Protein 5AN9 (pdb70)

Solvent-accessible surface area: 99030 Å² total; per-residue (Å²): 260,84,136,185,110,175,104,57,59,98,37,30,87,62,64,96,80,102,52,132,155,16,111,86,51,16,0,99,52,200,58,17,6,136,55,102,75,82,17,50,94,36,5,0,2,0,0,0,7,20,5,1,64,17,52,0,0,0,43,14,56,77,86,28,11,16,1,41,117,2,0,16,14,33,46,0,0,0,0,8,0,0,32,0,50,1,0,0,0,4,0,35,21,105,71,115,178,34,85,157,66,71,84,42,1,95,2,54,117,71,54,99,6,1,55,37,22,10,68,130,51,98,168,142,85,8,63,126,86,32,108,97,98,28,139,58,34,158,121,109,84,112,5,95,98,67,48,82,64,21,24,108,12,0,44,154,100,77,8,36,0,29,1,19,0,0,0,16,0,109,104,12,119,41,134,38,69,16,0,9,25,12,66,2,14,0,0,0,27,69,48,69,71,2,0,70,77,0,48,57,26,8,90,113,53,24,62,0,76,51,6,10,50,89,16,72,20,0,2,0,0,0,0,27,111,47,96,32,158,18,31,6,27,128,30,25,43,15,130,112,42,90,193,215,94,68,215,22,34,112,112,29,80,90,70,47,78,233,171,77,112,171,61,47,107,59,30,17,109,39,16,28,20,6,57,35,49,62,65,50,106,58,13,15,0,5,22,17,17,20,3,69,56,131,82,46,128,91,76,0,0,6,78,49,146,116,25,19,56,79,9,30,0,4,10,40,68,2,1,30,148,81,8,75,5,88,33,27,2,0,0,0,71,22,76,12,8,10,40,93,103,26,3,0,1,0,12,30,11,36,86,75,62,98,47,146,36,2,116,17,151,14,92,22,10,29,0,5,12,34,15,168,146,26,34,0,12,43,128,8,2,106,36,3,65,140,57,8,31,75,112,126,68,243,65,95,136,158,162,134,95,89,34,87,40,73,113,8,139,8,41,124,112,0,67,6,79,42,179,66,116,33,2,104,0,56,16,96,79,23,83,23,62,72,71,15,128,72,61,62,4,71,10,62,64,101,52,84,130,64,0,16,0,22,2,140,113,0,38,207,172,53,47,62,35,1,126,73,4,2,42,34,0,91,45,8,9,26,0,0,18,94,0,16,7,16,6,0,23,10,14,48,75,143,75,91,8,39,7,43,30,69,89,80,36,76,3,0,42,2,86,51,0,42,32,49,207,96,73,45,107,45,74,4,57,107,63,1,58,1,103,76,34,99,12,82,105,17,0,0,0,0,14,6,32,13,43,68,54,0,35,106,0,2,40,39,0,28,118,84,1,10,33,151,176,192,52,41,56,108,10,26,0,0,0,3,5,36,83,103,134,33,46,68,80,158,244,103,33,52,57,103,184,114,112,63,64,70,34,98,96,0,6,107,71,5,61,66,28,90,45,2,1,5,0,5,22,18,22,22,36,78,82,35,35,71,76,1,106,62,48,0,130,52,21,14,18,44,31,21,28,98,127,9,15,91,130,5,78,102,71,26,158,97,42,77,15,22,31,90,130,12,99,59,54,33,110,137,19,61,14,6,14,0,3,0,104,107,65,70,54,82,0,50,115,48,0,15,104,45,25,66,17,31,40,12,86,84,32,22,78,0,10,39,44,2,65,3,4,14,0,68,124,2,6,61,103,100,26,21,17,52,1,69,21,38,98,84,64,50,90,134,50,134,71,28,66,0,22,59,34,97,93,94,84,16,132,36,23,84,137,6,32,69,40,42,0,56,4,0,106,83,17,150,58,130,22,43,67,8,0,0,5,2,18,0,5,11,33,52,19,47,44,120,40,88,66,95,41,55,168,96,21,80,56,46,120,82,53,125,80,67,20,95,4,95,8,54,3,0,6,79,1,28,49,126,57,39,2,28,27,122,67,1,62,143,25,100,6,84,49,159,65,0,19,84,13,0,71,25,0,2,75,127,44,0,22,96,123,22,83,1,47,0,10,8,26,147,87,51,59,28,94,1,0,16,0,9,16,50,8,2,0,28,0,45,5,48,62,51,0,46,3,99,70,6,122,74,180,60,123,4,22,70,80,109,4,31,93,55,0,17,14,1,16,0,2,33,105,94,93,60,30,56,42,39,108,28,38,0,0,46,73,13,5,46,54,37,95,112,44,30,5,13,115,76,57,49,38,134,116,89,0,34,71,95,32,22,8,129,115,40,2,58,80,14,138,126,61,68,35,19,0,72,42,61,19,97,194,10,30,103,21,4,43,36,40,16,64,4,71,3,15,11,82,50,13,4,130,27,0,73,0,67,34,9,72,71,75,197,66,81,58,117,167,105,33,20,0,5,2,3,36,0,0,52,0,31,4,97,125,23,92,102,133,39,98,195,119,93,24,14,1,0,0,0,16,0,143,92,69,3,99,21,19,12,2,3,76,2,23,1,86,28,35,0,0,0,30,18,37,75,90,4,26,1,135,14,4,7,88,24,0,0,0,12,9,0,0,2,6,2,13,6,0,0,0,0,0,9,5,6,11,38,76,115,73,60,44,188,54,14,54,122,29,101,118,179,88,67,87,139,35,182,158,10,186,47,16,21,132,24,118,0,173,66,28,60,6,32,85,56,189,3,32,0,39,67,0,22,7,2,0,24,0,40,0,66,45,110,0,4,0,6,0,46,14,0,32,29,0,22,85,3,0,58,141,56,5,90,178,25,47,39,137,76,7,0,0,0,78,0,112,3,88,15,103,10,3,4,114,0,44,33,92,62,36,99,58,20,35,50,179,164,108,61,30,140,230,51,39,142,13,64,27,17,9,10,0,0,38,1,63,116,44,47,48,0,0,0,0,0,0,88,85,128,25,105,55,41,0,37,66,0,0,130,92,0,23,166,100,12,26,27,185,26,117,66,65,67,24,134,73,23,0,36,26,77,84,38,81,146,38,0,87,141,35,50,90,90,13,59,0,19,34,92,32,12,63,27,120,27,9,72,93,154,53,10,146,92,100,84,89,121,20,90,86,54,38,83,32,70,56,28,96,0,82,21,9,20,17,16,3,11,4,16,48,16,41,13,7,0,56,29,78,11,67,18,12,20,1,15,53,100,129,12,10,53,21,28,112,164,140,57,93,25,111,98,38,45,77,3,0,12,57,24,110,76,126,170,50,90,1,68,90,1,10,83,130,132,114,92,41,17,44,117,25,4,58,109,31,29,8,64,49,51,17,0,129,140,44,163,12,107,4,72,88,218,8,93,70,0,149,89,194,199,10,52,95,23,110,65,25,66,92,37,134,151,96,162,181,99,20,47,124,30,63,0,30,108,11,40,14,0,0,0,0,0,14,10,16,32,61,9,2,4,0,0,18,0,11,5,142,106,1,26,120,53,0,84,118,93,6,45,132,143,13,46,32,18,51,1,0,0,7,3,1,0,0,0,0,11,6,0,0,2,7,84,60,0,11,0,0,2,40,29,4,4,65,28,0,12,114,41,0,131,119,33,10,72,156,72,29,76,16,77,72,1,106,3,36,78,7,5,1,0,0,2,2,2,16,3,25,94,17,0,0,1,18,58,108,10,67,150,124,10,11,89,50,1,31,116,13,0,56,15,121,24,36,104,50,30,1,32,76,20,72,4,0,0,0,2,1,0,17,10,35,96,0,0,0,1,4,65,146,11,59,142,71,48,24,91,86,4,40,78,72,2,152,2,71,32,41,34,20,12,0,4,136,53,16,46,1,0,0,0,0,0,2,9,5,16,132,0,0,1,0,0,37,92,1,52,63,83,5,33,61,60,0,19,87,30,0,69,64,223,103,116,211,90,108,106,86,171,116,116,81,16,32,10,0,3,0,62,23,132,127,61,68,64,99,2,3,0,6,0,86,52,112,45,3,102,16,47,101,82,62,96,158,44,58,45,26,69,0,1,56,29,42,38,0,12,44,35,7,67,136,24,84,90,6,117,131,111,51,2,98,71,18,32,62,39,79,82,58,54,84,0,0,83,38,0,0,62,146,9,117,75,26,76,15,56,103,29,113,91,64,86,94,97,62,70,131,116,13,32,49,73,1,1,26,64,19,2,0,32,65,128,72,21,112,28,34,76,64,130,71,1,22,144,14,4,112,91,64,138,44,80,17,83,91,145,82,68,73,83,91,1,1,37,59,2,4,118,58,0,96,138,108,42,94,2,6,46,6,33,0,63,0,95,0,28,1,34,44,109,68,0,127,95,2,39,111,108,4,130,109,79,22,121,47,49,90,61,90,73,75,28,90,101,98,13,36,4,4,0,27,1,34,1,32,42,34,86,80,0,43,102,53,1,74,105,36,20,20,137,64,16,116,41,55,59,52,84,138,62,30,132,78,6,1,85,112,124,128

GO terms:
  GO:0031012 extracellular matrix (C, HDA)

Nearest PDB structures (foldseek):
  2l9n-assembly1_A  TM=6.119E-01  e=3.497E-36  Homo sapiens
  6skg-assembly1_Bp  TM=7.827E-01  e=7.719E-14  Thermococcus kodakarensis
  1t95-assembly1_A  TM=6.239E-01  e=6.553E-15  Archaeoglobus fulgidus
  2wbm-assembly1_A  TM=6.680E-01  e=4.607E-14  Methanothermobacter thermautotrophicus str. Delta H
  2wbm-assembly2_B  TM=6.577E-01  e=3.846E-13  Methanothermobacter thermautotrophicus str. Delta H

Foldseek 3Di:
DPDDDDDCPAFDDCVQQVQDFAPDQQFDDPDFADFADAFQLALFWAKWWWAAKFKFWFFAQDPPDPDRGDIDIFIWTKTFGFWKAFFKKWQWADDDVGTHTDDIAGDPPDPVVVVLQFPPSDPPPGDNDDPDDDDADPPVPVRVVVNVVRLVVSQPGPTFMWTWIWGQCVPFPDPDSHIDIDIRTTHHDGSNSNSVVSNVRNVHTGTPVSHDPQFAKWKKKGFAAWDFFDFLCVAGPDAFDDDVDDPHTRHDPDQDDPPPVDGDSRGGGTGTHTGHMDIHTGFGHHDQADACQPPHQQVRQHGDDWSHHHDHLAAVVGRVVLGHHHHGMIITTDDDHDDNTGIMMMGHDNDGDDDPSRPDHIDTTDSWHDPVVFHTDPPVRVVVVVVVDDCDDPPNPD/DQPFDDKDKDFADPQWAWDDDPQWIWIAGPQGIDTGHDDDPPFDFADPDRTIIITGDHRDDPVRNVVSVVVNVQVNLLSCLNHWKWKWKKWFDWDPDQWDWDFDVVQQKIWTQDFPNHRDTDMDHQDPFKHKDDDDDPSTIIMIIGRHLVRRVVRQVVQFVSQADDDDDRVVIPTGIGTDDGPDTHDD/DAQDDDPTPVVLLCQAAVLLPVAFWKFKWADQDADPVLCVQVQPVLVVFPGWRDSWPSVVVNVVVCPPLVADQCPAPPNSPQGTIIMGGGHRDPPPNLVVQLVSWAFDAADAFTLDAAWDFFFDDPQLDDPVCVVVVVPDPQDWDQDNNDTGSDTGGGPHHGRDTDHRSRRVSRNVHPDTTDTDHIFTQAMCGRSGGPGNDGDSD/DFDADDDDADKQKADFFWAQQFDPVNLGDQVGQVVSPHHSVRVSVQSCLQPHHQTAGRWPAIRIAHVNHGPSHHATALVRNLQCVQPPGDHVVPRVDDDAGHQDARQLVQLQRVCSNHLDPPDDFFQCSQLCSQCVPVGDGSHPVDDRCPVVRPPHDDDPSNRHHD/DAWPDQPPLDDDADFFAFQQRKFAAQWPDQAGIKHFHAWPPDDDDPPDTHGAGFLIWTFTARPDGDPVGHPDTAIKGWQFGQDWGAHPVGDIDHDPTTYIHGADPHRAGPTAGHDEREQSNVSTHVNNVVRYPHPD/DVVDPCVVQWADDDDFDFCDPVQPPADDFPDPDFWFFDLQAALVAFQWKKFKWAQAFTWKFSVLLVVLVVLLVVLAVVPDHSNFKTKRQQWDFGGWDFAQDDPPPPHDDPCPRPCPPRTGRTYGTTTGHHNGGTRIMIGGHPVPPPSSQVSNVSSQVSTPDHMDMDIAQGSTPDPDGCVRVVVCLVVQQWATDRHDIPGHDCVVCVPDPPPSSVRTD/DAWDAFQQAGATDGPVAFDWDADPVGDIGTGRDVVSVVCVVVVPHCCPPPVGRVVCVVVPDPPVVVSPD/DVVVVVVVVCQVPFFFFQFDLHRRTHHNPDQFRPDVVSVRHRRTDHRDDDDD/DEDADDQVNHLQCLFQKADEQAAIEGEDDPRPVVVVVVCVDDPVPRFYLHADFLPDSGDSQQKDAYQAEIEHEPSGDPVRLVSVVVRRPPRAHYDYADDDVDGHGQAKADEQAEIEGQVPDDPVRQVVVCVRRVYHYDYDDFPPDRTDSFAKADYLAAIEGFQVGDPVSQVVVCVVNVYHYDHQAFLVVDRTNSRFWHDYLVYIYGGDSGDPVRVVVVCVRSVD/DDDPDDPDQFQADQAWWWWDDFPNAIKIFGFHPPLLVCVQVVHDDDLVHRGPDQFIASDSGNRHGDQLVRVCSTPVGSRGNVVNVVSSHPTGIDAGPVRVVVVVVVQVVLLQQLQQQWWAAADFQAADDSVVSSVVLPVLNDDDDPVDDSLLSSLVSVVSCVVVGPIGQAKFKKKWWAAQPLCPVLCVVVVVVFPKPPFDDDDVGTTMIMTIGHSNCLCVSLVVSCVSSVHHIDIDTPGSGDDDDCNVPD

InterPro domains:
  IPR000597 Large ribosomal subunit protein uL3 [PF00297] (1-374)
  IPR009000 Translation protein, beta-barrel domain superfamily [SSF50447] (4-374)
  IPR019926 Large ribosomal subunit protein uL3, conserved site [PS00474] (212-235)
  IPR044892 Ribosomal protein L3, domain 3, archaeal-type superfamily [G3DSA:4.10.960.10] (1-274)
  IPR045077 Large ribosomal subunit protein uL3, archaea/eukaryota [PTHR11363] (1-389)

Radius of gyration: 52.26 Å; Cα contacts (8 Å, |Δi|>4): 3983; chains: 10; bounding box: 112×148×138 Å

B-factor: mean 89.57, std 102.74, range [4.11, 463.32]

Sequence (1905 aa):
MSHRKFEAPRHGNLGFRPRKRAARHQGKVKSFPKDDRTQKVHLTAFMGYKAGMTHVVRDLEKPGSKMHKKEIVEAVTIIECPPMYIVGLVGYVETAQGLKTYKTVWAQHLSDNFRRRLYKNWYKSKSKKAFTKYVKQYETEEGKKSIEASLQAIKKRCSVVRVIAHTQVHKLKLTQKKAHVLEIQVNGGSIVEKVNFAVANFEKTVNVTGVFAENELIDVIGVTKGKGFNGVIKRWGVRKLPRKTHKGLRKVACIGAWHPSRVSTTVPRAGQLGYHHRVERNKKIYRIGQAQPEDGKQISTGKTEFDLTEKTINPMGGFAHYGMVKHEFLMLKGCVAGPRKRALTLRKSITTQTGRAALEKITLKFIDTSSKFGHGLHQTAEDKTKYFGVKKSRSTKAMKVINSSRKVQIPENVTVDVKGRSVKVTGPRGTLSKSFDHASVDINLVGKKELTVDLWFGNRKQIACIKTITSIIENMITGVTKGYEYKMRFVYAHFPINVAVTDGGRVVEIRNFFGEKIVRRIELLDGITCYRNEKAKDEIVLTGNSLELLSQSCATIQLRSAIKYKDVRKFLDGIYVSERNVLESNMSGAGSKRKNVFIEKATKLFTTYDKMIVAEADFVGSSQLQKIRKSIRGIGAVLMGKKTMIRKVIRDLADSKPELDALNTYLKQNTCIIFCKDNIAEVKRVINTQRVGAPAKAGVFAPNDVIIPAGPTGMEPTQTSFLQDLKIATKINRGQIDIVNEVHIIKTGQKVGASEATLLQKLNIKPFTYGLEPKIIYDAGACYSPSISEEMPPKVDPSEKVEVFLRVCGGEAGAMSTLAPKLGPLGVSPKKVGDDIAKATQPWKGMKVSVKLTIQNRIAVPEVLPSASALVIKALKEPPRDRKKEKNIKHNGNIPLEEICKIAKTMRFKSLAVDFKGSVLEILGTAHSVGCKVNGKSPRDIQAGIQSGEIEVVEPKMSKAQAVGSNYRVSLGLPVGAVMNSADNSGAKNLYVIAVKGIKGRLNRLPSAGVGDMVMATVKKGKPELRKKVCTGLVVRQRKHWKRKDGVYIYFEDNAGVMCNPKGEVKGNILGPVAKECSDLWPKVATNAGTIVMGRRPARCYRYCKNKPYIKSRYCRGVPDAKIRIFDLGRKKASTDEFPLCVHLISLEKEQLSSEAIEAGRISCNKYISKTGGKDSFHMRVRVHPWHVLRINKMLSCAGADRLQTGMRGAFGKPMGTVARVNIGQIIFSIRTRDNMLANVVEALRRSSYKFPGRQKIVVSKKWGFTAYNREAYQKLKADGRLMNDGANVKVITNHGTLAQYAKDIAAANMKTSLCNYSEFKIYPARGMKFVRGDSKVFHFINTKVESLFFRKINPRDIRWSMVYRRIYKNTTTDVSAKIEPSLVILARKYKCDKMICRKCYARLHPRAVNCRKKKCGHSNNLRPKKKLLKMATRLQYENSCDVGVFLKLTNKYCLVGQCGSKQFLHTVENRLADHIPVVETSIAGTRIVGRLSAGNKNGLLLPNTCTDQELQQIRNSLPDDVVVQRIEEKFSALGNCIATNDYVALVHPDIDRETEEIIADVLGVEVFRQTVSGNVLVGTYCALTNQGALVHPMTSIADQDELSSLLQVPLVAGTVNRGNECVAAGCVVNDWTAIVGADTTATEISVIESIFALMSIFTPTNQIRLTNVAVVRMKRAGKRFEIACYKNKVVGWRSGVEKDLDEVLQTHSVFVNVSKGQVAKKEDLISAFGTDDQTEICKQILTKGEVQVSDKERHTQLEQMFRDIATIVADKCVNPETKRPYTVILIERAMKDIHYSVKTNKSTKQQALEVIKQLKEKMKIERAHMRLRFILPVNEGKKLKEKLKPLIKVIESEDYGQQLEIVCLIDPGCFREIDELIKKETKGKGSLEVLNLKDVEEGDEKFE

CATH classification: 4.10.960.10 (+2 more: 2.40.30.10, 3.30.1430.10)

Secondary structure (DSSP, 8-state):
----------SS-GGGTT----S-SS---S--PPS-S-TTT---EEEEEEEEEEEEEEE---SSSS-SS-EEEEEEEEEE-PPEEEEEEEEEB-BTTB--EEEEEE-SS-SHHHHS--SSS--SS-SS----------STTHHHHHHHHHHHHHHHSSB--EEEEE---SSSSSS--S--EEEEE--SS-HHHHHHHHHHTSSSEE-HHHHS-SSS-EEEEEEPPP-EE--HHHHH-PPPPSTTT-S--SS-S----SSSSS--SSS----EES--EEEEEEE--------SSSS-SSTTSS-SSTT-SS--SSPTTTTTTS----S-EEEEES--SS-TT-EEEEEE-SS---STTTS----EEEE---SSSSSSSTHHHHHHHHHH--SSSS----/-------EEEE--TT-EEEE-SS-EEEE-SS-EEE-----SS--EEESSSSEEEE--SS--HHHHHHHHHHHHHHHHHHHHHHS-EEEEEEEE-SSS---EEEETTTTEEEE--SSS--S-EEEEPPTT-EEE---SSS-EEEEEES-HHHHHHHHHHHHHHSS--SS-TTT---EEEEEE-S-B---/--S-TTTTHHHHHHHHHHTTSS-SEEEEEE-SS--STTGGGTTTHHHHHEEE---SS-STT-TTGGGTS---SSSSSS-SSSS-EEEEEESS-SSTTTTHHHHT-EE----TT----S--PPP-HHHH--STTHHHHHHSSS--EE-SSSEE----S----TTSPPPHHHHHHHHHSS----EESSEEEEEE-SSS-SB-S----/-PPP----SS----EES--SS--SSS-S-TTHHHHTS--HHHHHHHHHHH-SSS--SS--EE---TTSS--------HHHHHHHHSS---SSSSSSS--PPP----HHHHHHHHTTS-S--SS-TTTSHHHHHTSSS-SS-S-SSS-TTTSSSS----SSTTTS--/-----SSS--S-----EETT-EEE--BSSS-SEEEEEEESS----SS---EE-SS-EEEEE-SSS-TTTSS--EEEEEEE-SS-EE-SSSPEEEESS-EEEE--TT----S-B-SB--HHHHHH-HHHHHH-SB--/--SS-GGGG-S--SS--BSSTTSTTPPPPS------S-SSS-TTT--EEEEEEESS--EEEHHHHHHHHHHHHTSSSSSS-STT-----S----EEEEE---S-SSS--SSSSTTSS--PEEEEEEEE--TTEEEEEEEE-TT-SSHHHHHHHHHHHHSSS-EEEEE-SS-SSSS--SHHHHHHHHHT--BB-SSSB----SSS-SS--SSTTTTB-/---EE-SSS--EE-TTSS-EEE-TTS-EE--SSHHHHHHHHHT--TTT-TTSHHHHHHTT---TTTT--/-HHHHHHHHHHHHTSSB--SSS-----TT-S----TTTTS-S---BPPPP--/-EEE--BTTBS--SSSEEE-SS-EEE--SS-HHHHHHHHHSS-SSS-B----BTTBS--TTT-EE-SSEEEE-TT--HHHHHHHHHHS-SSSEEEE----SS-SSSS-EE-SSEEE--S-S-HHHHHHHHHHHTSEE-----TT-S-STTTEEE-SS-EEE-TT--HHHHHHHHHHHTS------SSSS-S-HHHHEEE-SS-EEE-SS--HHHHHHHHHHHT-/---SS---------SEEEEEE-SS-EEEEEE-TTHHHHHHHT---HHHHHBS--S-EEETTTTEEPPHHHHHHHHS---HHHHHHHHHHHSEEE--HHHHHHHHHHHHHHHHHHHSSS---SSS-----HHHHHHHHHHH-----SSS-HHHHHHHHHHHHHHHS----EEEEEEEEE-TTTHHHHHHHHHHHSEEEEEE--SSS-EEEEEEEETTSHHHHHHHHHHHHTS--EEEEEEEEEEEESSS--

Structure (mmCIF, N/CA/C/O backbone):
data_5AN9
#
_entry.id   5AN9
#
_cell.length_a   1.000
_cell.length_b   1.000
_cell.length_c   1.000
_cell.angle_alpha   90.00
_cell.angle_beta   90.00
_cell.angle_gamma   90.00
#
_symmetry.space_group_name_H-M   'P 1'
#
loop_
_entity.id
_entity.type
_entity.pdbx_description
1 polymer '60S RIBOSOMAL PROTEIN L3'
2 polymer '60S RIBOSOMAL PROTEIN L9'
3 polymer '60S ACIDIC RIBOSOMAL PROTEIN P0'
4 polymer '60S RIBOSOMAL PROTEIN L12'
5 polymer '60S RIBOSOMAL PROTEIN L23'
6 polymer '60S RIBOSOMAL PROTEIN L10'
7 polymer '60S RIBOSOMAL PROTEIN L24'
8 polymer 'UBIQUITIN-60S RIBOSOMAL PROTEIN L40'
9 polymer 'EUKARYOTIC TRANSLATION INITIATION FACTOR 6'
10 polymer 'RIBOSOME MATURATION PROTEIN SBDS'
11 polymer '26S RIBOSOMAL RNA'
#
loop_
_atom_site.group_PDB
_atom_site.id
_atom_site.type_symbol
_atom_site.label_atom_id
_atom_site.label_alt_id
_atom_site.label_comp_id
_atom_site.label_asym_id
_atom_site.label_entity_id
_atom_site.label_seq_id
_atom_site.pdbx_PDB_ins_code
_atom_site.Cartn_x
_atom_site.Cartn_y
_atom_site.Cartn_z
_atom_site.occupancy
_atom_site.B_iso_or_equiv
_atom_site.auth_seq_id
_atom_site.auth_comp_id
_atom_site.auth_asym_id
_atom_site.auth_atom_id
_atom_site.pdbx_PDB_model_num
ATOM 1 N N . MET A 1 1 ? 177.973 219.828 181.795 1.00 119.82 1 MET A N 1
ATOM 2 C CA . MET A 1 1 ? 179.255 219.632 181.035 1.00 121.19 1 MET A CA 1
ATOM 3 C C . MET A 1 1 ? 179.038 218.650 179.860 1.00 121.44 1 MET A C 1
ATOM 4 O O . MET A 1 1 ? 179.804 217.698 179.690 1.00 116.81 1 MET A O 1
ATOM 9 N N . SER A 1 2 ? 177.982 218.884 179.071 1.00 124.94 2 SER A N 1
ATOM 10 C CA . SER A 1 2 ? 177.612 218.025 177.923 1.00 126.66 2 SER A CA 1
ATOM 11 C C . SER A 1 2 ? 178.174 218.561 176.603 1.00 128.44 2 SER A C 1
ATOM 12 O O . SER A 1 2 ? 178.612 217.789 175.747 1.00 128.42 2 SER A O 1
ATOM 15 N N . HIS A 1 3 ? 178.115 219.883 176.448 1.00 128.53 3 HIS A N 1
ATOM 16 C CA . HIS A 1 3 ? 178.894 220.628 175.444 1.00 126.57 3 HIS A CA 1
ATOM 17 C C . HIS A 1 3 ? 178.891 222.140 175.827 1.00 131.21 3 HIS A C 1
ATOM 18 O O . HIS A 1 3 ? 179.970 222.694 176.018 1.00 124.44 3 HIS A O 1
ATOM 25 N N . ARG A 1 4 ? 177.750 222.836 175.947 1.00 142.63 4 ARG A N 1
ATOM 26 C CA . ARG A 1 4 ? 176.484 222.596 175.233 1.00 151.52 4 ARG A CA 1
ATOM 27 C C . ARG A 1 4 ? 176.123 223.927 174.557 1.00 145.97 4 ARG A C 1
ATOM 28 O O . ARG A 1 4 ? 174.960 224.352 174.531 1.00 138.57 4 ARG A O 1
ATOM 36 N N . LYS A 1 5 ? 177.156 224.567 174.010 1.00 140.89 5 LYS A N 1
ATOM 37 C CA . LYS A 1 5 ? 177.055 225.879 173.405 1.00 139.33 5 LYS A CA 1
ATOM 38 C C . LYS A 1 5 ? 178.070 225.978 172.271 1.00 135.21 5 LYS A C 1
ATOM 39 O O . LYS A 1 5 ? 179.223 225.592 172.472 1.00 123.13 5 LYS A O 1
ATOM 45 N N . PHE A 1 6 ? 177.701 226.488 171.091 1.00 142.01 6 PHE A N 1
ATOM 46 C CA . PHE A 1 6 ? 176.347 226.967 170.697 1.00 141.81 6 PHE A CA 1
ATOM 47 C C . PHE A 1 6 ? 175.714 228.097 171.577 1.00 127.12 6 PHE A C 1
ATOM 48 O O . PHE A 1 6 ? 174.669 227.892 172.209 1.00 117.00 6 PHE A O 1
ATOM 56 N N . GLU A 1 7 ? 176.322 229.290 171.626 1.00 113.94 7 GLU A N 1
ATOM 57 C CA . GLU A 1 7 ? 177.588 229.639 170.940 1.00 105.38 7 GLU A CA 1
ATOM 58 C C . GLU A 1 7 ? 178.631 230.271 171.861 1.00 93.10 7 GLU A C 1
ATOM 59 O O . GLU A 1 7 ? 179.694 229.691 172.103 1.00 84.85 7 GLU A O 1
ATOM 65 N N . ALA A 1 8 ? 178.272 231.446 172.381 1.00 85.15 8 ALA A N 1
ATOM 66 C CA . ALA A 1 8 ? 179.200 232.520 172.757 1.00 78.25 8 ALA A CA 1
ATOM 67 C C . ALA A 1 8 ? 179.703 233.288 171.490 1.00 70.39 8 ALA A C 1
ATOM 68 O O . ALA A 1 8 ? 180.796 233.000 170.984 1.00 72.76 8 ALA A O 1
ATOM 70 N N . PRO A 1 9 ? 178.885 234.245 170.957 1.00 56.35 9 PRO A N 1
ATOM 71 C CA . PRO A 1 9 ? 179.295 235.163 169.855 1.00 48.80 9 PRO A CA 1
ATOM 72 C C . PRO A 1 9 ? 180.498 236.045 170.214 1.00 42.42 9 PRO A C 1
ATOM 73 O O . PRO A 1 9 ? 180.354 237.028 170.941 1.00 41.92 9 PRO A O 1
ATOM 77 N N . ARG A 1 10 ? 181.661 235.657 169.687 1.00 36.23 10 ARG A N 1
ATOM 78 C CA . ARG A 1 10 ? 183.006 236.141 170.064 1.00 31.63 10 ARG A CA 1
ATOM 79 C C . ARG A 1 10 ? 183.116 237.540 170.697 1.00 30.26 10 ARG A C 1
ATOM 80 O O . ARG A 1 10 ? 182.696 238.529 170.095 1.00 31.01 10 ARG A O 1
ATOM 88 N N . HIS A 1 11 ? 183.710 237.616 171.890 1.00 28.55 11 HIS A N 1
ATOM 89 C CA . HIS A 1 11 ? 183.916 238.891 172.597 1.00 27.81 11 HIS A CA 1
ATOM 90 C C . HIS A 1 11 ? 185.196 239.588 172.148 1.00 26.85 11 HIS A C 1
ATOM 91 O O . HIS A 1 11 ? 186.289 239.024 172.258 1.00 26.66 11 HIS A O 1
ATOM 98 N N . GLY A 1 12 ? 185.050 240.818 171.653 1.00 25.50 12 GLY A N 1
ATOM 99 C CA . GLY A 1 12 ? 186.168 241.596 171.118 1.00 24.50 12 GLY A CA 1
ATOM 100 C C . GLY A 1 12 ? 186.491 241.236 169.683 1.00 23.77 12 GLY A C 1
ATOM 101 O O . GLY A 1 12 ? 186.082 240.187 169.194 1.00 23.81 12 GLY A O 1
ATOM 102 N N . ASN A 1 13 ? 187.223 242.123 169.012 1.00 23.34 13 ASN A N 1
ATOM 103 C CA . ASN A 1 13 ? 187.685 241.908 167.637 1.00 23.01 13 ASN A CA 1
ATOM 104 C C . ASN A 1 13 ? 189.204 241.664 167.639 1.00 22.18 13 ASN A C 1
ATOM 105 O O . ASN A 1 13 ? 189.957 242.346 168.332 1.00 22.48 13 ASN A O 1
ATOM 110 N N . LEU A 1 14 ? 189.624 240.685 166.844 1.00 21.24 14 LEU A N 1
ATOM 111 C CA . LEU A 1 14 ? 191.010 240.216 166.785 1.00 20.86 14 LEU A CA 1
ATOM 112 C C . LEU A 1 14 ? 191.856 240.963 165.750 1.00 20.37 14 LEU A C 1
ATOM 113 O O . LEU A 1 14 ? 193.046 240.711 165.599 1.00 20.09 14 LEU A O 1
ATOM 118 N N . GLY A 1 15 ? 191.219 241.852 165.006 1.00 20.31 15 GLY A N 1
ATOM 119 C CA . GLY A 1 15 ? 191.906 242.815 164.173 1.00 20.55 15 GLY A CA 1
ATOM 120 C C . GLY A 1 15 ? 192.423 244.021 164.934 1.00 20.50 15 GLY A C 1
ATOM 121 O O . GLY A 1 15 ? 192.740 245.052 164.320 1.00 20.79 15 GLY A O 1
ATOM 122 N N . PHE A 1 16 ? 192.475 243.921 166.258 1.00 19.91 16 PHE A N 1
ATOM 123 C CA . PHE A 1 16 ? 193.164 244.888 167.082 1.00 19.81 16 PHE A CA 1
ATOM 124 C C . PHE A 1 16 ? 193.977 244.170 168.162 1.00 19.98 16 PHE A C 1
ATOM 125 O O . PHE A 1 16 ? 194.310 244.753 169.199 1.00 19.84 16 PHE A O 1
ATOM 133 N N . ARG A 1 17 ? 194.342 242.923 167.881 1.00 20.31 17 ARG A N 1
ATOM 134 C CA . ARG A 1 17 ? 194.486 241.924 168.933 1.00 20.48 17 ARG A CA 1
ATOM 135 C C . ARG A 1 17 ? 195.594 242.169 169.939 1.00 20.57 17 ARG A C 1
ATOM 136 O O . ARG A 1 17 ? 195.365 241.949 171.123 1.00 21.24 17 ARG A O 1
ATOM 144 N N . PRO A 1 18 ? 196.790 242.603 169.494 1.00 20.09 18 PRO A N 1
ATOM 145 C CA . PRO A 1 18 ? 197.920 242.774 170.437 1.00 19.86 18 PRO A CA 1
ATOM 146 C C . PRO A 1 18 ? 197.671 243.729 171.602 1.00 19.93 18 PRO A C 1
ATOM 147 O O . PRO A 1 18 ? 198.415 243.692 172.570 1.00 19.82 18 PRO A O 1
ATOM 151 N N . ARG A 1 19 ? 196.677 244.610 171.465 1.00 20.25 19 ARG A N 1
ATOM 152 C CA . ARG A 1 19 ? 196.040 245.332 172.579 1.00 20.42 19 ARG A CA 1
ATOM 153 C C . ARG A 1 19 ? 196.991 245.977 173.601 1.00 20.19 19 ARG A C 1
ATOM 154 O O . ARG A 1 19 ? 196.646 246.132 174.763 1.00 20.21 19 ARG A O 1
ATOM 162 N N . LYS A 1 20 ? 198.165 246.395 173.134 1.00 20.70 20 LYS A N 1
ATOM 163 C CA . LYS A 1 20 ? 199.211 246.967 173.982 1.00 21.02 20 LYS A CA 1
ATOM 164 C C . LYS A 1 20 ? 199.227 248.486 173.832 1.00 21.56 20 LYS A C 1
ATOM 165 O O . LYS A 1 20 ? 198.433 249.046 173.072 1.00 22.13 20 LYS A O 1
ATOM 171 N N . ARG A 1 21 ? 200.136 249.147 174.542 1.00 21.69 21 ARG A N 1
ATOM 172 C CA . ARG A 1 21 ? 200.372 250.579 174.349 1.00 22.10 21 ARG A CA 1
ATOM 173 C C . ARG A 1 21 ? 200.947 250.897 172.979 1.00 23.75 21 ARG A C 1
ATOM 174 O O . ARG A 1 21 ? 201.820 250.177 172.490 1.00 24.56 21 ARG A O 1
ATOM 182 N 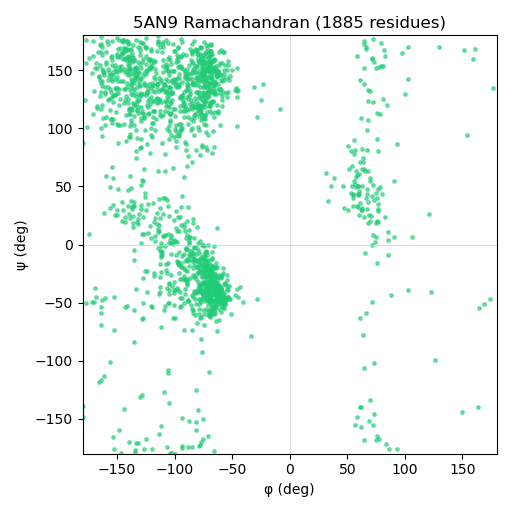N . ALA A 1 22 ? 200.494 251.998 172.389 1.00 25.22 22 ALA A N 1
ATOM 183 C CA . ALA A 1 22 ? 201.025 252.451 171.111 1.00 27.24 22 ALA A CA 1
ATOM 184 C C . ALA A 1 22 ? 202.397 253.063 171.313 1.00 28.94 22 ALA A C 1
ATOM 185 O O . ALA A 1 22 ? 202.644 253.707 172.335 1.00 29.13 22 ALA A O 1
ATOM 187 N N . ALA A 1 23 ? 203.277 252.869 170.333 1.00 31.41 23 ALA A N 1
ATOM 188 C CA . ALA A 1 23 ? 204.615 253.457 170.376 1.00 34.09 23 ALA A CA 1
ATOM 189 C C . ALA A 1 23 ? 204.542 254.944 170.056 1.00 35.79 23 ALA A C 1
ATOM 190 O O . ALA A 1 23 ? 204.973 255.780 170.854 1.00 36.63 23 ALA A O 1
ATOM 192 N N . ARG A 1 24 ? 203.979 255.261 168.891 1.00 37.12 24 ARG A N 1
ATOM 193 C CA . ARG A 1 24 ? 203.878 256.638 168.418 1.00 38.18 24 ARG A CA 1
ATOM 194 C C . ARG A 1 24 ? 202.701 257.305 169.100 1.00 37.02 24 ARG A C 1
ATOM 195 O O . ARG A 1 24 ? 201.576 256.861 168.940 1.00 36.80 24 ARG A O 1
ATOM 203 N N . HIS A 1 25 ? 202.962 258.369 169.855 1.00 36.52 25 HIS A N 1
ATOM 204 C CA . HIS A 1 25 ? 201.902 259.115 170.541 1.00 36.19 25 HIS A CA 1
ATOM 205 C C . HIS A 1 25 ? 201.012 259.914 169.578 1.00 36.66 25 HIS A C 1
ATOM 206 O O . HIS A 1 25 ? 199.813 260.053 169.814 1.00 36.19 25 HIS A O 1
ATOM 213 N N . GLN A 1 26 ? 201.605 260.419 168.497 1.00 37.71 26 GLN A N 1
ATOM 214 C CA . GLN A 1 26 ? 200.880 261.177 167.470 1.00 39.24 26 GLN A CA 1
ATOM 215 C C . GLN A 1 26 ? 199.809 260.370 166.748 1.00 41.05 26 GLN A C 1
ATOM 216 O O . GLN A 1 26 ? 198.742 260.894 166.433 1.00 40.49 26 GLN A O 1
ATOM 222 N N . GLY A 1 27 ? 200.109 259.102 166.479 1.00 44.27 27 GLY A N 1
ATOM 223 C CA . GLY A 1 27 ? 199.452 258.353 165.414 1.00 47.70 27 GLY A CA 1
ATOM 224 C C . GLY A 1 27 ? 200.337 258.298 164.176 1.00 50.92 27 GLY A C 1
ATOM 225 O O . GLY A 1 27 ? 200.850 259.328 163.735 1.00 51.21 27 GLY A O 1
ATOM 226 N N . LYS A 1 28 ? 200.536 257.098 163.635 1.00 55.63 28 LYS A N 1
ATOM 227 C CA . LYS A 1 28 ? 201.178 256.921 162.335 1.00 62.08 28 LYS A CA 1
ATOM 228 C C . LYS A 1 28 ? 200.873 255.536 161.788 1.00 69.27 28 LYS A C 1
ATOM 229 O O . LYS A 1 28 ? 200.715 254.589 162.563 1.00 71.96 28 LYS A O 1
ATOM 235 N N . VAL A 1 29 ? 200.814 255.418 160.459 1.00 76.77 29 VAL A N 1
ATOM 236 C CA . VAL A 1 29 ? 200.645 254.122 159.780 1.00 81.16 29 VAL A CA 1
ATOM 237 C C . VAL A 1 29 ? 201.439 254.066 158.487 1.00 83.52 29 VAL A C 1
ATOM 238 O O . VAL A 1 29 ? 201.881 255.096 157.967 1.00 84.23 29 VAL A O 1
ATOM 242 N N . LYS A 1 30 ? 201.589 252.846 157.973 1.00 86.05 30 LYS A N 1
ATOM 243 C CA . LYS A 1 30 ? 202.181 252.603 156.652 1.00 88.44 30 LYS A CA 1
ATOM 244 C C . LYS A 1 30 ? 201.393 253.299 155.533 1.00 84.38 30 LYS A C 1
ATOM 245 O O . LYS A 1 30 ? 201.967 253.665 154.503 1.00 86.70 30 LYS A O 1
ATOM 251 N N . SER A 1 31 ? 200.087 253.477 155.746 1.00 73.71 31 SER A N 1
ATOM 252 C CA . SER A 1 31 ? 199.178 253.929 154.709 1.00 66.64 31 SER A CA 1
ATOM 253 C C . SER A 1 31 ? 198.952 255.434 154.675 1.00 62.10 31 SER A C 1
ATOM 254 O O . SER A 1 31 ? 198.631 256.045 155.696 1.00 61.41 31 SER A O 1
ATOM 257 N N . PHE A 1 32 ? 199.153 256.011 153.487 1.00 56.93 32 PHE A N 1
ATOM 258 C CA . PHE A 1 32 ? 198.556 257.285 153.078 1.00 51.94 32 PHE A CA 1
ATOM 259 C C . PHE A 1 32 ? 197.604 256.984 151.924 1.00 52.38 32 PHE A C 1
ATOM 260 O O . PHE A 1 32 ? 197.540 255.847 151.452 1.00 51.62 32 PHE A O 1
ATOM 268 N N . PRO A 1 33 ? 196.849 257.996 151.470 1.00 55.08 33 PRO A N 1
ATOM 269 C CA . PRO A 1 33 ? 196.106 257.936 150.227 1.00 57.83 33 PRO A CA 1
ATOM 270 C C . PRO A 1 33 ? 196.943 257.551 149.013 1.00 63.33 33 PRO A C 1
ATOM 271 O O . PRO A 1 33 ? 198.164 257.730 149.009 1.00 62.89 33 PRO A O 1
ATOM 275 N N . LYS A 1 34 ? 196.263 257.041 147.991 1.00 71.78 34 LYS A N 1
ATOM 276 C CA . LYS A 1 34 ? 196.907 256.625 146.748 1.00 79.79 34 LYS A CA 1
ATOM 277 C C . LYS A 1 34 ? 197.350 257.830 145.922 1.00 84.13 34 LYS A C 1
ATOM 278 O O . LYS A 1 34 ? 196.751 258.906 145.992 1.00 84.38 34 LYS A O 1
ATOM 284 N N . ASP A 1 35 ? 198.394 257.624 145.126 1.00 90.01 35 ASP A N 1
ATOM 285 C CA . ASP A 1 35 ? 199.086 258.710 144.437 1.00 95.66 35 ASP A CA 1
ATOM 286 C C . ASP A 1 35 ? 198.350 259.152 143.165 1.00 100.92 35 ASP A C 1
ATOM 287 O O . ASP A 1 35 ? 197.437 258.479 142.678 1.00 99.23 35 ASP A O 1
ATOM 292 N N . ASP A 1 36 ? 198.780 260.302 142.651 1.00 108.88 36 ASP A N 1
ATOM 293 C CA . ASP A 1 36 ? 198.220 260.972 141.473 1.00 113.22 36 ASP A CA 1
ATOM 294 C C . ASP A 1 36 ? 196.766 261.431 141.661 1.00 121.49 36 ASP A C 1
ATOM 295 O O . ASP A 1 36 ? 195.820 260.871 141.101 1.00 121.33 36 ASP A O 1
ATOM 300 N N . ARG A 1 37 ? 196.648 262.458 142.504 1.00 134.13 37 ARG A N 1
ATOM 301 C CA . ARG A 1 37 ? 195.422 263.204 142.761 1.00 143.76 37 ARG A CA 1
ATOM 302 C C . ARG A 1 37 ? 195.571 264.569 142.040 1.00 142.19 37 ARG A C 1
ATOM 303 O O . ARG A 1 37 ? 195.548 264.606 140.805 1.00 136.53 37 ARG A O 1
ATOM 311 N N . THR A 1 38 ? 195.709 265.672 142.789 1.00 141.25 38 THR A N 1
ATOM 312 C CA . THR A 1 38 ? 196.183 266.956 142.256 1.00 137.00 38 THR A CA 1
ATOM 313 C C . THR A 1 38 ? 197.297 267.486 143.166 1.00 127.37 38 THR A C 1
ATOM 314 O O . THR A 1 38 ? 197.201 267.396 144.391 1.00 127.12 38 THR A O 1
ATOM 318 N N . GLN A 1 39 ? 198.329 268.053 142.545 1.00 115.68 39 GLN A N 1
ATOM 319 C CA . GLN A 1 39 ? 199.615 268.378 143.185 1.00 110.01 39 GLN A CA 1
ATOM 320 C C . GLN A 1 39 ? 199.591 268.804 144.670 1.00 109.06 39 GLN A C 1
ATOM 321 O O . GLN A 1 39 ? 199.909 267.998 145.540 1.00 106.51 39 GLN A O 1
ATOM 327 N N . LYS A 1 40 ? 199.229 270.054 144.954 1.00 115.79 40 LYS A N 1
ATOM 328 C CA . LYS A 1 40 ? 199.371 270.620 146.311 1.00 120.80 40 LYS A CA 1
ATOM 329 C C . LYS A 1 40 ? 198.047 270.884 147.044 1.00 122.25 40 LYS A C 1
ATOM 330 O O . LYS A 1 40 ? 198.064 271.254 148.221 1.00 120.79 40 LYS A O 1
ATOM 336 N N . VAL A 1 41 ? 196.916 270.706 146.356 1.00 124.42 41 VAL A N 1
ATOM 337 C CA . VAL A 1 41 ? 195.605 270.652 147.017 1.00 124.15 41 VAL A CA 1
ATOM 338 C C . VAL A 1 41 ? 195.567 269.366 147.853 1.00 115.22 41 VAL A C 1
ATOM 339 O O . VAL A 1 41 ? 194.961 269.339 148.930 1.00 115.11 41 VAL A O 1
ATOM 343 N N . HIS A 1 42 ? 196.217 268.314 147.345 1.00 100.67 42 HIS A N 1
ATOM 344 C CA . HIS A 1 42 ? 196.512 267.119 148.128 1.00 90.91 42 HIS A CA 1
ATOM 345 C C . HIS A 1 42 ? 197.927 267.165 148.707 1.00 77.35 42 HIS A C 1
ATOM 346 O O . HIS A 1 42 ? 198.901 266.799 148.046 1.00 74.46 42 HIS A O 1
ATOM 353 N N . LEU A 1 43 ? 198.012 267.667 149.940 1.00 65.85 43 LEU A N 1
ATOM 354 C CA . LEU A 1 43 ? 199.168 267.472 150.814 1.00 57.96 43 LEU A CA 1
ATOM 355 C C . LEU A 1 43 ? 198.940 266.298 151.779 1.00 55.24 43 LEU A C 1
ATOM 356 O O . LEU A 1 43 ? 199.848 265.933 152.530 1.00 56.40 43 LEU A O 1
ATOM 361 N N . THR A 1 44 ? 197.726 265.732 151.780 1.00 50.89 44 THR A N 1
ATOM 362 C CA . THR A 1 44 ? 197.449 264.369 152.284 1.00 48.58 44 THR A CA 1
ATOM 363 C C . THR A 1 44 ? 197.137 264.249 153.782 1.00 45.91 44 THR A C 1
ATOM 364 O O . THR A 1 44 ? 196.225 263.506 154.164 1.00 46.08 44 THR A O 1
ATOM 368 N N . ALA A 1 45 ? 197.893 264.949 154.623 1.00 42.92 45 ALA A N 1
ATOM 369 C CA . ALA A 1 45 ? 197.712 264.863 156.067 1.00 40.84 45 ALA A CA 1
ATOM 370 C C . ALA A 1 45 ? 198.059 266.164 156.774 1.00 39.63 45 ALA A C 1
ATOM 371 O O . ALA A 1 45 ? 198.638 267.077 156.185 1.00 40.06 45 ALA A O 1
ATOM 373 N N . PHE A 1 46 ? 197.685 266.229 158.047 1.00 38.06 46 PHE A N 1
ATOM 374 C CA . PHE A 1 46 ? 197.939 267.387 158.909 1.00 37.00 46 PHE A CA 1
ATOM 375 C C . PHE A 1 46 ? 197.973 266.865 160.338 1.00 35.50 46 PHE A C 1
ATOM 376 O O . PHE A 1 46 ? 197.715 265.681 160.564 1.00 35.41 46 PHE A O 1
ATOM 384 N N . MET A 1 47 ? 198.297 267.726 161.298 1.00 34.62 47 MET A N 1
ATOM 385 C CA . MET A 1 47 ? 198.282 267.328 162.699 1.00 34.50 47 MET A CA 1
ATOM 386 C C . MET A 1 47 ? 197.617 268.343 163.623 1.00 33.14 47 MET A C 1
ATOM 387 O O . MET A 1 47 ? 198.152 269.426 163.858 1.00 33.14 47 MET A O 1
ATOM 392 N N . GLY A 1 48 ? 196.454 267.965 164.152 1.00 31.87 48 GLY A N 1
ATOM 393 C CA . GLY A 1 48 ? 195.719 268.788 165.105 1.00 31.07 48 GLY A CA 1
ATOM 394 C C . GLY A 1 48 ? 196.040 268.437 166.544 1.00 30.60 48 GLY A C 1
ATOM 395 O O . GLY A 1 48 ? 196.955 267.657 166.817 1.00 30.94 48 GLY A O 1
ATOM 396 N N . TYR A 1 49 ? 195.300 269.059 167.459 1.00 29.72 49 TYR A N 1
ATOM 397 C CA . TYR A 1 49 ? 195.317 268.743 168.889 1.00 29.07 49 TYR A CA 1
ATOM 398 C C . TYR A 1 49 ? 193.888 268.870 169.356 1.00 29.42 49 TYR A C 1
ATOM 399 O O . TYR A 1 49 ? 193.258 269.894 169.104 1.00 29.61 49 TYR A O 1
ATOM 408 N N . LYS A 1 50 ? 193.369 267.844 170.025 1.00 30.01 50 LYS A N 1
ATOM 409 C CA . LYS A 1 50 ? 191.964 267.836 170.424 1.00 30.56 50 LYS A CA 1
ATOM 410 C C . LYS A 1 50 ? 191.755 268.767 171.602 1.00 30.12 50 LYS A C 1
ATOM 411 O O . LYS A 1 50 ? 192.459 268.661 172.603 1.00 30.04 50 LYS A O 1
ATOM 417 N N . ALA A 1 51 ? 190.783 269.667 171.467 1.00 29.89 51 ALA A N 1
ATOM 418 C CA . ALA A 1 51 ? 190.525 270.711 172.453 1.00 29.76 51 ALA A CA 1
ATOM 419 C C . ALA A 1 51 ? 189.063 270.671 172.867 1.00 28.60 51 ALA A C 1
ATOM 420 O O . ALA A 1 51 ? 188.298 271.597 172.603 1.00 28.79 51 ALA A O 1
ATOM 422 N N . GLY A 1 52 ? 188.685 269.576 173.510 1.00 27.53 52 GLY A N 1
ATOM 423 C CA . GLY A 1 52 ? 187.326 269.393 173.995 1.00 26.79 52 GLY A CA 1
ATOM 424 C C . GLY A 1 52 ? 186.313 269.066 172.920 1.00 25.77 52 GLY A C 1
ATOM 425 O O . GLY A 1 52 ? 186.670 268.734 171.789 1.00 25.10 52 GLY A O 1
ATOM 426 N N . MET A 1 53 ? 185.043 269.140 173.315 1.00 25.81 53 MET A N 1
ATOM 427 C CA . MET A 1 53 ? 183.896 268.940 172.434 1.00 26.16 53 MET A CA 1
ATOM 428 C C . MET A 1 53 ? 182.809 269.929 172.789 1.00 26.41 53 MET A C 1
ATOM 429 O O . MET A 1 53 ? 182.820 270.501 173.878 1.00 27.07 53 MET A O 1
ATOM 434 N N . THR A 1 54 ? 181.879 270.128 171.859 1.00 26.47 54 THR A N 1
ATOM 435 C CA . THR A 1 54 ? 180.599 270.791 172.134 1.00 26.60 54 THR A CA 1
ATOM 436 C C . THR A 1 54 ? 179.538 270.075 171.340 1.00 27.81 54 THR A C 1
ATOM 437 O O . THR A 1 54 ? 179.842 269.147 170.601 1.00 28.17 54 THR A O 1
ATOM 441 N N . HIS A 1 55 ? 178.288 270.465 171.539 1.00 30.03 55 HIS A N 1
ATOM 442 C CA . HIS A 1 55 ? 177.218 270.071 170.620 1.00 32.17 55 HIS A CA 1
ATOM 443 C C . HIS A 1 55 ? 176.999 271.222 169.679 1.00 33.42 55 HIS A C 1
ATOM 444 O O . HIS A 1 55 ? 177.448 272.339 169.935 1.00 33.43 55 HIS A O 1
ATOM 451 N N . VAL A 1 56 ? 176.328 270.938 168.576 1.00 35.88 56 VAL A N 1
ATOM 452 C CA . VAL A 1 56 ? 176.086 271.948 167.570 1.00 38.44 56 VAL A CA 1
ATOM 453 C C . VAL A 1 56 ? 174.825 271.621 166.791 1.00 40.87 56 VAL A C 1
ATOM 454 O O . VAL A 1 56 ? 174.705 270.546 166.210 1.00 41.45 56 VAL A O 1
ATOM 458 N N . VAL A 1 57 ? 173.883 272.555 166.795 1.00 44.80 57 VAL A N 1
ATOM 459 C CA . VAL A 1 57 ? 172.611 272.348 166.128 1.00 48.43 57 VAL A CA 1
ATOM 460 C C . VAL A 1 57 ? 172.775 272.685 164.655 1.00 52.25 57 VAL A C 1
ATOM 461 O O . VAL A 1 57 ? 173.428 273.675 164.307 1.00 52.91 57 VAL A O 1
ATOM 465 N N . ARG A 1 58 ? 172.182 271.856 163.800 1.00 57.53 58 ARG A N 1
ATOM 466 C CA . ARG A 1 58 ? 172.169 272.104 162.365 1.00 62.53 58 ARG A CA 1
ATOM 467 C C . ARG A 1 58 ? 170.934 271.540 161.683 1.00 64.50 58 ARG A C 1
ATOM 468 O O . ARG A 1 58 ? 170.204 270.714 162.249 1.00 63.52 58 ARG A O 1
ATOM 476 N N . ASP A 1 59 ? 170.716 272.019 160.460 1.00 69.54 59 ASP A N 1
ATOM 477 C CA . ASP A 1 59 ? 169.597 271.599 159.623 1.00 72.60 59 ASP A CA 1
ATOM 478 C C . ASP A 1 59 ? 170.043 270.354 158.900 1.00 73.39 59 ASP A C 1
ATOM 479 O O . ASP A 1 59 ? 171.076 270.369 158.222 1.00 76.38 59 ASP A O 1
ATOM 484 N N . LEU A 1 60 ? 169.279 269.276 159.035 1.00 72.34 60 LEU A N 1
ATOM 485 C CA . LEU A 1 60 ? 169.547 268.066 158.271 1.00 70.56 60 LEU A CA 1
ATOM 486 C C . LEU A 1 60 ? 169.127 268.327 156.828 1.00 71.30 60 LEU A C 1
ATOM 487 O O . LEU A 1 60 ? 168.338 269.233 156.561 1.00 70.17 60 LEU A O 1
ATOM 492 N N . GLU A 1 61 ? 169.689 267.556 155.904 1.00 74.92 61 GLU A N 1
ATOM 493 C CA . GLU A 1 61 ? 169.418 267.720 154.469 1.00 77.00 61 GLU A CA 1
ATOM 494 C C . GLU A 1 61 ? 169.412 266.407 153.662 1.00 78.27 61 GLU A C 1
ATOM 495 O O . GLU A 1 61 ? 169.556 266.432 152.438 1.00 80.40 61 GLU A O 1
ATOM 501 N N . LYS A 1 62 ? 169.231 265.274 154.341 1.00 79.07 62 LYS A N 1
ATOM 502 C CA . LYS A 1 62 ? 168.996 264.001 153.679 1.00 79.47 62 LYS A CA 1
ATOM 503 C C . LYS A 1 62 ? 167.554 263.994 153.181 1.00 79.06 62 LYS A C 1
ATOM 504 O O . LYS A 1 62 ? 166.677 264.565 153.832 1.00 78.40 62 LYS A O 1
ATOM 510 N N . PRO A 1 63 ? 167.301 263.360 152.026 1.00 79.82 63 PRO A N 1
ATOM 511 C CA . PRO A 1 63 ? 165.934 263.117 151.596 1.00 80.00 63 PRO A CA 1
ATOM 512 C C . PRO A 1 63 ? 165.407 261.841 152.241 1.00 78.92 63 PRO A C 1
ATOM 513 O O . PRO A 1 63 ? 166.164 261.127 152.892 1.00 76.69 63 PRO A O 1
ATOM 517 N N . GLY A 1 64 ? 164.118 261.572 152.069 1.00 81.17 64 GLY A N 1
ATOM 518 C CA . GLY A 1 64 ? 163.481 260.360 152.597 1.00 83.51 64 GLY A CA 1
ATOM 519 C C . GLY A 1 64 ? 163.373 260.126 154.103 1.00 85.31 64 GLY A C 1
ATOM 520 O O . GLY A 1 64 ? 162.721 259.163 154.512 1.00 86.64 64 GLY A O 1
ATOM 521 N N . SER A 1 65 ? 163.992 260.972 154.932 1.00 87.75 65 SER A N 1
ATOM 522 C CA . SER A 1 65 ? 163.994 260.792 156.398 1.00 90.62 65 SER A CA 1
ATOM 523 C C . SER A 1 65 ? 162.632 261.176 157.012 1.00 100.21 65 SER A C 1
ATOM 524 O O . SER A 1 65 ? 161.649 261.335 156.280 1.00 101.29 65 SER A O 1
ATOM 527 N N . LYS A 1 66 ? 162.564 261.314 158.340 1.00 110.05 66 LYS A N 1
ATOM 528 C CA . LYS A 1 66 ? 161.296 261.646 159.018 1.00 121.96 66 LYS A CA 1
ATOM 529 C C . LYS A 1 66 ? 160.884 263.071 158.687 1.00 128.73 66 LYS A C 1
ATOM 530 O O . LYS A 1 66 ? 159.730 263.336 158.339 1.00 129.95 66 LYS A O 1
ATOM 536 N N . MET A 1 67 ? 161.844 263.979 158.818 1.00 135.70 67 MET A N 1
ATOM 537 C CA . MET A 1 67 ? 161.764 265.307 158.224 1.00 141.34 67 MET A CA 1
ATOM 538 C C . MET A 1 67 ? 163.127 265.585 157.592 1.00 133.72 67 MET A C 1
ATOM 539 O O . MET A 1 67 ? 164.170 265.376 158.223 1.00 126.89 67 MET A O 1
ATOM 544 N N . HIS A 1 68 ? 163.104 266.042 156.340 1.00 127.46 68 HIS A N 1
ATOM 545 C CA . HIS A 1 68 ? 164.328 266.254 155.567 1.00 122.11 68 HIS A CA 1
ATOM 546 C C . HIS A 1 68 ? 165.042 267.450 156.164 1.00 112.53 68 HIS A C 1
ATOM 547 O O . HIS A 1 68 ? 166.170 267.329 156.629 1.00 109.65 68 HIS A O 1
ATOM 554 N N . LYS A 1 69 ? 164.344 268.584 156.184 1.00 105.44 69 LYS A N 1
ATOM 555 C CA . LYS A 1 69 ? 164.852 269.823 156.751 1.00 100.46 69 LYS A CA 1
ATOM 556 C C . LYS A 1 69 ? 164.277 270.017 158.147 1.00 93.94 69 LYS A C 1
ATOM 557 O O . LYS A 1 69 ? 163.130 270.441 158.304 1.00 92.58 69 LYS A O 1
ATOM 563 N N . LYS A 1 70 ? 165.075 269.674 159.155 1.00 89.16 70 LYS A N 1
ATOM 564 C CA . LYS A 1 70 ? 164.705 269.879 160.555 1.00 85.16 70 LYS A CA 1
ATOM 565 C C . LYS A 1 70 ? 165.961 270.012 161.410 1.00 77.69 70 LYS A C 1
ATOM 566 O O . LYS A 1 70 ? 167.020 269.500 161.043 1.00 76.71 70 LYS A O 1
ATOM 572 N N . GLU A 1 71 ? 165.837 270.702 162.541 1.00 73.43 71 GLU A N 1
ATOM 573 C CA . GLU A 1 71 ? 166.975 270.939 163.436 1.00 70.64 71 GLU A CA 1
ATOM 574 C C . GLU A 1 71 ? 167.365 269.642 164.132 1.00 63.51 71 GLU A C 1
ATOM 575 O O . GLU A 1 71 ? 166.494 268.955 164.667 1.00 62.48 71 GLU A O 1
ATOM 581 N N . ILE A 1 72 ? 168.657 269.302 164.111 1.00 58.40 72 ILE A N 1
ATOM 582 C CA . ILE A 1 72 ? 169.166 268.148 164.877 1.00 55.78 72 ILE A CA 1
ATOM 583 C C . ILE A 1 72 ? 170.439 268.476 165.648 1.00 53.12 72 ILE A C 1
ATOM 584 O O . ILE A 1 72 ? 171.280 269.238 165.177 1.00 53.56 72 ILE A O 1
ATOM 589 N N . VAL A 1 73 ? 170.570 267.885 166.831 1.00 51.47 73 VAL A N 1
ATOM 590 C CA . VAL A 1 73 ? 171.673 268.183 167.736 1.00 50.78 73 VAL A CA 1
ATOM 591 C C . VAL A 1 73 ? 172.728 267.103 167.626 1.00 50.42 73 VAL A C 1
ATOM 592 O O . VAL A 1 73 ? 172.669 266.075 168.307 1.00 50.78 73 VAL A O 1
ATOM 596 N N . GLU A 1 74 ? 173.693 267.351 166.756 1.00 50.34 74 GLU A N 1
ATOM 597 C CA . GLU A 1 74 ? 174.824 266.468 166.600 1.00 50.51 74 GLU A CA 1
ATOM 598 C C . GLU A 1 74 ? 175.948 267.035 167.442 1.00 44.99 74 GLU A C 1
ATOM 599 O O . GLU A 1 74 ? 176.137 268.249 167.500 1.00 43.89 74 GLU A O 1
ATOM 605 N N . ALA A 1 75 ? 176.660 266.151 168.135 1.00 41.32 75 ALA A N 1
ATOM 606 C CA . ALA A 1 75 ? 177.866 266.535 168.854 1.00 38.74 75 ALA A CA 1
ATOM 607 C C . ALA A 1 75 ? 178.953 266.882 167.852 1.00 36.75 75 ALA A C 1
ATOM 608 O O . ALA A 1 75 ? 178.834 266.590 166.659 1.00 36.69 75 ALA A O 1
ATOM 610 N N . VAL A 1 76 ? 180.016 267.505 168.342 1.00 34.72 76 VAL A N 1
ATOM 611 C CA . VAL A 1 76 ? 181.095 267.953 167.481 1.00 33.30 76 VAL A CA 1
ATOM 612 C C . VAL A 1 76 ? 182.388 268.097 168.277 1.00 31.65 76 VAL A C 1
ATOM 613 O O . VAL A 1 76 ? 182.428 268.764 169.309 1.00 31.42 76 VAL A O 1
ATOM 617 N N . THR A 1 77 ? 183.430 267.424 167.809 1.00 31.07 77 THR A N 1
ATOM 618 C CA . THR A 1 77 ? 184.755 267.550 168.385 1.00 31.17 77 THR A CA 1
ATOM 619 C C . THR A 1 77 ? 185.462 268.722 167.744 1.00 30.61 77 THR A C 1
ATOM 620 O O . THR A 1 77 ? 185.327 268.949 166.548 1.00 30.60 77 THR A O 1
ATOM 624 N N . ILE A 1 78 ? 186.230 269.442 168.557 1.00 30.73 78 ILE A N 1
ATOM 625 C CA . ILE A 1 78 ? 186.939 270.643 168.146 1.00 30.50 78 ILE A CA 1
ATOM 626 C C . ILE A 1 78 ? 188.418 270.426 168.381 1.00 30.66 78 ILE A C 1
ATOM 627 O O . ILE A 1 78 ? 188.843 270.185 169.514 1.00 30.10 78 ILE A O 1
ATOM 632 N N . ILE A 1 79 ? 189.192 270.528 167.307 1.00 32.15 79 ILE A N 1
ATOM 633 C CA . ILE A 1 79 ? 190.622 270.295 167.359 1.00 34.17 79 ILE A CA 1
ATOM 634 C C . ILE A 1 79 ? 191.373 271.530 166.845 1.00 34.94 79 ILE A C 1
ATOM 635 O O . ILE A 1 79 ? 191.106 272.001 165.745 1.00 35.00 79 ILE A O 1
ATOM 640 N N . GLU A 1 80 ? 192.270 272.081 167.661 1.00 36.87 80 GLU A N 1
ATOM 641 C CA . GLU A 1 80 ? 193.131 273.172 167.211 1.00 38.71 80 GLU A CA 1
ATOM 642 C C . GLU A 1 80 ? 194.089 272.622 166.177 1.00 38.51 80 GLU A C 1
ATOM 643 O O . GLU A 1 80 ? 194.587 271.517 166.330 1.00 38.57 80 GLU A O 1
ATOM 649 N N . CYS A 1 81 ? 194.340 273.403 165.133 1.00 38.54 81 CYS A N 1
ATOM 650 C CA . CYS A 1 81 ? 195.273 273.042 164.070 1.00 38.47 81 CYS A CA 1
ATOM 651 C C . CYS A 1 81 ? 196.174 274.240 163.784 1.00 37.96 81 CYS A C 1
ATOM 652 O O . CYS A 1 81 ? 195.988 274.929 162.774 1.00 38.92 81 CYS A O 1
ATOM 655 N N . PRO A 1 82 ? 197.143 274.513 164.682 1.00 36.95 82 PRO A N 1
ATOM 656 C CA . PRO A 1 82 ? 198.070 275.612 164.437 1.00 36.78 82 PRO A CA 1
ATOM 657 C C . PRO A 1 82 ? 198.923 275.318 163.210 1.00 37.67 82 PRO A C 1
ATOM 658 O O . PRO A 1 82 ? 199.355 274.173 163.054 1.00 38.98 82 PRO A O 1
ATOM 662 N N . PRO A 1 83 ? 199.175 276.329 162.352 1.00 37.55 83 PRO A N 1
ATOM 663 C CA . PRO A 1 83 ? 199.875 276.120 161.073 1.00 37.10 83 PRO A CA 1
ATOM 664 C C . PRO A 1 83 ? 201.139 275.255 161.182 1.00 35.37 83 PRO A C 1
ATOM 665 O O . PRO A 1 83 ? 201.945 275.462 162.082 1.00 34.67 83 PRO A O 1
ATOM 669 N N . MET A 1 84 ? 201.293 274.302 160.267 1.00 33.90 84 MET A N 1
ATOM 670 C CA . MET A 1 84 ? 202.393 273.344 160.313 1.00 33.10 84 MET A CA 1
ATOM 671 C C . MET A 1 84 ? 203.569 273.825 159.486 1.00 32.03 84 MET A C 1
ATOM 672 O O . MET A 1 84 ? 203.407 274.168 158.320 1.00 32.45 84 MET A O 1
ATOM 677 N N . TYR A 1 85 ? 204.754 273.830 160.086 1.00 31.17 85 TYR A N 1
ATOM 678 C CA . TYR A 1 85 ? 205.973 274.198 159.369 1.00 31.05 85 TYR A CA 1
ATOM 679 C C . TYR A 1 85 ? 206.486 273.017 158.574 1.00 30.04 85 TYR A C 1
ATOM 680 O O . TYR A 1 85 ? 206.746 271.977 159.157 1.00 30.14 85 TYR A O 1
ATOM 689 N N . ILE A 1 86 ? 206.655 273.172 157.262 1.00 28.83 86 ILE A N 1
ATOM 690 C CA . ILE A 1 86 ? 207.431 272.199 156.494 1.00 28.07 86 ILE A CA 1
ATOM 691 C C . ILE A 1 86 ? 208.882 272.545 156.757 1.00 28.09 86 ILE A C 1
ATOM 692 O O . ILE A 1 86 ? 209.223 273.710 156.923 1.00 28.10 86 ILE A O 1
ATOM 697 N N . VAL A 1 87 ? 209.723 271.526 156.840 1.00 28.54 87 VAL A N 1
ATOM 698 C CA . VAL A 1 87 ? 211.100 271.719 157.270 1.00 28.86 87 VAL A CA 1
ATOM 699 C C . VAL A 1 87 ? 212.007 270.603 156.760 1.00 29.05 87 VAL A C 1
ATOM 700 O O . VAL A 1 87 ? 213.001 270.252 157.393 1.00 29.11 87 VAL A O 1
ATOM 704 N N . GLY A 1 88 ? 211.679 270.063 155.593 1.00 29.40 88 GLY A N 1
ATOM 705 C CA . GLY A 1 88 ? 212.410 268.930 155.064 1.00 29.62 88 GLY A CA 1
ATOM 706 C C . GLY A 1 88 ? 211.632 268.166 154.028 1.00 29.83 88 GLY A C 1
ATOM 707 O O . GLY A 1 88 ? 210.402 268.234 153.975 1.00 30.29 88 GLY A O 1
ATOM 708 N N . LEU A 1 89 ? 212.372 267.421 153.224 1.00 30.25 89 LEU A N 1
ATOM 709 C CA . LEU A 1 89 ? 211.839 266.648 152.124 1.00 31.09 89 LEU A CA 1
ATOM 710 C C . LEU A 1 89 ? 212.607 265.357 152.098 1.00 31.92 89 LEU A C 1
ATOM 711 O O . LEU A 1 89 ? 213.830 265.369 152.207 1.00 31.92 89 LEU A O 1
ATOM 716 N N . VAL A 1 90 ? 211.896 264.249 151.940 1.00 34.05 90 VAL A N 1
ATOM 717 C CA . VAL A 1 90 ? 212.511 262.930 151.994 1.00 36.07 90 VAL A CA 1
ATOM 718 C C . VAL A 1 90 ? 212.173 262.112 150.743 1.00 38.40 90 VAL A C 1
ATOM 719 O O . VAL A 1 90 ? 211.022 261.751 150.493 1.00 37.45 90 VAL A O 1
ATOM 723 N N . GLY A 1 91 ? 213.209 261.862 149.949 1.00 43.28 91 GLY A N 1
ATOM 724 C CA . GLY A 1 91 ? 213.154 260.927 148.844 1.00 48.10 91 GLY A CA 1
ATOM 725 C C . GLY A 1 91 ? 213.072 259.520 149.384 1.00 53.26 91 GLY A C 1
ATOM 726 O O . GLY A 1 91 ? 213.693 259.184 150.397 1.00 52.90 91 GLY A O 1
ATOM 727 N N . TYR A 1 92 ? 212.328 258.688 148.673 1.00 58.93 92 TYR A N 1
ATOM 728 C CA . TYR A 1 92 ? 211.735 257.508 149.262 1.00 63.38 92 TYR A CA 1
ATOM 729 C C . TYR A 1 92 ? 211.329 256.608 148.095 1.00 61.35 92 TYR A C 1
ATOM 730 O O . TYR A 1 92 ? 210.257 256.765 147.510 1.00 61.90 92 TYR A O 1
ATOM 739 N N . VAL A 1 93 ? 212.233 255.694 147.747 1.00 60.73 93 VAL A N 1
ATOM 740 C CA . VAL A 1 93 ? 212.206 254.970 146.474 1.00 60.18 93 VAL A CA 1
ATOM 741 C C . VAL A 1 93 ? 211.742 253.536 146.670 1.00 58.42 93 VAL A C 1
ATOM 742 O O . VAL A 1 93 ? 212.122 252.888 147.641 1.00 59.84 93 VAL A O 1
ATOM 746 N N . GLU A 1 94 ? 210.937 253.047 145.730 1.00 58.12 94 GLU A N 1
ATOM 747 C CA . GLU A 1 94 ? 210.449 251.670 145.761 1.00 57.91 94 GLU A CA 1
ATOM 748 C C . GLU A 1 94 ? 211.565 250.662 145.514 1.00 54.27 94 GLU A C 1
ATOM 749 O O . GLU A 1 94 ? 212.475 250.907 144.721 1.00 54.17 94 GLU A O 1
ATOM 755 N N . THR A 1 95 ? 211.478 249.535 146.212 1.00 50.90 95 THR A N 1
ATOM 756 C CA . THR A 1 95 ? 212.415 248.428 146.058 1.00 48.83 95 THR A CA 1
ATOM 757 C C . THR A 1 95 ? 211.681 247.104 146.226 1.00 47.37 95 THR A C 1
ATOM 758 O O . THR A 1 95 ? 210.483 247.081 146.501 1.00 46.79 95 THR A O 1
ATOM 762 N N . ALA A 1 96 ? 212.405 246.007 146.036 1.00 48.14 96 ALA A N 1
ATOM 763 C CA . ALA A 1 96 ? 211.834 244.669 146.143 1.00 49.55 96 ALA A CA 1
ATOM 764 C C . ALA A 1 96 ? 211.313 244.410 147.543 1.00 50.68 96 ALA A C 1
ATOM 765 O O . ALA A 1 96 ? 210.173 243.970 147.718 1.00 51.48 96 ALA A O 1
ATOM 767 N N . GLN A 1 97 ? 212.145 244.716 148.534 1.00 51.55 97 GLN A N 1
ATOM 768 C CA . GLN A 1 97 ? 211.835 244.403 149.921 1.00 51.52 97 GLN A CA 1
ATOM 769 C C . GLN A 1 97 ? 211.117 245.514 150.705 1.00 48.39 97 GLN A C 1
ATOM 770 O O . GLN A 1 97 ? 211.046 245.441 151.934 1.00 48.92 97 GLN A O 1
ATOM 776 N N . GLY A 1 98 ? 210.569 246.516 150.008 1.00 45.26 98 GLY A N 1
ATOM 777 C CA . GLY A 1 98 ? 209.812 247.602 150.649 1.00 43.50 98 GLY A CA 1
ATOM 778 C C . GLY A 1 98 ? 209.897 248.922 149.902 1.00 42.57 98 GLY A C 1
ATOM 779 O O . GLY A 1 98 ? 209.893 248.937 148.674 1.00 42.63 98 GLY A O 1
ATOM 780 N N . LEU A 1 99 ? 209.926 250.028 150.651 1.00 42.55 99 LEU A N 1
ATOM 781 C CA . LEU A 1 99 ? 210.225 251.366 150.116 1.00 42.26 99 LEU A CA 1
ATOM 782 C C . LEU A 1 99 ? 211.237 252.056 151.023 1.00 42.05 99 LEU A C 1
ATOM 783 O O . LEU A 1 99 ? 210.852 252.865 151.856 1.00 43.67 99 LEU A O 1
ATOM 788 N N . LYS A 1 100 ? 212.522 251.745 150.879 1.00 41.16 100 LYS A N 1
ATOM 789 C CA . LYS A 1 100 ? 213.535 252.350 151.749 1.00 42.10 100 LYS A CA 1
ATOM 790 C C . LYS A 1 100 ? 213.651 253.865 151.506 1.00 41.16 100 LYS A C 1
ATOM 791 O O . LYS A 1 100 ? 213.376 254.358 150.413 1.00 40.36 100 LYS A O 1
ATOM 797 N N . THR A 1 101 ? 214.014 254.583 152.567 1.00 41.89 101 THR A N 1
ATOM 798 C CA . THR A 1 101 ? 214.311 256.013 152.524 1.00 42.53 101 THR A CA 1
ATOM 799 C C . THR A 1 101 ? 215.604 256.251 151.735 1.00 43.68 101 THR A C 1
ATOM 800 O O . THR A 1 101 ? 216.655 255.705 152.090 1.00 42.15 101 THR A O 1
ATOM 804 N N . TYR A 1 102 ? 215.508 257.070 150.678 1.00 45.09 102 TYR A N 1
ATOM 805 C CA . TYR A 1 102 ? 216.614 257.305 149.732 1.00 46.01 102 TYR A CA 1
ATOM 806 C C . TYR A 1 102 ? 217.590 258.401 150.192 1.00 45.59 102 TYR A C 1
ATOM 807 O O . TYR A 1 102 ? 218.719 258.099 150.587 1.00 45.30 102 TYR A O 1
ATOM 816 N N . LYS A 1 103 ? 217.161 259.659 150.111 1.00 45.82 103 LYS A N 1
ATOM 817 C CA . LYS A 1 103 ? 217.948 260.806 150.576 1.00 46.42 103 LYS A CA 1
ATOM 818 C C . LYS A 1 103 ? 217.014 261.804 151.244 1.00 43.98 103 LYS A C 1
ATOM 819 O O . LYS A 1 103 ? 215.845 261.891 150.889 1.00 42.86 103 LYS A O 1
ATOM 825 N N . THR A 1 104 ? 217.540 262.556 152.203 1.00 42.85 104 THR A N 1
ATOM 826 C CA . THR A 1 104 ? 216.748 263.516 152.961 1.00 42.31 104 THR A CA 1
ATOM 827 C C . THR A 1 104 ? 217.385 264.894 152.851 1.00 42.10 104 THR A C 1
ATOM 828 O O . THR A 1 104 ? 218.590 265.045 153.069 1.00 42.15 104 THR A O 1
ATOM 832 N N . VAL A 1 105 ? 216.565 265.884 152.508 1.00 41.72 105 VAL A N 1
ATOM 833 C CA . VAL A 1 105 ? 216.983 267.267 152.359 1.00 42.43 105 VAL A CA 1
ATOM 834 C C . VAL A 1 105 ? 216.302 268.066 153.448 1.00 44.96 105 VAL A C 1
ATOM 835 O O . VAL A 1 105 ? 215.085 268.023 153.545 1.00 45.31 105 VAL A O 1
ATOM 839 N N . TRP A 1 106 ? 217.070 268.783 154.267 1.00 48.91 106 TRP A N 1
ATOM 840 C CA . TRP A 1 106 ? 216.500 269.652 155.307 1.00 52.81 106 TRP A CA 1
ATOM 841 C C . TRP A 1 106 ? 216.670 271.120 154.913 1.00 59.46 106 TRP A C 1
ATOM 842 O O . TRP A 1 106 ? 217.562 271.455 154.133 1.00 62.49 106 TRP A O 1
ATOM 853 N N . ALA A 1 107 ? 215.811 271.986 155.450 1.00 66.94 107 ALA A N 1
ATOM 854 C CA . ALA A 1 107 ? 215.822 273.417 155.113 1.00 74.91 107 ALA A CA 1
ATOM 855 C C . ALA A 1 107 ? 216.925 274.197 155.853 1.00 85.04 107 ALA A C 1
ATOM 856 O O . ALA A 1 107 ? 216.905 274.305 157.081 1.00 86.43 107 ALA A O 1
ATOM 858 N N . GLN A 1 108 ? 217.865 274.757 155.088 1.00 97.94 108 GLN A N 1
ATOM 859 C CA . GLN A 1 108 ? 218.981 275.562 155.628 1.00 106.06 108 GLN A CA 1
ATOM 860 C C . GLN A 1 108 ? 218.661 277.057 155.803 1.00 118.55 108 GLN A C 1
ATOM 861 O O . GLN A 1 108 ? 219.530 277.833 156.211 1.00 117.23 108 GLN A O 1
ATOM 867 N N . HIS A 1 109 ? 217.422 277.449 155.506 1.00 139.59 109 HIS A N 1
ATOM 868 C CA . HIS A 1 109 ? 217.018 278.854 155.462 1.00 155.46 109 HIS A CA 1
ATOM 869 C C . HIS A 1 109 ? 216.733 279.341 156.877 1.00 159.19 109 HIS A C 1
ATOM 870 O O . HIS A 1 109 ? 217.102 280.460 157.243 1.00 156.04 109 HIS A O 1
ATOM 877 N N . LEU A 1 110 ? 216.069 278.487 157.656 1.00 165.96 110 LEU A N 1
ATOM 878 C CA . LEU A 1 110 ? 215.852 278.706 159.078 1.00 172.70 110 LEU A CA 1
ATOM 879 C C . LEU A 1 110 ? 216.420 277.539 159.879 1.00 175.83 110 LEU A C 1
ATOM 880 O O . LEU A 1 110 ? 216.074 276.380 159.630 1.00 169.76 110 LEU A O 1
ATOM 885 N N . SER A 1 111 ? 217.293 277.861 160.833 1.00 183.31 111 SER A N 1
ATOM 886 C CA . SER A 1 111 ? 217.770 276.905 161.832 1.00 187.35 111 SER A CA 1
ATOM 887 C C . SER A 1 111 ? 216.865 276.867 163.079 1.00 189.54 111 SER A C 1
ATOM 888 O O . SER A 1 111 ? 216.969 275.943 163.887 1.00 187.76 111 SER A O 1
ATOM 891 N N . ASP A 1 112 ? 215.983 277.862 163.224 1.00 194.16 112 ASP A N 1
ATOM 892 C CA . ASP A 1 112 ? 215.106 277.996 164.403 1.00 194.39 112 ASP A CA 1
ATOM 893 C C . ASP A 1 112 ? 213.995 276.940 164.443 1.00 180.45 112 ASP A C 1
ATOM 894 O O . ASP A 1 112 ? 213.469 276.635 165.515 1.00 169.46 112 ASP A O 1
ATOM 899 N N . ASN A 1 113 ? 213.651 276.388 163.280 1.00 175.24 113 ASN A N 1
ATOM 900 C CA . ASN A 1 113 ? 212.726 275.257 163.195 1.00 174.56 113 ASN A CA 1
ATOM 901 C C . ASN A 1 113 ? 213.294 273.959 163.781 1.00 175.15 113 ASN A C 1
ATOM 902 O O . ASN A 1 113 ? 212.532 273.035 164.056 1.00 178.99 113 ASN A O 1
ATOM 907 N N . PHE A 1 114 ? 214.620 273.884 163.934 1.00 166.35 114 PHE A N 1
ATOM 908 C CA . PHE A 1 114 ? 215.290 272.793 164.667 1.00 155.14 114 PHE A CA 1
ATOM 909 C C . PHE A 1 114 ? 215.560 273.165 166.135 1.00 138.40 114 PHE A C 1
ATOM 910 O O . PHE A 1 114 ? 215.878 272.290 166.943 1.00 131.55 114 PHE A O 1
ATOM 918 N N . ARG A 1 115 ? 215.479 274.461 166.456 1.00 123.16 115 ARG A N 1
ATOM 919 C CA . ARG A 1 115 ? 215.413 274.951 167.844 1.00 110.38 115 ARG A CA 1
ATOM 920 C C . ARG A 1 115 ? 213.976 274.940 168.377 1.00 101.46 115 ARG A C 1
ATOM 921 O O . ARG A 1 115 ? 213.756 275.096 169.577 1.00 99.16 115 ARG A O 1
ATOM 929 N N . ARG A 1 116 ? 213.007 274.786 167.478 1.00 99.02 116 ARG A N 1
ATOM 930 C CA . ARG A 1 116 ? 211.680 274.281 167.840 1.00 97.87 116 ARG A CA 1
ATOM 931 C C . ARG A 1 116 ? 211.779 272.807 168.241 1.00 90.13 116 ARG A C 1
ATOM 932 O O . ARG A 1 116 ? 211.170 272.389 169.222 1.00 89.47 116 ARG A O 1
ATOM 940 N N . ARG A 1 117 ? 212.540 272.037 167.460 1.00 86.51 117 ARG A N 1
ATOM 941 C CA . ARG A 1 117 ? 212.806 270.614 167.725 1.00 86.33 117 ARG A CA 1
ATOM 942 C C . ARG A 1 117 ? 213.643 270.370 168.995 1.00 86.27 117 ARG A C 1
ATOM 943 O O . ARG A 1 117 ? 214.877 270.416 168.959 1.00 83.09 117 ARG A O 1
ATOM 951 N N . LEU A 1 118 ? 212.959 270.056 170.095 1.00 87.52 118 LEU A N 1
ATOM 952 C CA . LEU A 1 118 ? 213.512 270.213 171.439 1.00 90.21 118 LEU A CA 1
ATOM 953 C C . LEU A 1 118 ? 213.773 268.874 172.159 1.00 102.28 118 LEU A C 1
ATOM 954 O O . LEU A 1 118 ? 214.933 268.491 172.327 1.00 109.12 118 LEU A O 1
ATOM 959 N N . TYR A 1 119 ? 212.713 268.163 172.557 1.00 108.75 119 TYR A N 1
ATOM 960 C CA . TYR A 1 119 ? 212.820 266.959 173.418 1.00 111.55 119 TYR A CA 1
ATOM 961 C C . TYR A 1 119 ? 211.692 265.963 173.111 1.00 100.87 119 TYR A C 1
ATOM 962 O O . TYR A 1 119 ? 210.572 266.360 172.841 1.00 92.35 119 TYR A O 1
ATOM 971 N N . LYS A 1 120 ? 212.026 264.672 173.121 1.00 99.64 120 LYS A N 1
ATOM 972 C CA . LYS A 1 120 ? 211.284 263.619 172.395 1.00 102.16 120 LYS A CA 1
ATOM 973 C C . LYS A 1 120 ? 211.584 263.659 170.873 1.00 104.04 120 LYS A C 1
ATOM 974 O O . LYS A 1 120 ? 211.268 262.703 170.158 1.00 107.09 120 LYS A O 1
ATOM 980 N N . ASN A 1 121 ? 212.162 264.772 170.396 1.00 99.84 121 ASN A N 1
ATOM 981 C CA . ASN A 1 121 ? 212.811 264.887 169.085 1.00 91.58 121 ASN A CA 1
ATOM 982 C C . ASN A 1 121 ? 214.336 265.071 169.187 1.00 92.12 121 ASN A C 1
ATOM 983 O O . ASN A 1 121 ? 215.012 265.171 168.166 1.00 89.06 121 ASN A O 1
ATOM 988 N N . TRP A 1 122 ? 214.856 265.079 170.418 1.00 98.51 122 TRP A N 1
ATOM 989 C CA . TRP A 1 122 ? 216.286 265.175 170.710 1.00 102.77 122 TRP A CA 1
ATOM 990 C C . TRP A 1 122 ? 216.510 264.930 172.219 1.00 97.62 122 TRP A C 1
ATOM 991 O O . TRP A 1 122 ? 216.080 265.735 173.039 1.00 90.24 122 TRP A O 1
ATOM 1002 N N . TYR A 1 123 ? 217.149 263.805 172.564 1.00 96.47 123 TYR A N 1
ATOM 1003 C CA . TYR A 1 123 ? 217.475 263.425 173.959 1.00 90.03 123 TYR A CA 1
ATOM 1004 C C . TYR A 1 123 ? 218.963 263.056 174.045 1.00 82.38 123 TYR A C 1
ATOM 1005 O O . TYR A 1 123 ? 219.354 261.894 173.922 1.00 81.30 123 TYR A O 1
ATOM 1014 N N . LYS A 1 124 ? 219.787 264.081 174.197 1.00 76.50 124 LYS A N 1
ATOM 1015 C CA . LYS A 1 124 ? 221.124 263.924 174.721 1.00 76.24 124 LYS A CA 1
ATOM 1016 C C . LYS A 1 124 ? 221.007 264.556 176.103 1.00 85.17 124 LYS A C 1
ATOM 1017 O O . LYS A 1 124 ? 221.626 265.580 176.404 1.00 86.90 124 LYS A O 1
ATOM 1023 N N . SER A 1 125 ? 220.165 263.923 176.926 1.00 94.73 125 SER A N 1
ATOM 1024 C CA . SER A 1 125 ? 219.751 264.417 178.249 1.00 101.08 125 SER A CA 1
ATOM 1025 C C . SER A 1 125 ? 219.044 265.785 178.236 1.00 99.00 125 SER A C 1
ATOM 1026 O O . SER A 1 125 ? 219.158 266.548 179.198 1.00 101.24 125 SER A O 1
ATOM 1029 N N . LYS A 1 126 ? 218.305 266.084 177.165 1.00 98.22 126 LYS A N 1
ATOM 1030 C CA . LYS A 1 126 ? 217.592 267.366 177.052 1.00 101.28 126 LYS A CA 1
ATOM 1031 C C . LYS A 1 126 ? 216.309 267.339 177.899 1.00 109.69 126 LYS A C 1
ATOM 1032 O O . LYS A 1 126 ? 215.836 266.265 178.282 1.00 108.88 126 LYS A O 1
ATOM 1038 N N . SER A 1 127 ? 215.752 268.528 178.156 1.00 116.19 127 SER A N 1
ATOM 1039 C CA . SER A 1 127 ? 214.681 268.761 179.164 1.00 117.46 127 SER A CA 1
ATOM 1040 C C . SER A 1 127 ? 214.260 270.251 179.187 1.00 111.82 127 SER A C 1
ATOM 1041 O O . SER A 1 127 ? 214.787 271.037 179.986 1.00 114.08 127 SER A O 1
ATOM 1044 N N . LYS A 1 128 ? 213.305 270.613 178.321 1.00 99.14 128 LYS A N 1
ATOM 1045 C CA . LYS A 1 128 ? 212.911 272.018 178.046 1.00 88.14 128 LYS A CA 1
ATOM 1046 C C . LYS A 1 128 ? 214.124 272.868 177.636 1.00 92.31 128 LYS A C 1
ATOM 1047 O O . LYS A 1 128 ? 214.281 274.012 178.079 1.00 91.29 128 LYS A O 1
ATOM 1053 N N . LYS A 1 129 ? 214.970 272.278 176.778 1.00 95.43 129 LYS A N 1
ATOM 1054 C CA . LYS A 1 129 ? 216.235 272.890 176.340 1.00 92.40 129 LYS A CA 1
ATOM 1055 C C . LYS A 1 129 ? 216.842 272.239 175.089 1.00 82.95 129 LYS A C 1
ATOM 1056 O O . LYS A 1 129 ? 216.946 271.012 175.001 1.00 74.63 129 LYS A O 1
ATOM 1062 N N . ALA A 1 130 ? 217.217 273.091 174.134 1.00 80.39 130 ALA A N 1
ATOM 1063 C CA . ALA A 1 130 ? 218.057 272.716 173.000 1.00 80.94 130 ALA A CA 1
ATOM 1064 C C . ALA A 1 130 ? 219.452 273.351 173.189 1.00 83.71 130 ALA A C 1
ATOM 1065 O O . ALA A 1 130 ? 219.585 274.578 173.184 1.00 82.50 130 ALA A O 1
ATOM 1067 N N . PHE A 1 131 ? 220.477 272.503 173.357 1.00 85.75 131 PHE A N 1
ATOM 1068 C CA . PHE A 1 131 ? 221.888 272.936 173.466 1.00 86.20 131 PHE A CA 1
ATOM 1069 C C . PHE A 1 131 ? 222.523 273.361 172.126 1.00 83.04 131 PHE A C 1
ATOM 1070 O O . PHE A 1 131 ? 223.700 273.741 172.096 1.00 80.93 131 PHE A O 1
ATOM 1078 N N . THR A 1 132 ? 221.757 273.284 171.036 1.00 80.61 132 THR A N 1
ATOM 1079 C CA . THR A 1 132 ? 222.216 273.624 169.693 1.00 83.76 132 THR A CA 1
ATOM 1080 C C . THR A 1 132 ? 223.112 272.496 169.176 1.00 79.88 132 THR A C 1
ATOM 1081 O O . THR A 1 132 ? 224.322 272.463 169.419 1.00 78.67 132 THR A O 1
ATOM 1085 N N . LYS A 1 133 ? 222.467 271.550 168.499 1.00 76.29 133 LYS A N 1
ATOM 1086 C CA . LYS A 1 133 ? 223.120 270.404 167.887 1.00 71.44 133 LYS A CA 1
ATOM 1087 C C . LYS A 1 133 ? 222.316 270.010 166.628 1.00 67.42 133 LYS A C 1
ATOM 1088 O O . LYS A 1 133 ? 221.392 269.192 166.705 1.00 63.53 133 LYS A O 1
ATOM 1094 N N . TYR A 1 134 ? 222.628 270.631 165.488 1.00 67.46 134 TYR A N 1
ATOM 1095 C CA . TYR A 1 134 ? 222.066 270.195 164.194 1.00 68.06 134 TYR A CA 1
ATOM 1096 C C . TYR A 1 134 ? 223.071 270.190 163.044 1.00 74.47 134 TYR A C 1
ATOM 1097 O O . TYR A 1 134 ? 223.706 271.204 162.760 1.00 72.34 134 TYR A O 1
ATOM 1106 N N . VAL A 1 135 ? 223.123 269.055 162.342 1.00 80.04 135 VAL A N 1
ATOM 1107 C CA . VAL A 1 135 ? 224.144 268.762 161.336 1.00 82.42 135 VAL A CA 1
ATOM 1108 C C . VAL A 1 135 ? 223.642 269.139 159.924 1.00 93.88 135 VAL A C 1
ATOM 1109 O O . VAL A 1 135 ? 222.828 268.419 159.335 1.00 102.91 135 VAL A O 1
ATOM 1113 N N . LYS A 1 136 ? 224.127 270.271 159.402 1.00 93.75 136 LYS A N 1
ATOM 1114 C CA . LYS A 1 136 ? 223.729 270.804 158.087 1.00 91.11 136 LYS A CA 1
ATOM 1115 C C . LYS A 1 136 ? 224.955 271.364 157.358 1.00 96.15 136 LYS A C 1
ATOM 1116 O O . LYS A 1 136 ? 226.081 271.133 157.799 1.00 95.36 136 LYS A O 1
ATOM 1122 N N . GLN A 1 137 ? 224.743 272.074 156.243 1.00 105.79 137 GLN A N 1
ATOM 1123 C CA . GLN A 1 137 ? 225.841 272.758 155.528 1.00 109.82 137 GLN A CA 1
ATOM 1124 C C . GLN A 1 137 ? 226.318 274.031 156.250 1.00 119.32 137 GLN A C 1
ATOM 1125 O O . GLN A 1 137 ? 225.541 274.952 156.506 1.00 113.21 137 GLN A O 1
ATOM 1131 N N . TYR A 1 138 ? 227.603 274.034 156.605 1.00 137.79 138 TYR A N 1
ATOM 1132 C CA . TYR A 1 138 ? 228.310 275.217 157.097 1.00 153.07 138 TYR A CA 1
ATOM 1133 C C . TYR A 1 138 ? 229.456 275.579 156.136 1.00 166.50 138 TYR A C 1
ATOM 1134 O O . TYR A 1 138 ? 230.379 276.309 156.513 1.00 169.05 138 TYR A O 1
ATOM 1143 N N . GLU A 1 139 ? 229.380 275.075 154.899 1.00 177.24 139 GLU A N 1
ATOM 1144 C CA . GLU A 1 139 ? 230.444 275.212 153.894 1.00 182.38 139 GLU A CA 1
ATOM 1145 C C . GLU A 1 139 ? 230.089 276.237 152.802 1.00 177.30 139 GLU A C 1
ATOM 1146 O O . GLU A 1 139 ? 230.805 276.357 151.803 1.00 175.47 139 GLU A O 1
ATOM 1152 N N . THR A 1 140 ? 228.989 276.968 153.009 1.00 171.14 140 THR A N 1
ATOM 1153 C CA . THR A 1 140 ? 228.524 278.035 152.117 1.00 163.49 140 THR A CA 1
ATOM 1154 C C . THR A 1 140 ? 228.126 277.550 150.712 1.00 153.32 140 THR A C 1
ATOM 1155 O O . THR A 1 140 ? 226.931 277.408 150.441 1.00 152.19 140 THR A O 1
ATOM 1159 N N . GLU A 1 141 ? 229.105 277.290 149.839 1.00 145.01 141 GLU A N 1
ATOM 1160 C CA . GLU A 1 141 ? 228.823 277.073 148.423 1.00 141.29 141 GLU A CA 1
ATOM 1161 C C . GLU A 1 141 ? 228.923 275.602 148.077 1.00 135.59 141 GLU A C 1
ATOM 1162 O O . GLU A 1 141 ? 228.066 275.088 147.339 1.00 133.29 141 GLU A O 1
ATOM 1168 N N . GLU A 1 142 ? 229.959 274.953 148.609 1.00 132.58 142 GLU A N 1
ATOM 1169 C CA . GLU A 1 142 ? 230.204 273.533 148.367 1.00 130.97 142 GLU A CA 1
ATOM 1170 C C . GLU A 1 142 ? 229.003 272.705 148.819 1.00 126.62 142 GLU A C 1
ATOM 1171 O O . GLU A 1 142 ? 228.535 271.812 148.095 1.00 127.42 142 GLU A O 1
ATOM 1177 N N . GLY A 1 143 ? 228.528 273.034 150.015 1.00 123.17 143 GLY A N 1
ATOM 1178 C CA . GLY A 1 143 ? 227.390 272.354 150.634 1.00 121.39 143 GLY A CA 1
ATOM 1179 C C . GLY A 1 143 ? 226.122 272.510 149.814 1.00 116.78 143 GLY A C 1
ATOM 1180 O O . GLY A 1 143 ? 225.305 271.588 149.742 1.00 118.13 143 GLY A O 1
ATOM 1181 N N . LYS A 1 144 ? 225.952 273.703 149.252 1.00 110.41 144 LYS A N 1
ATOM 1182 C CA . LYS A 1 144 ? 224.795 274.060 148.444 1.00 107.26 144 LYS A CA 1
ATOM 1183 C C . LYS A 1 144 ? 224.646 273.087 147.277 1.00 104.81 144 LYS A C 1
ATOM 1184 O O . LYS A 1 144 ? 223.536 272.578 147.011 1.00 104.46 144 LYS A O 1
ATOM 1190 N N . LYS A 1 145 ? 225.781 272.837 146.616 1.00 104.26 145 LYS A N 1
ATOM 1191 C CA . LYS A 1 145 ? 225.828 271.944 145.463 1.00 104.41 145 LYS A CA 1
ATOM 1192 C C . LYS A 1 145 ? 225.371 270.561 145.851 1.00 99.88 145 LYS A C 1
ATOM 1193 O O . LYS A 1 145 ? 224.644 269.931 145.068 1.00 101.25 145 LYS A O 1
ATOM 1199 N N . SER A 1 146 ? 225.821 270.082 147.009 1.00 94.04 146 SER A N 1
ATOM 1200 C CA . SER A 1 146 ? 225.460 268.771 147.526 1.00 90.45 146 SER A CA 1
ATOM 1201 C C . SER A 1 146 ? 223.940 268.627 147.626 1.00 87.27 146 SER A C 1
ATOM 1202 O O . SER A 1 146 ? 223.365 267.615 147.196 1.00 86.90 146 SER A O 1
ATOM 1205 N N . ILE A 1 147 ? 223.333 269.652 148.196 1.00 84.98 147 ILE A N 1
ATOM 1206 C CA . ILE A 1 147 ? 221.888 269.733 148.385 1.00 83.44 147 ILE A CA 1
ATOM 1207 C C . ILE A 1 147 ? 221.165 269.583 147.044 1.00 83.01 147 ILE A C 1
ATOM 1208 O O . ILE A 1 147 ? 220.202 268.808 146.904 1.00 84.08 147 ILE A O 1
ATOM 1213 N N . GLU A 1 148 ? 221.668 270.351 146.087 1.00 83.25 148 GLU A N 1
ATOM 1214 C CA . GLU A 1 148 ? 221.127 270.373 144.722 1.00 85.68 148 GLU A CA 1
ATOM 1215 C C . GLU A 1 148 ? 221.177 268.977 144.116 1.00 81.20 148 GLU A C 1
ATOM 1216 O O . GLU A 1 148 ? 220.195 268.504 143.522 1.00 80.51 148 GLU A O 1
ATOM 1222 N N . ALA A 1 149 ? 222.332 268.349 144.286 1.00 77.95 149 ALA A N 1
ATOM 1223 C CA . ALA A 1 149 ? 222.586 266.995 143.778 1.00 75.54 149 ALA A CA 1
ATOM 1224 C C . ALA A 1 149 ? 221.570 266.021 144.354 1.00 70.81 149 ALA A C 1
ATOM 1225 O O . ALA A 1 149 ? 220.987 265.204 143.627 1.00 70.44 149 ALA A O 1
ATOM 1227 N N . SER A 1 150 ? 221.383 266.137 145.663 1.00 66.31 150 SER A N 1
ATOM 1228 C CA . SER A 1 150 ? 220.448 265.291 146.41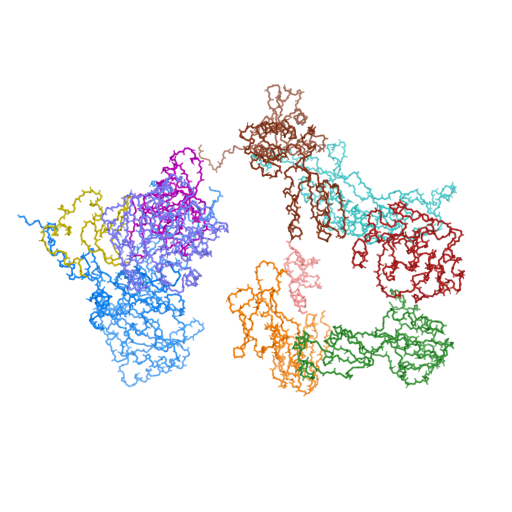5 1.00 64.16 150 SER A CA 1
ATOM 1229 C C . SER A 1 150 ? 219.042 265.433 145.840 1.00 64.92 150 SER A C 1
ATOM 1230 O O . SER A 1 150 ? 218.342 264.429 145.603 1.00 66.18 150 SER A O 1
ATOM 1233 N N . LEU A 1 151 ? 218.665 266.691 145.628 1.00 63.75 151 LEU A N 1
ATOM 1234 C CA . LEU A 1 151 ? 217.349 267.038 145.091 1.00 62.77 151 LEU A CA 1
ATOM 1235 C C . LEU A 1 151 ? 217.146 266.376 143.726 1.00 62.72 151 LEU A C 1
ATOM 1236 O O . LEU A 1 151 ? 216.088 265.770 143.458 1.00 63.77 151 LEU A O 1
ATOM 1241 N N . GLN A 1 152 ? 218.180 266.502 142.905 1.00 62.20 152 GLN A N 1
ATOM 1242 C CA . GLN A 1 152 ? 218.174 265.945 141.551 1.00 62.59 152 GLN A CA 1
ATOM 1243 C C . GLN A 1 152 ? 217.972 264.447 141.596 1.00 61.49 152 GLN A C 1
ATOM 1244 O O . GLN A 1 152 ? 217.225 263.907 140.790 1.00 61.18 152 GLN A O 1
ATOM 1250 N N . ALA A 1 153 ? 218.690 263.801 142.516 1.00 62.44 153 ALA A N 1
ATOM 1251 C CA . ALA A 1 153 ? 218.621 262.358 142.720 1.00 63.15 153 ALA A CA 1
ATOM 1252 C C . ALA A 1 153 ? 217.197 261.909 142.972 1.00 62.96 153 ALA A C 1
ATOM 1253 O O . ALA A 1 153 ? 216.726 260.925 142.336 1.00 63.60 153 ALA A O 1
ATOM 1255 N N . ILE A 1 154 ? 216.532 262.642 143.867 1.00 64.06 154 ILE A N 1
ATOM 1256 C CA . ILE A 1 154 ? 215.144 262.285 144.251 1.00 65.83 154 ILE A CA 1
ATOM 1257 C C . ILE A 1 154 ? 214.061 262.660 143.237 1.00 65.93 154 ILE A C 1
ATOM 1258 O O . ILE A 1 154 ? 212.904 262.258 143.394 1.00 67.90 154 ILE A O 1
ATOM 1263 N N . LYS A 1 155 ? 214.444 263.448 142.235 1.00 65.54 155 LYS A N 1
ATOM 1264 C CA . LYS A 1 155 ? 213.629 263.713 141.068 1.00 66.60 155 LYS A CA 1
ATOM 1265 C C . LYS A 1 155 ? 213.808 262.605 140.041 1.00 69.63 155 LYS A C 1
ATOM 1266 O O . LYS A 1 155 ? 212.804 262.137 139.453 1.00 68.73 155 LYS A O 1
ATOM 1272 N N . LYS A 1 156 ? 215.059 262.223 139.821 1.00 76.26 156 LYS A N 1
ATOM 1273 C CA . LYS A 1 156 ? 215.404 261.189 138.851 1.00 82.96 156 LYS A CA 1
ATOM 1274 C C . LYS A 1 156 ? 214.701 259.880 139.172 1.00 84.90 156 LYS A C 1
ATOM 1275 O O . LYS A 1 156 ? 214.121 259.239 138.281 1.00 85.90 156 LYS A O 1
ATOM 1281 N N . ARG A 1 157 ? 214.784 259.461 140.434 1.00 87.89 157 ARG A N 1
ATOM 1282 C CA . ARG A 1 157 ? 214.420 258.093 140.822 1.00 90.87 157 ARG A CA 1
ATOM 1283 C C . ARG A 1 157 ? 212.929 257.907 141.079 1.00 95.15 157 ARG A C 1
ATOM 1284 O O . ARG A 1 157 ? 212.266 258.795 141.619 1.00 94.49 157 ARG A O 1
ATOM 1292 N N . CYS A 1 158 ? 212.423 256.737 140.679 1.00 99.73 158 CYS A N 1
ATOM 1293 C CA . CYS A 1 158 ? 210.988 256.420 140.718 1.00 102.08 158 CYS A CA 1
ATOM 1294 C C . CYS A 1 158 ? 210.465 256.356 142.160 1.00 95.67 158 CYS A C 1
ATOM 1295 O O . CYS A 1 158 ? 210.354 255.283 142.763 1.00 95.42 158 CYS A O 1
ATOM 1298 N N . SER A 1 159 ? 210.135 257.536 142.680 1.00 86.15 159 SER A N 1
ATOM 1299 C CA . SER A 1 159 ? 209.855 257.740 144.090 1.00 79.96 159 SER A CA 1
ATOM 1300 C C . SER A 1 159 ? 208.393 258.124 144.322 1.00 75.77 159 SER A C 1
ATOM 1301 O O . SER A 1 159 ? 207.596 258.201 143.385 1.00 73.98 159 SER A O 1
ATOM 1304 N N . VAL A 1 160 ? 208.054 258.319 145.595 1.00 72.69 160 VAL A N 1
ATOM 1305 C CA . VAL A 1 160 ? 206.877 259.087 146.006 1.00 70.08 160 VAL A CA 1
ATOM 1306 C C . VAL A 1 160 ? 207.308 259.927 147.210 1.00 62.95 160 VAL A C 1
ATOM 1307 O O . VAL A 1 160 ? 207.414 259.413 148.321 1.00 61.05 160 VAL A O 1
ATOM 1311 N N . VAL A 1 161 ? 207.558 261.214 146.980 1.00 56.62 161 VAL A N 1
ATOM 1312 C CA . VAL A 1 161 ? 208.189 262.069 147.993 1.00 52.74 161 VAL A CA 1
ATOM 1313 C C . VAL A 1 161 ? 207.247 262.553 149.090 1.00 49.01 161 VAL A C 1
ATOM 1314 O O . VAL A 1 161 ? 206.052 262.762 148.862 1.00 47.98 161 VAL A O 1
ATOM 1318 N N . ARG A 1 162 ? 207.828 262.742 150.274 1.00 44.91 162 ARG A N 1
ATOM 1319 C CA . ARG A 1 162 ? 207.119 263.209 151.457 1.00 42.22 162 ARG A CA 1
ATOM 1320 C C . ARG A 1 162 ? 207.885 264.368 152.066 1.00 40.09 162 ARG A C 1
ATOM 1321 O O . ARG A 1 162 ? 209.105 264.474 151.898 1.00 39.45 162 ARG A O 1
ATOM 1329 N N . VAL A 1 163 ? 207.164 265.212 152.799 1.00 37.81 163 VAL A N 1
ATOM 1330 C CA . VAL A 1 163 ? 207.745 266.408 153.401 1.00 36.07 163 VAL A CA 1
ATOM 1331 C C . VAL A 1 163 ? 207.696 266.322 154.912 1.00 33.75 163 VAL A C 1
ATOM 1332 O O . VAL A 1 163 ? 206.642 266.089 155.497 1.00 33.50 163 VAL A O 1
ATOM 1336 N N . ILE A 1 164 ? 208.855 266.494 155.532 1.00 32.63 164 ILE A N 1
ATOM 1337 C CA . ILE A 1 164 ? 208.966 266.476 156.980 1.00 32.13 164 ILE A CA 1
ATOM 1338 C C . ILE A 1 164 ? 208.403 267.794 157.492 1.00 32.30 164 ILE A C 1
ATOM 1339 O O . ILE A 1 164 ? 209.002 268.857 157.289 1.00 32.94 164 ILE A O 1
ATOM 1344 N N . ALA A 1 165 ? 207.237 267.703 158.129 1.00 31.70 165 ALA A N 1
ATOM 1345 C CA . ALA A 1 165 ? 206.519 268.846 158.662 1.00 31.43 165 ALA A CA 1
ATOM 1346 C C . ALA A 1 165 ? 206.397 268.708 160.162 1.00 32.23 165 ALA A C 1
ATOM 1347 O O . ALA A 1 165 ? 206.466 267.599 160.682 1.00 33.66 165 ALA A O 1
ATOM 1349 N N . HIS A 1 166 ? 206.208 269.823 160.858 1.00 33.40 166 HIS A N 1
ATOM 1350 C CA . HIS A 1 166 ? 205.991 269.799 162.302 1.00 34.78 166 HIS A CA 1
ATOM 1351 C C . HIS A 1 166 ? 205.023 270.867 162.765 1.00 36.16 166 HIS A C 1
ATOM 1352 O O . HIS A 1 166 ? 204.803 271.865 162.081 1.00 36.62 166 HIS A O 1
ATOM 1359 N N . THR A 1 167 ? 204.475 270.640 163.952 1.00 38.51 167 THR A N 1
ATOM 1360 C CA . THR A 1 167 ? 203.469 271.504 164.547 1.00 40.92 167 THR A CA 1
ATOM 1361 C C . THR A 1 167 ? 204.076 272.613 165.396 1.00 44.21 167 THR A C 1
ATOM 1362 O O . THR A 1 167 ? 205.245 272.556 165.785 1.00 43.40 167 THR A O 1
ATOM 1366 N N . GLN A 1 168 ? 203.248 273.619 165.674 1.00 49.51 168 GLN A N 1
ATOM 1367 C CA . GLN A 1 168 ? 203.604 274.743 166.538 1.00 53.15 168 GLN A CA 1
ATOM 1368 C C . GLN A 1 168 ? 202.907 274.552 167.873 1.00 55.05 168 GLN A C 1
ATOM 1369 O O . GLN A 1 168 ? 201.771 274.985 168.076 1.00 54.97 168 GLN A O 1
ATOM 1375 N N . VAL A 1 169 ? 203.613 273.884 168.773 1.00 58.21 169 VAL A N 1
ATOM 1376 C CA . VAL A 1 169 ? 203.081 273.511 170.077 1.00 61.32 169 VAL A CA 1
ATOM 1377 C C . VAL A 1 169 ? 203.399 274.616 171.086 1.00 67.22 169 VAL A C 1
ATOM 1378 O O . VAL A 1 169 ? 202.644 274.828 172.034 1.00 67.44 169 VAL A O 1
ATOM 1382 N N . HIS A 1 170 ? 204.517 275.313 170.871 1.00 74.46 170 HIS A N 1
ATOM 1383 C CA . HIS A 1 170 ? 204.850 276.537 171.604 1.00 81.50 170 HIS A CA 1
ATOM 1384 C C . HIS A 1 170 ? 203.752 277.602 171.490 1.00 80.36 170 HIS A C 1
ATOM 1385 O O . HIS A 1 170 ? 203.538 278.376 172.426 1.00 82.35 170 HIS A O 1
ATOM 1392 N N . LYS A 1 171 ? 203.072 277.639 170.345 1.00 77.23 171 LYS A N 1
ATOM 1393 C CA . LYS A 1 171 ? 201.936 278.541 170.136 1.00 75.93 171 LYS A CA 1
ATOM 1394 C C . LYS A 1 171 ? 200.734 278.209 171.024 1.00 73.50 171 LYS A C 1
ATOM 1395 O O . LYS A 1 171 ? 200.008 279.110 171.443 1.00 73.47 171 LYS A O 1
ATOM 1401 N N . LEU A 1 172 ? 200.521 276.925 171.298 1.00 73.13 172 LEU A N 1
ATOM 1402 C CA . LEU A 1 172 ? 199.386 276.475 172.110 1.00 73.63 172 LEU A CA 1
ATOM 1403 C C . LEU A 1 172 ? 199.533 276.826 173.593 1.00 77.11 172 LEU A C 1
ATOM 1404 O O . LEU A 1 172 ? 200.603 277.229 174.056 1.00 77.23 172 LEU A O 1
ATOM 1409 N N . LYS A 1 173 ? 198.437 276.649 174.327 1.00 81.85 173 LYS A N 1
ATOM 1410 C CA . LYS A 1 173 ? 198.408 276.821 175.787 1.00 84.78 173 LYS A CA 1
ATOM 1411 C C . LYS A 1 173 ? 199.173 275.712 176.532 1.00 79.06 173 LYS A C 1
ATOM 1412 O O . LYS A 1 173 ? 199.551 275.901 177.688 1.00 78.80 173 LYS A O 1
ATOM 1418 N N . LEU A 1 174 ? 199.407 274.576 175.866 1.00 75.89 174 LEU A N 1
ATOM 1419 C CA . LEU A 1 174 ? 199.993 273.381 176.493 1.00 74.76 174 LEU A CA 1
ATOM 1420 C C . LEU A 1 174 ? 201.394 273.627 177.034 1.00 74.00 174 LEU A C 1
ATOM 1421 O O . LEU A 1 174 ? 202.116 274.499 176.540 1.00 74.66 174 LEU A O 1
ATOM 1426 N N . THR A 1 175 ? 201.775 272.839 178.038 1.00 72.07 175 THR A N 1
ATOM 1427 C CA . THR A 1 175 ? 203.052 273.028 178.732 1.00 71.94 175 THR A CA 1
ATOM 1428 C C . THR A 1 175 ? 204.257 272.509 177.960 1.00 66.32 175 THR A C 1
ATOM 1429 O O . THR A 1 175 ? 205.387 272.883 178.280 1.00 64.19 175 THR A O 1
ATOM 1433 N N . GLN A 1 176 ? 204.032 271.647 176.966 1.00 63.73 176 GLN A N 1
ATOM 1434 C CA . GLN A 1 176 ? 205.132 271.149 176.140 1.00 62.25 176 GLN A CA 1
ATOM 1435 C C . GLN A 1 176 ? 205.445 272.124 175.013 1.00 59.11 176 GLN A C 1
ATOM 1436 O O . GLN A 1 176 ? 204.543 272.711 174.405 1.00 57.56 176 GLN A O 1
ATOM 1442 N N . LYS A 1 177 ? 206.740 272.298 174.776 1.00 56.51 177 LYS A N 1
ATOM 1443 C CA . LYS A 1 177 ? 207.265 273.074 173.658 1.00 54.71 177 LYS A CA 1
ATOM 1444 C C . LYS A 1 177 ? 208.303 272.250 172.895 1.00 50.56 177 LYS A C 1
ATOM 1445 O O . LYS A 1 177 ? 209.411 272.704 172.615 1.00 50.41 177 LYS A O 1
ATOM 1451 N N . LYS A 1 178 ? 207.901 271.033 172.544 1.00 47.62 178 LYS A N 1
ATOM 1452 C CA . LYS A 1 178 ? 208.721 270.093 171.797 1.00 45.42 178 LYS A CA 1
ATOM 1453 C C . LYS A 1 178 ? 207.878 269.685 170.605 1.00 42.27 178 LYS A C 1
ATOM 1454 O O . LYS A 1 178 ? 206.878 268.985 170.764 1.00 43.23 178 LYS A O 1
ATOM 1460 N N . ALA A 1 179 ? 208.259 270.133 169.416 1.00 39.45 179 ALA A N 1
ATOM 1461 C CA . ALA A 1 179 ? 207.352 270.106 168.266 1.00 37.67 179 ALA A CA 1
ATOM 1462 C C . ALA A 1 179 ? 207.130 268.714 167.700 1.00 35.69 179 ALA A C 1
ATOM 1463 O O . ALA A 1 179 ? 208.092 268.013 167.407 1.00 36.47 179 ALA A O 1
ATOM 1465 N N . HIS A 1 180 ? 205.867 268.328 167.533 1.00 33.62 180 HIS A N 1
ATOM 1466 C CA . HIS A 1 180 ? 205.535 267.011 166.992 1.00 32.93 180 HIS A CA 1
ATOM 1467 C C . HIS A 1 180 ? 205.839 267.005 165.507 1.00 32.56 180 HIS A C 1
ATOM 1468 O O . HIS A 1 180 ? 205.331 267.854 164.786 1.00 33.01 180 HIS A O 1
ATOM 1475 N N . VAL A 1 181 ? 206.673 266.061 165.067 1.00 32.86 181 VAL A N 1
ATOM 1476 C CA . VAL A 1 181 ? 207.103 265.958 163.672 1.00 33.83 181 VAL A CA 1
ATOM 1477 C C . VAL A 1 181 ? 206.457 264.759 163.003 1.00 35.95 181 VAL A C 1
ATOM 1478 O O . VAL A 1 181 ? 206.630 263.637 163.477 1.00 37.64 181 VAL A O 1
ATOM 1482 N N . LEU A 1 182 ? 205.743 264.992 161.900 1.00 37.63 182 LEU A N 1
ATOM 1483 C CA . LEU A 1 182 ? 205.182 263.914 161.089 1.00 40.27 182 LEU A CA 1
ATOM 1484 C C . LEU A 1 182 ? 205.374 264.178 159.608 1.00 40.78 182 LEU A C 1
ATOM 1485 O O . LEU A 1 182 ? 205.104 265.285 159.143 1.00 43.02 182 LEU A O 1
ATOM 1490 N N . GLU A 1 183 ? 205.815 263.160 158.863 1.00 40.30 183 GLU A N 1
ATOM 1491 C CA . GLU A 1 183 ? 205.859 263.237 157.396 1.00 39.42 183 GLU A CA 1
ATOM 1492 C C . GLU A 1 183 ? 204.455 263.252 156.833 1.00 39.09 183 GLU A C 1
ATOM 1493 O O . GLU A 1 183 ? 203.624 262.440 157.234 1.00 39.84 183 GLU A O 1
ATOM 1499 N N . ILE A 1 184 ? 204.204 264.163 155.900 1.00 39.02 184 ILE A N 1
ATOM 1500 C CA . ILE A 1 184 ? 202.951 264.188 155.146 1.00 39.31 184 ILE A CA 1
ATOM 1501 C C . ILE A 1 184 ? 203.343 263.991 153.686 1.00 38.56 184 ILE A C 1
ATOM 1502 O O . ILE A 1 184 ? 204.071 264.798 153.113 1.00 38.72 184 ILE A O 1
ATOM 1507 N N . GLN A 1 185 ? 202.918 262.867 153.119 1.00 38.67 185 GLN A N 1
ATOM 1508 C CA . GLN A 1 185 ? 203.289 262.479 151.765 1.00 39.10 185 GLN A CA 1
ATOM 1509 C C . GLN A 1 185 ? 202.591 263.411 150.793 1.00 40.31 185 GLN A C 1
ATOM 1510 O O . GLN A 1 185 ? 201.418 263.716 150.966 1.00 39.86 185 GLN A O 1
ATOM 1516 N N . VAL A 1 186 ? 203.327 263.881 149.791 1.00 41.47 186 VAL A N 1
ATOM 1517 C CA . VAL A 1 186 ? 202.770 264.761 148.773 1.00 41.93 186 VAL A CA 1
ATOM 1518 C C . VAL A 1 186 ? 202.223 263.877 147.672 1.00 42.94 186 VAL A C 1
ATOM 1519 O O . VAL A 1 186 ? 202.896 262.938 147.241 1.00 43.53 186 VAL A O 1
ATOM 1523 N N . ASN A 1 187 ? 201.005 264.170 147.230 1.00 43.88 187 ASN A N 1
ATOM 1524 C CA . ASN A 1 187 ? 200.393 263.457 146.119 1.00 45.79 187 ASN A CA 1
ATOM 1525 C C . ASN A 1 187 ? 200.348 264.336 144.886 1.00 47.65 187 ASN A C 1
ATOM 1526 O O . ASN A 1 187 ? 200.769 265.488 144.926 1.00 49.42 187 ASN A O 1
ATOM 1531 N N . GLY A 1 188 ? 199.888 263.770 143.777 1.00 49.50 188 GLY A N 1
ATOM 1532 C CA . GLY A 1 188 ? 199.642 264.528 142.555 1.00 51.32 188 GLY A CA 1
ATOM 1533 C C . GLY A 1 188 ? 200.871 264.837 141.726 1.00 52.51 188 GLY A C 1
ATOM 1534 O O . GLY A 1 188 ? 201.985 264.922 142.244 1.00 51.79 188 GLY A O 1
ATOM 1535 N N . GLY A 1 189 ? 200.651 265.004 140.424 1.00 55.77 189 GLY A N 1
ATOM 1536 C CA . GLY A 1 189 ? 201.696 265.418 139.494 1.00 58.14 189 GLY A CA 1
ATOM 1537 C C . GLY A 1 189 ? 202.821 264.418 139.355 1.00 59.49 189 GLY A C 1
ATOM 1538 O O . GLY A 1 189 ? 202.717 263.278 139.811 1.00 60.85 189 GLY A O 1
ATOM 1539 N N . SER A 1 190 ? 203.899 264.856 138.715 1.00 61.66 190 SER A N 1
ATOM 1540 C CA . SER A 1 190 ? 205.096 264.039 138.562 1.00 62.99 190 SER A CA 1
ATOM 1541 C C . SER A 1 190 ? 205.926 264.101 139.832 1.00 61.47 190 SER A C 1
ATOM 1542 O O . SER A 1 190 ? 205.733 264.983 140.666 1.00 60.71 190 SER A O 1
ATOM 1545 N N . ILE A 1 191 ? 206.854 263.159 139.958 1.00 61.95 191 ILE A N 1
ATOM 1546 C CA . ILE A 1 191 ? 207.799 263.115 141.086 1.00 63.13 191 ILE A CA 1
ATOM 1547 C C . ILE A 1 191 ? 208.577 264.425 141.162 1.00 62.80 191 ILE A C 1
ATOM 1548 O O . ILE A 1 191 ? 208.718 265.032 142.237 1.00 61.95 191 ILE A O 1
ATOM 1553 N N . VAL A 1 192 ? 209.067 264.832 139.992 1.00 64.02 192 VAL A N 1
ATOM 1554 C CA . VAL A 1 192 ? 209.843 266.071 139.845 1.00 65.33 192 VAL A CA 1
ATOM 1555 C C . VAL A 1 192 ? 209.015 267.260 140.322 1.00 64.63 192 VAL A C 1
ATOM 1556 O O . VAL A 1 192 ? 209.516 268.118 141.058 1.00 65.42 192 VAL A O 1
ATOM 1560 N N . GLU A 1 193 ? 207.760 267.276 139.865 1.00 64.22 193 GLU A N 1
ATOM 1561 C CA . GLU A 1 193 ? 206.826 268.354 140.175 1.00 64.44 193 GLU A CA 1
ATOM 1562 C C . GLU A 1 193 ? 206.645 268.474 141.683 1.00 61.43 193 GLU A C 1
ATOM 1563 O O . GLU A 1 193 ? 206.687 269.598 142.226 1.00 60.18 193 GLU A O 1
ATOM 1569 N N . LYS A 1 194 ? 206.463 267.315 142.321 1.00 59.54 194 LYS A N 1
ATOM 1570 C CA . LYS A 1 194 ? 206.259 267.253 143.767 1.00 57.81 194 LYS A CA 1
ATOM 1571 C C . LYS A 1 194 ? 207.455 267.879 144.499 1.00 57.85 194 LYS A C 1
ATOM 1572 O O . LYS A 1 194 ? 207.269 268.667 145.436 1.00 59.41 194 LYS A O 1
ATOM 1578 N N . VAL A 1 195 ? 208.635 267.466 144.037 1.00 56.70 195 VAL A N 1
ATOM 1579 C CA . VAL A 1 195 ? 209.880 267.779 144.769 1.00 56.80 195 VAL A CA 1
ATOM 1580 C C . VAL A 1 195 ? 210.088 269.278 144.796 1.00 60.96 195 VAL A C 1
ATOM 1581 O O . VAL A 1 195 ? 210.431 269.834 145.855 1.00 61.56 195 VAL A O 1
ATOM 1585 N N . ASN A 1 196 ? 209.880 269.907 143.638 1.00 66.97 196 ASN A N 1
ATOM 1586 C CA . ASN A 1 196 ? 210.067 271.353 143.488 1.00 72.12 196 ASN A CA 1
ATOM 1587 C C . ASN A 1 196 ? 209.073 272.190 144.279 1.00 76.78 196 ASN A C 1
ATOM 1588 O O . ASN A 1 196 ? 209.402 273.315 144.682 1.00 77.45 196 ASN A O 1
ATOM 1593 N N . PHE A 1 197 ? 207.882 271.630 144.490 1.00 82.91 197 PHE A N 1
ATOM 1594 C CA . PHE A 1 197 ? 206.870 272.229 145.356 1.00 90.06 197 PHE A CA 1
ATOM 1595 C C . PHE A 1 197 ? 207.280 272.125 146.817 1.00 84.49 197 PHE A C 1
ATOM 1596 O O . PHE A 1 197 ? 207.163 273.100 147.573 1.00 85.55 197 PHE A O 1
ATOM 1604 N N . ALA A 1 198 ? 207.766 270.940 147.178 1.00 78.89 198 ALA A N 1
ATOM 1605 C CA . ALA A 1 198 ? 208.236 270.655 148.535 1.00 76.92 198 ALA A CA 1
ATOM 1606 C C . ALA A 1 198 ? 209.341 271.629 148.927 1.00 74.28 198 ALA A C 1
ATOM 1607 O O . ALA A 1 198 ? 209.327 272.206 150.031 1.00 75.33 198 ALA A O 1
ATOM 1609 N N . VAL A 1 199 ? 210.277 271.791 147.996 1.00 71.45 199 VAL A N 1
ATOM 1610 C CA . VAL A 1 199 ? 211.430 272.675 148.190 1.00 70.02 199 VAL A CA 1
ATOM 1611 C C . VAL A 1 199 ? 210.956 274.099 148.452 1.00 69.16 199 VAL A C 1
ATOM 1612 O O . VAL A 1 199 ? 211.483 274.754 149.365 1.00 70.84 199 VAL A O 1
ATOM 1616 N N . ALA A 1 200 ? 209.990 274.535 147.650 1.00 67.63 200 ALA A N 1
ATOM 1617 C CA . ALA A 1 200 ? 209.396 275.862 147.789 1.00 66.85 200 ALA A CA 1
ATOM 1618 C C . ALA A 1 200 ? 208.866 276.113 149.180 1.00 64.47 200 ALA A C 1
ATOM 1619 O O . ALA A 1 200 ? 209.143 277.182 149.759 1.00 64.78 200 ALA A O 1
ATOM 1621 N N . ASN A 1 201 ? 208.145 275.130 149.708 1.00 62.93 201 ASN A N 1
ATOM 1622 C CA . ASN A 1 201 ? 207.497 275.254 151.026 1.00 62.91 201 ASN A CA 1
ATOM 1623 C C . ASN A 1 201 ? 208.396 275.176 152.281 1.00 62.40 201 ASN A C 1
ATOM 1624 O O . ASN A 1 201 ? 207.894 275.341 153.393 1.00 61.19 201 ASN A O 1
ATOM 1629 N N . PHE A 1 202 ? 209.703 274.972 152.110 1.00 64.07 202 PHE A N 1
ATOM 1630 C CA . PHE A 1 202 ? 210.650 274.876 153.237 1.00 67.51 202 PHE A CA 1
ATOM 1631 C C . PHE A 1 202 ? 210.600 275.997 154.277 1.00 73.03 202 PHE A C 1
ATOM 1632 O O . PHE A 1 202 ? 210.375 275.742 155.460 1.00 73.28 202 PHE A O 1
ATOM 1640 N N . GLU A 1 203 ? 210.834 277.229 153.849 1.00 80.72 203 GLU A N 1
ATOM 1641 C CA . GLU A 1 203 ? 210.808 278.362 154.780 1.00 87.36 203 GLU A CA 1
ATOM 1642 C C . GLU A 1 203 ? 209.399 278.676 155.326 1.00 83.93 203 GLU A C 1
ATOM 1643 O O . GLU A 1 203 ? 209.270 279.261 156.406 1.00 84.50 203 GLU A O 1
ATOM 1649 N N . LYS A 1 204 ? 208.362 278.247 154.600 1.00 76.81 204 LYS A N 1
ATOM 1650 C CA . LYS A 1 204 ? 206.985 278.651 154.863 1.00 71.34 204 LYS A CA 1
ATOM 1651 C C . LYS A 1 204 ? 206.230 277.622 155.695 1.00 64.36 204 LYS A C 1
ATOM 1652 O O . LYS A 1 204 ? 206.712 276.513 155.920 1.00 62.44 204 LYS A O 1
ATOM 1658 N N . THR A 1 205 ? 205.039 278.019 156.139 1.00 60.10 205 THR A N 1
ATOM 1659 C CA . THR A 1 205 ? 204.094 277.148 156.840 1.00 56.94 205 THR A CA 1
ATOM 1660 C C . THR A 1 205 ? 202.981 276.684 155.898 1.00 55.99 205 THR A C 1
ATOM 1661 O O . THR A 1 205 ? 202.877 277.152 154.761 1.00 56.25 205 THR A O 1
ATOM 1665 N N . VAL A 1 206 ? 202.156 275.763 156.390 1.00 53.99 206 VAL A N 1
ATOM 1666 C CA . VAL A 1 206 ? 200.935 275.336 155.707 1.00 52.96 206 VAL A CA 1
ATOM 1667 C C . VAL A 1 206 ? 199.796 275.255 156.706 1.00 52.12 206 VAL A C 1
ATOM 1668 O O . VAL A 1 206 ? 199.989 274.836 157.847 1.00 52.03 206 VAL A O 1
ATOM 1672 N N . ASN A 1 207 ? 198.613 275.668 156.269 1.00 53.83 207 ASN A N 1
ATOM 1673 C CA . ASN A 1 207 ? 197.430 275.685 157.117 1.00 55.44 207 ASN A CA 1
ATOM 1674 C C . ASN A 1 207 ? 196.564 274.463 156.875 1.00 53.62 207 ASN A C 1
ATOM 1675 O O . ASN A 1 207 ? 196.622 273.838 155.811 1.00 53.63 207 ASN A O 1
ATOM 1680 N N . VAL A 1 208 ? 195.760 274.139 157.880 1.00 51.63 208 VAL A N 1
ATOM 1681 C CA . VAL A 1 208 ? 194.772 273.072 157.782 1.00 50.45 208 VAL A CA 1
ATOM 1682 C C . VAL A 1 208 ? 193.734 273.381 156.695 1.00 50.69 208 VAL A C 1
ATOM 1683 O O . VAL A 1 208 ? 193.247 272.472 156.022 1.00 50.72 208 VAL A O 1
ATOM 1687 N N . THR A 1 209 ? 193.424 274.668 156.526 1.00 51.76 209 THR A N 1
ATOM 1688 C CA . THR A 1 209 ? 192.489 275.152 155.506 1.00 52.66 209 THR A CA 1
ATOM 1689 C C . THR A 1 209 ? 192.940 274.815 154.090 1.00 51.81 209 THR A C 1
ATOM 1690 O O . THR A 1 209 ? 192.115 274.548 153.216 1.00 51.26 209 THR A O 1
ATOM 1694 N N . GLY A 1 210 ? 194.252 274.860 153.870 1.00 52.15 210 GLY A N 1
ATOM 1695 C CA . GLY A 1 210 ? 194.842 274.485 152.594 1.00 52.69 210 GLY A CA 1
ATOM 1696 C C . GLY A 1 210 ? 194.717 273.006 152.282 1.00 51.95 210 GLY A C 1
ATOM 1697 O O . GLY A 1 210 ? 194.413 272.638 151.143 1.00 53.36 210 GLY A O 1
ATOM 1698 N N . VAL A 1 211 ? 194.936 272.161 153.291 1.00 49.26 211 VAL A N 1
ATOM 1699 C CA . VAL A 1 211 ? 194.913 270.710 153.102 1.00 47.88 211 VAL A CA 1
ATOM 1700 C C . VAL A 1 211 ? 193.471 270.209 153.000 1.00 46.36 211 VAL A C 1
ATOM 1701 O O . VAL A 1 211 ? 193.075 269.689 151.960 1.00 46.35 211 VAL A O 1
ATOM 1705 N N . PHE A 1 212 ? 192.693 270.390 154.066 1.00 45.48 212 PHE A N 1
ATOM 1706 C CA . PHE A 1 212 ? 191.309 269.906 154.119 1.00 45.95 212 PHE A CA 1
ATOM 1707 C C . PHE A 1 212 ? 190.291 270.994 153.761 1.00 49.08 212 PHE A C 1
ATOM 1708 O O . PHE A 1 212 ? 190.572 272.189 153.863 1.00 49.01 212 PHE A O 1
ATOM 1716 N N . ALA A 1 213 ? 189.105 270.555 153.344 1.00 52.94 213 ALA A N 1
ATOM 1717 C CA . ALA A 1 213 ? 187.948 271.430 153.130 1.00 56.17 213 ALA A CA 1
ATOM 1718 C C . ALA A 1 213 ? 187.087 271.455 154.394 1.00 59.53 213 ALA A C 1
ATOM 1719 O O . ALA A 1 213 ? 187.461 270.860 155.408 1.00 60.17 213 ALA A O 1
ATOM 1721 N N . GLU A 1 214 ? 185.940 272.134 154.334 1.00 64.19 214 GLU A N 1
ATOM 1722 C CA . GLU A 1 214 ? 185.019 272.211 155.478 1.00 68.33 214 GLU A CA 1
ATOM 1723 C C . GLU A 1 214 ? 183.859 271.208 155.430 1.00 66.44 214 GLU A C 1
ATOM 1724 O O . GLU A 1 214 ? 183.192 271.007 156.446 1.00 65.38 214 GLU A O 1
ATOM 1730 N N . ASN A 1 215 ? 183.608 270.603 154.269 1.00 65.22 215 ASN A N 1
ATOM 1731 C CA . ASN A 1 215 ? 182.560 269.582 154.129 1.00 65.75 215 ASN A CA 1
ATOM 1732 C C . ASN A 1 215 ? 183.059 268.162 153.850 1.00 65.59 215 ASN A C 1
ATOM 1733 O O . ASN A 1 215 ? 182.276 267.209 153.938 1.00 66.71 215 ASN A O 1
ATOM 1738 N N . GLU A 1 216 ? 184.349 268.016 153.544 1.00 63.29 216 GLU A N 1
ATOM 1739 C CA . GLU A 1 216 ? 184.917 266.727 153.160 1.00 60.79 216 GLU A CA 1
ATOM 1740 C C . GLU A 1 216 ? 185.223 265.875 154.373 1.00 54.21 216 GLU A C 1
ATOM 1741 O O . GLU A 1 216 ? 185.477 266.393 155.450 1.00 52.93 216 GLU A O 1
ATOM 1747 N N . LEU A 1 217 ? 185.218 264.563 154.167 1.00 49.71 217 LEU A N 1
ATOM 1748 C CA . LEU A 1 217 ? 185.494 263.590 155.218 1.00 46.00 217 LEU A CA 1
ATOM 1749 C C . LEU A 1 217 ? 186.986 263.529 155.553 1.00 45.00 217 LEU A C 1
ATOM 1750 O O . LEU A 1 217 ? 187.836 263.726 154.682 1.00 45.80 217 LEU A O 1
ATOM 1755 N N . ILE A 1 218 ? 187.286 263.238 156.814 1.00 43.24 218 ILE A N 1
ATOM 1756 C CA . ILE A 1 218 ? 188.653 263.099 157.303 1.00 42.92 218 ILE A CA 1
ATOM 1757 C C . ILE A 1 218 ? 188.794 261.779 158.060 1.00 41.17 218 ILE A C 1
ATOM 1758 O O . ILE A 1 218 ? 187.876 261.362 158.763 1.00 40.84 218 ILE A O 1
ATOM 1763 N N . ASP A 1 219 ? 189.940 261.124 157.901 1.00 39.65 219 ASP A N 1
ATOM 1764 C CA . ASP A 1 219 ? 190.289 259.985 158.736 1.00 39.20 219 ASP A CA 1
ATOM 1765 C C . ASP A 1 219 ? 191.153 260.513 159.867 1.00 36.85 219 ASP A C 1
ATOM 1766 O O . ASP A 1 219 ? 192.254 261.003 159.627 1.00 37.76 219 ASP A O 1
ATOM 1771 N N . VAL A 1 220 ? 190.646 260.432 161.092 1.00 33.93 220 VAL A N 1
ATOM 1772 C CA . VAL A 1 220 ? 191.364 260.907 162.268 1.00 31.45 220 VAL A CA 1
ATOM 1773 C C . VAL A 1 220 ? 192.091 259.735 162.888 1.00 29.27 220 VAL A C 1
ATOM 1774 O O . VAL A 1 220 ? 191.466 258.722 163.189 1.00 29.68 220 VAL A O 1
ATOM 1778 N N . ILE A 1 221 ? 193.397 259.888 163.099 1.00 27.70 221 ILE A N 1
ATOM 1779 C CA . ILE A 1 221 ? 194.225 258.840 163.715 1.00 26.62 221 ILE A CA 1
ATOM 1780 C C . ILE A 1 221 ? 194.933 259.375 164.951 1.00 24.82 221 ILE A C 1
ATOM 1781 O O . ILE A 1 221 ? 195.542 260.434 164.915 1.00 25.01 221 ILE A O 1
ATOM 1786 N N . GLY A 1 222 ? 194.844 258.622 166.039 1.00 23.45 222 GLY A N 1
ATOM 1787 C CA . GLY A 1 222 ? 195.504 258.984 167.286 1.00 22.89 222 GLY A CA 1
ATOM 1788 C C . GLY A 1 222 ? 195.421 257.861 168.287 1.00 22.00 222 GLY A C 1
ATOM 1789 O O . GLY A 1 222 ? 194.595 256.961 168.134 1.00 22.21 222 GLY A O 1
ATOM 1790 N N . VAL A 1 223 ? 196.269 257.899 169.309 1.00 21.31 223 VAL A N 1
ATOM 1791 C CA . VAL A 1 223 ? 196.260 256.831 170.301 1.00 21.09 223 VAL A CA 1
ATOM 1792 C C . VAL A 1 223 ? 195.132 257.076 171.283 1.00 20.82 223 VAL A C 1
ATOM 1793 O O . VAL A 1 223 ? 194.822 258.216 171.623 1.00 20.99 223 VAL A O 1
ATOM 1797 N N . THR A 1 224 ? 194.528 255.983 171.722 1.00 20.75 224 THR A N 1
ATOM 1798 C CA . THR A 1 224 ? 193.296 256.005 172.497 1.00 20.51 224 THR A CA 1
ATOM 1799 C C . THR A 1 224 ? 193.575 256.337 173.974 1.00 20.55 224 THR A C 1
ATOM 1800 O O . THR A 1 224 ? 194.689 256.163 174.461 1.00 20.74 224 THR A O 1
ATOM 1804 N N . LYS A 1 225 ? 192.546 256.821 174.665 1.00 20.33 225 LYS A N 1
ATOM 1805 C CA . LYS A 1 225 ? 192.629 257.261 176.063 1.00 20.23 225 LYS A CA 1
ATOM 1806 C C . LYS A 1 225 ? 192.910 256.142 177.077 1.00 19.51 225 LYS A C 1
ATOM 1807 O O . LYS A 1 225 ? 192.136 255.192 177.188 1.00 19.12 225 LYS A O 1
ATOM 1813 N N . GLY A 1 226 ? 193.998 256.310 177.838 1.00 19.04 226 GLY A N 1
ATOM 1814 C CA . GLY A 1 226 ? 194.574 255.288 178.741 1.00 18.56 226 GLY A CA 1
ATOM 1815 C C . GLY A 1 226 ? 193.809 254.902 179.992 1.00 18.09 226 GLY A C 1
ATOM 1816 O O . GLY A 1 226 ? 193.581 255.731 180.871 1.00 18.18 226 GLY A O 1
ATOM 1817 N N . LYS A 1 227 ? 193.450 253.629 180.090 1.00 17.86 227 LYS A N 1
ATOM 1818 C CA . LYS A 1 227 ? 192.741 253.111 181.251 1.00 17.86 227 LYS A CA 1
ATOM 1819 C C . LYS A 1 227 ? 193.559 252.145 182.100 1.00 17.32 227 LYS A C 1
ATOM 1820 O O . LYS A 1 227 ? 193.080 251.679 183.132 1.00 17.12 227 LYS A O 1
ATOM 1826 N N . GLY A 1 228 ? 194.795 251.864 181.686 1.00 17.01 228 GLY A N 1
ATOM 1827 C CA . GLY A 1 228 ? 195.722 251.054 182.475 1.00 16.59 228 GLY A CA 1
ATOM 1828 C C . GLY A 1 228 ? 195.413 249.578 182.374 1.00 15.95 228 GLY A C 1
ATOM 1829 O O . GLY A 1 228 ? 194.639 249.165 181.510 1.00 15.98 228 GLY A O 1
ATOM 1830 N N . PHE A 1 229 ? 196.028 248.788 183.250 1.00 15.12 229 PHE A N 1
ATOM 1831 C CA . PHE A 1 229 ? 195.729 247.366 183.335 1.00 14.68 229 PHE A CA 1
ATOM 1832 C C . PHE A 1 229 ? 194.269 247.224 183.732 1.00 14.12 229 PHE A C 1
ATOM 1833 O O . PHE A 1 229 ? 193.890 247.641 184.821 1.00 14.11 229 PHE A O 1
ATOM 1841 N N . ASN A 1 230 ? 193.451 246.674 182.839 1.00 13.71 230 ASN A N 1
ATOM 1842 C CA . ASN A 1 230 ? 192.058 246.396 183.148 1.00 13.62 230 ASN A CA 1
ATOM 1843 C C . ASN A 1 230 ? 191.691 244.942 183.017 1.00 13.66 230 ASN A C 1
ATOM 1844 O O . ASN A 1 230 ? 192.320 244.179 182.285 1.00 13.68 230 ASN A O 1
ATOM 1849 N N . GLY A 1 231 ? 190.633 244.583 183.736 1.00 13.63 231 GLY A N 1
ATOM 1850 C CA . GLY A 1 231 ? 190.136 243.229 183.776 1.00 13.50 231 GLY A CA 1
ATOM 1851 C C . GLY A 1 231 ? 189.456 242.836 182.492 1.00 13.35 231 GLY A C 1
ATOM 1852 O O . GLY A 1 231 ? 189.212 243.662 181.622 1.00 13.29 231 GLY A O 1
ATOM 1853 N N . VAL A 1 232 ? 189.129 241.561 182.401 1.00 13.47 232 VAL A N 1
ATOM 1854 C CA . VAL A 1 232 ? 188.525 241.006 181.211 1.00 13.61 232 VAL A CA 1
ATOM 1855 C C . VAL A 1 232 ? 187.106 241.521 180.957 1.00 13.92 232 VAL A C 1
ATOM 1856 O O . VAL A 1 232 ? 186.616 241.424 179.836 1.00 14.29 232 VAL A O 1
ATOM 1860 N N . ILE A 1 233 ? 186.438 242.068 181.966 1.00 14.21 233 ILE A N 1
ATOM 1861 C CA . ILE A 1 233 ? 185.083 242.557 181.755 1.00 14.61 233 ILE A CA 1
ATOM 1862 C C . ILE A 1 233 ? 185.103 243.907 181.025 1.00 14.75 233 ILE A C 1
ATOM 1863 O O . ILE A 1 233 ? 184.349 244.105 180.075 1.00 14.92 233 ILE A O 1
ATOM 1868 N N . LYS A 1 234 ? 185.945 244.835 181.468 1.00 14.82 234 LYS A N 1
ATOM 1869 C CA . LYS A 1 234 ? 186.044 246.148 180.808 1.00 14.87 234 LYS A CA 1
ATOM 1870 C C . LYS A 1 234 ? 186.817 246.085 179.492 1.00 14.28 234 LYS A C 1
ATOM 1871 O O . LYS A 1 234 ? 186.513 246.828 178.559 1.00 14.31 234 LYS A O 1
ATOM 1877 N N . ARG A 1 235 ? 187.807 245.200 179.432 1.00 13.80 235 ARG A N 1
ATOM 1878 C CA . ARG A 1 235 ? 188.703 245.092 178.290 1.00 13.45 235 ARG A CA 1
ATOM 1879 C C . ARG A 1 235 ? 188.054 244.356 177.133 1.00 13.83 235 ARG A C 1
ATOM 1880 O O . ARG A 1 235 ? 188.255 244.732 175.982 1.00 14.01 235 ARG A O 1
ATOM 1888 N N . TRP A 1 236 ? 187.284 243.313 177.422 1.00 14.29 236 TRP A N 1
ATOM 1889 C CA . TRP A 1 236 ? 186.688 242.497 176.363 1.00 14.85 236 TRP A CA 1
ATOM 1890 C C . TRP A 1 236 ? 185.169 242.472 176.321 1.00 15.18 236 TRP A C 1
ATOM 1891 O O . TRP A 1 236 ? 184.596 242.220 175.261 1.00 15.46 236 TRP A O 1
ATOM 1902 N N . GLY A 1 237 ? 184.509 242.734 177.438 1.00 15.56 237 GLY A N 1
ATOM 1903 C CA . GLY A 1 237 ? 183.052 242.777 177.449 1.00 16.16 237 GLY A CA 1
ATOM 1904 C C . GLY A 1 237 ? 182.445 241.397 177.520 1.00 16.56 237 GLY A C 1
ATOM 1905 O O . GLY A 1 237 ? 181.493 241.099 176.806 1.00 16.68 237 GLY A O 1
ATOM 1906 N N . VAL A 1 238 ? 183.013 240.560 178.384 1.00 17.23 238 VAL A N 1
ATOM 1907 C CA . VAL A 1 238 ? 182.433 239.259 178.707 1.00 17.77 238 VAL A CA 1
ATOM 1908 C C . VAL A 1 238 ? 181.394 239.467 179.806 1.00 18.36 238 VAL A C 1
ATOM 1909 O O . VAL A 1 238 ? 181.379 240.518 180.454 1.00 18.23 238 VAL A O 1
ATOM 1913 N N . ARG A 1 239 ? 180.524 238.476 180.004 1.00 19.48 239 ARG A N 1
ATOM 1914 C CA . ARG A 1 239 ? 179.527 238.538 181.083 1.00 20.29 239 ARG A CA 1
ATOM 1915 C C . ARG A 1 239 ? 180.239 238.392 182.422 1.00 20.87 239 ARG A C 1
ATOM 1916 O O . ARG A 1 239 ? 181.167 237.585 182.564 1.00 20.46 239 ARG A O 1
ATOM 1924 N N . LYS A 1 240 ? 179.810 239.195 183.391 1.00 21.90 240 LYS A N 1
ATOM 1925 C CA . LYS A 1 240 ? 180.068 238.912 184.794 1.00 22.74 240 LYS A CA 1
ATOM 1926 C C . LYS A 1 240 ? 179.639 237.484 185.123 1.00 23.49 240 LYS A C 1
ATOM 1927 O O . LYS A 1 240 ? 178.639 236.988 184.599 1.00 23.73 240 LYS A O 1
ATOM 1933 N N . LEU A 1 241 ? 180.382 236.842 186.013 1.00 24.74 241 LEU A N 1
ATOM 1934 C CA . LEU A 1 241 ? 180.015 235.519 186.495 1.00 25.94 241 LEU A CA 1
ATOM 1935 C C . LEU A 1 241 ? 178.947 235.680 187.583 1.00 27.71 241 LEU A C 1
ATOM 1936 O O . LEU A 1 241 ? 178.692 236.793 188.029 1.00 27.80 241 LEU A O 1
ATOM 1941 N N . PRO A 1 242 ? 178.278 234.586 187.975 1.00 30.83 242 PRO A N 1
ATOM 1942 C CA . PRO A 1 242 ? 177.072 234.728 188.781 1.00 32.80 242 PRO A CA 1
ATOM 1943 C C . PRO A 1 242 ? 177.299 235.053 190.250 1.00 35.98 242 PRO A C 1
ATOM 1944 O O . PRO A 1 242 ? 178.402 235.391 190.659 1.00 35.67 242 PRO A O 1
ATOM 1948 N N . ARG A 1 243 ? 176.213 234.971 191.014 1.00 41.60 243 ARG A N 1
ATOM 1949 C CA . ARG A 1 243 ? 176.191 235.058 192.482 1.00 46.32 243 ARG A CA 1
ATOM 1950 C C . ARG A 1 243 ? 176.312 236.469 192.982 1.00 50.51 243 ARG A C 1
ATOM 1951 O O . ARG A 1 243 ? 176.875 237.339 192.311 1.00 50.08 243 ARG A O 1
ATOM 1959 N N . LYS A 1 244 ? 175.741 236.678 194.170 1.00 57.27 244 LYS A N 1
ATOM 1960 C CA . LYS A 1 244 ? 176.022 237.844 194.989 1.00 63.56 244 LYS A CA 1
ATOM 1961 C C . LYS A 1 244 ? 177.527 238.110 194.889 1.00 70.11 244 LYS A C 1
ATOM 1962 O O . LYS A 1 244 ? 177.941 239.240 194.625 1.00 75.00 244 LYS A O 1
ATOM 1968 N N . THR A 1 245 ? 178.312 237.048 195.102 1.00 71.83 245 THR A N 1
ATOM 1969 C CA . THR A 1 245 ? 179.694 236.907 194.598 1.00 72.53 245 THR A CA 1
ATOM 1970 C C . THR A 1 245 ? 180.307 235.582 195.112 1.00 69.26 245 THR A C 1
ATOM 1971 O O . THR A 1 245 ? 180.176 235.250 196.296 1.00 70.40 245 THR A O 1
ATOM 1975 N N . HIS A 1 246 ? 180.966 234.847 194.210 1.00 60.62 246 HIS A N 1
ATOM 1976 C CA . HIS A 1 246 ? 181.635 233.565 194.518 1.00 52.50 246 HIS A CA 1
ATOM 1977 C C . HIS A 1 246 ? 183.157 233.766 194.388 1.00 47.61 246 HIS A C 1
ATOM 1978 O O . HIS A 1 246 ? 183.616 234.905 194.515 1.00 49.21 246 HIS A O 1
ATOM 1985 N N . LYS A 1 247 ? 183.941 232.712 194.134 1.00 41.05 247 LYS A N 1
ATOM 1986 C CA . LYS A 1 247 ? 185.411 232.778 194.338 1.00 38.01 247 LYS A CA 1
ATOM 1987 C C . LYS A 1 247 ? 186.262 233.512 193.249 1.00 36.01 247 LYS A C 1
ATOM 1988 O O . LYS A 1 247 ? 187.495 233.569 193.331 1.00 34.05 247 LYS A O 1
ATOM 1994 N N . GLY A 1 248 ? 185.564 234.064 192.252 1.00 35.27 248 GLY A N 1
ATOM 1995 C CA . GLY A 1 248 ? 186.043 235.106 191.317 1.00 32.96 248 GLY A CA 1
ATOM 1996 C C . GLY A 1 248 ? 184.832 236.003 191.039 1.00 30.67 248 GLY A C 1
ATOM 1997 O O . GLY A 1 248 ? 184.053 236.258 191.958 1.00 30.46 248 GLY A O 1
ATOM 1998 N N . LEU A 1 249 ? 184.665 236.465 189.798 1.00 28.50 249 LEU A N 1
ATOM 1999 C CA . LEU A 1 249 ? 183.420 237.143 189.318 1.00 27.22 249 LEU A CA 1
ATOM 2000 C C . LEU A 1 249 ? 183.670 237.881 188.004 1.00 25.46 249 LEU A C 1
ATOM 2001 O O . LEU A 1 249 ? 182.961 237.683 187.016 1.00 24.82 249 LEU A O 1
ATOM 2006 N N . ARG A 1 250 ? 184.677 238.751 188.038 1.00 23.91 250 ARG A N 1
ATOM 2007 C CA . ARG A 1 250 ? 185.132 239.521 186.894 1.00 22.57 250 ARG A CA 1
ATOM 2008 C C . ARG A 1 250 ? 186.194 238.692 186.163 1.00 21.04 250 ARG A C 1
ATOM 2009 O O . ARG A 1 250 ? 187.385 239.033 186.145 1.00 20.69 250 ARG A O 1
ATOM 2017 N N . LYS A 1 251 ? 185.751 237.583 185.580 1.00 19.38 251 LYS A N 1
ATOM 2018 C CA . LYS A 1 251 ? 186.632 236.631 184.913 1.00 18.20 251 LYS A CA 1
ATOM 2019 C C . LYS A 1 251 ? 185.882 235.930 183.785 1.00 17.39 251 LYS A C 1
ATOM 2020 O O . LYS A 1 251 ? 184.673 235.732 183.884 1.00 17.50 251 LYS A O 1
ATOM 2026 N N . VAL A 1 252 ? 186.588 235.557 182.718 1.00 16.62 252 VAL A N 1
ATOM 2027 C CA . VAL A 1 252 ? 186.107 234.466 181.858 1.00 16.17 252 VAL A CA 1
ATOM 2028 C C . VAL A 1 252 ? 186.250 233.229 182.725 1.00 15.83 252 VAL A C 1
ATOM 2029 O O . VAL A 1 252 ? 187.294 233.035 183.363 1.00 16.05 252 VAL A O 1
ATOM 2033 N N . ALA A 1 253 ? 185.202 232.425 182.806 1.00 15.20 253 ALA A N 1
ATOM 2034 C CA . ALA A 1 253 ? 185.262 231.249 183.659 1.00 14.86 253 ALA A CA 1
ATOM 2035 C C . ALA A 1 253 ? 186.323 230.328 183.114 1.00 14.49 253 ALA A C 1
ATOM 2036 O O . ALA A 1 253 ? 187.368 230.126 183.734 1.00 14.61 253 ALA A O 1
ATOM 2038 N N . CYS A 1 254 ? 186.051 229.812 181.926 1.00 14.13 254 CYS A N 1
ATOM 2039 C CA . CYS A 1 254 ? 186.909 228.842 181.283 1.00 13.93 254 CYS A CA 1
ATOM 2040 C C . CYS A 1 254 ? 187.802 229.560 180.301 1.00 13.50 254 CYS A C 1
ATOM 2041 O O . CYS A 1 254 ? 187.327 230.422 179.568 1.00 13.96 254 CYS A O 1
ATOM 2044 N N . ILE A 1 255 ? 189.078 229.202 180.259 1.00 12.84 255 ILE A N 1
ATOM 2045 C CA . ILE A 1 255 ? 189.978 229.763 179.254 1.00 12.49 255 ILE A CA 1
ATOM 2046 C C . ILE A 1 255 ? 190.392 228.744 178.220 1.00 12.37 255 ILE A C 1
ATOM 2047 O O . ILE A 1 255 ? 191.220 229.040 177.372 1.00 12.44 255 ILE A O 1
ATOM 2052 N N . GLY A 1 256 ? 189.802 227.557 178.259 1.00 12.36 256 GLY A N 1
ATOM 2053 C CA . GLY A 1 256 ? 190.119 226.559 177.266 1.00 12.54 256 GLY A CA 1
ATOM 2054 C C . GLY A 1 256 ? 189.772 225.131 177.604 1.00 12.64 256 GLY A C 1
ATOM 2055 O O . GLY A 1 256 ? 189.443 224.779 178.743 1.00 12.43 256 GLY A O 1
ATOM 2056 N N . ALA A 1 257 ? 189.853 224.319 176.565 1.00 12.98 257 ALA A N 1
ATOM 2057 C CA . ALA A 1 257 ? 189.679 222.903 176.670 1.00 13.39 257 ALA A CA 1
ATOM 2058 C C . ALA A 1 257 ? 190.993 222.268 177.060 1.00 14.02 257 ALA A C 1
ATOM 2059 O O . ALA A 1 257 ? 192.053 222.885 176.959 1.00 13.95 257 ALA A O 1
ATOM 2061 N N . TRP A 1 258 ? 190.898 221.012 177.470 1.00 14.91 258 TRP A N 1
ATOM 2062 C CA . TRP A 1 258 ? 192.030 220.229 177.911 1.00 15.66 258 TRP A CA 1
ATOM 2063 C C . TRP A 1 258 ? 193.011 219.970 176.781 1.00 17.84 258 TRP A C 1
ATOM 2064 O O . TRP A 1 258 ? 194.164 220.378 176.879 1.00 18.22 258 TRP A O 1
ATOM 2075 N N . HIS A 1 259 ? 192.552 219.308 175.714 1.00 21.01 259 HIS A N 1
ATOM 2076 C CA . HIS A 1 259 ? 193.444 218.565 174.793 1.00 24.04 259 HIS A CA 1
ATOM 2077 C C . HIS A 1 259 ? 194.492 219.410 174.113 1.00 23.42 259 HIS A C 1
ATOM 2078 O O . HIS A 1 259 ? 195.605 218.918 173.909 1.00 24.08 259 HIS A O 1
ATOM 2085 N N . PRO A 1 260 ? 194.146 220.667 173.734 1.00 21.85 260 PRO A N 1
ATOM 2086 C CA . PRO A 1 260 ? 195.236 221.624 173.487 1.00 21.06 260 PRO A CA 1
ATOM 2087 C C . PRO A 1 260 ? 195.844 222.018 174.836 1.00 20.40 260 PRO A C 1
ATOM 2088 O O . PRO A 1 260 ? 195.318 222.874 175.537 1.00 20.57 260 PRO A O 1
ATOM 2092 N N . SER A 1 261 ? 196.937 221.364 175.195 1.00 19.60 261 SER A N 1
ATOM 2093 C CA . SER A 1 261 ? 197.620 221.617 176.450 1.00 19.36 261 SER A CA 1
ATOM 2094 C C . SER A 1 261 ? 198.204 223.036 176.592 1.00 18.77 261 SER A C 1
ATOM 2095 O O . SER A 1 261 ? 199.039 223.267 177.456 1.00 18.56 261 SER A O 1
ATOM 2098 N N . ARG A 1 262 ? 197.797 223.966 175.733 1.00 18.45 262 ARG A N 1
ATOM 2099 C CA . ARG A 1 262 ? 198.207 225.366 175.778 1.00 18.19 262 ARG A CA 1
ATOM 2100 C C . ARG A 1 262 ? 196.914 226.160 175.818 1.00 17.20 262 ARG A C 1
ATOM 2101 O O . ARG A 1 262 ? 195.842 225.596 175.628 1.00 17.00 262 ARG A O 1
ATOM 2109 N N . VAL A 1 263 ? 197.007 227.459 176.075 1.00 16.70 263 VAL A N 1
ATOM 2110 C CA . VAL A 1 263 ? 195.830 228.355 176.053 1.00 16.29 263 VAL A CA 1
ATOM 2111 C C . VAL A 1 263 ? 195.926 229.363 174.911 1.00 16.30 263 VAL A C 1
ATOM 2112 O O . VAL A 1 263 ? 196.997 229.862 174.592 1.00 16.02 263 VAL A O 1
ATOM 2116 N N . SER A 1 264 ? 194.783 229.660 174.313 1.00 16.98 264 SER A N 1
ATOM 2117 C CA . SER A 1 264 ? 194.732 230.377 173.046 1.00 17.60 264 SER A CA 1
ATOM 2118 C C . SER A 1 264 ? 195.287 231.792 173.108 1.00 17.62 264 SER A C 1
ATOM 2119 O O . SER A 1 264 ? 195.142 232.495 174.100 1.00 17.71 264 SER A O 1
ATOM 2122 N N . THR A 1 265 ? 195.926 232.184 172.013 1.00 17.90 265 THR A N 1
ATOM 2123 C CA . THR A 1 265 ? 196.203 233.576 171.678 1.00 17.88 265 THR A CA 1
ATOM 2124 C C . THR A 1 265 ? 194.906 234.375 171.563 1.00 17.46 265 THR A C 1
ATOM 2125 O O . THR A 1 265 ? 194.893 235.585 171.770 1.00 17.35 265 THR A O 1
ATOM 2129 N N . THR A 1 266 ? 193.831 233.676 171.199 1.00 17.31 266 THR A N 1
ATOM 2130 C CA . THR A 1 266 ? 192.484 234.242 171.092 1.00 17.22 266 THR A CA 1
ATOM 2131 C C . THR A 1 266 ? 191.575 233.748 172.211 1.00 16.67 266 THR A C 1
ATOM 2132 O O . THR A 1 266 ? 190.745 232.870 172.004 1.00 16.81 266 THR A O 1
ATOM 2136 N N . VAL A 1 267 ? 191.738 234.328 173.393 1.00 16.12 267 VAL A N 1
ATOM 2137 C CA . VAL A 1 267 ? 190.817 234.105 174.514 1.00 15.81 267 VAL A CA 1
ATOM 2138 C C . VAL A 1 267 ? 190.947 235.280 175.486 1.00 15.54 267 VAL A C 1
ATOM 2139 O O . VAL A 1 267 ? 192.056 235.577 175.937 1.00 15.83 267 VAL A O 1
ATOM 2143 N N . PRO A 1 268 ? 189.830 235.959 175.804 1.00 15.01 268 PRO A N 1
ATOM 2144 C CA . PRO A 1 268 ? 189.882 237.196 176.573 1.00 14.87 268 PRO A CA 1
ATOM 2145 C C . PRO A 1 268 ? 190.788 237.088 177.766 1.00 14.99 268 PRO A C 1
ATOM 2146 O O . PRO A 1 268 ? 190.697 236.098 178.492 1.00 15.07 268 PRO A O 1
ATOM 2150 N N . ARG A 1 269 ? 191.671 238.060 177.971 1.00 15.27 269 ARG A N 1
ATOM 2151 C CA . ARG A 1 269 ? 192.344 238.130 179.257 1.00 15.61 269 ARG A CA 1
ATOM 2152 C C . ARG A 1 269 ? 192.892 239.458 179.713 1.00 15.21 269 ARG A C 1
ATOM 2153 O O . ARG A 1 269 ? 193.595 240.133 178.988 1.00 15.03 269 ARG A O 1
ATOM 2161 N N . ALA A 1 270 ? 192.602 239.770 180.972 1.00 15.38 270 ALA A N 1
ATOM 2162 C CA . ALA A 1 270 ? 193.052 240.987 181.636 1.00 15.77 270 ALA A CA 1
ATOM 2163 C C . ALA A 1 270 ? 194.522 241.302 181.421 1.00 16.18 270 ALA A C 1
ATOM 2164 O O . ALA A 1 270 ? 195.406 240.684 182.021 1.00 16.38 270 ALA A O 1
ATOM 2166 N N . GLY A 1 271 ? 194.755 242.247 180.522 1.00 16.66 271 GLY A N 1
ATOM 2167 C CA . GLY A 1 271 ? 196.018 242.961 180.403 1.00 17.21 271 GLY A CA 1
ATOM 2168 C C . GLY A 1 271 ? 195.680 244.438 180.413 1.00 17.71 271 GLY A C 1
ATOM 2169 O O . GLY A 1 271 ? 194.937 244.883 181.283 1.00 17.67 271 GLY A O 1
ATOM 2170 N N . GLN A 1 272 ? 196.201 245.187 179.440 1.00 18.42 272 GLN A N 1
ATOM 2171 C CA . GLN A 1 272 ? 195.967 246.627 179.357 1.00 19.05 272 GLN A CA 1
ATOM 2172 C C . GLN A 1 272 ? 194.745 247.018 178.575 1.00 19.51 272 GLN A C 1
ATOM 2173 O O . GLN A 1 272 ? 194.360 246.334 177.650 1.00 19.54 272 GLN A O 1
ATOM 2179 N N . LEU A 1 273 ? 194.165 248.156 178.942 1.00 21.15 273 LEU A N 1
ATOM 2180 C CA . LEU A 1 273 ? 193.160 248.815 178.136 1.00 22.96 273 LEU A CA 1
ATOM 2181 C C . LEU A 1 273 ? 193.632 250.181 177.622 1.00 24.58 273 LEU A C 1
ATOM 2182 O O . LEU A 1 273 ? 194.276 250.949 178.339 1.00 23.97 273 LEU A O 1
ATOM 2187 N N . GLY A 1 274 ? 193.313 250.439 176.354 1.00 27.40 274 GLY A N 1
ATOM 2188 C CA . GLY A 1 274 ? 193.172 251.787 175.802 1.00 29.38 274 GLY A CA 1
ATOM 2189 C C . GLY A 1 274 ? 194.372 252.720 175.709 1.00 30.98 274 GLY A C 1
ATOM 2190 O O . GLY A 1 274 ? 194.375 253.776 176.302 1.00 30.64 274 GLY A O 1
ATOM 2191 N N . TYR A 1 275 ? 195.378 252.360 174.931 1.00 32.78 275 TYR A N 1
ATOM 2192 C CA . TYR A 1 275 ? 196.373 253.340 174.507 1.00 33.37 275 TYR A CA 1
ATOM 2193 C C . TYR A 1 275 ? 196.933 252.974 173.144 1.00 36.74 275 TYR A C 1
ATOM 2194 O O . TYR A 1 275 ? 198.066 253.319 172.830 1.00 37.29 275 TYR A O 1
ATOM 2203 N N . HIS A 1 276 ? 196.128 252.308 172.319 1.00 41.11 276 HIS A N 1
ATOM 2204 C CA . HIS A 1 276 ? 196.611 251.769 171.059 1.00 46.24 276 HIS A CA 1
ATOM 2205 C C . HIS A 1 276 ? 196.134 252.671 169.928 1.00 43.35 276 HIS A C 1
ATOM 2206 O O . HIS A 1 276 ? 195.141 253.383 170.096 1.00 41.69 276 HIS A O 1
ATOM 2213 N N . HIS A 1 277 ? 196.857 252.670 168.801 1.00 42.49 277 HIS A N 1
ATOM 2214 C CA . HIS A 1 277 ? 196.414 253.406 167.609 1.00 42.70 277 HIS A CA 1
ATOM 2215 C C . HIS A 1 277 ? 195.011 252.996 167.230 1.00 43.83 277 HIS A C 1
ATOM 2216 O O . HIS A 1 277 ? 194.567 251.890 167.528 1.00 45.08 277 HIS A O 1
ATOM 2223 N N . ARG A 1 278 ? 194.320 253.891 166.551 1.00 44.47 278 ARG A N 1
ATOM 2224 C CA . ARG A 1 278 ? 193.237 253.476 165.685 1.00 47.28 278 ARG A CA 1
ATOM 2225 C C . ARG A 1 278 ? 192.848 254.635 164.786 1.00 45.55 278 ARG A C 1
ATOM 2226 O O . ARG A 1 278 ? 193.253 255.769 165.029 1.00 44.27 278 ARG A O 1
ATOM 2234 N N . VAL A 1 279 ? 192.080 254.333 163.745 1.00 45.72 279 VAL A N 1
ATOM 2235 C CA . VAL A 1 279 ? 191.854 255.263 162.648 1.00 46.25 279 VAL A CA 1
ATOM 2236 C C . VAL A 1 279 ? 190.368 255.363 162.302 1.00 45.97 279 VAL A C 1
ATOM 2237 O O . VAL A 1 279 ? 189.866 254.603 161.471 1.00 46.50 279 VAL A O 1
ATOM 2241 N N . GLU A 1 280 ? 189.673 256.309 162.927 1.00 46.27 280 GLU A N 1
ATOM 2242 C CA . GLU A 1 280 ? 188.241 256.483 162.685 1.00 48.35 280 GLU A CA 1
ATOM 2243 C C . GLU A 1 280 ? 188.047 257.204 161.367 1.00 48.60 280 GLU A C 1
ATOM 2244 O O . GLU A 1 280 ? 188.427 258.367 161.237 1.00 49.95 280 GLU A O 1
ATOM 2250 N N . ARG A 1 281 ? 187.458 256.513 160.394 1.00 49.27 281 ARG A N 1
ATOM 2251 C CA . ARG A 1 281 ? 187.292 257.063 159.046 1.00 49.33 281 ARG A CA 1
ATOM 2252 C C . ARG A 1 281 ? 185.911 257.685 158.837 1.00 45.64 281 ARG A C 1
ATOM 2253 O O . ARG A 1 281 ? 184.945 257.315 159.501 1.00 44.88 281 ARG A O 1
ATOM 2261 N N . ASN A 1 282 ? 185.849 258.643 157.916 1.00 43.86 282 ASN A N 1
ATOM 2262 C CA . ASN A 1 282 ? 184.600 259.309 157.496 1.00 43.10 282 ASN A CA 1
ATOM 2263 C C . ASN A 1 282 ? 183.962 260.201 158.580 1.00 42.38 282 ASN A C 1
ATOM 2264 O O . ASN A 1 282 ? 182.842 259.961 159.035 1.00 41.98 282 ASN A O 1
ATOM 2269 N N . LYS A 1 283 ? 184.716 261.237 158.959 1.00 42.76 283 LYS A N 1
ATOM 2270 C CA . LYS A 1 283 ? 184.282 262.310 159.870 1.00 43.21 283 LYS A CA 1
ATOM 2271 C C . LYS A 1 283 ? 183.967 263.599 159.088 1.00 44.46 283 LYS A C 1
ATOM 2272 O O . LYS A 1 283 ? 184.874 264.245 158.567 1.00 43.80 283 LYS A O 1
ATOM 2278 N N . LYS A 1 284 ? 182.689 263.982 159.053 1.00 47.57 284 LYS A N 1
ATOM 2279 C CA . LYS A 1 284 ? 182.149 264.939 158.058 1.00 50.38 284 LYS A CA 1
ATOM 2280 C C . LYS A 1 284 ? 182.801 266.310 157.981 1.00 50.29 284 LYS A C 1
ATOM 2281 O O . LYS A 1 284 ? 182.890 266.877 156.891 1.00 51.94 284 LYS A O 1
ATOM 2287 N N . ILE A 1 285 ? 183.252 266.829 159.121 1.00 50.38 285 ILE A N 1
ATOM 2288 C CA . ILE A 1 285 ? 183.708 268.228 159.274 1.00 51.55 285 ILE A CA 1
ATOM 2289 C C . ILE A 1 285 ? 182.566 269.206 159.046 1.00 53.48 285 ILE A C 1
ATOM 2290 O O . ILE A 1 285 ? 181.758 269.037 158.134 1.00 55.29 285 ILE A O 1
ATOM 2295 N N . TYR A 1 286 ? 182.511 270.235 159.881 1.00 55.20 286 TYR A N 1
ATOM 2296 C CA . TYR A 1 286 ? 181.491 271.267 159.757 1.00 57.15 286 TYR A CA 1
ATOM 2297 C C . TYR A 1 286 ? 182.123 272.627 159.526 1.00 56.81 286 TYR A C 1
ATOM 2298 O O . TYR A 1 286 ? 181.787 273.319 158.561 1.00 57.35 286 TYR A O 1
ATOM 2307 N N . ARG A 1 287 ? 183.033 272.999 160.418 1.00 56.30 287 ARG A N 1
ATOM 2308 C CA . ARG A 1 287 ? 183.838 274.200 160.278 1.00 56.60 287 ARG A CA 1
ATOM 2309 C C . ARG A 1 287 ? 185.295 273.808 160.280 1.00 56.67 287 ARG A C 1
ATOM 2310 O O . ARG A 1 287 ? 185.678 272.799 160.872 1.00 55.06 287 ARG A O 1
ATOM 2318 N N . ILE A 1 288 ? 186.094 274.614 159.595 1.00 59.66 288 ILE A N 1
ATOM 2319 C CA . ILE A 1 288 ? 187.549 274.498 159.606 1.00 62.15 288 ILE A CA 1
ATOM 2320 C C . ILE A 1 288 ? 188.092 275.864 160.026 1.00 64.44 288 ILE A C 1
ATOM 2321 O O . ILE A 1 288 ? 189.213 276.251 159.690 1.00 64.69 288 ILE A O 1
ATOM 2326 N N . GLY A 1 289 ? 187.295 276.561 160.830 1.00 68.06 289 GLY A N 1
ATOM 2327 C CA . GLY A 1 289 ? 187.405 277.997 160.960 1.00 72.67 289 GLY A CA 1
ATOM 2328 C C . GLY A 1 289 ? 188.368 278.485 162.009 1.00 76.25 289 GLY A C 1
ATOM 2329 O O . GLY A 1 289 ? 189.113 277.711 162.618 1.00 74.41 289 GLY A O 1
ATOM 2330 N N . GLN A 1 290 ? 188.345 279.801 162.176 1.00 85.23 290 GLN A N 1
ATOM 2331 C CA . GLN A 1 290 ? 189.050 280.496 163.237 1.00 94.71 290 GLN A CA 1
ATOM 2332 C C . GLN A 1 290 ? 188.100 281.580 163.775 1.00 113.04 290 GLN A C 1
ATOM 2333 O O . GLN A 1 290 ? 187.367 282.199 162.997 1.00 118.88 290 GLN A O 1
ATOM 2339 N N . ALA A 1 291 ? 188.115 281.801 165.093 1.00 130.56 291 ALA A N 1
ATOM 2340 C CA . ALA A 1 291 ? 187.090 282.617 165.776 1.00 141.63 291 ALA A CA 1
ATOM 2341 C C . ALA A 1 291 ? 187.333 284.159 165.685 1.00 154.42 291 ALA A C 1
ATOM 2342 O O . ALA A 1 291 ? 187.435 284.683 164.573 1.00 153.19 291 ALA A O 1
ATOM 2344 N N . GLN A 1 292 ? 187.393 284.883 166.812 1.00 167.42 292 GLN A N 1
ATOM 2345 C CA . GLN A 1 292 ? 187.687 286.332 166.804 1.00 175.79 292 GLN A CA 1
ATOM 2346 C C . GLN A 1 292 ? 189.096 286.702 166.308 1.00 184.49 292 GLN A C 1
ATOM 2347 O O . GLN A 1 292 ? 189.212 287.560 165.429 1.00 183.15 292 GLN A O 1
ATOM 2353 N N . PRO A 1 293 ? 190.165 286.082 166.876 1.00 195.63 293 PRO A N 1
ATOM 2354 C CA . PRO A 1 293 ? 191.517 286.440 166.413 1.00 201.23 293 PRO A CA 1
ATOM 2355 C C . PRO A 1 293 ? 191.725 286.025 164.961 1.00 212.05 293 PRO A C 1
ATOM 2356 O O . PRO A 1 293 ? 191.779 284.833 164.676 1.00 208.79 293 PRO A O 1
ATOM 2360 N N . GLU A 1 294 ? 191.800 287.013 164.066 1.00 228.72 294 GLU A N 1
ATOM 2361 C CA . GLU A 1 294 ? 191.796 286.806 162.604 1.00 244.16 294 GLU A CA 1
ATOM 2362 C C . GLU A 1 294 ? 190.469 286.198 162.107 1.00 246.16 294 GLU A C 1
ATOM 2363 O O . GLU A 1 294 ? 189.588 285.873 162.908 1.00 246.67 294 GLU A O 1
ATOM 2369 N N . ASP A 1 295 ? 190.332 286.072 160.784 1.00 244.06 295 ASP A N 1
ATOM 2370 C CA . ASP A 1 295 ? 189.135 285.500 160.137 1.00 239.05 295 ASP A CA 1
ATOM 2371 C C . ASP A 1 295 ? 187.839 286.272 160.483 1.00 244.07 295 ASP A C 1
ATOM 2372 O O . ASP A 1 295 ? 186.757 285.685 160.582 1.00 244.31 295 ASP A O 1
ATOM 2377 N N . GLY A 1 296 ? 187.963 287.589 160.661 1.00 246.83 296 GLY A N 1
ATOM 2378 C CA . GLY A 1 296 ? 186.830 288.453 161.005 1.00 247.57 296 GLY A CA 1
ATOM 2379 C C . GLY A 1 296 ? 186.340 288.320 162.440 1.00 249.39 296 GLY A C 1
ATOM 2380 O O . GLY A 1 296 ? 186.568 287.301 163.099 1.00 246.83 296 GLY A O 1
ATOM 2381 N N . LYS A 1 297 ? 185.667 289.367 162.917 1.00 251.94 297 LYS A N 1
ATOM 2382 C CA . LYS A 1 297 ? 185.028 289.372 164.242 1.00 253.67 297 LYS A CA 1
ATOM 2383 C C . LYS A 1 297 ? 183.562 288.912 164.190 1.00 251.14 297 LYS A C 1
ATOM 2384 O O . LYS A 1 297 ? 183.043 288.401 165.186 1.00 251.51 297 LYS A O 1
ATOM 2390 N N . GLN A 1 298 ? 182.906 289.099 163.042 1.00 245.21 298 GLN A N 1
ATOM 2391 C CA . GLN A 1 298 ? 181.518 288.660 162.836 1.00 238.03 298 GLN A CA 1
ATOM 2392 C C . GLN A 1 298 ? 181.422 287.132 162.821 1.00 227.51 298 GLN A C 1
ATOM 2393 O O . GLN A 1 298 ? 180.636 286.551 163.575 1.00 224.93 298 GLN A O 1
ATOM 2399 N N . ILE A 1 299 ? 182.232 286.498 161.970 1.00 213.33 299 ILE A N 1
ATOM 2400 C CA . ILE A 1 299 ? 182.273 285.033 161.850 1.00 199.16 299 ILE A CA 1
ATOM 2401 C C . ILE A 1 299 ? 183.283 284.473 162.860 1.00 179.83 299 ILE A C 1
ATOM 2402 O O . ILE A 1 299 ? 184.410 284.108 162.507 1.00 179.37 299 ILE A O 1
ATOM 2407 N N . SER A 1 300 ? 182.865 284.444 164.125 1.00 155.66 300 SER A N 1
ATOM 2408 C CA . SER A 1 300 ? 183.641 283.846 165.213 1.00 137.49 300 SER A CA 1
ATOM 2409 C C . SER A 1 300 ? 183.055 282.488 165.626 1.00 132.77 300 SER A C 1
ATOM 2410 O O . SER A 1 300 ? 183.801 281.552 165.926 1.00 124.37 300 SER A O 1
ATOM 2413 N N . THR A 1 301 ? 181.723 282.405 165.655 1.00 132.21 301 THR A N 1
ATOM 2414 C CA . THR A 1 301 ? 180.996 281.138 165.790 1.00 132.18 301 THR A CA 1
ATOM 2415 C C . THR A 1 301 ? 179.755 281.087 164.877 1.00 135.08 301 THR A C 1
ATOM 2416 O O . THR A 1 301 ? 178.795 280.361 165.154 1.00 134.25 301 THR A O 1
ATOM 2420 N N . GLY A 1 302 ? 179.798 281.832 163.776 1.00 141.78 302 GLY A N 1
ATOM 2421 C CA . GLY A 1 302 ? 178.609 282.145 162.993 1.00 149.02 302 GLY A CA 1
ATOM 2422 C C . GLY A 1 302 ? 178.199 283.570 163.308 1.00 157.31 302 GLY A C 1
ATOM 2423 O O . GLY A 1 302 ? 178.312 284.012 164.456 1.00 153.25 302 GLY A O 1
ATOM 2424 N N . LYS A 1 303 ? 177.739 284.290 162.284 1.00 171.05 303 LYS A N 1
ATOM 2425 C CA . LYS A 1 303 ? 177.321 285.698 162.417 1.00 179.92 303 LYS A CA 1
ATOM 2426 C C . LYS A 1 303 ? 176.187 285.884 163.429 1.00 178.68 303 LYS A C 1
ATOM 2427 O O . LYS A 1 303 ? 175.427 284.955 163.685 1.00 180.29 303 LYS A O 1
ATOM 2433 N N . THR A 1 304 ? 176.076 287.093 163.979 1.00 173.62 304 THR A N 1
ATOM 2434 C CA . THR A 1 304 ? 175.088 287.400 165.029 1.00 168.71 304 THR A CA 1
ATOM 2435 C C . THR A 1 304 ? 173.627 287.218 164.586 1.00 166.42 304 THR A C 1
ATOM 2436 O O . THR A 1 304 ? 173.340 287.104 163.392 1.00 161.68 304 THR A O 1
ATOM 2440 N N . GLU A 1 305 ? 172.725 287.196 165.570 1.00 172.43 305 GLU A N 1
ATOM 2441 C CA . GLU A 1 305 ? 171.288 286.902 165.379 1.00 179.16 305 GLU A CA 1
ATOM 2442 C C . GLU A 1 305 ? 171.080 285.450 164.883 1.00 175.74 305 GLU A C 1
ATOM 2443 O O . GLU A 1 305 ? 171.233 284.520 165.680 1.00 177.13 305 GLU A O 1
ATOM 2449 N N . PHE A 1 306 ? 170.738 285.246 163.605 1.00 168.44 306 PHE A N 1
ATOM 2450 C CA . PHE A 1 306 ? 170.719 283.899 163.014 1.00 159.58 306 PHE A CA 1
ATOM 2451 C C . PHE A 1 306 ? 172.161 283.454 162.808 1.00 150.37 306 PHE A C 1
ATOM 2452 O O . PHE A 1 306 ? 173.006 284.255 162.412 1.00 151.68 306 PHE A O 1
ATOM 2460 N N . ASP A 1 307 ? 172.413 282.170 163.056 1.00 140.22 307 ASP A N 1
ATOM 2461 C CA . ASP A 1 307 ? 173.761 281.620 163.291 1.00 135.02 307 ASP A CA 1
ATOM 2462 C C . ASP A 1 307 ? 174.345 282.079 164.651 1.00 133.28 307 ASP A C 1
ATOM 2463 O O . ASP A 1 307 ? 175.563 282.016 164.848 1.00 134.18 307 ASP A O 1
ATOM 2468 N N . LEU A 1 308 ? 173.468 282.517 165.572 1.00 125.79 308 LEU A N 1
ATOM 2469 C CA . LEU A 1 308 ? 173.804 282.896 166.964 1.00 121.35 308 LEU A CA 1
ATOM 2470 C C . LEU A 1 308 ? 174.730 284.114 167.137 1.00 114.30 308 LEU A C 1
ATOM 2471 O O . LEU A 1 308 ? 175.555 284.405 166.279 1.00 114.17 308 LEU A O 1
ATOM 2476 N N . THR A 1 309 ? 174.584 284.808 168.270 1.00 106.47 309 THR A N 1
ATOM 2477 C CA . THR A 1 309 ? 175.427 285.966 168.643 1.00 98.99 309 THR A CA 1
ATOM 2478 C C . THR A 1 309 ? 176.930 285.705 168.534 1.00 89.12 309 THR A C 1
ATOM 2479 O O . THR A 1 309 ? 177.385 284.581 168.737 1.00 89.18 309 THR A O 1
ATOM 2483 N N . GLU A 1 310 ? 177.691 286.757 168.241 1.00 82.79 310 GLU A N 1
ATOM 2484 C CA . GLU A 1 310 ? 179.119 286.612 167.925 1.00 79.94 310 GLU A CA 1
ATOM 2485 C C . GLU A 1 310 ? 180.007 286.453 169.169 1.00 73.87 310 GLU A C 1
ATOM 2486 O O . GLU A 1 310 ? 179.917 287.226 170.126 1.00 71.64 310 GLU A O 1
ATOM 2492 N N . LYS A 1 311 ? 180.867 285.434 169.113 1.00 68.86 311 LYS A N 1
ATOM 2493 C CA . LYS A 1 311 ? 181.657 284.950 170.253 1.00 64.24 311 LYS A CA 1
ATOM 2494 C C . LYS A 1 311 ? 182.622 283.865 169.787 1.00 60.50 311 LYS A C 1
ATOM 2495 O O . LYS A 1 311 ? 182.407 283.252 168.742 1.00 62.41 311 LYS A O 1
ATOM 2501 N N . THR A 1 312 ? 183.661 283.602 170.576 1.00 56.98 312 THR A N 1
ATOM 2502 C CA . THR A 1 312 ? 184.566 282.478 170.306 1.00 54.18 312 THR A CA 1
ATOM 2503 C C . THR A 1 312 ? 183.822 281.165 170.456 1.00 52.53 312 THR A C 1
ATOM 2504 O O . THR A 1 312 ? 182.781 281.117 171.115 1.00 54.47 312 THR A O 1
ATOM 2508 N N . ILE A 1 313 ? 184.346 280.099 169.858 1.00 50.61 313 ILE A N 1
ATOM 2509 C CA . ILE A 1 313 ? 183.763 278.771 170.070 1.00 49.98 313 ILE A CA 1
ATOM 2510 C C . ILE A 1 313 ? 184.231 278.130 171.369 1.00 47.87 313 ILE A C 1
ATOM 2511 O O . ILE A 1 313 ? 183.739 277.065 171.736 1.00 48.35 313 ILE A O 1
ATOM 2516 N N . ASN A 1 314 ? 185.205 278.754 172.028 1.00 44.95 314 ASN A N 1
ATOM 2517 C CA . ASN A 1 314 ? 185.513 278.447 173.411 1.00 43.15 314 ASN A CA 1
ATOM 2518 C C . ASN A 1 314 ? 184.268 278.573 174.275 1.00 42.52 314 ASN A C 1
ATOM 2519 O O . ASN A 1 314 ? 183.594 279.602 174.232 1.00 41.76 314 ASN A O 1
ATOM 2524 N N . PRO A 1 315 ? 183.950 277.523 175.050 1.00 42.89 315 PRO A N 1
ATOM 2525 C CA . PRO A 1 315 ? 182.973 277.673 176.121 1.00 43.59 315 PRO A CA 1
ATOM 2526 C C . PRO A 1 315 ? 183.497 278.555 177.246 1.00 44.45 315 PRO A C 1
ATOM 2527 O O . PRO A 1 315 ? 184.682 278.901 177.266 1.00 45.46 315 PRO A O 1
ATOM 2531 N N . MET A 1 316 ? 182.620 278.895 178.183 1.00 45.11 316 MET A N 1
ATOM 2532 C CA . MET A 1 316 ? 183.001 279.735 179.311 1.00 45.44 316 MET A CA 1
ATOM 2533 C C . MET A 1 316 ? 184.012 278.976 180.159 1.00 44.68 316 MET A C 1
ATOM 2534 O O . MET A 1 316 ? 183.793 277.812 180.497 1.00 44.56 316 MET A O 1
ATOM 2539 N N . GLY A 1 317 ? 185.121 279.639 180.480 1.00 44.70 317 GLY A N 1
ATOM 2540 C CA . GLY A 1 317 ? 186.272 278.990 181.113 1.00 45.05 317 GLY A CA 1
ATOM 2541 C C . GLY A 1 317 ? 187.100 278.149 180.148 1.00 44.88 317 GLY A C 1
ATOM 2542 O O . GLY A 1 317 ? 187.859 277.274 180.579 1.00 44.37 317 GLY A O 1
ATOM 2543 N N . GLY A 1 318 ? 186.969 278.427 178.847 1.00 44.19 318 GLY A N 1
ATOM 2544 C CA . GLY A 1 318 ? 187.666 277.674 177.808 1.00 43.64 318 GLY A CA 1
ATOM 2545 C C . GLY A 1 318 ? 187.125 276.266 177.670 1.00 42.65 318 GLY A C 1
ATOM 2546 O O . GLY A 1 318 ? 185.913 276.071 177.639 1.00 43.28 318 GLY A O 1
ATOM 2547 N N . PHE A 1 319 ? 188.029 275.293 177.598 1.00 41.30 319 PHE A N 1
ATOM 2548 C CA . PHE A 1 319 ? 187.666 273.890 177.495 1.00 41.00 319 PHE A CA 1
ATOM 2549 C C . PHE A 1 319 ? 188.124 273.149 178.756 1.00 43.56 319 PHE A C 1
ATOM 2550 O O . PHE A 1 319 ? 188.974 272.255 178.718 1.00 42.17 319 PHE A O 1
ATOM 2558 N N . ALA A 1 320 ? 187.545 273.559 179.881 1.00 47.87 320 ALA A N 1
ATOM 2559 C CA . ALA A 1 320 ? 187.750 272.915 181.188 1.00 51.82 320 ALA A CA 1
ATOM 2560 C C . ALA A 1 320 ? 189.213 272.964 181.706 1.00 53.29 320 ALA A C 1
ATOM 2561 O O . ALA A 1 320 ? 189.759 271.954 182.139 1.00 52.86 320 ALA A O 1
ATOM 2563 N N . HIS A 1 321 ? 189.810 274.167 181.695 1.00 54.63 321 HIS A N 1
ATOM 2564 C CA . HIS A 1 321 ? 191.286 274.397 181.845 1.00 52.87 321 HIS A CA 1
ATOM 2565 C C . HIS A 1 321 ? 192.151 273.277 181.231 1.00 53.79 321 HIS A C 1
ATOM 2566 O O . HIS A 1 321 ? 193.210 272.916 181.769 1.00 52.62 321 HIS A O 1
ATOM 2573 N N . TYR A 1 322 ? 191.668 272.763 180.089 1.00 51.79 322 TYR A N 1
ATOM 2574 C CA . TYR A 1 322 ? 192.351 271.790 179.254 1.00 48.85 322 TYR A CA 1
ATOM 2575 C C . TYR A 1 322 ? 192.484 272.396 177.844 1.00 47.91 322 TYR A C 1
ATOM 2576 O O . TYR A 1 322 ? 192.411 271.685 176.837 1.00 46.64 322 TYR A O 1
ATOM 2585 N N . GLY A 1 323 ? 192.677 273.715 177.789 1.00 48.40 323 GLY A N 1
ATOM 2586 C CA . GLY A 1 323 ? 192.811 274.443 176.534 1.00 50.76 323 GLY A CA 1
ATOM 2587 C C . GLY A 1 323 ? 191.919 275.665 176.382 1.00 51.07 323 GLY A C 1
ATOM 2588 O O . GLY A 1 323 ? 191.022 275.914 177.188 1.00 49.38 323 GLY A O 1
ATOM 2589 N N . MET A 1 324 ? 192.205 276.428 175.325 1.00 53.12 324 MET A N 1
ATOM 2590 C CA . MET A 1 324 ? 191.370 277.535 174.861 1.00 53.08 324 MET A CA 1
ATOM 2591 C C . MET A 1 324 ? 191.746 277.899 173.410 1.00 51.47 324 MET A C 1
ATOM 2592 O O . MET A 1 324 ? 192.829 278.433 173.165 1.00 50.38 324 MET A O 1
ATOM 2597 N N . VAL A 1 325 ? 190.863 277.590 172.457 1.00 51.54 325 VAL A N 1
ATOM 2598 C CA . VAL A 1 325 ? 191.189 277.710 171.022 1.00 52.59 325 VAL A CA 1
ATOM 2599 C C . VAL A 1 325 ? 191.482 279.149 170.556 1.00 53.59 325 VAL A C 1
ATOM 2600 O O . VAL A 1 325 ? 190.646 280.050 170.686 1.00 53.01 325 VAL A O 1
ATOM 2604 N N . LYS A 1 326 ? 192.698 279.346 170.044 1.00 53.62 326 LYS A N 1
ATOM 2605 C CA . LYS A 1 326 ? 193.161 280.648 169.535 1.00 52.37 326 LYS A CA 1
ATOM 2606 C C . LYS A 1 326 ? 193.906 280.603 168.190 1.00 49.47 326 LYS A C 1
ATOM 2607 O O . LYS A 1 326 ? 194.263 281.656 167.662 1.00 49.79 326 LYS A O 1
ATOM 2613 N N . HIS A 1 327 ? 194.150 279.410 167.648 1.00 47.55 327 HIS A N 1
ATOM 2614 C CA . HIS A 1 327 ? 194.669 279.243 166.290 1.00 47.17 327 HIS A CA 1
ATOM 2615 C C . HIS A 1 327 ? 193.638 278.428 165.543 1.00 46.44 327 HIS A C 1
ATOM 2616 O O . HIS A 1 327 ? 192.717 277.886 166.156 1.00 46.20 327 HIS A O 1
ATOM 2623 N N . GLU A 1 328 ? 193.783 278.353 164.224 1.00 46.62 328 GLU A N 1
ATOM 2624 C CA . GLU A 1 328 ? 192.711 277.801 163.380 1.00 47.12 328 GLU A CA 1
ATOM 2625 C C . GLU A 1 328 ? 192.341 276.369 163.730 1.00 42.26 328 GLU A C 1
ATOM 2626 O O . GLU A 1 328 ? 193.174 275.479 163.665 1.00 40.64 328 GLU A O 1
ATOM 2632 N N . PHE A 1 329 ? 191.074 276.188 164.111 1.00 39.22 329 PHE A N 1
ATOM 2633 C CA . PHE A 1 329 ? 190.560 274.912 164.608 1.00 37.22 329 PHE A CA 1
ATOM 2634 C C . PHE A 1 329 ? 189.808 274.167 163.515 1.00 36.01 329 PHE A C 1
ATOM 2635 O O . PHE A 1 329 ? 189.692 274.657 162.396 1.00 36.63 329 PHE A O 1
ATOM 2643 N N . LEU A 1 330 ? 189.294 272.990 163.854 1.00 35.33 330 LEU A N 1
ATOM 2644 C CA . LEU A 1 330 ? 188.658 272.111 162.894 1.00 35.22 330 LEU A CA 1
ATOM 2645 C C . LEU A 1 330 ? 187.559 271.269 163.568 1.00 34.63 330 LEU A C 1
ATOM 2646 O O . LEU A 1 330 ? 187.855 270.310 164.273 1.00 35.26 330 LEU A O 1
ATOM 2651 N N . MET A 1 331 ? 186.298 271.646 163.347 1.00 34.25 331 MET A N 1
ATOM 2652 C CA . MET A 1 331 ? 185.126 270.944 163.919 1.00 34.01 331 MET A CA 1
ATOM 2653 C C . MET A 1 331 ? 184.767 269.620 163.225 1.00 33.71 331 MET A C 1
ATOM 2654 O O . MET A 1 331 ? 183.900 269.588 162.343 1.00 33.28 331 MET A O 1
ATOM 2659 N N . LEU A 1 332 ? 185.411 268.533 163.646 1.00 33.62 332 LEU A N 1
ATOM 2660 C CA . LEU A 1 332 ? 185.066 267.192 163.168 1.00 33.36 332 LEU A CA 1
ATOM 2661 C C . LEU A 1 332 ? 183.785 266.781 163.876 1.00 33.53 332 LEU A C 1
ATOM 2662 O O . LEU A 1 332 ? 183.596 267.130 165.031 1.00 33.72 332 LEU A O 1
ATOM 2667 N N . LYS A 1 333 ? 182.931 266.013 163.208 1.00 33.64 333 LYS A N 1
ATOM 2668 C CA . LYS A 1 333 ? 181.728 265.464 163.841 1.00 33.73 333 LYS A CA 1
ATOM 2669 C C . LYS A 1 333 ? 182.083 264.439 164.943 1.00 35.03 333 LYS A C 1
ATOM 2670 O O . LYS A 1 333 ? 183.102 263.753 164.861 1.00 35.16 333 LYS A O 1
ATOM 2676 N N . GLY A 1 334 ? 181.216 264.366 165.956 1.00 35.81 334 GLY A N 1
ATOM 2677 C CA . GLY A 1 334 ? 181.358 263.543 167.173 1.00 35.59 334 GLY A CA 1
ATOM 2678 C C . GLY A 1 334 ? 182.462 262.510 167.355 1.00 35.70 334 GLY A C 1
ATOM 2679 O O . GLY A 1 334 ? 182.522 261.525 166.626 1.00 35.67 334 GLY A O 1
ATOM 2680 N N . CYS A 1 335 ? 183.323 262.755 168.346 1.00 36.52 335 CYS A N 1
ATOM 2681 C CA . CYS A 1 335 ? 184.226 261.756 168.959 1.00 36.50 335 CYS A CA 1
ATOM 2682 C C . CYS A 1 335 ? 185.396 261.323 168.103 1.00 34.96 335 CYS A C 1
ATOM 2683 O O . CYS A 1 335 ? 185.219 260.819 166.999 1.00 35.00 335 CYS A O 1
ATOM 2686 N N . VAL A 1 336 ? 186.593 261.513 168.645 1.00 33.79 336 VAL A N 1
ATOM 2687 C CA . VAL A 1 336 ? 187.811 260.941 168.087 1.00 33.43 336 VAL A CA 1
ATOM 2688 C C . VAL A 1 336 ? 188.675 260.425 169.225 1.00 33.48 336 VAL A C 1
ATOM 2689 O O . VAL A 1 336 ? 188.432 260.746 170.387 1.00 33.20 336 VAL A O 1
ATOM 2693 N N . ALA A 1 337 ? 189.695 259.649 168.884 1.00 33.79 337 ALA A N 1
ATOM 2694 C CA . ALA A 1 337 ? 190.562 259.025 169.883 1.00 34.05 337 ALA A CA 1
ATOM 2695 C C . ALA A 1 337 ? 191.166 260.025 170.854 1.00 33.47 337 ALA A C 1
ATOM 2696 O O . ALA A 1 337 ? 191.374 261.188 170.524 1.00 33.16 337 ALA A O 1
ATOM 2698 N N . GLY A 1 338 ? 191.421 259.553 172.063 1.00 34.01 338 GLY A N 1
ATOM 2699 C CA . GLY A 1 338 ? 192.242 260.271 173.015 1.00 34.27 338 GLY A CA 1
ATOM 2700 C C . GLY A 1 338 ? 191.578 261.377 173.822 1.00 34.25 338 GLY A C 1
ATOM 2701 O O . GLY A 1 338 ? 190.466 261.811 173.509 1.00 33.85 338 GLY A O 1
ATOM 2702 N N . PRO A 1 339 ? 192.274 261.848 174.867 1.00 34.80 339 PRO A N 1
ATOM 2703 C CA . PRO A 1 339 ? 191.801 262.870 175.782 1.00 36.64 339 PRO A CA 1
ATOM 2704 C C . PRO A 1 339 ? 191.713 264.291 175.204 1.00 38.78 339 PRO A C 1
ATOM 2705 O O . PRO A 1 339 ? 191.762 264.496 173.989 1.00 37.80 339 PRO A O 1
ATOM 2709 N N . ARG A 1 340 ? 191.599 265.251 176.121 1.00 41.59 340 ARG A N 1
ATOM 2710 C CA . ARG A 1 340 ? 191.369 266.642 175.810 1.00 43.47 340 ARG A CA 1
ATOM 2711 C C . ARG A 1 340 ? 192.629 267.470 175.568 1.00 42.10 340 ARG A C 1
ATOM 2712 O O . ARG A 1 340 ? 192.535 268.695 175.526 1.00 45.60 340 ARG A O 1
ATOM 2720 N N . LYS A 1 341 ? 193.795 266.843 175.406 1.00 38.19 341 LYS A N 1
ATOM 2721 C CA . LYS A 1 341 ? 194.962 267.553 174.857 1.00 35.99 341 LYS A CA 1
ATOM 2722 C C . LYS A 1 341 ? 196.006 266.583 174.288 1.00 34.60 341 LYS A C 1
ATOM 2723 O O . LYS A 1 341 ? 197.171 266.559 174.709 1.00 34.27 341 LYS A O 1
ATOM 2729 N N . ARG A 1 342 ? 195.556 265.795 173.309 1.00 33.04 342 ARG A N 1
ATOM 2730 C CA . ARG A 1 342 ? 196.383 264.784 172.644 1.00 31.65 342 ARG A CA 1
ATOM 2731 C C . ARG A 1 342 ? 196.587 265.126 171.183 1.00 30.91 342 ARG A C 1
ATOM 2732 O O . ARG A 1 342 ? 195.647 265.528 170.498 1.00 30.87 342 ARG A O 1
ATOM 2740 N N . ALA A 1 343 ? 197.817 264.933 170.714 1.00 30.39 343 ALA A N 1
ATOM 2741 C CA . ALA A 1 343 ? 198.181 265.219 169.335 1.00 30.35 343 ALA A CA 1
ATOM 2742 C C . ALA A 1 343 ? 197.578 264.181 168.404 1.00 30.58 343 ALA A C 1
ATOM 2743 O O . ALA A 1 343 ? 198.061 263.054 168.327 1.00 31.34 343 ALA A O 1
ATOM 2745 N N . LEU A 1 344 ? 196.509 264.564 167.719 1.00 30.71 344 LEU A N 1
ATOM 2746 C CA . LEU A 1 344 ? 195.896 263.726 166.703 1.00 30.79 344 LEU A CA 1
ATOM 2747 C C . LEU A 1 344 ? 196.449 264.118 165.367 1.00 30.97 344 LEU A C 1
ATOM 2748 O O . LEU A 1 344 ? 196.409 265.296 165.002 1.00 31.70 344 LEU A O 1
ATOM 2753 N N . THR A 1 345 ? 196.969 263.141 164.634 1.00 31.42 345 THR A N 1
ATOM 2754 C CA . THR A 1 345 ? 197.241 263.341 163.221 1.00 31.71 345 THR A CA 1
ATOM 2755 C C . THR A 1 345 ? 195.960 263.082 162.453 1.00 31.05 345 THR A C 1
ATOM 2756 O O . THR A 1 345 ? 195.112 262.306 162.882 1.00 30.96 345 THR A O 1
ATOM 2760 N N . LEU A 1 346 ? 195.826 263.760 161.327 1.00 31.42 346 LEU A N 1
ATOM 2761 C CA . LEU A 1 346 ? 194.636 263.677 160.509 1.00 32.10 346 LEU A CA 1
ATOM 2762 C C . LEU A 1 346 ? 195.099 263.325 159.125 1.00 32.92 346 LEU A C 1
ATOM 2763 O O . LEU A 1 346 ? 196.094 263.867 158.647 1.00 33.43 346 LEU A O 1
ATOM 2768 N N . ARG A 1 347 ? 194.389 262.409 158.487 1.00 35.02 347 ARG A N 1
ATOM 2769 C CA . ARG A 1 347 ? 194.692 262.020 157.123 1.00 37.55 347 ARG A CA 1
ATOM 2770 C C . ARG A 1 347 ? 193.455 262.191 156.268 1.00 37.83 347 ARG A C 1
ATOM 2771 O O . ARG A 1 347 ? 192.320 262.041 156.742 1.00 36.51 347 ARG A O 1
ATOM 2779 N N . LYS A 1 348 ? 193.687 262.544 155.009 1.00 40.16 348 LYS A N 1
ATOM 2780 C CA . LYS A 1 348 ? 192.634 262.509 154.015 1.00 42.90 348 LYS A CA 1
ATOM 2781 C C . LYS A 1 348 ? 192.242 261.061 153.815 1.00 44.37 348 LYS A C 1
ATOM 2782 O O . LYS A 1 348 ? 193.058 260.156 154.019 1.00 44.45 348 LYS A O 1
ATOM 2788 N N . SER A 1 349 ? 190.994 260.847 153.418 1.00 46.56 349 SER A N 1
ATOM 2789 C CA . SER A 1 349 ? 190.484 259.503 153.209 1.00 49.04 349 SER A CA 1
ATOM 2790 C C . SER A 1 349 ? 191.340 258.754 152.179 1.00 50.83 349 SER A C 1
ATOM 2791 O O . SER A 1 349 ? 191.798 259.340 151.195 1.00 50.33 349 SER A O 1
ATOM 2794 N N . ILE A 1 350 ? 191.558 257.466 152.433 1.00 53.53 350 ILE A N 1
ATOM 2795 C CA . ILE A 1 350 ? 192.434 256.642 151.600 1.00 57.06 350 ILE A CA 1
ATOM 2796 C C . ILE A 1 350 ? 191.828 256.534 150.203 1.00 59.09 350 ILE A C 1
ATOM 2797 O O . ILE A 1 350 ? 192.543 256.615 149.204 1.00 59.46 350 ILE A O 1
ATOM 2802 N N . THR A 1 351 ? 190.511 256.337 150.156 1.00 63.41 351 THR A N 1
ATOM 2803 C CA . THR A 1 351 ? 189.718 256.511 148.941 1.00 68.09 351 THR A CA 1
ATOM 2804 C C . THR A 1 351 ? 188.836 257.736 149.122 1.00 69.42 351 THR A C 1
ATOM 2805 O O . THR A 1 351 ? 188.197 257.883 150.164 1.00 68.94 351 THR A O 1
ATOM 2809 N N . THR A 1 352 ? 188.787 258.599 148.108 1.00 73.08 352 THR A N 1
ATOM 2810 C CA . THR A 1 352 ? 187.955 259.802 148.157 1.00 76.74 352 THR A CA 1
ATOM 2811 C C . THR A 1 352 ? 186.506 259.393 147.934 1.00 78.87 352 THR A C 1
ATOM 2812 O O . THR A 1 352 ? 186.162 258.857 146.877 1.00 78.83 352 THR A O 1
ATOM 2816 N N . GLN A 1 353 ? 185.665 259.656 148.931 1.00 82.02 353 GLN A N 1
ATOM 2817 C CA . GLN A 1 353 ? 184.306 259.128 148.962 1.00 86.22 353 GLN A CA 1
ATOM 2818 C C . GLN A 1 353 ? 183.308 260.149 148.425 1.00 88.09 353 GLN A C 1
ATOM 2819 O O . GLN A 1 353 ? 183.458 261.352 148.650 1.00 88.47 353 GLN A O 1
ATOM 2825 N N . THR A 1 354 ? 182.295 259.653 147.714 1.00 90.39 354 THR A N 1
ATOM 2826 C CA . THR A 1 354 ? 181.322 260.496 147.018 1.00 93.39 354 THR A CA 1
ATOM 2827 C C . THR A 1 354 ? 179.882 260.004 147.226 1.00 92.91 354 THR A C 1
ATOM 2828 O O . THR A 1 354 ? 179.032 260.150 146.343 1.00 92.46 354 THR A O 1
ATOM 2832 N N . GLY A 1 355 ? 179.611 259.437 148.399 1.00 94.33 355 GLY A N 1
ATOM 2833 C CA . GLY A 1 355 ? 178.287 258.914 148.722 1.00 97.59 355 GLY A CA 1
ATOM 2834 C C . GLY A 1 355 ? 177.449 259.950 149.441 1.00 99.95 355 GLY A C 1
ATOM 2835 O O . GLY A 1 355 ? 177.603 261.154 149.221 1.00 99.06 355 GLY A O 1
ATOM 2836 N N . ARG A 1 356 ? 176.556 259.470 150.302 1.00 107.33 356 ARG A N 1
ATOM 2837 C CA . ARG A 1 356 ? 175.789 260.339 151.189 1.00 112.84 356 ARG A CA 1
ATOM 2838 C C . ARG A 1 356 ? 176.727 260.801 152.296 1.00 108.78 356 ARG A C 1
ATOM 2839 O O . ARG A 1 356 ? 177.591 260.040 152.738 1.00 112.69 356 ARG A O 1
ATOM 2847 N N . ALA A 1 357 ? 176.580 262.057 152.707 1.00 103.41 357 ALA A N 1
ATOM 2848 C CA . ALA A 1 357 ? 177.321 262.640 153.838 1.00 100.61 357 ALA A CA 1
ATOM 2849 C C . ALA A 1 357 ? 178.800 262.962 153.563 1.00 97.17 357 ALA A C 1
ATOM 2850 O O . ALA A 1 357 ? 179.505 263.411 154.466 1.00 97.64 357 ALA A O 1
ATOM 2852 N N . ALA A 1 358 ? 179.266 262.730 152.337 1.00 95.95 358 ALA A N 1
ATOM 2853 C CA . ALA A 1 358 ? 180.562 263.223 151.881 1.00 96.58 358 ALA A CA 1
ATOM 2854 C C . ALA A 1 358 ? 180.329 264.472 151.042 1.00 98.29 358 ALA A C 1
ATOM 2855 O O . ALA A 1 358 ? 180.933 265.518 151.287 1.00 97.34 358 ALA A O 1
ATOM 2857 N N . LEU A 1 359 ? 179.443 264.346 150.054 1.00 101.94 359 LEU A N 1
ATOM 2858 C CA . LEU A 1 359 ? 179.033 265.464 149.203 1.00 106.51 359 LEU A CA 1
ATOM 2859 C C . LEU A 1 359 ? 177.916 266.333 149.798 1.00 109.37 359 LEU A C 1
ATOM 2860 O O . LEU A 1 359 ? 177.593 267.378 149.225 1.00 111.60 359 LEU A O 1
ATOM 2865 N N . GLU A 1 360 ? 177.326 265.921 150.925 1.00 111.58 360 GLU A N 1
ATOM 2866 C CA . GLU A 1 360 ? 176.279 266.724 151.575 1.00 112.22 360 GLU A CA 1
ATOM 2867 C C . GLU A 1 360 ? 176.865 267.953 152.274 1.00 104.62 360 GLU A C 1
ATOM 2868 O O . GLU A 1 360 ? 177.583 267.831 153.269 1.00 99.62 360 GLU A O 1
ATOM 2874 N N . LYS A 1 361 ? 176.549 269.130 151.728 1.00 102.31 361 LYS A N 1
ATOM 2875 C CA . LYS A 1 361 ? 176.883 270.414 152.347 1.00 99.24 361 LYS A CA 1
ATOM 2876 C C . LYS A 1 361 ? 176.010 270.571 153.570 1.00 96.56 361 LYS A C 1
ATOM 2877 O O . LYS A 1 361 ? 174.879 270.086 153.585 1.00 96.95 361 LYS A O 1
ATOM 2883 N N . ILE A 1 362 ? 176.519 271.266 154.580 1.00 95.96 362 ILE A N 1
ATOM 2884 C CA . ILE A 1 362 ? 175.801 271.398 155.843 1.00 97.75 362 ILE A CA 1
ATOM 2885 C C . ILE A 1 362 ? 176.134 272.725 156.527 1.00 94.25 362 ILE A C 1
ATOM 2886 O O . ILE A 1 362 ? 177.300 273.127 156.591 1.00 93.74 362 ILE A O 1
ATOM 2891 N N . THR A 1 363 ? 175.092 273.397 157.020 1.00 89.89 363 THR A N 1
ATOM 2892 C CA . THR A 1 363 ? 175.200 274.740 157.578 1.00 87.09 363 THR A CA 1
ATOM 2893 C C . THR A 1 363 ? 174.685 274.745 159.014 1.00 81.80 363 THR A C 1
ATOM 2894 O O . THR A 1 363 ? 173.497 274.531 159.260 1.00 79.63 363 THR A O 1
ATOM 2898 N N . LEU A 1 364 ? 175.608 274.967 159.947 1.00 79.92 364 LEU A N 1
ATOM 2899 C CA . LEU A 1 364 ? 175.317 275.089 161.383 1.00 79.24 364 LEU A CA 1
ATOM 2900 C C . LEU A 1 364 ? 174.315 276.189 161.756 1.00 76.28 364 LEU A C 1
ATOM 2901 O O . LEU A 1 364 ? 174.024 277.077 160.951 1.00 76.59 364 LEU A O 1
ATOM 2906 N N . LYS A 1 365 ? 173.812 276.117 162.990 1.00 72.78 365 LYS A N 1
ATOM 2907 C CA . LYS A 1 365 ? 172.904 277.128 163.548 1.00 70.04 365 LYS A CA 1
ATOM 2908 C C . LYS A 1 365 ? 173.390 277.649 164.900 1.00 69.20 365 LYS A C 1
ATOM 2909 O O . LYS A 1 365 ? 173.679 278.834 165.033 1.00 68.57 365 LYS A O 1
ATOM 2915 N N . PHE A 1 366 ? 173.456 276.768 165.900 1.00 71.22 366 PHE A N 1
ATOM 2916 C CA . PHE A 1 366 ? 173.913 277.125 167.249 1.00 74.48 366 PHE A CA 1
ATOM 2917 C C . PHE A 1 366 ? 175.085 276.229 167.624 1.00 68.31 366 PHE A C 1
ATOM 2918 O O . PHE A 1 366 ? 174.925 275.011 167.650 1.00 68.78 366 PHE A O 1
ATOM 2926 N N . ILE A 1 367 ? 176.255 276.822 167.870 1.00 64.03 367 ILE A N 1
ATOM 2927 C CA . ILE A 1 367 ? 177.345 276.141 168.579 1.00 64.23 367 ILE A CA 1
ATOM 2928 C C . ILE A 1 367 ? 177.302 276.608 170.032 1.00 65.17 367 ILE A C 1
ATOM 2929 O O . ILE A 1 367 ? 177.765 277.707 170.352 1.00 66.53 367 ILE A O 1
ATOM 2934 N N . ASP A 1 368 ? 176.780 275.765 170.914 1.00 65.72 368 ASP A N 1
ATOM 2935 C CA . ASP A 1 368 ? 176.417 276.203 172.259 1.00 67.86 368 ASP A CA 1
ATOM 2936 C C . ASP A 1 368 ? 177.497 275.907 173.307 1.00 65.22 368 ASP A C 1
ATOM 2937 O O . ASP A 1 368 ? 178.379 275.082 173.079 1.00 63.54 368 ASP A O 1
ATOM 2942 N N . THR A 1 369 ? 177.400 276.604 174.446 1.00 67.25 369 THR A N 1
ATOM 2943 C CA . THR A 1 369 ? 178.480 276.709 175.456 1.00 68.08 369 THR A CA 1
ATOM 2944 C C . THR A 1 369 ? 178.006 276.451 176.911 1.00 67.97 369 THR A C 1
ATOM 2945 O O . THR A 1 369 ? 176.803 276.381 177.175 1.00 66.11 369 THR A O 1
ATOM 2949 N N . SER A 1 370 ? 178.958 276.329 177.842 1.00 70.77 370 SER A N 1
ATOM 2950 C CA . SER A 1 370 ? 178.739 275.614 179.125 1.00 77.16 370 SER A CA 1
ATOM 2951 C C . SER A 1 370 ? 177.806 276.288 180.146 1.00 84.39 370 SER A C 1
ATOM 2952 O O . SER A 1 370 ? 178.021 277.448 180.506 1.00 86.96 370 SER A O 1
ATOM 2955 N N . SER A 1 371 ? 176.801 275.532 180.620 1.00 89.23 371 SER A N 1
ATOM 2956 C CA . SER A 1 371 ? 175.834 275.979 181.650 1.00 87.94 371 SER A CA 1
ATOM 2957 C C . SER A 1 371 ? 175.858 275.177 182.970 1.00 91.08 371 SER A C 1
ATOM 2958 O O . SER A 1 371 ? 174.990 275.376 183.819 1.00 92.13 371 SER A O 1
ATOM 2961 N N . LYS A 1 372 ? 176.818 274.263 183.134 1.00 100.86 372 LYS A N 1
ATOM 2962 C CA . LYS A 1 372 ? 177.172 273.716 184.460 1.00 111.64 372 LYS A CA 1
ATOM 2963 C C . LYS A 1 372 ? 178.332 274.499 185.115 1.00 123.91 372 LYS A C 1
ATOM 2964 O O . LYS A 1 372 ? 178.633 274.300 186.297 1.00 123.32 372 LYS A O 1
ATOM 2970 N N . PHE A 1 373 ? 178.963 275.383 184.332 1.00 132.55 373 PHE A N 1
ATOM 2971 C CA . PHE A 1 373 ? 179.982 276.334 184.795 1.00 129.70 373 PHE A CA 1
ATOM 2972 C C . PHE A 1 373 ? 179.467 277.789 184.629 1.00 125.65 373 PHE A C 1
ATOM 2973 O O . PHE A 1 373 ? 180.253 278.742 184.650 1.00 117.30 373 PHE A O 1
ATOM 2981 N N . GLY A 1 374 ? 178.146 277.947 184.480 1.00 128.00 374 GLY A N 1
ATOM 2982 C CA . GLY A 1 374 ? 177.523 279.221 184.097 1.00 130.58 374 GLY A CA 1
ATOM 2983 C C . GLY A 1 374 ? 176.085 279.044 183.599 1.00 135.74 374 GLY A C 1
ATOM 2984 O O . GLY A 1 374 ? 175.327 278.251 184.162 1.00 136.12 374 GLY A O 1
ATOM 2985 N N . HIS A 1 375 ? 175.715 279.785 182.548 1.00 137.38 375 HIS A N 1
ATOM 2986 C CA . HIS A 1 375 ? 174.371 279.721 181.917 1.00 135.37 375 HIS A CA 1
ATOM 2987 C C . HIS A 1 375 ? 174.391 279.883 180.383 1.00 124.56 375 HIS A C 1
ATOM 2988 O O . HIS A 1 375 ? 173.361 280.200 179.781 1.00 123.19 375 HIS A O 1
ATOM 2995 N N . GLY A 1 376 ? 175.543 279.658 179.749 1.00 117.18 376 GLY A N 1
ATOM 2996 C CA . GLY A 1 376 ? 175.676 279.777 178.298 1.00 111.90 376 GLY A CA 1
ATOM 2997 C C . GLY A 1 376 ? 175.719 281.200 177.770 1.00 107.49 376 GLY A C 1
ATOM 2998 O O . GLY A 1 376 ? 175.166 282.117 178.377 1.00 104.96 376 GLY A O 1
ATOM 2999 N N . LEU A 1 377 ? 176.391 281.367 176.629 1.00 108.39 377 LEU A N 1
ATOM 3000 C CA . LEU A 1 377 ? 176.460 282.636 175.882 1.00 111.72 377 LEU A CA 1
ATOM 3001 C C . LEU A 1 377 ? 177.231 283.790 176.565 1.00 109.49 377 LEU A C 1
ATOM 3002 O O . LEU A 1 377 ? 177.064 284.955 176.194 1.00 106.09 377 LEU A O 1
ATOM 3007 N N . HIS A 1 378 ? 178.066 283.459 177.550 1.00 111.46 378 HIS A N 1
ATOM 3008 C CA . HIS A 1 378 ? 179.073 284.370 178.132 1.00 113.57 378 HIS A CA 1
ATOM 3009 C C . HIS A 1 378 ? 178.540 285.490 179.045 1.00 110.44 378 HIS A C 1
ATOM 3010 O O . HIS A 1 378 ? 178.280 285.224 180.241 1.00 115.21 378 HIS A O 1
ATOM 3017 N N . GLN A 1 379 ? 178.469 286.705 178.500 1.00 107.18 379 GLN A N 1
ATOM 3018 C CA . GLN A 1 379 ? 178.132 287.881 179.262 1.00 107.10 379 GLN A CA 1
ATOM 3019 C C . GLN A 1 379 ? 176.743 287.793 179.838 1.00 110.47 379 GLN A C 1
ATOM 3020 O O . GLN A 1 379 ? 176.537 288.227 180.981 1.00 113.47 379 GLN A O 1
ATOM 3026 N N . THR A 1 380 ? 175.807 287.234 179.064 1.00 113.03 380 THR A N 1
ATOM 3027 C CA . THR A 1 380 ? 174.429 287.037 179.497 1.00 117.02 380 THR A CA 1
ATOM 3028 C C . THR A 1 380 ? 174.390 286.205 180.779 1.00 124.04 380 THR A C 1
ATOM 3029 O O . THR A 1 380 ? 173.682 286.551 181.737 1.00 125.45 380 THR A O 1
ATOM 3033 N N . ALA A 1 381 ? 175.155 285.124 180.753 1.00 135.33 381 ALA A N 1
ATOM 3034 C CA . ALA A 1 381 ? 175.261 284.198 181.881 1.00 141.72 381 ALA A CA 1
ATOM 3035 C C . ALA A 1 381 ? 175.730 284.933 183.132 1.00 147.04 381 ALA A C 1
ATOM 3036 O O . ALA A 1 381 ? 175.164 284.771 184.222 1.00 150.77 381 ALA A O 1
ATOM 3038 N N . GLU A 1 382 ? 176.768 285.732 182.929 1.00 153.40 382 GLU A N 1
ATOM 3039 C CA . GLU A 1 382 ? 177.376 286.535 183.999 1.00 161.78 382 GLU A CA 1
ATOM 3040 C C . GLU A 1 382 ? 176.331 287.458 184.617 1.00 162.55 382 GLU A C 1
ATOM 3041 O O . GLU A 1 382 ? 176.218 287.559 185.848 1.00 166.68 382 GLU A O 1
ATOM 3047 N N . ASP A 1 383 ? 175.590 288.114 183.733 1.00 158.24 383 ASP A N 1
ATOM 3048 C CA . ASP A 1 383 ? 174.534 289.052 184.120 1.00 154.55 383 ASP A CA 1
ATOM 3049 C C . ASP A 1 383 ? 173.498 288.341 185.000 1.00 157.13 383 ASP A C 1
ATOM 3050 O O . ASP A 1 383 ? 173.097 288.874 186.049 1.00 151.97 383 ASP A O 1
ATOM 3055 N N . LYS A 1 384 ? 173.103 287.168 184.525 1.00 162.60 384 LYS A N 1
ATOM 3056 C CA . LYS A 1 384 ? 171.946 286.456 185.114 1.00 164.70 384 LYS A CA 1
ATOM 3057 C C . LYS A 1 384 ? 172.268 286.072 186.532 1.00 165.61 384 LYS A C 1
ATOM 3058 O O . LYS A 1 384 ? 171.452 286.272 187.462 1.00 167.77 384 LYS A O 1
ATOM 3064 N N . THR A 1 385 ? 173.460 285.493 186.705 1.00 165.24 385 THR A N 1
ATOM 3065 C CA . THR A 1 385 ? 173.945 285.047 188.022 1.00 163.48 385 THR A CA 1
ATOM 3066 C C . THR A 1 385 ? 174.154 286.200 188.990 1.00 163.87 385 THR A C 1
ATOM 3067 O O . THR A 1 385 ? 173.971 286.017 190.207 1.00 163.25 385 THR A O 1
ATOM 3071 N N . LYS A 1 386 ? 174.529 287.363 188.444 1.00 168.97 386 LYS A N 1
ATOM 3072 C CA . LYS A 1 386 ? 174.763 288.560 189.225 1.00 176.60 386 LYS A CA 1
ATOM 3073 C C . LYS A 1 386 ? 173.513 288.933 190.024 1.00 181.09 386 LYS A C 1
ATOM 3074 O O . LYS A 1 386 ? 173.585 289.227 191.235 1.00 186.36 386 LYS A O 1
ATOM 3080 N N . TYR A 1 387 ? 172.390 288.898 189.314 1.00 177.71 387 TYR A N 1
ATOM 3081 C CA . TYR A 1 387 ? 171.088 289.236 189.901 1.00 172.77 387 TYR A CA 1
ATOM 3082 C C . TYR A 1 387 ? 170.778 288.299 191.064 1.00 155.57 387 TYR A C 1
ATOM 3083 O O . TYR A 1 387 ? 170.347 288.752 192.137 1.00 153.48 387 TYR A O 1
ATOM 3092 N N . PHE A 1 388 ? 171.027 287.017 190.826 1.00 141.47 388 PHE A N 1
ATOM 3093 C CA . PHE A 1 388 ? 170.806 285.972 191.831 1.00 134.49 388 PHE A CA 1
ATOM 3094 C C . PHE A 1 388 ? 171.621 286.256 193.089 1.00 125.00 388 PHE A C 1
ATOM 3095 O O . PHE A 1 388 ? 171.093 286.163 194.205 1.00 120.33 388 PHE A O 1
ATOM 3103 N N . GLY A 1 389 ? 172.895 286.607 192.937 1.00 119.63 389 GLY A N 1
ATOM 3104 C CA . GLY A 1 389 ? 173.767 286.844 194.093 1.00 112.77 389 GLY A CA 1
ATOM 3105 C C . GLY A 1 389 ? 174.098 285.530 194.769 1.00 110.93 389 GLY A C 1
ATOM 3106 O O . GLY A 1 389 ? 174.032 284.475 194.129 1.00 111.49 389 GLY A O 1
ATOM 3107 N N . VAL A 1 390 ? 174.436 285.584 196.060 1.00 111.41 390 VAL A N 1
ATOM 3108 C CA . VAL A 1 390 ? 174.814 284.374 196.824 1.00 109.02 390 VAL A CA 1
ATOM 3109 C C . VAL A 1 390 ? 174.339 284.361 198.291 1.00 89.34 390 VAL A C 1
ATOM 3110 O O . VAL A 1 390 ? 174.606 285.284 199.061 1.00 82.31 390 VAL A O 1
ATOM 3114 N N . LYS A 1 391 ? 173.607 283.304 198.633 1.00 76.22 391 LYS A N 1
ATOM 3115 C CA . LYS A 1 391 ? 173.281 282.934 200.008 1.00 70.59 391 LYS A CA 1
ATOM 3116 C C . LYS A 1 391 ? 174.233 281.797 200.447 1.00 64.81 391 LYS A C 1
ATOM 3117 O O . LYS A 1 391 ? 174.730 281.800 201.573 1.00 61.46 391 LYS A O 1
ATOM 3123 N N . LYS A 1 392 ? 174.507 280.865 199.531 1.00 63.11 392 LYS A N 1
ATOM 3124 C CA . LYS A 1 392 ? 175.299 279.658 199.787 1.00 64.10 392 LYS A CA 1
ATOM 3125 C C . LYS A 1 392 ? 176.649 279.800 199.053 1.00 60.74 392 LYS A C 1
ATOM 3126 O O . LYS A 1 392 ? 176.667 280.188 197.883 1.00 61.91 392 LYS A O 1
ATOM 3132 N N . SER A 1 393 ? 177.766 279.484 199.716 1.00 55.82 393 SER A N 1
ATOM 3133 C CA . SER A 1 393 ? 179.101 279.848 199.184 1.00 53.40 393 SER A CA 1
ATOM 3134 C C . SER A 1 393 ? 180.257 279.054 199.869 1.00 51.14 393 SER A C 1
ATOM 3135 O O . SER A 1 393 ? 180.349 277.845 199.672 1.00 50.68 393 SER A O 1
ATOM 3138 N N . ARG A 1 394 ? 181.175 279.723 200.572 1.00 49.00 394 ARG A N 1
ATOM 3139 C CA . ARG A 1 394 ? 181.628 279.275 201.910 1.00 47.98 394 ARG A CA 1
ATOM 3140 C C . ARG A 1 394 ? 181.747 280.538 202.787 1.00 50.19 394 ARG A C 1
ATOM 3141 O O . ARG A 1 394 ? 182.810 280.872 203.320 1.00 49.94 394 ARG A O 1
ATOM 3149 N N . SER A 1 395 ? 180.594 281.219 202.902 1.00 52.27 395 SER A N 1
ATOM 3150 C CA . SER A 1 395 ? 180.438 282.577 203.476 1.00 50.66 395 SER A CA 1
ATOM 3151 C C . SER A 1 395 ? 178.938 282.991 203.531 1.00 51.21 395 SER A C 1
ATOM 3152 O O . SER A 1 395 ? 178.374 283.384 202.500 1.00 48.66 395 SER A O 1
ATOM 3155 N N . THR A 1 396 ? 178.314 282.887 204.723 1.00 53.06 396 THR A N 1
ATOM 3156 C CA . THR A 1 396 ? 176.866 283.202 204.933 1.00 52.34 396 THR A CA 1
ATOM 3157 C C . THR A 1 396 ? 176.549 284.681 205.062 1.00 52.88 396 THR A C 1
ATOM 3158 O O . THR A 1 396 ? 175.376 285.050 204.996 1.00 53.92 396 THR A O 1
ATOM 3162 N N . LYS A 1 397 ? 177.570 285.518 205.252 1.00 55.04 397 LYS A N 1
ATOM 3163 C CA . LYS A 1 397 ? 177.385 286.971 205.326 1.00 59.38 397 LYS A CA 1
ATOM 3164 C C . LYS A 1 397 ? 176.585 287.340 206.595 1.00 61.57 397 LYS A C 1
ATOM 3165 O O . LYS A 1 397 ? 175.622 288.115 206.535 1.00 62.54 397 LYS A O 1
ATOM 3171 N N . ALA A 1 398 ? 176.999 286.778 207.734 1.00 60.56 398 ALA A N 1
ATOM 3172 C CA . ALA A 1 398 ? 176.251 286.890 208.999 1.00 58.78 398 ALA A CA 1
ATOM 3173 C C . ALA A 1 398 ? 176.117 288.339 209.476 1.00 57.98 398 ALA A C 1
ATOM 3174 O O . ALA A 1 398 ? 175.125 288.727 210.105 1.00 55.37 398 ALA A O 1
ATOM 3177 N N . MET B 2 1 ? 198.885 206.429 121.128 1.00 137.72 1 MET B N 1
ATOM 3178 C CA . MET B 2 1 ? 199.746 207.643 121.292 1.00 137.47 1 MET B CA 1
ATOM 3179 C C . MET B 2 1 ? 200.948 207.623 120.348 1.00 127.37 1 MET B C 1
ATOM 3180 O O . MET B 2 1 ? 201.373 206.557 119.888 1.00 122.68 1 MET B O 1
ATOM 3185 N N . LYS B 2 2 ? 201.482 208.817 120.081 1.00 118.55 2 LYS B N 1
ATOM 3186 C CA . LYS B 2 2 ? 202.699 209.008 119.290 1.00 114.17 2 LYS B CA 1
ATOM 3187 C C . LYS B 2 2 ? 202.618 208.265 117.960 1.00 107.42 2 LYS B C 1
ATOM 3188 O O . LYS B 2 2 ? 203.365 207.315 117.710 1.00 107.65 2 LYS B O 1
ATOM 3194 N N . VAL B 2 3 ? 201.683 208.711 117.124 1.00 101.56 3 VAL B N 1
ATOM 3195 C CA . VAL B 2 3 ? 201.390 208.071 115.834 1.00 99.66 3 VAL B CA 1
ATOM 3196 C C . VAL B 2 3 ? 202.095 208.709 114.636 1.00 94.47 3 VAL B C 1
ATOM 3197 O O . VAL B 2 3 ? 202.213 208.077 113.587 1.00 96.66 3 VAL B O 1
ATOM 3201 N N . ILE B 2 4 ? 202.569 209.941 114.819 1.00 88.93 4 ILE B N 1
ATOM 3202 C CA . ILE B 2 4 ? 202.985 210.855 113.744 1.00 86.25 4 ILE B CA 1
ATOM 3203 C C . ILE B 2 4 ? 201.741 211.428 113.077 1.00 92.91 4 ILE B C 1
ATOM 3204 O O . ILE B 2 4 ? 200.985 210.703 112.423 1.00 96.64 4 ILE B O 1
ATOM 3209 N N . ASN B 2 5 ? 201.539 212.732 113.250 1.00 96.28 5 ASN B N 1
ATOM 3210 C CA . ASN B 2 5 ? 200.448 213.438 112.592 1.00 95.76 5 ASN B CA 1
ATOM 3211 C C . ASN B 2 5 ? 200.849 213.811 111.182 1.00 96.45 5 ASN B C 1
ATOM 3212 O O . ASN B 2 5 ? 202.036 213.973 110.869 1.00 90.57 5 ASN B O 1
ATOM 3217 N N . SER B 2 6 ? 199.834 213.936 110.337 1.00 104.21 6 SER B N 1
ATOM 3218 C CA . SER B 2 6 ? 199.984 214.536 109.027 1.00 111.34 6 SER B CA 1
ATOM 3219 C C . SER B 2 6 ? 199.857 216.054 109.187 1.00 106.38 6 SER B C 1
ATOM 3220 O O . SER B 2 6 ? 199.785 216.575 110.303 1.00 98.08 6 SER B O 1
ATOM 3223 N N . SER B 2 7 ? 199.853 216.759 108.065 1.00 103.13 7 SER B N 1
ATOM 3224 C CA . SER B 2 7 ? 199.615 218.192 108.071 1.00 99.15 7 SER B CA 1
ATOM 3225 C C . SER B 2 7 ? 198.129 218.474 108.235 1.00 92.48 7 SER B C 1
ATOM 3226 O O . SER B 2 7 ? 197.284 217.617 107.968 1.00 91.52 7 SER B O 1
ATOM 3229 N N . ARG B 2 8 ? 197.829 219.674 108.715 1.00 87.61 8 ARG B N 1
ATOM 3230 C CA . ARG B 2 8 ? 196.539 220.304 108.489 1.00 85.52 8 ARG B CA 1
ATOM 3231 C C . ARG B 2 8 ? 196.852 221.583 107.734 1.00 84.52 8 ARG B C 1
ATOM 3232 O O . ARG B 2 8 ? 197.654 222.400 108.203 1.00 86.51 8 ARG B O 1
ATOM 3240 N N . LYS B 2 9 ? 196.246 221.737 106.559 1.00 84.03 9 LYS B N 1
ATOM 3241 C CA . LYS B 2 9 ? 196.449 222.911 105.719 1.00 83.90 9 LYS B CA 1
ATOM 3242 C C . LYS B 2 9 ? 195.233 223.816 105.774 1.00 80.87 9 LYS B C 1
ATOM 3243 O O . LYS B 2 9 ? 194.105 223.344 105.938 1.00 79.25 9 LYS B O 1
ATOM 3249 N N . VAL B 2 10 ? 195.475 225.115 105.631 1.00 80.22 10 VAL B N 1
ATOM 3250 C CA . VAL B 2 10 ? 194.406 226.095 105.468 1.00 81.44 10 VAL B CA 1
ATOM 3251 C C . VAL B 2 10 ? 194.732 226.963 104.250 1.00 84.02 10 VAL B C 1
ATOM 3252 O O . VAL B 2 10 ? 195.859 227.441 104.106 1.00 84.58 10 VAL B O 1
ATOM 3256 N N . GLN B 2 11 ? 193.756 227.123 103.359 1.00 88.39 11 GLN B N 1
ATOM 3257 C CA . GLN B 2 11 ? 193.919 227.973 102.178 1.00 92.20 11 GLN B CA 1
ATOM 3258 C C . GLN B 2 11 ? 194.018 229.444 102.577 1.00 88.58 11 GLN B C 1
ATOM 3259 O O . GLN B 2 11 ? 193.439 229.862 103.581 1.00 89.06 11 GLN B O 1
ATOM 3265 N N . ILE B 2 12 ? 194.753 230.214 101.781 1.00 86.64 12 ILE B N 1
ATOM 3266 C CA . ILE B 2 12 ? 194.907 231.649 101.988 1.00 86.50 12 ILE B CA 1
ATOM 3267 C C . ILE B 2 12 ? 194.477 232.336 100.693 1.00 90.34 12 ILE B C 1
ATOM 3268 O O . ILE B 2 12 ? 195.066 232.074 99.640 1.00 90.73 12 ILE B O 1
ATOM 3273 N N . PRO B 2 13 ? 193.448 233.203 100.754 1.00 95.74 13 PRO B N 1
ATOM 3274 C CA . PRO B 2 13 ? 193.107 233.973 99.552 1.00 100.18 13 PRO B CA 1
ATOM 3275 C C . PRO B 2 13 ? 194.129 235.082 99.277 1.00 103.62 13 PRO B C 1
ATOM 3276 O O . PRO B 2 13 ? 194.800 235.547 100.201 1.00 103.63 13 PRO B O 1
ATOM 3280 N N . GLU B 2 14 ? 194.235 235.498 98.017 1.00 107.97 14 GLU B N 1
ATOM 3281 C CA . GLU B 2 14 ? 195.212 236.521 97.614 1.00 111.54 14 GLU B CA 1
ATOM 3282 C C . GLU B 2 14 ? 194.872 237.941 98.092 1.00 109.56 14 GLU B C 1
ATOM 3283 O O . GLU B 2 14 ? 195.696 238.849 97.957 1.00 110.84 14 GLU B O 1
ATOM 3289 N N . ASN B 2 15 ? 193.671 238.128 98.639 1.00 106.10 15 ASN B N 1
ATOM 3290 C CA . ASN B 2 15 ? 193.300 239.376 99.313 1.00 104.46 15 ASN B CA 1
ATOM 3291 C C . ASN B 2 15 ? 194.151 239.641 100.555 1.00 99.84 15 ASN B C 1
ATOM 3292 O O . ASN B 2 15 ? 194.587 240.774 100.777 1.00 99.22 15 ASN B O 1
ATOM 3297 N N . VAL B 2 16 ? 194.388 238.592 101.348 1.00 94.16 16 VAL B N 1
ATOM 3298 C CA . VAL B 2 16 ? 195.115 238.705 102.624 1.00 89.63 16 VAL B CA 1
ATOM 3299 C C . VAL B 2 16 ? 196.571 238.267 102.528 1.00 87.78 16 VAL B C 1
ATOM 3300 O O . VAL B 2 16 ? 196.989 237.643 101.548 1.00 87.84 16 VAL B O 1
ATOM 3304 N N . THR B 2 17 ? 197.322 238.615 103.570 1.00 85.23 17 THR B N 1
ATOM 3305 C CA . THR B 2 17 ? 198.704 238.201 103.754 1.00 83.41 17 THR B CA 1
ATOM 3306 C C . THR B 2 17 ? 198.844 237.668 105.169 1.00 80.01 17 THR B C 1
ATOM 3307 O O . THR B 2 17 ? 198.522 238.372 106.126 1.00 79.64 17 THR B O 1
ATOM 3311 N N . VAL B 2 18 ? 199.325 236.434 105.298 1.00 78.57 18 VAL B N 1
ATOM 3312 C CA . VAL B 2 18 ? 199.521 235.804 106.603 1.00 76.22 18 VAL B CA 1
ATOM 3313 C C . VAL B 2 18 ? 201.005 235.793 106.953 1.00 74.62 18 VAL B C 1
ATOM 3314 O O . VAL B 2 18 ? 201.811 235.193 106.239 1.00 73.44 18 VAL B O 1
ATOM 3318 N N . ASP B 2 19 ? 201.355 236.471 108.042 1.00 75.90 19 ASP B N 1
ATOM 3319 C CA . ASP B 2 19 ? 202.687 236.364 108.631 1.00 79.23 19 ASP B CA 1
ATOM 3320 C C . ASP B 2 19 ? 202.684 235.288 109.709 1.00 80.68 19 ASP B C 1
ATOM 3321 O O . ASP B 2 19 ? 201.628 234.863 110.183 1.00 82.78 19 ASP B O 1
ATOM 3326 N N . VAL B 2 20 ? 203.881 234.857 110.085 1.00 80.90 20 VAL B N 1
ATOM 3327 C CA . VAL B 2 20 ? 204.058 233.887 111.155 1.00 80.81 20 VAL B CA 1
ATOM 3328 C C . VAL B 2 20 ? 205.493 233.953 111.673 1.00 81.00 20 VAL B C 1
ATOM 3329 O O . VAL B 2 20 ? 206.444 233.960 110.889 1.00 80.96 20 VAL B O 1
ATOM 3333 N N . LYS B 2 21 ? 205.634 234.027 112.993 1.00 83.74 21 LYS B N 1
ATOM 3334 C CA . LYS B 2 21 ? 206.942 234.075 113.634 1.00 88.50 21 LYS B CA 1
ATOM 3335 C C . LYS B 2 21 ? 206.843 233.512 115.039 1.00 86.02 21 LYS B C 1
ATOM 3336 O O . LYS B 2 21 ? 206.002 233.950 115.826 1.00 86.36 21 LYS B O 1
ATOM 3342 N N . GLY B 2 22 ? 207.717 232.558 115.349 1.00 83.01 22 GLY B N 1
ATOM 3343 C CA . GLY B 2 22 ? 207.767 231.953 116.671 1.00 81.72 22 GLY B CA 1
ATOM 3344 C C . GLY B 2 22 ? 206.464 231.291 117.065 1.00 78.34 22 GLY B C 1
ATOM 3345 O O . GLY B 2 22 ? 206.012 231.435 118.204 1.00 80.96 22 GLY B O 1
ATOM 3346 N N . ARG B 2 23 ? 205.865 230.571 116.117 1.00 71.92 23 ARG B N 1
ATOM 3347 C CA . ARG B 2 23 ? 204.650 229.794 116.359 1.00 67.94 23 ARG B CA 1
ATOM 3348 C C . ARG B 2 23 ? 203.498 230.705 116.813 1.00 62.83 23 ARG B C 1
ATOM 3349 O O . ARG B 2 23 ? 202.766 230.386 117.745 1.00 60.45 23 ARG B O 1
ATOM 3357 N N . SER B 2 24 ? 203.364 231.845 116.129 1.00 63.19 24 SER B N 1
ATOM 3358 C CA . SER B 2 24 ? 202.379 232.889 116.464 1.00 64.27 24 SER B CA 1
ATOM 3359 C C . SER B 2 24 ? 202.014 233.721 115.229 1.00 61.86 24 SER B C 1
ATOM 3360 O O . SER B 2 24 ? 202.791 234.580 114.810 1.00 61.77 24 SER B O 1
ATOM 3363 N N . VAL B 2 25 ? 200.831 233.482 114.664 1.00 62.02 25 VAL B N 1
ATOM 3364 C CA . VAL B 2 25 ? 200.470 234.055 113.355 1.00 64.72 25 VAL B CA 1
ATOM 3365 C C . VAL B 2 25 ? 199.980 235.501 113.418 1.00 66.68 25 VAL B C 1
ATOM 3366 O O . VAL B 2 25 ? 199.672 236.022 114.492 1.00 67.70 25 VAL B O 1
ATOM 3370 N N . LYS B 2 26 ? 199.926 236.129 112.245 1.00 68.25 26 LYS B N 1
ATOM 3371 C CA . LYS B 2 26 ? 199.308 237.440 112.060 1.00 71.18 26 LYS B CA 1
ATOM 3372 C C . LYS B 2 26 ? 198.706 237.517 110.664 1.00 69.18 26 LYS B C 1
ATOM 3373 O O . LYS B 2 26 ? 199.439 237.685 109.683 1.00 71.23 26 LYS B O 1
ATOM 3379 N N . VAL B 2 27 ? 197.388 237.375 110.558 1.00 66.04 27 VAL B N 1
ATOM 3380 C CA . VAL B 2 27 ? 196.718 237.668 109.292 1.00 65.23 27 VAL B CA 1
ATOM 3381 C C . VAL B 2 27 ? 196.617 239.180 109.152 1.00 66.60 27 VAL B C 1
ATOM 3382 O O . VAL B 2 27 ? 196.386 239.886 110.135 1.00 67.80 27 VAL B O 1
ATOM 3386 N N . THR B 2 28 ? 196.819 239.665 107.933 1.00 67.97 28 THR B N 1
ATOM 3387 C CA . THR B 2 28 ? 196.566 241.054 107.582 1.00 68.83 28 THR B CA 1
ATOM 3388 C C . THR B 2 28 ? 195.717 241.039 106.323 1.00 68.44 28 THR B C 1
ATOM 3389 O O . THR B 2 28 ? 196.073 240.385 105.343 1.00 70.25 28 THR B O 1
ATOM 3393 N N . GLY B 2 29 ? 194.599 241.757 106.357 1.00 67.17 29 GLY B N 1
ATOM 3394 C CA . GLY B 2 29 ? 193.650 241.785 105.249 1.00 67.94 29 GLY B CA 1
ATOM 3395 C C . GLY B 2 29 ? 193.238 243.206 104.938 1.00 69.75 29 GLY B C 1
ATOM 3396 O O . GLY B 2 29 ? 193.837 244.150 105.460 1.00 70.77 29 GLY B O 1
ATOM 3397 N N . PRO B 2 30 ? 192.220 243.372 104.074 1.00 71.17 30 PRO B N 1
ATOM 3398 C CA . PRO B 2 30 ? 191.677 244.706 103.826 1.00 72.72 30 PRO B CA 1
ATOM 3399 C C . PRO B 2 30 ? 191.002 245.313 105.055 1.00 73.22 30 PRO B C 1
ATOM 3400 O O . PRO B 2 30 ? 191.203 246.496 105.337 1.00 75.38 30 PRO B O 1
ATOM 3404 N N . ARG B 2 31 ? 190.233 244.504 105.781 1.00 72.19 31 ARG B N 1
ATOM 3405 C CA . ARG B 2 31 ? 189.439 244.999 106.906 1.00 73.60 31 ARG B CA 1
ATOM 3406 C C . ARG B 2 31 ? 190.288 245.425 108.103 1.00 73.01 31 ARG B C 1
ATOM 3407 O O . ARG B 2 31 ? 189.980 246.426 108.754 1.00 72.51 31 ARG B O 1
ATOM 3415 N N . GLY B 2 32 ? 191.350 244.677 108.389 1.00 73.58 32 GLY B N 1
ATOM 3416 C CA . GLY B 2 32 ? 192.226 245.018 109.503 1.00 75.79 32 GLY B CA 1
ATOM 3417 C C . GLY B 2 32 ? 193.390 244.070 109.695 1.00 76.44 32 GLY B C 1
ATOM 3418 O O . GLY B 2 32 ? 194.023 243.651 108.725 1.00 77.29 32 GLY B O 1
ATOM 3419 N N . THR B 2 33 ? 193.677 243.753 110.956 1.00 78.59 33 THR B N 1
ATOM 3420 C CA . THR B 2 33 ? 194.798 242.892 111.324 1.00 82.23 33 THR B CA 1
ATOM 3421 C C . THR B 2 33 ? 194.477 242.149 112.621 1.00 80.30 33 THR B C 1
ATOM 3422 O O . THR B 2 33 ? 194.340 242.768 113.680 1.00 80.73 33 THR B O 1
ATOM 3426 N N . LEU B 2 34 ? 194.356 240.827 112.527 1.00 76.94 34 LEU B N 1
ATOM 3427 C CA . LEU B 2 34 ? 194.168 239.974 113.694 1.00 74.23 34 LEU B CA 1
ATOM 3428 C C . LEU B 2 34 ? 195.470 239.248 113.999 1.00 72.15 34 LEU B C 1
ATOM 3429 O O . LEU B 2 34 ? 196.224 238.892 113.089 1.00 71.04 34 LEU B O 1
ATOM 3434 N N . SER B 2 35 ? 195.723 239.038 115.287 1.00 73.18 35 SER B N 1
ATOM 3435 C CA . SER B 2 35 ? 196.918 238.345 115.764 1.00 73.72 35 SER B CA 1
ATOM 3436 C C . SER B 2 35 ? 196.526 237.324 116.821 1.00 73.73 35 SER B C 1
ATOM 3437 O O . SER B 2 35 ? 195.586 237.542 117.590 1.00 74.19 35 SER B O 1
ATOM 3440 N N . LYS B 2 36 ? 197.262 236.217 116.854 1.00 73.21 36 LYS B N 1
ATOM 3441 C CA . LYS B 2 36 ? 196.968 235.097 117.743 1.00 72.19 36 LYS B CA 1
ATOM 3442 C C . LYS B 2 36 ? 198.248 234.311 117.984 1.00 69.04 36 LYS B C 1
ATOM 3443 O O . LYS B 2 36 ? 199.063 234.157 117.073 1.00 68.84 36 LYS B O 1
ATOM 3449 N N . SER B 2 37 ? 198.424 233.833 119.211 1.00 68.37 37 SER B N 1
ATOM 3450 C CA . SER B 2 37 ? 199.531 232.944 119.550 1.00 69.28 37 SER B CA 1
ATOM 3451 C C . SER B 2 37 ? 199.023 231.525 119.741 1.00 68.95 37 SER B C 1
ATOM 3452 O O . SER B 2 37 ? 197.859 231.309 120.086 1.00 69.84 37 SER B O 1
ATOM 3455 N N . PHE B 2 38 ? 199.907 230.563 119.504 1.00 69.41 38 PHE B N 1
ATOM 3456 C CA . PHE B 2 38 ? 199.613 229.152 119.714 1.00 70.99 38 PHE B CA 1
ATOM 3457 C C . PHE B 2 38 ? 200.838 228.500 120.343 1.00 75.84 38 PHE B C 1
ATOM 3458 O O . PHE B 2 38 ? 201.907 228.484 119.725 1.00 76.97 38 PHE B O 1
ATOM 3466 N N . ASP B 2 39 ? 200.691 227.972 121.561 1.00 80.17 39 ASP B N 1
ATOM 3467 C CA . ASP B 2 39 ? 201.821 227.370 122.279 1.00 85.42 39 ASP B CA 1
ATOM 3468 C C . ASP B 2 39 ? 201.643 225.873 122.580 1.00 89.27 39 ASP B C 1
ATOM 3469 O O . ASP B 2 39 ? 200.751 225.462 123.329 1.00 85.69 39 ASP B O 1
ATOM 3474 N N . HIS B 2 40 ? 202.522 225.087 121.946 1.00 94.79 40 HIS B N 1
ATOM 3475 C CA . HIS B 2 40 ? 202.465 223.623 121.877 1.00 96.71 40 HIS B CA 1
ATOM 3476 C C . HIS B 2 40 ? 203.890 223.066 121.702 1.00 98.34 40 HIS B C 1
ATOM 3477 O O . HIS B 2 40 ? 204.853 223.839 121.706 1.00 102.40 40 HIS B O 1
ATOM 3484 N N . ALA B 2 41 ? 204.021 221.744 121.535 1.00 97.20 41 ALA B N 1
ATOM 3485 C CA . ALA B 2 41 ? 205.328 221.082 121.349 1.00 97.21 41 ALA B CA 1
ATOM 3486 C C . ALA B 2 41 ? 205.496 220.506 119.934 1.00 94.30 41 ALA B C 1
ATOM 3487 O O . ALA B 2 41 ? 204.595 219.829 119.434 1.00 98.59 41 ALA B O 1
ATOM 3489 N N . SER B 2 42 ? 206.653 220.773 119.309 1.00 84.75 42 SER B N 1
ATOM 3490 C CA . SER B 2 42 ? 206.978 220.342 117.927 1.00 75.10 42 SER B CA 1
ATOM 3491 C C . SER B 2 42 ? 205.903 220.671 116.876 1.00 70.38 42 SER B C 1
ATOM 3492 O O . SER B 2 42 ? 205.759 219.945 115.887 1.00 66.07 42 SER B O 1
ATOM 3495 N N . VAL B 2 43 ? 205.152 221.756 117.104 1.00 68.35 43 VAL B N 1
ATOM 3496 C CA . VAL B 2 43 ? 204.100 222.215 116.187 1.00 65.53 43 VAL B CA 1
ATOM 3497 C C . VAL B 2 43 ? 204.708 223.181 115.171 1.00 65.14 43 VAL B C 1
ATOM 3498 O O . VAL B 2 43 ? 204.730 224.396 115.377 1.00 62.42 43 VAL B O 1
ATOM 3502 N N . ASP B 2 44 ? 205.237 222.604 114.093 1.00 67.01 44 ASP B N 1
ATOM 3503 C CA . ASP B 2 44 ? 205.728 223.372 112.953 1.00 69.01 44 ASP B CA 1
ATOM 3504 C C . ASP B 2 44 ? 204.522 223.990 112.266 1.00 68.05 44 ASP B C 1
ATOM 3505 O O . ASP B 2 44 ? 203.671 223.274 111.735 1.00 70.03 44 ASP B O 1
ATOM 3510 N N . ILE B 2 45 ? 204.457 225.319 112.299 1.00 65.51 45 ILE B N 1
ATOM 3511 C CA . ILE B 2 45 ? 203.366 226.076 111.692 1.00 64.30 45 ILE B CA 1
ATOM 3512 C C . ILE B 2 45 ? 203.983 227.007 110.648 1.00 68.19 45 ILE B C 1
ATOM 3513 O O . ILE B 2 45 ? 204.552 228.046 110.988 1.00 69.37 45 ILE B O 1
ATOM 3518 N N . ASN B 2 46 ? 203.898 226.606 109.376 1.00 71.84 46 ASN B N 1
ATOM 3519 C CA . ASN B 2 46 ? 204.682 227.235 108.298 1.00 73.12 46 ASN B CA 1
ATOM 3520 C C . ASN B 2 46 ? 203.830 227.736 107.145 1.00 74.47 46 ASN B C 1
ATOM 3521 O O . ASN B 2 46 ? 202.641 227.441 107.064 1.00 73.00 46 ASN B O 1
ATOM 3526 N N . LEU B 2 47 ? 204.469 228.500 106.261 1.00 79.20 47 LEU B N 1
ATOM 3527 C CA . LEU B 2 47 ? 203.860 228.986 105.026 1.00 82.36 47 LEU B CA 1
ATOM 3528 C C . LEU B 2 47 ? 204.454 228.245 103.839 1.00 86.07 47 LEU B C 1
ATOM 3529 O O . LEU B 2 47 ? 205.676 228.120 103.726 1.00 85.43 47 LEU B O 1
ATOM 3534 N N . VAL B 2 48 ? 203.583 227.767 102.954 1.00 92.60 48 VAL B N 1
ATOM 3535 C CA . VAL B 2 48 ? 204.004 227.087 101.730 1.00 98.93 48 VAL B CA 1
ATOM 3536 C C . VAL B 2 48 ? 204.439 228.131 100.692 1.00 101.33 48 VAL B C 1
ATOM 3537 O O . VAL B 2 48 ? 205.492 227.990 100.067 1.00 102.52 48 VAL B O 1
ATOM 3541 N N . GLY B 2 49 ? 203.620 229.167 100.516 1.00 102.48 49 GLY B N 1
ATOM 3542 C CA . GLY B 2 49 ? 203.976 230.328 99.695 1.00 105.05 49 GLY B CA 1
ATOM 3543 C C . GLY B 2 49 ? 203.180 231.543 100.133 1.00 109.44 49 GLY B C 1
ATOM 3544 O O . GLY B 2 49 ? 203.529 232.197 101.118 1.00 108.86 49 GLY B O 1
ATOM 3545 N N . LYS B 2 50 ? 202.127 231.857 99.381 1.00 114.95 50 LYS B N 1
ATOM 3546 C CA . LYS B 2 50 ? 201.061 232.746 99.848 1.00 119.94 50 LYS B CA 1
ATOM 3547 C C . LYS B 2 50 ? 199.689 232.168 99.464 1.00 115.48 50 LYS B C 1
ATOM 3548 O O . LYS B 2 50 ? 198.744 232.910 99.175 1.00 117.24 50 LYS B O 1
ATOM 3554 N N . LYS B 2 51 ? 199.598 230.838 99.457 1.00 109.75 51 LYS B N 1
ATOM 3555 C CA . LYS B 2 51 ? 198.346 230.123 99.194 1.00 107.86 51 LYS B CA 1
ATOM 3556 C C . LYS B 2 51 ? 197.971 229.085 100.258 1.00 101.44 51 LYS B C 1
ATOM 3557 O O . LYS B 2 51 ? 196.782 228.821 100.447 1.00 102.74 51 LYS B O 1
ATOM 3563 N N . GLU B 2 52 ? 198.959 228.491 100.934 1.00 92.41 52 GLU B N 1
ATOM 3564 C CA . GLU B 2 52 ? 198.702 227.508 101.986 1.00 85.82 52 GLU B CA 1
ATOM 3565 C C . GLU B 2 52 ? 199.574 227.747 103.209 1.00 75.76 52 GLU B C 1
ATOM 3566 O O . GLU B 2 52 ? 200.792 227.889 103.094 1.00 74.41 52 GLU B O 1
ATOM 3572 N N . LEU B 2 53 ? 198.926 227.812 104.370 1.00 67.89 53 LEU B N 1
ATOM 3573 C CA . LEU B 2 53 ? 199.593 227.765 105.660 1.00 61.72 53 LEU B CA 1
ATOM 3574 C C . LEU B 2 53 ? 199.383 226.356 106.189 1.00 60.47 53 LEU B C 1
ATOM 3575 O O . LEU B 2 53 ? 198.254 225.859 106.195 1.00 60.00 53 LEU B O 1
ATOM 3580 N N . THR B 2 54 ? 200.472 225.726 106.629 1.00 59.77 54 THR B N 1
ATOM 3581 C CA . THR B 2 54 ? 200.454 224.346 107.121 1.00 59.69 54 THR B CA 1
ATOM 3582 C C . THR B 2 54 ? 200.744 224.292 108.617 1.00 56.31 54 THR B C 1
ATOM 3583 O O . THR B 2 54 ? 201.598 225.026 109.119 1.00 57.12 54 THR B O 1
ATOM 3587 N N . VAL B 2 55 ? 200.018 223.417 109.309 1.00 53.49 55 VAL B N 1
ATOM 3588 C CA . VAL B 2 55 ? 200.248 223.122 110.717 1.00 51.16 55 VAL B CA 1
ATOM 3589 C C . VAL B 2 55 ? 200.600 221.643 110.798 1.00 49.16 55 VAL B C 1
ATOM 3590 O O . VAL B 2 55 ? 199.909 220.811 110.206 1.00 48.89 55 VAL B O 1
ATOM 3594 N N . ASP B 2 56 ? 201.668 221.327 111.528 1.00 47.64 56 ASP B N 1
ATOM 3595 C CA . ASP B 2 56 ? 202.165 219.955 111.655 1.00 46.44 56 ASP B CA 1
ATOM 3596 C C . ASP B 2 56 ? 202.318 219.577 113.117 1.00 42.61 56 ASP B C 1
ATOM 3597 O O . ASP B 2 56 ? 202.136 220.412 113.997 1.00 42.26 56 ASP B O 1
ATOM 3602 N N . LEU B 2 57 ? 202.629 218.305 113.362 1.00 40.13 57 LEU B N 1
ATOM 3603 C CA . LEU B 2 57 ? 202.840 217.785 114.714 1.00 37.78 57 LEU B CA 1
ATOM 3604 C C . LEU B 2 57 ? 203.556 216.447 114.671 1.00 36.79 57 LEU B C 1
ATOM 3605 O O . LEU B 2 57 ? 202.938 215.412 114.441 1.00 36.56 57 LEU B O 1
ATOM 3610 N N . TRP B 2 58 ? 204.858 216.465 114.915 1.00 37.35 58 TRP B N 1
ATOM 3611 C CA . TRP B 2 58 ? 205.648 215.242 114.841 1.00 38.16 58 TRP B CA 1
ATOM 3612 C C . TRP B 2 58 ? 205.524 214.456 116.132 1.00 37.14 58 TRP B C 1
ATOM 3613 O O . TRP B 2 58 ? 205.895 214.936 117.203 1.00 37.56 58 TRP B O 1
ATOM 3624 N N . PHE B 2 59 ? 204.992 213.245 116.000 1.00 36.15 59 PHE B N 1
ATOM 3625 C CA . PHE B 2 59 ? 204.650 212.374 117.119 1.00 35.46 59 PHE B CA 1
ATOM 3626 C C . PHE B 2 59 ? 203.713 213.020 118.122 1.00 35.65 59 PHE B C 1
ATOM 3627 O O . PHE B 2 59 ? 204.127 213.472 119.194 1.00 35.88 59 PHE B O 1
ATOM 3635 N N . GLY B 2 60 ? 202.444 213.061 117.745 1.00 36.17 60 GLY B N 1
ATOM 3636 C CA . GLY B 2 60 ? 201.414 213.602 118.595 1.00 37.86 60 GLY B CA 1
ATOM 3637 C C . GLY B 2 60 ? 200.745 212.530 119.422 1.00 40.03 60 GLY B C 1
ATOM 3638 O O . GLY B 2 60 ? 200.502 211.425 118.941 1.00 40.71 60 GLY B O 1
ATOM 3639 N N . ASN B 2 61 ? 200.465 212.857 120.681 1.00 43.83 61 ASN B N 1
ATOM 3640 C CA . ASN B 2 61 ? 199.448 212.150 121.450 1.00 46.92 61 ASN B CA 1
ATOM 3641 C C . ASN B 2 61 ? 198.092 212.461 120.857 1.00 49.17 61 ASN B C 1
ATOM 3642 O O . ASN B 2 61 ? 197.959 213.335 120.002 1.00 49.51 61 ASN B O 1
ATOM 3647 N N . ARG B 2 62 ? 197.076 211.769 121.344 1.00 52.57 62 ARG B N 1
ATOM 3648 C CA . ARG B 2 62 ? 195.717 212.033 120.920 1.00 56.10 62 ARG B CA 1
ATOM 3649 C C . ARG B 2 62 ? 195.296 213.448 121.270 1.00 57.48 62 ARG B C 1
ATOM 3650 O O . ARG B 2 62 ? 194.643 214.110 120.468 1.00 59.49 62 ARG B O 1
ATOM 3658 N N . LYS B 2 63 ? 195.675 213.879 122.477 1.00 58.39 63 LYS B N 1
ATOM 3659 C CA . LYS B 2 63 ? 195.379 215.227 122.963 1.00 59.49 63 LYS B CA 1
ATOM 3660 C C . LYS B 2 63 ? 196.046 216.245 122.034 1.00 56.38 63 LYS B C 1
ATOM 3661 O O . LYS B 2 63 ? 195.428 217.236 121.569 1.00 55.90 63 LYS B O 1
ATOM 3667 N N . GLN B 2 64 ? 197.343 216.000 121.831 1.00 51.85 64 GLN B N 1
ATOM 3668 C CA . GLN B 2 64 ? 198.188 216.881 121.017 1.00 49.45 64 GLN B CA 1
ATOM 3669 C C . GLN B 2 64 ? 197.628 216.984 119.606 1.00 47.48 64 GLN B C 1
ATOM 3670 O O . GLN B 2 64 ? 197.540 218.083 119.044 1.00 47.50 64 GLN B O 1
ATOM 3676 N N . ILE B 2 65 ? 197.247 215.827 119.062 1.00 45.67 65 ILE B N 1
ATOM 3677 C CA . ILE B 2 65 ? 196.722 215.720 117.711 1.00 44.38 65 ILE B CA 1
ATOM 3678 C C . ILE B 2 65 ? 195.457 216.540 117.600 1.00 45.04 65 ILE B C 1
ATOM 3679 O O . ILE B 2 65 ? 195.259 217.161 116.528 1.00 46.29 65 ILE B O 1
ATOM 3684 N N . ALA B 2 66 ? 194.588 216.466 118.615 1.00 46.26 66 ALA B N 1
ATOM 3685 C CA . ALA B 2 66 ? 193.291 217.107 118.564 1.00 48.60 66 ALA B CA 1
ATOM 3686 C C . ALA B 2 66 ? 193.432 218.608 118.354 1.00 49.34 66 ALA B C 1
ATOM 3687 O O . ALA B 2 66 ? 192.725 219.195 117.514 1.00 48.36 66 ALA B O 1
ATOM 3689 N N . CYS B 2 67 ? 194.376 219.199 119.093 1.00 50.50 67 CYS B N 1
ATOM 3690 C CA . CYS B 2 67 ? 194.536 220.646 119.143 1.00 51.57 67 CYS B CA 1
ATOM 3691 C C . CYS B 2 67 ? 195.028 221.267 117.847 1.00 50.75 67 CYS B C 1
ATOM 3692 O O . CYS B 2 67 ? 194.736 222.446 117.618 1.00 51.22 67 CYS B O 1
ATOM 3695 N N . ILE B 2 68 ? 195.682 220.471 117.006 1.00 50.78 68 ILE B N 1
ATOM 3696 C CA . ILE B 2 68 ? 196.187 220.906 115.727 1.00 51.10 68 ILE B CA 1
ATOM 3697 C C . ILE B 2 68 ? 195.043 221.434 114.859 1.00 50.03 68 ILE B C 1
ATOM 3698 O O . ILE B 2 68 ? 195.110 222.543 114.254 1.00 51.01 68 ILE B O 1
ATOM 3703 N N . LYS B 2 69 ? 193.994 220.602 114.811 1.00 49.18 69 LYS B N 1
ATOM 3704 C CA . LYS B 2 69 ? 192.797 220.935 114.016 1.00 50.90 69 LYS B CA 1
ATOM 3705 C C . LYS B 2 69 ? 192.182 222.218 114.521 1.00 49.48 69 LYS B C 1
ATOM 3706 O O . LYS B 2 69 ? 191.796 223.061 113.705 1.00 50.03 69 LYS B O 1
ATOM 3712 N N . THR B 2 70 ? 192.101 222.350 115.840 1.00 48.45 70 THR B N 1
ATOM 3713 C CA . THR B 2 70 ? 191.544 223.537 116.492 1.00 47.58 70 THR B CA 1
ATOM 3714 C C . THR B 2 70 ? 192.302 224.782 116.054 1.00 45.01 70 THR B C 1
ATOM 3715 O O . THR B 2 70 ? 191.691 225.803 115.707 1.00 44.05 70 THR B O 1
ATOM 3719 N N . ILE B 2 71 ? 193.627 224.660 116.085 1.00 43.27 71 ILE B N 1
ATOM 3720 C CA . ILE B 2 71 ? 194.535 225.741 115.706 1.00 42.95 71 ILE B CA 1
ATOM 3721 C C . ILE B 2 71 ? 194.240 226.198 114.272 1.00 44.26 71 ILE B C 1
ATOM 3722 O O . ILE B 2 71 ? 194.125 227.406 113.979 1.00 46.18 71 ILE B O 1
ATOM 3727 N N . THR B 2 72 ? 194.130 225.187 113.410 1.00 44.09 72 THR B N 1
ATOM 3728 C CA . THR B 2 72 ? 193.870 225.396 111.985 1.00 43.41 72 THR B CA 1
ATOM 3729 C C . THR B 2 72 ? 192.564 226.162 111.798 1.00 41.75 72 THR B C 1
ATOM 3730 O O . THR B 2 72 ? 192.494 227.130 111.020 1.00 42.19 72 THR B O 1
ATOM 3734 N N . SER B 2 73 ? 191.554 225.707 112.530 1.00 42.49 73 SER B N 1
ATOM 3735 C CA . SER B 2 73 ? 190.211 226.292 112.459 1.00 43.26 73 SER B CA 1
ATOM 3736 C C . SER B 2 73 ? 190.276 227.755 112.880 1.00 42.79 73 SER B C 1
ATOM 3737 O O . SER B 2 73 ? 189.678 228.610 112.221 1.00 43.31 73 SER B O 1
ATOM 3740 N N . ILE B 2 74 ? 191.010 228.020 113.952 1.00 43.41 74 ILE B N 1
ATOM 3741 C CA . ILE B 2 74 ? 191.119 229.370 114.487 1.00 44.64 74 ILE B CA 1
ATOM 3742 C C . ILE B 2 74 ? 191.801 230.268 113.430 1.00 46.23 74 ILE B C 1
ATOM 3743 O O . ILE B 2 74 ? 191.330 231.409 113.200 1.00 46.33 74 ILE B O 1
ATOM 3748 N N . ILE B 2 75 ? 192.844 229.739 112.792 1.00 48.38 75 ILE B N 1
ATOM 3749 C CA . ILE B 2 75 ? 193.498 230.590 111.792 1.00 50.65 75 ILE B CA 1
ATOM 3750 C C . ILE B 2 75 ? 192.606 230.842 110.600 1.00 51.94 75 ILE B C 1
ATOM 3751 O O . ILE B 2 75 ? 192.601 231.974 110.089 1.00 53.32 75 ILE B O 1
ATOM 3756 N N . GLU B 2 76 ? 191.819 229.842 110.220 1.00 54.33 76 GLU B N 1
ATOM 3757 C CA . GLU B 2 76 ? 190.828 229.977 109.146 1.00 56.59 76 GLU B CA 1
ATOM 3758 C C . GLU B 2 76 ? 189.846 231.081 109.479 1.00 55.66 76 GLU B C 1
ATOM 3759 O O . GLU B 2 76 ? 189.534 231.904 108.617 1.00 56.85 76 GLU B O 1
ATOM 3765 N N . ASN B 2 77 ? 189.381 231.080 110.720 1.00 54.25 77 ASN B N 1
ATOM 3766 C CA . ASN B 2 77 ? 188.438 232.074 111.231 1.00 54.23 77 ASN B CA 1
ATOM 3767 C C . ASN B 2 77 ? 189.009 233.477 111.064 1.00 53.99 77 ASN B C 1
ATOM 3768 O O . ASN B 2 77 ? 188.330 234.398 110.579 1.00 54.49 77 ASN B O 1
ATOM 3773 N N . MET B 2 78 ? 190.265 233.597 111.482 1.00 52.50 78 MET B N 1
ATOM 3774 C CA . MET B 2 78 ? 191.004 234.868 111.412 1.00 51.58 78 MET B CA 1
ATOM 3775 C C . MET B 2 78 ? 191.061 235.361 109.974 1.00 51.86 78 MET B C 1
ATOM 3776 O O . MET B 2 78 ? 190.810 236.544 109.697 1.00 53.12 78 MET B O 1
ATOM 3781 N N . ILE B 2 79 ? 191.396 234.431 109.089 1.00 52.31 79 ILE B N 1
ATOM 3782 C CA . ILE B 2 79 ? 191.510 234.701 107.652 1.00 52.46 79 ILE B CA 1
ATOM 3783 C C . ILE B 2 79 ? 190.182 235.246 107.116 1.00 52.22 79 ILE B C 1
ATOM 3784 O O . ILE B 2 79 ? 190.149 236.244 106.382 1.00 52.27 79 ILE B O 1
ATOM 3789 N N . THR B 2 80 ? 189.117 234.564 107.509 1.00 52.81 80 THR B N 1
ATOM 3790 C CA . THR B 2 80 ? 187.756 234.906 107.099 1.00 54.48 80 THR B CA 1
ATOM 3791 C C . THR B 2 80 ? 187.427 236.334 107.536 1.00 54.85 80 THR B C 1
ATOM 3792 O O . THR B 2 80 ? 186.896 237.140 106.756 1.00 57.18 80 THR B O 1
ATOM 3796 N N . GLY B 2 81 ? 187.768 236.620 108.787 1.00 54.91 81 GLY B N 1
ATOM 3797 C CA . GLY B 2 81 ? 187.338 237.835 109.471 1.00 56.42 81 GLY B CA 1
ATOM 3798 C C . GLY B 2 81 ? 188.018 239.044 108.905 1.00 57.75 81 GLY B C 1
ATOM 3799 O O . GLY B 2 81 ? 187.399 240.091 108.773 1.00 58.26 81 GLY B O 1
ATOM 3800 N N . VAL B 2 82 ? 189.291 238.885 108.562 1.00 57.83 82 VAL B N 1
ATOM 3801 C CA . VAL B 2 82 ? 190.100 239.986 108.089 1.00 59.07 82 VAL B CA 1
ATOM 3802 C C . VAL B 2 82 ? 189.836 240.301 106.606 1.00 61.89 82 VAL B C 1
ATOM 3803 O O . VAL B 2 82 ? 190.222 241.371 106.135 1.00 64.29 82 VAL B O 1
ATOM 3807 N N . THR B 2 83 ? 189.183 239.386 105.880 1.00 64.81 83 THR B N 1
ATOM 3808 C CA . THR B 2 83 ? 188.750 239.648 104.491 1.00 68.55 83 THR B CA 1
ATOM 3809 C C . THR B 2 83 ? 187.243 239.904 104.316 1.00 68.36 83 THR B C 1
ATOM 3810 O O . THR B 2 83 ? 186.856 240.689 103.452 1.00 69.86 83 THR B O 1
ATOM 3814 N N . LYS B 2 84 ? 186.409 239.242 105.114 1.00 71.05 84 LYS B N 1
ATOM 3815 C CA . LYS B 2 84 ? 184.952 239.446 105.087 1.00 75.24 84 LYS B CA 1
ATOM 3816 C C . LYS B 2 84 ? 184.384 239.212 106.485 1.00 75.48 84 LYS B C 1
ATOM 3817 O O . LYS B 2 84 ? 184.211 238.069 106.914 1.00 77.47 84 LYS B O 1
ATOM 3823 N N . GLY B 2 85 ? 184.077 240.304 107.180 1.00 73.31 85 GLY B N 1
ATOM 3824 C CA . GLY B 2 85 ? 183.900 240.277 108.630 1.00 70.79 85 GLY B CA 1
ATOM 3825 C C . GLY B 2 85 ? 182.659 239.554 109.107 1.00 66.60 85 GLY B C 1
ATOM 3826 O O . GLY B 2 85 ? 181.669 239.445 108.377 1.00 68.55 85 GLY B O 1
ATOM 3827 N N . TYR B 2 86 ? 182.723 239.071 110.344 1.00 62.00 86 TYR B N 1
ATOM 3828 C CA . TYR B 2 86 ? 181.606 238.376 110.971 1.00 58.94 86 TYR B CA 1
ATOM 3829 C C . TYR B 2 86 ? 180.534 239.368 111.403 1.00 59.35 86 TYR B C 1
ATOM 3830 O O . TYR B 2 86 ? 180.840 240.492 111.810 1.00 58.40 86 TYR B O 1
ATOM 3839 N N . GLU B 2 87 ? 179.282 238.925 111.309 1.00 61.35 87 GLU B N 1
ATOM 3840 C CA . GLU B 2 87 ? 178.113 239.716 111.670 1.00 63.60 87 GLU B CA 1
ATOM 3841 C C . GLU B 2 87 ? 177.182 238.823 112.485 1.00 62.90 87 GLU B C 1
ATOM 3842 O O . GLU B 2 87 ? 176.734 237.789 111.992 1.00 65.03 87 GLU B O 1
ATOM 3848 N N . TYR B 2 88 ? 176.910 239.218 113.728 1.00 61.35 88 TYR B N 1
ATOM 3849 C CA . TYR B 2 88 ? 175.968 238.514 114.598 1.00 60.60 88 TYR B CA 1
ATOM 3850 C C . TYR B 2 88 ? 174.720 239.373 114.793 1.00 61.10 88 TYR B C 1
ATOM 3851 O O . TYR B 2 88 ? 174.796 240.432 115.424 1.00 62.83 88 TYR B O 1
ATOM 3860 N N . LYS B 2 89 ? 173.587 238.931 114.243 1.00 59.66 89 LYS B N 1
ATOM 3861 C CA . LYS B 2 89 ? 172.296 239.589 114.472 1.00 58.10 89 LYS B CA 1
ATOM 3862 C C . LYS B 2 89 ? 171.667 239.033 115.740 1.00 55.86 89 LYS B C 1
ATOM 3863 O O . LYS B 2 89 ? 171.423 237.830 115.838 1.00 55.83 89 LYS B O 1
ATOM 3869 N N . MET B 2 90 ? 171.411 239.914 116.701 1.00 55.28 90 MET B N 1
ATOM 3870 C CA . MET B 2 90 ? 170.815 239.549 117.978 1.00 56.20 90 MET B CA 1
ATOM 3871 C C . MET B 2 90 ? 169.418 240.118 118.084 1.00 56.98 90 MET B C 1
ATOM 3872 O O . MET B 2 90 ? 169.239 241.333 117.983 1.00 57.18 90 MET B O 1
ATOM 3877 N N . ARG B 2 91 ? 168.440 239.242 118.301 1.00 59.39 91 ARG B N 1
ATOM 3878 C CA . ARG B 2 91 ? 167.055 239.657 118.513 1.00 60.33 91 ARG B CA 1
ATOM 3879 C C . ARG B 2 91 ? 166.772 239.648 119.998 1.00 62.80 91 ARG B C 1
ATOM 3880 O O . ARG B 2 91 ? 167.249 238.771 120.718 1.00 62.00 91 ARG B O 1
ATOM 3888 N N . PHE B 2 92 ? 166.000 240.633 120.449 1.00 68.32 92 PHE B N 1
ATOM 3889 C CA . PHE B 2 92 ? 165.624 240.744 121.856 1.00 72.50 92 PHE B CA 1
ATOM 3890 C C . PHE B 2 92 ? 164.122 240.624 122.004 1.00 72.48 92 PHE B C 1
ATOM 3891 O O . PHE B 2 92 ? 163.366 241.092 121.151 1.00 71.36 92 PHE B O 1
ATOM 3899 N N . VAL B 2 93 ? 163.702 239.993 123.096 1.00 76.13 93 VAL B N 1
ATOM 3900 C CA . VAL B 2 93 ? 162.302 239.665 123.292 1.00 80.06 93 VAL B CA 1
ATOM 3901 C C . VAL B 2 93 ? 161.899 239.618 124.762 1.00 83.23 93 VAL B C 1
ATOM 3902 O O . VAL B 2 93 ? 162.606 239.056 125.597 1.00 80.30 93 VAL B O 1
ATOM 3906 N N . TYR B 2 94 ? 160.765 240.249 125.056 1.00 90.03 94 TYR B N 1
ATOM 3907 C CA . TYR B 2 94 ? 160.008 239.985 126.272 1.00 97.60 94 TYR B CA 1
ATOM 3908 C C . TYR B 2 94 ? 158.522 240.258 126.026 1.00 90.19 94 TYR B C 1
ATOM 3909 O O . TYR B 2 94 ? 158.166 241.130 125.229 1.00 88.89 94 TYR B O 1
ATOM 3918 N N . ALA B 2 95 ? 157.671 239.516 126.732 1.00 85.45 95 ALA B N 1
ATOM 3919 C CA . ALA B 2 95 ? 156.233 239.474 126.466 1.00 84.59 95 ALA B CA 1
ATOM 3920 C C . ALA B 2 95 ? 155.368 240.585 127.096 1.00 81.32 95 ALA B C 1
ATOM 3921 O O . ALA B 2 95 ? 154.145 240.424 127.172 1.00 81.20 95 ALA B O 1
ATOM 3923 N N . HIS B 2 96 ? 155.966 241.703 127.518 1.00 77.62 96 HIS B N 1
ATOM 3924 C CA . HIS B 2 96 ? 155.195 242.823 128.086 1.00 74.30 96 HIS B CA 1
ATOM 3925 C C . HIS B 2 96 ? 155.986 244.140 128.141 1.00 73.47 96 HIS B C 1
ATOM 3926 O O . HIS B 2 96 ? 155.641 245.086 127.429 1.00 74.17 96 HIS B O 1
ATOM 3933 N N . PHE B 2 97 ? 157.007 244.213 129.002 1.00 71.77 97 PHE B N 1
ATOM 3934 C CA . PHE B 2 97 ? 157.903 245.377 129.049 1.00 70.95 97 PHE B CA 1
ATOM 3935 C C . PHE B 2 97 ? 158.730 245.441 127.771 1.00 70.72 97 PHE B C 1
ATOM 3936 O O . PHE B 2 97 ? 159.418 244.473 127.442 1.00 71.68 97 PHE B O 1
ATOM 3944 N N . PRO B 2 98 ? 158.662 246.572 127.040 1.00 70.71 98 PRO B N 1
ATOM 3945 C CA . PRO B 2 98 ? 159.517 246.726 125.871 1.00 70.16 98 PRO B CA 1
ATOM 3946 C C . PRO B 2 98 ? 160.952 247.016 126.302 1.00 69.71 98 PRO B C 1
ATOM 3947 O O . PRO B 2 98 ? 161.214 248.004 126.989 1.00 68.36 98 PRO B O 1
ATOM 3951 N N . ILE B 2 99 ? 161.859 246.137 125.897 1.00 71.62 99 ILE B N 1
ATOM 3952 C CA . ILE B 2 99 ? 163.269 246.199 126.308 1.00 72.37 99 ILE B CA 1
ATOM 3953 C C . ILE B 2 99 ? 163.987 247.303 125.511 1.00 74.08 99 ILE B C 1
ATOM 3954 O O . ILE B 2 99 ? 164.140 247.205 124.292 1.00 72.74 99 ILE B O 1
ATOM 3959 N N . ASN B 2 100 ? 164.406 248.353 126.221 1.00 79.34 100 ASN B N 1
ATOM 3960 C CA . ASN B 2 100 ? 164.999 249.548 125.614 1.00 84.32 100 ASN B CA 1
ATOM 3961 C C . ASN B 2 100 ? 166.505 249.409 125.454 1.00 85.80 100 ASN B C 1
ATOM 3962 O O . ASN B 2 100 ? 167.245 249.540 126.429 1.00 85.47 100 ASN B O 1
ATOM 3967 N N . VAL B 2 101 ? 166.950 249.146 124.226 1.00 88.79 101 VAL B N 1
ATOM 3968 C CA . VAL B 2 101 ? 168.373 249.014 123.904 1.00 89.50 101 VAL B CA 1
ATOM 3969 C C . VAL B 2 101 ? 168.814 250.214 123.081 1.00 90.28 101 VAL B C 1
ATOM 3970 O O . VAL B 2 101 ? 168.090 250.648 122.184 1.00 93.40 101 VAL B O 1
ATOM 3974 N N . ALA B 2 102 ? 169.997 250.744 123.382 1.00 92.00 102 ALA B N 1
ATOM 3975 C CA . ALA B 2 102 ? 170.586 251.819 122.578 1.00 95.61 102 ALA B CA 1
ATOM 3976 C C . ALA B 2 102 ? 172.107 251.789 122.643 1.00 96.99 102 ALA B C 1
ATOM 3977 O O . ALA B 2 102 ? 172.696 251.671 123.721 1.00 92.71 102 ALA B O 1
ATOM 3979 N N . VAL B 2 103 ? 172.723 251.926 121.471 1.00 101.92 103 VAL B N 1
ATOM 3980 C CA . VAL B 2 103 ? 174.159 251.750 121.298 1.00 105.65 103 VAL B CA 1
ATOM 3981 C C . VAL B 2 103 ? 174.858 253.097 121.451 1.00 107.86 103 VAL B C 1
ATOM 3982 O O . VAL B 2 103 ? 174.272 254.149 121.179 1.00 106.39 103 VAL B O 1
ATOM 3986 N N . THR B 2 104 ? 176.108 253.047 121.902 1.00 114.21 104 THR B N 1
ATOM 3987 C CA . THR B 2 104 ? 176.983 254.214 121.970 1.00 120.43 104 THR B CA 1
ATOM 3988 C C . THR B 2 104 ? 178.342 253.816 121.385 1.00 127.17 104 THR B C 1
ATOM 3989 O O . THR B 2 104 ? 179.158 253.188 122.063 1.00 130.76 104 THR B O 1
ATOM 3993 N N . ASP B 2 105 ? 178.568 254.168 120.120 1.00 133.40 105 ASP B N 1
ATOM 3994 C CA . ASP B 2 105 ? 179.813 253.821 119.417 1.00 137.59 105 ASP B CA 1
ATOM 3995 C C . ASP B 2 105 ? 181.029 254.616 119.905 1.00 142.00 105 ASP B C 1
ATOM 3996 O O . ASP B 2 105 ? 182.167 254.209 119.656 1.00 139.64 105 ASP B O 1
ATOM 4001 N N . GLY B 2 106 ? 180.792 255.744 120.580 1.00 149.67 106 GLY B N 1
ATOM 4002 C CA . GLY B 2 106 ? 181.858 256.503 121.236 1.00 157.46 106 GLY B CA 1
ATOM 4003 C C . GLY B 2 106 ? 182.486 255.713 122.369 1.00 161.70 106 GLY B C 1
ATOM 4004 O O . GLY B 2 106 ? 183.707 255.546 122.421 1.00 162.04 106 GLY B O 1
ATOM 4005 N N . GLY B 2 107 ? 181.639 255.228 123.274 1.00 165.40 107 GLY B N 1
ATOM 4006 C CA . GLY B 2 107 ? 182.059 254.300 124.324 1.00 169.65 107 GLY B CA 1
ATOM 4007 C C . GLY B 2 107 ? 182.309 252.880 123.827 1.00 168.42 107 GLY B C 1
ATOM 4008 O O . GLY B 2 107 ? 183.045 252.127 124.472 1.00 168.03 107 GLY B O 1
ATOM 4009 N N . ARG B 2 108 ? 181.686 252.521 122.696 1.00 158.61 108 ARG B N 1
ATOM 4010 C CA . ARG B 2 108 ? 181.764 251.184 122.085 1.00 145.70 108 ARG B CA 1
ATOM 4011 C C . ARG B 2 108 ? 181.013 250.195 122.982 1.00 127.52 108 ARG B C 1
ATOM 4012 O O . ARG B 2 108 ? 181.545 249.160 123.398 1.00 126.05 108 ARG B O 1
ATOM 4020 N N . VAL B 2 109 ? 179.756 250.541 123.257 1.00 109.27 109 VAL B N 1
ATOM 4021 C CA . VAL B 2 109 ? 178.974 249.917 124.321 1.00 98.42 109 VAL B CA 1
ATOM 4022 C C . VAL B 2 109 ? 177.480 249.898 124.007 1.00 89.62 109 VAL B C 1
ATOM 4023 O O . VAL B 2 109 ? 176.949 250.832 123.405 1.00 90.00 109 VAL B O 1
ATOM 4027 N N . VAL B 2 110 ? 176.822 248.821 124.427 1.00 81.65 110 VAL B N 1
ATOM 4028 C CA . VAL B 2 110 ? 175.372 248.710 124.401 1.00 76.69 110 VAL B CA 1
ATOM 4029 C C . VAL B 2 110 ? 174.876 248.941 125.824 1.00 75.47 110 VAL B C 1
ATOM 4030 O O . VAL B 2 110 ? 175.514 248.498 126.783 1.00 74.64 110 VAL B O 1
ATOM 4034 N N . GLU B 2 111 ? 173.749 249.642 125.952 1.00 75.91 111 GLU B N 1
ATOM 4035 C CA . GLU B 2 111 ? 173.082 249.849 127.240 1.00 76.51 111 GLU B CA 1
ATOM 4036 C C . GLU B 2 111 ? 171.626 249.418 127.127 1.00 76.02 111 GLU B C 1
ATOM 4037 O O . GLU B 2 111 ? 170.974 249.694 126.119 1.00 77.92 111 GLU B O 1
ATOM 4043 N N . ILE B 2 112 ? 171.128 248.743 128.161 1.00 76.87 112 ILE B N 1
ATOM 4044 C CA . ILE B 2 112 ? 169.748 248.264 128.217 1.00 78.63 112 ILE B CA 1
ATOM 4045 C C . ILE B 2 112 ? 169.107 248.757 129.512 1.00 81.31 112 ILE B C 1
ATOM 4046 O O . ILE B 2 112 ? 169.458 248.284 130.597 1.00 81.99 112 ILE B O 1
ATOM 4051 N N . ARG B 2 113 ? 168.175 249.704 129.401 1.00 86.88 113 ARG B N 1
ATOM 4052 C CA . ARG B 2 113 ? 167.475 250.230 130.578 1.00 92.53 113 ARG B CA 1
ATOM 4053 C C . ARG B 2 113 ? 166.403 249.233 131.033 1.00 91.92 113 ARG B C 1
ATOM 4054 O O . ARG B 2 113 ? 166.650 248.448 131.952 1.00 94.09 113 ARG B O 1
ATOM 4062 N N . ASN B 2 114 ? 165.236 249.246 130.388 1.00 88.81 114 ASN B N 1
ATOM 4063 C CA . ASN B 2 114 ? 164.171 248.290 130.700 1.00 88.22 114 ASN B CA 1
ATOM 4064 C C . ASN B 2 114 ? 164.523 246.908 130.180 1.00 89.71 114 ASN B C 1
ATOM 4065 O O . ASN B 2 114 ? 165.117 246.794 129.113 1.00 91.79 114 ASN B O 1
ATOM 4070 N N . PHE B 2 115 ? 164.161 245.869 130.930 1.00 91.42 115 PHE B N 1
ATOM 4071 C CA . PHE B 2 115 ? 163.951 244.536 130.334 1.00 94.16 115 PHE B CA 1
ATOM 4072 C C . PHE B 2 115 ? 162.953 243.664 131.095 1.00 91.52 115 PHE B C 1
ATOM 4073 O O . PHE B 2 115 ? 162.092 243.037 130.473 1.00 91.01 115 PHE B O 1
ATOM 4081 N N . PHE B 2 116 ? 163.065 243.614 132.418 1.00 88.02 116 PHE B N 1
ATOM 4082 C CA . PHE B 2 116 ? 162.036 243.002 133.249 1.00 87.89 116 PHE B CA 1
ATOM 4083 C C . PHE B 2 116 ? 161.371 244.048 134.146 1.00 84.37 116 PHE B C 1
ATOM 4084 O O . PHE B 2 116 ? 160.839 243.721 135.208 1.00 85.97 116 PHE B O 1
ATOM 4092 N N . GLY B 2 117 ? 161.374 245.304 133.705 1.00 80.75 117 GLY B N 1
ATOM 4093 C CA . GLY B 2 117 ? 161.046 246.422 134.584 1.00 79.57 117 GLY B CA 1
ATOM 4094 C C . GLY B 2 117 ? 162.160 246.756 135.565 1.00 77.96 117 GLY B C 1
ATOM 4095 O O . GLY B 2 117 ? 161.920 247.439 136.562 1.00 78.22 117 GLY B O 1
ATOM 4096 N N . GLU B 2 118 ? 163.378 246.288 135.280 1.00 78.01 118 GLU B N 1
ATOM 4097 C CA . GLU B 2 118 ? 164.535 246.553 136.130 1.00 79.07 118 GLU B CA 1
ATOM 4098 C C . GLU B 2 118 ? 165.018 247.967 135.841 1.00 82.54 118 GLU B C 1
ATOM 4099 O O . GLU B 2 118 ? 165.409 248.269 134.712 1.00 84.31 118 GLU B O 1
ATOM 4105 N N . LYS B 2 119 ? 164.990 248.827 136.854 1.00 86.20 119 LYS B N 1
ATOM 4106 C CA . LYS B 2 119 ? 165.358 250.231 136.681 1.00 90.81 119 LYS B CA 1
ATOM 4107 C C . LYS B 2 119 ? 166.868 250.493 136.528 1.00 90.39 119 LYS B C 1
ATOM 4108 O O . LYS B 2 119 ? 167.258 251.629 136.247 1.00 91.49 119 LYS B O 1
ATOM 4114 N N . ILE B 2 120 ? 167.711 249.474 136.722 1.00 88.72 120 ILE B N 1
ATOM 4115 C CA . ILE B 2 120 ? 169.136 249.579 136.358 1.00 89.43 120 ILE B CA 1
ATOM 4116 C C . ILE B 2 120 ? 169.339 249.768 134.856 1.00 90.60 120 ILE B C 1
ATOM 4117 O O . ILE B 2 120 ? 168.546 249.281 134.049 1.00 90.87 120 ILE B O 1
ATOM 4122 N N . VAL B 2 121 ? 170.411 250.475 134.503 1.00 91.56 121 VAL B N 1
ATOM 4123 C CA . VAL B 2 121 ? 170.831 250.621 133.106 1.00 92.46 121 VAL B CA 1
ATOM 4124 C C . VAL B 2 121 ? 171.951 249.606 132.860 1.00 90.63 121 VAL B C 1
ATOM 4125 O O . VAL B 2 121 ? 173.136 249.893 133.036 1.00 90.18 121 VAL B O 1
ATOM 4129 N N . ARG B 2 122 ? 171.543 248.405 132.462 1.00 92.12 122 ARG B N 1
ATOM 4130 C CA . ARG B 2 122 ? 172.453 247.275 132.332 1.00 94.29 122 ARG B CA 1
ATOM 4131 C C . ARG B 2 122 ? 173.290 247.439 131.068 1.00 90.54 122 ARG B C 1
ATOM 4132 O O . ARG B 2 122 ? 172.763 247.358 129.962 1.00 88.45 122 ARG B O 1
ATOM 4140 N N . ARG B 2 123 ? 174.588 247.687 131.249 1.00 91.12 123 ARG B N 1
ATOM 4141 C CA . ARG B 2 123 ? 175.512 247.950 130.143 1.00 91.32 123 ARG B CA 1
ATOM 4142 C C . ARG B 2 123 ? 176.788 247.136 130.277 1.00 94.13 123 ARG B C 1
ATOM 4143 O O . ARG B 2 123 ? 177.199 246.794 131.391 1.00 95.06 123 ARG B O 1
ATOM 4151 N N . ILE B 2 124 ? 177.409 246.829 129.141 1.00 97.28 124 ILE B N 1
ATOM 4152 C CA . ILE B 2 124 ? 178.753 246.250 129.137 1.00 102.47 124 ILE B CA 1
ATOM 4153 C C . ILE B 2 124 ? 179.501 246.616 127.859 1.00 96.35 124 ILE B C 1
ATOM 4154 O O . ILE B 2 124 ? 178.922 246.645 126.771 1.00 92.53 124 ILE B O 1
ATOM 4159 N N . GLU B 2 125 ? 180.799 246.869 128.018 1.00 94.71 125 GLU B N 1
ATOM 4160 C CA . GLU B 2 125 ? 181.648 247.328 126.930 1.00 93.57 125 GLU B CA 1
ATOM 4161 C C . GLU B 2 125 ? 181.878 246.185 125.958 1.00 90.12 125 GLU B C 1
ATOM 4162 O O . GLU B 2 125 ? 182.139 245.053 126.374 1.00 91.01 125 GLU B O 1
ATOM 4168 N N . LEU B 2 126 ? 181.781 246.489 124.668 1.00 84.99 126 LEU B N 1
ATOM 4169 C CA . LEU B 2 126 ? 182.062 245.513 123.625 1.00 81.24 126 LEU B CA 1
ATOM 4170 C C . LEU B 2 126 ? 183.567 245.292 123.545 1.00 80.66 126 LEU B C 1
ATOM 4171 O O . LEU B 2 126 ? 184.350 246.191 123.862 1.00 81.59 126 LEU B O 1
ATOM 4176 N N . LEU B 2 127 ? 183.964 244.093 123.127 1.00 80.11 127 LEU B N 1
ATOM 4177 C CA . LEU B 2 127 ? 185.381 243.722 123.065 1.00 80.60 127 LEU B CA 1
ATOM 4178 C C . LEU B 2 127 ? 186.119 244.514 121.986 1.00 82.06 127 LEU B C 1
ATOM 4179 O O . LEU B 2 127 ? 185.509 245.008 121.036 1.00 81.11 127 LEU B O 1
ATOM 4184 N N . ASP B 2 128 ? 187.436 244.621 122.149 1.00 87.12 128 ASP B N 1
ATOM 4185 C CA . ASP B 2 128 ? 188.268 245.491 121.308 1.00 91.78 128 ASP B CA 1
ATOM 4186 C C . ASP B 2 128 ? 188.171 245.115 119.832 1.00 89.08 128 ASP B C 1
ATOM 4187 O O . ASP B 2 128 ? 188.351 243.953 119.473 1.00 88.51 128 ASP B O 1
ATOM 4192 N N . GLY B 2 129 ? 187.869 246.104 118.991 1.00 87.48 129 GLY B N 1
ATOM 4193 C CA . GLY B 2 129 ? 187.770 245.908 117.546 1.00 86.48 129 GLY B CA 1
ATOM 4194 C C . GLY B 2 129 ? 186.347 245.834 117.029 1.00 82.71 129 GLY B C 1
ATOM 4195 O O . GLY B 2 129 ? 186.048 246.385 115.967 1.00 82.28 129 GLY B O 1
ATOM 4196 N N . ILE B 2 130 ? 185.466 245.171 117.777 1.00 81.00 130 ILE B N 1
ATOM 4197 C CA . ILE B 2 130 ? 184.103 244.919 117.310 1.00 81.84 130 ILE B CA 1
ATOM 4198 C C . ILE B 2 130 ? 183.197 246.089 117.679 1.00 81.44 130 ILE B C 1
ATOM 4199 O O . ILE B 2 130 ? 183.466 246.808 118.643 1.00 79.98 130 ILE B O 1
ATOM 4204 N N . THR B 2 131 ? 182.128 246.266 116.904 1.00 83.58 131 THR B N 1
ATOM 4205 C CA . THR B 2 131 ? 181.120 247.295 117.169 1.00 86.35 131 THR B CA 1
ATOM 4206 C C . THR B 2 131 ? 179.720 246.773 116.918 1.00 85.38 131 THR B C 1
ATOM 4207 O O . THR B 2 131 ? 179.528 245.801 116.189 1.00 85.61 131 THR B O 1
ATOM 4211 N N . CYS B 2 132 ? 178.749 247.437 117.535 1.00 86.26 132 CYS B N 1
ATOM 4212 C CA . CYS B 2 132 ? 177.344 247.238 117.224 1.00 88.00 132 CYS B CA 1
ATOM 4213 C C . CYS B 2 132 ? 176.824 248.478 116.530 1.00 93.80 132 CYS B C 1
ATOM 4214 O O . CYS B 2 132 ? 177.415 249.556 116.639 1.00 96.30 132 CYS B O 1
ATOM 4217 N N . TYR B 2 133 ? 175.721 248.313 115.807 1.00 100.09 133 TYR B N 1
ATOM 4218 C CA . TYR B 2 133 ? 174.987 249.441 115.244 1.00 103.63 133 TYR B CA 1
ATOM 4219 C C . TYR B 2 133 ? 173.493 249.190 115.329 1.00 105.26 133 TYR B C 1
ATOM 4220 O O . TYR B 2 133 ? 173.017 248.075 115.097 1.00 101.03 133 TYR B O 1
ATOM 4229 N N . ARG B 2 134 ? 172.768 250.246 115.678 1.00 115.14 134 ARG B N 1
ATOM 4230 C CA . ARG B 2 134 ? 171.338 250.165 115.914 1.00 124.59 134 ARG B CA 1
ATOM 4231 C C . ARG B 2 134 ? 170.597 249.963 114.594 1.00 129.79 134 ARG B C 1
ATOM 4232 O O . ARG B 2 134 ? 170.291 250.928 113.888 1.00 133.40 134 ARG B O 1
ATOM 4240 N N . ASN B 2 135 ? 170.336 248.700 114.266 1.00 134.21 135 ASN B N 1
ATOM 4241 C CA . ASN B 2 135 ? 169.569 248.337 113.078 1.00 142.13 135 ASN B CA 1
ATOM 4242 C C . ASN B 2 135 ? 168.133 248.041 113.484 1.00 146.80 135 ASN B C 1
ATOM 4243 O O . ASN B 2 135 ? 167.904 247.358 114.483 1.00 143.65 135 ASN B O 1
ATOM 4248 N N . GLU B 2 136 ? 167.176 248.569 112.717 1.00 158.02 136 GLU B N 1
ATOM 4249 C CA . GLU B 2 136 ? 165.752 248.436 113.031 1.00 168.09 136 GLU B CA 1
ATOM 4250 C C . GLU B 2 136 ? 164.984 247.655 111.964 1.00 172.90 136 GLU B C 1
ATOM 4251 O O . GLU B 2 136 ? 165.251 247.781 110.765 1.00 170.35 136 GLU B O 1
ATOM 4257 N N . LYS B 2 137 ? 164.034 246.846 112.435 1.00 177.22 137 LYS B N 1
ATOM 4258 C CA . LYS B 2 137 ? 163.110 246.080 111.591 1.00 178.88 137 LYS B CA 1
ATOM 4259 C C . LYS B 2 137 ? 161.662 246.134 112.114 1.00 185.78 137 LYS B C 1
ATOM 4260 O O . LYS B 2 137 ? 160.813 245.383 111.632 1.00 189.56 137 LYS B O 1
ATOM 4266 N N . ALA B 2 138 ? 161.391 247.081 113.023 1.00 190.24 138 ALA B N 1
ATOM 4267 C CA . ALA B 2 138 ? 160.260 247.090 113.998 1.00 192.41 138 ALA B CA 1
ATOM 4268 C C . ALA B 2 138 ? 160.733 247.155 115.474 1.00 190.40 138 ALA B C 1
ATOM 4269 O O . ALA B 2 138 ? 160.007 246.710 116.371 1.00 193.43 138 ALA B O 1
ATOM 4271 N N . LYS B 2 139 ? 161.922 247.720 115.725 1.00 181.23 139 LYS B N 1
ATOM 4272 C CA . LYS B 2 139 ? 162.497 247.846 117.077 1.00 171.75 139 LYS B CA 1
ATOM 4273 C C . LYS B 2 139 ? 162.677 246.476 117.757 1.00 154.51 139 LYS B C 1
ATOM 4274 O O . LYS B 2 139 ? 162.254 246.267 118.899 1.00 152.91 139 LYS B O 1
ATOM 4280 N N . ASP B 2 140 ? 163.310 245.554 117.033 1.00 134.08 140 ASP B N 1
ATOM 4281 C CA . ASP B 2 140 ? 163.419 244.150 117.450 1.00 121.75 140 ASP B CA 1
ATOM 4282 C C . ASP B 2 140 ? 164.859 243.589 117.541 1.00 107.60 140 ASP B C 1
ATOM 4283 O O . ASP B 2 140 ? 165.087 242.629 118.279 1.00 103.55 140 ASP B O 1
ATOM 4288 N N . GLU B 2 141 ? 165.828 244.188 116.842 1.00 98.66 141 GLU B N 1
ATOM 4289 C CA . GLU B 2 141 ? 167.178 243.613 116.740 1.00 93.04 141 GLU B CA 1
ATOM 4290 C C . GLU B 2 141 ? 168.295 244.600 117.064 1.00 84.54 141 GLU B C 1
ATOM 4291 O O . GLU B 2 141 ? 168.087 245.815 117.080 1.00 84.60 141 GLU B O 1
ATOM 4297 N N . ILE B 2 142 ? 169.475 244.046 117.332 1.00 76.56 142 ILE B N 1
ATOM 4298 C CA . ILE B 2 142 ? 170.741 244.778 117.243 1.00 72.68 142 ILE B CA 1
ATOM 4299 C C . ILE B 2 142 ? 171.736 243.885 116.523 1.00 68.05 142 ILE B C 1
ATOM 4300 O O . ILE B 2 142 ? 171.777 242.687 116.772 1.00 68.84 142 ILE B O 1
ATOM 4305 N N . VAL B 2 143 ? 172.529 244.461 115.629 1.00 63.68 143 VAL B N 1
ATOM 4306 C CA . VAL B 2 143 ? 173.460 243.685 114.816 1.00 60.31 143 VAL B CA 1
ATOM 4307 C C . VAL B 2 143 ? 174.889 244.038 115.203 1.00 57.12 143 VAL B C 1
ATOM 4308 O O . VAL B 2 143 ? 175.345 245.153 114.953 1.00 57.56 143 VAL B O 1
ATOM 4312 N N . LEU B 2 144 ? 175.586 243.089 115.821 1.00 54.32 144 LEU B N 1
ATOM 4313 C CA . LEU B 2 144 ? 177.002 243.262 116.117 1.00 52.81 144 LEU B CA 1
ATOM 4314 C C . LEU B 2 144 ? 177.798 242.841 114.898 1.00 51.86 144 LEU B C 1
ATOM 4315 O O . LEU B 2 144 ? 177.395 241.941 114.163 1.00 51.49 144 LEU B O 1
ATOM 4320 N N . THR B 2 145 ? 178.927 243.511 114.695 1.00 52.40 145 THR B N 1
ATOM 4321 C CA . THR B 2 145 ? 179.808 243.269 113.557 1.00 52.72 145 THR B CA 1
ATOM 4322 C C . THR B 2 145 ? 181.256 243.305 114.046 1.00 51.32 145 THR B C 1
ATOM 4323 O O . THR B 2 145 ? 181.574 244.015 115.003 1.00 50.43 145 THR B O 1
ATOM 4327 N N . GLY B 2 146 ? 182.132 242.546 113.395 1.00 51.25 146 GLY B N 1
ATOM 4328 C CA . GLY B 2 146 ? 183.540 242.571 113.766 1.00 52.74 146 GLY B CA 1
ATOM 4329 C C . GLY B 2 146 ? 184.489 241.840 112.843 1.00 53.85 146 GLY B C 1
ATOM 4330 O O . GLY B 2 146 ? 184.069 241.190 111.881 1.00 53.39 146 GLY B O 1
ATOM 4331 N N . ASN B 2 147 ? 185.780 241.976 113.151 1.00 54.34 147 ASN B N 1
ATOM 4332 C CA . ASN B 2 147 ? 186.835 241.203 112.506 1.00 54.58 147 ASN B CA 1
ATOM 4333 C C . ASN B 2 147 ? 186.972 239.858 113.190 1.00 53.38 147 ASN B C 1
ATOM 4334 O O . ASN B 2 147 ? 186.801 238.821 112.555 1.00 53.92 147 ASN B O 1
ATOM 4339 N N . SER B 2 148 ? 187.264 239.879 114.489 1.00 52.26 148 SER B N 1
ATOM 4340 C CA . SER B 2 148 ? 187.507 238.648 115.242 1.00 50.75 148 SER B CA 1
ATOM 4341 C C . SER B 2 148 ? 186.195 238.017 115.675 1.00 48.73 148 SER B C 1
ATOM 4342 O O . SER B 2 148 ? 185.362 238.669 116.304 1.00 47.10 148 SER B O 1
ATOM 4345 N N . LEU B 2 149 ? 186.026 236.744 115.329 1.00 49.29 149 LEU B N 1
ATOM 4346 C CA . LEU B 2 149 ? 184.851 235.975 115.736 1.00 49.81 149 LEU B CA 1
ATOM 4347 C C . LEU B 2 149 ? 184.851 235.772 117.251 1.00 52.08 149 LEU B C 1
ATOM 4348 O O . LEU B 2 149 ? 183.804 235.883 117.874 1.00 53.13 149 LEU B O 1
ATOM 4353 N N . GLU B 2 150 ? 186.036 235.456 117.778 1.00 54.62 150 GLU B N 1
ATOM 4354 C CA . GLU B 2 150 ? 186.207 235.085 119.167 1.00 55.62 150 GLU B CA 1
ATOM 4355 C C . GLU B 2 150 ? 185.726 236.195 120.089 1.00 53.35 150 GLU B C 1
ATOM 4356 O O . GLU B 2 150 ? 184.982 235.932 121.059 1.00 53.53 150 GLU B O 1
ATOM 4362 N N . LEU B 2 151 ? 186.094 237.426 119.736 1.00 51.66 151 LEU B N 1
ATOM 4363 C CA . LEU B 2 151 ? 185.737 238.609 120.504 1.00 51.13 151 LEU B CA 1
ATOM 4364 C C . LEU B 2 151 ? 184.237 238.893 120.340 1.00 49.06 151 LEU B C 1
ATOM 4365 O O . LEU B 2 151 ? 183.562 239.214 121.333 1.00 49.42 151 LEU B O 1
ATOM 4370 N N . LEU B 2 152 ? 183.789 238.825 119.088 1.00 46.99 152 LEU B N 1
ATOM 4371 C CA . LEU B 2 152 ? 182.439 239.202 118.722 1.00 46.43 152 LEU B CA 1
ATOM 4372 C C . LEU B 2 152 ? 181.416 238.358 119.495 1.00 47.54 152 LEU B C 1
ATOM 4373 O O . LEU B 2 152 ? 180.437 238.871 120.068 1.00 47.45 152 LEU B O 1
ATOM 4378 N N . SER B 2 153 ? 181.685 237.067 119.463 1.00 48.15 153 SER B N 1
ATOM 4379 C CA . SER B 2 153 ? 180.823 236.067 120.122 1.00 48.40 153 SER B CA 1
ATOM 4380 C C . SER B 2 153 ? 180.783 236.322 121.599 1.00 49.78 153 SER B C 1
ATOM 4381 O O . SER B 2 153 ? 179.699 236.239 122.199 1.00 50.40 153 SER B O 1
ATOM 4384 N N . GLN B 2 154 ? 181.941 236.627 122.184 1.00 50.31 154 GLN B N 1
ATOM 4385 C CA . GLN B 2 154 ? 182.043 236.937 123.619 1.00 50.56 154 GLN B CA 1
ATOM 4386 C C . GLN B 2 154 ? 181.160 238.115 123.963 1.00 49.35 154 GLN B C 1
ATOM 4387 O O . GLN B 2 154 ? 180.444 238.064 124.972 1.00 49.87 154 GLN B O 1
ATOM 4393 N N . SER B 2 155 ? 181.218 239.142 123.125 1.00 48.05 155 SER B N 1
ATOM 4394 C CA . SER B 2 155 ? 180.421 240.357 123.300 1.00 47.42 155 SER B CA 1
ATOM 4395 C C . SER B 2 155 ? 178.931 240.011 123.342 1.00 47.88 155 SER B C 1
ATOM 4396 O O . SER B 2 155 ? 178.184 240.477 124.220 1.00 48.57 155 SER B O 1
ATOM 4399 N N . CYS B 2 156 ? 178.545 239.188 122.377 1.00 48.63 156 CYS B N 1
ATOM 4400 C CA . CYS B 2 156 ? 177.156 238.734 122.238 1.00 49.39 156 CYS B CA 1
ATOM 4401 C C . CYS B 2 156 ? 176.706 238.015 123.511 1.00 48.89 156 CYS B C 1
ATOM 4402 O O . CYS B 2 156 ? 175.625 238.251 124.049 1.00 50.08 156 CYS B O 1
ATOM 4405 N N . ALA B 2 157 ? 177.577 237.135 123.969 1.00 48.08 157 ALA B N 1
ATOM 4406 C CA . ALA B 2 157 ? 177.361 236.280 125.126 1.00 47.39 157 ALA B CA 1
ATOM 4407 C C . ALA B 2 157 ? 177.127 237.144 126.345 1.00 45.23 157 ALA B C 1
ATOM 4408 O O . ALA B 2 157 ? 176.212 236.844 127.095 1.00 45.43 157 ALA B O 1
ATOM 4410 N N . THR B 2 158 ? 177.969 238.185 126.498 1.00 43.56 158 THR B N 1
ATOM 4411 C CA . THR B 2 158 ? 177.933 239.026 127.680 1.00 43.30 158 THR B CA 1
ATOM 4412 C C . THR B 2 158 ? 176.574 239.684 127.827 1.00 43.17 158 THR B C 1
ATOM 4413 O O . THR B 2 158 ? 175.989 239.687 128.941 1.00 45.19 158 THR B O 1
ATOM 4417 N N . ILE B 2 159 ? 176.070 240.197 126.699 1.00 42.71 159 ILE B N 1
ATOM 4418 C CA . ILE B 2 159 ? 174.760 240.863 126.673 1.00 42.74 159 ILE B CA 1
ATOM 4419 C C . ILE B 2 159 ? 173.549 239.944 126.632 1.00 41.84 159 ILE B C 1
ATOM 4420 O O . ILE B 2 159 ? 172.439 240.376 126.932 1.00 42.88 159 ILE B O 1
ATOM 4425 N N . GLN B 2 160 ? 173.775 238.699 126.253 1.00 41.16 160 GLN B N 1
ATOM 4426 C CA . GLN B 2 160 ? 172.805 237.615 126.390 1.00 41.45 160 GLN B CA 1
ATOM 4427 C C . GLN B 2 160 ? 172.579 237.186 127.826 1.00 42.00 160 GLN B C 1
ATOM 4428 O O . GLN B 2 160 ? 171.428 237.099 128.276 1.00 42.50 160 GLN B O 1
ATOM 4434 N N . LEU B 2 161 ? 173.681 236.898 128.514 1.00 43.66 161 LEU B N 1
ATOM 4435 C CA . LEU B 2 161 ? 173.652 236.352 129.872 1.00 44.94 161 LEU B CA 1
ATOM 4436 C C . LEU B 2 161 ? 173.138 237.380 130.849 1.00 47.50 161 LEU B C 1
ATOM 4437 O O . LEU B 2 161 ? 172.282 237.068 131.702 1.00 48.54 161 LEU B O 1
ATOM 4442 N N . ARG B 2 162 ? 173.646 238.604 130.707 1.00 50.04 162 ARG B N 1
ATOM 4443 C CA . ARG B 2 162 ? 173.188 239.745 131.522 1.00 53.19 162 ARG B CA 1
ATOM 4444 C C . ARG B 2 162 ? 171.687 239.950 131.350 1.00 53.11 162 ARG B C 1
ATOM 4445 O O . ARG B 2 162 ? 170.960 240.130 132.330 1.00 53.28 162 ARG B O 1
ATOM 4453 N N . SER B 2 163 ? 171.232 239.957 130.098 1.00 54.92 163 SER B N 1
ATOM 4454 C CA . SER B 2 163 ? 169.813 240.138 129.785 1.00 56.04 163 SER B CA 1
ATOM 4455 C C . SER B 2 163 ? 169.045 238.852 130.067 1.00 57.99 163 SER B C 1
ATOM 4456 O O . SER B 2 163 ? 168.818 238.037 129.171 1.00 57.15 163 SER B O 1
ATOM 4459 N N . ALA B 2 164 ? 168.671 238.679 131.332 1.00 62.13 164 ALA B N 1
ATOM 4460 C CA . ALA B 2 164 ? 167.946 237.494 131.801 1.00 65.85 164 ALA B CA 1
ATOM 4461 C C . ALA B 2 164 ? 167.635 237.649 133.277 1.00 68.57 164 ALA B C 1
ATOM 4462 O O . ALA B 2 164 ? 168.552 237.867 134.071 1.00 69.34 164 ALA B O 1
ATOM 4464 N N . ILE B 2 165 ? 166.359 237.546 133.647 1.00 73.90 165 ILE B N 1
ATOM 4465 C CA . ILE B 2 165 ? 165.988 237.558 135.066 1.00 79.76 165 ILE B CA 1
ATOM 4466 C C . ILE B 2 165 ? 166.437 236.270 135.760 1.00 81.15 165 ILE B C 1
ATOM 4467 O O . ILE B 2 165 ? 166.207 235.170 135.252 1.00 79.21 165 ILE B O 1
ATOM 4472 N N . LYS B 2 166 ? 167.078 236.430 136.921 1.00 85.17 166 LYS B N 1
ATOM 4473 C CA . LYS B 2 166 ? 167.714 235.328 137.643 1.00 90.75 166 LYS B CA 1
ATOM 4474 C C . LYS B 2 166 ? 166.955 234.947 138.917 1.00 88.16 166 LYS B C 1
ATOM 4475 O O . LYS B 2 166 ? 167.566 234.645 139.947 1.00 91.81 166 LYS B O 1
ATOM 4481 N N . TYR B 2 167 ? 165.627 234.945 138.840 1.00 83.02 167 TYR B N 1
ATOM 4482 C CA . TYR B 2 167 ? 164.779 234.612 139.981 1.00 80.71 167 TYR B CA 1
ATOM 4483 C C . TYR B 2 167 ? 163.512 233.928 139.499 1.00 78.81 167 TYR B C 1
ATOM 4484 O O . TYR B 2 167 ? 162.787 234.462 138.656 1.00 76.31 167 TYR B O 1
ATOM 4493 N N . LYS B 2 168 ? 163.260 232.744 140.048 1.00 79.85 168 LYS B N 1
ATOM 4494 C CA . LYS B 2 168 ? 162.108 231.915 139.690 1.00 81.24 168 LYS B CA 1
ATOM 4495 C C . LYS B 2 168 ? 162.139 231.481 138.205 1.00 78.06 168 LYS B C 1
ATOM 4496 O O . LYS B 2 168 ? 163.215 231.460 137.600 1.00 77.32 168 LYS B O 1
ATOM 4502 N N . ASP B 2 169 ? 160.985 231.146 137.624 1.00 74.32 169 ASP B N 1
ATOM 4503 C CA . ASP B 2 169 ? 160.942 230.166 136.539 1.00 70.97 169 ASP B CA 1
ATOM 4504 C C . ASP B 2 169 ? 161.531 230.663 135.226 1.00 69.56 169 ASP B C 1
ATOM 4505 O O . ASP B 2 169 ? 161.200 231.742 134.765 1.00 70.62 169 ASP B O 1
ATOM 4510 N N . VAL B 2 170 ? 162.393 229.840 134.633 1.00 69.52 170 VAL B N 1
ATOM 4511 C CA . VAL B 2 170 ? 163.147 230.208 133.436 1.00 69.29 170 VAL B CA 1
ATOM 4512 C C . VAL B 2 170 ? 162.307 230.002 132.178 1.00 70.54 170 VAL B C 1
ATOM 4513 O O . VAL B 2 170 ? 162.505 230.695 131.181 1.00 72.41 170 VAL B O 1
ATOM 4517 N N . ARG B 2 171 ? 161.361 229.068 132.239 1.00 72.54 171 ARG B N 1
ATOM 4518 C CA . ARG B 2 171 ? 160.521 228.722 131.094 1.00 74.74 171 ARG B CA 1
ATOM 4519 C C . ARG B 2 171 ? 159.408 229.745 130.879 1.00 77.66 171 ARG B C 1
ATOM 4520 O O . ARG B 2 171 ? 159.035 230.008 129.736 1.00 78.68 171 ARG B O 1
ATOM 4528 N N . LYS B 2 172 ? 158.874 230.303 131.968 1.00 82.01 172 LYS B N 1
ATOM 4529 C CA . LYS B 2 172 ? 157.742 231.235 131.888 1.00 88.14 172 LYS B CA 1
ATOM 4530 C C . LYS B 2 172 ? 158.049 232.500 131.095 1.00 94.59 172 LYS B C 1
ATOM 4531 O O . LYS B 2 172 ? 157.199 232.968 130.333 1.00 96.70 172 LYS B O 1
ATOM 4537 N N . PHE B 2 173 ? 159.253 233.043 131.268 1.00 102.70 173 PHE B N 1
ATOM 4538 C CA . PHE B 2 173 ? 159.636 234.282 130.596 1.00 111.55 173 PHE B CA 1
ATOM 4539 C C . PHE B 2 173 ? 160.380 233.994 129.299 1.00 113.54 173 PHE B C 1
ATOM 4540 O O . PHE B 2 173 ? 160.875 232.885 129.070 1.00 109.89 173 PHE B O 1
ATOM 4548 N N . LEU B 2 174 ? 160.435 235.020 128.458 1.00 118.60 174 LEU B N 1
ATOM 4549 C CA . LEU B 2 174 ? 161.244 235.023 127.248 1.00 122.43 174 LEU B CA 1
ATOM 4550 C C . LEU B 2 174 ? 162.328 236.109 127.294 1.00 114.90 174 LEU B C 1
ATOM 4551 O O . LEU B 2 174 ? 163.065 236.273 126.323 1.00 116.88 174 LEU B O 1
ATOM 4556 N N . ASP B 2 175 ? 162.424 236.835 128.413 1.00 105.90 175 ASP B N 1
ATOM 4557 C CA . ASP B 2 175 ? 163.372 237.938 128.591 1.00 101.73 175 ASP B CA 1
ATOM 4558 C C . ASP B 2 175 ? 164.782 237.610 128.127 1.00 94.41 175 ASP B C 1
ATOM 4559 O O . ASP B 2 175 ? 165.368 236.612 128.554 1.00 91.83 175 ASP B O 1
ATOM 4564 N N . GLY B 2 176 ? 165.311 238.470 127.261 1.00 86.67 176 GLY B N 1
ATOM 4565 C CA . GLY B 2 176 ? 166.710 238.421 126.873 1.00 81.12 176 GLY B CA 1
ATOM 4566 C C . GLY B 2 176 ? 166.983 238.942 125.484 1.00 74.23 176 GLY B C 1
ATOM 4567 O O . GLY B 2 176 ? 166.062 239.168 124.698 1.00 72.84 176 GLY B O 1
ATOM 4568 N N . ILE B 2 177 ? 168.269 239.142 125.215 1.00 68.59 177 ILE B N 1
ATOM 4569 C CA . ILE B 2 177 ? 168.773 239.474 123.901 1.00 66.45 177 ILE B CA 1
ATOM 4570 C C . ILE B 2 177 ? 169.595 238.274 123.468 1.00 63.42 177 ILE B C 1
ATOM 4571 O O . ILE B 2 177 ? 170.618 237.973 124.069 1.00 62.18 177 ILE B O 1
ATOM 4576 N N . TYR B 2 178 ? 169.142 237.600 122.416 1.00 61.37 178 TYR B N 1
ATOM 4577 C CA . TYR B 2 178 ? 169.728 236.341 121.982 1.00 58.60 178 TYR B CA 1
ATOM 4578 C C . TYR B 2 178 ? 170.251 236.451 120.563 1.00 57.28 178 TYR B C 1
ATOM 4579 O O . TYR B 2 178 ? 169.732 237.229 119.759 1.00 56.72 178 TYR B O 1
ATOM 4588 N N . VAL B 2 179 ? 171.260 235.641 120.262 1.00 57.45 179 VAL B N 1
ATOM 4589 C CA . VAL B 2 179 ? 171.862 235.602 118.938 1.00 59.03 179 VAL B CA 1
ATOM 4590 C C . VAL B 2 179 ? 170.960 234.796 118.010 1.00 60.89 179 VAL B C 1
ATOM 4591 O O . VAL B 2 179 ? 170.721 233.613 118.251 1.00 60.09 179 VAL B O 1
ATOM 4595 N N . SER B 2 180 ? 170.470 235.446 116.955 1.00 64.97 180 SER B N 1
ATOM 4596 C CA . SER B 2 180 ? 169.656 234.786 115.938 1.00 69.38 180 SER B CA 1
ATOM 4597 C C . SER B 2 180 ? 170.538 234.269 114.801 1.00 73.45 180 SER B C 1
ATOM 4598 O O . SER B 2 180 ? 170.770 233.064 114.704 1.00 75.12 180 SER B O 1
ATOM 4601 N N . GLU B 2 181 ? 171.042 235.175 113.965 1.00 79.12 181 GLU B N 1
ATOM 4602 C CA . GLU B 2 181 ? 171.892 234.813 112.839 1.00 86.09 181 GLU B CA 1
ATOM 4603 C C . GLU B 2 181 ? 173.329 235.088 113.233 1.00 89.86 181 GLU B C 1
ATOM 4604 O O . GLU B 2 181 ? 173.688 236.234 113.498 1.00 90.69 181 GLU B O 1
ATOM 4610 N N . ARG B 2 182 ? 174.134 234.032 113.297 1.00 96.83 182 ARG B N 1
ATOM 4611 C CA . ARG B 2 182 ? 175.576 234.147 113.553 1.00 104.56 182 ARG B CA 1
ATOM 4612 C C . ARG B 2 182 ? 176.437 233.736 112.354 1.00 115.23 182 ARG B C 1
ATOM 4613 O O . ARG B 2 182 ? 177.556 234.234 112.209 1.00 118.79 182 ARG B O 1
ATOM 4621 N N . ASN B 2 183 ? 175.925 232.843 111.502 1.00 127.63 183 ASN B N 1
ATOM 4622 C CA . ASN B 2 183 ? 176.664 232.371 110.321 1.00 138.56 183 ASN B CA 1
ATOM 4623 C C . ASN B 2 183 ? 176.874 233.449 109.251 1.00 138.55 183 ASN B C 1
ATOM 4624 O O . ASN B 2 183 ? 177.816 233.356 108.459 1.00 141.04 183 ASN B O 1
ATOM 4629 N N . VAL B 2 184 ? 175.999 234.455 109.231 1.00 135.04 184 VAL B N 1
ATOM 4630 C CA . VAL B 2 184 ? 176.105 235.556 108.267 1.00 134.99 184 VAL B CA 1
ATOM 4631 C C . VAL B 2 184 ? 177.390 236.375 108.445 1.00 134.51 184 VAL B C 1
ATOM 4632 O O . VAL B 2 184 ? 177.899 236.519 109.559 1.00 128.04 184 VAL B O 1
ATOM 4636 N N . LEU B 2 185 ? 177.895 236.887 107.322 1.00 139.30 185 LEU B N 1
ATOM 4637 C CA . LEU B 2 185 ? 179.085 237.739 107.264 1.00 141.18 185 LEU B CA 1
ATOM 4638 C C . LEU B 2 185 ? 178.708 239.043 106.572 1.00 146.07 185 LEU B C 1
ATOM 4639 O O . LEU B 2 185 ? 177.832 239.048 105.701 1.00 147.01 185 LEU B O 1
ATOM 4644 N N . GLU B 2 186 ? 179.365 240.140 106.945 1.00 156.37 186 GLU B N 1
ATOM 4645 C CA . GLU B 2 186 ? 179.078 241.443 106.335 1.00 171.61 186 GLU B CA 1
ATOM 4646 C C . GLU B 2 186 ? 179.452 241.424 104.850 1.00 184.99 186 GLU B C 1
ATOM 4647 O O . GLU B 2 186 ? 180.476 240.850 104.469 1.00 188.83 186 GLU B O 1
ATOM 4653 N N . SER B 2 187 ? 178.610 242.045 104.025 1.00 199.23 187 SER B N 1
ATOM 4654 C CA . SER B 2 187 ? 178.784 242.032 102.570 1.00 209.70 187 SER B CA 1
ATOM 4655 C C . SER B 2 187 ? 179.879 243.000 102.121 1.00 218.40 187 SER B C 1
ATOM 4656 O O . SER B 2 187 ? 180.020 244.092 102.678 1.00 219.54 187 SER B O 1
ATOM 4659 N N . ASN B 2 188 ? 180.643 242.580 101.112 1.00 227.14 188 ASN B N 1
ATOM 4660 C CA . ASN B 2 188 ? 181.698 243.390 100.501 1.00 233.76 188 ASN B CA 1
ATOM 4661 C C . ASN B 2 188 ? 181.472 243.482 98.996 1.00 236.37 188 ASN B C 1
ATOM 4662 O O . ASN B 2 188 ? 181.545 244.562 98.408 1.00 239.01 188 ASN B O 1
ATOM 4668 N N . MET C 3 1 ? 180.019 193.624 104.679 1.00 380.83 1 MET C N 1
ATOM 4669 C CA . MET C 3 1 ? 180.944 193.153 103.602 1.00 382.69 1 MET C CA 1
ATOM 4670 C C . MET C 3 1 ? 180.519 193.713 102.231 1.00 378.37 1 MET C C 1
ATOM 4671 O O . MET C 3 1 ? 181.017 194.765 101.825 1.00 378.15 1 MET C O 1
ATOM 4676 N N . SER C 3 2 ? 179.600 193.032 101.542 1.00 372.37 2 SER C N 1
ATOM 4677 C CA . SER C 3 2 ? 179.099 193.468 100.230 1.00 366.80 2 SER C CA 1
ATOM 4678 C C . SER C 3 2 ? 177.897 192.616 99.817 1.00 364.38 2 SER C C 1
ATOM 4679 O O . SER C 3 2 ? 177.950 191.387 99.898 1.00 363.85 2 SER C O 1
ATOM 4682 N N . GLY C 3 3 ? 176.825 193.272 99.371 1.00 363.36 3 GLY C N 1
ATOM 4683 C CA . GLY C 3 3 ? 175.572 192.590 99.041 1.00 362.80 3 GLY C CA 1
ATOM 4684 C C . GLY C 3 3 ? 174.849 192.120 100.289 1.00 364.02 3 GLY C C 1
ATOM 4685 O O . GLY C 3 3 ? 174.464 190.952 100.392 1.00 360.18 3 GLY C O 1
ATOM 4686 N N . ALA C 3 4 ? 174.674 193.040 101.237 1.00 369.67 4 ALA C N 1
ATOM 4687 C CA . ALA C 3 4 ? 174.057 192.749 102.536 1.00 373.71 4 ALA C CA 1
ATOM 4688 C C . ALA C 3 4 ? 173.400 194.013 103.120 1.00 379.21 4 ALA C C 1
ATOM 4689 O O . ALA C 3 4 ? 173.195 194.994 102.399 1.00 378.01 4 ALA C O 1
ATOM 4691 N N . GLY C 3 5 ? 173.060 193.978 104.411 1.00 384.71 5 GLY C N 1
ATOM 4692 C CA . GLY C 3 5 ? 172.418 195.105 105.093 1.00 388.99 5 GLY C CA 1
ATOM 4693 C C . GLY C 3 5 ? 170.905 194.985 105.076 1.00 393.34 5 GLY C C 1
ATOM 4694 O O . GLY C 3 5 ? 170.358 193.989 104.595 1.00 394.03 5 GLY C O 1
ATOM 4695 N N . SER C 3 6 ? 170.232 196.004 105.607 1.00 397.97 6 SER C N 1
ATOM 4696 C CA . SER C 3 6 ? 168.767 196.036 105.656 1.00 400.47 6 SER C CA 1
ATOM 4697 C C . SER C 3 6 ? 168.201 196.338 104.270 1.00 397.06 6 SER C C 1
ATOM 4698 O O . SER C 3 6 ? 168.608 197.317 103.643 1.00 397.66 6 SER C O 1
ATOM 4701 N N . LYS C 3 7 ? 167.274 195.492 103.806 1.00 388.02 7 LYS C N 1
ATOM 4702 C CA . LYS C 3 7 ? 166.661 195.602 102.470 1.00 378.42 7 LYS C CA 1
ATOM 4703 C C . LYS C 3 7 ? 167.742 195.592 101.381 1.00 366.69 7 LYS C C 1
ATOM 4704 O O . LYS C 3 7 ? 168.127 196.640 100.854 1.00 365.28 7 LYS C O 1
ATOM 4710 N N . ARG C 3 8 ? 168.200 194.385 101.049 1.00 352.56 8 ARG C N 1
ATOM 4711 C CA . ARG C 3 8 ? 169.518 194.172 100.431 1.00 342.41 8 ARG C CA 1
ATOM 4712 C C . ARG C 3 8 ? 169.774 194.925 99.120 1.00 336.50 8 ARG C C 1
ATOM 4713 O O . ARG C 3 8 ? 168.863 195.142 98.316 1.00 332.74 8 ARG C O 1
ATOM 4721 N N . LYS C 3 9 ? 171.037 195.305 98.935 1.00 330.48 9 LYS C N 1
ATOM 4722 C CA . LYS C 3 9 ? 171.506 196.015 97.759 1.00 324.88 9 LYS C CA 1
ATOM 4723 C C . LYS C 3 9 ? 171.699 195.099 96.581 1.00 315.91 9 LYS C C 1
ATOM 4724 O O . LYS C 3 9 ? 171.493 195.530 95.475 1.00 314.55 9 LYS C O 1
ATOM 4730 N N . ASN C 3 10 ? 172.131 193.860 96.837 1.00 307.87 10 ASN C N 1
ATOM 4731 C CA . ASN C 3 10 ? 172.303 192.834 95.820 1.00 300.35 10 ASN C CA 1
ATOM 4732 C C . ASN C 3 10 ? 171.041 192.640 95.012 1.00 293.20 10 ASN C C 1
ATOM 4733 O O . ASN C 3 10 ? 171.127 192.443 93.805 1.00 291.98 10 ASN C O 1
ATOM 4738 N N . VAL C 3 11 ? 169.892 192.694 95.695 1.00 287.45 11 VAL C N 1
ATOM 4739 C CA . VAL C 3 11 ? 168.587 192.535 95.064 1.00 284.73 11 VAL C CA 1
ATOM 4740 C C . VAL C 3 11 ? 168.402 193.586 93.970 1.00 287.34 11 VAL C C 1
ATOM 4741 O O . VAL C 3 11 ? 167.965 193.263 92.850 1.00 286.27 11 VAL C O 1
ATOM 4745 N N . PHE C 3 12 ? 168.754 194.824 94.324 1.00 292.48 12 PHE C N 1
ATOM 4746 C CA . PHE C 3 12 ? 168.624 195.964 93.423 1.00 296.43 12 PHE C CA 1
ATOM 4747 C C . PHE C 3 12 ? 169.517 195.865 92.206 1.00 296.35 12 PHE C C 1
ATOM 4748 O O . PHE C 3 12 ? 169.141 196.363 91.136 1.00 295.92 12 PHE C O 1
ATOM 4756 N N . ILE C 3 13 ? 170.687 195.244 92.381 1.00 296.81 13 ILE C N 1
ATOM 4757 C CA . ILE C 3 13 ? 171.610 194.978 91.280 1.00 296.94 13 ILE C CA 1
ATOM 4758 C C . ILE C 3 13 ? 170.920 194.222 90.134 1.00 295.92 13 ILE C C 1
ATOM 4759 O O . ILE C 3 13 ? 171.084 194.599 88.974 1.00 296.51 13 ILE C O 1
ATOM 4764 N N . GLU C 3 14 ? 170.138 193.188 90.462 1.00 295.47 14 GLU C N 1
ATOM 4765 C CA . GLU C 3 14 ? 169.393 192.403 89.454 1.00 295.78 14 GLU C CA 1
ATOM 4766 C C . GLU C 3 14 ? 168.496 193.258 88.551 1.00 294.11 14 GLU C C 1
ATOM 4767 O O . GLU C 3 14 ? 168.375 192.986 87.356 1.00 293.10 14 GLU C O 1
ATOM 4773 N N . LYS C 3 15 ? 167.874 194.281 89.133 1.00 294.86 15 LYS C N 1
ATOM 4774 C CA . LYS C 3 15 ? 166.969 195.174 88.405 1.00 296.59 15 LYS C CA 1
ATOM 4775 C C . LYS C 3 15 ? 167.717 196.131 87.468 1.00 299.75 15 LYS C C 1
ATOM 4776 O O . LYS C 3 15 ? 167.259 196.391 86.354 1.00 296.60 15 LYS C O 1
ATOM 4782 N N . ALA C 3 16 ? 168.865 196.637 87.923 1.00 306.48 16 ALA C N 1
ATOM 4783 C CA . ALA C 3 16 ? 169.593 197.712 87.232 1.00 310.90 16 ALA C CA 1
ATOM 4784 C C . ALA C 3 16 ? 170.558 197.274 86.115 1.00 312.18 16 ALA C C 1
ATOM 4785 O O . ALA C 3 16 ? 171.137 198.137 85.449 1.00 312.05 16 ALA C O 1
ATOM 4787 N N . THR C 3 17 ? 170.749 195.965 85.922 1.00 311.81 17 THR C N 1
ATOM 4788 C CA . THR C 3 17 ? 171.620 195.445 84.844 1.00 310.17 17 THR C CA 1
ATOM 4789 C C . THR C 3 17 ? 170.931 194.465 83.876 1.00 306.96 17 THR C C 1
ATOM 4790 O O . THR C 3 17 ? 171.159 194.539 82.666 1.00 306.58 17 THR C O 1
ATOM 4794 N N . LYS C 3 18 ? 170.097 193.564 84.399 1.00 304.17 18 LYS C N 1
ATOM 4795 C CA . LYS C 3 18 ? 169.445 192.530 83.584 1.00 303.04 18 LYS C CA 1
ATOM 4796 C C . LYS C 3 18 ? 168.257 193.081 82.790 1.00 299.36 18 LYS C C 1
ATOM 4797 O O . LYS C 3 18 ? 168.010 192.640 81.665 1.00 297.10 18 LYS C O 1
ATOM 4803 N N . LEU C 3 19 ? 167.533 194.038 83.377 1.00 296.69 19 LEU C N 1
ATOM 4804 C CA . LEU C 3 19 ? 166.423 194.730 82.702 1.00 295.21 19 LEU C CA 1
ATOM 4805 C C . LEU C 3 19 ? 166.849 196.055 82.030 1.00 292.30 19 LEU C C 1
ATOM 4806 O O . LEU C 3 19 ? 165.997 196.877 81.680 1.00 290.49 19 LEU C O 1
ATOM 4811 N N . PHE C 3 20 ? 168.158 196.245 81.838 1.00 290.93 20 PHE C N 1
ATOM 4812 C CA . PHE C 3 20 ? 168.707 197.392 81.096 1.00 290.68 20 PHE C CA 1
ATOM 4813 C C . PHE C 3 20 ? 169.050 197.036 79.636 1.00 289.90 20 PHE C C 1
ATOM 4814 O O . PHE C 3 20 ? 169.696 197.824 78.939 1.00 289.43 20 PHE C O 1
ATOM 4822 N N . THR C 3 21 ? 168.605 195.861 79.178 1.00 289.28 21 THR C N 1
ATOM 4823 C CA . THR C 3 21 ? 168.741 195.439 77.778 1.00 288.68 21 THR C CA 1
ATOM 4824 C C . THR C 3 21 ? 167.443 194.787 77.260 1.00 284.81 21 THR C C 1
ATOM 4825 O O . THR C 3 21 ? 167.485 193.899 76.403 1.00 284.96 21 THR C O 1
ATOM 4829 N N . THR C 3 22 ? 166.299 195.252 77.771 1.00 280.46 22 THR C N 1
ATOM 4830 C CA . THR C 3 22 ? 164.980 194.714 77.414 1.00 277.89 22 THR C CA 1
ATOM 4831 C C . THR C 3 22 ? 164.006 195.821 76.969 1.00 275.44 22 THR C C 1
ATOM 4832 O O . THR C 3 22 ? 162.786 195.647 77.043 1.00 276.66 22 THR C O 1
ATOM 4836 N N . TYR C 3 23 ? 164.550 196.949 76.501 1.00 271.84 23 TYR C N 1
ATOM 4837 C CA . TYR C 3 23 ? 163.752 198.101 76.062 1.00 269.73 23 TYR C CA 1
ATOM 4838 C C . TYR C 3 23 ? 164.405 198.782 74.858 1.00 270.52 23 TYR C C 1
ATOM 4839 O O . TYR C 3 23 ? 165.629 198.751 74.707 1.00 268.25 23 TYR C O 1
ATOM 4848 N N . ASP C 3 24 ? 163.579 199.403 74.017 1.00 271.73 24 ASP C N 1
ATOM 4849 C CA . ASP C 3 24 ? 164.052 200.064 72.797 1.00 270.82 24 ASP C CA 1
ATOM 4850 C C . ASP C 3 24 ? 164.659 201.432 73.107 1.00 268.97 24 ASP C C 1
ATOM 4851 O O . ASP C 3 24 ? 165.836 201.669 72.823 1.00 268.43 24 ASP C O 1
ATOM 4856 N N . LYS C 3 25 ? 163.848 202.315 73.693 1.00 267.59 25 LYS C N 1
ATOM 4857 C CA . LYS C 3 25 ? 164.250 203.694 73.998 1.00 267.03 25 LYS C CA 1
ATOM 4858 C C . LYS C 3 25 ? 164.175 203.984 75.494 1.00 265.65 25 LYS C C 1
ATOM 4859 O O . LYS C 3 25 ? 163.471 203.296 76.237 1.00 263.86 25 LYS C O 1
ATOM 4865 N N . MET C 3 26 ? 164.918 205.009 75.917 1.00 266.86 26 MET C N 1
ATOM 4866 C CA . MET C 3 26 ? 164.996 205.423 77.322 1.00 266.88 26 MET C CA 1
ATOM 4867 C C . MET C 3 26 ? 165.005 206.950 77.454 1.00 266.28 26 MET C C 1
ATOM 4868 O O . MET C 3 26 ? 165.264 207.664 76.482 1.00 266.22 26 MET C O 1
ATOM 4873 N N . ILE C 3 27 ? 164.703 207.439 78.659 1.00 266.44 27 ILE C N 1
ATOM 4874 C CA . ILE C 3 27 ? 164.795 208.873 78.991 1.00 268.17 27 ILE C CA 1
ATOM 4875 C C . ILE C 3 27 ? 165.354 209.022 80.410 1.00 267.74 27 ILE C C 1
ATOM 4876 O O . ILE C 3 27 ? 164.767 208.506 81.360 1.00 268.08 27 ILE C O 1
ATOM 4881 N N . VAL C 3 28 ? 166.472 209.736 80.549 1.00 267.88 28 VAL C N 1
ATOM 4882 C CA . VAL C 3 28 ? 167.082 209.993 81.860 1.00 266.68 28 VAL C CA 1
ATOM 4883 C C . VAL C 3 28 ? 166.395 211.201 82.509 1.00 263.80 28 VAL C C 1
ATOM 4884 O O . VAL C 3 28 ? 166.617 212.344 82.097 1.00 263.99 28 VAL C O 1
ATOM 4888 N N . ALA C 3 29 ? 165.567 210.934 83.521 1.00 261.23 29 ALA C N 1
ATOM 4889 C CA . ALA C 3 29 ? 164.788 211.968 84.212 1.00 259.53 29 ALA C CA 1
ATOM 4890 C C . ALA C 3 29 ? 165.470 212.442 85.494 1.00 259.11 29 ALA C C 1
ATOM 4891 O O . ALA C 3 29 ? 166.439 211.835 85.957 1.00 258.15 29 ALA C O 1
ATOM 4893 N N . GLU C 3 30 ? 164.942 213.532 86.053 1.00 259.44 30 GLU C N 1
ATOM 4894 C CA . GLU C 3 30 ? 165.453 214.134 87.287 1.00 259.25 30 GLU C CA 1
ATOM 4895 C C . GLU C 3 30 ? 164.402 214.045 88.397 1.00 261.35 30 GLU C C 1
ATOM 4896 O O . GLU C 3 30 ? 163.291 214.556 88.239 1.00 259.94 30 GLU C O 1
ATOM 4902 N N . ALA C 3 31 ? 164.761 213.397 89.508 1.00 266.98 31 ALA C N 1
ATOM 4903 C CA . ALA C 3 31 ? 163.895 213.277 90.686 1.00 272.40 31 ALA C CA 1
ATOM 4904 C C . ALA C 3 31 ? 164.620 213.819 91.918 1.00 279.18 31 ALA C C 1
ATOM 4905 O O . ALA C 3 31 ? 165.275 213.068 92.647 1.00 281.66 31 ALA C O 1
ATOM 4907 N N . ASP C 3 32 ? 164.503 215.131 92.127 1.00 286.04 32 ASP C N 1
ATOM 4908 C CA . ASP C 3 32 ? 165.143 215.830 93.250 1.00 292.12 32 ASP C CA 1
ATOM 4909 C C . ASP C 3 32 ? 164.186 216.781 93.995 1.00 292.60 32 ASP C C 1
ATOM 4910 O O . ASP C 3 32 ? 164.630 217.675 94.721 1.00 292.81 32 ASP C O 1
ATOM 4915 N N . PHE C 3 33 ? 162.879 216.572 93.828 1.00 291.97 33 PHE C N 1
ATOM 4916 C CA . PHE C 3 33 ? 161.844 217.501 94.336 1.00 292.14 33 PHE C CA 1
ATOM 4917 C C . PHE C 3 33 ? 160.412 216.942 94.268 1.00 287.79 33 PHE C C 1
ATOM 4918 O O . PHE C 3 33 ? 159.606 217.213 95.162 1.00 287.90 33 PHE C O 1
ATOM 4926 N N . VAL C 3 34 ? 160.095 216.195 93.207 1.00 282.33 34 VAL C N 1
ATOM 4927 C CA . VAL C 3 34 ? 158.827 215.454 93.091 1.00 277.05 34 VAL C CA 1
ATOM 4928 C C . VAL C 3 34 ? 158.580 214.516 94.285 1.00 269.02 34 VAL C C 1
ATOM 4929 O O . VAL C 3 34 ? 159.517 213.912 94.815 1.00 267.49 34 VAL C O 1
ATOM 4933 N N . GLY C 3 35 ? 157.315 214.407 94.692 1.00 259.07 35 GLY C N 1
ATOM 4934 C CA . GLY C 3 35 ? 156.919 213.604 95.853 1.00 252.00 35 GLY C CA 1
ATOM 4935 C C . GLY C 3 35 ? 156.649 212.148 95.515 1.00 246.15 35 GLY C C 1
ATOM 4936 O O . GLY C 3 35 ? 157.240 211.601 94.584 1.00 245.52 35 GLY C O 1
ATOM 4937 N N . SER C 3 36 ? 155.776 211.522 96.305 1.00 240.10 36 SER C N 1
ATOM 4938 C CA . SER C 3 36 ? 155.240 210.181 96.018 1.00 234.63 36 SER C CA 1
ATOM 4939 C C . SER C 3 36 ? 153.817 210.247 95.452 1.00 231.75 36 SER C C 1
ATOM 4940 O O . SER C 3 36 ? 153.450 209.425 94.610 1.00 229.52 36 SER C O 1
ATOM 4943 N N . SER C 3 37 ? 153.020 211.207 95.930 1.00 230.48 37 SER C N 1
ATOM 4944 C CA . SER C 3 37 ? 151.690 211.481 95.372 1.00 230.54 37 SER C CA 1
ATOM 4945 C C . SER C 3 37 ? 151.755 211.922 93.910 1.00 231.34 37 SER C C 1
ATOM 4946 O O . SER C 3 37 ? 150.951 211.480 93.086 1.00 233.21 37 SER C O 1
ATOM 4949 N N . GLN C 3 38 ? 152.712 212.798 93.606 1.00 230.59 38 GLN C N 1
ATOM 4950 C CA . GLN C 3 38 ? 152.966 213.244 92.233 1.00 229.62 38 GLN C CA 1
ATOM 4951 C C . GLN C 3 38 ? 153.534 212.118 91.367 1.00 226.67 38 GLN C C 1
ATOM 4952 O O . GLN C 3 38 ? 153.143 211.961 90.209 1.00 228.34 38 GLN C O 1
ATOM 4958 N N . LEU C 3 39 ? 154.450 211.339 91.942 1.00 223.21 39 LEU C N 1
ATOM 4959 C CA . LEU C 3 39 ? 155.197 210.320 91.204 1.00 221.88 39 LEU C CA 1
ATOM 4960 C C . LEU C 3 39 ? 154.407 209.041 90.892 1.00 221.72 39 LEU C C 1
ATOM 4961 O O . LEU C 3 39 ? 154.709 208.380 89.896 1.00 221.60 39 LEU C O 1
ATOM 4966 N N . GLN C 3 40 ? 153.406 208.692 91.706 1.00 223.42 40 GLN C N 1
ATOM 4967 C CA . GLN C 3 40 ? 152.603 207.474 91.457 1.00 227.12 40 GLN C CA 1
ATOM 4968 C C . GLN C 3 40 ? 151.648 207.589 90.258 1.00 231.98 40 GLN C C 1
ATOM 4969 O O . GLN C 3 40 ? 151.187 206.569 89.741 1.00 232.13 40 GLN C O 1
ATOM 4975 N N . LYS C 3 41 ? 151.359 208.817 89.825 1.00 239.13 41 LYS C N 1
ATOM 4976 C CA . LYS C 3 41 ? 150.665 209.060 88.552 1.00 245.49 41 LYS C CA 1
ATOM 4977 C C . LYS C 3 41 ? 151.587 208.896 87.333 1.00 246.40 41 LYS C C 1
ATOM 4978 O O . LYS C 3 41 ? 151.101 208.756 86.208 1.00 246.85 41 LYS C O 1
ATOM 4984 N N . ILE C 3 42 ? 152.904 208.917 87.563 1.00 247.73 42 ILE C N 1
ATOM 4985 C CA . ILE C 3 42 ? 153.915 208.660 86.526 1.00 250.13 42 ILE C CA 1
ATOM 4986 C C . ILE C 3 42 ? 154.499 207.237 86.668 1.00 250.03 42 ILE C C 1
ATOM 4987 O O . ILE C 3 42 ? 155.472 206.893 85.995 1.00 251.57 42 ILE C O 1
ATOM 4992 N N . ARG C 3 43 ? 153.910 206.429 87.556 1.00 249.32 43 ARG C N 1
ATOM 4993 C CA . ARG C 3 43 ? 154.166 204.989 87.650 1.00 249.69 43 ARG C CA 1
ATOM 4994 C C . ARG C 3 43 ? 152.917 204.180 87.245 1.00 254.10 43 ARG C C 1
ATOM 4995 O O . ARG C 3 43 ? 152.758 203.025 87.649 1.00 254.06 43 ARG C O 1
ATOM 5003 N N . LYS C 3 44 ? 152.032 204.807 86.466 1.00 260.93 44 LYS C N 1
ATOM 5004 C CA . LYS C 3 44 ? 150.877 204.146 85.847 1.00 265.50 44 LYS C CA 1
ATOM 5005 C C . LYS C 3 44 ? 150.947 204.273 84.324 1.00 265.85 44 LYS C C 1
ATOM 5006 O O . LYS C 3 44 ? 150.842 203.274 83.609 1.00 263.69 44 LYS C O 1
ATOM 5012 N N . SER C 3 45 ? 151.104 205.507 83.842 1.00 267.65 45 SER C N 1
ATOM 5013 C CA . SER C 3 45 ? 151.329 205.786 82.420 1.00 270.02 45 SER C CA 1
ATOM 5014 C C . SER C 3 45 ? 152.617 205.148 81.891 1.00 274.30 45 SER C C 1
ATOM 5015 O O . SER C 3 45 ? 152.621 204.573 80.801 1.00 275.30 45 SER C O 1
ATOM 5018 N N . ILE C 3 46 ? 153.694 205.249 82.669 1.00 280.80 46 ILE C N 1
ATOM 5019 C CA . ILE C 3 46 ? 155.000 204.681 82.299 1.00 286.71 46 ILE C CA 1
ATOM 5020 C C . ILE C 3 46 ? 155.021 203.160 82.499 1.00 292.17 46 ILE C C 1
ATOM 5021 O O . ILE C 3 46 ? 155.589 202.436 81.679 1.00 293.40 46 ILE C O 1
ATOM 5026 N N . ARG C 3 47 ? 154.414 202.691 83.592 1.00 298.11 47 ARG C N 1
ATOM 5027 C CA . ARG C 3 47 ? 154.354 201.258 83.936 1.00 302.50 47 ARG C CA 1
ATOM 5028 C C . ARG C 3 47 ? 153.639 200.415 82.869 1.00 304.24 47 ARG C C 1
ATOM 5029 O O . ARG C 3 47 ? 154.048 199.284 82.596 1.00 306.28 47 ARG C O 1
ATOM 5037 N N . GLY C 3 48 ? 152.575 200.964 82.284 1.00 301.86 48 GLY C N 1
ATOM 5038 C CA . GLY C 3 48 ? 151.843 200.296 81.204 1.00 299.73 48 GLY C CA 1
ATOM 5039 C C . GLY C 3 48 ? 152.650 200.109 79.928 1.00 297.90 48 GLY C C 1
ATOM 5040 O O . GLY C 3 48 ? 152.534 199.076 79.265 1.00 297.84 48 GLY C O 1
ATOM 5041 N N . ILE C 3 49 ? 153.469 201.108 79.595 1.00 294.86 49 ILE C N 1
ATOM 5042 C CA . ILE C 3 49 ? 154.307 201.087 78.382 1.00 292.36 49 ILE C CA 1
ATOM 5043 C C . ILE C 3 49 ? 155.687 200.445 78.603 1.00 293.41 49 ILE C C 1
ATOM 5044 O O . ILE C 3 49 ? 156.233 199.822 77.690 1.00 293.82 49 ILE C O 1
ATOM 5049 N N . GLY C 3 50 ? 156.240 200.609 79.805 1.00 294.24 50 GLY C N 1
ATOM 5050 C CA . GLY C 3 50 ? 157.535 200.025 80.165 1.00 294.21 50 GLY C CA 1
ATOM 5051 C C . GLY C 3 50 ? 157.725 199.958 81.671 1.00 293.20 50 GLY C C 1
ATOM 5052 O O . GLY C 3 50 ? 157.020 199.210 82.351 1.00 293.20 50 GLY C O 1
ATOM 5053 N N . ALA C 3 51 ? 158.674 200.740 82.191 1.00 290.34 51 ALA C N 1
ATOM 5054 C CA . ALA C 3 51 ? 158.954 200.787 83.632 1.00 287.52 51 ALA C CA 1
ATOM 5055 C C . ALA C 3 51 ? 159.802 202.002 84.023 1.00 284.55 51 ALA C C 1
ATOM 5056 O O . ALA C 3 51 ? 160.291 202.739 83.161 1.00 283.57 51 ALA C O 1
ATOM 5058 N N . VAL C 3 52 ? 159.947 202.199 85.333 1.00 282.28 52 VAL C N 1
ATOM 5059 C CA . VAL C 3 52 ? 160.890 203.160 85.911 1.00 280.64 52 VAL C CA 1
ATOM 5060 C C . VAL C 3 52 ? 161.834 202.357 86.812 1.00 282.22 52 VAL C C 1
ATOM 5061 O O . VAL C 3 52 ? 161.523 202.106 87.978 1.00 281.49 52 VAL C O 1
ATOM 5065 N N . LEU C 3 53 ? 162.977 201.954 86.254 1.00 283.58 53 LEU C N 1
ATOM 5066 C CA . LEU C 3 53 ? 163.919 201.043 86.915 1.00 284.34 53 LEU C CA 1
ATOM 5067 C C . LEU C 3 53 ? 165.275 201.708 87.144 1.00 279.53 53 LEU C C 1
ATOM 5068 O O . LEU C 3 53 ? 165.974 202.035 86.183 1.00 279.10 53 LEU C O 1
ATOM 5073 N N . MET C 3 54 ? 165.640 201.903 88.412 1.00 274.10 54 MET C N 1
ATOM 5074 C CA . MET C 3 54 ? 166.973 202.394 88.779 1.00 271.07 54 MET C CA 1
ATOM 5075 C C . MET C 3 54 ? 167.237 202.161 90.270 1.00 266.27 54 MET C C 1
ATOM 5076 O O . MET C 3 54 ? 166.415 202.533 91.111 1.00 264.54 54 MET C O 1
ATOM 5081 N N . GLY C 3 55 ? 168.366 201.523 90.582 1.00 260.88 55 GLY C N 1
ATOM 5082 C CA . GLY C 3 55 ? 168.814 201.321 91.967 1.00 256.84 55 GLY C CA 1
ATOM 5083 C C . GLY C 3 55 ? 169.566 202.505 92.564 1.00 252.63 55 GLY C C 1
ATOM 5084 O O . GLY C 3 55 ? 169.821 202.530 93.770 1.00 253.77 55 GLY C O 1
ATOM 5085 N N . LYS C 3 56 ? 169.952 203.452 91.704 1.00 245.08 56 LYS C N 1
ATOM 5086 C CA . LYS C 3 56 ? 170.580 204.739 92.060 1.00 238.23 56 LYS C CA 1
ATOM 5087 C C . LYS C 3 56 ? 172.064 204.549 92.393 1.00 237.90 56 LYS C C 1
ATOM 5088 O O . LYS C 3 56 ? 172.414 203.936 93.405 1.00 237.37 56 LYS C O 1
ATOM 5094 N N . LYS C 3 57 ? 172.915 205.098 91.526 1.00 237.84 57 LYS C N 1
ATOM 5095 C CA . LYS C 3 57 ? 174.345 204.773 91.458 1.00 239.18 57 LYS C CA 1
ATOM 5096 C C . LYS C 3 57 ? 174.586 203.257 91.332 1.00 239.37 57 LYS C C 1
ATOM 5097 O O . LYS C 3 57 ? 175.443 202.682 92.011 1.00 235.42 57 LYS C O 1
ATOM 5103 N N . THR C 3 58 ? 173.795 202.629 90.462 1.00 243.68 58 THR C N 1
ATOM 5104 C CA . THR C 3 58 ? 173.997 201.244 90.039 1.00 247.29 58 THR C CA 1
ATOM 5105 C C . THR C 3 58 ? 174.350 201.198 88.539 1.00 247.00 58 THR C C 1
ATOM 5106 O O . THR C 3 58 ? 174.323 200.130 87.922 1.00 245.67 58 THR C O 1
ATOM 5110 N N . MET C 3 59 ? 174.689 202.355 87.962 1.00 249.70 59 MET C N 1
ATOM 5111 C CA . MET C 3 59 ? 175.232 202.424 86.601 1.00 252.63 59 MET C CA 1
ATOM 5112 C C . MET C 3 59 ? 176.680 201.923 86.551 1.00 250.85 59 MET C C 1
ATOM 5113 O O . MET C 3 59 ? 177.134 201.457 85.510 1.00 252.29 59 MET C O 1
ATOM 5118 N N . ILE C 3 60 ? 177.401 202.032 87.667 1.00 247.20 60 ILE C N 1
ATOM 5119 C CA . ILE C 3 60 ? 178.745 201.436 87.791 1.00 245.87 60 ILE C CA 1
ATOM 5120 C C . ILE C 3 60 ? 178.730 199.903 87.967 1.00 242.48 60 ILE C C 1
ATOM 5121 O O . ILE C 3 60 ? 179.756 199.252 87.753 1.00 242.18 60 ILE C O 1
ATOM 5126 N N . ARG C 3 61 ? 177.579 199.341 88.353 1.00 236.65 61 ARG C N 1
ATOM 5127 C CA . ARG C 3 61 ? 177.343 197.883 88.328 1.00 233.19 61 ARG C CA 1
ATOM 5128 C C . ARG C 3 61 ? 176.744 197.390 86.993 1.00 231.03 61 ARG C C 1
ATOM 5129 O O . ARG C 3 61 ? 176.404 196.211 86.860 1.00 228.15 61 ARG C O 1
ATOM 5137 N N . LYS C 3 62 ? 176.635 198.291 86.015 1.00 232.42 62 LYS C N 1
ATOM 5138 C CA . LYS C 3 62 ? 176.154 197.985 84.667 1.00 234.28 62 LYS C CA 1
ATOM 5139 C C . LYS C 3 62 ? 177.300 197.557 83.738 1.00 237.84 62 LYS C C 1
ATOM 5140 O O . LYS C 3 62 ? 177.043 197.034 82.655 1.00 239.67 62 LYS C O 1
ATOM 5146 N N . VAL C 3 63 ? 178.551 197.760 84.167 1.00 243.21 63 VAL C N 1
ATOM 5147 C CA . VAL C 3 63 ? 179.744 197.517 83.321 1.00 249.27 63 VAL C CA 1
ATOM 5148 C C . VAL C 3 63 ? 179.863 196.113 82.706 1.00 253.31 63 VAL C C 1
ATOM 5149 O O . VAL C 3 63 ? 180.503 195.956 81.663 1.00 252.98 63 VAL C O 1
ATOM 5153 N N . ILE C 3 64 ? 179.265 195.106 83.346 1.00 258.79 64 ILE C N 1
ATOM 5154 C CA . ILE C 3 64 ? 179.150 193.760 82.746 1.00 263.21 64 ILE C CA 1
ATOM 5155 C C . ILE C 3 64 ? 178.247 193.741 81.502 1.00 265.07 64 ILE C C 1
ATOM 5156 O O . ILE C 3 64 ? 178.511 192.994 80.557 1.00 266.78 64 ILE C O 1
ATOM 5161 N N . ARG C 3 65 ? 177.194 194.561 81.509 1.00 265.38 65 ARG C N 1
ATOM 5162 C CA . ARG C 3 65 ? 176.283 194.700 80.366 1.00 265.07 65 ARG C CA 1
ATOM 5163 C C . ARG C 3 65 ? 176.873 195.565 79.241 1.00 263.67 65 ARG C C 1
ATOM 5164 O O . ARG C 3 65 ? 176.485 195.414 78.081 1.00 262.77 65 ARG C O 1
ATOM 5172 N N . ASP C 3 66 ? 177.818 196.449 79.577 1.00 263.59 66 ASP C N 1
ATOM 5173 C CA . ASP C 3 66 ? 178.486 197.315 78.587 1.00 264.24 66 ASP C CA 1
ATOM 5174 C C . ASP C 3 66 ? 179.550 196.604 77.725 1.00 266.19 66 ASP C C 1
ATOM 5175 O O . ASP C 3 66 ? 180.164 197.244 76.867 1.00 264.93 66 ASP C O 1
ATOM 5180 N N . LEU C 3 67 ? 179.773 195.305 77.947 1.00 271.11 67 LEU C N 1
ATOM 5181 C CA . LEU C 3 67 ? 180.706 194.520 77.127 1.00 276.71 67 LEU C CA 1
ATOM 5182 C C . LEU C 3 67 ? 180.229 194.403 75.674 1.00 281.85 67 LEU C C 1
ATOM 5183 O O . LEU C 3 67 ? 181.032 194.525 74.746 1.00 284.43 67 LEU C O 1
ATOM 5188 N N . ALA C 3 68 ? 178.927 194.172 75.494 1.00 284.76 68 ALA C N 1
ATOM 5189 C CA . ALA C 3 68 ? 178.307 194.072 74.166 1.00 285.36 68 ALA C CA 1
ATOM 5190 C C . ALA C 3 68 ? 177.726 195.406 73.683 1.00 283.99 68 ALA C C 1
ATOM 5191 O O . ALA C 3 68 ? 177.951 195.801 72.536 1.00 285.10 68 ALA C O 1
ATOM 5193 N N . ASP C 3 69 ? 176.989 196.091 74.558 1.00 280.77 69 ASP C N 1
ATOM 5194 C CA . ASP C 3 69 ? 176.255 197.312 74.186 1.00 278.48 69 ASP C CA 1
ATOM 5195 C C . ASP C 3 69 ? 177.154 198.545 74.046 1.00 283.11 69 ASP C C 1
ATOM 5196 O O . ASP C 3 69 ? 176.966 199.344 73.127 1.00 282.75 69 ASP C O 1
ATOM 5201 N N . SER C 3 70 ? 178.106 198.690 74.973 1.00 288.88 70 SER C N 1
ATOM 5202 C CA . SER C 3 70 ? 178.977 199.873 75.096 1.00 293.27 70 SER C CA 1
ATOM 5203 C C . SER C 3 70 ? 178.167 201.128 75.448 1.00 296.88 70 SER C C 1
ATOM 5204 O O . SER C 3 70 ? 178.090 202.082 74.668 1.00 298.57 70 SER C O 1
ATOM 5207 N N . LYS C 3 71 ? 177.573 201.106 76.642 1.00 298.50 71 LYS C N 1
ATOM 5208 C CA . LYS C 3 71 ? 176.681 202.172 77.110 1.00 298.80 71 LYS C CA 1
ATOM 5209 C C . LYS C 3 71 ? 177.460 203.328 77.741 1.00 302.16 71 LYS C C 1
ATOM 5210 O O . LYS C 3 71 ? 178.411 203.087 78.491 1.00 299.62 71 LYS C O 1
ATOM 5216 N N . PRO C 3 72 ? 177.061 204.585 77.447 1.00 309.21 72 PRO C N 1
ATOM 5217 C CA . PRO C 3 72 ? 177.654 205.728 78.136 1.00 312.32 72 PRO C CA 1
ATOM 5218 C C . PRO C 3 72 ? 177.000 205.957 79.500 1.00 315.49 72 PRO C C 1
ATOM 5219 O O . PRO C 3 72 ? 175.775 205.877 79.622 1.00 313.96 72 PRO C O 1
ATOM 5223 N N . GLU C 3 73 ? 177.829 206.239 80.503 1.00 321.96 73 GLU C N 1
ATOM 5224 C CA . GLU C 3 73 ? 177.382 206.449 81.889 1.00 326.39 73 GLU C CA 1
ATOM 5225 C C . GLU C 3 73 ? 177.919 207.770 82.452 1.00 333.20 73 GLU C C 1
ATOM 5226 O O . GLU C 3 73 ? 177.152 208.569 82.992 1.00 328.53 73 GLU C O 1
ATOM 5232 N N . LEU C 3 74 ? 179.227 207.991 82.319 1.00 348.27 74 LEU C N 1
ATOM 5233 C CA . LEU C 3 74 ? 179.858 209.284 82.596 1.00 361.86 74 LEU C CA 1
ATOM 5234 C C . LEU C 3 74 ? 180.064 210.112 81.316 1.00 374.30 74 LEU C C 1
ATOM 5235 O O . LEU C 3 74 ? 180.281 211.323 81.395 1.00 377.10 74 LEU C O 1
ATOM 5240 N N . ASP C 3 75 ? 179.986 209.462 80.151 1.00 387.83 75 ASP C N 1
ATOM 5241 C CA . ASP C 3 75 ? 180.283 210.095 78.856 1.00 397.38 75 ASP C CA 1
ATOM 5242 C C . ASP C 3 75 ? 179.126 210.924 78.283 1.00 402.07 75 ASP C C 1
ATOM 5243 O O . ASP C 3 75 ? 179.365 211.895 77.561 1.00 404.80 75 ASP C O 1
ATOM 5248 N N . ALA C 3 76 ? 177.885 210.540 78.593 1.00 402.87 76 ALA C N 1
ATOM 5249 C CA . ALA C 3 76 ? 176.692 211.257 78.115 1.00 401.41 76 ALA C CA 1
ATOM 5250 C C . ALA C 3 76 ? 176.538 212.630 78.776 1.00 402.01 76 ALA C C 1
ATOM 5251 O O . ALA C 3 76 ? 177.272 212.962 79.712 1.00 403.57 76 ALA C O 1
ATOM 5253 N N . LEU C 3 77 ? 175.584 213.423 78.282 1.00 401.24 77 LEU C N 1
ATOM 5254 C CA . LEU C 3 77 ? 175.287 214.738 78.865 1.00 401.28 77 LEU C CA 1
ATOM 5255 C C . LEU C 3 77 ? 174.729 214.548 80.274 1.00 397.78 77 LEU C C 1
ATOM 5256 O O . LEU C 3 77 ? 173.887 213.675 80.495 1.00 394.64 77 LEU C O 1
ATOM 5261 N N . ASN C 3 78 ? 175.202 215.383 81.201 1.00 394.63 78 ASN C N 1
ATOM 5262 C CA . ASN C 3 78 ? 175.134 215.137 82.649 1.00 390.40 78 ASN C CA 1
ATOM 5263 C C . ASN C 3 78 ? 175.910 213.870 83.037 1.00 386.59 78 ASN C C 1
ATOM 5264 O O . ASN C 3 78 ? 175.477 212.754 82.744 1.00 385.14 78 ASN C O 1
ATOM 5269 N N . THR C 3 79 ? 177.053 214.050 83.699 1.00 382.64 79 THR C N 1
ATOM 5270 C CA . THR C 3 79 ? 177.850 212.921 84.208 1.00 379.44 79 THR C CA 1
ATOM 5271 C C . THR C 3 79 ? 177.199 212.164 85.387 1.00 373.65 79 THR C C 1
ATOM 5272 O O . THR C 3 79 ? 177.652 211.072 85.736 1.00 373.58 79 THR C O 1
ATOM 5276 N N . TYR C 3 80 ? 176.158 212.751 85.989 1.00 366.80 80 TYR C N 1
ATOM 5277 C CA . TYR C 3 80 ? 175.382 212.146 87.087 1.00 361.25 80 TYR C CA 1
ATOM 5278 C C . TYR C 3 80 ? 176.192 211.996 88.387 1.00 362.51 80 TYR C C 1
ATOM 5279 O O . TYR C 3 80 ? 175.944 211.078 89.175 1.00 365.37 80 TYR C O 1
ATOM 5288 N N . LEU C 3 81 ? 177.144 212.908 88.603 1.00 358.76 81 LEU C N 1
ATOM 5289 C CA . LEU C 3 81 ? 177.941 212.964 89.835 1.00 354.39 81 LEU C CA 1
ATOM 5290 C C . LEU C 3 81 ? 177.644 214.232 90.657 1.00 350.13 81 LEU C C 1
ATOM 5291 O O . LEU C 3 81 ? 178.429 214.600 91.535 1.00 348.80 81 LEU C O 1
ATOM 5296 N N . LYS C 3 82 ? 176.525 214.898 90.358 1.00 346.30 82 LYS C N 1
ATOM 5297 C CA . LYS C 3 82 ? 176.017 216.022 91.167 1.00 342.32 82 LYS C CA 1
ATOM 5298 C C . LYS C 3 82 ? 174.500 216.009 91.461 1.00 333.21 82 LYS C C 1
ATOM 5299 O O . LYS C 3 82 ? 174.050 216.760 92.330 1.00 331.14 82 LYS C O 1
ATOM 5305 N N . GLN C 3 83 ? 173.727 215.173 90.759 1.00 323.57 83 GLN C N 1
ATOM 5306 C CA . GLN C 3 83 ? 172.264 215.153 90.870 1.00 316.87 83 GLN C CA 1
ATOM 5307 C C . GLN C 3 83 ? 171.720 213.723 90.880 1.00 306.42 83 GLN C C 1
ATOM 5308 O O . GLN C 3 83 ? 172.326 212.813 90.308 1.00 301.84 83 GLN C O 1
ATOM 5314 N N . ASN C 3 84 ? 170.572 213.544 91.532 1.00 299.45 84 ASN C N 1
ATOM 5315 C CA . ASN C 3 84 ? 169.859 212.266 91.541 1.00 295.28 84 ASN C CA 1
ATOM 5316 C C . ASN C 3 84 ? 169.159 212.040 90.202 1.00 290.22 84 ASN C C 1
ATOM 5317 O O . ASN C 3 84 ? 168.699 212.994 89.569 1.00 289.08 84 ASN C O 1
ATOM 5322 N N . THR C 3 85 ? 169.091 210.778 89.777 1.00 284.73 85 THR C N 1
ATOM 5323 C CA . THR C 3 85 ? 168.485 210.405 88.495 1.00 280.25 85 THR C CA 1
ATOM 5324 C C . THR C 3 85 ? 167.654 209.128 88.613 1.00 276.82 85 THR C C 1
ATOM 5325 O O . THR C 3 85 ? 167.946 208.260 89.439 1.00 276.82 85 THR C O 1
ATOM 5329 N N . CYS C 3 86 ? 166.618 209.036 87.780 1.00 274.98 86 CYS C N 1
ATOM 5330 C CA . CYS C 3 86 ? 165.785 207.837 87.664 1.00 275.06 86 CYS C CA 1
ATOM 5331 C C . CYS C 3 86 ? 165.472 207.590 86.187 1.00 273.97 86 CYS C C 1
ATOM 5332 O O . CYS C 3 86 ? 164.756 208.373 85.558 1.00 274.32 86 CYS C O 1
ATOM 5335 N N . ILE C 3 87 ? 166.023 206.506 85.642 1.00 272.46 87 ILE C N 1
ATOM 5336 C CA . ILE C 3 87 ? 165.923 206.206 84.212 1.00 271.33 87 ILE C CA 1
ATOM 5337 C C . ILE C 3 87 ? 164.521 205.689 83.874 1.00 271.38 87 ILE C C 1
ATOM 5338 O O . ILE C 3 87 ? 164.017 204.766 84.518 1.00 270.99 87 ILE C O 1
ATOM 5343 N N . ILE C 3 88 ? 163.914 206.301 82.858 1.00 270.72 88 ILE C N 1
ATOM 5344 C CA . ILE C 3 88 ? 162.584 205.942 82.371 1.00 268.91 88 ILE C CA 1
ATOM 5345 C C . ILE C 3 88 ? 162.750 204.970 81.212 1.00 270.52 88 ILE C C 1
ATOM 5346 O O . ILE C 3 88 ? 163.494 205.254 80.272 1.00 269.28 88 ILE C O 1
ATOM 5351 N N . PHE C 3 89 ? 162.057 203.833 81.284 1.00 273.77 89 PHE C N 1
ATOM 5352 C CA . PHE C 3 89 ? 162.094 202.817 80.230 1.00 277.15 89 PHE C CA 1
ATOM 5353 C C . PHE C 3 89 ? 160.761 202.750 79.492 1.00 282.71 89 PHE C C 1
ATOM 5354 O O . PHE C 3 89 ? 159.703 203.004 80.074 1.00 283.29 89 PHE C O 1
ATOM 5362 N N . CYS C 3 90 ? 160.828 202.405 78.207 1.00 288.38 90 CYS C N 1
ATOM 5363 C CA . CYS C 3 90 ? 159.652 202.380 77.339 1.00 293.43 90 CYS C CA 1
ATOM 5364 C C . CYS C 3 90 ? 159.920 201.585 76.061 1.00 302.08 90 CYS C C 1
ATOM 5365 O O . CYS C 3 90 ? 161.003 201.684 75.478 1.00 301.65 90 CYS C O 1
ATOM 5368 N N . LYS C 3 91 ? 158.929 200.794 75.648 1.00 313.61 91 LYS C N 1
ATOM 5369 C CA . LYS C 3 91 ? 158.997 200.004 74.405 1.00 322.78 91 LYS C CA 1
ATOM 5370 C C . LYS C 3 91 ? 157.732 200.086 73.527 1.00 330.34 91 LYS C C 1
ATOM 5371 O O . LYS C 3 91 ? 157.849 200.122 72.299 1.00 332.28 91 LYS C O 1
ATOM 5377 N N . ASP C 3 92 ? 156.545 200.106 74.139 1.00 337.13 92 ASP C N 1
ATOM 5378 C CA . ASP C 3 92 ? 155.283 200.267 73.397 1.00 340.40 92 ASP C CA 1
ATOM 5379 C C . ASP C 3 92 ? 155.149 201.679 72.814 1.00 339.25 92 ASP C C 1
ATOM 5380 O O . ASP C 3 92 ? 155.064 201.841 71.594 1.00 339.07 92 ASP C O 1
ATOM 5385 N N . ASN C 3 93 ? 155.133 202.685 73.691 1.00 337.26 93 ASN C N 1
ATOM 5386 C CA . ASN C 3 93 ? 155.095 204.097 73.294 1.00 335.82 93 ASN C CA 1
ATOM 5387 C C . ASN C 3 93 ? 156.460 204.752 73.497 1.00 330.98 93 ASN C C 1
ATOM 5388 O O . ASN C 3 93 ? 156.800 205.168 74.609 1.00 329.10 93 ASN C O 1
ATOM 5393 N N . ILE C 3 94 ? 157.233 204.831 72.416 1.00 326.62 94 ILE C N 1
ATOM 5394 C CA . ILE C 3 94 ? 158.528 205.531 72.414 1.00 323.00 94 ILE C CA 1
ATOM 5395 C C . ILE C 3 94 ? 158.394 207.019 72.051 1.00 323.24 94 ILE C C 1
ATOM 5396 O O . ILE C 3 94 ? 159.265 207.819 72.403 1.00 320.74 94 ILE C O 1
ATOM 5401 N N . ALA C 3 95 ? 157.311 207.378 71.356 1.00 324.07 95 ALA C N 1
ATOM 5402 C CA . ALA C 3 95 ? 157.015 208.770 70.992 1.00 323.85 95 ALA C CA 1
ATOM 5403 C C . ALA C 3 95 ? 156.159 209.481 72.045 1.00 322.93 95 ALA C C 1
ATOM 5404 O O . ALA C 3 95 ? 156.426 210.639 72.376 1.00 323.02 95 ALA C O 1
ATOM 5406 N N . GLU C 3 96 ? 155.144 208.787 72.570 1.00 321.67 96 GLU C N 1
ATOM 5407 C CA . GLU C 3 96 ? 154.219 209.351 73.573 1.00 320.31 96 GLU C CA 1
ATOM 5408 C C . GLU C 3 96 ? 154.643 209.054 75.027 1.00 314.50 96 GLU C C 1
ATOM 5409 O O . GLU C 3 96 ? 153.808 208.722 75.875 1.00 314.95 96 GLU C O 1
ATOM 5415 N N . VAL C 3 97 ? 155.944 209.173 75.296 1.00 306.57 97 VAL C N 1
ATOM 5416 C CA . VAL C 3 97 ? 156.515 209.077 76.653 1.00 299.88 97 VAL C CA 1
ATOM 5417 C C . VAL C 3 97 ? 157.221 210.376 77.098 1.00 294.40 97 VAL C C 1
ATOM 5418 O O . VAL C 3 97 ? 157.284 210.667 78.295 1.00 293.88 97 VAL C O 1
ATOM 5422 N N . LYS C 3 98 ? 157.725 211.156 76.139 1.00 288.15 98 LYS C N 1
ATOM 5423 C CA . LYS C 3 98 ? 158.508 212.365 76.418 1.00 284.03 98 LYS C CA 1
ATOM 5424 C C . LYS C 3 98 ? 157.654 213.552 76.887 1.00 281.16 98 LYS C C 1
ATOM 5425 O O . LYS C 3 98 ? 158.177 214.464 77.528 1.00 280.34 98 LYS C O 1
ATOM 5431 N N . ARG C 3 99 ? 156.358 213.538 76.559 1.00 279.34 99 ARG C N 1
ATOM 5432 C CA . ARG C 3 99 ? 155.427 214.636 76.896 1.00 278.84 99 ARG C CA 1
ATOM 5433 C C . ARG C 3 99 ? 154.436 214.301 78.023 1.00 278.18 99 ARG C C 1
ATOM 5434 O O . ARG C 3 99 ? 154.118 215.174 78.834 1.00 279.17 99 ARG C O 1
ATOM 5442 N N . VAL C 3 100 ? 153.947 213.059 78.068 1.00 276.35 100 VAL C N 1
ATOM 5443 C CA . VAL C 3 100 ? 153.066 212.602 79.167 1.00 274.39 100 VAL C CA 1
ATOM 5444 C C . VAL C 3 100 ? 153.765 212.551 80.534 1.00 270.48 100 VAL C C 1
ATOM 5445 O O . VAL C 3 100 ? 153.105 212.661 81.570 1.00 269.18 100 VAL C O 1
ATOM 5449 N N . ILE C 3 101 ? 155.086 212.368 80.528 1.00 266.21 101 ILE C N 1
ATOM 5450 C CA . ILE C 3 101 ? 155.911 212.505 81.740 1.00 263.35 101 ILE C CA 1
ATOM 5451 C C . ILE C 3 101 ? 155.855 213.925 82.335 1.00 262.47 101 ILE C C 1
ATOM 5452 O O . ILE C 3 101 ? 155.852 214.085 83.557 1.00 262.67 101 ILE C O 1
ATOM 5457 N N . ASN C 3 102 ? 155.804 214.935 81.465 1.00 262.51 102 ASN C N 1
ATOM 5458 C CA . ASN C 3 102 ? 155.723 216.345 81.871 1.00 263.23 102 ASN C CA 1
ATOM 5459 C C . ASN C 3 102 ? 154.304 216.841 82.196 1.00 265.99 102 ASN C C 1
ATOM 5460 O O . ASN C 3 102 ? 154.148 217.895 82.816 1.00 266.33 102 ASN C O 1
ATOM 5465 N N . THR C 3 103 ? 153.283 216.107 81.752 1.00 269.34 103 THR C N 1
ATOM 5466 C CA . THR C 3 103 ? 151.881 216.446 82.038 1.00 271.93 103 THR C CA 1
ATOM 5467 C C . THR C 3 103 ? 151.520 216.270 83.521 1.00 273.03 103 THR C C 1
ATOM 5468 O O . THR C 3 103 ? 150.684 217.010 84.047 1.00 274.05 103 THR C O 1
ATOM 5472 N N . GLN C 3 104 ? 152.165 215.311 84.192 1.00 272.18 104 GLN C N 1
ATOM 5473 C CA . GLN C 3 104 ? 151.882 215.001 85.602 1.00 271.60 104 GLN C CA 1
ATOM 5474 C C . GLN C 3 104 ? 152.605 215.907 86.620 1.00 272.09 104 GLN C C 1
ATOM 5475 O O . GLN C 3 104 ? 152.514 215.662 87.827 1.00 271.28 104 GLN C O 1
ATOM 5481 N N . ARG C 3 105 ? 153.316 216.936 86.148 1.00 273.83 105 ARG C N 1
ATOM 5482 C CA . ARG C 3 105 ? 153.974 217.908 87.034 1.00 274.84 105 ARG C CA 1
ATOM 5483 C C . ARG C 3 105 ? 152.959 218.686 87.876 1.00 275.96 105 ARG C C 1
ATOM 5484 O O . ARG C 3 105 ? 151.837 218.938 87.429 1.00 277.77 105 ARG C O 1
ATOM 5492 N N . VAL C 3 106 ? 153.367 219.056 89.091 1.00 277.03 106 VAL C N 1
ATOM 5493 C CA . VAL C 3 106 ? 152.543 219.856 90.005 1.00 278.37 106 VAL C CA 1
ATOM 5494 C C . VAL C 3 106 ? 153.398 220.979 90.595 1.00 279.04 106 VAL C C 1
ATOM 5495 O O . VAL C 3 106 ? 154.480 220.722 91.129 1.00 278.03 106 VAL C O 1
ATOM 5499 N N . GLY C 3 107 ? 152.906 222.214 90.498 1.00 281.60 107 GLY C N 1
ATOM 5500 C CA . GLY C 3 107 ? 153.616 223.387 91.009 1.00 284.12 107 GLY C CA 1
ATOM 5501 C C . GLY C 3 107 ? 153.416 223.595 92.498 1.00 287.26 107 GLY C C 1
ATOM 5502 O O . GLY C 3 107 ? 152.355 223.275 93.041 1.00 288.53 107 GLY C O 1
ATOM 5503 N N . ALA C 3 108 ? 154.442 224.134 93.154 1.00 290.11 108 ALA C N 1
ATOM 5504 C CA . ALA C 3 108 ? 154.396 224.435 94.588 1.00 293.83 108 ALA C CA 1
ATOM 5505 C C . ALA C 3 108 ? 155.532 225.397 94.977 1.00 297.57 108 ALA C C 1
ATOM 5506 O O . ALA C 3 108 ? 156.462 225.593 94.188 1.00 296.76 108 ALA C O 1
ATOM 5508 N N . PRO C 3 109 ? 155.463 226.002 96.185 1.00 303.17 109 PRO C N 1
ATOM 5509 C CA . PRO C 3 109 ? 156.567 226.864 96.642 1.00 307.35 109 PRO C CA 1
ATOM 5510 C C . PRO C 3 109 ? 157.875 226.107 96.893 1.00 316.13 109 PRO C C 1
ATOM 5511 O O . PRO C 3 109 ? 157.860 224.890 97.101 1.00 317.50 109 PRO C O 1
ATOM 5515 N N . ALA C 3 110 ? 158.990 226.837 96.878 1.00 327.09 110 ALA C N 1
ATOM 5516 C CA . ALA C 3 110 ? 160.315 226.250 97.108 1.00 337.47 110 ALA C CA 1
ATOM 5517 C C . ALA C 3 110 ? 160.519 225.830 98.563 1.00 347.09 110 ALA C C 1
ATOM 5518 O O . ALA C 3 110 ? 159.762 226.225 99.454 1.00 349.09 110 ALA C O 1
ATOM 5520 N N . LYS C 3 111 ? 161.566 225.036 98.779 1.00 356.58 111 LYS C N 1
ATOM 5521 C CA . LYS C 3 111 ? 161.866 224.419 100.074 1.00 362.89 111 LYS C CA 1
ATOM 5522 C C . LYS C 3 111 ? 163.248 224.882 100.544 1.00 366.83 111 LYS C C 1
ATOM 5523 O O . LYS C 3 111 ? 164.021 225.442 99.762 1.00 367.56 111 LYS C O 1
ATOM 5529 N N . ALA C 3 112 ? 163.552 224.637 101.817 1.00 370.49 112 ALA C N 1
ATOM 5530 C CA . ALA C 3 112 ? 164.822 225.066 102.416 1.00 372.69 112 ALA C CA 1
ATOM 5531 C C . ALA C 3 112 ? 165.981 224.158 101.990 1.00 373.19 112 ALA C C 1
ATOM 5532 O O . ALA C 3 112 ? 166.074 223.011 102.434 1.00 374.12 112 ALA C O 1
ATOM 5534 N N . GLY C 3 113 ? 166.850 224.679 101.122 1.00 372.09 113 GLY C N 1
ATOM 5535 C CA . GLY C 3 113 ? 168.046 223.962 100.662 1.00 370.82 113 GLY C CA 1
ATOM 5536 C C . GLY C 3 113 ? 167.869 223.016 99.481 1.00 371.43 113 GLY C C 1
ATOM 5537 O O . GLY C 3 113 ? 168.827 222.350 99.086 1.00 367.60 113 GLY C O 1
ATOM 5538 N N . VAL C 3 114 ? 166.665 222.966 98.903 1.00 375.15 114 VAL C N 1
ATOM 5539 C CA . VAL C 3 114 ? 166.350 222.034 97.804 1.00 377.54 114 VAL C CA 1
ATOM 5540 C C . VAL C 3 114 ? 167.204 222.292 96.556 1.00 383.05 114 VAL C C 1
ATOM 5541 O O . VAL C 3 114 ? 167.602 223.430 96.296 1.00 385.46 114 VAL C O 1
ATOM 5545 N N . PHE C 3 115 ? 167.478 221.227 95.802 1.00 387.01 115 PHE C N 1
ATOM 5546 C CA . PHE C 3 115 ? 168.253 221.309 94.552 1.00 389.06 115 PHE C CA 1
ATOM 5547 C C . PHE C 3 115 ? 167.582 222.226 93.522 1.00 388.21 115 PHE C C 1
ATOM 5548 O O . PHE C 3 115 ? 168.264 222.925 92.770 1.00 388.40 115 PHE C O 1
ATOM 5556 N N . ALA C 3 116 ? 166.247 222.179 93.485 1.00 386.50 116 ALA C N 1
ATOM 5557 C CA . ALA C 3 116 ? 165.388 223.129 92.754 1.00 384.34 116 ALA C CA 1
ATOM 5558 C C . ALA C 3 116 ? 165.286 222.813 91.253 1.00 384.87 116 ALA C C 1
ATOM 5559 O O . ALA C 3 116 ? 166.195 222.205 90.685 1.00 384.52 116 ALA C O 1
ATOM 5561 N N . PRO C 3 117 ? 164.172 223.225 90.606 1.00 386.55 117 PRO C N 1
ATOM 5562 C CA . PRO C 3 117 ? 163.996 223.011 89.163 1.00 388.11 117 PRO C CA 1
ATOM 5563 C C . PRO C 3 117 ? 164.797 224.009 88.310 1.00 389.30 117 PRO C C 1
ATOM 5564 O O . PRO C 3 117 ? 165.606 224.771 88.849 1.00 389.36 117 PRO C O 1
ATOM 5568 N N . ASN C 3 118 ? 164.583 223.985 86.992 1.00 390.06 118 ASN C N 1
ATOM 5569 C CA . ASN C 3 118 ? 165.245 224.919 86.068 1.00 390.08 118 ASN C CA 1
ATOM 5570 C C . ASN C 3 118 ? 164.949 226.385 86.400 1.00 390.26 118 ASN C C 1
ATOM 5571 O O . ASN C 3 118 ? 165.869 227.190 86.557 1.00 390.09 118 ASN C O 1
ATOM 5576 N N . ASP C 3 119 ? 163.659 226.707 86.505 1.00 390.23 119 ASP C N 1
ATOM 5577 C CA . ASP C 3 119 ? 163.187 228.076 86.743 1.00 389.74 119 ASP C CA 1
ATOM 5578 C C . ASP C 3 119 ? 162.771 228.283 88.201 1.00 387.84 119 ASP C C 1
ATOM 5579 O O . ASP C 3 119 ? 161.933 227.541 88.717 1.00 387.93 119 ASP C O 1
ATOM 5584 N N . VAL C 3 120 ? 163.365 229.286 88.855 1.00 384.96 120 VAL C N 1
ATOM 5585 C CA . VAL C 3 120 ? 162.992 229.688 90.221 1.00 382.54 120 VAL C CA 1
ATOM 5586 C C . VAL C 3 120 ? 162.968 231.220 90.328 1.00 382.01 120 VAL C C 1
ATOM 5587 O O . VAL C 3 120 ? 164.007 231.853 90.544 1.00 381.67 120 VAL C O 1
ATOM 5591 N N . ILE C 3 121 ? 161.780 231.802 90.163 1.00 380.82 121 ILE C N 1
ATOM 5592 C CA . ILE C 3 121 ? 161.567 233.243 90.337 1.00 379.20 121 ILE C CA 1
ATOM 5593 C C . ILE C 3 121 ? 161.241 233.528 91.805 1.00 376.53 121 ILE C C 1
ATOM 5594 O O . ILE C 3 121 ? 160.427 232.826 92.410 1.00 376.65 121 ILE C O 1
ATOM 5599 N N . ILE C 3 122 ? 161.874 234.562 92.360 1.00 372.28 122 ILE C N 1
ATOM 5600 C CA . ILE C 3 122 ? 161.644 234.985 93.746 1.00 368.24 122 ILE C CA 1
ATOM 5601 C C . ILE C 3 122 ? 160.514 236.030 93.752 1.00 365.73 122 ILE C C 1
ATOM 5602 O O . ILE C 3 122 ? 160.422 236.830 92.817 1.00 366.45 122 ILE C O 1
ATOM 5607 N N . PRO C 3 123 ? 159.640 236.020 94.788 1.00 361.83 123 PRO C N 1
ATOM 5608 C CA . PRO C 3 123 ? 158.581 237.040 94.857 1.00 362.13 123 PRO C CA 1
ATOM 5609 C C . PRO C 3 123 ? 159.100 238.465 95.074 1.00 367.58 123 PRO C C 1
ATOM 5610 O O . PRO C 3 123 ? 160.004 238.675 95.886 1.00 368.19 123 PRO C O 1
ATOM 5614 N N . ALA C 3 124 ? 158.528 239.421 94.343 1.00 374.27 124 ALA C N 1
ATOM 5615 C CA . ALA C 3 124 ? 158.861 240.841 94.493 1.00 379.42 124 ALA C CA 1
ATOM 5616 C C . ALA C 3 124 ? 157.760 241.742 93.929 1.00 385.40 124 ALA C C 1
ATOM 5617 O O . ALA C 3 124 ? 156.882 241.280 93.195 1.00 386.11 124 ALA C O 1
ATOM 5619 N N . GLY C 3 125 ? 157.822 243.026 94.280 1.00 391.96 125 GLY C N 1
ATOM 5620 C CA . GLY C 3 125 ? 156.826 244.011 93.850 1.00 397.95 125 GLY C CA 1
ATOM 5621 C C . GLY C 3 125 ? 155.591 244.025 94.741 1.00 404.67 125 GLY C C 1
ATOM 5622 O O . GLY C 3 125 ? 155.583 243.379 95.791 1.00 405.94 125 GLY C O 1
ATOM 5623 N N . PRO C 3 126 ? 154.540 244.774 94.336 1.00 411.89 126 PRO C N 1
ATOM 5624 C CA . PRO C 3 126 ? 153.273 244.844 95.086 1.00 416.21 126 PRO C CA 1
ATOM 5625 C C . PRO C 3 126 ? 152.561 243.499 95.272 1.00 421.46 126 PRO C C 1
ATOM 5626 O O . PRO C 3 126 ? 152.032 243.232 96.352 1.00 422.47 126 PRO C O 1
ATOM 5630 N N . THR C 3 127 ? 152.541 242.678 94.223 1.00 426.00 127 THR C N 1
ATOM 5631 C CA . THR C 3 127 ? 151.944 241.340 94.284 1.00 428.13 127 THR C CA 1
ATOM 5632 C C . THR C 3 127 ? 152.820 240.353 95.063 1.00 428.65 127 THR C C 1
ATOM 5633 O O . THR C 3 127 ? 152.305 239.544 95.838 1.00 428.50 127 THR C O 1
ATOM 5637 N N . GLY C 3 128 ? 154.136 240.432 94.855 1.00 428.52 128 GLY C N 1
ATOM 5638 C CA . GLY C 3 128 ? 155.097 239.532 95.500 1.00 427.80 128 GLY C CA 1
ATOM 5639 C C . GLY C 3 128 ? 155.610 239.926 96.879 1.00 426.93 128 GLY C C 1
ATOM 5640 O O . GLY C 3 128 ? 156.520 239.274 97.394 1.00 424.81 128 GLY C O 1
ATOM 5641 N N . MET C 3 129 ? 155.063 240.993 97.469 1.00 426.23 129 MET C N 1
ATOM 5642 C CA . MET C 3 129 ? 155.374 241.382 98.854 1.00 425.59 129 MET C CA 1
ATOM 5643 C C . MET C 3 129 ? 154.133 241.924 99.562 1.00 430.29 129 MET C C 1
ATOM 5644 O O . MET C 3 129 ? 153.268 242.537 98.932 1.00 430.52 129 MET C O 1
ATOM 5649 N N . GLU C 3 130 ? 154.063 241.694 100.873 1.00 435.77 130 GLU C N 1
ATOM 5650 C CA . GLU C 3 130 ? 153.020 242.259 101.734 1.00 439.94 130 GLU C CA 1
ATOM 5651 C C . GLU C 3 130 ? 153.608 243.423 102.541 1.00 443.87 130 GLU C C 1
ATOM 5652 O O . GLU C 3 130 ? 154.830 243.495 102.712 1.00 444.43 130 GLU C O 1
ATOM 5658 N N . PRO C 3 131 ? 152.750 244.338 103.041 1.00 446.98 131 PRO C N 1
ATOM 5659 C CA . PRO C 3 131 ? 153.238 245.398 103.936 1.00 448.34 131 PRO C CA 1
ATOM 5660 C C . PRO C 3 131 ? 153.624 244.895 105.336 1.00 449.65 131 PRO C C 1
ATOM 5661 O O . PRO C 3 131 ? 154.525 245.461 105.960 1.00 450.72 131 PRO C O 1
ATOM 5665 N N . THR C 3 132 ? 152.944 243.851 105.816 1.00 449.16 132 THR C N 1
ATOM 5666 C CA . THR C 3 132 ? 153.261 243.227 107.108 1.00 447.51 132 THR C CA 1
ATOM 5667 C C . THR C 3 132 ? 154.591 242.460 107.104 1.00 444.95 132 THR C C 1
ATOM 5668 O O . THR C 3 132 ? 155.231 242.333 108.152 1.00 445.01 132 THR C O 1
ATOM 5672 N N . GLN C 3 133 ? 155.002 241.961 105.934 1.00 440.53 133 GLN C N 1
ATOM 5673 C CA . GLN C 3 133 ? 156.237 241.173 105.789 1.00 436.05 133 GLN C CA 1
ATOM 5674 C C . GLN C 3 133 ? 157.499 242.000 105.461 1.00 432.94 133 GLN C C 1
ATOM 5675 O O . GLN C 3 133 ? 158.538 241.427 105.122 1.00 432.55 133 GLN C O 1
ATOM 5681 N N . THR C 3 134 ? 157.416 243.329 105.567 1.00 428.98 134 THR C N 1
ATOM 5682 C CA . THR C 3 134 ? 158.585 244.213 105.396 1.00 425.75 134 THR C CA 1
ATOM 5683 C C . THR C 3 134 ? 159.620 244.097 106.511 1.00 423.00 134 THR C C 1
ATOM 5684 O O . THR C 3 134 ? 160.816 244.348 106.281 1.00 423.90 134 THR C O 1
ATOM 5688 N N . SER C 3 135 ? 159.147 243.700 107.697 1.00 417.98 135 SER C N 1
ATOM 5689 C CA . SER C 3 135 ? 159.995 243.480 108.853 1.00 414.70 135 SER C CA 1
ATOM 5690 C C . SER C 3 135 ? 161.079 242.452 108.537 1.00 413.58 135 SER C C 1
ATOM 5691 O O . SER C 3 135 ? 162.263 242.658 108.850 1.00 414.55 135 SER C O 1
ATOM 5694 N N . PHE C 3 136 ? 160.640 241.366 107.915 1.00 409.60 136 PHE C N 1
ATOM 5695 C CA . PHE C 3 136 ? 161.517 240.264 107.517 1.00 406.41 136 PHE C CA 1
ATOM 5696 C C . PHE C 3 136 ? 162.625 240.777 106.598 1.00 403.56 136 PHE C C 1
ATOM 5697 O O . PHE C 3 136 ? 163.808 240.458 106.779 1.00 404.00 136 PHE C O 1
ATOM 5705 N N . LEU C 3 137 ? 162.195 241.567 105.624 1.00 399.05 137 LEU C N 1
ATOM 5706 C CA . LEU C 3 137 ? 163.091 242.164 104.628 1.00 394.46 137 LEU C CA 1
ATOM 5707 C C . LEU C 3 137 ? 164.155 243.011 105.325 1.00 392.61 137 LEU C C 1
ATOM 5708 O O . LEU C 3 137 ? 165.359 242.911 105.020 1.00 393.23 137 LEU C O 1
ATOM 5713 N N . GLN C 3 138 ? 163.677 243.824 106.259 1.00 387.13 138 GLN C N 1
ATOM 5714 C CA . GLN C 3 138 ? 164.530 244.725 107.037 1.00 380.04 138 GLN C CA 1
ATOM 5715 C C . GLN C 3 138 ? 165.566 243.963 107.830 1.00 382.86 138 GLN C C 1
ATOM 5716 O O . GLN C 3 138 ? 166.706 244.394 107.929 1.00 382.40 138 GLN C O 1
ATOM 5722 N N . ASP C 3 139 ? 165.131 242.843 108.410 1.00 386.44 139 ASP C N 1
ATOM 5723 C CA . ASP C 3 139 ? 165.999 241.932 109.157 1.00 386.78 139 ASP C CA 1
ATOM 5724 C C . ASP C 3 139 ? 167.212 241.508 108.302 1.00 391.04 139 ASP C C 1
ATOM 5725 O O . ASP C 3 139 ? 168.345 241.546 108.795 1.00 386.65 139 ASP C O 1
ATOM 5730 N N . LEU C 3 140 ? 166.986 241.154 107.035 1.00 396.63 140 LEU C N 1
ATOM 5731 C CA . LEU C 3 140 ? 168.064 240.674 106.150 1.00 400.26 140 LEU C CA 1
ATOM 5732 C C . LEU C 3 140 ? 169.155 241.726 105.909 1.00 406.10 140 LEU C C 1
ATOM 5733 O O . LEU C 3 140 ? 168.880 242.929 105.904 1.00 407.88 140 LEU C O 1
ATOM 5738 N N . LYS C 3 141 ? 170.387 241.252 105.716 1.00 411.75 141 LYS C N 1
ATOM 5739 C CA . LYS C 3 141 ? 171.542 242.124 105.446 1.00 415.95 141 LYS C CA 1
ATOM 5740 C C . LYS C 3 141 ? 171.475 242.820 104.079 1.00 420.98 141 LYS C C 1
ATOM 5741 O O . LYS C 3 141 ? 171.996 243.928 103.924 1.00 423.09 141 LYS C O 1
ATOM 5747 N N . ILE C 3 142 ? 170.852 242.163 103.098 1.00 424.28 142 ILE C N 1
ATOM 5748 C CA . ILE C 3 142 ? 170.669 242.738 101.752 1.00 425.84 142 ILE C CA 1
ATOM 5749 C C . ILE C 3 142 ? 169.773 243.984 101.759 1.00 428.30 142 ILE C C 1
ATOM 5750 O O . ILE C 3 142 ? 168.918 244.142 102.635 1.00 428.87 142 ILE C O 1
ATOM 5755 N N . ALA C 3 143 ? 169.979 244.852 100.770 1.00 430.01 143 ALA C N 1
ATOM 5756 C CA . ALA C 3 143 ? 169.308 246.155 100.709 1.00 430.69 143 ALA C CA 1
ATOM 5757 C C . ALA C 3 143 ? 167.838 246.040 100.302 1.00 431.77 143 ALA C C 1
ATOM 5758 O O . ALA C 3 143 ? 167.472 245.167 99.511 1.00 432.51 143 ALA C O 1
ATOM 5760 N N . THR C 3 144 ? 167.013 246.932 100.854 1.00 431.69 144 THR C N 1
ATOM 5761 C CA . THR C 3 144 ? 165.584 247.022 100.536 1.00 430.98 144 THR C CA 1
ATOM 5762 C C . THR C 3 144 ? 165.294 248.358 99.853 1.00 430.19 144 THR C C 1
ATOM 5763 O O . THR C 3 144 ? 165.765 249.403 100.311 1.00 430.61 144 THR C O 1
ATOM 5767 N N . LYS C 3 145 ? 164.520 248.315 98.767 1.00 428.44 145 LYS C N 1
ATOM 5768 C CA . LYS C 3 145 ? 164.188 249.506 97.975 1.00 427.12 145 LYS C CA 1
ATOM 5769 C C . LYS C 3 145 ? 162.678 249.643 97.793 1.00 428.46 145 LYS C C 1
ATOM 5770 O O . LYS C 3 145 ? 161.933 248.667 97.937 1.00 428.69 145 LYS C O 1
ATOM 5776 N N . ILE C 3 146 ? 162.243 250.863 97.476 1.00 429.33 146 ILE C N 1
ATOM 5777 C CA . ILE C 3 146 ? 160.838 251.162 97.187 1.00 429.68 146 ILE C CA 1
ATOM 5778 C C . ILE C 3 146 ? 160.627 251.137 95.669 1.00 430.73 146 ILE C C 1
ATOM 5779 O O . ILE C 3 146 ? 160.877 252.133 94.983 1.00 431.61 146 ILE C O 1
ATOM 5784 N N . ASN C 3 147 ? 160.184 249.987 95.160 1.00 430.56 147 ASN C N 1
ATOM 5785 C CA . ASN C 3 147 ? 159.861 249.807 93.743 1.00 430.13 147 ASN C CA 1
ATOM 5786 C C . ASN C 3 147 ? 158.361 249.570 93.570 1.00 431.30 147 ASN C C 1
ATOM 5787 O O . ASN C 3 147 ? 157.803 248.660 94.187 1.00 432.02 147 ASN C O 1
ATOM 5792 N N . ARG C 3 148 ? 157.726 250.402 92.739 1.00 431.26 148 ARG C N 1
ATOM 5793 C CA . ARG C 3 148 ? 156.280 250.340 92.451 1.00 430.61 148 ARG C CA 1
ATOM 5794 C C . ARG C 3 148 ? 155.391 250.551 93.695 1.00 429.44 148 ARG C C 1
ATOM 5795 O O . ARG C 3 148 ? 154.320 249.948 93.814 1.00 430.28 148 ARG C O 1
ATOM 5803 N N . GLY C 3 149 ? 155.833 251.423 94.602 1.00 426.20 149 GLY C N 1
ATOM 5804 C CA . GLY C 3 149 ? 155.088 251.731 95.827 1.00 423.07 149 GLY C CA 1
ATOM 5805 C C . GLY C 3 149 ? 155.002 250.576 96.812 1.00 419.86 149 GLY C C 1
ATOM 5806 O O . GLY C 3 149 ? 153.938 250.316 97.378 1.00 420.15 149 GLY C O 1
ATOM 5807 N N . GLN C 3 150 ? 156.125 249.887 97.011 1.00 414.96 150 GLN C N 1
ATOM 5808 C CA . GLN C 3 150 ? 156.202 248.739 97.919 1.00 410.27 150 GLN C CA 1
ATOM 5809 C C . GLN C 3 150 ? 157.658 248.486 98.305 1.00 408.39 150 GLN C C 1
ATOM 5810 O O . GLN C 3 150 ? 158.538 248.506 97.444 1.00 408.76 150 GLN C O 1
ATOM 5816 N N . ILE C 3 151 ? 157.901 248.240 99.593 1.00 405.16 151 ILE C N 1
ATOM 5817 C CA . ILE C 3 151 ? 159.252 247.977 100.098 1.00 402.00 151 ILE C CA 1
ATOM 5818 C C . ILE C 3 151 ? 159.624 246.538 99.742 1.00 400.45 151 ILE C C 1
ATOM 5819 O O . ILE C 3 151 ? 158.984 245.599 100.222 1.00 399.67 151 ILE C O 1
ATOM 5824 N N . ASP C 3 152 ? 160.645 246.373 98.899 1.00 398.93 152 ASP C N 1
ATOM 5825 C CA . ASP C 3 152 ? 161.079 245.044 98.453 1.00 397.83 152 ASP C CA 1
ATOM 5826 C C . ASP C 3 152 ? 162.591 244.957 98.219 1.00 399.52 152 ASP C C 1
ATOM 5827 O O . ASP C 3 152 ? 163.249 245.962 97.932 1.00 400.27 152 ASP C O 1
ATOM 5832 N N . ILE C 3 153 ? 163.122 243.741 98.354 1.00 401.00 153 ILE C N 1
ATOM 5833 C CA . ILE C 3 153 ? 164.524 243.433 98.014 1.00 402.17 153 ILE C CA 1
ATOM 5834 C C . ILE C 3 153 ? 164.792 243.358 96.498 1.00 406.41 153 ILE C C 1
ATOM 5835 O O . ILE C 3 153 ? 165.949 243.269 96.087 1.00 407.20 153 ILE C O 1
ATOM 5840 N N . VAL C 3 154 ? 163.721 243.356 95.698 1.00 410.47 154 VAL C N 1
ATOM 5841 C CA . VAL C 3 154 ? 163.742 243.462 94.223 1.00 413.41 154 VAL C CA 1
ATOM 5842 C C . VAL C 3 154 ? 164.596 242.398 93.490 1.00 417.52 154 VAL C C 1
ATOM 5843 O O . VAL C 3 154 ? 165.793 242.571 93.254 1.00 418.66 154 VAL C O 1
ATOM 5847 N N . ASN C 3 155 ? 163.945 241.283 93.163 1.00 421.21 155 ASN C N 1
ATOM 5848 C CA . ASN C 3 155 ? 164.489 240.284 92.248 1.00 424.20 155 ASN C CA 1
ATOM 5849 C C . ASN C 3 155 ? 163.358 239.419 91.681 1.00 427.50 155 ASN C C 1
ATOM 5850 O O . ASN C 3 155 ? 162.763 238.621 92.408 1.00 427.73 155 ASN C O 1
ATOM 5855 N N . GLU C 3 156 ? 163.071 239.594 90.390 1.00 430.84 156 GLU C N 1
ATOM 5856 C CA . GLU C 3 156 ? 162.005 238.857 89.694 1.00 432.93 156 GLU C CA 1
ATOM 5857 C C . GLU C 3 156 ? 162.560 238.165 88.438 1.00 434.68 156 GLU C C 1
ATOM 5858 O O . GLU C 3 156 ? 161.943 238.192 87.368 1.00 435.62 156 GLU C O 1
ATOM 5864 N N . VAL C 3 157 ? 163.727 237.537 88.593 1.00 435.17 157 VAL C N 1
ATOM 5865 C CA . VAL C 3 157 ? 164.423 236.841 87.500 1.00 434.90 157 VAL C CA 1
ATOM 5866 C C . VAL C 3 157 ? 165.122 235.580 88.021 1.00 434.55 157 VAL C C 1
ATOM 5867 O O . VAL C 3 157 ? 165.232 235.378 89.235 1.00 434.68 157 VAL C O 1
ATOM 5871 N N . HIS C 3 158 ? 165.595 234.744 87.098 1.00 433.46 158 HIS C N 1
ATOM 5872 C CA . HIS C 3 158 ? 166.207 233.456 87.446 1.00 432.02 158 HIS C CA 1
ATOM 5873 C C . HIS C 3 158 ? 167.638 233.639 87.957 1.00 430.33 158 HIS C C 1
ATOM 5874 O O . HIS C 3 158 ? 168.507 234.107 87.218 1.00 430.83 158 HIS C O 1
ATOM 5881 N N . ILE C 3 159 ? 167.865 233.271 89.221 1.00 427.18 159 ILE C N 1
ATOM 5882 C CA . ILE C 3 159 ? 169.207 233.295 89.840 1.00 424.55 159 ILE C CA 1
ATOM 5883 C C . ILE C 3 159 ? 169.784 231.903 90.160 1.00 422.17 159 ILE C C 1
ATOM 5884 O O . ILE C 3 159 ? 170.961 231.801 90.518 1.00 422.87 159 ILE C O 1
ATOM 5889 N N . ILE C 3 160 ? 168.973 230.848 90.032 1.00 417.60 160 ILE C N 1
ATOM 5890 C CA . ILE C 3 160 ? 169.425 229.466 90.254 1.00 413.68 160 ILE C CA 1
ATOM 5891 C C . ILE C 3 160 ? 168.822 228.505 89.224 1.00 412.72 160 ILE C C 1
ATOM 5892 O O . ILE C 3 160 ? 167.751 228.765 88.670 1.00 412.09 160 ILE C O 1
ATOM 5897 N N . LYS C 3 161 ? 169.527 227.398 88.988 1.00 411.93 161 LYS C N 1
ATOM 5898 C CA . LYS C 3 161 ? 169.134 226.374 88.014 1.00 411.19 161 LYS C CA 1
ATOM 5899 C C . 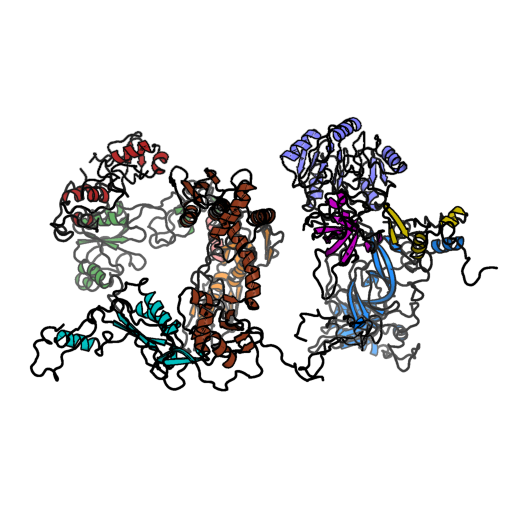LYS C 3 161 ? 169.060 225.009 88.714 1.00 411.10 161 LYS C C 1
ATOM 5900 O O . LYS C 3 161 ? 169.060 224.945 89.948 1.00 410.99 161 LYS C O 1
ATOM 5906 N N . THR C 3 162 ? 168.979 223.927 87.935 1.00 410.95 162 THR C N 1
ATOM 5907 C CA . THR C 3 162 ? 169.028 222.566 88.480 1.00 410.63 162 THR C CA 1
ATOM 5908 C C . THR C 3 162 ? 170.413 222.262 89.056 1.00 410.48 162 THR C C 1
ATOM 5909 O O . THR C 3 162 ? 171.430 222.503 88.402 1.00 410.53 162 THR C O 1
ATOM 5913 N N . GLY C 3 163 ? 170.438 221.734 90.279 1.00 410.11 163 GLY C N 1
ATOM 5914 C CA . GLY C 3 163 ? 171.684 221.453 90.990 1.00 410.64 163 GLY C CA 1
ATOM 5915 C C . GLY C 3 163 ? 172.366 222.676 91.583 1.00 411.41 163 GLY C C 1
ATOM 5916 O O . GLY C 3 163 ? 173.595 222.714 91.678 1.00 411.98 163 GLY C O 1
ATOM 5917 N N . GLN C 3 164 ? 171.571 223.677 91.969 1.00 411.57 164 GLN C N 1
ATOM 5918 C CA . GLN C 3 164 ? 172.056 224.844 92.711 1.00 411.59 164 GLN C CA 1
ATOM 5919 C C . GLN C 3 164 ? 171.063 225.146 93.831 1.00 411.46 164 GLN C C 1
ATOM 5920 O O . GLN C 3 164 ? 169.880 225.373 93.567 1.00 411.30 164 GLN C O 1
ATOM 5926 N N . LYS C 3 165 ? 171.549 225.145 95.073 1.00 411.41 165 LYS C N 1
ATOM 5927 C CA . LYS C 3 165 ? 170.682 225.248 96.250 1.00 411.52 165 LYS C CA 1
ATOM 5928 C C . LYS C 3 165 ? 170.100 226.651 96.425 1.00 411.57 165 LYS C C 1
ATOM 5929 O O . LYS C 3 165 ? 170.840 227.639 96.435 1.00 411.65 165 LYS C O 1
ATOM 5935 N N . VAL C 3 166 ? 168.774 226.723 96.552 1.00 410.81 166 VAL C N 1
ATOM 5936 C CA . VAL C 3 166 ? 168.076 227.979 96.846 1.00 409.65 166 VAL C CA 1
ATOM 5937 C C . VAL C 3 166 ? 168.402 228.456 98.266 1.00 412.31 166 VAL C C 1
ATOM 5938 O O . VAL C 3 166 ? 168.639 227.641 99.163 1.00 413.39 166 VAL C O 1
ATOM 5942 N N . GLY C 3 167 ? 168.424 229.775 98.453 1.00 414.24 167 GLY C N 1
ATOM 5943 C CA . GLY C 3 167 ? 168.649 230.377 99.768 1.00 415.69 167 GLY C CA 1
ATOM 5944 C C . GLY C 3 167 ? 167.480 230.130 100.702 1.00 417.35 167 GLY C C 1
ATOM 5945 O O . GLY C 3 167 ? 166.361 229.868 100.250 1.00 418.34 167 GLY C O 1
ATOM 5946 N N . ALA C 3 168 ? 167.738 230.219 102.005 1.00 418.33 168 ALA C N 1
ATOM 5947 C CA . ALA C 3 168 ? 166.736 229.870 103.013 1.00 418.60 168 ALA C CA 1
ATOM 5948 C C . ALA C 3 168 ? 165.655 230.943 103.062 1.00 419.17 168 ALA C C 1
ATOM 5949 O O . ALA C 3 168 ? 164.455 230.627 103.105 1.00 419.84 168 ALA C O 1
ATOM 5951 N N . SER C 3 169 ? 166.114 232.193 103.087 1.00 418.19 169 SER C N 1
ATOM 5952 C CA . SER C 3 169 ? 165.233 233.356 103.170 1.00 416.62 169 SER C CA 1
ATOM 5953 C C . SER C 3 169 ? 164.254 233.363 102.000 1.00 415.39 169 SER C C 1
ATOM 5954 O O . SER C 3 169 ? 163.045 233.575 102.184 1.00 416.06 169 SER C O 1
ATOM 5957 N N . GLU C 3 170 ? 164.814 233.126 100.819 1.00 412.47 170 GLU C N 1
ATOM 5958 C CA . GLU C 3 170 ? 164.047 233.092 99.570 1.00 409.50 170 GLU C CA 1
ATOM 5959 C C . GLU C 3 170 ? 162.945 232.038 99.659 1.00 407.75 170 GLU C C 1
ATOM 5960 O O . GLU C 3 170 ? 161.781 232.293 99.305 1.00 408.60 170 GLU C O 1
ATOM 5966 N N . ALA C 3 171 ? 163.356 230.868 100.139 1.00 404.03 171 ALA C N 1
ATOM 5967 C CA . ALA C 3 171 ? 162.454 229.721 100.302 1.00 400.42 171 ALA C CA 1
ATOM 5968 C C . ALA C 3 171 ? 161.294 230.090 101.217 1.00 399.13 171 ALA C C 1
ATOM 5969 O O . ALA C 3 171 ? 160.126 229.807 100.914 1.00 399.46 171 ALA C O 1
ATOM 5971 N N . THR C 3 172 ? 161.655 230.724 102.325 1.00 396.05 172 THR C N 1
ATOM 5972 C CA . THR C 3 172 ? 160.692 231.167 103.341 1.00 392.37 172 THR C CA 1
ATOM 5973 C C . THR C 3 172 ? 159.668 232.107 102.718 1.00 389.41 172 THR C C 1
ATOM 5974 O O . THR C 3 172 ? 158.459 231.966 102.937 1.00 390.80 172 THR C O 1
ATOM 5978 N N . LEU C 3 173 ? 160.194 233.051 101.946 1.00 383.27 173 LEU C N 1
ATOM 5979 C CA . LEU C 3 173 ? 159.382 234.059 101.256 1.00 376.22 173 LEU C CA 1
ATOM 5980 C C . LEU C 3 173 ? 158.372 233.374 100.337 1.00 374.75 173 LEU C C 1
ATOM 5981 O O . LEU C 3 173 ? 157.178 233.722 100.330 1.00 373.38 173 LEU C O 1
ATOM 5986 N N . LEU C 3 174 ? 158.884 232.403 99.587 1.00 373.27 174 LEU C N 1
ATOM 5987 C CA . LEU C 3 174 ? 158.083 231.635 98.636 1.00 371.11 174 LEU C CA 1
ATOM 5988 C C . LEU C 3 174 ? 156.933 230.935 99.367 1.00 371.84 174 LEU C C 1
ATOM 5989 O O . LEU C 3 174 ? 155.768 230.979 98.923 1.00 372.48 174 LEU C O 1
ATOM 5994 N N . GLN C 3 175 ? 157.293 230.322 100.487 1.00 372.03 175 GLN C N 1
ATOM 5995 C CA . GLN C 3 175 ? 156.353 229.530 101.280 1.00 371.31 175 GLN C CA 1
ATOM 5996 C C . GLN C 3 175 ? 155.241 230.439 101.787 1.00 368.63 175 GLN C C 1
ATOM 5997 O O . GLN C 3 175 ? 154.048 230.048 101.699 1.00 368.28 175 GLN C O 1
ATOM 6003 N N . LYS C 3 176 ? 155.642 231.594 102.314 1.00 364.92 176 LYS C N 1
ATOM 6004 C CA . LYS C 3 176 ? 154.696 232.510 102.945 1.00 360.72 176 LYS C CA 1
ATOM 6005 C C . LYS C 3 176 ? 153.628 232.963 101.973 1.00 353.09 176 LYS C C 1
ATOM 6006 O O . LYS C 3 176 ? 152.437 232.970 102.307 1.00 351.32 176 LYS C O 1
ATOM 6012 N N . LEU C 3 177 ? 154.052 233.372 100.782 1.00 346.05 177 LEU C N 1
ATOM 6013 C CA . LEU C 3 177 ? 153.145 233.915 99.773 1.00 342.03 177 LEU C CA 1
ATOM 6014 C C . LEU C 3 177 ? 152.475 232.798 98.974 1.00 346.64 177 LEU C C 1
ATOM 6015 O O . LEU C 3 177 ? 152.791 231.617 99.149 1.00 347.31 177 LEU C O 1
ATOM 6020 N N . ASN C 3 178 ? 151.553 233.189 98.095 1.00 351.11 178 ASN C N 1
ATOM 6021 C CA . ASN C 3 178 ? 150.873 232.265 97.177 1.00 353.47 178 ASN C CA 1
ATOM 6022 C C . ASN C 3 178 ? 151.587 232.134 95.817 1.00 354.89 178 ASN C C 1
ATOM 6023 O O . ASN C 3 178 ? 150.993 231.649 94.850 1.00 355.38 178 ASN C O 1
ATOM 6028 N N . ILE C 3 179 ? 152.858 232.542 95.754 1.00 355.76 179 ILE C N 1
ATOM 6029 C CA . ILE C 3 179 ? 153.632 232.534 94.514 1.00 355.79 179 ILE C CA 1
ATOM 6030 C C . ILE C 3 179 ? 154.240 231.148 94.300 1.00 353.80 179 ILE C C 1
ATOM 6031 O O . ILE C 3 179 ? 155.061 230.697 95.103 1.00 354.46 179 ILE C O 1
ATOM 6036 N N . LYS C 3 180 ? 153.821 230.483 93.223 1.00 352.09 180 LYS C N 1
ATOM 6037 C CA . LYS C 3 180 ? 154.427 229.233 92.771 1.00 352.06 180 LYS C CA 1
ATOM 6038 C C . LYS C 3 180 ? 155.270 229.549 91.533 1.00 353.78 180 LYS C C 1
ATOM 6039 O O . LYS C 3 180 ? 154.714 229.932 90.500 1.00 351.95 180 LYS C O 1
ATOM 6045 N N . PRO C 3 181 ? 156.609 229.401 91.630 1.00 358.00 181 PRO C N 1
ATOM 6046 C CA . PRO C 3 181 ? 157.492 229.861 90.550 1.00 359.07 181 PRO C CA 1
ATOM 6047 C C . PRO C 3 181 ? 157.427 229.036 89.260 1.00 359.75 181 PRO C C 1
ATOM 6048 O O . PRO C 3 181 ? 157.472 229.609 88.169 1.00 358.24 181 PRO C O 1
ATOM 6052 N N . PHE C 3 182 ? 157.324 227.714 89.392 1.00 362.12 182 PHE C N 1
ATOM 6053 C CA . PHE C 3 182 ? 157.400 226.799 88.251 1.00 364.23 182 PHE C CA 1
ATOM 6054 C C . PHE C 3 182 ? 156.718 225.469 88.581 1.00 360.03 182 PHE C C 1
ATOM 6055 O O . PHE C 3 182 ? 156.706 225.048 89.740 1.00 359.33 182 PHE C O 1
ATOM 6063 N N . THR C 3 183 ? 156.139 224.828 87.564 1.00 354.24 183 THR C N 1
ATOM 6064 C CA . THR C 3 183 ? 155.547 223.489 87.712 1.00 348.52 183 THR C CA 1
ATOM 6065 C C . THR C 3 183 ? 156.626 222.422 87.484 1.00 340.47 183 THR C C 1
ATOM 6066 O O . THR C 3 183 ? 157.331 222.463 86.477 1.00 339.51 183 THR C O 1
ATOM 6070 N N . TYR C 3 184 ? 156.758 221.484 88.425 1.00 330.79 184 TYR C N 1
ATOM 6071 C CA . TYR C 3 184 ? 157.835 220.482 88.390 1.00 323.96 184 TYR C CA 1
ATOM 6072 C C . TYR C 3 184 ? 157.379 219.087 88.824 1.00 315.08 184 TYR C C 1
ATOM 6073 O O . TYR C 3 184 ? 156.412 218.934 89.574 1.00 312.07 184 TYR C O 1
ATOM 6082 N N . GLY C 3 185 ? 158.101 218.081 88.334 1.00 306.93 185 GLY C N 1
ATOM 6083 C CA . GLY C 3 185 ? 157.836 216.676 88.642 1.00 300.88 185 GLY C CA 1
ATOM 6084 C C . GLY C 3 185 ? 159.029 215.839 88.214 1.00 295.79 185 GLY C C 1
ATOM 6085 O O . GLY C 3 185 ? 160.132 216.031 88.730 1.00 296.04 185 GLY C O 1
ATOM 6086 N N . LEU C 3 186 ? 158.813 214.917 87.274 1.00 290.28 186 LEU C N 1
ATOM 6087 C CA . LEU C 3 186 ? 159.914 214.221 86.602 1.00 288.14 186 LEU C CA 1
ATOM 6088 C C . LEU C 3 186 ? 160.282 214.996 85.342 1.00 285.52 186 LEU C C 1
ATOM 6089 O O . LEU C 3 186 ? 159.514 215.018 84.377 1.00 285.83 186 LEU C O 1
ATOM 6094 N N . GLU C 3 187 ? 161.454 215.630 85.367 1.00 285.28 187 GLU C N 1
ATOM 6095 C CA . GLU C 3 187 ? 161.935 216.464 84.268 1.00 285.96 187 GLU C CA 1
ATOM 6096 C C . GLU C 3 187 ? 163.038 215.719 83.508 1.00 289.23 187 GLU C C 1
ATOM 6097 O O . GLU C 3 187 ? 164.058 215.364 84.109 1.00 289.25 187 GLU C O 1
ATOM 6103 N N . PRO C 3 188 ? 162.826 215.444 82.200 1.00 292.98 188 PRO C N 1
ATOM 6104 C CA . PRO C 3 188 ? 163.877 214.829 81.378 1.00 295.22 188 PRO C CA 1
ATOM 6105 C C . PRO C 3 188 ? 165.144 215.678 81.253 1.00 297.76 188 PRO C C 1
ATOM 6106 O O . PRO C 3 188 ? 165.053 216.883 81.013 1.00 297.95 188 PRO C O 1
ATOM 6110 N N . LYS C 3 189 ? 166.303 215.046 81.434 1.00 301.69 189 LYS C N 1
ATOM 6111 C CA . LYS C 3 189 ? 167.594 215.676 81.149 1.00 304.98 189 LYS C CA 1
ATOM 6112 C C . LYS C 3 189 ? 167.902 215.518 79.664 1.00 308.82 189 LYS C C 1
ATOM 6113 O O . LYS C 3 189 ? 168.114 216.506 78.958 1.00 310.00 189 LYS C O 1
ATOM 6119 N N . ILE C 3 190 ? 167.916 214.265 79.207 1.00 312.43 190 ILE C N 1
ATOM 6120 C CA . ILE C 3 190 ? 168.165 213.913 77.803 1.00 314.11 190 ILE C CA 1
ATOM 6121 C C . ILE C 3 190 ? 167.409 212.639 77.412 1.00 313.85 190 ILE C C 1
ATOM 6122 O O . ILE C 3 190 ? 166.979 211.872 78.278 1.00 315.15 190 ILE C O 1
ATOM 6127 N N . ILE C 3 191 ? 167.258 212.429 76.104 1.00 312.03 191 ILE C N 1
ATOM 6128 C CA . ILE C 3 191 ? 166.700 211.184 75.563 1.00 310.53 191 ILE C CA 1
ATOM 6129 C C . ILE C 3 191 ? 167.865 210.210 75.369 1.00 309.23 191 ILE C C 1
ATOM 6130 O O . ILE C 3 191 ? 168.961 210.619 74.975 1.00 309.68 191 ILE C O 1
ATOM 6135 N N . TYR C 3 192 ? 167.614 208.926 75.630 1.00 306.63 192 TYR C N 1
ATOM 6136 C CA . TYR C 3 192 ? 168.677 207.925 75.797 1.00 305.27 192 TYR C CA 1
ATOM 6137 C C . TYR C 3 192 ? 168.396 206.641 75.007 1.00 304.87 192 TYR C C 1
ATOM 6138 O O . TYR C 3 192 ? 167.249 206.196 74.918 1.00 306.04 192 TYR C O 1
ATOM 6147 N N . ASP C 3 193 ? 169.459 206.057 74.449 1.00 304.39 193 ASP C N 1
ATOM 6148 C CA . ASP C 3 193 ? 169.379 204.879 73.575 1.00 305.09 193 ASP C CA 1
ATOM 6149 C C . ASP C 3 193 ? 170.053 203.680 74.246 1.00 310.17 193 ASP C C 1
ATOM 6150 O O . ASP C 3 193 ? 170.644 203.809 75.323 1.00 311.22 193 ASP C O 1
ATOM 6155 N N . ALA C 3 194 ? 169.959 202.520 73.596 1.00 315.15 194 ALA C N 1
ATOM 6156 C CA . ALA C 3 194 ? 170.656 201.307 74.037 1.00 318.50 194 ALA C CA 1
ATOM 6157 C C . ALA C 3 194 ? 172.071 201.294 73.457 1.00 320.90 194 ALA C C 1
ATOM 6158 O O . ALA C 3 194 ? 172.270 200.931 72.294 1.00 320.81 194 ALA C O 1
ATOM 6160 N N . GLY C 3 195 ? 173.044 201.702 74.272 1.00 323.35 195 GLY C N 1
ATOM 6161 C CA . GLY C 3 195 ? 174.443 201.812 73.849 1.00 325.13 195 GLY C CA 1
ATOM 6162 C C . GLY C 3 195 ? 174.847 203.169 73.285 1.00 328.86 195 GLY C C 1
ATOM 6163 O O . GLY C 3 195 ? 175.969 203.320 72.794 1.00 329.40 195 GLY C O 1
ATOM 6164 N N . ALA C 3 196 ? 173.948 204.155 73.355 1.00 332.51 196 ALA C N 1
ATOM 6165 C CA . ALA C 3 196 ? 174.196 205.497 72.807 1.00 334.77 196 ALA C CA 1
ATOM 6166 C C . ALA C 3 196 ? 173.194 206.520 73.358 1.00 338.96 196 ALA C C 1
ATOM 6167 O O . ALA C 3 196 ? 172.319 206.173 74.156 1.00 339.41 196 ALA C O 1
ATOM 6169 N N . CYS C 3 197 ? 173.350 207.779 72.943 1.00 343.53 197 CYS C N 1
ATOM 6170 C CA . CYS C 3 197 ? 172.382 208.842 73.224 1.00 347.59 197 CYS C CA 1
ATOM 6171 C C . CYS C 3 197 ? 171.604 209.158 71.949 1.00 357.50 197 CYS C C 1
ATOM 6172 O O . CYS C 3 197 ? 172.207 209.457 70.915 1.00 358.96 197 CYS C O 1
ATOM 6175 N N . TYR C 3 198 ? 170.274 209.091 72.025 1.00 369.52 198 TYR C N 1
ATOM 6176 C CA . TYR C 3 198 ? 169.405 209.356 70.870 1.00 379.61 198 TYR C CA 1
ATOM 6177 C C . TYR C 3 198 ? 169.349 210.850 70.555 1.00 383.96 198 TYR C C 1
ATOM 6178 O O . TYR C 3 198 ? 169.515 211.250 69.400 1.00 384.98 198 TYR C O 1
ATOM 6187 N N . SER C 3 199 ? 169.106 211.658 71.587 1.00 387.82 199 SER C N 1
ATOM 6188 C CA . SER C 3 199 ? 169.096 213.118 71.469 1.00 390.20 199 SER C CA 1
ATOM 6189 C C . SER C 3 199 ? 169.713 213.757 72.719 1.00 394.89 199 SER C C 1
ATOM 6190 O O . SER C 3 199 ? 169.119 213.679 73.799 1.00 394.41 199 SER C O 1
ATOM 6193 N N . PRO C 3 200 ? 170.903 214.386 72.586 1.00 400.59 200 PRO C N 1
ATOM 6194 C CA . PRO C 3 200 ? 171.492 215.125 73.701 1.00 403.30 200 PRO C CA 1
ATOM 6195 C C . PRO C 3 200 ? 170.933 216.554 73.747 1.00 405.21 200 PRO C C 1
ATOM 6196 O O . PRO C 3 200 ? 171.632 217.523 73.432 1.00 406.36 200 PRO C O 1
ATOM 6200 N N . SER C 3 201 ? 169.662 216.660 74.130 1.00 405.02 201 SER C N 1
ATOM 6201 C CA . SER C 3 201 ? 168.935 217.930 74.156 1.00 404.68 201 SER C CA 1
ATOM 6202 C C . SER C 3 201 ? 167.747 217.831 75.110 1.00 405.23 201 SER C C 1
ATOM 6203 O O . SER C 3 201 ? 167.015 216.837 75.092 1.00 402.85 201 SER C O 1
ATOM 6206 N N . ILE C 3 202 ? 167.565 218.860 75.937 1.00 408.54 202 ILE C N 1
ATOM 6207 C CA . ILE C 3 202 ? 166.485 218.886 76.931 1.00 411.53 202 ILE C CA 1
ATOM 6208 C C . ILE C 3 202 ? 165.107 219.037 76.271 1.00 413.51 202 ILE C C 1
ATOM 6209 O O . ILE C 3 202 ? 164.971 219.718 75.251 1.00 413.96 202 ILE C O 1
ATOM 6214 N N . SER C 3 203 ? 164.105 218.381 76.858 1.00 415.57 203 SER C N 1
ATOM 6215 C CA . SER C 3 203 ? 162.727 218.412 76.358 1.00 416.98 203 SER C CA 1
ATOM 6216 C C . SER C 3 203 ? 161.734 218.440 77.524 1.00 420.85 203 SER C C 1
ATOM 6217 O O . SER C 3 203 ? 161.288 217.394 78.003 1.00 420.39 203 SER C O 1
ATOM 6220 N N . GLU C 3 204 ? 161.402 219.652 77.969 1.00 426.02 204 GLU C N 1
ATOM 6221 C CA . GLU C 3 204 ? 160.465 219.869 79.081 1.00 429.86 204 GLU C CA 1
ATOM 6222 C C . GLU C 3 204 ? 158.987 219.878 78.657 1.00 437.03 204 GLU C C 1
ATOM 6223 O O . GLU C 3 204 ? 158.107 219.929 79.520 1.00 436.69 204 GLU C O 1
ATOM 6229 N N . GLU C 3 205 ? 158.713 219.845 77.350 1.00 445.15 205 GLU C N 1
ATOM 6230 C CA . GLU C 3 205 ? 157.338 219.872 76.839 1.00 450.70 205 GLU C CA 1
ATOM 6231 C C . GLU C 3 205 ? 156.757 218.463 76.805 1.00 452.15 205 GLU C C 1
ATOM 6232 O O . GLU C 3 205 ? 157.304 217.567 76.164 1.00 452.82 205 GLU C O 1
ATOM 6239 N N . MET D 4 1 ? 122.483 200.857 96.355 1.00 444.46 1 MET D N 1
ATOM 6240 C CA . MET D 4 1 ? 123.419 201.993 96.093 1.00 444.87 1 MET D CA 1
ATOM 6241 C C . MET D 4 1 ? 122.715 203.135 95.354 1.00 446.04 1 MET D C 1
ATOM 6242 O O . MET D 4 1 ? 122.077 202.893 94.326 1.00 447.43 1 MET D O 1
ATOM 6247 N N . PRO D 4 2 ? 122.816 204.378 95.875 1.00 444.70 2 PRO D N 1
ATOM 6248 C CA . PRO D 4 2 ? 122.401 205.550 95.088 1.00 445.09 2 PRO D CA 1
ATOM 6249 C C . PRO D 4 2 ? 123.310 205.805 93.872 1.00 446.46 2 PRO D C 1
ATOM 6250 O O . PRO D 4 2 ? 124.417 205.261 93.813 1.00 446.61 2 PRO D O 1
ATOM 6254 N N . PRO D 4 3 ? 122.853 206.632 92.909 1.00 445.83 3 PRO D N 1
ATOM 6255 C CA . PRO D 4 3 ? 123.679 206.950 91.740 1.00 445.67 3 PRO D CA 1
ATOM 6256 C C . PRO D 4 3 ? 124.808 207.923 92.088 1.00 446.19 3 PRO D C 1
ATOM 6257 O O . PRO D 4 3 ? 124.578 208.891 92.817 1.00 447.20 3 PRO D O 1
ATOM 6261 N N . LYS D 4 4 ? 126.010 207.663 91.571 1.00 444.83 4 LYS D N 1
ATOM 6262 C CA . LYS D 4 4 ? 127.173 208.512 91.844 1.00 443.23 4 LYS D CA 1
ATOM 6263 C C . LYS D 4 4 ? 127.016 209.863 91.145 1.00 446.60 4 LYS D C 1
ATOM 6264 O O . LYS D 4 4 ? 126.870 209.917 89.921 1.00 447.37 4 LYS D O 1
ATOM 6270 N N . VAL D 4 5 ? 127.049 210.941 91.932 1.00 449.41 5 VAL D N 1
ATOM 6271 C CA . VAL D 4 5 ? 126.812 212.303 91.437 1.00 451.19 5 VAL D CA 1
ATOM 6272 C C . VAL D 4 5 ? 127.947 213.244 91.844 1.00 454.76 5 VAL D C 1
ATOM 6273 O O . VAL D 4 5 ? 128.523 213.104 92.927 1.00 454.15 5 VAL D O 1
ATOM 6277 N N . ASP D 4 6 ? 128.256 214.197 90.966 1.00 457.98 6 ASP D N 1
ATOM 6278 C CA . ASP D 4 6 ? 129.298 215.196 91.215 1.00 459.24 6 ASP D CA 1
ATOM 6279 C C . ASP D 4 6 ? 128.719 216.387 91.990 1.00 456.63 6 ASP D C 1
ATOM 6280 O O . ASP D 4 6 ? 127.501 216.593 91.974 1.00 457.85 6 ASP D O 1
ATOM 6285 N N . PRO D 4 7 ? 129.580 217.170 92.679 1.00 450.55 7 PRO D N 1
ATOM 6286 C CA . PRO D 4 7 ? 129.104 218.409 93.311 1.00 447.04 7 PRO D CA 1
ATOM 6287 C C . PRO D 4 7 ? 128.655 219.471 92.300 1.00 444.98 7 PRO D C 1
ATOM 6288 O O . PRO D 4 7 ? 129.345 219.707 91.306 1.00 446.18 7 PRO D O 1
ATOM 6292 N N . SER D 4 8 ? 127.504 220.091 92.564 1.00 440.43 8 SER D N 1
ATOM 6293 C CA . SER D 4 8 ? 126.957 221.159 91.718 1.00 436.32 8 SER D CA 1
ATOM 6294 C C . SER D 4 8 ? 126.129 222.138 92.550 1.00 430.62 8 SER D C 1
ATOM 6295 O O . SER D 4 8 ? 125.709 221.809 93.663 1.00 430.23 8 SER D O 1
ATOM 6298 N N . GLU D 4 9 ? 125.904 223.333 91.996 1.00 422.81 9 GLU D N 1
ATOM 6299 C CA . GLU D 4 9 ? 125.194 224.428 92.681 1.00 415.98 9 GLU D CA 1
ATOM 6300 C C . GLU D 4 9 ? 125.974 224.829 93.955 1.00 406.42 9 GLU D C 1
ATOM 6301 O O . GLU D 4 9 ? 127.206 224.899 93.909 1.00 406.60 9 GLU D O 1
ATOM 6307 N N . LYS D 4 10 ? 125.284 225.107 95.066 1.00 394.36 10 LYS D N 1
ATOM 6308 C CA . LYS D 4 10 ? 125.937 225.234 96.375 1.00 384.03 10 LYS D CA 1
ATOM 6309 C C . LYS D 4 10 ? 126.473 223.866 96.807 1.00 376.51 10 LYS D C 1
ATOM 6310 O O . LYS D 4 10 ? 125.842 222.843 96.541 1.00 375.64 10 LYS D O 1
ATOM 6316 N N . VAL D 4 11 ? 127.635 223.859 97.461 1.00 367.67 11 VAL D N 1
ATOM 6317 C CA . VAL D 4 11 ? 128.295 222.619 97.891 1.00 362.15 11 VAL D CA 1
ATOM 6318 C C . VAL D 4 11 ? 128.664 222.706 99.374 1.00 359.20 11 VAL D C 1
ATOM 6319 O O . VAL D 4 11 ? 129.598 223.421 99.747 1.00 358.51 11 VAL D O 1
ATOM 6323 N N . GLU D 4 12 ? 127.914 221.981 100.207 1.00 355.91 12 GLU D N 1
ATOM 6324 C CA . GLU D 4 12 ? 128.185 221.866 101.641 1.00 353.42 12 GLU D CA 1
ATOM 6325 C C . GLU D 4 12 ? 128.802 220.495 101.933 1.00 353.10 12 GLU D C 1
ATOM 6326 O O . GLU D 4 12 ? 128.102 219.479 101.924 1.00 354.01 12 GLU D O 1
ATOM 6332 N N . VAL D 4 13 ? 130.111 220.477 102.186 1.00 350.85 13 VAL D N 1
ATOM 6333 C CA . VAL D 4 13 ? 130.844 219.235 102.449 1.00 348.00 13 VAL D CA 1
ATOM 6334 C C . VAL D 4 13 ? 130.651 218.826 103.911 1.00 348.83 13 VAL D C 1
ATOM 6335 O O . VAL D 4 13 ? 130.806 219.651 104.815 1.00 348.93 13 VAL D O 1
ATOM 6339 N N . PHE D 4 14 ? 130.312 217.553 104.123 1.00 348.72 14 PHE D N 1
ATOM 6340 C CA . PHE D 4 14 ? 130.133 216.979 105.458 1.00 348.12 14 PHE D CA 1
ATOM 6341 C C . PHE D 4 14 ? 130.901 215.662 105.579 1.00 344.63 14 PHE D C 1
ATOM 6342 O O . PHE D 4 14 ? 131.040 214.926 104.598 1.00 344.27 14 PHE D O 1
ATOM 6350 N N . LEU D 4 15 ? 131.390 215.378 106.787 1.00 339.80 15 LEU D N 1
ATOM 6351 C CA . LEU D 4 15 ? 132.073 214.121 107.101 1.00 335.41 15 LEU D CA 1
ATOM 6352 C C . LEU D 4 15 ? 131.310 213.383 108.199 1.00 333.63 15 LEU D C 1
ATOM 6353 O O . LEU D 4 15 ? 131.539 213.615 109.390 1.00 335.09 15 LEU D O 1
ATOM 6358 N N . ARG D 4 16 ? 130.400 212.501 107.788 1.00 329.75 16 ARG D N 1
ATOM 6359 C CA . ARG D 4 16 ? 129.614 211.699 108.724 1.00 327.15 16 ARG D CA 1
ATOM 6360 C C . ARG D 4 16 ? 130.374 210.427 109.088 1.00 325.15 16 ARG D C 1
ATOM 6361 O O . ARG D 4 16 ? 130.839 209.697 108.210 1.00 322.90 16 ARG D O 1
ATOM 6369 N N . VAL D 4 17 ? 130.486 210.177 110.392 1.00 325.95 17 VAL D N 1
ATOM 6370 C CA . VAL D 4 17 ? 131.304 209.088 110.931 1.00 326.19 17 VAL D CA 1
ATOM 6371 C C . VAL D 4 17 ? 130.564 207.757 110.777 1.00 326.05 17 VAL D C 1
ATOM 6372 O O . VAL D 4 17 ? 131.142 206.770 110.318 1.00 327.18 17 VAL D O 1
ATOM 6376 N N . CYS D 4 18 ? 129.291 207.750 111.172 1.00 322.99 18 CYS D N 1
ATOM 6377 C CA . CYS D 4 18 ? 128.405 206.589 111.042 1.00 319.10 18 CYS D CA 1
ATOM 6378 C C . CYS D 4 18 ? 127.260 206.867 110.065 1.00 316.87 18 CYS D C 1
ATOM 6379 O O . CYS D 4 18 ? 127.094 207.991 109.586 1.00 314.81 18 CYS D O 1
ATOM 6382 N N . GLY D 4 19 ? 126.487 205.826 109.761 1.00 316.24 19 GLY D N 1
ATOM 6383 C CA . GLY D 4 19 ? 125.277 205.977 108.939 1.00 315.26 19 GLY D CA 1
ATOM 6384 C C . GLY D 4 19 ? 124.343 204.791 108.705 1.00 315.28 19 GLY D C 1
ATOM 6385 O O . GLY D 4 19 ? 123.431 204.898 107.884 1.00 314.51 19 GLY D O 1
ATOM 6386 N N . GLY D 4 20 ? 124.546 203.672 109.404 1.00 316.86 20 GLY D N 1
ATOM 6387 C CA . GLY D 4 20 ? 123.623 202.537 109.355 1.00 318.31 20 GLY D CA 1
ATOM 6388 C C . GLY D 4 20 ? 122.293 202.860 110.010 1.00 320.77 20 GLY D C 1
ATOM 6389 O O . GLY D 4 20 ? 121.233 202.552 109.463 1.00 320.93 20 GLY D O 1
ATOM 6390 N N . GLU D 4 21 ? 122.359 203.458 111.200 1.00 324.31 21 GLU D N 1
ATOM 6391 C CA . GLU D 4 21 ? 121.190 204.060 111.852 1.00 327.92 21 GLU D CA 1
ATOM 6392 C C . GLU D 4 21 ? 121.470 205.485 112.367 1.00 329.83 21 GLU D C 1
ATOM 6393 O O . GLU D 4 21 ? 120.715 206.001 113.196 1.00 329.68 21 GLU D O 1
ATOM 6399 N N . ALA D 4 22 ? 122.538 206.118 111.866 1.00 332.72 22 ALA D N 1
ATOM 6400 C CA . ALA D 4 22 ? 122.914 207.487 112.245 1.00 336.61 22 ALA D CA 1
ATOM 6401 C C . ALA D 4 22 ? 123.158 207.632 113.766 1.00 342.46 22 ALA D C 1
ATOM 6402 O O . ALA D 4 22 ? 123.615 206.678 114.402 1.00 342.19 22 ALA D O 1
ATOM 6404 N N . GLY D 4 23 ? 122.873 208.803 114.343 1.00 350.61 23 GLY D N 1
ATOM 6405 C CA . GLY D 4 23 ? 123.118 209.053 115.762 1.00 357.15 23 GLY D CA 1
ATOM 6406 C C . GLY D 4 23 ? 122.154 208.365 116.716 1.00 362.25 23 GLY D C 1
ATOM 6407 O O . GLY D 4 23 ? 120.988 208.755 116.815 1.00 362.64 23 GLY D O 1
ATOM 6408 N N . ALA D 4 24 ? 122.650 207.338 117.408 1.00 367.86 24 ALA D N 1
ATOM 6409 C CA . ALA D 4 24 ? 121.940 206.700 118.522 1.00 371.15 24 ALA D CA 1
ATOM 6410 C C . ALA D 4 24 ? 122.418 207.305 119.841 1.00 376.10 24 ALA D C 1
ATOM 6411 O O . ALA D 4 24 ? 121.610 207.770 120.648 1.00 377.78 24 ALA D O 1
ATOM 6413 N N . MET D 4 25 ? 123.738 207.290 120.040 1.00 380.65 25 MET D N 1
ATOM 6414 C CA . MET D 4 25 ? 124.396 207.898 121.203 1.00 383.46 25 MET D CA 1
ATOM 6415 C C . MET D 4 25 ? 125.099 209.208 120.805 1.00 382.52 25 MET D C 1
ATOM 6416 O O . MET D 4 25 ? 126.132 209.561 121.385 1.00 382.17 25 MET D O 1
ATOM 6421 N N . SER D 4 26 ? 124.520 209.930 119.840 1.00 380.45 26 SER D N 1
ATOM 6422 C CA . SER D 4 26 ? 125.197 211.019 119.122 1.00 378.59 26 SER D CA 1
ATOM 6423 C C . SER D 4 26 ? 126.525 210.543 118.512 1.00 379.28 26 SER D C 1
ATOM 6424 O O . SER D 4 26 ? 127.568 211.172 118.700 1.00 379.06 26 SER D O 1
ATOM 6427 N N . THR D 4 27 ? 126.465 209.423 117.789 1.00 378.51 27 THR D N 1
ATOM 6428 C CA . THR D 4 27 ? 127.646 208.812 117.159 1.00 376.54 27 THR D CA 1
ATOM 6429 C C . THR D 4 27 ? 128.180 209.596 115.953 1.00 374.36 27 THR D C 1
ATOM 6430 O O . THR D 4 27 ? 129.340 209.417 115.572 1.00 373.50 27 THR D O 1
ATOM 6434 N N . LEU D 4 28 ? 127.342 210.440 115.348 1.00 372.04 28 LEU D N 1
ATOM 6435 C CA . LEU D 4 28 ? 127.807 211.412 114.354 1.00 370.19 28 LEU D CA 1
ATOM 6436 C C . LEU D 4 28 ? 128.499 212.564 115.078 1.00 372.11 28 LEU D C 1
ATOM 6437 O O . LEU D 4 28 ? 128.114 212.913 116.197 1.00 371.93 28 LEU D O 1
ATOM 6442 N N . ALA D 4 29 ? 129.508 213.152 114.437 1.00 373.72 29 ALA D N 1
ATOM 6443 C CA . ALA D 4 29 ? 130.246 214.278 115.014 1.00 373.47 29 ALA D CA 1
ATOM 6444 C C . ALA D 4 29 ? 129.339 215.515 115.105 1.00 372.39 29 ALA D C 1
ATOM 6445 O O . ALA D 4 29 ? 128.943 216.061 114.072 1.00 372.96 29 ALA D O 1
ATOM 6447 N N . PRO D 4 30 ? 129.003 215.959 116.338 1.00 368.16 30 PRO D N 1
ATOM 6448 C CA . PRO D 4 30 ? 128.039 217.052 116.507 1.00 366.89 30 PRO D CA 1
ATOM 6449 C C . PRO D 4 30 ? 128.571 218.459 116.189 1.00 367.90 30 PRO D C 1
ATOM 6450 O O . PRO D 4 30 ? 127.776 219.396 116.125 1.00 367.85 30 PRO D O 1
ATOM 6454 N N . LYS D 4 31 ? 129.886 218.607 116.018 1.00 368.29 31 LYS D N 1
ATOM 6455 C CA . LYS D 4 31 ? 130.491 219.887 115.636 1.00 367.50 31 LYS D CA 1
ATOM 6456 C C . LYS D 4 31 ? 130.372 220.163 114.133 1.00 367.09 31 LYS D C 1
ATOM 6457 O O . LYS D 4 31 ? 130.109 221.299 113.733 1.00 367.67 31 LYS D O 1
ATOM 6463 N N . LEU D 4 32 ? 130.560 219.129 113.313 1.00 363.94 32 LEU D N 1
ATOM 6464 C CA . LEU D 4 32 ? 130.694 219.290 111.856 1.00 360.79 32 LEU D CA 1
ATOM 6465 C C . LEU D 4 32 ? 129.393 219.666 111.135 1.00 362.00 32 LEU D C 1
ATOM 6466 O O . LEU D 4 32 ? 129.430 220.396 110.142 1.00 362.02 32 LEU D O 1
ATOM 6471 N N . GLY D 4 33 ? 128.260 219.163 111.625 1.00 364.25 33 GLY D N 1
ATOM 6472 C CA . GLY D 4 33 ? 126.957 219.419 111.005 1.00 367.71 33 GLY D CA 1
ATOM 6473 C C . GLY D 4 33 ? 126.485 220.866 111.096 1.00 371.86 33 GLY D C 1
ATOM 6474 O O . GLY D 4 33 ? 126.246 221.499 110.066 1.00 373.68 33 GLY D O 1
ATOM 6475 N N . PRO D 4 34 ? 126.325 221.396 112.327 1.00 375.06 34 PRO D N 1
ATOM 6476 C CA . PRO D 4 34 ? 125.936 222.804 112.529 1.00 377.32 34 PRO D CA 1
ATOM 6477 C C . PRO D 4 34 ? 126.924 223.847 111.979 1.00 379.35 34 PRO D C 1
ATOM 6478 O O . PRO D 4 34 ? 126.509 224.964 111.664 1.00 379.64 34 PRO D O 1
ATOM 6482 N N . LEU D 4 35 ? 128.207 223.489 111.882 1.00 381.63 35 LEU D N 1
ATOM 6483 C CA . LEU D 4 35 ? 129.233 224.377 111.319 1.00 384.11 35 LEU D CA 1
ATOM 6484 C C . LEU D 4 35 ? 129.024 224.634 109.821 1.00 388.10 35 LEU D C 1
ATOM 6485 O O . LEU D 4 35 ? 129.269 225.746 109.346 1.00 389.42 35 LEU D O 1
ATOM 6490 N N . GLY D 4 36 ? 128.571 223.611 109.092 1.00 391.70 36 GLY D N 1
ATOM 6491 C CA . GLY D 4 36 ? 128.240 223.733 107.665 1.00 394.82 36 GLY D CA 1
ATOM 6492 C C . GLY D 4 36 ? 126.766 223.969 107.350 1.00 398.06 36 GLY D C 1
ATOM 6493 O O . GLY D 4 36 ? 126.321 223.655 106.243 1.00 399.73 36 GLY D O 1
ATOM 6494 N N . VAL D 4 37 ? 126.018 224.521 108.311 1.00 398.99 37 VAL D N 1
ATOM 6495 C CA . VAL D 4 37 ? 124.584 224.827 108.166 1.00 397.85 37 VAL D CA 1
ATOM 6496 C C . VAL D 4 37 ? 123.741 223.558 107.952 1.00 397.15 37 VAL D C 1
ATOM 6497 O O . VAL D 4 37 ? 123.293 223.261 106.841 1.00 397.25 37 VAL D O 1
ATOM 6501 N N . SER D 4 38 ? 123.556 222.816 109.042 1.00 395.77 38 SER D N 1
ATOM 6502 C CA . SER D 4 38 ? 122.716 221.615 109.069 1.00 394.46 38 SER D CA 1
ATOM 6503 C C . SER D 4 38 ? 122.477 221.209 110.531 1.00 396.05 38 SER D C 1
ATOM 6504 O O . SER D 4 38 ? 123.438 220.902 111.236 1.00 395.83 38 SER D O 1
ATOM 6507 N N . PRO D 4 39 ? 121.209 221.224 111.003 1.00 398.33 39 PRO D N 1
ATOM 6508 C CA . PRO D 4 39 ? 120.916 220.766 112.376 1.00 399.36 39 PRO D CA 1
ATOM 6509 C C . PRO D 4 39 ? 121.314 219.310 112.670 1.00 400.72 39 PRO D C 1
ATOM 6510 O O . PRO D 4 39 ? 121.609 218.548 111.744 1.00 400.94 39 PRO D O 1
ATOM 6514 N N . LYS D 4 40 ? 121.310 218.940 113.952 1.00 402.37 40 LYS D N 1
ATOM 6515 C CA . LYS D 4 40 ? 121.796 217.618 114.393 1.00 403.60 40 LYS D CA 1
ATOM 6516 C C . LYS D 4 40 ? 120.880 216.517 113.864 1.00 404.46 40 LYS D C 1
ATOM 6517 O O . LYS D 4 40 ? 121.326 215.527 113.253 1.00 403.47 40 LYS D O 1
ATOM 6523 N N . LYS D 4 41 ? 119.590 216.755 114.074 1.00 404.82 41 LYS D N 1
ATOM 6524 C CA . LYS D 4 41 ? 118.528 215.850 113.588 1.00 404.37 41 LYS D CA 1
ATOM 6525 C C . LYS D 4 41 ? 118.622 215.718 112.072 1.00 400.63 41 LYS D C 1
ATOM 6526 O O . LYS D 4 41 ? 118.554 214.604 111.529 1.00 400.39 41 LYS D O 1
ATOM 6532 N N . VAL D 4 42 ? 118.779 216.871 111.426 1.00 393.56 42 VAL D N 1
ATOM 6533 C CA . VAL D 4 42 ? 118.876 216.943 109.962 1.00 386.62 42 VAL D CA 1
ATOM 6534 C C . VAL D 4 42 ? 120.065 216.110 109.481 1.00 381.51 42 VAL D C 1
ATOM 6535 O O . VAL D 4 42 ? 119.947 215.341 108.518 1.00 381.13 42 VAL D O 1
ATOM 6539 N N . GLY D 4 43 ? 121.184 216.287 110.171 1.00 373.03 43 GLY D N 1
ATOM 6540 C CA . GLY D 4 43 ? 122.428 215.584 109.872 1.00 365.35 43 GLY D CA 1
ATOM 6541 C C . GLY D 4 43 ? 122.226 214.098 109.948 1.00 358.70 43 GLY D C 1
ATOM 6542 O O . GLY D 4 43 ? 122.767 213.360 109.124 1.00 358.23 43 GLY D O 1
ATOM 6543 N N . ASP D 4 44 ? 121.536 213.664 111.011 1.00 350.57 44 ASP D N 1
ATOM 6544 C CA . ASP D 4 44 ? 121.195 212.245 111.208 1.00 344.82 44 ASP D CA 1
ATOM 6545 C C . ASP D 4 44 ? 120.518 211.644 109.987 1.00 341.60 44 ASP D C 1
ATOM 6546 O O . ASP D 4 44 ? 120.899 210.555 109.550 1.00 341.85 44 ASP D O 1
ATOM 6551 N N . ASP D 4 45 ? 119.532 212.368 109.465 1.00 337.61 45 ASP D N 1
ATOM 6552 C CA . ASP D 4 45 ? 118.813 211.976 108.258 1.00 333.42 45 ASP D CA 1
ATOM 6553 C C . ASP D 4 45 ? 119.719 211.772 107.055 1.00 328.39 45 ASP D C 1
ATOM 6554 O O . ASP D 4 45 ? 119.666 210.717 106.393 1.00 327.11 45 ASP D O 1
ATOM 6559 N N . ILE D 4 46 ? 120.508 212.810 106.765 1.00 323.02 46 ILE D N 1
ATOM 6560 C CA . ILE D 4 46 ? 121.379 212.827 105.582 1.00 318.51 46 ILE D CA 1
ATOM 6561 C C . ILE D 4 46 ? 122.609 211.940 105.673 1.00 318.99 46 ILE D C 1
ATOM 6562 O O . ILE D 4 46 ? 123.243 211.686 104.633 1.00 318.72 46 ILE D O 1
ATOM 6567 N N . ALA D 4 47 ? 122.942 211.487 106.888 1.00 321.33 47 ALA D N 1
ATOM 6568 C CA . ALA D 4 47 ? 123.875 210.363 107.057 1.00 323.78 47 ALA D CA 1
ATOM 6569 C C . ALA D 4 47 ? 123.352 209.117 106.340 1.00 324.74 47 ALA D C 1
ATOM 6570 O O . ALA D 4 47 ? 124.112 208.442 105.646 1.00 325.86 47 ALA D O 1
ATOM 6572 N N . LYS D 4 48 ? 122.061 208.827 106.502 1.00 324.13 48 LYS D N 1
ATOM 6573 C CA . LYS D 4 48 ? 121.429 207.655 105.879 1.00 322.86 48 LYS D CA 1
ATOM 6574 C C . LYS D 4 48 ? 121.104 207.826 104.382 1.00 320.15 48 LYS D C 1
ATOM 6575 O O . LYS D 4 48 ? 120.773 206.850 103.710 1.00 319.49 48 LYS D O 1
ATOM 6581 N N . ALA D 4 49 ? 121.181 209.055 103.870 1.00 318.93 49 ALA D N 1
ATOM 6582 C CA . ALA D 4 49 ? 121.025 209.319 102.433 1.00 318.92 49 ALA D CA 1
ATOM 6583 C C . ALA D 4 49 ? 122.201 208.792 101.602 1.00 322.63 49 ALA D C 1
ATOM 6584 O O . ALA D 4 49 ? 121.999 208.312 100.484 1.00 322.01 49 ALA D O 1
ATOM 6586 N N . THR D 4 50 ? 123.417 208.891 102.145 1.00 328.05 50 THR D N 1
ATOM 6587 C CA . THR D 4 50 ? 124.628 208.424 101.458 1.00 332.88 50 THR D CA 1
ATOM 6588 C C . THR D 4 50 ? 124.662 206.894 101.388 1.00 336.14 50 THR D C 1
ATOM 6589 O O . THR D 4 50 ? 124.774 206.318 100.304 1.00 337.37 50 THR D O 1
ATOM 6593 N N . GLN D 4 51 ? 124.573 206.259 102.556 1.00 338.48 51 GLN D N 1
ATOM 6594 C CA . GLN D 4 51 ? 124.447 204.805 102.679 1.00 339.43 51 GLN D CA 1
ATOM 6595 C C . GLN D 4 51 ? 123.408 204.522 103.769 1.00 342.66 51 GLN D C 1
ATOM 6596 O O . GLN D 4 51 ? 123.694 204.741 104.948 1.00 343.15 51 GLN D O 1
ATOM 6602 N N . PRO D 4 52 ? 122.192 204.064 103.387 1.00 346.31 52 PRO D N 1
ATOM 6603 C CA . PRO D 4 52 ? 121.165 203.812 104.412 1.00 347.68 52 PRO D CA 1
ATOM 6604 C C . PRO D 4 52 ? 121.511 202.684 105.382 1.00 349.36 52 PRO D C 1
ATOM 6605 O O . PRO D 4 52 ? 121.495 202.898 106.595 1.00 347.53 52 PRO D O 1
ATOM 6609 N N . TRP D 4 53 ? 121.832 201.511 104.841 1.00 353.55 53 TRP D N 1
ATOM 6610 C CA . TRP D 4 53 ? 122.037 200.294 105.635 1.00 357.88 53 TRP D CA 1
ATOM 6611 C C . TRP D 4 53 ? 123.483 199.767 105.661 1.00 352.73 53 TRP D C 1
ATOM 6612 O O . TRP D 4 53 ? 123.821 198.965 106.534 1.00 352.43 53 TRP D O 1
ATOM 6623 N N . LYS D 4 54 ? 124.326 200.212 104.724 1.00 347.88 54 LYS D N 1
ATOM 6624 C CA . LYS D 4 54 ? 125.733 199.788 104.654 1.00 344.54 54 LYS D CA 1
ATOM 6625 C C . LYS D 4 54 ? 126.698 200.680 105.455 1.00 342.81 54 LYS D C 1
ATOM 6626 O O . LYS D 4 54 ? 127.893 200.382 105.523 1.00 343.39 54 LYS D O 1
ATOM 6632 N N . GLY D 4 55 ? 126.191 201.760 106.054 1.00 339.61 55 GLY D N 1
ATOM 6633 C CA . GLY D 4 55 ? 127.023 202.718 106.784 1.00 336.57 55 GLY D CA 1
ATOM 6634 C C . GLY D 4 55 ? 127.528 202.206 108.123 1.00 334.08 55 GLY D C 1
ATOM 6635 O O . GLY D 4 55 ? 126.731 201.913 109.018 1.00 333.50 55 GLY D O 1
ATOM 6636 N N . MET D 4 56 ? 128.854 202.109 108.253 1.00 331.21 56 MET D N 1
ATOM 6637 C CA . MET D 4 56 ? 129.521 201.675 109.486 1.00 329.18 56 MET D CA 1
ATOM 6638 C C . MET D 4 56 ? 130.275 202.845 110.122 1.00 326.97 56 MET D C 1
ATOM 6639 O O . MET D 4 56 ? 130.372 203.921 109.531 1.00 325.67 56 MET D O 1
ATOM 6644 N N . LYS D 4 57 ? 130.801 202.628 111.328 1.00 325.01 57 LYS D N 1
ATOM 6645 C CA . LYS D 4 57 ? 131.623 203.641 112.010 1.00 324.07 57 LYS D CA 1
ATOM 6646 C C . LYS D 4 57 ? 133.024 203.743 111.404 1.00 326.29 57 LYS D C 1
ATOM 6647 O O . LYS D 4 57 ? 133.513 202.800 110.775 1.00 326.06 57 LYS D O 1
ATOM 6653 N N . VAL D 4 58 ? 133.654 204.897 111.624 1.00 328.54 58 VAL D N 1
ATOM 6654 C CA . VAL D 4 58 ? 134.951 205.259 111.029 1.00 329.80 58 VAL D CA 1
ATOM 6655 C C . VAL D 4 58 ? 134.850 205.265 109.495 1.00 328.66 58 VAL D C 1
ATOM 6656 O O . VAL D 4 58 ? 135.540 204.511 108.801 1.00 328.48 58 VAL D O 1
ATOM 6660 N N . SER D 4 59 ? 133.968 206.126 108.985 1.00 326.83 59 SER D N 1
ATOM 6661 C CA . SER D 4 59 ? 133.697 206.232 107.546 1.00 326.38 59 SER D CA 1
ATOM 6662 C C . SER D 4 59 ? 134.489 207.358 106.890 1.00 327.04 59 SER D C 1
ATOM 6663 O O . SER D 4 59 ? 134.829 208.347 107.539 1.00 323.72 59 SER D O 1
ATOM 6666 N N . VAL D 4 60 ? 134.758 207.191 105.595 1.00 329.15 60 VAL D N 1
ATOM 6667 C CA . VAL D 4 60 ? 135.385 208.220 104.756 1.00 329.51 60 VAL D CA 1
ATOM 6668 C C . VAL D 4 60 ? 134.358 208.685 103.708 1.00 328.03 60 VAL D C 1
ATOM 6669 O O . VAL D 4 60 ? 134.701 208.945 102.553 1.00 329.49 60 VAL D O 1
ATOM 6673 N N . LYS D 4 61 ? 133.097 208.809 104.129 1.00 324.06 61 LYS D N 1
ATOM 6674 C CA . LYS D 4 61 ? 131.993 209.132 103.217 1.00 321.21 61 LYS D CA 1
ATOM 6675 C C . LYS D 4 61 ? 131.798 210.643 103.106 1.00 322.10 61 LYS D C 1
ATOM 6676 O O . LYS D 4 61 ? 131.990 2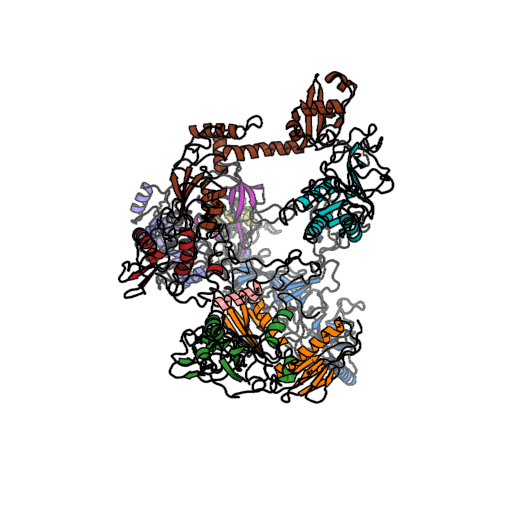11.372 104.083 1.00 323.64 61 LYS D O 1
ATOM 6682 N N . LEU D 4 62 ? 131.420 211.098 101.910 1.00 320.95 62 LEU D N 1
ATOM 6683 C CA . LEU D 4 62 ? 131.158 212.513 101.641 1.00 321.78 62 LEU D CA 1
ATOM 6684 C C . LEU D 4 62 ? 129.672 212.731 101.375 1.00 323.52 62 LEU D C 1
ATOM 6685 O O . LEU D 4 62 ? 129.151 212.284 100.351 1.00 321.55 62 LEU D O 1
ATOM 6690 N N . THR D 4 63 ? 129.001 213.409 102.306 1.00 329.16 63 THR D N 1
ATOM 6691 C CA . THR D 4 63 ? 127.602 213.801 102.151 1.00 334.23 63 THR D CA 1
ATOM 6692 C C . THR D 4 63 ? 127.543 215.233 101.612 1.00 337.42 63 THR D C 1
ATOM 6693 O O . THR D 4 63 ? 127.669 216.195 102.373 1.00 338.30 63 THR D O 1
ATOM 6697 N N . ILE D 4 64 ? 127.366 215.359 100.297 1.00 339.84 64 ILE D N 1
ATOM 6698 C CA . ILE D 4 64 ? 127.226 216.671 99.642 1.00 340.74 64 ILE D CA 1
ATOM 6699 C C . ILE D 4 64 ? 125.753 217.081 99.568 1.00 343.61 64 ILE D C 1
ATOM 6700 O O . ILE D 4 64 ? 124.868 216.224 99.488 1.00 343.40 64 ILE D O 1
ATOM 6705 N N . GLN D 4 65 ? 125.506 218.392 99.607 1.00 345.90 65 GLN D N 1
ATOM 6706 C CA . GLN D 4 65 ? 124.151 218.952 99.603 1.00 347.32 65 GLN D CA 1
ATOM 6707 C C . GLN D 4 65 ? 124.032 220.030 98.524 1.00 353.00 65 GLN D C 1
ATOM 6708 O O . GLN D 4 65 ? 124.602 221.116 98.663 1.00 352.99 65 GLN D O 1
ATOM 6714 N N . ASN D 4 66 ? 123.294 219.724 97.455 1.00 360.38 66 ASN D N 1
ATOM 6715 C CA . ASN D 4 66 ? 123.064 220.670 96.357 1.00 366.06 66 ASN D CA 1
ATOM 6716 C C . ASN D 4 66 ? 121.811 221.490 96.663 1.00 372.17 66 ASN D C 1
ATOM 6717 O O . ASN D 4 66 ? 120.716 220.930 96.750 1.00 373.79 66 ASN D O 1
ATOM 6722 N N . ARG D 4 67 ? 121.985 222.806 96.829 1.00 377.69 67 ARG D N 1
ATOM 6723 C CA . ARG D 4 67 ? 120.926 223.722 97.293 1.00 381.62 67 ARG D CA 1
ATOM 6724 C C . ARG D 4 67 ? 120.372 223.287 98.663 1.00 384.44 67 ARG D C 1
ATOM 6725 O O . ARG D 4 67 ? 119.156 223.211 98.861 1.00 385.00 67 ARG D O 1
ATOM 6733 N N . ILE D 4 68 ? 121.293 223.026 99.597 1.00 387.07 68 ILE D N 1
ATOM 6734 C CA . ILE D 4 68 ? 121.010 222.440 100.928 1.00 389.33 68 ILE D CA 1
ATOM 6735 C C . ILE D 4 68 ? 119.925 221.342 100.889 1.00 394.81 68 ILE D C 1
ATOM 6736 O O . ILE D 4 68 ? 118.894 221.407 101.563 1.00 397.30 68 ILE D O 1
ATOM 6741 N N . ALA D 4 69 ? 120.193 220.330 100.067 1.00 398.08 69 ALA D N 1
ATOM 6742 C CA . ALA D 4 69 ? 119.307 219.173 99.908 1.00 399.16 69 ALA D CA 1
ATOM 6743 C C . ALA D 4 69 ? 120.067 218.001 99.285 1.00 399.64 69 ALA D C 1
ATOM 6744 O O . ALA D 4 69 ? 120.987 218.209 98.490 1.00 400.65 69 ALA D O 1
ATOM 6746 N N . VAL D 4 70 ? 119.677 216.779 99.649 1.00 399.05 70 VAL D N 1
ATOM 6747 C CA . VAL D 4 70 ? 120.357 215.565 99.165 1.00 397.80 70 VAL D CA 1
ATOM 6748 C C . VAL D 4 70 ? 120.182 215.374 97.646 1.00 397.56 70 VAL D C 1
ATOM 6749 O O . VAL D 4 70 ? 119.057 215.456 97.145 1.00 398.02 70 VAL D O 1
ATOM 6753 N N . PRO D 4 71 ? 121.294 215.146 96.907 1.00 395.93 71 PRO D N 1
ATOM 6754 C CA . PRO D 4 71 ? 121.226 214.783 95.490 1.00 394.85 71 PRO D CA 1
ATOM 6755 C C . PRO D 4 71 ? 121.372 213.267 95.238 1.00 393.06 71 PRO D C 1
ATOM 6756 O O . PRO D 4 71 ? 121.830 212.868 94.163 1.00 394.34 71 PRO D O 1
ATOM 6760 N N . GLU D 4 72 ? 120.956 212.445 96.208 1.00 388.31 72 GLU D N 1
ATOM 6761 C CA . GLU D 4 72 ? 121.168 210.989 96.193 1.00 383.40 72 GLU D CA 1
ATOM 6762 C C . GLU D 4 72 ? 122.656 210.637 96.054 1.00 372.47 72 GLU D C 1
ATOM 6763 O O . GLU D 4 72 ? 123.054 209.892 95.155 1.00 372.87 72 GLU D O 1
ATOM 6769 N N . VAL D 4 73 ? 123.462 211.193 96.958 1.00 358.62 73 VAL D N 1
ATOM 6770 C CA . VAL D 4 73 ? 124.920 210.999 96.961 1.00 347.42 73 VAL D CA 1
ATOM 6771 C C . VAL D 4 73 ? 125.316 209.539 97.227 1.00 338.14 73 VAL D C 1
ATOM 6772 O O . VAL D 4 73 ? 124.698 208.867 98.053 1.00 339.34 73 VAL D O 1
ATOM 6776 N N . LEU D 4 74 ? 126.311 209.050 96.483 1.00 324.89 74 LEU D N 1
ATOM 6777 C CA . LEU D 4 74 ? 126.941 207.740 96.739 1.00 314.02 74 LEU D CA 1
ATOM 6778 C C . LEU D 4 74 ? 128.280 207.791 97.511 1.00 305.73 74 LEU D C 1
ATOM 6779 O O . LEU D 4 74 ? 128.339 207.270 98.627 1.00 304.19 74 LEU D O 1
ATOM 6784 N N . PRO D 4 75 ? 129.341 208.417 96.934 1.00 296.99 75 PRO D N 1
ATOM 6785 C CA . PRO D 4 75 ? 130.739 208.219 97.364 1.00 290.43 75 PRO D CA 1
ATOM 6786 C C . PRO D 4 75 ? 130.994 207.842 98.834 1.00 281.74 75 PRO D C 1
ATOM 6787 O O . PRO D 4 75 ? 130.795 208.657 99.739 1.00 279.60 75 PRO D O 1
ATOM 6791 N N . SER D 4 76 ? 131.410 206.592 99.037 1.00 271.52 76 SER D N 1
ATOM 6792 C CA . SER D 4 76 ? 131.818 206.070 100.342 1.00 263.73 76 SER D CA 1
ATOM 6793 C C . SER D 4 76 ? 133.015 205.139 100.166 1.00 257.19 76 SER D C 1
ATOM 6794 O O . SER D 4 76 ? 133.360 204.762 99.041 1.00 254.01 76 SER D O 1
ATOM 6797 N N . ALA D 4 77 ? 133.641 204.774 101.282 1.00 252.97 77 ALA D N 1
ATOM 6798 C CA . ALA D 4 77 ? 134.855 203.956 101.263 1.00 250.07 77 ALA D CA 1
ATOM 6799 C C . ALA D 4 77 ? 134.593 202.518 100.822 1.00 245.35 77 ALA D C 1
ATOM 6800 O O . ALA D 4 77 ? 133.481 202.001 100.966 1.00 243.05 77 ALA D O 1
ATOM 6802 N N . SER D 4 78 ? 135.631 201.896 100.267 1.00 242.27 78 SER D N 1
ATOM 6803 C CA . SER D 4 78 ? 135.616 200.476 99.917 1.00 240.83 78 SER D CA 1
ATOM 6804 C C . SER D 4 78 ? 135.470 199.612 101.168 1.00 240.90 78 SER D C 1
ATOM 6805 O O . SER D 4 78 ? 134.674 198.675 101.193 1.00 241.72 78 SER D O 1
ATOM 6808 N N . ALA D 4 79 ? 136.244 199.954 102.198 1.00 242.11 79 ALA D N 1
ATOM 6809 C CA . ALA D 4 79 ? 136.279 199.220 103.468 1.00 243.99 79 ALA D CA 1
ATOM 6810 C C . ALA D 4 79 ? 134.924 199.076 104.173 1.00 245.52 79 ALA D C 1
ATOM 6811 O O . ALA D 4 79 ? 134.676 198.058 104.823 1.00 245.94 79 ALA D O 1
ATOM 6813 N N . LEU D 4 80 ? 134.061 200.086 104.049 1.00 248.46 80 LEU D N 1
ATOM 6814 C CA . LEU D 4 80 ? 132.750 200.074 104.726 1.00 252.28 80 LEU D CA 1
ATOM 6815 C C . LEU D 4 80 ? 131.766 199.057 104.141 1.00 251.08 80 LEU D C 1
ATOM 6816 O O . LEU D 4 80 ? 131.270 198.163 104.868 1.00 248.46 80 LEU D O 1
ATOM 6821 N N . VAL D 4 81 ? 131.470 199.251 102.855 1.00 252.18 81 VAL D N 1
ATOM 6822 C CA . VAL D 4 81 ? 130.471 198.436 102.160 1.00 251.04 81 VAL D CA 1
ATOM 6823 C C . VAL D 4 81 ? 130.886 196.972 102.173 1.00 251.03 81 VAL D C 1
ATOM 6824 O O . VAL D 4 81 ? 130.039 196.104 102.425 1.00 250.38 81 VAL D O 1
ATOM 6828 N N . ILE D 4 82 ? 132.173 196.734 101.919 1.00 251.72 82 ILE D N 1
ATOM 6829 C CA . ILE D 4 82 ? 132.735 195.392 101.886 1.00 253.35 82 ILE D CA 1
ATOM 6830 C C . ILE D 4 82 ? 132.511 194.679 103.218 1.00 253.50 82 ILE D C 1
ATOM 6831 O O . ILE D 4 82 ? 132.062 193.504 103.228 1.00 253.90 82 ILE D O 1
ATOM 6836 N N . LYS D 4 83 ? 132.951 195.334 104.290 1.00 254.25 83 LYS D N 1
ATOM 6837 C CA . LYS D 4 83 ? 132.802 194.793 105.639 1.00 254.78 83 LYS D CA 1
ATOM 6838 C C . LYS D 4 83 ? 131.331 194.613 105.980 1.00 252.87 83 LYS D C 1
ATOM 6839 O O . LYS D 4 83 ? 130.965 193.601 106.578 1.00 251.67 83 LYS D O 1
ATOM 6845 N N . ALA D 4 84 ? 130.531 195.610 105.610 1.00 251.67 84 ALA D N 1
ATOM 6846 C CA . ALA D 4 84 ? 129.097 195.615 105.870 1.00 251.73 84 ALA D CA 1
ATOM 6847 C C . ALA D 4 84 ? 128.403 194.386 105.295 1.00 252.68 84 ALA D C 1
ATOM 6848 O O . ALA D 4 84 ? 127.622 193.726 105.990 1.00 251.66 84 ALA D O 1
ATOM 6850 N N . LEU D 4 85 ? 128.673 194.087 104.025 1.00 256.91 85 LEU D N 1
ATOM 6851 C CA . LEU D 4 85 ? 127.984 192.997 103.321 1.00 261.99 85 LEU D CA 1
ATOM 6852 C C . LEU D 4 85 ? 128.447 191.586 103.726 1.00 263.28 85 LEU D C 1
ATOM 6853 O O . LEU D 4 85 ? 127.788 190.604 103.378 1.00 265.54 85 LEU D O 1
ATOM 6858 N N . LYS D 4 86 ? 129.568 191.486 104.444 1.00 264.62 86 LYS D N 1
ATOM 6859 C CA . LYS D 4 86 ? 129.879 190.290 105.238 1.00 266.06 86 LYS D CA 1
ATOM 6860 C C . LYS D 4 86 ? 129.121 190.429 106.557 1.00 269.33 86 LYS D C 1
ATOM 6861 O O . LYS D 4 86 ? 129.452 191.293 107.369 1.00 269.04 86 LYS D O 1
ATOM 6867 N N . GLU D 4 87 ? 128.114 189.574 106.758 1.00 274.23 87 GLU D N 1
ATOM 6868 C CA . GLU D 4 87 ? 127.122 189.726 107.836 1.00 279.55 87 GLU D CA 1
ATOM 6869 C C . GLU D 4 87 ? 126.325 191.035 107.624 1.00 284.94 87 GLU D C 1
ATOM 6870 O O . GLU D 4 87 ? 126.644 192.058 108.234 1.00 287.50 87 GLU D O 1
ATOM 6876 N N . PRO D 4 88 ? 125.292 191.002 106.746 1.00 287.02 88 PRO D N 1
ATOM 6877 C CA . PRO D 4 88 ? 124.554 192.195 106.272 1.00 284.91 88 PRO D CA 1
ATOM 6878 C C . PRO D 4 88 ? 124.059 193.238 107.300 1.00 281.52 88 PRO D C 1
ATOM 6879 O O . PRO D 4 88 ? 124.190 194.435 107.026 1.00 279.35 88 PRO D O 1
ATOM 6883 N N . PRO D 4 89 ? 123.485 192.809 108.450 1.00 278.43 89 PRO D N 1
ATOM 6884 C CA . PRO D 4 89 ? 122.911 193.811 109.371 1.00 277.47 89 PRO D CA 1
ATOM 6885 C C . PRO D 4 89 ? 123.934 194.780 109.988 1.00 278.22 89 PRO D C 1
ATOM 6886 O O . PRO D 4 89 ? 124.810 194.360 110.749 1.00 279.28 89 PRO D O 1
ATOM 6890 N N . ARG D 4 90 ? 123.818 196.061 109.629 1.00 277.16 90 ARG D N 1
ATOM 6891 C CA . ARG D 4 90 ? 124.680 197.129 110.146 1.00 276.14 90 ARG D CA 1
ATOM 6892 C C . ARG D 4 90 ? 123.848 198.383 110.430 1.00 273.39 90 ARG D C 1
ATOM 6893 O O . ARG D 4 90 ? 123.629 199.206 109.538 1.00 272.66 90 ARG D O 1
ATOM 6901 N N . ASP D 4 91 ? 123.380 198.504 111.673 1.00 273.11 91 ASP D N 1
ATOM 6902 C CA . ASP D 4 91 ? 122.604 199.660 112.137 1.00 273.81 91 ASP D CA 1
ATOM 6903 C C . ASP D 4 91 ? 123.491 200.461 113.112 1.00 276.87 91 ASP D C 1
ATOM 6904 O O . ASP D 4 91 ? 124.597 200.847 112.728 1.00 277.51 91 ASP D O 1
ATOM 6909 N N . ARG D 4 92 ? 123.013 200.755 114.327 1.00 279.90 92 ARG D N 1
ATOM 6910 C CA . ARG D 4 92 ? 123.881 201.212 115.429 1.00 281.95 92 ARG D CA 1
ATOM 6911 C C . ARG D 4 92 ? 123.694 200.423 116.744 1.00 283.48 92 ARG D C 1
ATOM 6912 O O . ARG D 4 92 ? 124.361 200.722 117.737 1.00 282.21 92 ARG D O 1
ATOM 6920 N N . LYS D 4 93 ? 122.814 199.417 116.744 1.00 286.74 93 LYS D N 1
ATOM 6921 C CA . LYS D 4 93 ? 122.581 198.555 117.910 1.00 289.99 93 LYS D CA 1
ATOM 6922 C C . LYS D 4 93 ? 123.399 197.260 117.845 1.00 291.69 93 LYS D C 1
ATOM 6923 O O . LYS D 4 93 ? 123.663 196.647 118.881 1.00 291.00 93 LYS D O 1
ATOM 6929 N N . LYS D 4 94 ? 123.770 196.837 116.634 1.00 293.65 94 LYS D N 1
ATOM 6930 C CA . LYS D 4 94 ? 124.733 195.749 116.431 1.00 294.73 94 LYS D CA 1
ATOM 6931 C C . LYS D 4 94 ? 126.179 196.266 116.322 1.00 294.24 94 LYS D C 1
ATOM 6932 O O . LYS D 4 94 ? 127.120 195.476 116.411 1.00 293.84 94 LYS D O 1
ATOM 6938 N N . GLU D 4 95 ? 126.353 197.578 116.127 1.00 293.22 95 GLU D N 1
ATOM 6939 C CA . GLU D 4 95 ? 127.687 198.199 116.037 1.00 291.77 95 GLU D CA 1
ATOM 6940 C C . GLU D 4 95 ? 128.159 198.836 117.354 1.00 294.80 95 GLU D C 1
ATOM 6941 O O . GLU D 4 95 ? 129.239 199.430 117.396 1.00 293.40 95 GLU D O 1
ATOM 6947 N N . LYS D 4 96 ? 127.350 198.722 118.412 1.00 299.79 96 LYS D N 1
ATOM 6948 C CA . LYS D 4 96 ? 127.791 199.021 119.785 1.00 303.44 96 LYS D CA 1
ATOM 6949 C C . LYS D 4 96 ? 128.436 197.804 120.477 1.00 305.87 96 LYS D C 1
ATOM 6950 O O . LYS D 4 96 ? 129.001 197.945 121.564 1.00 306.12 96 LYS D O 1
ATOM 6956 N N . ASN D 4 97 ? 128.342 196.627 119.849 1.00 308.33 97 ASN D N 1
ATOM 6957 C CA . ASN D 4 97 ? 128.907 195.373 120.374 1.00 309.95 97 ASN D CA 1
ATOM 6958 C C . ASN D 4 97 ? 129.753 194.671 119.310 1.00 312.92 97 ASN D C 1
ATOM 6959 O O . ASN D 4 97 ? 129.508 194.830 118.111 1.00 311.32 97 ASN D O 1
ATOM 6964 N N . ILE D 4 98 ? 130.745 193.900 119.757 1.00 317.36 98 ILE D N 1
ATOM 6965 C CA . ILE D 4 98 ? 131.657 193.186 118.843 1.00 320.49 98 ILE D CA 1
ATOM 6966 C C . ILE D 4 98 ? 130.934 192.137 117.990 1.00 320.19 98 ILE D C 1
ATOM 6967 O O . ILE D 4 98 ? 129.924 191.569 118.413 1.00 321.39 98 ILE D O 1
ATOM 6972 N N . LYS D 4 99 ? 131.467 191.895 116.792 1.00 318.53 99 LYS D N 1
ATOM 6973 C CA . LYS D 4 99 ? 130.831 191.014 115.807 1.00 316.67 99 LYS D CA 1
ATOM 6974 C C . LYS D 4 99 ? 131.841 190.458 114.802 1.00 317.01 99 LYS D C 1
ATOM 6975 O O . LYS D 4 99 ? 132.786 191.151 114.416 1.00 316.75 99 LYS D O 1
ATOM 6981 N N . HIS D 4 100 ? 131.619 189.213 114.380 1.00 317.95 100 HIS D N 1
ATOM 6982 C CA . HIS D 4 100 ? 132.497 188.517 113.438 1.00 319.05 100 HIS D CA 1
ATOM 6983 C C . HIS D 4 100 ? 131.922 188.586 112.023 1.00 319.50 100 HIS D C 1
ATOM 6984 O O . HIS D 4 100 ? 130.718 188.407 111.827 1.00 319.74 100 HIS D O 1
ATOM 6991 N N . ASN D 4 101 ? 132.792 188.851 111.049 1.00 319.17 101 ASN D N 1
ATOM 6992 C CA . ASN D 4 101 ? 132.401 188.897 109.631 1.00 318.01 101 ASN D CA 1
ATOM 6993 C C . ASN D 4 101 ? 132.027 187.517 109.079 1.00 316.80 101 ASN D C 1
ATOM 6994 O O . ASN D 4 101 ? 132.635 186.511 109.447 1.00 315.47 101 ASN D O 1
ATOM 6999 N N . GLY D 4 102 ? 131.029 187.482 108.197 1.00 316.66 102 GLY D N 1
ATOM 7000 C CA . GLY D 4 102 ? 130.596 186.242 107.552 1.00 317.70 102 GLY D CA 1
ATOM 7001 C C . GLY D 4 102 ? 131.603 185.723 106.539 1.00 320.09 102 GLY D C 1
ATOM 7002 O O . GLY D 4 102 ? 132.333 186.503 105.928 1.00 319.29 102 GLY D O 1
ATOM 7003 N N . ASN D 4 103 ? 131.631 184.402 106.365 1.00 323.89 103 ASN D N 1
ATOM 7004 C CA . ASN D 4 103 ? 132.555 183.736 105.443 1.00 325.83 103 ASN D CA 1
ATOM 7005 C C . ASN D 4 103 ? 131.836 183.350 104.146 1.00 330.73 103 ASN D C 1
ATOM 7006 O O . ASN D 4 103 ? 131.689 182.165 103.828 1.00 330.77 103 ASN D O 1
ATOM 7011 N N . ILE D 4 104 ? 131.407 184.371 103.402 1.00 335.33 104 ILE D N 1
ATOM 7012 C CA . ILE D 4 104 ? 130.600 184.197 102.180 1.00 338.51 104 ILE D CA 1
ATOM 7013 C C . ILE D 4 104 ? 131.286 184.834 100.960 1.00 335.15 104 ILE D C 1
ATOM 7014 O O . ILE D 4 104 ? 132.132 185.712 101.132 1.00 333.24 104 ILE D O 1
ATOM 7019 N N . PRO D 4 105 ? 130.927 184.396 99.727 1.00 331.82 105 PRO D N 1
ATOM 7020 C CA . PRO D 4 105 ? 131.535 184.964 98.509 1.00 327.76 105 PRO D CA 1
ATOM 7021 C C . PRO D 4 105 ? 131.397 186.486 98.404 1.00 320.69 105 PRO D C 1
ATOM 7022 O O . PRO D 4 105 ? 130.298 187.018 98.579 1.00 320.75 105 PRO D O 1
ATOM 7026 N N . LEU D 4 106 ? 132.513 187.162 98.128 1.00 312.02 106 LEU D N 1
ATOM 7027 C CA . LEU D 4 106 ? 132.573 188.627 98.140 1.00 305.61 106 LEU D CA 1
ATOM 7028 C C . LEU D 4 106 ? 133.472 189.215 97.036 1.00 298.15 106 LEU D C 1
ATOM 7029 O O . LEU D 4 106 ? 133.943 190.349 97.156 1.00 297.67 106 LEU D O 1
ATOM 7034 N N . GLU D 4 107 ? 133.676 188.465 95.953 1.00 289.92 107 GLU D N 1
ATOM 7035 C CA . GLU D 4 107 ? 134.599 188.862 94.883 1.00 284.79 107 GLU D CA 1
ATOM 7036 C C . GLU D 4 107 ? 134.001 189.940 93.979 1.00 282.97 107 GLU D C 1
ATOM 7037 O O . GLU D 4 107 ? 134.708 190.850 93.540 1.00 278.42 107 GLU D O 1
ATOM 7043 N N . GLU D 4 108 ? 132.700 189.829 93.712 1.00 284.51 108 GLU D N 1
ATOM 7044 C CA . GLU D 4 108 ? 131.990 190.771 92.838 1.00 285.33 108 GLU D CA 1
ATOM 7045 C C . GLU D 4 108 ? 131.707 192.110 93.531 1.00 285.35 108 GLU D C 1
ATOM 7046 O O . GLU D 4 108 ? 131.533 193.128 92.859 1.00 285.47 108 GLU D O 1
ATOM 7052 N N . ILE D 4 109 ? 131.661 192.103 94.865 1.00 286.09 109 ILE D N 1
ATOM 7053 C CA . ILE D 4 109 ? 131.401 193.312 95.657 1.00 286.00 109 ILE D CA 1
ATOM 7054 C C . ILE D 4 109 ? 132.635 194.221 95.705 1.00 282.86 109 ILE D C 1
ATOM 7055 O O . ILE D 4 109 ? 132.508 195.444 95.604 1.00 280.80 109 ILE D O 1
ATOM 7060 N N . CYS D 4 110 ? 133.816 193.620 95.865 1.00 281.26 110 CYS D N 1
ATOM 7061 C CA . CYS D 4 110 ? 135.073 194.369 96.016 1.00 280.71 110 CYS D CA 1
ATOM 7062 C C . CYS D 4 110 ? 135.440 195.218 94.798 1.00 280.78 110 CYS D C 1
ATOM 7063 O O . CYS D 4 110 ? 135.874 196.359 94.953 1.00 280.11 110 CYS D O 1
ATOM 7066 N N . LYS D 4 111 ? 135.272 194.658 93.600 1.00 282.05 111 LYS D N 1
ATOM 7067 C CA . LYS D 4 111 ? 135.535 195.394 92.350 1.00 283.85 111 LYS D CA 1
ATOM 7068 C C . LYS D 4 111 ? 134.677 196.662 92.199 1.00 285.40 111 LYS D C 1
ATOM 7069 O O . LYS D 4 111 ? 135.168 197.691 91.733 1.00 282.81 111 LYS D O 1
ATOM 7075 N N . ILE D 4 112 ? 133.412 196.583 92.615 1.00 291.11 112 ILE D N 1
ATOM 7076 C CA . ILE D 4 112 ? 132.492 197.728 92.572 1.00 296.08 112 ILE D CA 1
ATOM 7077 C C . ILE D 4 112 ? 132.882 198.735 93.654 1.00 297.20 112 ILE D C 1
ATOM 7078 O O . ILE D 4 112 ? 132.945 199.940 93.398 1.00 297.85 112 ILE D O 1
ATOM 7083 N N . ALA D 4 113 ? 133.136 198.224 94.858 1.00 297.79 113 ALA D N 1
ATOM 7084 C CA . ALA D 4 113 ? 133.530 199.046 96.005 1.00 297.86 113 ALA D CA 1
ATOM 7085 C C . ALA D 4 113 ? 134.929 199.666 95.886 1.00 299.46 113 ALA D C 1
ATOM 7086 O O . ALA D 4 113 ? 135.208 200.658 96.561 1.00 298.10 113 ALA D O 1
ATOM 7088 N N . LYS D 4 114 ? 135.794 199.091 95.045 1.00 301.90 114 LYS D N 1
ATOM 7089 C CA . LYS D 4 114 ? 137.160 199.599 94.836 1.00 305.07 114 LYS D CA 1
ATOM 7090 C C . LYS D 4 114 ? 137.180 201.057 94.370 1.00 310.13 114 LYS D C 1
ATOM 7091 O O . LYS D 4 114 ? 137.916 201.875 94.928 1.00 312.26 114 LYS D O 1
ATOM 7097 N N . THR D 4 115 ? 136.371 201.366 93.357 1.00 315.43 115 THR D N 1
ATOM 7098 C CA . THR D 4 115 ? 136.283 202.721 92.796 1.00 320.86 115 THR D CA 1
ATOM 7099 C C . THR D 4 115 ? 134.999 203.474 93.199 1.00 331.00 115 THR D C 1
ATOM 7100 O O . THR D 4 115 ? 134.569 204.398 92.504 1.00 333.33 115 THR D O 1
ATOM 7104 N N . MET D 4 116 ? 134.405 203.092 94.331 1.00 341.75 116 MET D N 1
ATOM 7105 C CA . MET D 4 116 ? 133.279 203.829 94.912 1.00 349.95 116 MET D CA 1
ATOM 7106 C C . MET D 4 116 ? 133.770 205.122 95.568 1.00 355.42 116 MET D C 1
ATOM 7107 O O . MET D 4 116 ? 133.056 206.128 95.561 1.00 354.58 116 MET D O 1
ATOM 7112 N N . ARG D 4 117 ? 134.980 205.087 96.133 1.00 363.11 117 ARG D N 1
ATOM 7113 C CA . ARG D 4 117 ? 135.592 206.263 96.760 1.00 370.40 117 ARG D CA 1
ATOM 7114 C C . ARG D 4 117 ? 135.888 207.338 95.710 1.00 380.03 117 ARG D C 1
ATOM 7115 O O . ARG D 4 117 ? 135.412 208.470 95.828 1.00 383.09 117 ARG D O 1
ATOM 7123 N N . PHE D 4 118 ? 136.662 206.967 94.691 1.00 389.07 118 PHE D N 1
ATOM 7124 C CA . PHE D 4 118 ? 136.930 207.822 93.525 1.00 394.29 118 PHE D CA 1
ATOM 7125 C C . PHE D 4 118 ? 137.070 206.969 92.262 1.00 390.81 118 PHE D C 1
ATOM 7126 O O . PHE D 4 118 ? 137.236 205.751 92.344 1.00 389.27 118 PHE D O 1
ATOM 7134 N N . LYS D 4 119 ? 137.007 207.620 91.100 1.00 387.80 119 LYS D N 1
ATOM 7135 C CA . LYS D 4 119 ? 137.110 206.932 89.806 1.00 385.93 119 LYS D CA 1
ATOM 7136 C C . LYS D 4 119 ? 138.518 206.380 89.591 1.00 385.28 119 LYS D C 1
ATOM 7137 O O . LYS D 4 119 ? 138.686 205.203 89.265 1.00 382.86 119 LYS D O 1
ATOM 7143 N N . SER D 4 120 ? 139.515 207.247 89.777 1.00 386.95 120 SER D N 1
ATOM 7144 C CA . SER D 4 120 ? 140.929 206.881 89.687 1.00 387.93 120 SER D CA 1
ATOM 7145 C C . SER D 4 120 ? 141.620 207.137 91.026 1.00 385.22 120 SER D C 1
ATOM 7146 O O . SER D 4 120 ? 141.596 208.261 91.533 1.00 387.45 120 SER D O 1
ATOM 7149 N N . LEU D 4 121 ? 142.230 206.090 91.585 1.00 377.83 121 LEU D N 1
ATOM 7150 C CA . LEU D 4 121 ? 142.968 206.162 92.852 1.00 371.14 121 LEU D CA 1
ATOM 7151 C C . LEU D 4 121 ? 144.490 206.061 92.647 1.00 368.16 121 LEU D C 1
ATOM 7152 O O . LEU D 4 121 ? 145.240 205.973 93.625 1.00 369.62 121 LEU D O 1
ATOM 7157 N N . ALA D 4 122 ? 144.935 206.089 91.386 1.00 362.22 122 ALA D N 1
ATOM 7158 C CA . ALA D 4 122 ? 146.351 205.949 91.013 1.00 356.11 122 ALA D CA 1
ATOM 7159 C C . ALA D 4 122 ? 146.967 204.612 91.467 1.00 348.92 122 ALA D C 1
ATOM 7160 O O . ALA D 4 122 ? 148.072 204.572 92.016 1.00 348.79 122 ALA D O 1
ATOM 7162 N N . VAL D 4 123 ? 146.231 203.527 91.219 1.00 338.24 123 VAL D N 1
ATOM 7163 C CA . VAL D 4 123 ? 146.670 202.159 91.537 1.00 329.39 123 VAL D CA 1
ATOM 7164 C C . VAL D 4 123 ? 146.220 201.180 90.446 1.00 323.04 123 VAL D C 1
ATOM 7165 O O . VAL D 4 123 ? 145.394 201.520 89.596 1.00 323.91 123 VAL D O 1
ATOM 7169 N N . ASP D 4 124 ? 146.770 199.967 90.484 1.00 314.99 124 ASP D N 1
ATOM 7170 C CA . ASP D 4 124 ? 146.539 198.959 89.444 1.00 308.51 124 ASP D CA 1
ATOM 7171 C C . ASP D 4 124 ? 145.137 198.337 89.530 1.00 309.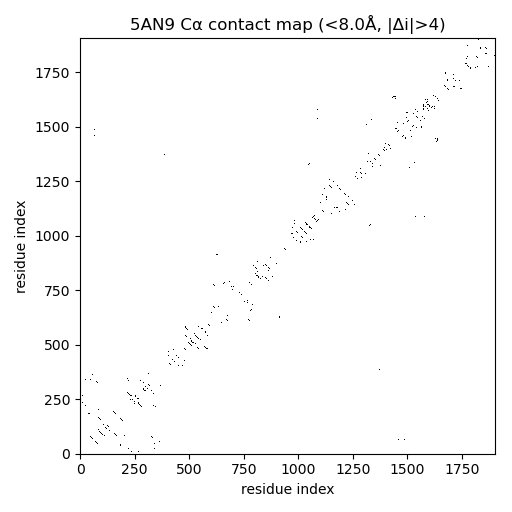88 124 ASP D C 1
ATOM 7172 O O . ASP D 4 124 ? 144.875 197.507 90.405 1.00 311.24 124 ASP D O 1
ATOM 7177 N N . PHE D 4 125 ? 144.247 198.753 88.624 1.00 308.55 125 PHE D N 1
ATOM 7178 C CA . PHE D 4 125 ? 142.927 198.127 88.467 1.00 306.10 125 PHE D CA 1
ATOM 7179 C C . PHE D 4 125 ? 143.015 196.958 87.488 1.00 302.08 125 PHE D C 1
ATOM 7180 O O . PHE D 4 125 ? 143.777 197.011 86.519 1.00 301.77 125 PHE D O 1
ATOM 7188 N N . LYS D 4 126 ? 142.207 195.926 87.741 1.00 298.30 126 LYS D N 1
ATOM 7189 C CA . LYS D 4 126 ? 142.226 194.661 86.993 1.00 296.40 126 LYS D CA 1
ATOM 7190 C C . LYS D 4 126 ? 143.630 194.038 86.940 1.00 290.65 126 LYS D C 1
ATOM 7191 O O . LYS D 4 126 ? 144.350 194.164 85.945 1.00 291.10 126 LYS D O 1
ATOM 7197 N N . GLY D 4 127 ? 144.005 193.369 88.028 1.00 283.45 127 GLY D N 1
ATOM 7198 C CA . GLY D 4 127 ? 145.340 192.782 88.159 1.00 278.79 127 GLY D CA 1
ATOM 7199 C C . GLY D 4 127 ? 145.641 192.307 89.568 1.00 274.07 127 GLY D C 1
ATOM 7200 O O . GLY D 4 127 ? 146.073 191.169 89.765 1.00 270.09 127 GLY D O 1
ATOM 7201 N N . SER D 4 128 ? 145.419 193.189 90.543 1.00 270.63 128 SER D N 1
ATOM 7202 C CA . SER D 4 128 ? 145.584 192.863 91.964 1.00 267.60 128 SER D CA 1
ATOM 7203 C C . SER D 4 128 ? 144.560 193.589 92.856 1.00 261.75 128 SER D C 1
ATOM 7204 O O . SER D 4 128 ? 144.880 193.982 93.977 1.00 258.68 128 SER D O 1
ATOM 7207 N N . VAL D 4 129 ? 143.330 193.745 92.363 1.00 260.18 129 VAL D N 1
ATOM 7208 C CA . VAL D 4 129 ? 142.253 194.392 93.130 1.00 260.57 129 VAL D CA 1
ATOM 7209 C C . VAL D 4 129 ? 141.720 193.443 94.206 1.00 257.69 129 VAL D C 1
ATOM 7210 O O . VAL D 4 129 ? 141.508 193.854 95.349 1.00 254.87 129 VAL D O 1
ATOM 7214 N N . LEU D 4 130 ? 141.506 192.183 93.829 1.00 257.80 130 LEU D N 1
ATOM 7215 C CA . LEU D 4 130 ? 141.054 191.148 94.770 1.00 258.28 130 LEU D CA 1
ATOM 7216 C C . LEU D 4 130 ? 142.143 190.775 95.789 1.00 253.09 130 LEU D C 1
ATOM 7217 O O . LEU D 4 130 ? 141.825 190.324 96.891 1.00 250.98 130 LEU D O 1
ATOM 7222 N N . GLU D 4 131 ? 143.412 190.957 95.418 1.00 247.24 131 GLU D N 1
ATOM 7223 C CA . GLU D 4 131 ? 144.536 190.783 96.349 1.00 241.74 131 GLU D CA 1
ATOM 7224 C C . GLU D 4 131 ? 144.560 191.878 97.421 1.00 240.50 131 GLU D C 1
ATOM 7225 O O . GLU D 4 131 ? 144.908 191.611 98.570 1.00 239.94 131 GLU D O 1
ATOM 7231 N N . ILE D 4 132 ? 144.206 193.104 97.030 1.00 241.89 132 ILE D N 1
ATOM 7232 C CA . ILE D 4 132 ? 144.110 194.241 97.957 1.00 243.31 132 ILE D CA 1
ATOM 7233 C C . ILE D 4 132 ? 142.921 194.060 98.905 1.00 239.73 132 ILE D C 1
ATOM 7234 O O . ILE D 4 132 ? 143.099 193.947 100.120 1.00 239.27 132 ILE D O 1
ATOM 7239 N N . LEU D 4 133 ? 141.718 194.025 98.334 1.00 234.02 133 LEU D N 1
ATOM 7240 C CA . LEU D 4 133 ? 140.470 194.029 99.111 1.00 229.77 133 LEU D CA 1
ATOM 7241 C C . LEU D 4 133 ? 140.063 192.671 99.694 1.00 229.19 133 LEU D C 1
ATOM 7242 O O . LEU D 4 133 ? 139.192 192.617 100.565 1.00 229.18 133 LEU D O 1
ATOM 7247 N N . GLY D 4 134 ? 140.682 191.587 99.223 1.00 229.28 134 GLY D N 1
ATOM 7248 C CA . GLY D 4 134 ? 140.496 190.260 99.821 1.00 231.00 134 GLY D CA 1
ATOM 7249 C C . GLY D 4 134 ? 141.138 190.104 101.193 1.00 231.78 134 GLY D C 1
ATOM 7250 O O . GLY D 4 134 ? 140.767 189.207 101.954 1.00 229.83 134 GLY D O 1
ATOM 7251 N N . THR D 4 135 ? 142.106 190.970 101.496 1.00 233.87 135 THR D N 1
ATOM 7252 C CA . THR D 4 135 ? 142.801 190.991 102.787 1.00 234.65 135 THR D CA 1
ATOM 7253 C C . THR D 4 135 ? 142.887 192.402 103.403 1.00 233.01 135 THR D C 1
ATOM 7254 O O . THR D 4 135 ? 143.747 192.655 104.254 1.00 232.52 135 THR D O 1
ATOM 7258 N N . ALA D 4 136 ? 141.999 193.308 102.983 1.00 231.68 136 ALA D N 1
ATOM 7259 C CA . ALA D 4 136 ? 141.898 194.642 103.587 1.00 229.74 136 ALA D CA 1
ATOM 7260 C C . ALA D 4 136 ? 141.427 194.526 105.034 1.00 229.46 136 ALA D C 1
ATOM 7261 O O . ALA D 4 136 ? 141.862 195.291 105.898 1.00 228.42 136 ALA D O 1
ATOM 7263 N N . HIS D 4 137 ? 140.534 193.566 105.277 1.00 231.84 137 HIS D N 1
ATOM 7264 C CA . HIS D 4 137 ? 140.114 193.183 106.620 1.00 235.44 137 HIS D CA 1
ATOM 7265 C C . HIS D 4 137 ? 140.825 191.873 106.977 1.00 239.45 137 HIS D C 1
ATOM 7266 O O . HIS D 4 137 ? 140.363 190.783 106.628 1.00 238.65 137 HIS D O 1
ATOM 7273 N N . SER D 4 138 ? 141.971 192.003 107.648 1.00 246.80 138 SER D N 1
ATOM 7274 C CA . SER D 4 138 ? 142.828 190.861 107.998 1.00 251.90 138 SER D CA 1
ATOM 7275 C C . SER D 4 138 ? 142.160 189.867 108.950 1.00 259.03 138 SER D C 1
ATOM 7276 O O . SER D 4 138 ? 142.373 188.658 108.829 1.00 256.97 138 SER D O 1
ATOM 7279 N N . VAL D 4 139 ? 141.374 190.381 109.897 1.00 271.48 139 VAL D N 1
ATOM 7280 C CA . VAL D 4 139 ? 140.584 189.530 110.804 1.00 281.97 139 VAL D CA 1
ATOM 7281 C C . VAL D 4 139 ? 139.522 188.739 110.030 1.00 290.03 139 VAL D C 1
ATOM 7282 O O . VAL D 4 139 ? 138.817 189.296 109.184 1.00 291.07 139 VAL D O 1
ATOM 7286 N N . GLY D 4 140 ? 139.429 187.441 110.320 1.00 298.38 140 GLY D N 1
ATOM 7287 C CA . GLY D 4 140 ? 138.537 186.536 109.594 1.00 303.94 140 GLY D CA 1
ATOM 7288 C C . GLY D 4 140 ? 139.052 186.230 108.198 1.00 307.60 140 GLY D C 1
ATOM 7289 O O . GLY D 4 140 ? 140.265 186.144 107.982 1.00 310.62 140 GLY D O 1
ATOM 7290 N N . CYS D 4 141 ? 138.125 186.055 107.257 1.00 306.96 141 CYS D N 1
ATOM 7291 C CA . CYS D 4 141 ? 138.458 185.852 105.843 1.00 305.84 141 CYS D CA 1
ATOM 7292 C C . CYS D 4 141 ? 137.388 186.452 104.934 1.00 314.89 141 CYS D C 1
ATOM 7293 O O . CYS D 4 141 ? 136.263 186.718 105.369 1.00 316.89 141 CYS D O 1
ATOM 7296 N N . LYS D 4 142 ? 137.757 186.667 103.672 1.00 322.83 142 LYS D N 1
ATOM 7297 C CA . LYS D 4 142 ? 136.833 187.157 102.646 1.00 326.43 142 LYS D CA 1
ATOM 7298 C C . LYS D 4 142 ? 135.790 186.082 102.353 1.00 325.54 142 LYS D C 1
ATOM 7299 O O . LYS D 4 142 ? 134.588 186.330 102.444 1.00 322.93 142 LYS D O 1
ATOM 7305 N N . VAL D 4 143 ? 136.276 184.892 102.008 1.00 324.85 143 VAL D N 1
ATOM 7306 C CA . VAL D 4 143 ? 135.443 183.708 101.800 1.00 321.97 143 VAL D CA 1
ATOM 7307 C C . VAL D 4 143 ? 136.288 182.477 102.143 1.00 328.31 143 VAL D C 1
ATOM 7308 O O . VAL D 4 143 ? 137.422 182.355 101.679 1.00 328.41 143 VAL D O 1
ATOM 7312 N N . ASN D 4 144 ? 135.746 181.587 102.975 1.00 336.13 144 ASN D N 1
ATOM 7313 C CA . ASN D 4 144 ? 136.500 180.426 103.469 1.00 342.96 144 ASN D CA 1
ATOM 7314 C C . ASN D 4 144 ? 136.692 179.329 102.415 1.00 349.55 144 ASN D C 1
ATOM 7315 O O . ASN D 4 144 ? 137.656 178.563 102.492 1.00 350.23 144 ASN D O 1
ATOM 7320 N N . GLY D 4 145 ? 135.776 179.251 101.448 1.00 357.79 145 GLY D N 1
ATOM 7321 C CA . GLY D 4 145 ? 135.882 178.310 100.329 1.00 364.36 145 GLY D CA 1
ATOM 7322 C C . GLY D 4 145 ? 137.131 178.484 99.478 1.00 370.44 145 GLY D C 1
ATOM 7323 O O . GLY D 4 145 ? 137.718 177.496 99.031 1.00 372.54 145 GLY D O 1
ATOM 7324 N N . LYS D 4 146 ? 137.528 179.739 99.257 1.00 376.08 146 LYS D N 1
ATOM 7325 C CA . LYS D 4 146 ? 138.755 180.077 98.526 1.00 380.22 146 LYS D CA 1
ATOM 7326 C C . LYS D 4 146 ? 139.846 180.573 99.482 1.00 384.84 146 LYS D C 1
ATOM 7327 O O . LYS D 4 146 ? 139.600 180.751 100.677 1.00 388.15 146 LYS D O 1
ATOM 7333 N N . SER D 4 147 ? 141.049 180.774 98.943 1.00 383.92 147 SER D N 1
ATOM 7334 C CA . SER D 4 147 ? 142.192 181.303 99.695 1.00 379.70 147 SER D CA 1
ATOM 7335 C C . SER D 4 147 ? 142.583 182.677 99.132 1.00 370.74 147 SER D C 1
ATOM 7336 O O . SER D 4 147 ? 142.859 182.780 97.934 1.00 374.21 147 SER D O 1
ATOM 7339 N N . PRO D 4 148 ? 142.591 183.735 99.977 1.00 356.31 148 PRO D N 1
ATOM 7340 C CA . PRO D 4 148 ? 143.047 185.055 99.510 1.00 348.62 148 PRO D CA 1
ATOM 7341 C C . PRO D 4 148 ? 144.508 185.080 99.040 1.00 341.42 148 PRO D C 1
ATOM 7342 O O . PRO D 4 148 ? 145.382 184.540 99.721 1.00 338.81 148 PRO D O 1
ATOM 7346 N N . ARG D 4 149 ? 144.739 185.696 97.877 1.00 334.57 149 ARG D N 1
ATOM 7347 C CA . ARG D 4 149 ? 146.075 185.857 97.272 1.00 329.33 149 ARG D CA 1
ATOM 7348 C C . ARG D 4 149 ? 146.782 184.537 96.902 1.00 325.54 149 ARG D C 1
ATOM 7349 O O . ARG D 4 149 ? 148.014 184.454 96.908 1.00 323.93 149 ARG D O 1
ATOM 7357 N N . ASP D 4 150 ? 145.984 183.520 96.582 1.00 323.36 150 ASP D N 1
ATOM 7358 C CA . ASP D 4 150 ? 146.466 182.246 96.036 1.00 322.41 150 ASP D CA 1
ATOM 7359 C C . ASP D 4 150 ? 145.583 181.805 94.863 1.00 325.20 150 ASP D C 1
ATOM 7360 O O . ASP D 4 150 ? 146.081 181.582 93.757 1.00 326.64 150 ASP D O 1
ATOM 7365 N N . ILE D 4 151 ? 144.279 181.683 95.123 1.00 324.95 151 ILE D N 1
ATOM 7366 C CA . ILE D 4 151 ? 143.270 181.390 94.092 1.00 321.43 151 ILE D CA 1
ATOM 7367 C C . ILE D 4 151 ? 142.533 182.682 93.666 1.00 320.87 151 ILE D C 1
ATOM 7368 O O . ILE D 4 151 ? 141.590 182.622 92.876 1.00 318.88 151 ILE D O 1
ATOM 7373 N N . GLN D 4 152 ? 142.954 183.836 94.200 1.00 321.31 152 GLN D N 1
ATOM 7374 C CA . GLN D 4 152 ? 142.445 185.154 93.789 1.00 319.99 152 GLN D CA 1
ATOM 7375 C C . GLN D 4 152 ? 143.544 186.094 93.251 1.00 324.75 152 GLN D C 1
ATOM 7376 O O . GLN D 4 152 ? 143.263 187.261 92.962 1.00 324.99 152 GLN D O 1
ATOM 7382 N N . ALA D 4 153 ? 144.777 185.595 93.105 1.00 330.31 153 ALA D N 1
ATOM 7383 C CA . ALA D 4 153 ? 145.895 186.403 92.603 1.00 334.23 153 ALA D CA 1
ATOM 7384 C C . ALA D 4 153 ? 145.813 186.520 91.085 1.00 339.39 153 ALA D C 1
ATOM 7385 O O . ALA D 4 153 ? 145.799 187.626 90.539 1.00 339.90 153 ALA D O 1
ATOM 7387 N N . GLY D 4 154 ? 145.762 185.369 90.417 1.00 343.99 154 GLY D N 1
ATOM 7388 C CA . GLY D 4 154 ? 145.551 185.300 88.972 1.00 345.91 154 GLY D CA 1
ATOM 7389 C C . GLY D 4 154 ? 144.095 185.500 88.579 1.00 347.48 154 GLY D C 1
ATOM 7390 O O . GLY D 4 154 ? 143.810 186.089 87.534 1.00 349.08 154 GLY D O 1
ATOM 7391 N N . ILE D 4 155 ? 143.178 185.013 89.418 1.00 347.08 155 ILE D N 1
ATOM 7392 C CA . ILE D 4 155 ? 141.738 185.129 89.167 1.00 345.89 155 ILE D CA 1
ATOM 7393 C C . ILE D 4 155 ? 141.276 186.542 89.531 1.00 348.57 155 ILE D C 1
ATOM 7394 O O . ILE D 4 155 ? 141.263 186.911 90.709 1.00 349.55 155 ILE D O 1
ATOM 7399 N N . GLN D 4 156 ? 140.910 187.322 88.513 1.00 350.38 156 GLN D N 1
ATOM 7400 C CA . GLN D 4 156 ? 140.408 188.687 88.687 1.00 350.84 156 GLN D CA 1
ATOM 7401 C C . GLN D 4 156 ? 139.013 188.806 88.082 1.00 346.02 156 GLN D C 1
ATOM 7402 O O . GLN D 4 156 ? 138.667 188.073 87.152 1.00 341.05 156 GLN D O 1
ATOM 7408 N N . SER D 4 157 ? 138.226 189.737 88.619 1.00 345.81 157 SER D N 1
ATOM 7409 C CA . SER D 4 157 ? 136.852 189.973 88.176 1.00 347.51 157 SER D CA 1
ATOM 7410 C C . SER D 4 157 ? 136.648 191.443 87.825 1.00 353.10 157 SER D C 1
ATOM 7411 O O . SER D 4 157 ? 137.259 192.326 88.434 1.00 351.96 157 SER D O 1
ATOM 7414 N N . GLY D 4 158 ? 135.786 191.692 86.839 1.00 360.19 158 GLY D N 1
ATOM 7415 C CA . GLY D 4 158 ? 135.441 193.047 86.408 1.00 365.17 158 GLY D CA 1
ATOM 7416 C C . GLY D 4 158 ? 136.213 193.527 85.194 1.00 371.06 158 GLY D C 1
ATOM 7417 O O . GLY D 4 158 ? 137.232 192.946 84.813 1.00 373.41 158 GLY D O 1
ATOM 7418 N N . GLU D 4 159 ? 135.706 194.601 84.593 1.00 377.59 159 GLU D N 1
ATOM 7419 C CA . GLU D 4 159 ? 136.340 195.253 83.434 1.00 383.05 159 GLU D CA 1
ATOM 7420 C C . GLU D 4 159 ? 135.843 196.698 83.241 1.00 389.82 159 GLU D C 1
ATOM 7421 O O . GLU D 4 159 ? 136.651 197.603 83.015 1.00 390.31 159 GLU D O 1
ATOM 7427 N N . ILE D 4 160 ? 134.525 196.896 83.323 1.00 397.32 160 ILE D N 1
ATOM 7428 C CA . ILE D 4 160 ? 133.910 198.228 83.448 1.00 401.68 160 ILE D CA 1
ATOM 7429 C C . ILE D 4 160 ? 133.500 198.527 84.901 1.00 401.98 160 ILE D C 1
ATOM 7430 O O . ILE D 4 160 ? 133.540 199.684 85.328 1.00 404.49 160 ILE D O 1
ATOM 7435 N N . GLU D 4 161 ? 133.112 197.491 85.650 1.00 398.02 161 GLU D N 1
ATOM 7436 C CA . GLU D 4 161 ? 132.715 197.633 87.057 1.00 393.69 161 GLU D CA 1
ATOM 7437 C C . GLU D 4 161 ? 133.899 197.868 88.007 1.00 391.90 161 GLU D C 1
ATOM 7438 O O . GLU D 4 161 ? 133.712 198.421 89.094 1.00 390.85 161 GLU D O 1
ATOM 7444 N N . VAL D 4 162 ? 135.100 197.443 87.609 1.00 390.50 162 VAL D N 1
ATOM 7445 C CA . VAL D 4 162 ? 136.305 197.616 88.436 1.00 389.49 162 VAL D CA 1
ATOM 7446 C C . VAL D 4 162 ? 136.842 199.057 88.435 1.00 391.96 162 VAL D C 1
ATOM 7447 O O . VAL D 4 162 ? 137.383 199.507 89.446 1.00 391.11 162 VAL D O 1
ATOM 7451 N N . VAL D 4 163 ? 136.690 199.766 87.311 1.00 394.59 163 VAL D N 1
ATOM 7452 C CA . VAL D 4 163 ? 137.137 201.172 87.189 1.00 394.67 163 VAL D CA 1
ATOM 7453 C C . VAL D 4 163 ? 136.052 202.200 87.554 1.00 394.45 163 VAL D C 1
ATOM 7454 O O . VAL D 4 163 ? 136.379 203.297 88.013 1.00 393.51 163 VAL D O 1
ATOM 7458 N N . GLU D 4 164 ? 134.780 201.847 87.340 1.00 393.92 164 GLU D N 1
ATOM 7459 C CA . GLU D 4 164 ? 133.638 202.709 87.672 1.00 392.03 164 GLU D CA 1
ATOM 7460 C C . GLU D 4 164 ? 132.593 201.931 88.482 1.00 389.73 164 GLU D C 1
ATOM 7461 O O . GLU D 4 164 ? 132.273 200.797 88.127 1.00 388.34 164 GLU D O 1
ATOM 7467 N N . PRO D 4 165 ? 132.043 202.538 89.556 1.00 388.51 165 PRO D N 1
ATOM 7468 C CA . PRO D 4 165 ? 131.010 201.860 90.344 1.00 389.93 165 PRO D CA 1
ATOM 7469 C C . PRO D 4 165 ? 129.632 201.941 89.683 1.00 394.92 165 PRO D C 1
ATOM 7470 O O . PRO D 4 165 ? 129.402 202.808 88.834 1.00 396.97 165 PRO D O 1
ATOM 7474 N N . LYS D 4 166 ? 128.729 201.048 90.086 1.00 399.63 166 LYS D N 1
ATOM 7475 C CA . LYS D 4 166 ? 127.371 200.994 89.534 1.00 402.95 166 LYS D CA 1
ATOM 7476 C C . LYS D 4 166 ? 126.437 201.944 90.283 1.00 403.73 166 LYS D C 1
ATOM 7477 O O . LYS D 4 166 ? 125.872 201.613 91.328 1.00 404.30 166 LYS D O 1
ATOM 7484 N N . MET E 5 1 ? 154.340 242.435 160.978 1.00 215.12 1 MET E N 1
ATOM 7485 C CA . MET E 5 1 ? 152.969 242.829 160.533 1.00 212.72 1 MET E CA 1
ATOM 7486 C C . MET E 5 1 ? 152.519 244.099 161.276 1.00 212.32 1 MET E C 1
ATOM 7487 O O . MET E 5 1 ? 152.595 244.123 162.504 1.00 210.44 1 MET E O 1
ATOM 7492 N N . SER E 5 2 ? 152.067 245.158 160.590 1.00 212.82 2 SER E N 1
ATOM 7493 C CA . SER E 5 2 ? 152.035 245.286 159.116 1.00 214.70 2 SER E CA 1
ATOM 7494 C C . SER E 5 2 ? 153.424 245.338 158.427 1.00 221.33 2 SER E C 1
ATOM 7495 O O . SER E 5 2 ? 153.677 244.508 157.552 1.00 221.17 2 SER E O 1
ATOM 7498 N N . LYS E 5 3 ? 154.325 246.271 158.766 1.00 227.67 3 LYS E N 1
ATOM 7499 C CA . LYS E 5 3 ? 154.125 247.384 159.712 1.00 230.46 3 LYS E CA 1
ATOM 7500 C C . LYS E 5 3 ? 153.773 248.706 159.009 1.00 228.29 3 LYS E C 1
ATOM 7501 O O . LYS E 5 3 ? 152.957 249.475 159.526 1.00 224.52 3 LYS E O 1
ATOM 7507 N N . ALA E 5 4 ? 154.392 248.960 157.850 1.00 225.92 4 ALA E N 1
ATOM 7508 C CA . ALA E 5 4 ? 154.127 250.149 157.015 1.00 221.86 4 ALA E CA 1
ATOM 7509 C C . ALA E 5 4 ? 154.446 251.462 157.743 1.00 217.41 4 ALA E C 1
ATOM 7510 O O . ALA E 5 4 ? 153.547 252.232 158.099 1.00 212.84 4 ALA E O 1
ATOM 7512 N N . GLN E 5 5 ? 155.741 251.704 157.943 1.00 214.10 5 GLN E N 1
ATOM 7513 C CA . GLN E 5 5 ? 156.222 252.797 158.796 1.00 211.13 5 GLN E CA 1
ATOM 7514 C C . GLN E 5 5 ? 157.747 252.965 158.686 1.00 200.36 5 GLN E C 1
ATOM 7515 O O . GLN E 5 5 ? 158.428 251.965 158.473 1.00 197.94 5 GLN E O 1
ATOM 7521 N N . ALA E 5 6 ? 158.308 254.178 158.801 1.00 192.16 6 ALA E N 1
ATOM 7522 C CA . ALA E 5 6 ? 157.631 255.468 158.604 1.00 188.88 6 ALA E CA 1
ATOM 7523 C C . ALA E 5 6 ? 158.589 256.610 158.170 1.00 185.19 6 ALA E C 1
ATOM 7524 O O . ALA E 5 6 ? 158.647 257.634 158.855 1.00 181.95 6 ALA E O 1
ATOM 7526 N N . VAL E 5 7 ? 159.344 256.494 157.069 1.00 181.64 7 VAL E N 1
ATOM 7527 C CA . VAL E 5 7 ? 159.479 255.297 156.215 1.00 178.17 7 VAL E CA 1
ATOM 7528 C C . VAL E 5 7 ? 160.517 254.297 156.744 1.00 167.32 7 VAL E C 1
ATOM 7529 O O . VAL E 5 7 ? 160.487 253.121 156.372 1.00 164.73 7 VAL E O 1
ATOM 7533 N N . GLY E 5 8 ? 161.429 254.770 157.597 1.00 152.84 8 GLY E N 1
ATOM 7534 C CA . GLY E 5 8 ? 162.383 253.904 158.285 1.00 140.32 8 GLY E CA 1
ATOM 7535 C C . GLY E 5 8 ? 161.704 253.040 159.333 1.00 129.73 8 GLY E C 1
ATOM 7536 O O . GLY E 5 8 ? 160.997 252.095 158.999 1.00 129.26 8 GLY E O 1
ATOM 7537 N N . SER E 5 9 ? 161.966 253.331 160.602 1.00 118.86 9 SER E N 1
ATOM 7538 C CA . SER E 5 9 ? 161.146 252.821 161.710 1.00 109.43 9 SER E CA 1
ATOM 7539 C C . SER E 5 9 ? 161.375 253.648 162.973 1.00 96.13 9 SER E C 1
ATOM 7540 O O . SER E 5 9 ? 161.171 253.151 164.083 1.00 95.82 9 SER E O 1
ATOM 7543 N N . ASN E 5 10 ? 161.750 254.915 162.792 1.00 83.96 10 ASN E N 1
ATOM 7544 C CA . ASN E 5 10 ? 162.538 255.668 163.773 1.00 78.49 10 ASN E CA 1
ATOM 7545 C C . ASN E 5 10 ? 163.890 254.929 163.934 1.00 74.20 10 ASN E C 1
ATOM 7546 O O . ASN E 5 10 ? 163.886 253.704 163.998 1.00 74.72 10 ASN E O 1
ATOM 7551 N N . TYR E 5 11 ? 165.044 255.591 164.086 1.00 68.47 11 TYR E N 1
ATOM 7552 C CA . TYR E 5 11 ? 165.324 256.647 165.052 1.00 63.65 11 TYR E CA 1
ATOM 7553 C C . TYR E 5 11 ? 164.966 256.057 166.410 1.00 62.11 11 TYR E C 1
ATOM 7554 O O . TYR E 5 11 ? 164.011 256.481 167.056 1.00 64.45 11 TYR E O 1
ATOM 7563 N N . ARG E 5 12 ? 165.759 255.065 166.824 1.00 57.49 12 ARG E N 1
ATOM 7564 C CA . ARG E 5 12 ? 165.437 254.223 167.988 1.00 54.94 12 ARG E CA 1
ATOM 7565 C C . ARG E 5 12 ? 165.215 255.022 169.267 1.00 55.40 12 ARG E C 1
ATOM 7566 O O . ARG E 5 12 ? 165.765 256.114 169.443 1.00 56.00 12 ARG E O 1
ATOM 7574 N N . VAL E 5 13 ? 164.440 254.430 170.166 1.00 54.50 13 VAL E N 1
ATOM 7575 C CA . VAL E 5 13 ? 163.850 255.142 171.294 1.00 53.73 13 VAL E CA 1
ATOM 7576 C C . VAL E 5 13 ? 164.114 254.428 172.615 1.00 54.03 13 VAL E C 1
ATOM 7577 O O . VAL E 5 13 ? 163.307 254.511 173.543 1.00 55.98 13 VAL E O 1
ATOM 7581 N N . SER E 5 14 ? 165.249 253.737 172.693 1.00 53.25 14 SER E N 1
ATOM 7582 C CA . SER E 5 14 ? 165.738 253.130 173.936 1.00 54.69 14 SER E CA 1
ATOM 7583 C C . SER E 5 14 ? 164.901 251.955 174.472 1.00 55.04 14 SER E C 1
ATOM 7584 O O . SER E 5 14 ? 163.675 252.020 174.544 1.00 54.23 14 SER E O 1
ATOM 7587 N N . LEU E 5 15 ? 165.594 250.875 174.833 1.00 55.75 15 LEU E N 1
ATOM 7588 C CA . LEU E 5 15 ? 165.065 249.874 175.764 1.00 56.42 15 LEU E CA 1
ATOM 7589 C C . LEU E 5 15 ? 164.427 250.588 176.956 1.00 51.83 15 LEU E C 1
ATOM 7590 O O . LEU E 5 15 ? 165.022 251.505 177.525 1.00 52.72 15 LEU E O 1
ATOM 7595 N N . GLY E 5 16 ? 163.229 250.152 177.321 1.00 46.17 16 GLY E N 1
ATOM 7596 C CA . GLY E 5 16 ? 162.558 250.629 178.527 1.00 42.85 16 GLY E CA 1
ATOM 7597 C C . GLY E 5 16 ? 161.786 249.529 179.216 1.00 39.96 16 GLY E C 1
ATOM 7598 O O . GLY E 5 16 ? 161.950 249.306 180.411 1.00 39.65 16 GLY E O 1
ATOM 7599 N N . LEU E 5 17 ? 160.915 248.872 178.456 1.00 37.74 17 LEU E N 1
ATOM 7600 C CA . LEU E 5 17 ? 160.170 247.717 178.918 1.00 35.93 17 LEU E CA 1
ATOM 7601 C C . LEU E 5 17 ? 160.839 246.438 178.433 1.00 34.30 17 LEU E C 1
ATOM 7602 O O . LEU E 5 17 ? 160.606 246.028 177.298 1.00 33.62 17 LEU E O 1
ATOM 7607 N N . PRO E 5 18 ? 161.663 245.789 179.279 1.00 32.53 18 PRO E N 1
ATOM 7608 C CA . PRO E 5 18 ? 162.058 244.423 178.927 1.00 31.85 18 PRO E CA 1
ATOM 7609 C C . PRO E 5 18 ? 160.850 243.473 178.947 1.00 31.10 18 PRO E C 1
ATOM 7610 O O . PRO E 5 18 ? 159.718 243.915 179.173 1.00 30.48 18 PRO E O 1
ATOM 7614 N N . VAL E 5 19 ? 161.073 242.188 178.692 1.00 30.71 19 VAL E N 1
ATOM 7615 C CA . VAL E 5 19 ? 160.007 241.209 178.914 1.00 30.82 19 VAL E CA 1
ATOM 7616 C C . VAL E 5 19 ? 159.806 241.010 180.411 1.00 31.41 19 VAL E C 1
ATOM 7617 O O . VAL E 5 19 ? 160.746 241.160 181.207 1.00 31.20 19 VAL E O 1
ATOM 7621 N N . GLY E 5 20 ? 158.573 240.674 180.778 1.00 31.68 20 GLY E N 1
ATOM 7622 C CA . GLY E 5 20 ? 158.148 240.670 182.176 1.00 31.61 20 GLY E CA 1
ATOM 7623 C C . GLY E 5 20 ? 157.876 242.057 182.728 1.00 31.04 20 GLY E C 1
ATOM 7624 O O . GLY E 5 20 ? 157.845 242.244 183.946 1.00 30.46 20 GLY E O 1
ATOM 7625 N N . ALA E 5 21 ? 157.665 243.021 181.831 1.00 31.50 21 ALA E N 1
ATOM 7626 C CA . ALA E 5 21 ? 157.318 244.382 182.207 1.00 32.12 21 ALA E CA 1
ATOM 7627 C C . ALA E 5 21 ? 155.807 244.499 182.224 1.00 32.22 21 ALA E C 1
ATOM 7628 O O . ALA E 5 21 ? 155.140 244.172 181.246 1.00 31.69 21 ALA E O 1
ATOM 7630 N N . VAL E 5 22 ? 155.277 244.937 183.355 1.00 33.86 22 VAL E N 1
ATOM 7631 C CA . VAL E 5 22 ? 153.862 245.188 183.496 1.00 35.82 22 VAL E CA 1
ATOM 7632 C C . VAL E 5 22 ? 153.681 246.673 183.241 1.00 37.51 22 VAL E C 1
ATOM 7633 O O . VAL E 5 22 ? 154.456 247.496 183.740 1.00 37.64 22 VAL E O 1
ATOM 7637 N N . MET E 5 23 ? 152.658 247.008 182.464 1.00 39.04 23 MET E N 1
ATOM 7638 C CA . MET E 5 23 ? 152.375 248.390 182.116 1.00 41.14 23 MET E CA 1
ATOM 7639 C C . MET E 5 23 ? 150.872 248.631 182.054 1.00 43.12 23 MET E C 1
ATOM 7640 O O . MET E 5 23 ? 150.089 247.687 182.048 1.00 43.37 23 MET E O 1
ATOM 7645 N N . ASN E 5 24 ? 150.484 249.902 181.999 1.00 45.44 24 ASN E N 1
ATOM 7646 C CA . ASN E 5 24 ? 149.073 250.297 182.009 1.00 47.69 24 ASN E CA 1
ATOM 7647 C C . ASN E 5 24 ? 148.405 250.154 180.642 1.00 48.85 24 ASN E C 1
ATOM 7648 O O . ASN E 5 24 ? 149.007 250.466 179.612 1.00 47.99 24 ASN E O 1
ATOM 7653 N N . SER E 5 25 ? 147.156 249.693 180.646 1.00 52.24 25 SER E N 1
ATOM 7654 C CA . SER E 5 25 ? 146.432 249.397 179.405 1.00 56.47 25 SER E CA 1
ATOM 7655 C C . SER E 5 25 ? 146.036 250.636 178.595 1.00 59.95 25 SER E C 1
ATOM 7656 O O . SER E 5 25 ? 145.837 250.528 177.386 1.00 59.92 25 SER E O 1
ATOM 7659 N N . ALA E 5 26 ? 145.887 251.785 179.261 1.00 63.77 26 ALA E N 1
ATOM 7660 C CA . ALA E 5 26 ? 145.669 253.085 178.601 1.00 66.65 26 ALA E CA 1
ATOM 7661 C C . ALA E 5 26 ? 144.808 253.005 177.340 1.00 68.97 26 ALA E C 1
ATOM 7662 O O . ALA E 5 26 ? 145.178 253.512 176.279 1.00 66.58 26 ALA E O 1
ATOM 7664 N N . ASP E 5 27 ? 143.658 252.349 177.480 1.00 75.96 27 ASP E N 1
ATOM 7665 C CA . ASP E 5 27 ? 142.768 252.059 176.355 1.00 81.79 27 ASP E CA 1
ATOM 7666 C C . ASP E 5 27 ? 141.395 251.625 176.859 1.00 81.40 27 ASP E C 1
ATOM 7667 O O . ASP E 5 27 ? 141.292 250.945 177.882 1.00 81.34 27 ASP E O 1
ATOM 7672 N N . ASN E 5 28 ? 140.348 252.016 176.136 1.00 82.60 28 ASN E N 1
ATOM 7673 C CA . ASN E 5 28 ? 138.989 251.576 176.454 1.00 84.88 28 ASN E CA 1
ATOM 7674 C C . ASN E 5 28 ? 138.789 250.108 176.086 1.00 85.22 28 ASN E C 1
ATOM 7675 O O . ASN E 5 28 ? 138.302 249.774 175.001 1.00 85.90 28 ASN E O 1
ATOM 7680 N N . SER E 5 29 ? 139.205 249.245 177.007 1.00 84.76 29 SER E N 1
ATOM 7681 C CA . SER E 5 29 ? 138.998 247.803 176.917 1.00 83.75 29 SER E CA 1
ATOM 7682 C C . SER E 5 29 ? 138.902 247.247 178.336 1.00 81.01 29 SER E C 1
ATOM 7683 O O . SER E 5 29 ? 139.022 247.995 179.313 1.00 80.89 29 SER E O 1
ATOM 7686 N N . GLY E 5 30 ? 138.673 245.941 178.448 1.00 77.82 30 GLY E N 1
ATOM 7687 C CA . GLY E 5 30 ? 138.648 245.263 179.743 1.00 74.62 30 GLY E CA 1
ATOM 7688 C C . GLY E 5 30 ? 139.969 245.277 180.496 1.00 69.89 30 GLY E C 1
ATOM 7689 O O . GLY E 5 30 ? 139.983 245.226 181.729 1.00 69.93 30 GLY E O 1
ATOM 7690 N N . ALA E 5 31 ? 141.073 245.342 179.754 1.00 64.21 31 ALA E N 1
ATOM 7691 C CA . ALA E 5 31 ? 142.411 245.299 180.333 1.00 60.21 31 ALA E CA 1
ATOM 7692 C C . ALA E 5 31 ? 142.710 246.506 181.215 1.00 57.71 31 ALA E C 1
ATOM 7693 O O . ALA E 5 31 ? 142.350 247.633 180.877 1.00 56.84 31 ALA E O 1
ATOM 7695 N N . LYS E 5 32 ? 143.337 246.240 182.360 1.00 57.12 32 LYS E N 1
ATOM 7696 C CA . LYS E 5 32 ? 143.944 247.272 183.203 1.00 57.52 32 LYS E CA 1
ATOM 7697 C C . LYS E 5 32 ? 145.462 247.231 183.044 1.00 53.46 32 LYS E C 1
ATOM 7698 O O . LYS E 5 32 ? 146.093 248.265 182.808 1.00 53.64 32 LYS E O 1
ATOM 7704 N N . ASN E 5 33 ? 146.032 246.032 183.177 1.00 49.14 33 ASN E N 1
ATOM 7705 C CA . ASN E 5 33 ? 147.459 245.796 182.962 1.00 45.91 33 ASN E CA 1
ATOM 7706 C C . ASN E 5 33 ? 147.755 245.200 181.596 1.00 44.25 33 ASN E C 1
ATOM 7707 O O . ASN E 5 33 ? 146.856 244.745 180.891 1.00 43.49 33 ASN E O 1
ATOM 7712 N N . LEU E 5 34 ? 149.039 245.221 181.244 1.00 43.79 34 LEU E N 1
ATOM 7713 C CA . LEU E 5 34 ? 149.593 244.466 180.119 1.00 42.72 34 LEU E CA 1
ATOM 7714 C C . LEU E 5 34 ? 150.996 243.979 180.474 1.00 40.92 34 LEU E C 1
ATOM 7715 O O . LEU E 5 34 ? 151.949 244.759 180.484 1.00 41.98 34 LEU E O 1
ATOM 7720 N N . TYR E 5 35 ? 151.099 242.693 180.794 1.00 38.27 35 TYR E N 1
ATOM 7721 C CA . TYR E 5 35 ? 152.374 242.033 181.046 1.00 36.06 35 TYR E CA 1
ATOM 7722 C C . TYR E 5 35 ? 152.986 241.758 179.692 1.00 34.67 35 TYR E C 1
ATOM 7723 O O . TYR E 5 35 ? 152.341 241.155 178.846 1.00 34.95 35 TYR E O 1
ATOM 7732 N N . VAL E 5 36 ? 154.219 242.199 179.485 1.00 34.05 36 VAL E N 1
ATOM 7733 C CA . VAL E 5 36 ? 154.901 242.023 178.205 1.00 33.76 36 VAL E CA 1
ATOM 7734 C C . VAL E 5 36 ? 155.589 240.656 178.138 1.00 34.30 36 VAL E C 1
ATOM 7735 O O . VAL E 5 36 ? 156.499 240.367 178.921 1.00 33.76 36 VAL E O 1
ATOM 7739 N N . ILE E 5 37 ? 155.160 239.841 177.176 1.00 35.11 37 ILE E N 1
ATOM 7740 C CA . ILE E 5 37 ? 155.678 238.487 176.979 1.00 35.78 37 ILE E CA 1
ATOM 7741 C C . ILE E 5 37 ? 156.932 238.586 176.132 1.00 35.75 37 ILE E C 1
ATOM 7742 O O . ILE E 5 37 ? 157.988 238.076 176.510 1.00 35.95 37 ILE E O 1
ATOM 7747 N N . ALA E 5 38 ? 156.790 239.209 174.966 1.00 35.25 38 ALA E N 1
ATOM 7748 C CA . ALA E 5 38 ? 157.927 239.502 174.100 1.00 35.42 38 ALA E CA 1
ATOM 7749 C C . ALA E 5 38 ? 157.599 240.643 173.156 1.00 34.75 38 ALA E C 1
ATOM 7750 O O . ALA E 5 38 ? 156.463 241.099 173.092 1.00 34.64 38 ALA E O 1
ATOM 7752 N N . VAL E 5 39 ? 158.611 241.091 172.428 1.00 34.59 39 VAL E N 1
ATOM 7753 C CA . VAL E 5 39 ? 158.490 242.229 171.539 1.00 34.50 39 VAL E CA 1
ATOM 7754 C C . VAL E 5 39 ? 158.795 241.767 170.137 1.00 34.45 39 VAL E C 1
ATOM 7755 O O . VAL E 5 39 ? 159.755 241.026 169.925 1.00 34.92 39 VAL E O 1
ATOM 7759 N N . LYS E 5 40 ? 157.989 242.209 169.180 1.00 34.93 40 LYS E N 1
ATOM 7760 C CA . LYS E 5 40 ? 158.187 241.804 167.797 1.00 36.00 40 LYS E CA 1
ATOM 7761 C C . LYS E 5 40 ? 159.389 242.509 167.191 1.00 35.79 40 LYS E C 1
ATOM 7762 O O . LYS E 5 40 ? 159.597 243.704 167.410 1.00 35.83 40 LYS E O 1
ATOM 7768 N N . GLY E 5 41 ? 160.172 241.751 166.431 1.00 35.45 41 GLY E N 1
ATOM 7769 C CA . GLY E 5 41 ? 161.407 242.241 165.852 1.00 35.60 41 GLY E CA 1
ATOM 7770 C C . GLY E 5 41 ? 162.516 242.271 166.883 1.00 35.42 41 GLY E C 1
ATOM 7771 O O . GLY E 5 41 ? 163.195 243.292 167.045 1.00 35.64 41 GLY E O 1
ATOM 7772 N N . ILE E 5 42 ? 162.684 241.158 167.592 1.00 34.95 42 ILE E N 1
ATOM 7773 C CA . ILE E 5 42 ? 163.822 240.972 168.483 1.00 35.31 42 ILE E CA 1
ATOM 7774 C C . ILE E 5 42 ? 164.530 239.683 168.108 1.00 34.27 42 ILE E C 1
ATOM 7775 O O . ILE E 5 42 ? 164.120 238.586 168.488 1.00 34.02 42 ILE E O 1
ATOM 7780 N N . LYS E 5 43 ? 165.602 239.844 167.350 1.00 34.18 43 LYS E N 1
ATOM 7781 C CA . LYS E 5 43 ? 166.566 238.783 167.143 1.00 33.99 43 LYS E CA 1
ATOM 7782 C C . LYS E 5 43 ? 167.438 238.840 168.387 1.00 32.95 43 LYS E C 1
ATOM 7783 O O . LYS E 5 43 ? 167.728 239.926 168.901 1.00 32.38 43 LYS E O 1
ATOM 7789 N N . GLY E 5 44 ? 167.867 237.680 168.859 1.00 32.04 44 GLY E N 1
ATOM 7790 C CA . GLY E 5 44 ? 168.329 237.543 170.228 1.00 31.60 44 GLY E CA 1
ATOM 7791 C C . GLY E 5 44 ? 169.757 237.980 170.460 1.00 31.22 44 GLY E C 1
ATOM 7792 O O . GLY E 5 44 ? 170.284 238.852 169.768 1.00 31.90 44 GLY E O 1
ATOM 7793 N N . ARG E 5 45 ? 170.375 237.378 171.465 1.00 30.06 45 ARG E N 1
ATOM 7794 C CA . ARG E 5 45 ? 171.789 237.560 171.694 1.00 29.72 45 ARG E CA 1
ATOM 7795 C C . ARG E 5 45 ? 172.327 236.305 172.394 1.00 28.84 45 ARG E C 1
ATOM 7796 O O . ARG E 5 45 ? 172.980 235.470 171.759 1.00 28.60 45 ARG E O 1
ATOM 7804 N N . LEU E 5 46 ? 171.987 236.171 173.675 1.00 27.08 46 LEU E N 1
ATOM 7805 C CA . LEU E 5 46 ? 172.418 235.098 174.579 1.00 25.49 46 LEU E CA 1
ATOM 7806 C C . LEU E 5 46 ? 172.359 235.695 175.976 1.00 24.84 46 LEU E C 1
ATOM 7807 O O . LEU E 5 46 ? 173.304 236.345 176.436 1.00 24.81 46 LEU E O 1
ATOM 7812 N N . ASN E 5 47 ? 171.224 235.467 176.626 1.00 23.98 47 ASN E N 1
ATOM 7813 C CA . ASN E 5 47 ? 170.882 236.089 177.884 1.00 23.38 47 ASN E CA 1
ATOM 7814 C C . ASN E 5 47 ? 170.785 237.593 177.663 1.00 22.89 47 ASN E C 1
ATOM 7815 O O . ASN E 5 47 ? 171.607 238.357 178.150 1.00 23.25 47 ASN E O 1
ATOM 7820 N N . ARG E 5 48 ? 169.809 237.985 176.846 1.00 22.45 48 ARG E N 1
ATOM 7821 C CA . ARG E 5 48 ? 169.382 239.383 176.713 1.00 22.26 48 ARG E CA 1
ATOM 7822 C C . ARG E 5 48 ? 167.867 239.447 176.580 1.00 22.16 48 ARG E C 1
ATOM 7823 O O . ARG E 5 48 ? 167.298 238.839 175.670 1.00 22.46 48 ARG E O 1
ATOM 7831 N N . LEU E 5 49 ? 167.223 240.226 177.443 1.00 21.76 49 LEU E N 1
ATOM 7832 C CA . LEU E 5 49 ? 165.777 240.324 177.441 1.00 21.73 49 LEU E CA 1
ATOM 7833 C C . LEU E 5 49 ? 165.284 241.164 176.278 1.00 22.02 49 LEU E C 1
ATOM 7834 O O . LEU E 5 49 ? 165.789 242.269 176.057 1.00 22.00 49 LEU E O 1
ATOM 7839 N N . PRO E 5 50 ? 164.297 240.648 175.531 1.00 22.28 50 PRO E N 1
ATOM 7840 C CA . PRO E 5 50 ? 163.645 241.488 174.538 1.00 22.76 50 PRO E CA 1
ATOM 7841 C C . PRO E 5 50 ? 163.021 242.704 175.193 1.00 23.26 50 PRO E C 1
ATOM 7842 O O . PRO E 5 50 ? 162.455 242.592 176.284 1.00 23.45 50 PRO E O 1
ATOM 7846 N N . SER E 5 51 ? 163.129 243.847 174.525 1.00 24.18 51 SER E N 1
ATOM 7847 C CA . SER E 5 51 ? 162.710 245.120 175.092 1.00 24.91 51 SER E CA 1
ATOM 7848 C C . SER E 5 51 ? 161.882 245.927 174.100 1.00 25.45 51 SER E C 1
ATOM 7849 O O . SER E 5 51 ? 162.037 245.776 172.888 1.00 25.37 51 SER E O 1
ATOM 7852 N N . ALA E 5 52 ? 161.005 246.775 174.632 1.00 26.77 52 ALA E N 1
ATOM 7853 C CA . ALA E 5 52 ? 160.090 247.593 173.837 1.00 28.48 52 ALA E CA 1
ATOM 7854 C C . ALA E 5 52 ? 160.201 249.047 174.257 1.00 29.26 52 ALA E C 1
ATOM 7855 O O . ALA E 5 52 ? 159.867 249.401 175.388 1.00 29.21 52 ALA E O 1
ATOM 7857 N N . GLY E 5 53 ? 160.673 249.882 173.342 1.00 30.99 53 GLY E N 1
ATOM 7858 C CA . GLY E 5 53 ? 160.746 251.311 173.580 1.00 32.93 53 GLY E CA 1
ATOM 7859 C C . GLY E 5 53 ? 159.383 251.965 173.471 1.00 34.30 53 GLY E C 1
ATOM 7860 O O . GLY E 5 53 ? 158.629 252.014 174.438 1.00 35.43 53 GLY E O 1
ATOM 7861 N N . VAL E 5 54 ? 159.074 252.451 172.276 1.00 35.03 54 VAL E N 1
ATOM 7862 C CA . VAL E 5 54 ? 157.861 253.207 172.006 1.00 35.36 54 VAL E CA 1
ATOM 7863 C C . VAL E 5 54 ? 157.504 252.912 170.564 1.00 35.32 54 VAL E C 1
ATOM 7864 O O . VAL E 5 54 ? 158.356 253.005 169.679 1.00 34.68 54 VAL E O 1
ATOM 7868 N N . GLY E 5 55 ? 156.251 252.542 170.330 1.00 36.57 55 GLY E N 1
ATOM 7869 C CA . GLY E 5 55 ? 155.831 252.079 169.011 1.00 36.97 55 GLY E CA 1
ATOM 7870 C C . GLY E 5 55 ? 156.291 250.669 168.671 1.00 36.75 55 GLY E C 1
ATOM 7871 O O . GLY E 5 55 ? 156.100 250.220 167.536 1.00 36.17 55 GLY E O 1
ATOM 7872 N N . ASP E 5 56 ? 156.891 249.971 169.640 1.00 36.82 56 ASP E N 1
ATOM 7873 C CA . ASP E 5 56 ? 157.177 248.548 169.508 1.00 37.43 56 ASP E CA 1
ATOM 7874 C C . ASP E 5 56 ? 155.874 247.768 169.612 1.00 36.92 56 ASP E C 1
ATOM 7875 O O . ASP E 5 56 ? 155.036 248.063 170.464 1.00 36.09 56 ASP E O 1
ATOM 7880 N N . MET E 5 57 ? 155.703 246.795 168.722 1.00 37.36 57 MET E N 1
ATOM 7881 C CA . MET E 5 57 ? 154.614 245.836 168.831 1.00 37.60 57 MET E CA 1
ATOM 7882 C C . MET E 5 57 ? 155.048 244.791 169.837 1.00 36.98 57 MET E C 1
ATOM 7883 O O . MET E 5 57 ? 156.156 244.250 169.744 1.00 37.50 57 MET E O 1
ATOM 7888 N N . VAL E 5 58 ? 154.164 244.509 170.787 1.00 36.56 58 VAL E N 1
ATOM 7889 C CA . VAL E 5 58 ? 154.502 243.732 171.966 1.00 36.04 58 VAL E CA 1
ATOM 7890 C C . VAL E 5 58 ? 153.461 242.643 172.200 1.00 36.63 58 VAL E C 1
ATOM 7891 O O . VAL E 5 58 ? 152.307 242.940 172.508 1.00 36.90 58 VAL E O 1
ATOM 7895 N N . MET E 5 59 ? 153.880 241.389 172.053 1.00 38.31 59 MET E N 1
ATOM 7896 C CA . MET E 5 59 ? 153.064 240.246 172.453 1.00 39.91 59 MET E CA 1
ATOM 7897 C C . MET E 5 59 ? 153.003 240.272 173.973 1.00 39.82 59 MET E C 1
ATOM 7898 O O . MET E 5 59 ? 154.033 240.248 174.646 1.00 38.88 59 MET E O 1
ATOM 7903 N N . ALA E 5 60 ? 151.784 240.358 174.493 1.00 40.84 60 ALA E N 1
ATOM 7904 C CA . ALA E 5 60 ? 151.541 240.635 175.903 1.00 40.87 60 ALA E CA 1
ATOM 7905 C C . ALA E 5 60 ? 150.383 239.803 176.394 1.00 40.44 60 ALA E C 1
ATOM 7906 O O . ALA E 5 60 ? 149.710 239.148 175.615 1.00 40.69 60 ALA E O 1
ATOM 7908 N N . THR E 5 61 ? 150.155 239.837 177.694 1.00 40.50 61 THR E N 1
ATOM 7909 C CA . THR E 5 61 ? 149.001 239.180 178.276 1.00 41.73 61 THR E CA 1
ATOM 7910 C C . THR E 5 61 ? 148.461 240.056 179.377 1.00 42.48 61 THR E C 1
ATOM 7911 O O . THR E 5 61 ? 149.212 240.767 180.039 1.00 41.80 61 THR E O 1
ATOM 7915 N N . VAL E 5 62 ? 147.146 240.009 179.548 1.00 46.39 62 VAL E N 1
ATOM 7916 C CA . VAL E 5 62 ? 146.467 240.822 180.539 1.00 50.42 62 VAL E CA 1
ATOM 7917 C C . VAL E 5 62 ? 146.575 240.089 181.871 1.00 55.39 62 VAL E C 1
ATOM 7918 O O . VAL E 5 62 ? 145.994 239.019 182.038 1.00 58.08 62 VAL E O 1
ATOM 7922 N N . LYS E 5 63 ? 147.347 240.648 182.798 1.00 61.27 63 LYS E N 1
ATOM 7923 C CA . LYS E 5 63 ? 147.494 240.067 184.126 1.00 68.00 63 LYS E CA 1
ATOM 7924 C C . LYS E 5 63 ? 146.242 240.334 184.954 1.00 68.43 63 LYS E C 1
ATOM 7925 O O . LYS E 5 63 ? 145.722 239.428 185.607 1.00 67.36 63 LYS E O 1
ATOM 7931 N N . LYS E 5 64 ? 145.775 241.579 184.920 1.00 72.91 64 LYS E N 1
ATOM 7932 C CA . LYS E 5 64 ? 144.609 242.015 185.683 1.00 78.30 64 LYS E CA 1
ATOM 7933 C C . LYS E 5 64 ? 143.665 242.789 184.776 1.00 77.36 64 LYS E C 1
ATOM 7934 O O . LYS E 5 64 ? 144.057 243.769 184.145 1.00 77.12 64 LYS E O 1
ATOM 7940 N N . GLY E 5 65 ? 142.423 242.328 184.710 1.00 78.55 65 GLY E N 1
ATOM 7941 C CA . GLY E 5 65 ? 141.389 242.963 183.900 1.00 80.73 65 GLY E CA 1
ATOM 7942 C C . GLY E 5 65 ? 140.098 242.191 184.063 1.00 84.18 65 GLY E C 1
ATOM 7943 O O . GLY E 5 65 ? 139.845 241.630 185.134 1.00 85.92 65 GLY E O 1
ATOM 7944 N N . LYS E 5 66 ? 139.280 242.163 183.014 1.00 87.79 66 LYS E N 1
ATOM 7945 C CA . LYS E 5 66 ? 138.107 241.286 182.985 1.00 91.98 66 LYS E CA 1
ATOM 7946 C C . LYS E 5 66 ? 138.511 239.946 182.365 1.00 91.96 66 LYS E C 1
ATOM 7947 O O . LYS E 5 66 ? 139.366 239.912 181.477 1.00 91.21 66 LYS E O 1
ATOM 7953 N N . PRO E 5 67 ? 137.888 238.840 182.818 1.00 94.56 67 PRO E N 1
ATOM 7954 C CA . PRO E 5 67 ? 138.366 237.500 182.459 1.00 96.63 67 PRO E CA 1
ATOM 7955 C C . PRO E 5 67 ? 138.097 237.065 181.012 1.00 97.97 67 PRO E C 1
ATOM 7956 O O . PRO E 5 67 ? 138.575 236.004 180.604 1.00 99.72 67 PRO E O 1
ATOM 7960 N N . GLU E 5 68 ? 137.344 237.862 180.255 1.00 97.33 68 GLU E N 1
ATOM 7961 C CA . GLU E 5 68 ? 137.164 237.629 178.822 1.00 97.40 68 GLU E CA 1
ATOM 7962 C C . GLU E 5 68 ? 138.465 237.799 178.028 1.00 92.26 68 GLU E C 1
ATOM 7963 O O . GLU E 5 68 ? 138.640 237.154 176.994 1.00 92.37 68 GLU E O 1
ATOM 7969 N N . LEU E 5 69 ? 139.362 238.664 178.512 1.00 88.62 69 LEU E N 1
ATOM 7970 C CA . LEU E 5 69 ? 140.666 238.909 177.876 1.00 85.77 69 LEU E CA 1
ATOM 7971 C C . LEU E 5 69 ? 141.813 238.091 178.468 1.00 82.69 69 LEU E C 1
ATOM 7972 O O . LEU E 5 69 ? 142.767 237.778 177.758 1.00 83.45 69 LEU E O 1
ATOM 7977 N N . ARG E 5 70 ? 141.731 237.760 179.756 1.00 79.08 70 ARG E N 1
ATOM 7978 C CA . ARG E 5 70 ? 142.848 237.126 180.466 1.00 77.43 70 ARG E CA 1
ATOM 7979 C C . ARG E 5 70 ? 143.157 235.701 180.012 1.00 74.36 70 ARG E C 1
ATOM 7980 O O . ARG E 5 70 ? 142.339 235.048 179.357 1.00 73.47 70 ARG E O 1
ATOM 7988 N N . LYS E 5 71 ? 144.355 235.246 180.383 1.00 71.27 71 LYS E N 1
ATOM 7989 C CA . LYS E 5 71 ? 144.889 233.934 180.012 1.00 70.27 71 LYS E CA 1
ATOM 7990 C C . LYS E 5 71 ? 144.983 233.786 178.489 1.00 66.93 71 LYS E C 1
ATOM 7991 O O . LYS E 5 71 ? 144.633 232.748 177.921 1.00 66.46 71 LYS E O 1
ATOM 7997 N N . LYS E 5 72 ? 145.471 234.838 177.838 1.00 64.58 72 LYS E N 1
ATOM 7998 C CA . LYS E 5 72 ? 145.476 234.907 176.381 1.00 63.77 72 LYS E CA 1
ATOM 7999 C C . LYS E 5 72 ? 146.564 235.844 175.875 1.00 61.30 72 LYS E C 1
ATOM 8000 O O . LYS E 5 72 ? 146.474 237.062 176.045 1.00 60.51 72 LYS E O 1
ATOM 8006 N N . VAL E 5 73 ? 147.607 235.257 175.287 1.00 58.92 73 VAL E N 1
ATOM 8007 C CA . VAL E 5 73 ? 148.637 236.022 174.579 1.00 55.93 73 VAL E CA 1
ATOM 8008 C C . VAL E 5 73 ? 147.997 236.846 173.449 1.00 52.48 73 VAL E C 1
ATOM 8009 O O . VAL E 5 73 ? 147.189 236.332 172.675 1.00 52.43 73 VAL E O 1
ATOM 8013 N N . CYS E 5 74 ? 148.352 238.126 173.393 1.00 50.56 74 CYS E N 1
ATOM 8014 C CA . CYS E 5 74 ? 147.658 239.112 172.569 1.00 50.60 74 CYS E CA 1
ATOM 8015 C C . CYS E 5 74 ? 148.575 240.267 172.181 1.00 48.92 74 CYS E C 1
ATOM 8016 O O . CYS E 5 74 ? 149.473 240.652 172.938 1.00 47.89 74 CYS E O 1
ATOM 8019 N N . THR E 5 75 ? 148.317 240.825 171.002 1.00 47.30 75 THR E N 1
ATOM 8020 C CA . THR E 5 75 ? 149.162 241.863 170.428 1.00 46.11 75 THR E CA 1
ATOM 8021 C C . THR E 5 75 ? 148.788 243.233 170.986 1.00 44.16 75 THR E C 1
ATOM 8022 O O . THR E 5 75 ? 147.609 243.549 171.143 1.00 44.89 75 THR E O 1
ATOM 8026 N N . GLY E 5 76 ? 149.806 244.032 171.282 1.00 42.07 76 GLY E N 1
ATOM 8027 C CA . GLY E 5 76 ? 149.630 245.378 171.821 1.00 40.62 76 GLY E CA 1
ATOM 8028 C C . GLY E 5 76 ? 150.746 246.290 171.354 1.00 39.34 76 GLY E C 1
ATOM 8029 O O . GLY E 5 76 ? 151.680 245.846 170.680 1.00 39.41 76 GLY E O 1
ATOM 8030 N N . LEU E 5 77 ? 150.645 247.564 171.717 1.00 38.40 77 LEU E N 1
ATOM 8031 C CA . LEU E 5 77 ? 151.628 248.577 171.336 1.00 38.16 77 LEU E CA 1
ATOM 8032 C C . LEU E 5 77 ? 152.031 249.379 172.549 1.00 36.82 77 LEU E C 1
ATOM 8033 O O . LEU E 5 77 ? 151.164 249.869 173.268 1.00 36.66 77 LEU E O 1
ATOM 8038 N N . VAL E 5 78 ? 153.336 249.511 172.772 1.00 35.50 78 VAL E N 1
ATOM 8039 C CA . VAL E 5 78 ? 153.829 250.441 173.779 1.00 34.94 78 VAL E CA 1
ATOM 8040 C C . VAL E 5 78 ? 153.660 251.862 173.244 1.00 34.34 78 VAL E C 1
ATOM 8041 O O . VAL E 5 78 ? 154.163 252.216 172.170 1.00 34.44 78 VAL E O 1
ATOM 8045 N N . VAL E 5 79 ? 152.932 252.653 174.023 1.00 33.59 79 VAL E N 1
ATOM 8046 C CA . VAL E 5 79 ? 152.446 253.968 173.626 1.00 32.16 79 VAL E CA 1
ATOM 8047 C C . VAL E 5 79 ? 153.116 255.113 174.395 1.00 30.98 79 VAL E C 1
ATOM 8048 O O . VAL E 5 79 ? 153.122 256.239 173.927 1.00 30.83 79 VAL E O 1
ATOM 8052 N N . ARG E 5 80 ? 153.642 254.829 175.585 1.00 30.33 80 ARG E N 1
ATOM 8053 C CA . ARG E 5 80 ? 154.538 255.744 176.292 1.00 29.73 80 ARG E CA 1
ATOM 8054 C C . ARG E 5 80 ? 155.295 254.991 177.374 1.00 29.91 80 ARG E C 1
ATOM 8055 O O . ARG E 5 80 ? 154.757 254.055 177.975 1.00 29.84 80 ARG E O 1
ATOM 8063 N N . GLN E 5 81 ? 156.531 255.421 177.629 1.00 30.30 81 GLN E N 1
ATOM 8064 C CA . GLN E 5 81 ? 157.389 254.774 178.608 1.00 30.39 81 GLN E CA 1
ATOM 8065 C C . GLN E 5 81 ? 158.097 255.756 179.513 1.00 30.43 81 GLN E C 1
ATOM 8066 O O . GLN E 5 81 ? 158.452 256.855 179.102 1.00 30.27 81 GLN E O 1
ATOM 8072 N N . ARG E 5 82 ? 158.325 255.319 180.745 1.00 31.71 82 ARG E N 1
ATOM 8073 C CA . ARG E 5 82 ? 158.976 256.125 181.770 1.00 32.97 82 ARG E CA 1
ATOM 8074 C C . ARG E 5 82 ? 160.469 256.305 181.517 1.00 33.23 82 ARG E C 1
ATOM 8075 O O . ARG E 5 82 ? 161.060 257.269 181.996 1.00 33.39 82 ARG E O 1
ATOM 8083 N N . LYS E 5 83 ? 161.081 255.367 180.794 1.00 34.47 83 LYS E N 1
ATOM 8084 C CA . LYS E 5 83 ? 162.495 255.463 180.445 1.00 35.65 83 LYS E CA 1
ATOM 8085 C C . LYS E 5 83 ? 162.686 256.508 179.365 1.00 35.49 83 LYS E C 1
ATOM 8086 O O . LYS E 5 83 ? 162.091 256.403 178.302 1.00 35.26 83 LYS E O 1
ATOM 8092 N N . HIS E 5 84 ? 163.532 257.496 179.638 1.00 35.96 84 HIS E N 1
ATOM 8093 C CA . HIS E 5 84 ? 163.727 258.621 178.724 1.00 36.80 84 HIS E CA 1
ATOM 8094 C C . HIS E 5 84 ? 164.447 258.260 177.438 1.00 36.91 84 HIS E C 1
ATOM 8095 O O . HIS E 5 84 ? 165.169 257.267 177.387 1.00 37.91 84 HIS E O 1
ATOM 8102 N N . TRP E 5 85 ? 164.255 259.084 176.410 1.00 37.19 85 TRP E N 1
ATOM 8103 C CA . TRP E 5 85 ? 164.980 258.923 175.154 1.00 38.07 85 TRP E CA 1
ATOM 8104 C C . TRP E 5 85 ? 165.189 260.220 174.382 1.00 40.14 85 TRP E C 1
ATOM 8105 O O . TRP E 5 85 ? 164.387 261.143 174.452 1.00 40.59 85 TRP E O 1
ATOM 8116 N N . LYS E 5 86 ? 166.274 260.235 173.619 1.00 43.66 86 LYS E N 1
ATOM 8117 C CA . LYS E 5 86 ? 166.686 261.366 172.814 1.00 47.17 86 LYS E CA 1
ATOM 8118 C C . LYS E 5 86 ? 165.926 261.302 171.496 1.00 51.26 86 LYS E C 1
ATOM 8119 O O . LYS E 5 86 ? 165.770 260.223 170.921 1.00 50.95 86 LYS E O 1
ATOM 8125 N N . ARG E 5 87 ? 165.449 262.453 171.032 1.00 58.75 87 ARG E N 1
ATOM 8126 C CA . ARG E 5 87 ? 164.747 262.564 169.751 1.00 67.11 87 ARG E CA 1
ATOM 8127 C C . ARG E 5 87 ? 165.679 263.265 168.739 1.00 69.43 87 ARG E C 1
ATOM 8128 O O . ARG E 5 87 ? 166.859 263.494 169.032 1.00 67.20 87 ARG E O 1
ATOM 8136 N N . LYS E 5 88 ? 165.167 263.563 167.544 1.00 73.09 88 LYS E N 1
ATOM 8137 C CA . LYS E 5 88 ? 165.884 264.418 166.584 1.00 75.86 88 LYS E CA 1
ATOM 8138 C C . LYS E 5 88 ? 166.090 265.800 167.193 1.00 76.10 88 LYS E C 1
ATOM 8139 O O . LYS E 5 88 ? 167.221 266.282 167.292 1.00 73.20 88 LYS E O 1
ATOM 8145 N N . ASP E 5 89 ? 164.973 266.403 167.611 1.00 77.67 89 ASP E N 1
ATOM 8146 C CA . ASP E 5 89 ? 164.929 267.698 168.309 1.00 79.78 89 ASP E CA 1
ATOM 8147 C C . ASP E 5 89 ? 166.184 268.013 169.116 1.00 77.92 89 ASP E C 1
ATOM 8148 O O . ASP E 5 89 ? 166.724 269.118 169.028 1.00 77.57 89 ASP E O 1
ATOM 8153 N N . GLY E 5 90 ? 166.629 267.022 169.890 1.00 76.46 90 GLY E N 1
ATOM 8154 C CA . GLY E 5 90 ? 167.739 267.156 170.827 1.00 73.16 90 GLY E CA 1
ATOM 8155 C C . GLY E 5 90 ? 167.257 266.800 172.215 1.00 69.90 90 GLY E C 1
ATOM 8156 O O . GLY E 5 90 ? 167.962 266.131 172.971 1.00 70.48 90 GLY E O 1
ATOM 8157 N N . VAL E 5 91 ? 166.047 267.257 172.538 1.00 67.10 91 VAL E N 1
ATOM 8158 C CA . VAL E 5 91 ? 165.447 267.045 173.855 1.00 66.51 91 VAL E CA 1
ATOM 8159 C C . VAL E 5 91 ? 165.199 265.587 174.194 1.00 62.03 91 VAL E C 1
ATOM 8160 O O . VAL E 5 91 ? 164.873 264.782 173.322 1.00 61.92 91 VAL E O 1
ATOM 8164 N N . TYR E 5 92 ? 165.356 265.277 175.479 1.00 57.50 92 TYR E N 1
ATOM 8165 C CA . TYR E 5 92 ? 165.034 263.971 176.022 1.00 54.95 92 TYR E CA 1
ATOM 8166 C C . TYR E 5 92 ? 163.624 264.023 176.600 1.00 53.33 92 TYR E C 1
ATOM 8167 O O . TYR E 5 92 ? 163.372 264.800 177.518 1.00 55.93 92 TYR E O 1
ATOM 8176 N N . ILE E 5 93 ? 162.718 263.204 176.072 1.00 50.44 93 ILE E N 1
ATOM 8177 C CA . ILE E 5 93 ? 161.355 263.108 176.594 1.00 49.74 93 ILE E CA 1
ATOM 8178 C C . ILE E 5 93 ? 161.257 261.873 177.479 1.00 47.51 93 ILE E C 1
ATOM 8179 O O . ILE E 5 93 ? 161.858 260.849 177.170 1.00 48.15 93 ILE E O 1
ATOM 8184 N N . TYR E 5 94 ? 160.511 261.976 178.577 1.00 45.41 94 TYR E N 1
ATOM 8185 C CA . TYR E 5 94 ? 159.979 260.793 179.265 1.00 44.30 94 TYR E CA 1
ATOM 8186 C C . TYR E 5 94 ? 158.594 261.059 179.819 1.00 43.34 94 TYR E C 1
ATOM 8187 O O . TYR E 5 94 ? 158.208 262.206 180.018 1.00 44.77 94 TYR E O 1
ATOM 8196 N N . PHE E 5 95 ? 157.860 259.981 180.069 1.00 42.14 95 PHE E N 1
ATOM 8197 C CA . PHE E 5 95 ? 156.447 260.052 180.424 1.00 41.47 95 PHE E CA 1
ATOM 8198 C C . PHE E 5 95 ? 156.247 259.655 181.880 1.00 43.03 95 PHE E C 1
ATOM 8199 O O . PHE E 5 95 ? 157.175 259.176 182.530 1.00 43.16 95 PHE E O 1
ATOM 8207 N N . GLU E 5 96 ? 155.041 259.876 182.392 1.00 45.53 96 GLU E N 1
ATOM 8208 C CA . GLU E 5 96 ? 154.763 259.662 183.814 1.00 48.42 96 GLU E CA 1
ATOM 8209 C C . GLU E 5 96 ? 154.750 258.194 184.191 1.00 47.01 96 GLU E C 1
ATOM 8210 O O . GLU E 5 96 ? 155.145 257.835 185.301 1.00 45.77 96 GLU E O 1
ATOM 8216 N N . ASP E 5 97 ? 154.292 257.361 183.260 1.00 47.65 97 ASP E N 1
ATOM 8217 C CA . ASP E 5 97 ? 154.137 255.929 183.487 1.00 49.15 97 ASP E CA 1
ATOM 8218 C C . ASP E 5 97 ? 154.492 255.124 182.247 1.00 48.20 97 ASP E C 1
ATOM 8219 O O . ASP E 5 97 ? 154.504 255.643 181.131 1.00 48.87 97 ASP E O 1
ATOM 8224 N N . ASN E 5 98 ? 154.766 253.844 182.464 1.00 46.75 98 ASN E N 1
ATOM 8225 C CA . ASN E 5 98 ? 154.857 252.878 181.380 1.00 45.27 98 ASN E CA 1
ATOM 8226 C C . ASN E 5 98 ? 153.442 252.516 180.964 1.00 43.56 98 ASN E C 1
ATOM 8227 O O . ASN E 5 98 ? 152.586 252.299 181.821 1.00 43.44 98 ASN E O 1
ATOM 8232 N N . ALA E 5 99 ? 153.180 252.472 179.664 1.00 42.79 99 ALA E N 1
ATOM 8233 C CA . ALA E 5 99 ? 151.836 252.154 179.194 1.00 43.50 99 ALA E CA 1
ATOM 8234 C C . ALA E 5 99 ? 151.814 251.637 177.779 1.00 43.91 99 ALA E C 1
ATOM 8235 O O . ALA E 5 99 ? 152.668 251.984 176.966 1.00 43.99 99 ALA E O 1
ATOM 8237 N N . GLY E 5 100 ? 150.815 250.807 177.500 1.00 45.41 100 GLY E N 1
ATOM 8238 C CA . GLY E 5 100 ? 150.580 250.283 176.164 1.00 47.08 100 GLY E CA 1
ATOM 8239 C C . GLY E 5 100 ? 149.125 250.428 175.790 1.00 48.92 100 GLY E C 1
ATOM 8240 O O . GLY E 5 100 ? 148.373 251.106 176.483 1.00 50.59 100 GLY E O 1
ATOM 8241 N N . VAL E 5 101 ? 148.741 249.820 174.672 1.00 50.59 101 VAL E N 1
ATOM 8242 C CA . VAL E 5 101 ? 147.332 249.729 174.263 1.00 52.58 101 VAL E CA 1
ATOM 8243 C C . VAL E 5 101 ? 147.068 248.344 173.688 1.00 56.23 101 VAL E C 1
ATOM 8244 O O . VAL E 5 101 ? 147.994 247.546 173.522 1.00 58.44 101 VAL E O 1
ATOM 8248 N N . MET E 5 102 ? 145.804 248.065 173.393 1.00 59.44 102 MET E N 1
ATOM 8249 C CA . MET E 5 102 ? 145.417 246.828 172.723 1.00 61.62 102 MET E CA 1
ATOM 8250 C C . MET E 5 102 ? 145.337 247.091 171.236 1.00 59.38 102 MET E C 1
ATOM 8251 O O . MET E 5 102 ? 145.078 248.216 170.816 1.00 59.90 102 MET E O 1
ATOM 8256 N N . CYS E 5 103 ? 145.566 246.052 170.443 1.00 60.37 103 CYS E N 1
ATOM 8257 C CA . CYS E 5 103 ? 145.549 246.180 168.989 1.00 61.66 103 CYS E CA 1
ATOM 8258 C C . CYS E 5 103 ? 145.420 244.841 168.275 1.00 64.61 103 CYS E C 1
ATOM 8259 O O . CYS E 5 103 ? 145.649 243.778 168.856 1.00 64.85 103 CYS E O 1
ATOM 8262 N N . ASN E 5 104 ? 145.058 244.919 166.998 1.00 68.95 104 ASN E N 1
ATOM 8263 C CA . ASN E 5 104 ? 145.151 243.783 166.082 1.00 71.82 104 ASN E CA 1
ATOM 8264 C C . ASN E 5 104 ? 146.618 243.458 165.811 1.00 70.33 104 ASN E C 1
ATOM 8265 O O . ASN E 5 104 ? 147.494 244.267 166.114 1.00 71.19 104 ASN E O 1
ATOM 8270 N N . PRO E 5 105 ? 146.900 242.284 165.221 1.00 70.14 105 PRO E N 1
ATOM 8271 C CA . PRO E 5 105 ? 148.263 242.002 164.748 1.00 70.33 105 PRO E CA 1
ATOM 8272 C C . PRO E 5 105 ? 148.817 242.999 163.723 1.00 70.79 105 PRO E C 1
ATOM 8273 O O . PRO E 5 105 ? 150.034 243.130 163.607 1.00 70.41 105 PRO E O 1
ATOM 8277 N N . LYS E 5 106 ? 147.930 243.677 162.992 1.00 74.29 106 LYS E N 1
ATOM 8278 C CA . LYS E 5 106 ? 148.308 244.702 162.011 1.00 75.77 106 LYS E CA 1
ATOM 8279 C C . LYS E 5 106 ? 148.565 246.086 162.615 1.00 71.28 106 LYS E C 1
ATOM 8280 O O . LYS E 5 106 ? 149.085 246.963 161.928 1.00 70.88 106 LYS E O 1
ATOM 8286 N N . GLY E 5 107 ? 148.191 246.283 163.878 1.00 69.39 107 GLY E N 1
ATOM 8287 C CA . GLY E 5 107 ? 148.358 247.561 164.558 1.00 70.24 107 GLY E CA 1
ATOM 8288 C C . GLY E 5 107 ? 147.136 248.438 164.384 1.00 72.56 107 GLY E C 1
ATOM 8289 O O . GLY E 5 107 ? 147.243 249.577 163.924 1.00 73.33 107 GLY E O 1
ATOM 8290 N N . GLU E 5 108 ? 145.978 247.891 164.748 1.00 74.20 108 GLU E N 1
ATOM 8291 C CA . GLU E 5 108 ? 144.706 248.608 164.710 1.00 76.02 108 GLU E CA 1
ATOM 8292 C C . GLU E 5 108 ? 144.103 248.705 166.105 1.00 76.42 108 GLU E C 1
ATOM 8293 O O . GLU E 5 108 ? 143.560 247.726 166.620 1.00 77.73 108 GLU E O 1
ATOM 8299 N N . VAL E 5 109 ? 144.192 249.888 166.705 1.00 77.44 109 VAL E N 1
ATOM 8300 C CA . VAL E 5 109 ? 143.599 250.141 168.015 1.00 79.50 109 VAL E CA 1
ATOM 8301 C C . VAL E 5 109 ? 142.110 250.396 167.810 1.00 83.21 109 VAL E C 1
ATOM 8302 O O . VAL E 5 109 ? 141.738 251.324 167.091 1.00 84.25 109 VAL E O 1
ATOM 8306 N N . LYS E 5 110 ? 141.268 249.578 168.439 1.00 89.19 110 LYS E N 1
ATOM 8307 C CA . LYS E 5 110 ? 139.811 249.671 168.261 1.00 95.39 110 LYS E CA 1
ATOM 8308 C C . LYS E 5 110 ? 139.143 250.626 169.253 1.00 95.24 110 LYS E C 1
ATOM 8309 O O . LYS E 5 110 ? 138.130 251.247 168.919 1.00 97.75 110 LYS E O 1
ATOM 8315 N N . GLY E 5 111 ? 139.703 250.744 170.458 1.00 91.40 111 GLY E N 1
ATOM 8316 C CA . GLY E 5 111 ? 139.258 251.751 171.427 1.00 88.95 111 GLY E CA 1
ATOM 8317 C C . GLY E 5 111 ? 139.816 253.125 171.098 1.00 86.59 111 GLY E C 1
ATOM 8318 O O . GLY E 5 111 ? 140.436 253.315 170.047 1.00 84.80 111 GLY E O 1
ATOM 8319 N N . ASN E 5 112 ? 139.578 254.089 171.989 1.00 84.93 112 ASN E N 1
ATOM 8320 C CA . ASN E 5 112 ? 140.269 255.387 171.935 1.00 83.61 112 ASN E CA 1
ATOM 8321 C C . ASN E 5 112 ? 141.284 255.487 173.069 1.00 78.60 112 ASN E C 1
ATOM 8322 O O . ASN E 5 112 ? 141.044 255.002 174.177 1.00 78.53 112 ASN E O 1
ATOM 8327 N N . ILE E 5 113 ? 142.422 256.104 172.775 1.00 75.10 113 ILE E N 1
ATOM 8328 C CA . ILE E 5 113 ? 143.584 256.030 173.647 1.00 73.22 113 ILE E CA 1
ATOM 8329 C C . ILE E 5 113 ? 143.512 257.118 174.713 1.00 73.48 113 ILE E C 1
ATOM 8330 O O . ILE E 5 113 ? 143.248 258.283 174.407 1.00 72.55 113 ILE E O 1
ATOM 8335 N N . LEU E 5 114 ? 143.747 256.713 175.961 1.00 73.76 114 LEU E N 1
ATOM 8336 C CA . LEU E 5 114 ? 143.765 257.618 177.106 1.00 74.05 114 LEU E CA 1
ATOM 8337 C C . LEU E 5 114 ? 145.202 257.983 177.430 1.00 68.77 114 LEU E C 1
ATOM 8338 O O . LEU E 5 114 ? 146.104 257.151 177.313 1.00 67.17 114 LEU E O 1
ATOM 8343 N N . GLY E 5 115 ? 145.405 259.230 177.842 1.00 65.24 115 GLY E N 1
ATOM 8344 C CA . GLY E 5 115 ? 146.733 259.742 178.160 1.00 62.16 115 GLY E CA 1
ATOM 8345 C C . GLY E 5 115 ? 147.532 260.122 176.921 1.00 58.51 115 GLY E C 1
ATOM 8346 O O . GLY E 5 115 ? 147.084 259.890 175.795 1.00 58.77 115 GLY E O 1
ATOM 8347 N N . PRO E 5 116 ? 148.711 260.738 177.118 1.00 54.99 116 PRO E N 1
ATOM 8348 C CA . PRO E 5 116 ? 149.629 261.056 176.026 1.00 53.01 116 PRO E CA 1
ATOM 8349 C C . PRO E 5 116 ? 150.110 259.838 175.253 1.00 50.88 116 PRO E C 1
ATOM 8350 O O . PRO E 5 116 ? 150.286 258.770 175.836 1.00 50.64 116 PRO E O 1
ATOM 8354 N N . VAL E 5 117 ? 150.326 260.018 173.953 1.00 49.31 117 VAL E N 1
ATOM 8355 C CA . VAL E 5 117 ? 150.589 258.908 173.033 1.00 48.42 117 VAL E CA 1
ATOM 8356 C C . VAL E 5 117 ? 152.025 258.870 172.487 1.00 48.17 117 VAL E C 1
ATOM 8357 O O . VAL E 5 117 ? 152.412 257.880 171.881 1.00 49.44 117 VAL E O 1
ATOM 8361 N N . ALA E 5 118 ? 152.823 259.909 172.726 1.00 48.99 118 ALA E N 1
ATOM 8362 C CA . ALA E 5 118 ? 154.228 259.946 172.290 1.00 51.24 118 ALA E CA 1
ATOM 8363 C C . ALA E 5 118 ? 154.393 260.013 170.762 1.00 54.19 118 ALA E C 1
ATOM 8364 O O . ALA E 5 118 ? 153.923 259.139 170.031 1.00 52.43 118 ALA E O 1
ATOM 8366 N N . LYS E 5 119 ? 155.105 261.044 170.305 1.00 59.80 119 LYS E N 1
ATOM 8367 C CA . LYS E 5 119 ? 155.142 261.426 168.903 1.00 64.61 119 LYS E CA 1
ATOM 8368 C C . LYS E 5 119 ? 155.665 260.307 168.040 1.00 63.74 119 LYS E C 1
ATOM 8369 O O . LYS E 5 119 ? 155.167 260.154 166.927 1.00 63.91 119 LYS E O 1
ATOM 8375 N N . GLU E 5 120 ? 156.649 259.566 168.545 1.00 65.96 120 GLU E N 1
ATOM 8376 C CA . GLU E 5 120 ? 157.277 258.478 167.814 1.00 67.67 120 GLU E CA 1
ATOM 8377 C C . GLU E 5 120 ? 156.228 257.437 167.408 1.00 70.10 120 GLU E C 1
ATOM 8378 O O . GLU E 5 120 ? 156.181 256.985 166.249 1.00 70.88 120 GLU E O 1
ATOM 8384 N N . CYS E 5 121 ? 155.405 257.093 168.398 1.00 72.81 121 CYS E N 1
ATOM 8385 C CA . CYS E 5 121 ? 154.337 256.102 168.210 1.00 74.95 121 CYS E CA 1
ATOM 8386 C C . CYS E 5 121 ? 153.382 256.561 167.115 1.00 73.90 121 CYS E C 1
ATOM 8387 O O . CYS E 5 121 ? 153.008 255.774 166.234 1.00 73.19 121 CYS E O 1
ATOM 8390 N N . SER E 5 122 ? 153.019 257.835 167.197 1.00 75.18 122 SER E N 1
ATOM 8391 C CA . SER E 5 122 ? 152.111 258.463 166.228 1.00 76.70 122 SER E CA 1
ATOM 8392 C C . SER E 5 122 ? 152.682 258.353 164.823 1.00 78.71 122 SER E C 1
ATOM 8393 O O . SER E 5 122 ? 151.977 257.989 163.874 1.00 76.73 122 SER E O 1
ATOM 8396 N N . ASP E 5 123 ? 153.964 258.672 164.727 1.00 81.89 123 ASP E N 1
ATOM 8397 C CA . ASP E 5 123 ? 154.712 258.635 163.464 1.00 84.36 123 ASP E CA 1
ATOM 8398 C C . ASP E 5 123 ? 154.653 257.238 162.868 1.00 80.85 123 ASP E C 1
ATOM 8399 O O . ASP E 5 123 ? 154.381 257.073 161.660 1.00 80.00 123 ASP E O 1
ATOM 8404 N N . LEU E 5 124 ? 154.902 256.257 163.736 1.00 79.13 124 LEU E N 1
ATOM 8405 C CA . LEU E 5 124 ? 154.854 254.838 163.334 1.00 78.38 124 LEU E CA 1
ATOM 8406 C C . LEU E 5 124 ? 153.480 254.293 162.861 1.00 73.56 124 LEU E C 1
ATOM 8407 O O . LEU E 5 124 ? 153.255 254.086 161.662 1.00 74.46 124 LEU E O 1
ATOM 8412 N N . TRP E 5 125 ? 152.578 254.072 163.818 1.00 69.12 125 TRP E N 1
ATOM 8413 C CA . TRP E 5 125 ? 151.275 253.445 163.560 1.00 65.47 125 TRP E CA 1
ATOM 8414 C C . TRP E 5 125 ? 150.196 254.519 163.277 1.00 63.47 125 TRP E C 1
ATOM 8415 O O . TRP E 5 125 ? 149.971 255.385 164.121 1.00 63.08 125 TRP E O 1
ATOM 8426 N N . PRO E 5 126 ? 149.525 254.469 162.101 1.00 63.18 126 PRO E N 1
ATOM 8427 C CA . PRO E 5 126 ? 148.589 255.506 161.684 1.00 63.40 126 PRO E CA 1
ATOM 8428 C C . PRO E 5 126 ? 147.327 255.473 162.518 1.00 62.38 126 PRO E C 1
ATOM 8429 O O . PRO E 5 126 ? 146.817 256.528 162.902 1.00 63.00 126 PRO E O 1
ATOM 8433 N N . LYS E 5 127 ? 146.837 254.252 162.754 1.00 61.17 127 LYS E N 1
ATOM 8434 C CA . LYS E 5 127 ? 145.601 254.048 163.520 1.00 60.15 127 LYS E CA 1
ATOM 8435 C C . LYS E 5 127 ? 145.745 254.634 164.912 1.00 57.50 127 LYS E C 1
ATOM 8436 O O . LYS E 5 127 ? 144.830 255.307 165.398 1.00 57.73 127 LYS E O 1
ATOM 8442 N N . VAL E 5 128 ? 146.897 254.363 165.526 1.00 55.98 128 VAL E N 1
ATOM 8443 C CA . VAL E 5 128 ? 147.212 254.857 166.870 1.00 54.58 128 VAL E CA 1
ATOM 8444 C C . VAL E 5 128 ? 147.137 256.379 166.904 1.00 52.86 128 VAL E C 1
ATOM 8445 O O . VAL E 5 128 ? 146.552 256.966 167.817 1.00 51.24 128 VAL E O 1
ATOM 8449 N N . ALA E 5 129 ? 147.755 256.977 165.893 1.00 54.01 129 ALA E N 1
ATOM 8450 C CA . ALA E 5 129 ? 147.798 258.437 165.736 1.00 55.14 129 ALA E CA 1
ATOM 8451 C C . ALA E 5 129 ? 146.389 259.001 165.679 1.00 54.53 129 ALA E C 1
ATOM 8452 O O . ALA E 5 129 ? 146.097 260.003 166.353 1.00 53.51 129 ALA E O 1
ATOM 8454 N N . THR E 5 130 ? 145.560 258.349 164.874 1.00 55.77 130 THR E N 1
ATOM 8455 C CA . THR E 5 130 ? 144.148 258.728 164.729 1.00 55.97 130 THR E CA 1
ATOM 8456 C C . THR E 5 130 ? 143.426 258.772 166.050 1.00 57.07 130 THR E C 1
ATOM 8457 O O . THR E 5 130 ? 142.711 259.750 166.321 1.00 57.55 130 THR E O 1
ATOM 8461 N N . ASN E 5 131 ? 143.622 257.729 166.858 1.00 60.34 131 ASN E N 1
ATOM 8462 C CA . ASN E 5 131 ? 142.843 257.552 168.103 1.00 63.09 131 ASN E CA 1
ATOM 8463 C C . ASN E 5 131 ? 143.414 258.247 169.343 1.00 64.22 131 ASN E C 1
ATOM 8464 O O . ASN E 5 131 ? 142.851 258.149 170.434 1.00 65.72 131 ASN E O 1
ATOM 8469 N N . ALA E 5 132 ? 144.542 258.934 169.164 1.00 65.52 132 ALA E N 1
ATOM 8470 C CA . ALA E 5 132 ? 145.179 259.691 170.229 1.00 66.80 132 ALA E CA 1
ATOM 8471 C C . ALA E 5 132 ? 144.388 260.945 170.549 1.00 69.40 132 ALA E C 1
ATOM 8472 O O . ALA E 5 132 ? 143.859 261.604 169.651 1.00 69.32 132 ALA E O 1
ATOM 8474 N N . GLY E 5 133 ? 144.306 261.257 171.839 1.00 72.66 133 GLY E N 1
ATOM 8475 C CA . GLY E 5 133 ? 143.846 262.559 172.296 1.00 73.59 133 GLY E CA 1
ATOM 8476 C C . GLY E 5 133 ? 145.018 263.512 172.216 1.00 73.51 133 GLY E C 1
ATOM 8477 O O . GLY E 5 133 ? 144.978 264.493 171.481 1.00 73.90 133 GLY E O 1
ATOM 8478 N N . THR E 5 134 ? 146.069 263.193 172.967 1.00 75.86 134 THR E N 1
ATOM 8479 C CA . THR E 5 134 ? 147.284 263.996 173.020 1.00 78.27 134 THR E CA 1
ATOM 8480 C C . THR E 5 134 ? 148.464 263.194 172.471 1.00 80.50 134 THR E C 1
ATOM 8481 O O . THR E 5 134 ? 148.732 262.082 172.933 1.00 82.72 134 THR E O 1
ATOM 8485 N N . ILE E 5 135 ? 149.150 263.760 171.481 1.00 80.74 135 ILE E N 1
ATOM 8486 C CA . ILE E 5 135 ? 150.388 263.193 170.929 1.00 80.90 135 ILE E CA 1
ATOM 8487 C C . ILE E 5 135 ? 151.635 263.805 171.593 1.00 80.84 135 ILE E C 1
ATOM 8488 O O . ILE E 5 135 ? 152.717 263.218 171.553 1.00 77.24 135 ILE E O 1
ATOM 8493 N N . VAL E 5 136 ? 151.466 264.968 172.220 1.00 87.64 136 VAL E N 1
ATOM 8494 C CA . VAL E 5 136 ? 152.573 265.740 172.795 1.00 94.20 136 VAL E CA 1
ATOM 8495 C C . VAL E 5 136 ? 153.276 264.959 173.911 1.00 90.87 136 VAL E C 1
ATOM 8496 O O . VAL E 5 136 ? 154.391 264.467 173.730 1.00 88.10 136 VAL E O 1
ATOM 8501 N N . MET F 6 1 ? 169.487 189.773 154.943 1.00 110.82 1 MET F N 1
ATOM 8502 C CA . MET F 6 1 ? 168.545 189.726 156.111 1.00 112.17 1 MET F CA 1
ATOM 8503 C C . MET F 6 1 ? 167.760 191.022 156.282 1.00 108.89 1 MET F C 1
ATOM 8504 O O . MET F 6 1 ? 168.004 192.012 155.587 1.00 109.69 1 MET F O 1
ATOM 8509 N N . GLY F 6 2 ? 166.794 190.978 157.199 1.00 105.61 2 GLY F N 1
ATOM 8510 C CA . GLY F 6 2 ? 166.112 192.166 157.716 1.00 103.89 2 GLY F CA 1
ATOM 8511 C C . GLY F 6 2 ? 166.656 192.622 159.063 1.00 98.20 2 GLY F C 1
ATOM 8512 O O . GLY F 6 2 ? 166.775 193.825 159.312 1.00 97.17 2 GLY F O 1
ATOM 8513 N N . ARG F 6 3 ? 166.979 191.663 159.931 1.00 92.30 3 ARG F N 1
ATOM 8514 C CA . ARG F 6 3 ? 167.472 191.960 161.277 1.00 89.93 3 ARG F CA 1
ATOM 8515 C C . ARG F 6 3 ? 168.786 192.740 161.222 1.00 80.02 3 ARG F C 1
ATOM 8516 O O . ARG F 6 3 ? 168.938 193.732 161.939 1.00 82.50 3 ARG F O 1
ATOM 8524 N N . ARG F 6 4 ? 169.712 192.307 160.362 1.00 66.44 4 ARG F N 1
ATOM 8525 C CA . ARG F 6 4 ? 171.062 192.883 160.304 1.00 57.09 4 ARG F CA 1
ATOM 8526 C C . ARG F 6 4 ? 171.515 193.267 158.901 1.00 53.08 4 ARG F C 1
ATOM 8527 O O . ARG F 6 4 ? 170.860 192.919 157.921 1.00 53.36 4 ARG F O 1
ATOM 8535 N N . PRO F 6 5 ? 172.637 194.009 158.809 1.00 50.01 5 PRO F N 1
ATOM 8536 C CA . PRO F 6 5 ? 173.366 194.166 157.559 1.00 49.02 5 PRO F CA 1
ATOM 8537 C C . PRO F 6 5 ? 173.938 192.843 157.070 1.00 48.20 5 PRO F C 1
ATOM 8538 O O . PRO F 6 5 ? 174.607 192.141 157.827 1.00 47.45 5 PRO F O 1
ATOM 8542 N N . ALA F 6 6 ? 173.684 192.527 155.803 1.00 47.96 6 ALA F N 1
ATOM 8543 C CA . ALA F 6 6 ? 174.215 191.324 155.169 1.00 46.79 6 ALA F CA 1
ATOM 8544 C C . ALA F 6 6 ? 175.736 191.316 155.091 1.00 44.79 6 ALA F C 1
ATOM 8545 O O . ALA F 6 6 ? 176.331 190.259 154.897 1.00 45.09 6 ALA F O 1
ATOM 8547 N N . ARG F 6 7 ? 176.361 192.485 155.220 1.00 44.02 7 ARG F N 1
ATOM 8548 C CA . ARG F 6 7 ? 177.816 192.566 155.358 1.00 44.43 7 ARG F CA 1
ATOM 8549 C C . ARG F 6 7 ? 178.384 191.914 156.631 1.00 44.03 7 ARG F C 1
ATOM 8550 O O . ARG F 6 7 ? 179.590 191.674 156.704 1.00 43.79 7 ARG F O 1
ATOM 8558 N N . CYS F 6 8 ? 177.535 191.644 157.624 1.00 43.68 8 CYS F N 1
ATOM 8559 C CA . CYS F 6 8 ? 177.918 190.799 158.762 1.00 43.84 8 CYS F CA 1
ATOM 8560 C C . CYS F 6 8 ? 178.189 189.364 158.353 1.00 43.90 8 CYS F C 1
ATOM 8561 O O . CYS F 6 8 ? 179.069 188.716 158.916 1.00 46.40 8 CYS F O 1
ATOM 8564 N N . TYR F 6 9 ? 177.421 188.869 157.388 1.00 43.90 9 TYR F N 1
ATOM 8565 C CA . TYR F 6 9 ? 177.563 187.510 156.880 1.00 44.43 9 TYR F CA 1
ATOM 8566 C C . TYR F 6 9 ? 177.918 187.521 155.391 1.00 46.30 9 TYR F C 1
ATOM 8567 O O . TYR F 6 9 ? 177.488 186.650 154.637 1.00 46.18 9 TYR F O 1
ATOM 8576 N N . ARG F 6 10 ? 178.718 188.510 154.987 1.00 49.01 10 ARG F N 1
ATOM 8577 C CA . ARG F 6 10 ? 179.147 188.688 153.598 1.00 51.34 10 ARG F CA 1
ATOM 8578 C C . ARG F 6 10 ? 179.890 187.467 153.111 1.00 52.29 10 ARG F C 1
ATOM 8579 O O . ARG F 6 10 ? 179.565 186.925 152.059 1.00 54.41 10 ARG F O 1
ATOM 8587 N N . TYR F 6 11 ? 180.886 187.045 153.886 1.00 52.11 11 TYR F N 1
ATOM 8588 C CA . TYR F 6 11 ? 181.823 186.020 153.456 1.00 52.85 11 TYR F CA 1
ATOM 8589 C C . TYR F 6 11 ? 181.623 184.730 154.230 1.00 53.61 11 TYR F C 1
ATOM 8590 O O . TYR F 6 11 ? 181.119 184.739 155.353 1.00 53.32 11 TYR F O 1
ATOM 8599 N N . CYS F 6 12 ? 182.004 183.620 153.598 1.00 56.60 12 CYS F N 1
ATOM 8600 C CA . CYS F 6 12 ? 181.907 182.291 154.197 1.00 58.37 12 CYS F CA 1
ATOM 8601 C C . CYS F 6 12 ? 182.949 182.127 155.301 1.00 62.06 12 CYS F C 1
ATOM 8602 O O . CYS F 6 12 ? 184.157 182.119 155.043 1.00 62.02 12 CYS F O 1
ATOM 8605 N N . LYS F 6 13 ? 182.460 181.996 156.526 1.00 66.27 13 LYS F N 1
ATOM 8606 C CA . LYS F 6 13 ? 183.289 181.796 157.708 1.00 68.82 13 LYS F CA 1
ATOM 8607 C C . LYS F 6 13 ? 182.602 180.728 158.536 1.00 65.61 13 LYS F C 1
ATOM 8608 O O . LYS F 6 13 ? 181.390 180.527 158.410 1.00 64.29 13 LYS F O 1
ATOM 8614 N N . ASN F 6 14 ? 183.374 180.054 159.383 1.00 64.14 14 ASN F N 1
ATOM 8615 C CA . ASN F 6 14 ? 182.876 178.938 160.203 1.00 63.04 14 ASN F CA 1
ATOM 8616 C C . ASN F 6 14 ? 182.460 177.731 159.340 1.00 57.17 14 ASN F C 1
ATOM 8617 O O . ASN F 6 14 ? 182.343 177.831 158.115 1.00 56.61 14 ASN F O 1
ATOM 8622 N N . LYS F 6 15 ? 182.231 176.596 159.992 1.00 50.80 15 LYS F N 1
ATOM 8623 C CA . LYS F 6 15 ? 181.854 175.370 159.289 1.00 45.45 15 LYS F CA 1
ATOM 8624 C C . LYS F 6 15 ? 180.364 175.438 158.975 1.00 41.72 15 LYS F C 1
ATOM 8625 O O . LYS F 6 15 ? 179.620 176.123 159.678 1.00 41.52 15 LYS F O 1
ATOM 8631 N N . PRO F 6 16 ? 179.926 174.755 157.905 1.00 37.87 16 PRO F N 1
ATOM 8632 C CA . PRO F 6 16 ? 178.511 174.674 157.552 1.00 36.30 16 PRO F CA 1
ATOM 8633 C C . PRO F 6 16 ? 177.565 174.178 158.657 1.00 35.66 16 PRO F C 1
ATOM 8634 O O . PRO F 6 16 ? 177.817 173.144 159.279 1.00 36.25 16 PRO F O 1
ATOM 8638 N N . TYR F 6 17 ? 176.474 174.912 158.856 1.00 35.13 17 TYR F N 1
ATOM 8639 C CA . TYR F 6 17 ? 175.540 174.723 159.962 1.00 35.68 17 TYR F CA 1
ATOM 8640 C C . TYR F 6 17 ? 174.159 174.654 159.346 1.00 36.49 17 TYR F C 1
ATOM 8641 O O . TYR F 6 17 ? 173.720 175.613 158.727 1.00 36.75 17 TYR F O 1
ATOM 8650 N N . ILE F 6 18 ? 173.469 173.535 159.513 1.00 37.70 18 ILE F N 1
ATOM 8651 C CA . ILE F 6 18 ? 172.265 173.257 158.731 1.00 38.64 18 ILE F CA 1
ATOM 8652 C C . ILE F 6 18 ? 171.089 172.873 159.607 1.00 40.65 18 ILE F C 1
ATOM 8653 O O . ILE F 6 18 ? 171.274 172.419 160.738 1.00 41.10 18 ILE F O 1
ATOM 8658 N N . LYS F 6 19 ? 169.881 173.055 159.076 1.00 43.70 19 LYS F N 1
ATOM 8659 C CA . LYS F 6 19 ? 168.672 172.629 159.768 1.00 46.77 19 LYS F CA 1
ATOM 8660 C C . LYS F 6 19 ? 168.728 171.118 159.940 1.00 47.55 19 LYS F C 1
ATOM 8661 O O . LYS F 6 19 ? 168.689 170.369 158.960 1.00 47.59 19 LYS F O 1
ATOM 8667 N N . SER F 6 20 ? 168.836 170.687 161.192 1.00 48.84 20 SER F N 1
ATOM 8668 C CA . SER F 6 20 ? 168.984 169.278 161.525 1.00 49.83 20 SER F CA 1
ATOM 8669 C C . SER F 6 20 ? 168.290 168.976 162.843 1.00 48.92 20 SER F C 1
ATOM 8670 O O . SER F 6 20 ? 167.706 169.865 163.468 1.00 47.64 20 SER F O 1
ATOM 8673 N N . ARG F 6 21 ? 168.363 167.715 163.258 1.00 49.86 21 ARG F N 1
ATOM 8674 C CA . ARG F 6 21 ? 167.947 167.317 164.607 1.00 51.70 21 ARG F CA 1
ATOM 8675 C C . ARG F 6 21 ? 168.848 167.875 165.729 1.00 50.51 21 ARG F C 1
ATOM 8676 O O . ARG F 6 21 ? 168.525 167.723 166.908 1.00 51.40 21 ARG F O 1
ATOM 8684 N N . TYR F 6 22 ? 169.953 168.529 165.357 1.00 48.65 22 TYR F N 1
ATOM 8685 C CA . TYR F 6 22 ? 170.862 169.205 166.284 1.00 46.71 22 TYR F CA 1
ATOM 8686 C C . TYR F 6 22 ? 170.695 170.733 166.242 1.00 48.19 22 TYR F C 1
ATOM 8687 O O . TYR F 6 22 ? 171.410 171.450 166.946 1.00 48.04 22 TYR F O 1
ATOM 8696 N N . CYS F 6 23 ? 169.767 171.217 165.413 1.00 50.71 23 CYS F N 1
ATOM 8697 C CA . CYS F 6 23 ? 169.553 172.652 165.178 1.00 52.69 23 CYS F CA 1
ATOM 8698 C C . CYS F 6 23 ? 168.119 172.887 164.698 1.00 56.79 23 CYS F C 1
ATOM 8699 O O . CYS F 6 23 ? 167.878 173.558 163.693 1.00 57.53 23 CYS F O 1
ATOM 8702 N N . ARG F 6 24 ? 167.172 172.304 165.426 1.00 62.69 24 ARG F N 1
ATOM 8703 C CA . ARG F 6 24 ? 165.765 172.267 165.001 1.00 67.71 24 ARG F CA 1
ATOM 8704 C C . ARG F 6 24 ? 165.023 173.609 165.048 1.00 66.51 24 ARG F C 1
ATOM 8705 O O . ARG F 6 24 ? 164.025 173.783 164.346 1.00 67.27 24 ARG F O 1
ATOM 8713 N N . GLY F 6 25 ? 165.501 174.549 165.859 1.00 64.31 25 GLY F N 1
ATOM 8714 C CA . GLY F 6 25 ? 164.791 175.808 166.069 1.00 62.92 25 GLY F CA 1
ATOM 8715 C C . GLY F 6 25 ? 164.790 176.823 164.936 1.00 61.34 25 GLY F C 1
ATOM 8716 O O . GLY F 6 25 ? 164.117 177.849 165.051 1.00 61.32 25 GLY F O 1
ATOM 8717 N N . VAL F 6 26 ? 165.528 176.560 163.855 1.00 61.37 26 VAL F N 1
ATOM 8718 C CA . VAL F 6 26 ? 165.710 177.550 162.782 1.00 63.05 26 VAL F CA 1
ATOM 8719 C C . VAL F 6 26 ? 164.389 178.005 162.163 1.00 65.91 26 VAL F C 1
ATOM 8720 O O . VAL F 6 26 ? 163.461 177.201 162.028 1.00 66.75 26 VAL F O 1
ATOM 8724 N N . PRO F 6 27 ? 164.302 179.293 161.777 1.00 68.70 27 PRO F N 1
ATOM 8725 C CA . PRO F 6 27 ? 163.119 179.778 161.080 1.00 71.61 27 PRO F CA 1
ATOM 8726 C C . PRO F 6 27 ? 163.143 179.349 159.623 1.00 75.49 27 PRO F C 1
ATOM 8727 O O . PRO F 6 27 ? 164.207 179.025 159.088 1.00 75.11 27 PRO F O 1
ATOM 8731 N N . ASP F 6 28 ? 161.974 179.356 158.994 1.00 83.05 28 ASP F N 1
ATOM 8732 C CA . ASP F 6 28 ? 161.833 178.876 157.617 1.00 89.64 28 ASP F CA 1
ATOM 8733 C C . ASP F 6 28 ? 162.501 179.847 156.644 1.00 89.50 28 ASP F C 1
ATOM 8734 O O . ASP F 6 28 ? 162.569 181.050 156.909 1.00 90.68 28 ASP F O 1
ATOM 8739 N N . ALA F 6 29 ? 163.005 179.311 155.535 1.00 89.55 29 ALA F N 1
ATOM 8740 C CA . ALA F 6 29 ? 163.772 180.099 154.565 1.00 90.05 29 ALA F CA 1
ATOM 8741 C C . ALA F 6 29 ? 162.895 181.108 153.822 1.00 89.22 29 ALA F C 1
ATOM 8742 O O . ALA F 6 29 ? 161.688 180.907 153.678 1.00 88.09 29 ALA F O 1
ATOM 8744 N N . LYS F 6 30 ? 163.520 182.191 153.361 1.00 91.66 30 LYS F N 1
ATOM 8745 C CA . LYS F 6 30 ? 162.816 183.280 152.671 1.00 93.27 30 LYS F CA 1
ATOM 8746 C C . LYS F 6 30 ? 162.319 182.837 151.305 1.00 91.43 30 LYS F C 1
ATOM 8747 O O . LYS F 6 30 ? 161.211 183.193 150.902 1.00 90.78 30 LYS F O 1
ATOM 8753 N N . ILE F 6 31 ? 163.158 182.085 150.595 1.00 91.15 31 ILE F N 1
ATOM 8754 C CA . ILE F 6 31 ? 162.730 181.374 149.390 1.00 92.30 31 ILE F CA 1
ATOM 8755 C C . ILE F 6 31 ? 162.302 179.952 149.751 1.00 97.39 31 ILE F C 1
ATOM 8756 O O . ILE F 6 31 ? 163.070 179.185 150.340 1.00 96.78 31 ILE F O 1
ATOM 8761 N N . ARG F 6 32 ? 161.042 179.641 149.455 1.00 100.28 32 ARG F N 1
ATOM 8762 C CA . ARG F 6 32 ? 160.576 178.263 149.356 1.00 102.78 32 ARG F CA 1
ATOM 8763 C C . ARG F 6 32 ? 159.890 178.146 147.996 1.00 97.90 32 ARG F C 1
ATOM 8764 O O . ARG F 6 32 ? 158.731 177.743 147.889 1.00 101.19 32 ARG F O 1
ATOM 8772 N N . ILE F 6 33 ? 160.645 178.520 146.963 1.00 92.29 33 ILE F N 1
ATOM 8773 C CA . ILE F 6 33 ? 160.176 178.520 145.577 1.00 88.81 33 ILE F CA 1
ATOM 8774 C C . ILE F 6 33 ? 161.375 178.710 144.635 1.00 83.14 33 ILE F C 1
ATOM 8775 O O . ILE F 6 33 ? 162.085 179.715 144.711 1.00 80.86 33 ILE F O 1
ATOM 8780 N N . PHE F 6 34 ? 161.596 177.718 143.773 1.00 79.87 34 PHE F N 1
ATOM 8781 C CA . PHE F 6 34 ? 162.757 177.658 142.879 1.00 78.11 34 PHE F CA 1
ATOM 8782 C C . PHE F 6 34 ? 162.215 177.425 141.475 1.00 83.60 34 PHE F C 1
ATOM 8783 O O . PHE F 6 34 ? 162.578 176.469 140.790 1.00 80.39 34 PHE F O 1
ATOM 8791 N N . ASP F 6 35 ? 161.321 178.331 141.080 1.00 94.79 35 ASP F N 1
ATOM 8792 C CA . ASP F 6 35 ? 160.468 178.186 139.900 1.00 102.90 35 ASP F CA 1
ATOM 8793 C C . ASP F 6 35 ? 160.343 179.518 139.174 1.00 101.97 35 ASP F C 1
ATOM 8794 O O . ASP F 6 35 ? 160.326 180.580 139.805 1.00 100.36 35 ASP F O 1
ATOM 8799 N N . LEU F 6 36 ? 160.242 179.455 137.852 1.00 102.27 36 LEU F N 1
ATOM 8800 C CA . LEU F 6 36 ? 159.935 180.630 137.047 1.00 106.34 36 LEU F CA 1
ATOM 8801 C C . LEU F 6 36 ? 159.420 180.184 135.688 1.00 103.40 36 LEU F C 1
ATOM 8802 O O . LEU F 6 36 ? 160.046 179.354 135.035 1.00 100.00 36 LEU F O 1
ATOM 8807 N N . GLY F 6 37 ? 158.276 180.727 135.275 1.00 104.12 37 GLY F N 1
ATOM 8808 C CA . GLY F 6 37 ? 157.724 180.460 133.948 1.00 104.26 37 GLY F CA 1
ATOM 8809 C C . GLY F 6 37 ? 157.238 179.034 133.768 1.00 101.83 37 GLY F C 1
ATOM 8810 O O . GLY F 6 37 ? 156.849 178.376 134.737 1.00 101.56 37 GLY F O 1
ATOM 8811 N N . ARG F 6 38 ? 157.277 178.560 132.524 1.00 100.11 38 ARG F N 1
ATOM 8812 C CA . ARG F 6 38 ? 156.775 177.233 132.177 1.00 101.36 38 ARG F CA 1
ATOM 8813 C C . ARG F 6 38 ? 157.829 176.141 132.411 1.00 99.83 38 ARG F C 1
ATOM 8814 O O . ARG F 6 38 ? 158.733 175.947 131.594 1.00 98.67 38 ARG F O 1
ATOM 8822 N N . LYS F 6 39 ? 157.692 175.437 133.535 1.00 99.04 39 LYS F N 1
ATOM 8823 C CA . LYS F 6 39 ? 158.580 174.324 133.899 1.00 97.72 39 LYS F CA 1
ATOM 8824 C C . LYS F 6 39 ? 158.189 173.033 133.179 1.00 95.79 39 LYS F C 1
ATOM 8825 O O . LYS F 6 39 ? 159.027 172.151 132.983 1.00 92.43 39 LYS F O 1
ATOM 8831 N N . LYS F 6 40 ? 156.916 172.933 132.790 1.00 98.34 40 LYS F N 1
ATOM 8832 C CA . LYS F 6 40 ? 156.397 171.794 132.017 1.00 98.77 40 LYS F CA 1
ATOM 8833 C C . LYS F 6 40 ? 156.964 171.699 130.597 1.00 95.38 40 LYS F C 1
ATOM 8834 O O . LYS F 6 40 ? 156.865 170.643 129.970 1.00 96.34 40 LYS F O 1
ATOM 8840 N N . ALA F 6 41 ? 157.535 172.793 130.090 1.00 92.43 41 ALA F N 1
ATOM 8841 C CA . ALA F 6 41 ? 158.081 172.837 128.735 1.00 89.80 41 ALA F CA 1
ATOM 8842 C C . ALA F 6 41 ? 159.248 171.869 128.570 1.00 84.37 41 ALA F C 1
ATOM 8843 O O . ALA F 6 41 ? 160.024 171.645 129.503 1.00 81.22 41 ALA F O 1
ATOM 8845 N N . SER F 6 42 ? 159.351 171.300 127.373 1.00 81.01 42 SER F N 1
ATOM 8846 C CA . SER F 6 42 ? 160.385 170.326 127.058 1.00 80.08 42 SER F CA 1
ATOM 8847 C C . SER F 6 42 ? 161.721 171.010 126.875 1.00 80.07 42 SER F C 1
ATOM 8848 O O . SER F 6 42 ? 161.782 172.164 126.448 1.00 79.68 42 SER F O 1
ATOM 8851 N N . THR F 6 43 ? 162.789 170.290 127.206 1.00 82.02 43 THR F N 1
ATOM 8852 C CA . THR F 6 43 ? 164.147 170.741 126.902 1.00 83.99 43 THR F CA 1
ATOM 8853 C C . THR F 6 43 ? 164.368 170.900 125.396 1.00 82.61 43 THR F C 1
ATOM 8854 O O . THR F 6 43 ? 165.184 171.717 124.984 1.00 83.56 43 THR F O 1
ATOM 8858 N N . ASP F 6 44 ? 163.631 170.135 124.591 1.00 81.17 44 ASP F N 1
ATOM 8859 C CA . ASP F 6 44 ? 163.664 170.275 123.129 1.00 81.45 44 ASP F CA 1
ATOM 8860 C C . ASP F 6 44 ? 163.045 171.579 122.585 1.00 74.30 44 ASP F C 1
ATOM 8861 O O . ASP F 6 44 ? 163.279 171.922 121.426 1.00 72.20 44 ASP F O 1
ATOM 8866 N N . GLU F 6 45 ? 162.253 172.285 123.394 1.00 70.83 45 GLU F N 1
ATOM 8867 C CA . GLU F 6 45 ? 161.714 173.596 123.007 1.00 69.46 45 GLU F CA 1
ATOM 8868 C C . GLU F 6 45 ? 162.758 174.698 123.152 1.00 66.79 45 GLU F C 1
ATOM 8869 O O . GLU F 6 45 ? 163.142 175.326 122.165 1.00 66.34 45 GLU F O 1
ATOM 8875 N N . PHE F 6 46 ? 163.207 174.918 124.390 1.00 63.91 46 PHE F N 1
ATOM 8876 C CA . PHE F 6 46 ? 164.095 176.028 124.746 1.00 60.58 46 PHE F CA 1
ATOM 8877 C C . PHE F 6 46 ? 165.528 175.521 124.610 1.00 57.49 46 PHE F C 1
ATOM 8878 O O . PHE F 6 46 ? 165.919 174.625 125.358 1.00 58.26 46 PHE F O 1
ATOM 8886 N N . PRO F 6 47 ? 166.319 176.066 123.668 1.00 55.87 47 PRO F N 1
ATOM 8887 C CA . PRO F 6 47 ? 167.675 175.563 123.504 1.00 56.11 47 PRO F CA 1
ATOM 8888 C C . PRO F 6 47 ? 168.760 176.459 124.107 1.00 56.01 47 PRO F C 1
ATOM 8889 O O . PRO F 6 47 ? 169.939 176.126 123.993 1.00 56.50 47 PRO F O 1
ATOM 8893 N N . LEU F 6 48 ? 168.384 177.577 124.730 1.00 55.90 48 LEU F N 1
ATOM 8894 C CA . LEU F 6 48 ? 169.358 178.573 125.166 1.00 55.20 48 LEU F CA 1
ATOM 8895 C C . LEU F 6 48 ? 169.406 178.656 126.671 1.00 55.15 48 LEU F C 1
ATOM 8896 O O . LEU F 6 48 ? 168.373 178.779 127.325 1.00 54.11 48 LEU F O 1
ATOM 8901 N N . CYS F 6 49 ? 170.627 178.627 127.195 1.00 57.03 49 CYS F N 1
ATOM 8902 C CA . CYS F 6 49 ? 170.890 178.592 128.618 1.00 58.14 49 CYS F CA 1
ATOM 8903 C C . CYS F 6 49 ? 171.700 179.821 129.007 1.00 57.86 49 CYS F C 1
ATOM 8904 O O . CYS F 6 49 ? 172.893 179.895 128.721 1.00 57.51 49 CYS F O 1
ATOM 8907 N N . VAL F 6 50 ? 171.041 180.786 129.642 1.00 58.21 50 VAL F N 1
ATOM 8908 C CA . VAL F 6 50 ? 171.715 181.971 130.161 1.00 58.78 50 VAL F CA 1
ATOM 8909 C C . VAL F 6 50 ? 171.861 181.802 131.667 1.00 58.65 50 VAL F C 1
ATOM 8910 O O . VAL F 6 50 ? 170.862 181.790 132.393 1.00 60.08 50 VAL F O 1
ATOM 8914 N N . HIS F 6 51 ? 173.104 181.660 132.124 1.00 57.62 51 HIS F N 1
ATOM 8915 C CA . HIS F 6 51 ? 173.396 181.517 133.549 1.00 57.40 51 HIS F CA 1
ATOM 8916 C C . HIS F 6 51 ? 173.705 182.859 134.200 1.00 55.99 51 HIS F C 1
ATOM 8917 O O . HIS F 6 51 ? 173.769 183.887 133.533 1.00 57.65 51 HIS F O 1
ATOM 8924 N N . LEU F 6 52 ? 173.866 182.820 135.519 1.00 54.21 52 LEU F N 1
ATOM 8925 C CA . LEU F 6 52 ? 174.466 183.892 136.303 1.00 51.52 52 LEU F CA 1
ATOM 8926 C C . LEU F 6 52 ? 175.347 183.222 137.355 1.00 50.66 52 LEU F C 1
ATOM 8927 O O . LEU F 6 52 ? 174.836 182.547 138.258 1.00 49.88 52 LEU F O 1
ATOM 8932 N N . ILE F 6 53 ? 176.661 183.400 137.232 1.00 50.95 53 ILE F N 1
ATOM 8933 C CA . ILE F 6 53 ? 177.606 182.811 138.185 1.00 51.82 53 ILE F CA 1
ATOM 8934 C C . ILE F 6 53 ? 178.166 183.864 139.125 1.00 52.42 53 ILE F C 1
ATOM 8935 O O . ILE F 6 53 ? 178.520 184.960 138.694 1.00 54.39 53 ILE F O 1
ATOM 8940 N N . SER F 6 54 ? 178.228 183.537 140.412 1.00 53.65 54 SER F N 1
ATOM 8941 C CA . SER F 6 54 ? 178.847 184.425 141.384 1.00 55.93 54 SER F CA 1
ATOM 8942 C C . SER F 6 54 ? 180.347 184.427 141.141 1.00 57.18 54 SER F C 1
ATOM 8943 O O . SER F 6 54 ? 180.987 183.385 141.216 1.00 56.57 54 SER F O 1
ATOM 8946 N N . LEU F 6 55 ? 180.888 185.601 140.833 1.00 60.94 55 LEU F N 1
ATOM 8947 C CA . LEU F 6 55 ? 182.321 185.771 140.613 1.00 64.61 55 LEU F CA 1
ATOM 8948 C C . LEU F 6 55 ? 183.123 185.701 141.925 1.00 62.56 55 LEU F C 1
ATOM 8949 O O . LEU F 6 55 ? 184.322 185.417 141.900 1.00 60.49 55 LEU F O 1
ATOM 8954 N N . GLU F 6 56 ? 182.458 185.962 143.056 1.00 62.66 56 GLU F N 1
ATOM 8955 C CA . GLU F 6 56 ? 183.068 185.887 144.385 1.00 63.00 56 GLU F CA 1
ATOM 8956 C C . GLU F 6 56 ? 182.628 184.656 145.176 1.00 59.06 56 GLU F C 1
ATOM 8957 O O . GLU F 6 56 ? 181.511 184.165 145.016 1.00 57.42 56 GLU F O 1
ATOM 8963 N N . LYS F 6 57 ? 183.530 184.180 146.032 1.00 56.83 57 LYS F N 1
ATOM 8964 C CA . LYS F 6 57 ? 183.214 183.207 147.074 1.00 55.36 57 LYS F CA 1
ATOM 8965 C C . LYS F 6 57 ? 182.628 183.993 148.235 1.00 52.61 57 LYS F C 1
ATOM 8966 O O . LYS F 6 57 ? 183.311 184.836 148.816 1.00 53.82 57 LYS F O 1
ATOM 8972 N N . GLU F 6 58 ? 181.378 183.713 148.579 1.00 49.28 58 GLU F N 1
ATOM 8973 C CA . GLU F 6 58 ? 180.661 184.510 149.566 1.00 47.86 58 GLU F CA 1
ATOM 8974 C C . GLU F 6 58 ? 179.442 183.774 150.092 1.00 45.41 58 GLU F C 1
ATOM 8975 O O . GLU F 6 58 ? 179.050 182.741 149.557 1.00 45.97 58 GLU F O 1
ATOM 8981 N N . GLN F 6 59 ? 178.848 184.327 151.141 1.00 43.62 59 GLN F N 1
ATOM 8982 C CA . GLN F 6 59 ? 177.601 183.823 151.706 1.00 42.59 59 GLN F CA 1
ATOM 8983 C C . GLN F 6 59 ? 176.451 184.662 151.162 1.00 42.65 59 GLN F C 1
ATOM 8984 O O . GLN F 6 59 ? 176.125 185.730 151.691 1.00 43.13 59 GLN F O 1
ATOM 8990 N N . LEU F 6 60 ? 175.849 184.169 150.087 1.00 42.99 60 LEU F N 1
ATOM 8991 C CA . LEU F 6 60 ? 174.793 184.884 149.371 1.00 42.96 60 LEU F CA 1
ATOM 8992 C C . LEU F 6 60 ? 173.446 184.534 150.005 1.00 40.98 60 LEU F C 1
ATOM 8993 O O . LEU F 6 60 ? 173.030 183.379 149.977 1.00 40.49 60 LEU F O 1
ATOM 8998 N N . SER F 6 61 ? 172.784 185.527 150.591 1.00 41.42 61 SER F N 1
ATOM 8999 C CA . SER F 6 61 ? 171.628 185.279 151.472 1.00 42.96 61 SER F CA 1
ATOM 9000 C C . SER F 6 61 ? 170.373 184.798 150.770 1.00 44.00 61 SER F C 1
ATOM 9001 O O . SER F 6 61 ? 170.216 184.956 149.565 1.00 46.39 61 SER F O 1
ATOM 9004 N N . SER F 6 62 ? 169.489 184.202 151.563 1.00 44.19 62 SER F N 1
ATOM 9005 C CA . SER F 6 62 ? 168.180 183.747 151.116 1.00 44.69 62 SER F CA 1
ATOM 9006 C C . SER F 6 62 ? 167.343 184.922 150.620 1.00 45.09 62 SER F C 1
ATOM 9007 O O . SER F 6 62 ? 166.708 184.854 149.555 1.00 45.91 62 SER F O 1
ATOM 9010 N N . GLU F 6 63 ? 167.369 185.986 151.417 1.00 45.63 63 GLU F N 1
ATOM 9011 C CA . GLU F 6 63 ? 166.645 187.224 151.116 1.00 46.45 63 GLU F CA 1
ATOM 9012 C C . GLU F 6 63 ? 167.096 187.779 149.769 1.00 46.83 63 GLU F C 1
ATOM 9013 O O . GLU F 6 63 ? 166.260 188.164 148.933 1.00 47.31 63 GLU F O 1
ATOM 9019 N N . ALA F 6 64 ? 168.415 187.799 149.593 1.00 45.76 64 ALA F N 1
ATOM 9020 C CA . ALA F 6 64 ? 169.037 188.300 148.365 1.00 45.92 64 ALA F CA 1
ATOM 9021 C C . ALA F 6 64 ? 168.537 187.509 147.162 1.00 45.92 64 ALA F C 1
ATOM 9022 O O . ALA F 6 64 ? 168.169 188.088 146.127 1.00 46.19 64 ALA F O 1
ATOM 9024 N N . ILE F 6 65 ? 168.536 186.192 147.337 1.00 45.40 65 ILE F N 1
ATOM 9025 C CA . ILE F 6 65 ? 168.088 185.256 146.295 1.00 45.28 65 ILE F CA 1
ATOM 9026 C C . ILE F 6 65 ? 166.651 185.559 145.901 1.00 47.09 65 ILE F C 1
ATOM 9027 O O . ILE F 6 65 ? 166.319 185.615 144.711 1.00 48.52 65 ILE F O 1
ATOM 9032 N N . GLU F 6 66 ? 165.829 185.744 146.927 1.00 50.10 66 GLU F N 1
ATOM 9033 C CA . GLU F 6 66 ? 164.403 186.045 146.760 1.00 54.74 66 GLU F CA 1
ATOM 9034 C C . GLU F 6 66 ? 164.231 187.316 145.930 1.00 57.00 66 GLU F C 1
ATOM 9035 O O . GLU F 6 66 ? 163.423 187.360 144.987 1.00 57.68 66 GLU F O 1
ATOM 9041 N N . ALA F 6 67 ? 165.009 188.322 146.311 1.00 58.21 67 ALA F N 1
ATOM 9042 C CA . ALA F 6 67 ? 164.995 189.628 145.648 1.00 59.16 67 ALA F CA 1
ATOM 9043 C C . ALA F 6 67 ? 165.325 189.468 144.160 1.00 57.84 67 ALA F C 1
ATOM 9044 O O . ALA F 6 67 ? 164.645 190.029 143.286 1.00 56.05 67 ALA F O 1
ATOM 9046 N N . GLY F 6 68 ? 166.371 188.690 143.921 1.00 57.14 68 GLY F N 1
ATOM 9047 C CA . GLY F 6 68 ? 166.853 188.404 142.568 1.00 57.42 68 GLY F CA 1
ATOM 9048 C C . GLY F 6 68 ? 165.748 187.767 141.732 1.00 58.63 68 GLY F C 1
ATOM 9049 O O . GLY F 6 68 ? 165.551 188.172 140.578 1.00 60.97 68 GLY F O 1
ATOM 9050 N N . ARG F 6 69 ? 165.140 186.712 142.281 1.00 60.42 69 ARG F N 1
ATOM 9051 C CA . ARG F 6 69 ? 164.229 185.905 141.449 1.00 63.64 69 ARG F CA 1
ATOM 9052 C C . ARG F 6 69 ? 163.016 186.736 141.056 1.00 65.74 69 ARG F C 1
ATOM 9053 O O . ARG F 6 69 ? 162.558 186.637 139.940 1.00 66.65 69 ARG F O 1
ATOM 9061 N N . ILE F 6 70 ? 162.515 187.548 141.981 1.00 67.67 70 ILE F N 1
ATOM 9062 C CA . ILE F 6 70 ? 161.369 188.397 141.654 1.00 69.70 70 ILE F CA 1
ATOM 9063 C C . ILE F 6 70 ? 161.688 189.469 140.634 1.00 67.90 70 ILE F C 1
ATOM 9064 O O . ILE F 6 70 ? 160.800 189.860 139.875 1.00 68.82 70 ILE F O 1
ATOM 9069 N N . SER F 6 71 ? 162.929 189.947 140.652 1.00 67.35 71 SER F N 1
ATOM 9070 C CA . SER F 6 71 ? 163.436 190.871 139.633 1.00 66.61 71 SER F CA 1
ATOM 9071 C C . SER F 6 71 ? 163.344 190.256 138.262 1.00 65.95 71 SER F C 1
ATOM 9072 O O . SER F 6 71 ? 162.939 190.941 137.309 1.00 67.33 71 SER F O 1
ATOM 9075 N N . CYS F 6 72 ? 163.725 188.984 138.168 1.00 65.98 72 CYS F N 1
ATOM 9076 C CA . CYS F 6 72 ? 163.586 188.209 136.919 1.00 68.87 72 CYS F CA 1
ATOM 9077 C C . CYS F 6 72 ? 162.112 187.963 136.588 1.00 71.52 72 CYS F C 1
ATOM 9078 O O . CYS F 6 72 ? 161.703 188.134 135.449 1.00 69.62 72 CYS F O 1
ATOM 9081 N N . ASN F 6 73 ? 161.323 187.612 137.601 1.00 75.05 73 ASN F N 1
ATOM 9082 C CA . ASN F 6 73 ? 159.869 187.473 137.465 1.00 78.05 73 ASN F CA 1
ATOM 9083 C C . ASN F 6 73 ? 159.145 188.790 137.129 1.00 79.40 73 ASN F C 1
ATOM 9084 O O . ASN F 6 73 ? 158.012 188.763 136.656 1.00 82.80 73 ASN F O 1
ATOM 9089 N N . LYS F 6 74 ? 159.780 189.928 137.406 1.00 81.24 74 LYS F N 1
ATOM 9090 C CA . LYS F 6 74 ? 159.318 191.238 136.932 1.00 84.89 74 LYS F CA 1
ATOM 9091 C C . LYS F 6 74 ? 160.106 191.712 135.701 1.00 83.55 74 LYS F C 1
ATOM 9092 O O . LYS F 6 74 ? 160.160 192.909 135.409 1.00 85.49 74 LYS F O 1
ATOM 9098 N N . TYR F 6 75 ? 160.725 190.770 134.995 1.00 82.41 75 TYR F N 1
ATOM 9099 C CA . TYR F 6 75 ? 161.284 191.002 133.670 1.00 84.80 75 TYR F CA 1
ATOM 9100 C C . TYR F 6 75 ? 160.870 189.812 132.775 1.00 87.81 75 TYR F C 1
ATOM 9101 O O . TYR F 6 75 ? 161.627 189.347 131.918 1.00 86.15 75 TYR F O 1
ATOM 9110 N N . ILE F 6 76 ? 159.647 189.335 133.019 1.00 91.93 76 ILE F N 1
ATOM 9111 C CA . ILE F 6 76 ? 158.998 188.263 132.263 1.00 93.63 76 ILE F CA 1
ATOM 9112 C C . ILE F 6 76 ? 157.790 188.787 131.473 1.00 98.57 76 ILE F C 1
ATOM 9113 O O . ILE F 6 76 ? 157.529 188.322 130.366 1.00 99.02 76 ILE F O 1
ATOM 9118 N N . SER F 6 77 ? 157.061 189.742 132.053 1.00 107.07 77 SER F N 1
ATOM 9119 C CA . SER F 6 77 ? 155.825 190.274 131.484 1.00 116.28 77 SER F CA 1
ATOM 9120 C C . SER F 6 77 ? 156.091 191.484 130.595 1.00 119.04 77 SER F C 1
ATOM 9121 O O . SER F 6 77 ? 155.443 191.654 129.560 1.00 117.69 77 SER F O 1
ATOM 9124 N N . LYS F 6 78 ? 157.036 192.326 131.013 1.00 124.13 78 LYS F N 1
ATOM 9125 C CA . LYS F 6 78 ? 157.446 193.494 130.231 1.00 129.07 78 LYS F CA 1
ATOM 9126 C C . LYS F 6 78 ? 158.120 193.092 128.916 1.00 128.89 78 LYS F C 1
ATOM 9127 O O . LYS F 6 78 ? 158.032 193.825 127.927 1.00 130.48 78 LYS F O 1
ATOM 9133 N N . THR F 6 79 ? 158.785 191.935 128.915 1.00 126.41 79 THR F N 1
ATOM 9134 C CA . THR F 6 79 ? 159.377 191.362 127.703 1.00 126.26 79 THR F CA 1
ATOM 9135 C C . THR F 6 79 ? 159.013 189.882 127.580 1.00 126.08 79 THR F C 1
ATOM 9136 O O . THR F 6 79 ? 159.415 189.063 128.407 1.00 125.66 79 THR F O 1
ATOM 9140 N N . GLY F 6 80 ? 158.252 189.555 126.535 1.00 127.34 80 GLY F N 1
ATOM 9141 C CA . GLY F 6 80 ? 157.779 188.195 126.300 1.00 127.46 80 GLY F CA 1
ATOM 9142 C C . GLY F 6 80 ? 156.640 187.812 127.224 1.00 126.36 80 GLY F C 1
ATOM 9143 O O . GLY F 6 80 ? 156.010 188.674 127.844 1.00 128.02 80 GLY F O 1
ATOM 9144 N N . GLY F 6 81 ? 156.370 186.512 127.289 1.00 123.00 81 GLY F N 1
ATOM 9145 C CA . GLY F 6 81 ? 155.409 185.945 128.234 1.00 119.73 81 GLY F CA 1
ATOM 9146 C C . GLY F 6 81 ? 156.129 185.067 129.236 1.00 116.83 81 GLY F C 1
ATOM 9147 O O . GLY F 6 81 ? 157.352 185.145 129.381 1.00 117.05 81 GLY F O 1
ATOM 9148 N N . LYS F 6 82 ? 155.361 184.221 129.917 1.00 113.98 82 LYS F N 1
ATOM 9149 C CA . LYS F 6 82 ? 155.907 183.255 130.874 1.00 112.09 82 LYS F CA 1
ATOM 9150 C C . LYS F 6 82 ? 156.361 181.953 130.209 1.00 110.34 82 LYS F C 1
ATOM 9151 O O . LYS F 6 82 ? 157.022 181.130 130.849 1.00 107.37 82 LYS F O 1
ATOM 9157 N N . ASP F 6 83 ? 156.028 181.784 128.927 1.00 108.65 83 ASP F N 1
ATOM 9158 C CA . ASP F 6 83 ? 156.297 180.548 128.185 1.00 107.96 83 ASP F CA 1
ATOM 9159 C C . ASP F 6 83 ? 157.609 180.622 127.388 1.00 104.73 83 ASP F C 1
ATOM 9160 O O . ASP F 6 83 ? 157.769 179.924 126.383 1.00 105.95 83 ASP F O 1
ATOM 9165 N N . SER F 6 84 ? 158.524 181.489 127.827 1.00 99.16 84 SER F N 1
ATOM 9166 C CA . SER F 6 84 ? 159.897 181.540 127.331 1.00 97.69 84 SER F CA 1
ATOM 9167 C C . SER F 6 84 ? 160.933 181.468 128.471 1.00 96.75 84 SER F C 1
ATOM 9168 O O . SER F 6 84 ? 162.129 181.638 128.233 1.00 93.76 84 SER F O 1
ATOM 9171 N N . PHE F 6 85 ? 160.473 181.193 129.694 1.00 95.37 85 PHE F N 1
ATOM 9172 C CA . PHE F 6 85 ? 161.311 181.218 130.886 1.00 93.34 85 PHE F CA 1
ATOM 9173 C C . PHE F 6 85 ? 161.276 179.858 131.576 1.00 91.76 85 PHE F C 1
ATOM 9174 O O . PHE F 6 85 ? 160.295 179.119 131.487 1.00 93.06 85 PHE F O 1
ATOM 9182 N N . HIS F 6 86 ? 162.363 179.553 132.269 1.00 91.39 86 HIS F N 1
ATOM 9183 C CA . HIS F 6 86 ? 162.473 178.366 133.107 1.00 90.72 86 HIS F CA 1
ATOM 9184 C C . HIS F 6 86 ? 163.665 178.615 134.028 1.00 93.86 86 HIS F C 1
ATOM 9185 O O . HIS F 6 86 ? 164.662 179.193 133.601 1.00 91.68 86 HIS F O 1
ATOM 9192 N N . MET F 6 87 ? 163.553 178.207 135.288 1.00 97.56 87 MET F N 1
ATOM 9193 C CA . MET F 6 87 ? 164.561 178.543 136.292 1.00 99.19 87 MET F CA 1
ATOM 9194 C C . MET F 6 87 ? 164.432 177.639 137.513 1.00 99.11 87 MET F C 1
ATOM 9195 O O . MET F 6 87 ? 163.380 177.617 138.161 1.00 99.17 87 MET F O 1
ATOM 9200 N N . ARG F 6 88 ? 165.498 176.894 137.810 1.00 97.81 88 ARG F N 1
ATOM 9201 C CA . ARG F 6 88 ? 165.606 176.127 139.053 1.00 98.04 88 ARG F CA 1
ATOM 9202 C C . ARG F 6 88 ? 166.548 176.798 140.056 1.00 89.47 88 ARG F C 1
ATOM 9203 O O . ARG F 6 88 ? 166.808 176.227 141.121 1.00 92.08 88 ARG F O 1
ATOM 9211 N N . VAL F 6 89 ? 167.067 177.985 139.719 1.00 75.97 89 VAL F N 1
ATOM 9212 C CA . VAL F 6 89 ? 167.866 178.824 140.637 1.00 68.20 89 VAL F CA 1
ATOM 9213 C C . VAL F 6 89 ? 169.264 178.257 140.925 1.00 61.61 89 VAL F C 1
ATOM 9214 O O . VAL F 6 89 ? 170.242 178.985 140.842 1.00 60.21 89 VAL F O 1
ATOM 9218 N N . ARG F 6 90 ? 169.346 176.978 141.281 1.00 56.99 90 ARG F N 1
ATOM 9219 C CA . ARG F 6 90 ? 170.615 176.261 141.421 1.00 56.09 90 ARG F CA 1
ATOM 9220 C C . ARG F 6 90 ? 171.447 176.753 142.605 1.00 54.29 90 ARG F C 1
ATOM 9221 O O . ARG F 6 90 ? 172.677 176.614 142.613 1.00 54.25 90 ARG F O 1
ATOM 9229 N N . VAL F 6 91 ? 170.775 177.310 143.608 1.00 51.06 91 VAL F N 1
ATOM 9230 C CA . VAL F 6 91 ? 171.439 177.727 144.828 1.00 48.62 91 VAL F CA 1
ATOM 9231 C C . VAL F 6 91 ? 170.389 177.866 145.940 1.00 48.33 91 VAL F C 1
ATOM 9232 O O . VAL F 6 91 ? 169.602 178.813 145.969 1.00 47.17 91 VAL F O 1
ATOM 9236 N N . HIS F 6 92 ? 170.355 176.869 146.821 1.00 48.86 92 HIS F N 1
ATOM 9237 C CA . HIS F 6 92 ? 169.435 176.849 147.956 1.00 48.92 92 HIS F CA 1
ATOM 9238 C C . HIS F 6 92 ? 170.185 177.426 149.156 1.00 48.53 92 HIS F C 1
ATOM 9239 O O . HIS F 6 92 ? 171.410 177.362 149.191 1.00 48.95 92 HIS F O 1
ATOM 9246 N N . PRO F 6 93 ? 169.466 178.006 150.130 1.00 48.32 93 PRO F N 1
ATOM 9247 C CA . PRO F 6 93 ? 170.106 178.451 151.366 1.00 49.41 93 PRO F CA 1
ATOM 9248 C C . PRO F 6 93 ? 170.105 177.370 152.449 1.00 52.55 93 PRO F C 1
ATOM 9249 O O . PRO F 6 93 ? 169.190 177.301 153.272 1.00 53.79 93 PRO F O 1
ATOM 9253 N N . TRP F 6 94 ? 171.141 176.538 152.436 1.00 57.46 94 TRP F N 1
ATOM 9254 C CA . TRP F 6 94 ? 171.273 175.413 153.378 1.00 61.54 94 TRP F CA 1
ATOM 9255 C C . TRP F 6 94 ? 171.861 175.849 154.720 1.00 51.76 94 TRP F C 1
ATOM 9256 O O . TRP F 6 94 ? 171.421 175.382 155.767 1.00 50.38 94 TRP F O 1
ATOM 9267 N N . HIS F 6 95 ? 172.850 176.741 154.673 1.00 45.21 95 HIS F N 1
ATOM 9268 C CA . HIS F 6 95 ? 173.529 177.248 155.866 1.00 40.75 95 HIS F CA 1
ATOM 9269 C C . HIS F 6 95 ? 172.617 178.185 156.652 1.00 39.07 95 HIS F C 1
ATOM 9270 O O . HIS F 6 95 ? 171.888 178.977 156.057 1.00 39.13 95 HIS F O 1
ATOM 9277 N N . VAL F 6 96 ? 172.664 178.094 157.981 1.00 37.64 96 VAL F N 1
ATOM 9278 C CA . VAL F 6 96 ? 171.824 178.923 158.853 1.00 37.35 96 VAL F CA 1
ATOM 9279 C C . VAL F 6 96 ? 172.677 179.798 159.750 1.00 36.85 96 VAL F C 1
ATOM 9280 O O . VAL F 6 96 ? 173.681 179.345 160.303 1.00 37.35 96 VAL F O 1
ATOM 9284 N N . LEU F 6 97 ? 172.263 181.053 159.886 1.00 36.76 97 LEU F N 1
ATOM 9285 C CA . LEU F 6 97 ? 173.046 182.053 160.590 1.00 37.65 97 LEU F CA 1
ATOM 9286 C C . LEU F 6 97 ? 172.693 182.094 162.069 1.00 39.34 97 LEU F C 1
ATOM 9287 O O . LEU F 6 97 ? 171.515 182.117 162.424 1.00 40.10 97 LEU F O 1
ATOM 9292 N N . ARG F 6 98 ? 173.724 182.100 162.913 1.00 41.16 98 ARG F N 1
ATOM 9293 C CA . ARG F 6 98 ? 173.577 182.274 164.354 1.00 43.23 98 ARG F CA 1
ATOM 9294 C C . ARG F 6 98 ? 173.633 183.783 164.652 1.00 43.59 98 ARG F C 1
ATOM 9295 O O . ARG F 6 98 ? 174.386 184.509 164.003 1.00 43.39 98 ARG F O 1
ATOM 9303 N N . ILE F 6 99 ? 172.822 184.246 165.610 1.00 45.28 99 ILE F N 1
ATOM 9304 C CA . ILE F 6 99 ? 172.808 185.654 166.043 1.00 47.02 99 ILE F CA 1
ATOM 9305 C C . ILE F 6 99 ? 172.783 185.753 167.564 1.00 47.83 99 ILE F C 1
ATOM 9306 O O . ILE F 6 99 ? 171.741 185.550 168.187 1.00 48.81 99 ILE F O 1
ATOM 9311 N N . ASN F 6 100 ? 173.935 186.065 168.154 1.00 49.40 100 ASN F N 1
ATOM 9312 C CA . ASN F 6 100 ? 174.021 186.354 169.585 1.00 50.53 100 ASN F CA 1
ATOM 9313 C C . ASN F 6 100 ? 173.559 187.792 169.838 1.00 55.03 100 ASN F C 1
ATOM 9314 O O . ASN F 6 100 ? 174.309 188.740 169.600 1.00 55.31 100 ASN F O 1
ATOM 9319 N N . LYS F 6 101 ? 172.322 187.943 170.308 1.00 62.62 101 LYS F N 1
ATOM 9320 C CA . LYS F 6 101 ? 171.751 189.262 170.590 1.00 69.20 101 LYS F CA 1
ATOM 9321 C C . LYS F 6 101 ? 172.241 189.803 171.922 1.00 75.33 101 LYS F C 1
ATOM 9322 O O . LYS F 6 101 ? 172.768 189.058 172.752 1.00 75.07 101 LYS F O 1
ATOM 9328 N N . MET F 6 102 ? 172.054 191.108 172.112 1.00 84.72 102 MET F N 1
ATOM 9329 C CA . MET F 6 102 ? 172.375 191.786 173.368 1.00 92.94 102 MET F CA 1
ATOM 9330 C C . MET F 6 102 ? 171.150 192.531 173.884 1.00 104.65 102 MET F C 1
ATOM 9331 O O . MET F 6 102 ? 170.433 193.173 173.113 1.00 105.75 102 MET F O 1
ATOM 9336 N N . LEU F 6 103 ? 170.923 192.434 175.194 1.00 120.74 103 LEU F N 1
ATOM 9337 C CA . LEU F 6 103 ? 169.773 193.059 175.848 1.00 136.16 103 LEU F CA 1
ATOM 9338 C C . LEU F 6 103 ? 169.871 194.575 175.760 1.00 144.74 103 LEU F C 1
ATOM 9339 O O . LEU F 6 103 ? 168.951 195.235 175.270 1.00 144.95 103 LEU F O 1
ATOM 9344 N N . SER F 6 104 ? 170.997 195.112 176.226 1.00 156.40 104 SER F N 1
ATOM 9345 C CA . SER F 6 104 ? 171.225 196.559 176.244 1.00 164.93 104 SER F CA 1
ATOM 9346 C C . SER F 6 104 ? 171.607 197.094 174.861 1.00 168.98 104 SER F C 1
ATOM 9347 O O . SER F 6 104 ? 172.779 197.366 174.580 1.00 167.76 104 SER F O 1
ATOM 9350 N N . CYS F 6 105 ? 170.596 197.226 174.004 1.00 170.88 105 CYS F N 1
ATOM 9351 C CA . CYS F 6 105 ? 170.723 197.903 172.714 1.00 171.89 105 CYS F CA 1
ATOM 9352 C C . CYS F 6 105 ? 170.437 199.389 172.921 1.00 175.02 105 CYS F C 1
ATOM 9353 O O . CYS F 6 105 ? 171.177 200.243 172.431 1.00 176.64 105 CYS F O 1
ATOM 9356 N N . ALA F 6 106 ? 169.344 199.676 173.631 1.00 173.31 106 ALA F N 1
ATOM 9357 C CA . ALA F 6 106 ? 169.024 201.023 174.124 1.00 171.17 106 ALA F CA 1
ATOM 9358 C C . ALA F 6 106 ? 169.210 201.179 175.645 1.00 165.10 106 ALA F C 1
ATOM 9359 O O . ALA F 6 106 ? 169.383 202.302 176.127 1.00 165.73 106 ALA F O 1
ATOM 9361 N N . GLY F 6 107 ? 169.178 200.071 176.390 1.00 155.80 107 GLY F N 1
ATOM 9362 C CA . GLY F 6 107 ? 169.245 200.099 177.854 1.00 150.12 107 GLY F CA 1
ATOM 9363 C C . GLY F 6 107 ? 170.650 200.271 178.403 1.00 145.61 107 GLY F C 1
ATOM 9364 O O . GLY F 6 107 ? 171.454 201.022 177.845 1.00 142.45 107 GLY F O 1
ATOM 9365 N N . ALA F 6 108 ? 170.944 199.578 179.506 1.00 143.56 108 ALA F N 1
ATOM 9366 C CA . ALA F 6 108 ? 172.252 199.678 180.156 1.00 141.76 108 ALA F CA 1
ATOM 9367 C C . ALA F 6 108 ? 172.561 198.512 181.100 1.00 144.26 108 ALA F C 1
ATOM 9368 O O . ALA F 6 108 ? 171.663 197.968 181.744 1.00 144.53 108 ALA F O 1
ATOM 9370 N N . ASP F 6 109 ? 173.842 198.141 181.160 1.00 147.41 109 ASP F N 1
ATOM 9371 C CA . ASP F 6 109 ? 174.366 197.205 182.167 1.00 147.77 109 ASP F CA 1
ATOM 9372 C C . ASP F 6 109 ? 175.888 197.354 182.307 1.00 157.65 109 ASP F C 1
ATOM 9373 O O . ASP F 6 109 ? 176.560 197.789 181.366 1.00 159.31 109 ASP F O 1
ATOM 9378 N N . ARG F 6 110 ? 176.419 196.984 183.475 1.00 167.24 110 ARG F N 1
ATOM 9379 C CA . ARG F 6 110 ? 177.869 197.001 183.739 1.00 171.62 110 ARG F CA 1
ATOM 9380 C C . ARG F 6 110 ? 178.490 195.634 183.411 1.00 163.69 110 ARG F C 1
ATOM 9381 O O . ARG F 6 110 ? 179.102 194.995 184.271 1.00 156.14 110 ARG F O 1
ATOM 9389 N N . LEU F 6 111 ? 178.334 195.206 182.156 1.00 153.84 111 LEU F N 1
ATOM 9390 C CA . LEU F 6 111 ? 178.777 193.886 181.674 1.00 145.22 111 LEU F CA 1
ATOM 9391 C C . LEU F 6 111 ? 178.143 192.729 182.468 1.00 140.28 111 LEU F C 1
ATOM 9392 O O . LEU F 6 111 ? 178.834 191.893 183.063 1.00 137.71 111 LEU F O 1
ATOM 9397 N N . GLN F 6 112 ? 176.809 192.717 182.461 1.00 135.65 112 GLN F N 1
ATOM 9398 C CA . GLN F 6 112 ? 175.997 191.680 183.109 1.00 130.22 112 GLN F CA 1
ATOM 9399 C C . GLN F 6 112 ? 175.582 190.588 182.111 1.00 120.05 112 GLN F C 1
ATOM 9400 O O . GLN F 6 112 ? 175.696 189.395 182.413 1.00 118.59 112 GLN F O 1
ATOM 9406 N N . THR F 6 113 ? 175.107 191.001 180.932 1.00 106.97 113 THR F N 1
ATOM 9407 C CA . THR F 6 113 ? 174.741 190.072 179.847 1.00 93.13 113 THR F CA 1
ATOM 9408 C C . THR F 6 113 ? 176.008 189.509 179.177 1.00 83.74 113 THR F C 1
ATOM 9409 O O . THR F 6 113 ? 176.303 188.320 179.316 1.00 82.12 113 THR F O 1
ATOM 9413 N N . GLY F 6 114 ? 176.741 190.366 178.460 1.00 73.99 114 GLY F N 1
ATOM 9414 C CA . GLY F 6 114 ? 178.075 190.050 177.932 1.00 65.55 114 GLY F CA 1
ATOM 9415 C C . GLY F 6 114 ? 178.185 188.903 176.942 1.00 58.71 114 GLY F C 1
ATOM 9416 O O . GLY F 6 114 ? 177.348 188.752 176.051 1.00 57.51 114 GLY F O 1
ATOM 9417 N N . MET F 6 115 ? 179.248 188.116 177.104 1.00 54.30 115 MET F N 1
ATOM 9418 C CA . MET F 6 115 ? 179.500 186.902 176.323 1.00 51.08 115 MET F CA 1
ATOM 9419 C C . MET F 6 115 ? 179.621 185.644 177.206 1.00 50.78 115 MET F C 1
ATOM 9420 O O . MET F 6 115 ? 180.080 184.604 176.744 1.00 49.42 115 MET F O 1
ATOM 9425 N N . ARG F 6 116 ? 179.170 185.741 178.458 1.00 52.23 116 ARG F N 1
ATOM 9426 C CA . ARG F 6 116 ? 179.173 184.633 179.421 1.00 53.16 116 ARG F CA 1
ATOM 9427 C C . ARG F 6 116 ? 178.178 183.576 178.959 1.00 54.28 116 ARG F C 1
ATOM 9428 O O . ARG F 6 116 ? 177.059 183.491 179.473 1.00 57.18 116 ARG F O 1
ATOM 9436 N N . GLY F 6 117 ? 178.600 182.776 177.980 1.00 53.43 117 GLY F N 1
ATOM 9437 C CA . GLY F 6 117 ? 177.693 181.927 177.203 1.00 52.25 117 GLY F CA 1
ATOM 9438 C C . GLY F 6 117 ? 177.283 182.708 175.975 1.00 50.46 117 GLY F C 1
ATOM 9439 O O . GLY F 6 117 ? 176.253 183.388 175.974 1.00 49.32 117 GLY F O 1
ATOM 9440 N N . ALA F 6 118 ? 178.107 182.601 174.936 1.00 50.74 118 ALA F N 1
ATOM 9441 C CA . ALA F 6 118 ? 178.028 183.471 173.756 1.00 51.94 118 ALA F CA 1
ATOM 9442 C C . ALA F 6 118 ? 177.257 182.890 172.565 1.00 53.39 118 ALA F C 1
ATOM 9443 O O . ALA F 6 118 ? 176.913 183.639 171.657 1.00 51.41 118 ALA F O 1
ATOM 9445 N N . PHE F 6 119 ? 177.024 181.573 172.559 1.00 58.02 119 PHE F N 1
ATOM 9446 C CA . PHE F 6 119 ? 176.271 180.864 171.500 1.00 61.17 119 PHE F CA 1
ATOM 9447 C C . PHE F 6 119 ? 175.175 181.701 170.839 1.00 57.42 119 PHE F C 1
ATOM 9448 O O . PHE F 6 119 ? 174.416 182.392 171.521 1.00 59.01 119 PHE F O 1
ATOM 9456 N N . GLY F 6 120 ? 175.096 181.637 169.514 1.00 53.99 120 GLY F N 1
ATOM 9457 C CA . GLY F 6 120 ? 174.125 182.421 168.759 1.00 52.12 120 GLY F CA 1
ATOM 9458 C C . GLY F 6 120 ? 172.880 181.628 168.420 1.00 52.15 120 GLY F C 1
ATOM 9459 O O . GLY F 6 120 ? 172.968 180.475 167.995 1.00 51.53 120 GLY F O 1
ATOM 9460 N N . LYS F 6 121 ? 171.716 182.253 168.599 1.00 53.96 121 LYS F N 1
ATOM 9461 C CA . LYS F 6 121 ? 170.428 181.632 168.269 1.00 54.75 121 LYS F CA 1
ATOM 9462 C C . LYS F 6 121 ? 170.246 181.632 166.762 1.00 51.59 121 LYS F C 1
ATOM 9463 O O . LYS F 6 121 ? 170.602 182.615 166.114 1.00 51.38 121 LYS F O 1
ATOM 9469 N N . PRO F 6 122 ? 169.688 180.543 166.194 1.00 51.13 122 PRO F N 1
ATOM 9470 C CA . PRO F 6 122 ? 169.504 180.496 164.746 1.00 48.89 122 PRO F CA 1
ATOM 9471 C C . PRO F 6 122 ? 168.492 181.523 164.314 1.00 48.01 122 PRO F C 1
ATOM 9472 O O . PRO F 6 122 ? 167.372 181.540 164.824 1.00 47.99 122 PRO F O 1
ATOM 9476 N N . MET F 6 123 ? 168.910 182.398 163.411 1.00 49.55 123 MET F N 1
ATOM 9477 C CA . MET F 6 123 ? 168.034 183.410 162.859 1.00 51.53 123 MET F CA 1
ATOM 9478 C C . MET F 6 123 ? 168.564 183.805 161.498 1.00 46.76 123 MET F C 1
ATOM 9479 O O . MET F 6 123 ? 169.606 184.454 161.391 1.00 45.13 123 MET F O 1
ATOM 9484 N N . GLY F 6 124 ? 167.837 183.374 160.469 1.00 43.44 124 GLY F N 1
ATOM 9485 C CA . GLY F 6 124 ? 168.204 183.589 159.078 1.00 41.45 124 GLY F CA 1
ATOM 9486 C C . GLY F 6 124 ? 168.790 182.346 158.451 1.00 38.58 124 GLY F C 1
ATOM 9487 O O . GLY F 6 124 ? 169.063 181.362 159.134 1.00 38.55 124 GLY F O 1
ATOM 9488 N N . THR F 6 125 ? 168.959 182.404 157.134 1.00 37.22 125 THR F N 1
ATOM 9489 C CA . THR F 6 125 ? 169.629 181.366 156.350 1.00 36.60 125 THR F CA 1
ATOM 9490 C C . THR F 6 125 ? 170.471 182.027 155.267 1.00 35.76 125 THR F C 1
ATOM 9491 O O . THR F 6 125 ? 170.441 183.251 155.112 1.00 36.62 125 THR F O 1
ATOM 9495 N N . VAL F 6 126 ? 171.225 181.225 154.525 1.00 34.90 126 VAL F N 1
ATOM 9496 C CA . VAL F 6 126 ? 172.151 181.751 153.532 1.00 35.21 126 VAL F CA 1
ATOM 9497 C C . VAL F 6 126 ? 172.645 180.626 152.627 1.00 34.50 126 VAL F C 1
ATOM 9498 O O . VAL F 6 126 ? 172.707 179.475 153.050 1.00 35.55 126 VAL F O 1
ATOM 9502 N N . ALA F 6 127 ? 172.994 180.961 151.388 1.00 34.23 127 ALA F N 1
ATOM 9503 C CA . ALA F 6 127 ? 173.578 180.000 150.452 1.00 34.69 127 ALA F CA 1
ATOM 9504 C C . ALA F 6 127 ? 175.064 180.271 150.275 1.00 36.17 127 ALA F C 1
ATOM 9505 O O . ALA F 6 127 ? 175.451 181.400 149.958 1.00 37.09 127 ALA F O 1
ATOM 9507 N N . ARG F 6 128 ? 175.889 179.241 150.470 1.00 36.81 128 ARG F N 1
ATOM 9508 C CA . ARG F 6 128 ? 177.347 179.383 150.410 1.00 37.49 128 ARG F CA 1
ATOM 9509 C C . ARG F 6 128 ? 177.881 179.053 149.020 1.00 38.17 128 ARG F C 1
ATOM 9510 O O . ARG F 6 128 ? 178.083 177.884 148.690 1.00 39.02 128 ARG F O 1
ATOM 9518 N N . VAL F 6 129 ? 178.121 180.091 148.220 1.00 39.39 129 VAL F N 1
ATOM 9519 C CA . VAL F 6 129 ? 178.594 179.935 146.836 1.00 40.85 129 VAL F CA 1
ATOM 9520 C C . VAL F 6 129 ? 180.121 180.022 146.749 1.00 43.08 129 VAL F C 1
ATOM 9521 O O . VAL F 6 129 ? 180.793 180.247 147.754 1.00 44.02 129 VAL F O 1
ATOM 9525 N N . ASN F 6 130 ? 180.651 179.827 145.543 1.00 47.10 130 ASN F N 1
ATOM 9526 C CA . ASN F 6 130 ? 182.083 179.967 145.246 1.00 50.84 130 ASN F CA 1
ATOM 9527 C C . ASN F 6 130 ? 182.290 180.929 144.066 1.00 54.02 130 ASN F C 1
ATOM 9528 O O . ASN F 6 130 ? 181.330 181.518 143.555 1.00 54.06 130 ASN F O 1
ATOM 9533 N N . ILE F 6 131 ? 183.544 181.084 143.641 1.00 56.40 131 ILE F N 1
ATOM 9534 C CA . ILE F 6 131 ? 183.891 181.948 142.499 1.00 58.23 131 ILE F CA 1
ATOM 9535 C C . ILE F 6 131 ? 183.394 181.486 141.121 1.00 56.25 131 ILE F C 1
ATOM 9536 O O . ILE F 6 131 ? 183.476 182.261 140.165 1.00 58.47 131 ILE F O 1
ATOM 9541 N N . GLY F 6 132 ? 182.906 180.252 141.001 1.00 53.32 132 GLY F N 1
ATOM 9542 C CA . GLY F 6 132 ? 182.329 179.769 139.743 1.00 51.98 132 GLY F CA 1
ATOM 9543 C C . GLY F 6 132 ? 181.049 178.969 139.897 1.00 51.05 132 GLY F C 1
ATOM 9544 O O . GLY F 6 132 ? 180.779 178.085 139.084 1.00 51.64 132 GLY F O 1
ATOM 9545 N N . GLN F 6 133 ? 180.259 179.276 140.927 1.00 49.81 133 GLN F N 1
ATOM 9546 C CA . GLN F 6 133 ? 178.992 178.585 141.170 1.00 49.25 133 GLN F CA 1
ATOM 9547 C C . GLN F 6 133 ? 177.876 179.320 140.456 1.00 48.71 133 GLN F C 1
ATOM 9548 O O . GLN F 6 133 ? 177.897 180.545 140.381 1.00 49.34 133 GLN F O 1
ATOM 9554 N N . ILE F 6 134 ? 176.898 178.565 139.960 1.00 47.89 134 ILE F N 1
ATOM 9555 C CA . ILE F 6 134 ? 175.761 179.119 139.237 1.00 46.89 134 ILE F CA 1
ATOM 9556 C C . ILE F 6 134 ? 174.693 179.441 140.267 1.00 45.55 134 ILE F C 1
ATOM 9557 O O . ILE F 6 134 ? 174.333 178.580 141.069 1.00 44.71 134 ILE F O 1
ATOM 9562 N N . ILE F 6 135 ? 174.200 180.678 140.246 1.00 45.97 135 ILE F N 1
ATOM 9563 C CA . ILE F 6 135 ? 173.149 181.115 141.175 1.00 47.22 135 ILE F CA 1
ATOM 9564 C C . ILE F 6 135 ? 171.807 181.457 140.511 1.00 46.81 135 ILE F C 1
ATOM 9565 O O . ILE F 6 135 ? 170.846 181.788 141.203 1.00 45.77 135 ILE F O 1
ATOM 9570 N N . PHE F 6 136 ? 171.751 181.379 139.185 1.00 48.10 136 PHE F N 1
ATOM 9571 C CA . PHE F 6 136 ? 170.509 181.523 138.441 1.00 49.98 136 PHE F CA 1
ATOM 9572 C C . PHE F 6 136 ? 170.697 180.999 137.030 1.00 48.96 136 PHE F C 1
ATOM 9573 O O . PHE F 6 136 ? 171.490 181.546 136.272 1.00 48.18 136 PHE F O 1
ATOM 9581 N N . SER F 6 137 ? 169.970 179.944 136.683 1.00 49.95 137 SER F N 1
ATOM 9582 C CA . SER F 6 137 ? 169.928 179.462 135.313 1.00 51.50 137 SER F CA 1
ATOM 9583 C C . SER F 6 137 ? 168.619 179.880 134.690 1.00 51.39 137 SER F C 1
ATOM 9584 O O . SER F 6 137 ? 167.569 179.761 135.321 1.00 50.92 137 SER F O 1
ATOM 9587 N N . ILE F 6 138 ? 168.688 180.384 133.460 1.00 53.10 138 ILE F N 1
ATOM 9588 C CA . ILE F 6 138 ? 167.495 180.636 132.667 1.00 56.04 138 ILE F CA 1
ATOM 9589 C C . ILE F 6 138 ? 167.599 179.850 131.367 1.00 58.84 138 ILE F C 1
ATOM 9590 O O . ILE F 6 138 ? 168.476 180.112 130.543 1.00 59.97 138 ILE F O 1
ATOM 9595 N N . ARG F 6 139 ? 166.714 178.864 131.224 1.00 61.82 139 ARG F N 1
ATOM 9596 C CA . ARG F 6 139 ? 166.502 178.167 129.966 1.00 63.48 139 ARG F CA 1
ATOM 9597 C C . ARG F 6 139 ? 165.447 178.956 129.216 1.00 64.68 139 ARG F C 1
ATOM 9598 O O . ARG F 6 139 ? 164.458 179.399 129.805 1.00 64.63 139 ARG F O 1
ATOM 9606 N N . THR F 6 140 ? 165.661 179.138 127.920 1.00 69.40 140 THR F N 1
ATOM 9607 C CA . THR F 6 140 ? 164.806 180.008 127.120 1.00 75.00 140 THR F CA 1
ATOM 9608 C C . THR F 6 140 ? 165.004 179.761 125.631 1.00 80.45 140 THR F C 1
ATOM 9609 O O . THR F 6 140 ? 165.898 179.011 125.232 1.00 82.72 140 THR F O 1
ATOM 9613 N N . ARG F 6 141 ? 164.161 180.397 124.822 1.00 85.83 141 ARG F N 1
ATOM 9614 C CA . ARG F 6 141 ? 164.286 180.346 123.366 1.00 90.26 141 ARG F CA 1
ATOM 9615 C C . ARG F 6 141 ? 165.471 181.190 122.912 1.00 89.26 141 ARG F C 1
ATOM 9616 O O . ARG F 6 141 ? 165.948 182.057 123.649 1.00 88.69 141 ARG F O 1
ATOM 9624 N N . ASP F 6 142 ? 165.923 180.949 121.684 1.00 89.81 142 ASP F N 1
ATOM 9625 C CA . ASP F 6 142 ? 167.065 181.678 121.111 1.00 91.26 142 ASP F CA 1
ATOM 9626 C C . ASP F 6 142 ? 166.726 183.132 120.731 1.00 90.20 142 ASP F C 1
ATOM 9627 O O . ASP F 6 142 ? 167.616 183.896 120.354 1.00 87.97 142 ASP F O 1
ATOM 9632 N N . ASN F 6 143 ? 165.447 183.503 120.843 1.00 91.35 143 ASN F N 1
ATOM 9633 C CA . ASN F 6 143 ? 164.980 184.873 120.599 1.00 92.27 143 ASN F CA 1
ATOM 9634 C C . ASN F 6 143 ? 165.166 185.791 121.813 1.00 91.06 143 ASN F C 1
ATOM 9635 O O . ASN F 6 143 ? 164.836 186.976 121.742 1.00 91.60 143 ASN F O 1
ATOM 9640 N N . MET F 6 144 ? 165.663 185.242 122.924 1.00 91.93 144 MET F N 1
ATOM 9641 C CA . MET F 6 144 ? 165.996 186.016 124.115 1.00 92.42 144 MET F CA 1
ATOM 9642 C C . MET F 6 144 ? 167.405 185.676 124.592 1.00 90.79 144 MET F C 1
ATOM 9643 O O . MET F 6 144 ? 167.596 184.816 125.451 1.00 89.89 144 MET F O 1
ATOM 9648 N N . LEU F 6 145 ? 168.385 186.326 123.976 1.00 89.98 145 LEU F N 1
ATOM 9649 C CA . LEU F 6 145 ? 169.747 186.417 124.514 1.00 88.82 145 LEU F CA 1
ATOM 9650 C C . LEU F 6 145 ? 170.056 187.871 124.891 1.00 86.18 145 LEU F C 1
ATOM 9651 O O . LEU F 6 145 ? 171.213 188.227 125.124 1.00 85.54 145 LEU F O 1
ATOM 9656 N N . ALA F 6 146 ? 169.014 188.706 124.912 1.00 81.79 146 ALA F N 1
ATOM 9657 C CA . ALA F 6 146 ? 169.080 190.084 125.389 1.00 77.85 146 ALA F CA 1
ATOM 9658 C C . ALA F 6 146 ? 168.264 190.279 126.664 1.00 72.97 146 ALA F C 1
ATOM 9659 O O . ALA F 6 146 ? 168.712 190.950 127.597 1.00 72.77 146 ALA F O 1
ATOM 9661 N N . ASN F 6 147 ? 167.071 189.693 126.700 1.00 67.84 147 ASN F N 1
ATOM 9662 C CA . ASN F 6 147 ? 166.090 190.009 127.725 1.00 65.57 147 ASN F CA 1
ATOM 9663 C C . ASN F 6 147 ? 166.323 189.237 129.010 1.00 62.71 147 ASN F C 1
ATOM 9664 O O . ASN F 6 147 ? 166.224 189.807 130.095 1.00 62.54 147 ASN F O 1
ATOM 9669 N N . VAL F 6 148 ? 166.653 187.954 128.896 1.00 61.38 148 VAL F N 1
ATOM 9670 C CA . VAL F 6 148 ? 167.077 187.188 130.073 1.00 61.67 148 VAL F CA 1
ATOM 9671 C C . VAL F 6 148 ? 168.482 187.582 130.531 1.00 62.56 148 VAL F C 1
ATOM 9672 O O . VAL F 6 148 ? 168.817 187.410 131.703 1.00 63.96 148 VAL F O 1
ATOM 9676 N N . VAL F 6 149 ? 169.295 188.107 129.614 1.00 62.03 149 VAL F N 1
ATOM 9677 C CA . VAL F 6 149 ? 170.573 188.718 129.984 1.00 61.85 149 VAL F CA 1
ATOM 9678 C C . VAL F 6 149 ? 170.327 189.928 130.871 1.00 62.11 149 VAL F C 1
ATOM 9679 O O . VAL F 6 149 ? 170.983 190.085 131.939 1.00 62.71 149 VAL F O 1
ATOM 9683 N N . GLU F 6 150 ? 169.365 190.750 130.460 1.00 64.30 150 GLU F N 1
ATOM 9684 C CA . GLU F 6 150 ? 169.001 191.965 131.187 1.00 66.64 150 GLU F CA 1
ATOM 9685 C C . GLU F 6 150 ? 168.140 191.739 132.417 1.00 65.14 150 GLU F C 1
ATOM 9686 O O . GLU F 6 150 ? 168.086 192.631 133.277 1.00 65.85 150 GLU F O 1
ATOM 9692 N N . ALA F 6 151 ? 167.441 190.604 132.453 1.00 64.17 151 ALA F N 1
ATOM 9693 C CA . ALA F 6 151 ? 166.772 190.151 133.677 1.00 63.54 151 ALA F CA 1
ATOM 9694 C C . ALA F 6 151 ? 167.842 189.861 134.733 1.00 61.41 151 ALA F C 1
ATOM 9695 O O . ALA F 6 151 ? 167.723 190.275 135.909 1.00 61.77 151 ALA F O 1
ATOM 9697 N N . LEU F 6 152 ? 168.830 189.076 134.307 1.00 58.18 152 LEU F N 1
ATOM 9698 C CA . LEU F 6 152 ? 169.911 188.624 135.180 1.00 57.21 152 LEU F CA 1
ATOM 9699 C C . LEU F 6 152 ? 170.829 189.732 135.637 1.00 57.82 152 LEU F C 1
ATOM 9700 O O . LEU F 6 152 ? 171.290 189.699 136.787 1.00 57.51 152 LEU F O 1
ATOM 9705 N N . ARG F 6 153 ? 170.980 190.755 134.797 1.00 59.62 153 ARG F N 1
ATOM 9706 C CA . ARG F 6 153 ? 171.698 191.985 135.162 1.00 61.26 153 ARG F CA 1
ATOM 9707 C C . ARG F 6 153 ? 171.048 192.619 136.389 1.00 58.27 153 ARG F C 1
ATOM 9708 O O . ARG F 6 153 ? 171.742 193.017 137.337 1.00 57.88 153 ARG F O 1
ATOM 9716 N N . ARG F 6 154 ? 169.725 192.694 136.336 1.00 58.41 154 ARG F N 1
ATOM 9717 C CA . ARG F 6 154 ? 168.923 193.271 137.420 1.00 60.41 154 ARG F CA 1
ATOM 9718 C C . ARG F 6 154 ? 169.176 192.515 138.721 1.00 58.83 154 ARG F C 1
ATOM 9719 O O . ARG F 6 154 ? 169.385 193.125 139.781 1.00 61.17 154 ARG F O 1
ATOM 9727 N N . SER F 6 155 ? 169.154 191.197 138.602 1.00 55.07 155 SER F N 1
ATOM 9728 C CA . SER F 6 155 ? 169.381 190.290 139.733 1.00 51.89 155 SER F CA 1
ATOM 9729 C C . SER F 6 155 ? 170.740 190.558 140.359 1.00 46.03 155 SER F C 1
ATOM 9730 O O . SER F 6 155 ? 170.861 190.608 141.580 1.00 45.68 155 SER F O 1
ATOM 9733 N N . SER F 6 156 ? 171.737 190.687 139.491 1.00 42.68 156 SER F N 1
ATOM 9734 C CA . SER F 6 156 ? 173.117 190.960 139.890 1.00 42.17 156 SER F CA 1
ATOM 9735 C C . SER F 6 156 ? 173.244 192.076 140.935 1.00 41.85 156 SER F C 1
ATOM 9736 O O . SER F 6 156 ? 173.978 191.913 141.871 1.00 41.97 156 SER F O 1
ATOM 9739 N N . TYR F 6 157 ? 172.431 193.125 140.819 1.00 42.02 157 TYR F N 1
ATOM 9740 C CA . TYR F 6 157 ? 172.417 194.227 141.799 1.00 42.18 157 TYR F CA 1
ATOM 9741 C C . TYR F 6 157 ? 171.904 193.848 143.184 1.00 42.59 157 TYR F C 1
ATOM 9742 O O . TYR F 6 157 ? 172.311 194.449 144.177 1.00 43.59 157 TYR F O 1
ATOM 9751 N N . LYS F 6 158 ? 171.024 192.854 143.248 1.00 43.16 158 LYS F N 1
ATOM 9752 C CA . LYS F 6 158 ? 170.509 192.345 144.526 1.00 43.20 158 LYS F CA 1
ATOM 9753 C C . LYS F 6 158 ? 171.541 191.559 145.323 1.00 43.44 158 LYS F C 1
ATOM 9754 O O . LYS F 6 158 ? 171.365 191.368 146.523 1.00 43.61 158 LYS F O 1
ATOM 9760 N N . PHE F 6 159 ? 172.612 191.116 144.668 1.00 45.57 159 PHE F N 1
ATOM 9761 C CA . PHE F 6 159 ? 173.603 190.257 145.293 1.00 48.61 159 PHE F CA 1
ATOM 9762 C C . PHE F 6 159 ? 174.879 190.964 145.731 1.00 51.21 159 PHE F C 1
ATOM 9763 O O . PHE F 6 159 ? 175.288 191.942 145.107 1.00 54.46 159 PHE F O 1
ATOM 9771 N N . PRO F 6 160 ? 175.519 190.460 146.799 1.00 52.61 160 PRO F N 1
ATOM 9772 C CA . PRO F 6 160 ? 176.841 190.954 147.163 1.00 55.63 160 PRO F CA 1
ATOM 9773 C C . PRO F 6 160 ? 177.890 190.625 146.114 1.00 60.40 160 PRO F C 1
ATOM 9774 O O . PRO F 6 160 ? 177.772 189.621 145.414 1.00 61.22 160 PRO F O 1
ATOM 9778 N N . GLY F 6 161 ? 178.906 191.475 146.012 1.00 66.39 161 GLY F N 1
ATOM 9779 C CA . GLY F 6 161 ? 180.048 191.209 145.147 1.00 69.97 161 GLY F CA 1
ATOM 9780 C C . GLY F 6 161 ? 179.788 191.330 143.657 1.00 72.98 161 GLY F C 1
ATOM 9781 O O . GLY F 6 161 ? 178.661 191.580 143.216 1.00 69.61 161 GLY F O 1
ATOM 9782 N N . ARG F 6 162 ? 180.860 191.153 142.890 1.00 79.54 162 ARG F N 1
ATOM 9783 C CA . ARG F 6 162 ? 180.790 191.148 141.435 1.00 84.82 162 ARG F CA 1
ATOM 9784 C C . ARG F 6 162 ? 180.163 189.830 140.968 1.00 81.02 162 ARG F C 1
ATOM 9785 O O . ARG F 6 162 ? 180.339 188.788 141.602 1.00 79.06 162 ARG F O 1
ATOM 9793 N N . GLN F 6 163 ? 179.421 189.903 139.863 1.00 79.85 163 GLN F N 1
ATOM 9794 C CA . GLN F 6 163 ? 178.559 188.816 139.383 1.00 76.04 163 GLN F CA 1
ATOM 9795 C C . GLN F 6 163 ? 178.678 188.671 137.870 1.00 76.31 163 GLN F C 1
ATOM 9796 O O . GLN F 6 163 ? 178.134 189.492 137.123 1.00 75.90 163 GLN F O 1
ATOM 9802 N N . LYS F 6 164 ? 179.388 187.638 137.417 1.00 76.70 164 LYS F N 1
ATOM 9803 C CA . LYS F 6 164 ? 179.501 187.367 135.981 1.00 76.13 164 LYS F CA 1
ATOM 9804 C C . LYS F 6 164 ? 178.216 186.763 135.453 1.00 71.12 164 LYS F C 1
ATOM 9805 O O . LYS F 6 164 ? 177.431 186.177 136.199 1.00 70.87 164 LYS F O 1
ATOM 9811 N N . ILE F 6 165 ? 178.025 186.919 134.152 1.00 68.38 165 ILE F N 1
ATOM 9812 C CA . ILE F 6 165 ? 176.834 186.448 133.458 1.00 68.14 165 ILE F CA 1
ATOM 9813 C C . ILE F 6 165 ? 177.295 185.833 132.147 1.00 68.99 165 ILE F C 1
ATOM 9814 O O . ILE F 6 165 ? 178.168 186.385 131.474 1.00 71.97 165 ILE F O 1
ATOM 9819 N N . VAL F 6 166 ? 176.711 184.695 131.790 1.00 68.59 166 VAL F N 1
ATOM 9820 C CA . VAL F 6 166 ? 177.214 183.905 130.674 1.00 68.59 166 VAL F CA 1
ATOM 9821 C C . VAL F 6 166 ? 176.083 183.223 129.909 1.00 68.48 166 VAL F C 1
ATOM 9822 O O . VAL F 6 166 ? 175.105 182.751 130.498 1.00 66.88 166 VAL F O 1
ATOM 9826 N N . VAL F 6 167 ? 176.238 183.204 128.586 1.00 71.35 167 VAL F N 1
ATOM 9827 C CA . VAL F 6 167 ? 175.372 182.472 127.680 1.00 73.54 167 VAL F CA 1
ATOM 9828 C C . VAL F 6 167 ? 176.099 181.179 127.342 1.00 76.71 167 VAL F C 1
ATOM 9829 O O . VAL F 6 167 ? 177.178 181.207 126.747 1.00 76.58 167 VAL F O 1
ATOM 9833 N N . SER F 6 168 ? 175.504 180.052 127.726 1.00 81.83 168 SER F N 1
ATOM 9834 C CA . SER F 6 168 ? 176.134 178.738 127.579 1.00 86.42 168 SER F CA 1
ATOM 9835 C C . SER F 6 168 ? 176.132 178.273 126.127 1.00 91.26 168 SER F C 1
ATOM 9836 O O . SER F 6 168 ? 175.543 178.918 125.254 1.00 93.65 168 SER F O 1
ATOM 9839 N N . LYS F 6 169 ? 176.787 177.138 125.890 1.00 94.91 169 LYS F N 1
ATOM 9840 C CA . LYS F 6 169 ? 176.770 176.471 124.583 1.00 98.45 169 LYS F CA 1
ATOM 9841 C C . LYS F 6 169 ? 176.020 175.132 124.661 1.00 95.12 169 LYS F C 1
ATOM 9842 O O . LYS F 6 169 ? 176.318 174.199 123.911 1.00 96.20 169 LYS F O 1
ATOM 9848 N N . LYS F 6 170 ? 175.024 175.072 125.547 1.00 91.65 170 LYS F N 1
ATOM 9849 C CA . LYS F 6 170 ? 174.252 173.862 125.829 1.00 88.55 170 LYS F CA 1
ATOM 9850 C C . LYS F 6 170 ? 172.758 174.181 125.752 1.00 84.87 170 LYS F C 1
ATOM 9851 O O . LYS F 6 170 ? 172.373 175.346 125.621 1.00 84.45 170 LYS F O 1
ATOM 9857 N N . TRP F 6 171 ? 171.923 173.149 125.861 1.00 81.42 171 TRP F N 1
ATOM 9858 C CA . TRP F 6 171 ? 170.461 173.309 125.765 1.00 79.91 171 TRP F CA 1
ATOM 9859 C C . TRP F 6 171 ? 169.747 173.640 127.085 1.00 79.03 171 TRP F C 1
ATOM 9860 O O . TRP F 6 171 ? 168.516 173.699 127.128 1.00 76.33 171 TRP F O 1
ATOM 9871 N N . GLY F 6 172 ? 170.512 173.876 128.148 1.00 82.75 172 GLY F N 1
ATOM 9872 C CA . GLY F 6 172 ? 169.951 174.259 129.433 1.00 86.78 172 GLY F CA 1
ATOM 9873 C C . GLY F 6 172 ? 169.527 173.042 130.211 1.00 90.43 172 GLY F C 1
ATOM 9874 O O . GLY F 6 172 ? 168.675 172.275 129.754 1.00 90.67 172 GLY F O 1
ATOM 9875 N N . PHE F 6 173 ? 170.124 172.880 131.393 1.00 95.02 173 PHE F N 1
ATOM 9876 C CA . PHE F 6 173 ? 169.835 171.769 132.295 1.00 99.77 173 PHE F CA 1
ATOM 9877 C C . PHE F 6 173 ? 170.122 170.431 131.610 1.00 98.48 173 PHE F C 1
ATOM 9878 O O . PHE F 6 173 ? 169.293 169.516 131.602 1.00 101.94 173 PHE F O 1
ATOM 9886 N N . THR F 6 174 ? 171.314 170.346 131.031 1.00 94.20 174 THR F N 1
ATOM 9887 C CA . THR F 6 174 ? 171.745 169.173 130.283 1.00 90.68 174 THR F CA 1
ATOM 9888 C C . THR F 6 174 ? 173.254 169.247 130.068 1.00 88.74 174 THR F C 1
ATOM 9889 O O . THR F 6 174 ? 173.810 170.335 129.903 1.00 89.40 174 THR F O 1
ATOM 9893 N N . ALA F 6 175 ? 173.907 168.090 130.082 1.00 85.24 175 ALA F N 1
ATOM 9894 C CA . ALA F 6 175 ? 175.357 168.021 129.914 1.00 85.24 175 ALA F CA 1
ATOM 9895 C C . ALA F 6 175 ? 175.806 168.344 128.490 1.00 83.09 175 ALA F C 1
ATOM 9896 O O . ALA F 6 175 ? 176.911 168.855 128.289 1.00 83.37 175 ALA F O 1
ATOM 9898 N N . TYR F 6 176 ? 174.946 168.059 127.513 1.00 80.18 176 TYR F N 1
ATOM 9899 C CA . TYR F 6 176 ? 175.339 168.064 126.106 1.00 79.61 176 TYR F CA 1
ATOM 9900 C C . TYR F 6 176 ? 175.295 169.463 125.513 1.00 81.48 176 TYR F C 1
ATOM 9901 O O . TYR F 6 176 ? 174.502 170.302 125.945 1.00 82.30 176 TYR F O 1
ATOM 9910 N N . ASN F 6 177 ? 176.151 169.699 124.517 1.00 84.34 177 ASN F N 1
ATOM 9911 C CA . ASN F 6 177 ? 176.286 171.010 123.865 1.00 88.26 177 ASN F CA 1
ATOM 9912 C C . ASN F 6 177 ? 175.099 171.260 122.913 1.00 91.98 177 ASN F C 1
ATOM 9913 O O . ASN F 6 177 ? 173.999 170.793 123.192 1.00 92.97 177 ASN F O 1
ATOM 9918 N N . ARG F 6 178 ? 175.286 172.021 121.832 1.00 98.60 178 ARG F N 1
ATOM 9919 C CA . ARG F 6 178 ? 174.279 172.084 120.758 1.00 108.08 178 ARG F CA 1
ATOM 9920 C C . ARG F 6 178 ? 174.690 171.289 119.512 1.00 115.10 178 ARG F C 1
ATOM 9921 O O . ARG F 6 178 ? 173.831 170.741 118.824 1.00 114.62 178 ARG F O 1
ATOM 9929 N N . GLU F 6 179 ? 175.988 171.231 119.226 1.00 123.88 179 GLU F N 1
ATOM 9930 C CA . GLU F 6 179 ? 176.511 170.360 118.164 1.00 129.51 179 GLU F CA 1
ATOM 9931 C C . GLU F 6 179 ? 176.348 168.856 118.468 1.00 125.65 179 GLU F C 1
ATOM 9932 O O . GLU F 6 179 ? 176.121 168.066 117.548 1.00 128.64 179 GLU F O 1
ATOM 9938 N N . ALA F 6 180 ? 176.449 168.476 119.745 1.00 116.36 180 ALA F N 1
ATOM 9939 C CA . ALA F 6 180 ? 176.368 167.076 120.167 1.00 109.47 180 ALA F CA 1
ATOM 9940 C C . ALA F 6 180 ? 174.922 166.647 120.344 1.00 103.25 180 ALA F C 1
ATOM 9941 O O . ALA F 6 180 ? 174.541 165.555 119.917 1.00 104.30 180 ALA F O 1
ATOM 9943 N N . TYR F 6 181 ? 174.144 167.526 120.966 1.00 94.77 181 TYR F N 1
ATOM 9944 C CA . TYR F 6 181 ? 172.720 167.306 121.217 1.00 89.74 181 TYR F CA 1
ATOM 9945 C C . TYR F 6 181 ? 171.991 167.045 119.897 1.00 91.67 181 TYR F C 1
ATOM 9946 O O . TYR F 6 181 ? 171.191 166.101 119.782 1.00 91.98 181 TYR F O 1
ATOM 9955 N N . GLN F 6 182 ? 172.297 167.920 118.936 1.00 94.77 182 GLN F N 1
ATOM 9956 C CA . GLN F 6 182 ? 171.680 167.844 117.605 1.00 97.44 182 GLN F CA 1
ATOM 9957 C C . GLN F 6 182 ? 172.004 166.520 116.951 1.00 99.76 182 GLN F C 1
ATOM 9958 O O . GLN F 6 182 ? 171.105 165.906 116.363 1.00 102.40 182 GLN F O 1
ATOM 9964 N N . LYS F 6 183 ? 173.252 166.095 117.071 1.00 100.44 183 LYS F N 1
ATOM 9965 C CA . LYS F 6 183 ? 173.727 164.824 116.527 1.00 102.43 183 LYS F CA 1
ATOM 9966 C C . LYS F 6 183 ? 172.899 163.668 117.086 1.00 100.77 183 LYS F C 1
ATOM 9967 O O . LYS F 6 183 ? 172.435 162.785 116.339 1.00 102.01 183 LYS F O 1
ATOM 9973 N N . LEU F 6 184 ? 172.735 163.716 118.404 1.00 99.06 184 LEU F N 1
ATOM 9974 C CA . LEU F 6 184 ? 171.975 162.691 119.136 1.00 99.37 184 LEU F CA 1
ATOM 9975 C C . LEU F 6 184 ? 170.544 162.626 118.607 1.00 100.91 184 LEU F C 1
ATOM 9976 O O . LEU F 6 184 ? 170.006 161.541 118.356 1.00 102.12 184 LEU F O 1
ATOM 9981 N N . LYS F 6 185 ? 169.966 163.812 118.461 1.00 102.66 185 LYS F N 1
ATOM 9982 C CA . LYS F 6 185 ? 168.584 163.969 118.003 1.00 104.69 185 LYS F CA 1
ATOM 9983 C C . LYS F 6 185 ? 168.419 163.340 116.626 1.00 105.62 185 LYS F C 1
ATOM 9984 O O . LYS F 6 185 ? 167.451 162.587 116.382 1.00 105.60 185 LYS F O 1
ATOM 9990 N N . ALA F 6 186 ? 169.378 163.646 115.758 1.00 107.19 186 ALA F N 1
ATOM 9991 C CA . ALA F 6 186 ? 169.368 163.161 114.376 1.00 108.87 186 ALA F CA 1
ATOM 9992 C C . ALA F 6 186 ? 169.409 161.636 114.378 1.00 108.67 186 ALA F C 1
ATOM 9993 O O . ALA F 6 186 ? 168.636 160.988 113.633 1.00 108.45 186 ALA F O 1
ATOM 9995 N N . ASP F 6 187 ? 170.280 161.086 115.227 1.00 108.81 187 ASP F N 1
ATOM 9996 C CA . ASP F 6 187 ? 170.555 159.659 115.240 1.00 110.71 187 ASP F CA 1
ATOM 9997 C C . ASP F 6 187 ? 169.445 158.819 115.883 1.00 109.52 187 ASP F C 1
ATOM 9998 O O . ASP F 6 187 ? 169.383 157.610 115.662 1.00 112.33 187 ASP F O 1
ATOM 10003 N N . GLY F 6 188 ? 168.578 159.461 116.669 1.00 106.78 188 GLY F N 1
ATOM 10004 C CA . GLY F 6 188 ? 167.541 158.770 117.430 1.00 105.86 188 GLY F CA 1
ATOM 10005 C C . GLY F 6 188 ? 168.027 158.259 118.778 1.00 103.50 188 GLY F C 1
ATOM 10006 O O . GLY F 6 188 ? 167.317 157.503 119.443 1.00 102.27 188 GLY F O 1
ATOM 10007 N N . ARG F 6 189 ? 169.225 158.684 119.188 1.00 102.06 189 ARG F N 1
ATOM 10008 C CA . ARG F 6 189 ? 169.813 158.283 120.468 1.00 101.35 189 ARG F CA 1
ATOM 10009 C C . ARG F 6 189 ? 169.239 159.114 121.615 1.00 97.71 189 ARG F C 1
ATOM 10010 O O . ARG F 6 189 ? 169.346 158.719 122.776 1.00 97.86 189 ARG F O 1
ATOM 10018 N N . LEU F 6 190 ? 168.650 160.265 121.289 1.00 95.28 190 LEU F N 1
ATOM 10019 C CA . LEU F 6 190 ? 168.004 161.124 122.278 1.00 94.17 190 LEU F CA 1
ATOM 10020 C C . LEU F 6 190 ? 166.651 160.546 122.672 1.00 91.05 190 LEU F C 1
ATOM 10021 O O . LEU F 6 190 ? 166.068 159.745 121.941 1.00 91.15 190 LEU F O 1
ATOM 10026 N N . MET F 6 191 ? 166.171 160.953 123.840 1.00 93.76 191 MET F N 1
ATOM 10027 C CA . MET F 6 191 ? 164.916 160.461 124.407 1.00 99.20 191 MET F CA 1
ATOM 10028 C C . MET F 6 191 ? 164.494 161.439 125.499 1.00 104.88 191 MET F C 1
ATOM 10029 O O . MET F 6 191 ? 165.340 161.863 126.281 1.00 108.78 191 MET F O 1
ATOM 10034 N N . ASN F 6 192 ? 163.210 161.794 125.560 1.00 107.82 192 ASN F N 1
ATOM 10035 C CA . ASN F 6 192 ? 162.746 162.837 126.490 1.00 112.16 192 ASN F CA 1
ATOM 10036 C C . ASN F 6 192 ? 161.710 162.367 127.513 1.00 108.46 192 ASN F C 1
ATOM 10037 O O . ASN F 6 192 ? 160.798 161.608 127.181 1.00 106.02 192 ASN F O 1
ATOM 10042 N N . ASP F 6 193 ? 161.874 162.837 128.754 1.00 109.70 193 ASP F N 1
ATOM 10043 C CA . ASP F 6 193 ? 160.874 162.684 129.814 1.00 111.18 193 ASP F CA 1
ATOM 10044 C C . ASP F 6 193 ? 159.790 163.744 129.648 1.00 109.20 193 ASP F C 1
ATOM 10045 O O . ASP F 6 193 ? 158.654 163.431 129.295 1.00 110.65 193 ASP F O 1
ATOM 10050 N N . GLY F 6 194 ? 160.175 165.002 129.857 1.00 105.76 194 GLY F N 1
ATOM 10051 C CA . GLY F 6 194 ? 159.230 166.103 130.035 1.00 103.51 194 GLY F CA 1
ATOM 10052 C C . GLY F 6 194 ? 159.871 167.472 130.058 1.00 100.96 194 GLY F C 1
ATOM 10053 O O . GLY F 6 194 ? 159.393 168.394 129.402 1.00 103.47 194 GLY F O 1
ATOM 10054 N N . ALA F 6 195 ? 160.910 167.611 130.876 1.00 95.31 195 ALA F N 1
ATOM 10055 C CA . ALA F 6 195 ? 161.802 168.772 130.843 1.00 92.03 195 ALA F CA 1
ATOM 10056 C C . ALA F 6 195 ? 163.271 168.349 131.003 1.00 89.84 195 ALA F C 1
ATOM 10057 O O . ALA F 6 195 ? 164.122 169.157 131.389 1.00 89.31 195 ALA F O 1
ATOM 10059 N N . ASN F 6 196 ? 163.556 167.089 130.672 1.00 87.93 196 ASN F N 1
ATOM 10060 C CA . ASN F 6 196 ? 164.838 166.439 130.930 1.00 86.30 196 ASN F CA 1
ATOM 10061 C C . ASN F 6 196 ? 165.011 165.319 129.918 1.00 83.46 196 ASN F C 1
ATOM 10062 O O . ASN F 6 196 ? 164.130 164.468 129.802 1.00 83.91 196 ASN F O 1
ATOM 10067 N N . VAL F 6 197 ? 166.122 165.312 129.185 1.00 82.59 197 VAL F N 1
ATOM 10068 C CA . VAL F 6 197 ? 166.433 164.173 128.310 1.00 83.10 197 VAL F CA 1
ATOM 10069 C C . VAL F 6 197 ? 167.040 163.019 129.113 1.00 86.97 197 VAL F C 1
ATOM 10070 O O . VAL F 6 197 ? 167.818 163.238 130.047 1.00 88.60 197 VAL F O 1
ATOM 10074 N N . LYS F 6 198 ? 166.661 161.798 128.746 1.00 88.73 198 LYS F N 1
ATOM 10075 C CA . LYS F 6 198 ? 167.209 160.577 129.333 1.00 91.30 198 LYS F CA 1
ATOM 10076 C C . LYS F 6 198 ? 168.460 160.138 128.587 1.00 88.37 198 LYS F C 1
ATOM 10077 O O . LYS F 6 198 ? 169.478 159.835 129.210 1.00 89.11 198 LYS F O 1
ATOM 10083 N N . VAL F 6 199 ? 168.355 160.101 127.256 1.00 84.78 199 VAL F N 1
ATOM 10084 C CA . VAL F 6 199 ? 169.411 159.640 126.343 1.00 84.72 199 VAL F CA 1
ATOM 10085 C C . VAL F 6 199 ? 169.639 158.134 126.438 1.00 86.30 199 VAL F C 1
ATOM 10086 O O . VAL F 6 199 ? 169.800 157.574 127.524 1.00 86.73 199 VAL F O 1
ATOM 10090 N N . ILE F 6 200 ? 169.689 157.498 125.273 1.00 87.75 200 ILE F N 1
ATOM 10091 C CA . ILE F 6 200 ? 169.662 156.046 125.171 1.00 86.85 200 ILE F CA 1
ATOM 10092 C C . ILE F 6 200 ? 171.096 155.526 125.200 1.00 87.05 200 ILE F C 1
ATOM 10093 O O . ILE F 6 200 ? 171.904 155.858 124.331 1.00 86.61 200 ILE F O 1
ATOM 10098 N N . THR F 6 201 ? 171.399 154.715 126.208 1.00 89.62 201 THR F N 1
ATOM 10099 C CA . THR F 6 201 ? 172.721 154.120 126.362 1.00 92.88 201 THR F CA 1
ATOM 10100 C C . THR F 6 201 ? 172.909 152.962 125.396 1.00 93.81 201 THR F C 1
ATOM 10101 O O . THR F 6 201 ? 171.941 152.434 124.852 1.00 92.78 201 THR F O 1
ATOM 10105 N N . ASN F 6 202 ? 174.168 152.589 125.183 1.00 98.50 202 ASN F N 1
ATOM 10106 C CA . ASN F 6 202 ? 174.520 151.335 124.500 1.00 103.11 202 ASN F CA 1
ATOM 10107 C C . ASN F 6 202 ? 175.178 150.301 125.425 1.00 102.37 202 ASN F C 1
ATOM 10108 O O . ASN F 6 202 ? 175.418 149.166 125.010 1.00 103.50 202 ASN F O 1
ATOM 10113 N N . HIS F 6 203 ? 175.457 150.698 126.667 1.00 103.69 203 HIS F N 1
ATOM 10114 C CA . HIS F 6 203 ? 176.112 149.839 127.649 1.00 106.78 203 HIS F CA 1
ATOM 10115 C C . HIS F 6 203 ? 175.053 149.104 128.466 1.00 98.94 203 HIS F C 1
ATOM 10116 O O . HIS F 6 203 ? 175.113 147.882 128.614 1.00 98.94 203 HIS F O 1
ATOM 10123 N N . GLY F 6 204 ? 174.089 149.856 128.993 1.00 92.18 204 GLY F N 1
ATOM 10124 C CA . GLY F 6 204 ? 172.905 149.278 129.627 1.00 89.08 204 GLY F CA 1
ATOM 10125 C C . GLY F 6 204 ? 171.978 148.595 128.632 1.00 88.15 204 GLY F C 1
ATOM 10126 O O . GLY F 6 204 ? 171.359 147.575 128.959 1.00 84.30 204 GLY F O 1
ATOM 10127 N N . THR F 6 205 ? 171.885 149.163 127.423 1.00 90.30 205 THR F N 1
ATOM 10128 C CA . THR F 6 205 ? 171.056 148.621 126.329 1.00 88.99 205 THR F CA 1
ATOM 10129 C C . THR F 6 205 ? 171.898 147.811 125.324 1.00 82.65 205 THR F C 1
ATOM 10130 O O . THR F 6 205 ? 172.342 148.313 124.286 1.00 76.07 205 THR F O 1
ATOM 10134 N N . LEU F 6 206 ? 172.105 146.544 125.671 1.00 82.17 206 LEU F N 1
ATOM 10135 C CA . LEU F 6 206 ? 172.828 145.592 124.841 1.00 82.81 206 LEU F CA 1
ATOM 10136 C C . LEU F 6 206 ? 171.880 145.039 123.779 1.00 91.00 206 LEU F C 1
ATOM 10137 O O . LEU F 6 206 ? 172.203 145.049 122.588 1.00 96.31 206 LEU F O 1
ATOM 10142 N N . ALA F 6 207 ? 170.714 144.557 124.222 1.00 93.03 207 ALA F N 1
ATOM 10143 C CA . ALA F 6 207 ? 169.638 144.104 123.327 1.00 90.60 207 ALA F CA 1
ATOM 10144 C C . ALA F 6 207 ? 168.273 144.216 124.017 1.00 91.82 207 ALA F C 1
ATOM 10145 O O . ALA F 6 207 ? 167.629 143.211 124.329 1.00 90.88 207 ALA F O 1
ATOM 10147 N N . GLN F 6 208 ? 167.866 145.458 124.282 1.00 96.23 208 GLN F N 1
ATOM 10148 C CA . GLN F 6 208 ? 166.596 145.765 124.963 1.00 100.07 208 GLN F CA 1
ATOM 10149 C C . GLN F 6 208 ? 165.937 147.061 124.425 1.00 109.11 208 GLN F C 1
ATOM 10150 O O . GLN F 6 208 ? 165.216 147.745 125.161 1.00 108.04 208 GLN F O 1
ATOM 10156 N N . TYR F 6 209 ? 166.168 147.377 123.144 1.00 115.42 209 TYR F N 1
ATOM 10157 C CA . TYR F 6 209 ? 165.619 148.584 122.510 1.00 117.45 209 TYR F CA 1
ATOM 10158 C C . TYR F 6 209 ? 164.172 148.317 122.087 1.00 119.72 209 TYR F C 1
ATOM 10159 O O . TYR F 6 209 ? 163.900 147.999 120.926 1.00 119.84 209 TYR F O 1
ATOM 10168 N N . ALA F 6 210 ? 163.250 148.421 123.036 1.00 126.53 210 ALA F N 1
ATOM 10169 C CA . ALA F 6 210 ? 161.819 148.251 122.751 1.00 137.22 210 ALA F CA 1
ATOM 10170 C C . ALA F 6 210 ? 160.989 149.119 123.692 1.00 144.32 210 ALA F C 1
ATOM 10171 O O . ALA F 6 210 ? 159.991 148.678 124.271 1.00 145.53 210 ALA F O 1
ATOM 10173 N N . LYS F 6 211 ? 161.407 150.378 123.785 1.00 150.00 211 LYS F N 1
ATOM 10174 C CA . LYS F 6 211 ? 160.943 151.333 124.802 1.00 155.32 211 LYS F CA 1
ATOM 10175 C C . LYS F 6 211 ? 161.745 152.633 124.692 1.00 153.33 211 LYS F C 1
ATOM 10176 O O . LYS F 6 211 ? 161.173 153.725 124.697 1.00 155.11 211 LYS F O 1
ATOM 10182 N N . ASP F 6 212 ? 163.069 152.499 124.589 1.00 149.18 212 ASP F N 1
ATOM 10183 C CA . ASP F 6 212 ? 163.966 153.627 124.373 1.00 146.45 212 ASP F CA 1
ATOM 10184 C C . ASP F 6 212 ? 163.819 154.119 122.938 1.00 138.49 212 ASP F C 1
ATOM 10185 O O . ASP F 6 212 ? 163.530 155.294 122.700 1.00 135.79 212 ASP F O 1
ATOM 10190 N N . ILE F 6 213 ? 164.012 153.201 121.994 1.00 133.84 213 ILE F N 1
ATOM 10191 C CA . ILE F 6 213 ? 163.931 153.503 120.562 1.00 132.81 213 ILE F CA 1
ATOM 10192 C C . ILE F 6 213 ? 162.502 153.841 120.110 1.00 133.97 213 ILE F C 1
ATOM 10193 O O . ILE F 6 213 ? 162.314 154.570 119.133 1.00 133.82 213 ILE F O 1
ATOM 10198 N N . ALA F 6 214 ? 161.508 153.307 120.820 1.00 136.34 214 ALA F N 1
ATOM 10199 C CA . ALA F 6 214 ? 160.100 153.624 120.564 1.00 139.67 214 ALA F CA 1
ATOM 10200 C C . ALA F 6 214 ? 159.749 155.090 120.858 1.00 139.27 214 ALA F C 1
ATOM 10201 O O . ALA F 6 214 ? 158.932 155.682 120.148 1.00 137.92 214 ALA F O 1
ATOM 10203 N N . ALA F 6 215 ? 160.369 155.662 121.896 1.00 138.74 215 ALA F N 1
ATOM 10204 C CA . ALA F 6 215 ? 160.110 157.043 122.325 1.00 138.38 215 ALA F CA 1
ATOM 10205 C C . ALA F 6 215 ? 161.293 157.985 122.049 1.00 137.56 215 ALA F C 1
ATOM 10206 O O . ALA F 6 215 ? 161.606 158.856 122.867 1.00 136.98 215 ALA F O 1
ATOM 10208 N N . ALA F 6 216 ? 161.932 157.819 120.890 1.00 138.94 216 ALA F N 1
ATOM 10209 C CA . ALA F 6 216 ? 163.059 158.668 120.491 1.00 141.00 216 ALA F CA 1
ATOM 10210 C C . ALA F 6 216 ? 162.554 159.976 119.881 1.00 145.61 216 ALA F C 1
ATOM 10211 O O . ALA F 6 216 ? 161.492 160.006 119.250 1.00 146.25 216 ALA F O 1
ATOM 10213 N N . ASN F 6 217 ? 163.327 161.047 120.068 1.00 150.47 217 ASN F N 1
ATOM 10214 C CA . ASN F 6 217 ? 162.965 162.386 119.583 1.00 153.92 217 ASN F CA 1
ATOM 10215 C C . ASN F 6 217 ? 163.391 162.605 118.133 1.00 156.54 217 ASN F C 1
ATOM 10216 O O . ASN F 6 217 ? 164.519 162.298 117.744 1.00 157.92 217 ASN F O 1
ATOM 10222 N N . MET G 7 1 ? 163.967 272.323 167.286 1.00 208.32 1 MET G N 1
ATOM 10223 C CA . MET G 7 1 ? 163.306 273.578 167.776 1.00 210.13 1 MET G CA 1
ATOM 10224 C C . MET G 7 1 ? 164.327 274.574 168.348 1.00 205.38 1 MET G C 1
ATOM 10225 O O . MET G 7 1 ? 165.520 274.270 168.423 1.00 204.81 1 MET G O 1
ATOM 10230 N N . LYS G 7 2 ? 163.846 275.758 168.734 1.00 195.92 2 LYS G N 1
ATOM 10231 C CA . LYS G 7 2 ? 164.688 276.844 169.261 1.00 186.68 2 LYS G CA 1
ATOM 10232 C C . LYS G 7 2 ? 164.560 276.978 170.788 1.00 174.80 2 LYS G C 1
ATOM 10233 O O . LYS G 7 2 ? 163.834 276.206 171.420 1.00 176.30 2 LYS G O 1
ATOM 10239 N N . THR G 7 3 ? 165.282 277.944 171.366 1.00 159.39 3 THR G N 1
ATOM 10240 C CA . THR G 7 3 ? 165.353 278.153 172.826 1.00 147.16 3 THR G CA 1
ATOM 10241 C C . THR G 7 3 ? 163.979 278.271 173.498 1.00 136.73 3 THR G C 1
ATOM 10242 O O . THR G 7 3 ? 163.064 278.883 172.944 1.00 137.43 3 THR G O 1
ATOM 10246 N N . SER G 7 4 ? 163.860 277.689 174.694 1.00 124.70 4 SER G N 1
ATOM 10247 C CA . SER G 7 4 ? 162.589 277.607 175.425 1.00 117.89 4 SER G CA 1
ATOM 10248 C C . SER G 7 4 ? 162.755 277.955 176.902 1.00 111.81 4 SER G C 1
ATOM 10249 O O . SER G 7 4 ? 163.855 277.884 177.441 1.00 109.60 4 SER G O 1
ATOM 10252 N N . LEU G 7 5 ? 161.649 278.332 177.544 1.00 108.31 5 LEU G N 1
ATOM 10253 C CA . LEU G 7 5 ? 161.623 278.600 178.986 1.00 104.39 5 LEU G CA 1
ATOM 10254 C C . LEU G 7 5 ? 161.420 277.291 179.740 1.00 96.98 5 LEU G C 1
ATOM 10255 O O . LEU G 7 5 ? 160.884 276.330 179.187 1.00 94.86 5 LEU G O 1
ATOM 10260 N N . CYS G 7 6 ? 161.832 277.269 181.007 1.00 92.70 6 CYS G N 1
ATOM 10261 C CA . CYS G 7 6 ? 161.952 276.018 181.772 1.00 89.41 6 CYS G CA 1
ATOM 10262 C C . CYS G 7 6 ? 160.634 275.369 182.219 1.00 89.98 6 CYS G C 1
ATOM 10263 O O . CYS G 7 6 ? 160.569 274.149 182.318 1.00 91.90 6 CYS G O 1
ATOM 10266 N N . ASN G 7 7 ? 159.609 276.170 182.510 1.00 89.19 7 ASN G N 1
ATOM 10267 C CA . ASN G 7 7 ? 158.310 275.684 183.044 1.00 88.71 7 ASN G CA 1
ATOM 10268 C C . ASN G 7 7 ? 158.322 275.179 184.502 1.00 84.91 7 ASN G C 1
ATOM 10269 O O . ASN G 7 7 ? 157.280 274.763 185.014 1.00 86.48 7 ASN G O 1
ATOM 10274 N N . TYR G 7 8 ? 159.482 275.200 185.159 1.00 81.33 8 TYR G N 1
ATOM 10275 C CA . TYR G 7 8 ? 159.553 275.221 186.622 1.00 79.22 8 TYR G CA 1
ATOM 10276 C C . TYR G 7 8 ? 160.012 276.611 187.073 1.00 77.63 8 TYR G C 1
ATOM 10277 O O . TYR G 7 8 ? 159.359 277.246 187.903 1.00 76.78 8 TYR G O 1
ATOM 10286 N N . SER G 7 9 ? 161.137 277.058 186.513 1.00 76.01 9 SER G N 1
ATOM 10287 C CA . SER G 7 9 ? 161.725 278.369 186.783 1.00 74.57 9 SER G CA 1
ATOM 10288 C C . SER G 7 9 ? 161.474 279.318 185.578 1.00 76.35 9 SER G C 1
ATOM 10289 O O . SER G 7 9 ? 160.352 279.364 185.068 1.00 76.36 9 SER G O 1
ATOM 10292 N N . GLU G 7 10 ? 162.481 280.084 185.149 1.00 79.05 10 GLU G N 1
ATOM 10293 C CA . GLU G 7 10 ? 162.416 280.855 183.898 1.00 83.57 10 GLU G CA 1
ATOM 10294 C C . GLU G 7 10 ? 163.767 280.807 183.164 1.00 81.32 10 GLU G C 1
ATOM 10295 O O . GLU G 7 10 ? 164.145 281.761 182.477 1.00 82.91 10 GLU G O 1
ATOM 10301 N N . PHE G 7 11 ? 164.483 279.689 183.291 1.00 77.98 11 PHE G N 1
ATOM 10302 C CA . PHE G 7 11 ? 165.815 279.561 182.699 1.00 77.14 11 PHE G CA 1
ATOM 10303 C C . PHE G 7 11 ? 165.749 279.359 181.193 1.00 79.52 11 PHE G C 1
ATOM 10304 O O . PHE G 7 11 ? 164.718 278.952 180.655 1.00 79.75 11 PHE G O 1
ATOM 10312 N N . LYS G 7 12 ? 166.864 279.641 180.527 1.00 83.24 12 LYS G N 1
ATOM 10313 C CA . LYS G 7 12 ? 167.002 279.363 179.103 1.00 87.93 12 LYS G CA 1
ATOM 10314 C C . LYS G 7 12 ? 167.357 277.891 178.885 1.00 86.01 12 LYS G C 1
ATOM 10315 O O . LYS G 7 12 ? 168.438 277.437 179.265 1.00 84.56 12 LYS G O 1
ATOM 10321 N N . ILE G 7 13 ? 166.424 277.161 178.282 1.00 85.28 13 ILE G N 1
ATOM 10322 C CA . ILE G 7 13 ? 166.636 275.793 177.840 1.00 85.57 13 ILE G CA 1
ATOM 10323 C C . ILE G 7 13 ? 167.071 275.873 176.381 1.00 84.13 13 ILE G C 1
ATOM 10324 O O . ILE G 7 13 ? 166.237 276.064 175.492 1.00 85.56 13 ILE G O 1
ATOM 10329 N N . TYR G 7 14 ? 168.374 275.752 176.139 1.00 83.41 14 TYR G N 1
ATOM 10330 C CA . TYR G 7 14 ? 168.902 275.707 174.771 1.00 83.94 14 TYR G CA 1
ATOM 10331 C C . TYR G 7 14 ? 168.641 274.331 174.187 1.00 84.12 14 TYR G C 1
ATOM 10332 O O . TYR G 7 14 ? 168.580 273.348 174.930 1.00 83.74 14 TYR G O 1
ATOM 10341 N N . PRO G 7 15 ? 168.518 274.241 172.849 1.00 85.71 15 PRO G N 1
ATOM 10342 C CA . PRO G 7 15 ? 167.897 273.046 172.276 1.00 87.55 15 PRO G CA 1
ATOM 10343 C C . PRO G 7 15 ? 168.718 271.750 172.361 1.00 85.18 15 PRO G C 1
ATOM 10344 O O . PRO G 7 15 ? 168.232 270.703 171.921 1.00 86.80 15 PRO G O 1
ATOM 10348 N N . ALA G 7 16 ? 169.921 271.816 172.935 1.00 79.45 16 ALA G N 1
ATOM 10349 C CA . ALA G 7 16 ? 170.783 270.653 173.094 1.00 76.41 16 ALA G CA 1
ATOM 10350 C C . ALA G 7 16 ? 170.786 270.059 174.508 1.00 73.27 16 ALA G C 1
ATOM 10351 O O . ALA G 7 16 ? 171.476 269.065 174.738 1.00 71.93 16 ALA G O 1
ATOM 10353 N N . ARG G 7 17 ? 170.021 270.638 175.440 1.00 72.14 17 ARG G N 1
ATOM 10354 C CA . ARG G 7 17 ? 170.119 270.263 176.861 1.00 72.48 17 ARG G CA 1
ATOM 10355 C C . ARG G 7 17 ? 168.780 270.301 177.607 1.00 68.54 17 ARG G C 1
ATOM 10356 O O . ARG G 7 17 ? 167.751 270.682 177.047 1.00 66.86 17 ARG G O 1
ATOM 10364 N N . GLY G 7 18 ? 168.823 269.888 178.874 1.00 66.05 18 GLY G N 1
ATOM 10365 C CA . GLY G 7 18 ? 167.643 269.805 179.731 1.00 64.35 18 GLY G CA 1
ATOM 10366 C C . GLY G 7 18 ? 166.918 268.483 179.571 1.00 62.59 18 GLY G C 1
ATOM 10367 O O . GLY G 7 18 ? 167.394 267.598 178.860 1.00 63.68 18 GLY G O 1
ATOM 10368 N N . MET G 7 19 ? 165.775 268.339 180.243 1.00 62.14 19 MET G N 1
ATOM 10369 C CA . MET G 7 19 ? 164.903 267.166 180.054 1.00 62.31 19 MET G CA 1
ATOM 10370 C C . MET G 7 19 ? 163.447 267.571 179.938 1.00 60.23 19 MET G C 1
ATOM 10371 O O . MET G 7 19 ? 162.955 268.368 180.735 1.00 60.36 19 MET G O 1
ATOM 10376 N N . LYS G 7 20 ? 162.763 267.005 178.949 1.00 60.09 20 LYS G N 1
ATOM 10377 C CA . LYS G 7 20 ? 161.319 267.148 178.816 1.00 60.03 20 LYS G CA 1
ATOM 10378 C C . LYS G 7 20 ? 160.660 266.015 179.605 1.00 56.21 20 LYS G C 1
ATOM 10379 O O . LYS G 7 20 ? 161.117 264.873 179.547 1.00 55.63 20 LYS G O 1
ATOM 10385 N N . PHE G 7 21 ? 159.608 266.342 180.356 1.00 54.20 21 PHE G N 1
ATOM 10386 C CA . PHE G 7 21 ? 158.833 265.351 181.112 1.00 52.52 21 PHE G CA 1
ATOM 10387 C C . PHE G 7 21 ? 157.328 265.560 180.888 1.00 52.18 21 PHE G C 1
ATOM 10388 O O . PHE G 7 21 ? 156.809 266.642 181.148 1.00 52.83 21 PHE G O 1
ATOM 10396 N N . VAL G 7 22 ? 156.647 264.507 180.434 1.00 52.92 22 VAL G N 1
ATOM 10397 C CA . VAL G 7 22 ? 155.222 264.536 180.103 1.00 54.54 22 VAL G CA 1
ATOM 10398 C C . VAL G 7 22 ? 154.419 263.849 181.203 1.00 57.03 22 VAL G C 1
ATOM 10399 O O . VAL G 7 22 ? 154.655 262.680 181.493 1.00 57.52 22 VAL G O 1
ATOM 10403 N N . ARG G 7 23 ? 153.469 264.561 181.807 1.00 62.32 23 ARG G N 1
ATOM 10404 C CA . ARG G 7 23 ? 152.593 263.965 182.831 1.00 67.59 23 ARG G CA 1
ATOM 10405 C C . ARG G 7 23 ? 151.400 263.245 182.207 1.00 70.62 23 ARG G C 1
ATOM 10406 O O . ARG G 7 23 ? 151.111 263.418 181.024 1.00 71.46 23 ARG G O 1
ATOM 10414 N N . GLY G 7 24 ? 150.715 262.441 183.017 1.00 74.31 24 GLY G N 1
ATOM 10415 C CA . GLY G 7 24 ? 149.527 261.696 182.586 1.00 77.10 24 GLY G CA 1
ATOM 10416 C C . GLY G 7 24 ? 148.337 262.597 182.302 1.00 79.13 24 GLY G C 1
ATOM 10417 O O . GLY G 7 24 ? 147.500 262.287 181.450 1.00 79.42 24 GLY G O 1
ATOM 10418 N N . ASP G 7 25 ? 148.273 263.719 183.018 1.00 80.86 25 ASP G N 1
ATOM 10419 C CA . ASP G 7 25 ? 147.315 264.804 182.727 1.00 83.34 25 ASP G CA 1
ATOM 10420 C C . ASP G 7 25 ? 147.530 265.527 181.376 1.00 81.56 25 ASP G C 1
ATOM 10421 O O . ASP G 7 25 ? 146.773 266.444 181.049 1.00 81.14 25 ASP G O 1
ATOM 10426 N N . SER G 7 26 ? 148.556 265.125 180.618 1.00 79.48 26 SER G N 1
ATOM 10427 C CA . SER G 7 26 ? 148.854 265.642 179.278 1.00 78.75 26 SER G CA 1
ATOM 10428 C C . SER G 7 26 ? 149.428 267.056 179.326 1.00 76.71 26 SER G C 1
ATOM 10429 O O . SER G 7 26 ? 149.131 267.891 178.474 1.00 78.39 26 SER G O 1
ATOM 10432 N N . LYS G 7 27 ? 150.266 267.297 180.329 1.00 75.70 27 LYS G N 1
ATOM 10433 C CA . LYS G 7 27 ? 151.010 268.537 180.476 1.00 75.75 27 LYS G CA 1
ATOM 10434 C C . LYS G 7 27 ? 152.481 268.181 180.353 1.00 70.50 27 LYS G C 1
ATOM 10435 O O . LYS G 7 27 ? 152.885 267.085 180.748 1.00 69.78 27 LYS G O 1
ATOM 10441 N N . VAL G 7 28 ? 153.274 269.095 179.803 1.00 67.65 28 VAL G N 1
ATOM 10442 C CA . VAL G 7 28 ? 154.715 268.875 179.656 1.00 66.88 28 VAL G CA 1
ATOM 10443 C C . VAL G 7 28 ? 155.526 269.958 180.342 1.00 65.46 28 VAL G C 1
ATOM 10444 O O . VAL G 7 28 ? 155.032 271.055 180.617 1.00 64.74 28 VAL G O 1
ATOM 10448 N N . PHE G 7 29 ? 156.776 269.611 180.622 1.00 65.10 29 PHE G N 1
ATOM 10449 C CA . PHE G 7 29 ? 157.700 270.461 181.354 1.00 66.21 29 PHE G CA 1
ATOM 10450 C C . PHE G 7 29 ? 159.083 270.272 180.762 1.00 65.83 29 PHE G C 1
ATOM 10451 O O . PHE G 7 29 ? 159.484 269.134 180.543 1.00 67.03 29 PHE G O 1
ATOM 10459 N N . HIS G 7 30 ? 159.814 271.356 180.505 1.00 66.26 30 HIS G N 1
ATOM 10460 C CA . HIS G 7 30 ? 161.271 271.247 180.378 1.00 68.49 30 HIS G CA 1
ATOM 10461 C C . HIS G 7 30 ? 161.854 271.252 181.779 1.00 65.19 30 HIS G C 1
ATOM 10462 O O . HIS G 7 30 ? 161.159 271.529 182.756 1.00 65.99 30 HIS G O 1
ATOM 10469 N N . PHE G 7 31 ? 163.130 270.923 181.867 1.00 61.90 31 PHE G N 1
ATOM 10470 C CA . PHE G 7 31 ? 163.857 270.969 183.119 1.00 60.33 31 PHE G CA 1
ATOM 10471 C C . PHE G 7 31 ? 165.322 271.183 182.786 1.00 59.63 31 PHE G C 1
ATOM 10472 O O . PHE G 7 31 ? 165.974 270.269 182.266 1.00 59.16 31 PHE G O 1
ATOM 10480 N N . ILE G 7 32 ? 165.818 272.390 183.058 1.00 59.40 32 ILE G N 1
ATOM 10481 C CA . ILE G 7 32 ? 167.215 272.751 182.806 1.00 60.13 32 ILE G CA 1
ATOM 10482 C C . ILE G 7 32 ? 168.215 271.773 183.433 1.00 61.20 32 ILE G C 1
ATOM 10483 O O . ILE G 7 32 ? 169.270 271.501 182.850 1.00 62.94 32 ILE G O 1
ATOM 10488 N N . ASN G 7 33 ? 167.877 271.257 184.610 1.00 60.08 33 ASN G N 1
ATOM 10489 C CA . ASN G 7 33 ? 168.717 270.318 185.336 1.00 60.06 33 ASN G CA 1
ATOM 10490 C C . ASN G 7 33 ? 167.880 269.252 186.013 1.00 57.89 33 ASN G C 1
ATOM 10491 O O . ASN G 7 33 ? 166.658 269.369 186.098 1.00 58.37 33 ASN G O 1
ATOM 10496 N N . THR G 7 34 ? 168.550 268.204 186.481 1.00 55.93 34 THR G N 1
ATOM 10497 C CA . THR G 7 34 ? 167.945 267.251 187.423 1.00 55.08 34 THR G CA 1
ATOM 10498 C C . THR G 7 34 ? 167.604 267.859 188.787 1.00 54.09 34 THR G C 1
ATOM 10499 O O . THR G 7 34 ? 166.707 267.348 189.487 1.00 54.53 34 THR G O 1
ATOM 10503 N N . LYS G 7 35 ? 168.323 268.919 189.145 1.00 53.21 35 LYS G N 1
ATOM 10504 C CA . LYS G 7 35 ? 168.146 269.627 190.388 1.00 52.65 35 LYS G CA 1
ATOM 10505 C C . LYS G 7 35 ? 166.711 270.114 190.536 1.00 51.52 35 LYS G C 1
ATOM 10506 O O . LYS G 7 35 ? 166.070 269.930 191.597 1.00 52.14 35 LYS G O 1
ATOM 10512 N N . VAL G 7 36 ? 166.221 270.713 189.448 1.00 50.89 36 VAL G N 1
ATOM 10513 C CA . VAL G 7 36 ? 164.851 271.231 189.392 1.00 50.53 36 VAL G CA 1
ATOM 10514 C C . VAL G 7 36 ? 163.830 270.141 189.259 1.00 51.34 36 VAL G C 1
ATOM 10515 O O . VAL G 7 36 ? 162.758 270.283 189.854 1.00 52.56 36 VAL G O 1
ATOM 10519 N N . GLU G 7 37 ? 164.181 269.045 188.579 1.00 52.48 37 GLU G N 1
ATOM 10520 C CA . GLU G 7 37 ? 163.326 267.860 188.494 1.00 52.92 37 GLU G CA 1
ATOM 10521 C C . GLU G 7 37 ? 163.006 267.336 189.887 1.00 52.34 37 GLU G C 1
ATOM 10522 O O . GLU G 7 37 ? 161.843 267.033 190.205 1.00 53.07 37 GLU G O 1
ATOM 10528 N N . SER G 7 38 ? 164.059 267.245 190.690 1.00 52.55 38 SER G N 1
ATOM 10529 C CA . SER G 7 38 ? 163.968 266.755 192.069 1.00 53.53 38 SER G CA 1
ATOM 10530 C C . SER G 7 38 ? 162.995 267.619 192.864 1.00 52.56 38 SER G C 1
ATOM 10531 O O . SER G 7 38 ? 162.125 267.099 193.585 1.00 54.01 38 SER G O 1
ATOM 10534 N N . LEU G 7 39 ? 163.173 268.927 192.707 1.00 51.74 39 LEU G N 1
ATOM 10535 C CA . LEU G 7 39 ? 162.340 269.920 193.398 1.00 52.90 39 LEU G CA 1
ATOM 10536 C C . LEU G 7 39 ? 160.876 269.725 193.024 1.00 54.73 39 LEU G C 1
ATOM 10537 O O . LEU G 7 39 ? 159.997 269.729 193.900 1.00 55.47 39 LEU G O 1
ATOM 10542 N N . PHE G 7 40 ? 160.652 269.549 191.729 1.00 56.32 40 PHE G N 1
ATOM 10543 C CA . PHE G 7 40 ? 159.311 269.343 191.174 1.00 57.45 40 PHE G CA 1
ATOM 10544 C C . PHE G 7 40 ? 158.665 268.115 191.812 1.00 59.47 40 PHE G C 1
ATOM 10545 O O . PHE G 7 40 ? 157.494 268.155 192.237 1.00 60.51 40 PHE G O 1
ATOM 10553 N N . PHE G 7 41 ? 159.457 267.051 191.867 1.00 63.90 41 PHE G N 1
ATOM 10554 C CA . PHE G 7 41 ? 159.015 265.777 192.438 1.00 67.91 41 PHE G CA 1
ATOM 10555 C C . PHE G 7 41 ? 158.601 265.958 193.889 1.00 65.59 41 PHE G C 1
ATOM 10556 O O . PHE G 7 41 ? 157.544 265.468 194.314 1.00 65.63 41 PHE G O 1
ATOM 10564 N N . ARG G 7 42 ? 159.436 266.689 194.618 1.00 64.30 42 ARG G N 1
ATOM 10565 C CA . ARG G 7 42 ? 159.211 266.988 196.035 1.00 64.95 42 ARG G CA 1
ATOM 10566 C C . ARG G 7 42 ? 157.945 267.791 196.317 1.00 65.98 42 ARG G C 1
ATOM 10567 O O . ARG G 7 42 ? 157.311 267.606 197.351 1.00 66.85 42 ARG G O 1
ATOM 10575 N N . LYS G 7 43 ? 157.623 268.685 195.382 1.00 68.38 43 LYS G N 1
ATOM 10576 C CA . LYS G 7 43 ? 156.591 269.714 195.516 1.00 71.94 43 LYS G CA 1
ATOM 10577 C C . LYS G 7 43 ? 157.087 270.846 196.417 1.00 71.31 43 LYS G C 1
ATOM 10578 O O . LYS G 7 43 ? 156.354 271.331 197.284 1.00 71.97 43 LYS G O 1
ATOM 10584 N N . ILE G 7 44 ? 158.336 271.259 196.196 1.00 72.04 44 ILE G N 1
ATOM 10585 C CA . ILE G 7 44 ? 158.882 272.467 196.806 1.00 74.52 44 ILE G CA 1
ATOM 10586 C C . ILE G 7 44 ? 158.615 273.575 195.804 1.00 75.70 44 ILE G C 1
ATOM 10587 O O . ILE G 7 44 ? 159.096 273.502 194.671 1.00 76.32 44 ILE G O 1
ATOM 10592 N N . ASN G 7 45 ? 157.838 274.583 196.204 1.00 78.66 45 ASN G N 1
ATOM 10593 C CA . ASN G 7 45 ? 157.494 275.684 195.300 1.00 81.59 45 ASN G CA 1
ATOM 10594 C C . ASN G 7 45 ? 158.739 276.454 194.883 1.00 82.62 45 ASN G C 1
ATOM 10595 O O . ASN G 7 45 ? 159.667 276.602 195.681 1.00 81.61 45 ASN G O 1
ATOM 10600 N N . PRO G 7 46 ? 158.764 276.950 193.633 1.00 82.70 46 PRO G N 1
ATOM 10601 C CA . PRO G 7 46 ? 159.888 277.775 193.212 1.00 82.83 46 PRO G CA 1
ATOM 10602 C C . PRO G 7 46 ? 159.877 279.164 193.867 1.00 84.55 46 PRO G C 1
ATOM 10603 O O . PRO G 7 46 ? 160.923 279.810 193.926 1.00 84.48 46 PRO G O 1
ATOM 10607 N N . ARG G 7 47 ? 158.719 279.593 194.379 1.00 88.75 47 ARG G N 1
ATOM 10608 C CA . ARG G 7 47 ? 158.597 280.868 195.102 1.00 91.94 47 ARG G CA 1
ATOM 10609 C C . ARG G 7 47 ? 159.265 280.819 196.479 1.00 86.33 47 ARG G C 1
ATOM 10610 O O . ARG G 7 47 ? 159.451 281.859 197.109 1.00 84.83 47 ARG G O 1
ATOM 10618 N N . ASP G 7 48 ? 159.584 279.614 196.954 1.00 84.24 48 ASP G N 1
ATOM 10619 C CA . ASP G 7 48 ? 160.546 279.432 198.042 1.00 83.82 48 ASP G CA 1
ATOM 10620 C C . ASP G 7 48 ? 161.977 279.597 197.529 1.00 79.30 48 ASP G C 1
ATOM 10621 O O . ASP G 7 48 ? 162.773 280.324 198.125 1.00 78.99 48 ASP G O 1
ATOM 10626 N N . ILE G 7 49 ? 162.292 278.912 196.428 1.00 75.63 49 ILE G N 1
ATOM 10627 C CA . ILE G 7 49 ? 163.677 278.749 195.964 1.00 73.31 49 ILE G CA 1
ATOM 10628 C C . ILE G 7 49 ? 164.246 280.033 195.343 1.00 70.86 49 ILE G C 1
ATOM 10629 O O . ILE G 7 49 ? 163.835 280.449 194.260 1.00 68.52 49 ILE G O 1
ATOM 10634 N N . ARG G 7 50 ? 165.201 280.635 196.052 1.00 70.13 50 ARG G N 1
ATOM 10635 C CA . ARG G 7 50 ? 165.903 281.849 195.610 1.00 69.36 50 ARG G CA 1
ATOM 10636 C C . ARG G 7 50 ? 166.775 281.688 194.348 1.00 66.70 50 ARG G C 1
ATOM 10637 O O . ARG G 7 50 ? 167.024 282.670 193.650 1.00 65.20 50 ARG G O 1
ATOM 10645 N N . TRP G 7 51 ? 167.251 280.471 194.071 1.00 67.09 51 TRP G N 1
ATOM 10646 C CA . TRP G 7 51 ? 167.986 280.183 192.824 1.00 67.40 51 TRP G CA 1
ATOM 10647 C C . TRP G 7 51 ? 167.102 280.390 191.585 1.00 66.46 51 TRP G C 1
ATOM 10648 O O . TRP G 7 51 ? 167.604 280.759 190.524 1.00 63.48 51 TRP G O 1
ATOM 10659 N N . SER G 7 52 ? 165.793 280.159 191.737 1.00 69.89 52 SER G N 1
ATOM 10660 C CA . SER G 7 52 ? 164.832 280.233 190.632 1.00 71.55 52 SER G CA 1
ATOM 10661 C C . SER G 7 52 ? 164.654 281.650 190.132 1.00 74.22 52 SER G C 1
ATOM 10662 O O . SER G 7 52 ? 164.813 282.609 190.885 1.00 75.20 52 SER G O 1
ATOM 10665 N N . MET G 7 53 ? 164.313 281.762 188.853 1.00 79.07 53 MET G N 1
ATOM 10666 C CA . MET G 7 53 ? 164.103 283.048 188.211 1.00 84.39 53 MET G CA 1
ATOM 10667 C C . MET G 7 53 ? 162.727 283.611 188.417 1.00 84.30 53 MET G C 1
ATOM 10668 O O . MET G 7 53 ? 162.598 284.830 188.399 1.00 87.60 53 MET G O 1
ATOM 10673 N N . VAL G 7 54 ? 161.731 282.747 188.647 1.00 83.41 54 VAL G N 1
ATOM 10674 C CA . VAL G 7 54 ? 160.390 283.181 189.044 1.00 83.59 54 VAL G CA 1
ATOM 10675 C C . VAL G 7 54 ? 160.369 283.883 190.385 1.00 82.15 54 VAL G C 1
ATOM 10676 O O . VAL G 7 54 ? 159.543 284.786 190.586 1.00 84.10 54 VAL G O 1
ATOM 10680 N N . TYR G 7 55 ? 161.248 283.452 191.289 1.00 80.73 55 TYR G N 1
ATOM 10681 C CA . TYR G 7 55 ? 161.456 284.132 192.574 1.00 80.02 55 TYR G CA 1
ATOM 10682 C C . TYR G 7 55 ? 161.986 285.533 192.304 1.00 83.56 55 TYR G C 1
ATOM 10683 O O . TYR G 7 55 ? 161.471 286.565 192.843 1.00 88.24 55 TYR G O 1
ATOM 10692 N N . ARG G 7 56 ? 163.038 285.565 191.477 1.00 86.90 56 ARG G N 1
ATOM 10693 C CA . ARG G 7 56 ? 163.691 286.836 191.115 1.00 92.37 56 ARG G CA 1
ATOM 10694 C C . ARG G 7 56 ? 162.709 287.749 190.408 1.00 95.23 56 ARG G C 1
ATOM 10695 O O . ARG G 7 56 ? 162.692 288.951 190.683 1.00 97.08 56 ARG G O 1
ATOM 10703 N N . ARG G 7 57 ? 161.907 287.167 189.517 1.00 99.52 57 ARG G N 1
ATOM 10704 C CA . ARG G 7 57 ? 160.878 287.895 188.777 1.00 104.90 57 ARG G CA 1
ATOM 10705 C C . ARG G 7 57 ? 159.890 288.560 189.735 1.00 108.78 57 ARG G C 1
ATOM 10706 O O . ARG G 7 57 ? 159.579 289.760 189.597 1.00 112.16 57 ARG G O 1
ATOM 10714 N N . ILE G 7 58 ? 159.362 287.776 190.676 1.00 113.44 58 ILE G N 1
ATOM 10715 C CA . ILE G 7 58 ? 158.300 288.249 191.575 1.00 119.75 58 ILE G CA 1
ATOM 10716 C C . ILE G 7 58 ? 158.820 289.136 192.715 1.00 124.84 58 ILE G C 1
ATOM 10717 O O . ILE G 7 58 ? 158.044 289.893 193.302 1.00 125.55 58 ILE G O 1
ATOM 10722 N N . TYR G 7 59 ? 160.116 289.037 193.025 1.00 133.61 59 TYR G N 1
ATOM 10723 C CA . TYR G 7 59 ? 160.776 289.935 193.986 1.00 142.49 59 TYR G CA 1
ATOM 10724 C C . TYR G 7 59 ? 161.770 290.908 193.312 1.00 155.99 59 TYR G C 1
ATOM 10725 O O . TYR G 7 59 ? 162.726 291.363 193.946 1.00 154.35 59 TYR G O 1
ATOM 10734 N N . LYS G 7 60 ? 161.521 291.209 192.031 1.00 175.16 60 LYS G N 1
ATOM 10735 C CA . LYS G 7 60 ? 162.141 292.319 191.274 1.00 188.19 60 LYS G CA 1
ATOM 10736 C C . LYS G 7 60 ? 163.673 292.404 191.343 1.00 198.61 60 LYS G C 1
ATOM 10737 O O . LYS G 7 60 ? 164.232 293.132 192.170 1.00 198.19 60 LYS G O 1
ATOM 10743 N N . ASN G 7 61 ? 164.331 291.644 190.469 1.00 214.59 61 ASN G N 1
ATOM 10744 C CA . ASN G 7 61 ? 165.786 291.720 190.277 1.00 228.61 61 ASN G CA 1
ATOM 10745 C C . ASN G 7 61 ? 166.220 291.907 188.808 1.00 240.91 61 ASN G C 1
ATOM 10746 O O . ASN G 7 61 ? 167.417 291.848 188.508 1.00 241.83 61 ASN G O 1
ATOM 10751 N N . THR G 7 62 ? 165.259 292.161 187.911 1.00 255.05 62 THR G N 1
ATOM 10752 C CA . THR G 7 62 ? 165.508 292.346 186.471 1.00 266.40 62 THR G CA 1
ATOM 10753 C C . THR G 7 62 ? 166.193 291.120 185.838 1.00 273.75 62 THR G C 1
ATOM 10754 O O . THR G 7 62 ? 167.301 291.208 185.298 1.00 276.24 62 THR G O 1
ATOM 10758 N N . THR G 7 63 ? 165.514 289.977 185.931 1.00 281.17 63 THR G N 1
ATOM 10759 C CA . THR G 7 63 ? 165.987 288.707 185.365 1.00 285.55 63 THR G CA 1
ATOM 10760 C C . THR G 7 63 ? 165.285 288.309 184.055 1.00 291.55 63 THR G C 1
ATOM 10761 O O . THR G 7 63 ? 165.701 287.347 183.404 1.00 291.23 63 THR G O 1
ATOM 10765 N N . THR G 7 64 ? 164.238 289.043 183.670 1.00 297.35 64 THR G N 1
ATOM 10766 C CA . THR G 7 64 ? 163.483 288.757 182.443 1.00 300.88 64 THR G CA 1
ATOM 10767 C C . THR G 7 64 ? 164.227 289.150 181.159 1.00 302.28 64 THR G C 1
ATOM 10768 O O . THR G 7 64 ? 164.012 288.533 180.113 1.00 304.32 64 THR G O 1
ATOM 10772 N N . ASP G 7 65 ? 165.086 290.170 181.238 1.00 301.57 65 ASP G N 1
ATOM 10773 C CA . ASP G 7 65 ? 165.863 290.639 180.079 1.00 300.76 65 ASP G CA 1
ATOM 10774 C C . ASP G 7 65 ? 166.910 289.618 179.629 1.00 295.49 65 ASP G C 1
ATOM 10775 O O . ASP G 7 65 ? 167.014 289.319 178.437 1.00 294.51 65 ASP G O 1
ATOM 10780 N N . VAL G 7 66 ? 167.682 289.099 180.583 1.00 289.64 66 VAL G N 1
ATOM 10781 C CA . VAL G 7 66 ? 168.662 288.026 180.309 1.00 284.39 66 VAL G CA 1
ATOM 10782 C C . VAL G 7 66 ? 168.042 286.687 179.869 1.00 287.35 66 VAL G C 1
ATOM 10783 O O . VAL G 7 66 ? 168.738 285.855 179.285 1.00 285.62 66 VAL G O 1
ATOM 10787 N N . SER G 7 67 ? 166.752 286.484 180.154 1.00 291.42 67 SER G N 1
ATOM 10788 C CA . SER G 7 67 ? 166.001 285.312 179.674 1.00 295.12 67 SER G CA 1
ATOM 10789 C C . SER G 7 67 ? 165.472 285.423 178.230 1.00 303.55 67 SER G C 1
ATOM 10790 O O . SER G 7 67 ? 164.868 284.468 177.734 1.00 304.67 67 SER G O 1
ATOM 10793 N N . ALA G 7 68 ? 165.695 286.562 177.564 1.00 313.50 68 ALA G N 1
ATOM 10794 C CA . ALA G 7 68 ? 165.227 286.786 176.185 1.00 320.16 68 ALA G CA 1
ATOM 10795 C C . ALA G 7 68 ? 166.333 287.143 175.172 1.00 322.82 68 ALA G C 1
ATOM 10796 O O . ALA G 7 68 ? 166.021 287.519 174.037 1.00 324.49 68 ALA G O 1
ATOM 10798 N N . LYS G 7 69 ? 167.605 287.015 175.560 1.00 324.87 69 LYS G N 1
ATOM 10799 C CA . LYS G 7 69 ? 168.728 287.346 174.668 1.00 324.98 69 LYS G CA 1
ATOM 10800 C C . LYS G 7 69 ? 169.014 286.202 173.696 1.00 324.34 69 LYS G C 1
ATOM 10801 O O . LYS G 7 69 ? 168.529 286.204 172.564 1.00 324.70 69 LYS G O 1
ATOM 10808 N N . ILE H 8 1 ? 156.959 235.258 113.498 1.00 208.99 1 ILE H N 1
ATOM 10809 C CA . ILE H 8 1 ? 157.679 236.479 113.996 1.00 207.23 1 ILE H CA 1
ATOM 10810 C C . ILE H 8 1 ? 157.872 236.420 115.510 1.00 194.70 1 ILE H C 1
ATOM 10811 O O . ILE H 8 1 ? 159.003 236.550 116.010 1.00 192.91 1 ILE H O 1
ATOM 10816 N N . GLU H 8 2 ? 156.753 236.255 116.217 1.00 180.77 2 GLU H N 1
ATOM 10817 C CA . GLU H 8 2 ? 156.735 236.134 117.665 1.00 169.19 2 GLU H CA 1
ATOM 10818 C C . GLU H 8 2 ? 157.081 234.712 118.087 1.00 155.73 2 GLU H C 1
ATOM 10819 O O . GLU H 8 2 ? 157.854 234.529 119.044 1.00 151.55 2 GLU H O 1
ATOM 10825 N N . PRO H 8 3 ? 156.557 233.706 117.339 1.00 143.51 3 PRO H N 1
ATOM 10826 C CA . PRO H 8 3 ? 156.902 232.336 117.657 1.00 136.16 3 PRO H CA 1
ATOM 10827 C C . PRO H 8 3 ? 158.367 232.071 117.484 1.00 127.40 3 PRO H C 1
ATOM 10828 O O . PRO H 8 3 ? 158.919 231.315 118.287 1.00 125.58 3 PRO H O 1
ATOM 10832 N N . SER H 8 4 ? 158.990 232.684 116.469 1.00 119.37 4 SER H N 1
ATOM 10833 C CA . SER H 8 4 ? 160.414 232.560 116.216 1.00 114.78 4 SER H CA 1
ATOM 10834 C C . SER H 8 4 ? 161.213 232.980 117.449 1.00 106.19 4 SER H C 1
ATOM 10835 O O . SER H 8 4 ? 162.152 232.275 117.864 1.00 103.51 4 SER H O 1
ATOM 10838 N N . LEU H 8 5 ? 160.820 234.122 117.998 1.00 99.30 5 LEU H N 1
ATOM 10839 C CA . LEU H 8 5 ? 161.468 234.689 119.180 1.00 93.37 5 LEU H CA 1
ATOM 10840 C C . LEU H 8 5 ? 161.407 233.701 120.346 1.00 88.70 5 LEU H C 1
ATOM 10841 O O . LEU H 8 5 ? 162.410 233.458 121.034 1.00 90.03 5 LEU H O 1
ATOM 10846 N N . VAL H 8 6 ? 160.215 233.147 120.526 1.00 84.81 6 VAL H N 1
ATOM 10847 C CA . VAL H 8 6 ? 159.933 232.189 121.593 1.00 82.62 6 VAL H CA 1
ATOM 10848 C C . VAL H 8 6 ? 160.864 230.972 121.439 1.00 79.48 6 VAL H C 1
ATOM 10849 O O . VAL H 8 6 ? 161.469 230.505 122.420 1.00 79.52 6 VAL H O 1
ATOM 10853 N N . ILE H 8 7 ? 160.951 230.494 120.203 1.00 78.92 7 ILE H N 1
ATOM 10854 C CA . ILE H 8 7 ? 161.785 229.313 119.960 1.00 78.66 7 ILE H CA 1
ATOM 10855 C C . ILE H 8 7 ? 163.237 229.611 120.224 1.00 77.99 7 ILE H C 1
ATOM 10856 O O . ILE H 8 7 ? 163.909 228.763 120.824 1.00 79.80 7 ILE H O 1
ATOM 10861 N N . LEU H 8 8 ? 163.683 230.803 119.848 1.00 78.83 8 LEU H N 1
ATOM 10862 C CA . LEU H 8 8 ? 165.053 231.261 120.113 1.00 80.26 8 LEU H CA 1
ATOM 10863 C C . LEU H 8 8 ? 165.336 231.230 121.609 1.00 78.49 8 LEU H C 1
ATOM 10864 O O . LEU H 8 8 ? 166.385 230.733 122.052 1.00 79.56 8 LEU H O 1
ATOM 10869 N N . ALA H 8 9 ? 164.379 231.769 122.354 1.00 75.25 9 ALA H N 1
ATOM 10870 C CA . ALA H 8 9 ? 164.458 231.845 123.816 1.00 74.39 9 ALA H CA 1
ATOM 10871 C C . ALA H 8 9 ? 164.618 230.441 124.404 1.00 73.28 9 ALA H C 1
ATOM 10872 O O . ALA H 8 9 ? 165.475 230.204 125.276 1.00 74.03 9 ALA H O 1
ATOM 10874 N N . ARG H 8 10 ? 163.782 229.544 123.899 1.00 72.36 10 ARG H N 1
ATOM 10875 C CA . ARG H 8 10 ? 163.773 228.146 124.336 1.00 72.76 10 ARG H CA 1
ATOM 10876 C C . ARG H 8 10 ? 165.146 227.507 124.098 1.00 70.45 10 ARG H C 1
ATOM 10877 O O . ARG H 8 10 ? 165.691 226.828 124.960 1.00 69.76 10 ARG H O 1
ATOM 10885 N N . LYS H 8 11 ? 165.670 227.765 122.914 1.00 70.28 11 LYS H N 1
ATOM 10886 C CA . LYS H 8 11 ? 166.932 227.232 122.433 1.00 71.80 11 LYS H CA 1
ATOM 10887 C C . LYS H 8 11 ? 168.057 227.290 123.439 1.00 72.33 11 LYS H C 1
ATOM 10888 O O . LYS H 8 11 ? 168.762 226.309 123.617 1.00 73.40 11 LYS H O 1
ATOM 10894 N N . TYR H 8 12 ? 168.200 228.430 124.103 1.00 72.76 12 TYR H N 1
ATOM 10895 C CA . TYR H 8 12 ? 169.291 228.644 125.050 1.00 73.83 12 TYR H CA 1
ATOM 10896 C C . TYR H 8 12 ? 168.941 228.316 126.506 1.00 75.64 12 TYR H C 1
ATOM 10897 O O . TYR H 8 12 ? 169.844 228.111 127.325 1.00 76.12 12 TYR H O 1
ATOM 10906 N N . LYS H 8 13 ? 167.647 228.260 126.823 1.00 75.81 13 LYS H N 1
ATOM 10907 C CA . LYS H 8 13 ? 167.180 228.028 128.190 1.00 75.79 13 LYS H CA 1
ATOM 10908 C C . LYS H 8 13 ? 166.547 226.654 128.416 1.00 75.48 13 LYS H C 1
ATOM 10909 O O . LYS H 8 13 ? 166.995 225.900 129.282 1.00 77.45 13 LYS H O 1
ATOM 10915 N N . CYS H 8 14 ? 165.520 226.334 127.633 1.00 72.22 14 CYS H N 1
ATOM 10916 C CA . CYS H 8 14 ? 164.604 225.238 127.950 1.00 70.55 14 CYS H CA 1
ATOM 10917 C C . CYS H 8 14 ? 164.923 223.872 127.348 1.00 72.61 14 CYS H C 1
ATOM 10918 O O . CYS H 8 14 ? 164.602 222.856 127.962 1.00 74.08 14 CYS H O 1
ATOM 10921 N N . ASP H 8 15 ? 165.564 223.826 126.181 1.00 75.37 15 ASP H N 1
ATOM 10922 C CA . ASP H 8 15 ? 165.661 222.567 125.410 1.00 78.34 15 ASP H CA 1
ATOM 10923 C C . ASP H 8 15 ? 166.877 221.703 125.764 1.00 73.55 15 ASP H C 1
ATOM 10924 O O . ASP H 8 15 ? 167.242 220.811 124.998 1.00 75.70 15 ASP H O 1
ATOM 10929 N N . LYS H 8 16 ? 167.462 221.924 126.938 1.00 68.41 16 LYS H N 1
ATOM 10930 C CA . LYS H 8 16 ? 168.748 221.339 127.300 1.00 65.99 16 LYS H CA 1
ATOM 10931 C C . LYS H 8 16 ? 168.579 220.148 128.244 1.00 61.19 16 LYS H C 1
ATOM 10932 O O . LYS H 8 16 ? 167.865 220.248 129.236 1.00 60.69 16 LYS H O 1
ATOM 10938 N N . MET H 8 17 ? 169.223 219.024 127.924 1.00 58.19 17 MET H N 1
ATOM 10939 C CA . MET H 8 17 ? 169.276 217.870 128.832 1.00 56.57 17 MET H CA 1
ATOM 10940 C C . MET H 8 17 ? 169.929 218.291 130.137 1.00 54.66 17 MET H C 1
ATOM 10941 O O . MET H 8 17 ? 170.978 218.927 130.125 1.00 54.85 17 MET H O 1
ATOM 10946 N N . ILE H 8 18 ? 169.323 217.896 131.251 1.00 51.22 18 ILE H N 1
ATOM 10947 C CA . ILE H 8 18 ? 169.565 218.531 132.540 1.00 48.89 18 ILE H CA 1
ATOM 10948 C C . ILE H 8 18 ? 170.180 217.603 133.598 1.00 46.70 18 ILE H C 1
ATOM 10949 O O . ILE H 8 18 ? 170.089 217.868 134.795 1.00 46.46 18 ILE H O 1
ATOM 10954 N N . CYS H 8 19 ? 170.836 216.535 133.150 1.00 45.93 19 CYS H N 1
ATOM 10955 C CA . CYS H 8 19 ? 171.539 215.600 134.037 1.00 45.98 19 CYS H CA 1
ATOM 10956 C C . CYS H 8 19 ? 170.626 215.005 135.107 1.00 46.71 19 CYS H C 1
ATOM 10957 O O . CYS H 8 19 ? 169.418 214.916 134.895 1.00 49.14 19 CYS H O 1
ATOM 10960 N N . ARG H 8 20 ? 171.195 214.579 136.236 1.00 46.86 20 ARG H N 1
ATOM 10961 C CA . ARG H 8 20 ? 170.416 213.910 137.278 1.00 47.81 20 ARG H CA 1
ATOM 10962 C C . ARG H 8 20 ? 171.160 213.748 138.600 1.00 46.63 20 ARG H C 1
ATOM 10963 O O . ARG H 8 20 ? 170.589 214.007 139.660 1.00 47.12 20 ARG H O 1
ATOM 10971 N N . LYS H 8 21 ? 172.422 213.321 138.538 1.00 45.48 21 LYS H N 1
ATOM 10972 C CA . LYS H 8 21 ? 173.278 213.197 139.727 1.00 45.15 21 LYS H CA 1
ATOM 10973 C C . LYS H 8 21 ? 174.012 214.501 140.021 1.00 42.54 21 LYS H C 1
ATOM 10974 O O . LYS H 8 21 ? 175.127 214.477 140.550 1.00 42.81 21 LYS H O 1
ATOM 10980 N N . CYS H 8 22 ? 173.387 215.638 139.719 1.00 39.58 22 CYS H N 1
ATOM 10981 C CA . CYS H 8 22 ? 174.142 216.859 139.446 1.00 37.46 22 CYS H CA 1
ATOM 10982 C C . CYS H 8 22 ? 173.280 218.077 139.186 1.00 35.37 22 CYS H C 1
ATOM 10983 O O . CYS H 8 22 ? 173.517 219.133 139.761 1.00 36.43 22 CYS H O 1
ATOM 10986 N N . TYR H 8 23 ? 172.313 217.918 138.286 1.00 33.82 23 TYR H N 1
ATOM 10987 C CA . TYR H 8 23 ? 171.431 218.989 137.809 1.00 32.47 23 TYR H CA 1
ATOM 10988 C C . TYR H 8 23 ? 172.143 220.013 136.927 1.00 31.41 23 TYR H C 1
ATOM 10989 O O . TYR H 8 23 ? 171.677 221.137 136.792 1.00 31.32 23 TYR H O 1
ATOM 10998 N N . ALA H 8 24 ? 173.241 219.618 136.292 1.00 31.06 24 ALA H N 1
ATOM 10999 C CA . ALA H 8 24 ? 173.916 220.497 135.348 1.00 31.24 24 ALA H CA 1
ATOM 11000 C C . ALA H 8 24 ? 173.101 220.583 134.073 1.00 31.34 24 ALA H C 1
ATOM 11001 O O . ALA H 8 24 ? 172.621 219.572 133.576 1.00 31.39 24 ALA H O 1
ATOM 11003 N N . ARG H 8 25 ? 172.952 221.798 133.556 1.00 32.04 25 ARG H N 1
ATOM 11004 C CA . ARG H 8 25 ? 172.296 222.030 132.283 1.00 32.70 25 ARG H CA 1
ATOM 11005 C C . ARG H 8 25 ? 173.306 221.789 131.176 1.00 33.88 25 ARG H C 1
ATOM 11006 O O . ARG H 8 25 ? 174.346 222.449 131.146 1.00 34.15 25 ARG H O 1
ATOM 11014 N N . LEU H 8 26 ? 173.023 220.829 130.294 1.00 35.55 26 LEU H N 1
ATOM 11015 C CA . LEU H 8 26 ? 173.933 220.476 129.195 1.00 37.37 26 LEU H CA 1
ATOM 11016 C C . LEU H 8 26 ? 173.419 220.992 127.844 1.00 38.92 26 LEU H C 1
ATOM 11017 O O . LEU H 8 26 ? 173.462 222.198 127.602 1.00 39.68 26 LEU H O 1
ATOM 11022 N N . HIS H 8 27 ? 172.945 220.096 126.977 1.00 40.77 27 HIS H N 1
ATOM 11023 C CA . HIS H 8 27 ? 172.616 220.419 125.595 1.00 43.67 27 HIS H CA 1
ATOM 11024 C C . HIS H 8 27 ? 171.867 219.225 125.011 1.00 45.31 27 HIS H C 1
ATOM 11025 O O . HIS H 8 27 ? 172.095 218.097 125.443 1.00 44.24 27 HIS H O 1
ATOM 11032 N N . PRO H 8 28 ? 170.989 219.460 124.019 1.00 48.91 28 PRO H N 1
ATOM 11033 C CA . PRO H 8 28 ? 170.023 218.429 123.600 1.00 51.06 28 PRO H CA 1
ATOM 11034 C C . PRO H 8 28 ? 170.612 217.095 123.101 1.00 54.10 28 PRO H C 1
ATOM 11035 O O . PRO H 8 28 ? 169.942 216.065 123.201 1.00 55.15 28 PRO H O 1
ATOM 11039 N N . ARG H 8 29 ? 171.842 217.115 122.586 1.00 57.64 29 ARG H N 1
ATOM 11040 C CA . ARG H 8 29 ? 172.553 215.886 122.189 1.00 61.31 29 ARG H CA 1
ATOM 11041 C C . ARG H 8 29 ? 173.392 215.229 123.301 1.00 57.57 29 ARG H C 1
ATOM 11042 O O . ARG H 8 29 ? 174.125 214.273 123.033 1.00 56.04 29 ARG H O 1
ATOM 11050 N N . ALA H 8 30 ? 173.279 215.712 124.536 1.00 55.47 30 ALA H N 1
ATOM 11051 C CA . ALA H 8 30 ? 174.157 215.259 125.612 1.00 55.13 30 ALA H CA 1
ATOM 11052 C C . ALA H 8 30 ? 174.048 213.768 125.904 1.00 53.93 30 ALA H C 1
ATOM 11053 O O . ALA H 8 30 ? 172.978 213.173 125.777 1.00 53.90 30 ALA H O 1
ATOM 11055 N N . VAL H 8 31 ? 175.183 213.183 126.271 1.00 52.90 31 VAL H N 1
ATOM 11056 C CA . VAL H 8 31 ? 175.239 211.842 126.853 1.00 52.96 31 VAL H CA 1
ATOM 11057 C C . VAL H 8 31 ? 176.194 211.776 128.055 1.00 51.49 31 VAL H C 1
ATOM 11058 O O . VAL H 8 31 ? 176.593 210.689 128.476 1.00 51.75 31 VAL H O 1
ATOM 11062 N N . ASN H 8 32 ? 176.522 212.938 128.621 1.00 50.07 32 ASN H N 1
ATOM 11063 C CA . ASN H 8 32 ? 177.427 213.063 129.762 1.00 49.67 32 ASN H CA 1
ATOM 11064 C C . ASN H 8 32 ? 177.172 214.400 130.451 1.00 48.72 32 ASN H C 1
ATOM 11065 O O . ASN H 8 32 ? 176.386 215.207 129.965 1.00 50.14 32 ASN H O 1
ATOM 11070 N N . CYS H 8 33 ? 177.841 214.630 131.572 1.00 47.87 33 CYS H N 1
ATOM 11071 C CA . CYS H 8 33 ? 177.663 215.845 132.361 1.00 48.84 33 CYS H CA 1
ATOM 11072 C C . CYS H 8 33 ? 178.803 216.864 132.171 1.00 49.12 33 CYS H C 1
ATOM 11073 O O . CYS H 8 33 ? 178.581 218.057 132.340 1.00 48.55 33 CYS H O 1
ATOM 11076 N N . ARG H 8 34 ? 179.996 216.391 131.803 1.00 49.91 34 ARG H N 1
ATOM 11077 C CA . ARG H 8 34 ? 181.258 217.166 131.849 1.00 50.90 34 ARG H CA 1
ATOM 11078 C C . ARG H 8 34 ? 181.593 217.782 133.211 1.00 50.08 34 ARG H C 1
ATOM 11079 O O . ARG H 8 34 ? 182.219 218.841 133.288 1.00 51.26 34 ARG H O 1
ATOM 11087 N N . LYS H 8 35 ? 181.208 217.092 134.278 1.00 49.20 35 LYS H N 1
ATOM 11088 C CA . LYS H 8 35 ? 181.487 217.536 135.632 1.00 49.51 35 LYS H CA 1
ATOM 11089 C C . LYS H 8 35 ? 182.214 216.406 136.343 1.00 50.92 35 LYS H C 1
ATOM 11090 O O . LYS H 8 35 ? 181.729 215.274 136.341 1.00 52.68 35 LYS H O 1
ATOM 11096 N N . LYS H 8 36 ? 183.360 216.702 136.959 1.00 51.96 36 LYS H N 1
ATOM 11097 C CA . LYS H 8 36 ? 184.052 215.706 137.783 1.00 52.88 36 LYS H CA 1
ATOM 11098 C C . LYS H 8 36 ? 183.498 215.654 139.219 1.00 54.24 36 LYS H C 1
ATOM 11099 O O . LYS H 8 36 ? 184.199 215.235 140.129 1.00 56.04 36 LYS H O 1
ATOM 11105 N N . LYS H 8 37 ? 182.265 216.114 139.426 1.00 54.80 37 LYS H N 1
ATOM 11106 C CA . LYS H 8 37 ? 181.508 215.828 140.642 1.00 57.03 37 LYS H CA 1
ATOM 11107 C C . LYS H 8 37 ? 180.437 214.799 140.324 1.00 55.04 37 LYS H C 1
ATOM 11108 O O . LYS H 8 37 ? 180.305 213.790 141.015 1.00 55.48 37 LYS H O 1
ATOM 11114 N N . CYS H 8 38 ? 179.673 215.078 139.269 1.00 54.13 38 CYS H N 1
ATOM 11115 C CA . CYS H 8 38 ? 178.711 214.139 138.674 1.00 52.39 38 CYS H CA 1
ATOM 11116 C C . CYS H 8 38 ? 179.316 212.787 138.289 1.00 49.75 38 CYS H C 1
ATOM 11117 O O . CYS H 8 38 ? 178.625 211.768 138.313 1.00 48.03 38 CYS H O 1
ATOM 11120 N N . GLY H 8 39 ? 180.599 212.794 137.928 1.00 49.57 39 GLY H N 1
ATOM 11121 C CA . GLY H 8 39 ? 181.289 211.608 137.435 1.00 48.72 39 GLY H CA 1
ATOM 11122 C C . GLY H 8 39 ? 180.897 211.340 135.999 1.00 47.18 39 GLY H C 1
ATOM 11123 O O . GLY H 8 39 ? 180.799 210.185 135.588 1.00 47.35 39 GLY H O 1
ATOM 11124 N N . HIS H 8 40 ? 180.675 212.419 135.246 1.00 46.23 40 HIS H N 1
ATOM 11125 C CA . HIS H 8 40 ? 180.185 212.384 133.862 1.00 46.72 40 HIS H CA 1
ATOM 11126 C C . HIS H 8 40 ? 178.814 211.739 133.694 1.00 46.93 40 HIS H C 1
ATOM 11127 O O . HIS H 8 40 ? 177.868 212.395 133.257 1.00 46.54 40 HIS H O 1
ATOM 11134 N N . SER H 8 41 ? 178.717 210.452 134.013 1.00 47.13 41 SER H N 1
ATOM 11135 C CA . SER H 8 41 ? 177.443 209.738 134.086 1.00 47.25 41 SER H CA 1
ATOM 11136 C C . SER H 8 41 ? 176.739 209.635 132.738 1.00 47.84 41 SER H C 1
ATOM 11137 O O . SER H 8 41 ? 177.167 210.194 131.731 1.00 47.25 41 SER H O 1
ATOM 11140 N N . ASN H 8 42 ? 175.671 208.861 132.740 1.00 49.87 42 ASN H N 1
ATOM 11141 C CA . ASN H 8 42 ? 174.833 208.711 131.583 1.00 51.85 42 ASN H CA 1
ATOM 11142 C C . ASN H 8 42 ? 173.374 208.733 132.037 1.00 49.67 42 ASN H C 1
ATOM 11143 O O . ASN H 8 42 ? 172.525 208.016 131.506 1.00 50.32 42 ASN H O 1
ATOM 11148 N N . ASN H 8 43 ? 173.107 209.575 133.035 1.00 48.69 43 ASN H N 1
ATOM 11149 C CA . ASN H 8 43 ? 171.766 209.843 133.519 1.00 49.46 43 ASN H CA 1
ATOM 11150 C C . ASN H 8 43 ? 171.464 211.264 133.125 1.00 48.34 43 ASN H C 1
ATOM 11151 O O . ASN H 8 43 ? 171.743 212.206 133.866 1.00 48.35 43 ASN H O 1
ATOM 11156 N N . LEU H 8 44 ? 170.949 211.398 131.910 1.00 47.47 44 LEU H N 1
ATOM 11157 C CA . LEU H 8 44 ? 170.516 212.665 131.369 1.00 46.50 44 LEU H CA 1
ATOM 11158 C C . LEU H 8 44 ? 169.040 212.524 131.128 1.00 44.24 44 LEU H C 1
ATOM 11159 O O . LEU H 8 44 ? 168.598 211.531 130.551 1.00 43.46 44 LEU H O 1
ATOM 11164 N N . ARG H 8 45 ? 168.280 213.501 131.601 1.00 44.41 45 ARG H N 1
ATOM 11165 C CA . ARG H 8 45 ? 166.869 213.613 131.269 1.00 45.85 45 ARG H CA 1
ATOM 11166 C C . ARG H 8 45 ? 166.650 214.960 130.611 1.00 44.90 45 ARG H C 1
ATOM 11167 O O . ARG H 8 45 ? 167.462 215.860 130.781 1.00 45.73 45 ARG H O 1
ATOM 11175 N N . PRO H 8 46 ? 165.555 215.107 129.858 1.00 44.80 46 PRO H N 1
ATOM 11176 C CA . PRO H 8 46 ? 165.220 216.439 129.359 1.00 45.57 46 PRO H CA 1
ATOM 11177 C C . PRO H 8 46 ? 164.759 217.376 130.475 1.00 45.19 46 PRO H C 1
ATOM 11178 O O . PRO H 8 46 ? 164.239 216.917 131.497 1.00 44.88 46 PRO H O 1
ATOM 11182 N N . LYS H 8 47 ? 164.969 218.674 130.275 1.00 45.28 47 LYS H N 1
ATOM 11183 C CA . LYS H 8 47 ? 164.461 219.692 131.184 1.00 46.56 47 LYS H CA 1
ATOM 11184 C C . LYS H 8 47 ? 162.985 219.881 130.869 1.00 50.54 47 LYS H C 1
ATOM 11185 O O . LYS H 8 47 ? 162.620 220.071 129.710 1.00 51.67 47 LYS H O 1
ATOM 11191 N N . LYS H 8 48 ? 162.142 219.831 131.897 1.00 55.47 48 LYS H N 1
ATOM 11192 C CA . LYS H 8 48 ? 160.695 219.755 131.702 1.00 60.05 48 LYS H CA 1
ATOM 11193 C C . LYS H 8 48 ? 160.103 221.019 131.096 1.00 69.83 48 LYS H C 1
ATOM 11194 O O . LYS H 8 48 ? 160.682 222.102 131.197 1.00 71.32 48 LYS H O 1
ATOM 11200 N N . LYS H 8 49 ? 158.943 220.854 130.466 1.00 83.64 49 LYS H N 1
ATOM 11201 C CA . LYS H 8 49 ? 158.243 221.937 129.774 1.00 97.72 49 LYS H CA 1
ATOM 11202 C C . LYS H 8 49 ? 157.353 222.711 130.757 1.00 106.52 49 LYS H C 1
ATOM 11203 O O . LYS H 8 49 ? 157.143 222.268 131.889 1.00 107.80 49 LYS H O 1
ATOM 11209 N N . LEU H 8 50 ? 156.853 223.869 130.326 1.00 119.47 50 LEU H N 1
ATOM 11210 C CA . LEU H 8 50 ? 156.022 224.741 131.166 1.00 133.81 50 LEU H CA 1
ATOM 11211 C C . LEU H 8 50 ? 154.662 224.136 131.547 1.00 148.41 50 LEU H C 1
ATOM 11212 O O . LEU H 8 50 ? 154.060 223.387 130.772 1.00 140.68 50 LEU H O 1
ATOM 11217 N N . LEU H 8 51 ? 154.203 224.486 132.752 1.00 175.73 51 LEU H N 1
ATOM 11218 C CA . LEU H 8 51 ? 152.915 224.044 133.303 1.00 198.41 51 LEU H CA 1
ATOM 11219 C C . LEU H 8 51 ? 152.400 225.067 134.328 1.00 207.37 51 LEU H C 1
ATOM 11220 O O . LEU H 8 51 ? 153.131 225.441 135.247 1.00 203.05 51 LEU H O 1
ATOM 11225 N N . LYS H 8 52 ? 151.147 225.498 134.175 1.00 218.59 52 LYS H N 1
ATOM 11226 C CA . LYS H 8 52 ? 150.524 226.451 135.103 1.00 227.20 52 LYS H CA 1
ATOM 11227 C C . LYS H 8 52 ? 150.075 225.736 136.376 1.00 229.70 52 LYS H C 1
ATOM 11228 O O . LYS H 8 52 ? 150.477 226.100 137.482 1.00 230.40 52 LYS H O 1
ATOM 11235 N N . MET I 9 1 ? 134.954 264.057 143.742 1.00 185.74 1 MET I N 1
ATOM 11236 C CA . MET I 9 1 ? 134.581 262.606 143.802 1.00 185.33 1 MET I CA 1
ATOM 11237 C C . MET I 9 1 ? 135.622 261.819 144.603 1.00 179.81 1 MET I C 1
ATOM 11238 O O . MET I 9 1 ? 136.683 262.350 144.947 1.00 179.48 1 MET I O 1
ATOM 11243 N N . ALA I 9 2 ? 135.310 260.559 144.896 1.00 175.94 2 ALA I N 1
ATOM 11244 C CA . ALA I 9 2 ? 136.190 259.692 145.680 1.00 174.51 2 ALA I CA 1
ATOM 11245 C C . ALA I 9 2 ? 137.384 259.242 144.842 1.00 174.16 2 ALA I C 1
ATOM 11246 O O . ALA I 9 2 ? 137.210 258.780 143.712 1.00 174.97 2 ALA I O 1
ATOM 11248 N N . THR I 9 3 ? 138.587 259.390 145.399 1.00 174.71 3 THR I N 1
ATOM 11249 C CA . THR I 9 3 ? 139.825 258.972 144.735 1.00 175.53 3 THR I CA 1
ATOM 11250 C C . THR I 9 3 ? 140.683 258.166 145.713 1.00 172.14 3 THR I C 1
ATOM 11251 O O . THR I 9 3 ? 141.143 258.693 146.729 1.00 169.80 3 THR I O 1
ATOM 11255 N N . ARG I 9 4 ? 140.889 256.890 145.394 1.00 167.83 4 ARG I N 1
ATOM 11256 C CA . ARG I 9 4 ? 141.585 255.959 146.280 1.00 164.16 4 ARG I CA 1
ATOM 11257 C C . ARG I 9 4 ? 143.096 256.182 146.243 1.00 159.81 4 ARG I C 1
ATOM 11258 O O . ARG I 9 4 ? 143.733 255.946 145.214 1.00 161.61 4 ARG I O 1
ATOM 11266 N N . LEU I 9 5 ? 143.652 256.650 147.361 1.00 154.80 5 LEU I N 1
ATOM 11267 C CA . LEU I 9 5 ? 145.102 256.773 147.541 1.00 151.13 5 LEU I CA 1
ATOM 11268 C C . LEU I 9 5 ? 145.550 256.021 148.788 1.00 143.74 5 LEU I C 1
ATOM 11269 O O . LEU I 9 5 ? 144.735 255.684 149.651 1.00 144.45 5 LEU I O 1
ATOM 11274 N N . GLN I 9 6 ? 146.853 255.756 148.859 1.00 135.44 6 GLN I N 1
ATOM 11275 C CA . GLN I 9 6 ? 147.470 255.093 150.008 1.00 129.02 6 GLN I CA 1
ATOM 11276 C C . GLN I 9 6 ? 148.852 255.689 150.284 1.00 124.68 6 GLN I C 1
ATOM 11277 O O . GLN I 9 6 ? 149.650 255.877 149.363 1.00 125.70 6 GLN I O 1
ATOM 11283 N N . TYR I 9 7 ? 149.114 255.984 151.557 1.00 120.09 7 TYR I N 1
ATOM 11284 C CA . TYR I 9 7 ? 150.360 256.605 152.000 1.00 117.57 7 TYR I CA 1
ATOM 11285 C C . TYR I 9 7 ? 151.294 255.501 152.475 1.00 118.48 7 TYR I C 1
ATOM 11286 O O . TYR I 9 7 ? 151.097 254.946 153.558 1.00 118.02 7 TYR I O 1
ATOM 11295 N N . GLU I 9 8 ? 152.291 255.171 151.653 1.00 121.56 8 GLU I N 1
ATOM 11296 C CA . GLU I 9 8 ? 153.201 254.046 151.908 1.00 125.97 8 GLU I CA 1
ATOM 11297 C C . GLU I 9 8 ? 152.431 252.733 152.123 1.00 128.22 8 GLU I C 1
ATOM 11298 O O . GLU I 9 8 ? 152.743 251.952 153.028 1.00 128.33 8 GLU I O 1
ATOM 11304 N N . ASN I 9 9 ? 151.424 252.514 151.278 1.00 129.97 9 ASN I N 1
ATOM 11305 C CA . ASN I 9 9 ? 150.544 251.337 151.337 1.00 133.54 9 ASN I CA 1
ATOM 11306 C C . ASN I 9 9 ? 149.721 251.200 152.635 1.00 130.01 9 ASN I C 1
ATOM 11307 O O . ASN I 9 9 ? 149.378 250.086 153.044 1.00 127.90 9 ASN I O 1
ATOM 11312 N N . SER I 9 10 ? 149.397 252.335 153.259 1.00 128.97 10 SER I N 1
ATOM 11313 C CA . SER I 9 10 ? 148.487 252.388 154.403 1.00 130.28 10 SER I CA 1
ATOM 11314 C C . SER I 9 10 ? 147.156 252.943 153.923 1.00 135.15 10 SER I C 1
ATOM 11315 O O . SER I 9 10 ? 147.118 253.977 153.252 1.00 139.29 10 SER I O 1
ATOM 11318 N N . CYS I 9 11 ? 146.068 252.265 154.276 1.00 137.67 11 CYS I N 1
ATOM 11319 C CA . CYS I 9 11 ? 144.729 252.679 153.856 1.00 138.41 11 CYS I CA 1
ATOM 11320 C C . CYS I 9 11 ? 144.172 253.872 154.649 1.00 138.51 11 CYS I C 1
ATOM 11321 O O . CYS I 9 11 ? 143.169 254.455 154.240 1.00 140.31 11 CYS I O 1
ATOM 11324 N N . ASP I 9 12 ? 144.810 254.235 155.766 1.00 137.91 12 ASP I N 1
ATOM 11325 C CA . ASP I 9 12 ? 144.374 255.378 156.581 1.00 137.08 12 ASP I CA 1
ATOM 11326 C C . ASP I 9 12 ? 145.081 256.656 156.107 1.00 130.25 12 ASP I C 1
ATOM 11327 O O . ASP I 9 12 ? 146.072 257.091 156.699 1.00 130.87 12 ASP I O 1
ATOM 11332 N N . VAL I 9 13 ? 144.553 257.246 155.033 1.00 122.72 13 VAL I N 1
ATOM 11333 C CA . VAL I 9 13 ? 145.146 258.446 154.403 1.00 117.91 13 VAL I CA 1
ATOM 11334 C C . VAL I 9 13 ? 144.606 259.780 154.928 1.00 113.87 13 VAL I C 1
ATOM 11335 O O . VAL I 9 13 ? 145.138 260.836 154.581 1.00 113.04 13 VAL I O 1
ATOM 11339 N N . GLY I 9 14 ? 143.559 259.734 155.748 1.00 113.04 14 GLY I N 1
ATOM 11340 C CA . GLY I 9 14 ? 143.015 260.934 156.377 1.00 112.59 14 GLY I CA 1
ATOM 11341 C C . GLY I 9 14 ? 143.910 261.576 157.431 1.00 113.84 14 GLY I C 1
ATOM 11342 O O . GLY I 9 14 ? 143.745 262.758 157.732 1.00 116.22 14 GLY I O 1
ATOM 11343 N N . VAL I 9 15 ? 144.845 260.807 157.996 1.00 111.73 15 VAL I N 1
ATOM 11344 C CA . VAL I 9 15 ? 145.812 261.330 158.984 1.00 109.20 15 VAL I CA 1
ATOM 11345 C C . VAL I 9 15 ? 147.091 261.924 158.378 1.00 110.17 15 VAL I C 1
ATOM 11346 O O . VAL I 9 15 ? 147.789 262.690 159.048 1.00 113.06 15 VAL I O 1
ATOM 11350 N N . PHE I 9 16 ? 147.391 261.581 157.124 1.00 111.37 16 PHE I N 1
ATOM 11351 C CA . PHE I 9 16 ? 148.586 262.079 156.428 1.00 112.89 16 PHE I CA 1
ATOM 11352 C C . PHE I 9 16 ? 148.289 263.183 155.412 1.00 115.95 16 PHE I C 1
ATOM 11353 O O . PHE I 9 16 ? 149.189 263.618 154.688 1.00 117.57 16 PHE I O 1
ATOM 11361 N N . LEU I 9 17 ? 147.038 263.640 155.371 1.00 119.74 17 LEU I N 1
ATOM 11362 C CA . LEU I 9 17 ? 146.589 264.648 154.415 1.00 123.81 17 LEU I CA 1
ATOM 11363 C C . LEU I 9 17 ? 145.431 265.420 155.031 1.00 127.60 17 LEU I C 1
ATOM 11364 O O . LEU I 9 17 ? 144.487 264.806 155.523 1.00 129.08 17 LEU I O 1
ATOM 11369 N N . LYS I 9 18 ? 145.512 266.751 155.020 1.00 132.13 18 LYS I N 1
ATOM 11370 C CA . LYS I 9 18 ? 144.423 267.605 155.498 1.00 137.20 18 LYS I CA 1
ATOM 11371 C C . LYS I 9 18 ? 143.740 268.267 154.310 1.00 140.12 18 LYS I C 1
ATOM 11372 O O . LYS I 9 18 ? 144.379 269.007 153.565 1.00 139.81 18 LYS I O 1
ATOM 11378 N N . LEU I 9 19 ? 142.449 267.989 154.138 1.00 147.01 19 LEU I N 1
ATOM 11379 C CA . LEU I 9 19 ? 141.617 268.691 153.163 1.00 153.46 19 LEU I CA 1
ATOM 11380 C C . LEU I 9 19 ? 140.667 269.622 153.899 1.00 156.83 19 LEU I C 1
ATOM 11381 O O . LEU I 9 19 ? 140.019 269.223 154.870 1.00 157.49 19 LEU I O 1
ATOM 11386 N N . THR I 9 20 ? 140.604 270.863 153.427 1.00 160.22 20 THR I N 1
ATOM 11387 C CA . THR I 9 20 ? 139.702 271.881 153.956 1.00 162.67 20 THR I CA 1
ATOM 11388 C C . THR I 9 20 ? 139.017 272.583 152.783 1.00 164.04 20 THR I C 1
ATOM 11389 O O . THR I 9 20 ? 139.320 272.292 151.621 1.00 163.17 20 THR I O 1
ATOM 11393 N N . ASN I 9 21 ? 138.087 273.488 153.087 1.00 166.82 21 ASN I N 1
ATOM 11394 C CA . ASN I 9 21 ? 137.374 274.258 152.055 1.00 169.05 21 ASN I CA 1
ATOM 11395 C C . ASN I 9 21 ? 138.335 275.040 151.158 1.00 165.81 21 ASN I C 1
ATOM 11396 O O . ASN I 9 21 ? 138.134 275.120 149.947 1.00 165.98 21 ASN I O 1
ATOM 11401 N N . LYS I 9 22 ? 139.365 275.619 151.771 1.00 166.10 22 LYS I N 1
ATOM 11402 C CA . LYS I 9 22 ? 140.512 276.169 151.052 1.00 167.84 22 LYS I CA 1
ATOM 11403 C C . LYS I 9 22 ? 141.797 275.746 151.765 1.00 167.14 22 LYS I C 1
ATOM 11404 O O . LYS I 9 22 ? 141.797 275.547 152.980 1.00 169.00 22 LYS I O 1
ATOM 11410 N N . TYR I 9 23 ? 142.878 275.619 150.994 1.00 163.50 23 TYR I N 1
ATOM 11411 C CA . TYR I 9 23 ? 144.184 275.109 151.453 1.00 159.15 23 TYR I CA 1
ATOM 11412 C C . TYR I 9 23 ? 144.213 273.609 151.734 1.00 149.65 23 TYR I C 1
ATOM 11413 O O . TYR I 9 23 ? 143.176 272.973 151.933 1.00 147.76 23 TYR I O 1
ATOM 11422 N N . CYS I 9 24 ? 145.428 273.065 151.740 1.00 144.18 24 CYS I N 1
ATOM 11423 C CA . CYS I 9 24 ? 145.660 271.637 151.940 1.00 140.22 24 CYS I CA 1
ATOM 11424 C C . CYS I 9 24 ? 147.062 271.393 152.503 1.00 137.25 24 CYS I C 1
ATOM 11425 O O . CYS I 9 24 ? 148.040 271.934 151.986 1.00 134.96 24 CYS I O 1
ATOM 11428 N N . LEU I 9 25 ? 147.144 270.586 153.563 1.00 135.74 25 LEU I N 1
ATOM 11429 C CA . LEU I 9 25 ? 148.414 270.223 154.198 1.00 134.95 25 LEU I CA 1
ATOM 11430 C C . LEU I 9 25 ? 148.739 268.763 153.895 1.00 133.26 25 LEU I C 1
ATOM 11431 O O . LEU I 9 25 ? 147.888 267.889 154.072 1.00 132.21 25 LEU I O 1
ATOM 11436 N N . VAL I 9 26 ? 149.970 268.512 153.451 1.00 132.06 26 VAL I N 1
ATOM 11437 C CA . VAL I 9 26 ? 150.431 267.174 153.088 1.00 132.49 26 VAL I CA 1
ATOM 11438 C C . VAL I 9 26 ? 151.666 266.827 153.919 1.00 134.85 26 VAL I C 1
ATOM 11439 O O . VAL I 9 26 ? 152.576 267.651 154.065 1.00 137.09 26 VAL I O 1
ATOM 11443 N N . GLY I 9 27 ? 151.686 265.611 154.460 1.00 136.95 27 GLY I N 1
ATOM 11444 C CA . GLY I 9 27 ? 152.827 265.110 155.224 1.00 140.59 27 GLY I CA 1
ATOM 11445 C C . GLY I 9 27 ? 153.890 264.522 154.317 1.00 143.88 27 GLY I C 1
ATOM 11446 O O . GLY I 9 27 ? 153.595 264.109 153.193 1.00 141.88 27 GLY I O 1
ATOM 11447 N N . GLN I 9 28 ? 155.128 264.491 154.810 1.00 153.15 28 GLN I N 1
ATOM 11448 C CA . GLN I 9 28 ? 156.250 263.881 154.089 1.00 161.37 28 GLN I CA 1
ATOM 11449 C C . GLN I 9 28 ? 157.166 263.094 155.030 1.00 161.82 28 GLN I C 1
ATOM 11450 O O . GLN I 9 28 ? 157.787 263.664 155.930 1.00 162.14 28 GLN I O 1
ATOM 11456 N N . CYS I 9 29 ? 157.223 261.780 154.820 1.00 158.64 29 CYS I N 1
ATOM 11457 C CA . CYS I 9 29 ? 158.183 260.906 155.496 1.00 154.31 29 CYS I CA 1
ATOM 11458 C C . CYS I 9 29 ? 158.692 259.853 154.509 1.00 155.26 29 CYS I C 1
ATOM 11459 O O . CYS I 9 29 ? 158.747 258.669 154.827 1.00 154.27 29 CYS I O 1
ATOM 11462 N N . GLY I 9 30 ? 159.070 260.303 153.312 1.00 157.36 30 GLY I N 1
ATOM 11463 C CA . GLY I 9 30 ? 159.519 259.414 152.240 1.00 160.14 30 GLY I CA 1
ATOM 11464 C C . GLY I 9 30 ? 158.376 258.695 151.548 1.00 165.05 30 GLY I C 1
ATOM 11465 O O . GLY I 9 30 ? 158.433 257.480 151.348 1.00 164.51 30 GLY I O 1
ATOM 11466 N N . SER I 9 31 ? 157.343 259.456 151.182 1.00 173.41 31 SER I N 1
ATOM 11467 C CA . SER I 9 31 ? 156.168 258.941 150.470 1.00 181.74 31 SER I CA 1
ATOM 11468 C C . SER I 9 31 ? 156.029 259.702 149.149 1.00 187.80 31 SER I C 1
ATOM 11469 O O . SER I 9 31 ? 155.201 260.606 149.018 1.00 190.88 31 SER I O 1
ATOM 11472 N N . LYS I 9 32 ? 156.841 259.306 148.171 1.00 189.11 32 LYS I N 1
ATOM 11473 C CA . LYS I 9 32 ? 157.048 260.085 146.942 1.00 188.83 32 LYS I CA 1
ATOM 11474 C C . LYS I 9 32 ? 155.856 260.093 145.980 1.00 183.38 32 LYS I C 1
ATOM 11475 O O . LYS I 9 32 ? 155.545 261.132 145.393 1.00 178.13 32 LYS I O 1
ATOM 11481 N N . GLN I 9 33 ? 155.206 258.940 145.817 1.00 183.35 33 GLN I N 1
ATOM 11482 C CA . GLN I 9 33 ? 154.040 258.810 144.927 1.00 184.67 33 GLN I CA 1
ATOM 11483 C C . GLN I 9 33 ? 152.836 259.639 145.401 1.00 178.99 33 GLN I C 1
ATOM 11484 O O . GLN I 9 33 ? 152.072 260.156 144.584 1.00 176.87 33 GLN I O 1
ATOM 11490 N N . PHE I 9 34 ? 152.684 259.756 146.720 1.00 173.62 34 PHE I N 1
ATOM 11491 C CA . PHE I 9 34 ? 151.550 260.447 147.337 1.00 168.68 34 PHE I CA 1
ATOM 11492 C C . PHE I 9 34 ? 151.619 261.957 147.130 1.00 170.10 34 PHE I C 1
ATOM 11493 O O . PHE I 9 34 ? 150.612 262.586 146.806 1.00 168.85 34 PHE I O 1
ATOM 11501 N N . LEU I 9 35 ? 152.814 262.518 147.316 1.00 172.73 35 LEU I N 1
ATOM 11502 C CA . LEU I 9 35 ? 153.047 263.966 147.221 1.00 174.81 35 LEU I CA 1
ATOM 11503 C C . LEU I 9 35 ? 152.634 264.568 145.875 1.00 171.28 35 LEU I C 1
ATOM 11504 O O . LEU I 9 35 ? 152.037 265.644 145.833 1.00 166.84 35 LEU I O 1
ATOM 11509 N N . HIS I 9 36 ? 152.957 263.870 144.789 1.00 173.56 36 HIS I N 1
ATOM 11510 C CA . HIS I 9 36 ? 152.648 264.339 143.435 1.00 175.36 36 HIS I CA 1
ATOM 11511 C C . HIS I 9 36 ? 151.181 264.126 143.061 1.00 171.58 36 HIS I C 1
ATOM 11512 O O . HIS I 9 36 ? 150.577 264.987 142.422 1.00 172.33 36 HIS I O 1
ATOM 11519 N N . THR I 9 37 ? 150.619 262.982 143.452 1.00 167.76 37 THR I N 1
ATOM 11520 C CA . THR I 9 37 ? 149.234 262.626 143.108 1.00 164.08 37 THR I CA 1
ATOM 11521 C C . THR I 9 37 ? 148.188 263.547 143.741 1.00 161.81 37 THR I C 1
ATOM 11522 O O . THR I 9 37 ? 147.171 263.845 143.112 1.00 161.89 37 THR I O 1
ATOM 11526 N N . VAL I 9 38 ? 148.433 263.987 144.976 1.00 163.01 38 VAL I N 1
ATOM 11527 C CA . VAL I 9 38 ? 147.537 264.948 145.643 1.00 164.92 38 VAL I CA 1
ATOM 11528 C C . VAL I 9 38 ? 147.539 266.342 144.998 1.00 170.45 38 VAL I C 1
ATOM 11529 O O . VAL I 9 38 ? 146.568 267.077 145.146 1.00 171.71 38 VAL I O 1
ATOM 11533 N N . GLU I 9 39 ? 148.615 266.705 144.298 1.00 178.96 39 GLU I N 1
ATOM 11534 C CA . GLU I 9 39 ? 148.633 267.936 143.493 1.00 187.09 39 GLU I CA 1
ATOM 11535 C C . GLU I 9 39 ? 147.780 267.803 142.228 1.00 193.18 39 GLU I C 1
ATOM 11536 O O . GLU I 9 39 ? 147.147 268.772 141.802 1.00 193.75 39 GLU I O 1
ATOM 11542 N N . ASN I 9 40 ? 147.768 266.606 141.637 1.00 201.15 40 ASN I N 1
ATOM 11543 C CA . ASN I 9 40 ? 146.969 266.326 140.435 1.00 208.54 40 ASN I CA 1
ATOM 11544 C C . ASN I 9 40 ? 145.452 266.311 140.667 1.00 213.99 40 ASN I C 1
ATOM 11545 O O . ASN I 9 40 ? 144.691 266.442 139.704 1.00 215.45 40 ASN I O 1
ATOM 11550 N N . ARG I 9 41 ? 145.016 266.143 141.919 1.00 220.66 41 ARG I N 1
ATOM 11551 C CA . ARG I 9 41 ? 143.590 266.157 142.258 1.00 229.37 41 ARG I CA 1
ATOM 11552 C C . ARG I 9 41 ? 143.300 266.917 143.559 1.00 232.79 41 ARG I C 1
ATOM 11553 O O . ARG I 9 41 ? 143.360 266.349 144.653 1.00 233.36 41 ARG I O 1
ATOM 11561 N N . LEU I 9 42 ? 143.004 268.209 143.411 1.00 237.80 42 LEU I N 1
ATOM 11562 C CA . LEU I 9 42 ? 142.402 269.031 144.466 1.00 242.24 42 LEU I CA 1
ATOM 11563 C C . LEU I 9 42 ? 141.280 269.860 143.825 1.00 245.97 42 LEU I C 1
ATOM 11564 O O . LEU I 9 42 ? 140.112 269.469 143.886 1.00 247.25 42 LEU I O 1
ATOM 11569 N N . ALA I 9 43 ? 141.630 271.002 143.231 1.00 248.04 43 ALA I N 1
ATOM 11570 C CA . ALA I 9 43 ? 140.767 271.683 142.261 1.00 248.52 43 ALA I CA 1
ATOM 11571 C C . ALA I 9 43 ? 141.580 272.475 141.218 1.00 247.10 43 ALA I C 1
ATOM 11572 O O . ALA I 9 43 ? 141.059 273.419 140.616 1.00 248.11 43 ALA I O 1
ATOM 11574 N N . ASP I 9 44 ? 142.831 272.059 140.982 1.00 244.48 44 ASP I N 1
ATOM 11575 C CA . ASP I 9 44 ? 143.813 272.823 140.193 1.00 241.79 44 ASP I CA 1
ATOM 11576 C C . ASP I 9 44 ? 143.843 274.302 140.605 1.00 237.62 44 ASP I C 1
ATOM 11577 O O . ASP I 9 44 ? 143.770 275.207 139.769 1.00 237.24 44 ASP I O 1
ATOM 11582 N N . HIS I 9 45 ? 143.963 274.519 141.914 1.00 233.30 45 HIS I N 1
ATOM 11583 C CA . HIS I 9 45 ? 143.767 275.841 142.531 1.00 230.04 45 HIS I CA 1
ATOM 11584 C C . HIS I 9 45 ? 144.199 275.854 144.002 1.00 217.08 45 HIS I C 1
ATOM 11585 O O . HIS I 9 45 ? 144.939 276.747 144.424 1.00 219.04 45 HIS I O 1
ATOM 11592 N N . ILE I 9 46 ? 143.723 274.871 144.770 1.00 198.71 46 ILE I N 1
ATOM 11593 C CA . ILE I 9 46 ? 144.094 274.720 146.180 1.00 185.29 46 ILE I CA 1
ATOM 11594 C C . ILE I 9 46 ? 145.569 274.300 146.263 1.00 175.18 46 ILE I C 1
ATOM 11595 O O . ILE I 9 46 ? 145.932 273.244 145.740 1.00 175.18 46 ILE I O 1
ATOM 11600 N N . PRO I 9 47 ? 146.421 275.122 146.914 1.00 163.48 47 PRO I N 1
ATOM 11601 C CA . PRO I 9 47 ? 147.845 274.794 146.993 1.00 158.26 47 PRO I CA 1
ATOM 11602 C C . PRO I 9 47 ? 148.155 273.727 148.043 1.00 155.97 47 PRO I C 1
ATOM 11603 O O . PRO I 9 47 ? 147.290 273.377 148.848 1.00 156.48 47 PRO I O 1
ATOM 11607 N N . VAL I 9 48 ? 149.391 273.231 148.018 1.00 154.42 48 VAL I N 1
ATOM 11608 C CA . VAL I 9 48 ? 149.880 272.246 148.990 1.00 152.29 48 VAL I CA 1
ATOM 11609 C C . VAL I 9 48 ? 151.152 272.753 149.658 1.00 154.13 48 VAL I C 1
ATOM 11610 O O . VAL I 9 48 ? 151.920 273.506 149.052 1.00 155.54 48 VAL I O 1
ATOM 11614 N N . VAL I 9 49 ? 151.367 272.333 150.903 1.00 156.22 49 VAL I N 1
ATOM 11615 C CA . VAL I 9 49 ? 152.560 272.719 151.668 1.00 159.33 49 VAL I CA 1
ATOM 11616 C C . VAL I 9 49 ? 153.662 271.650 151.622 1.00 159.23 49 VAL I C 1
ATOM 11617 O O . VAL I 9 49 ? 154.842 271.997 151.529 1.00 162.42 49 VAL I O 1
ATOM 11621 N N . GLU I 9 50 ? 153.274 270.371 151.678 1.00 156.90 50 GLU I N 1
ATOM 11622 C CA . GLU I 9 50 ? 154.212 269.237 151.692 1.00 157.43 50 GLU I CA 1
ATOM 11623 C C . GLU I 9 50 ? 155.200 269.358 152.855 1.00 152.24 50 GLU I C 1
ATOM 11624 O O . GLU I 9 50 ? 156.418 269.276 152.672 1.00 150.55 50 GLU I O 1
ATOM 11630 N N . THR I 9 51 ? 154.642 269.542 154.051 1.00 149.33 51 THR I N 1
ATOM 11631 C CA . THR I 9 51 ? 155.403 269.929 155.241 1.00 147.55 51 THR I CA 1
ATOM 11632 C C . THR I 9 51 ? 154.920 269.146 156.460 1.00 144.49 51 THR I C 1
ATOM 11633 O O . THR I 9 51 ? 153.714 269.041 156.697 1.00 142.04 51 THR I O 1
ATOM 11637 N N . SER I 9 52 ? 155.868 268.610 157.228 1.00 141.11 52 SER I N 1
ATOM 11638 C CA . SER I 9 52 ? 155.562 267.906 158.474 1.00 137.49 52 SER I CA 1
ATOM 11639 C C . SER I 9 52 ? 155.220 268.912 159.572 1.00 132.86 52 SER I C 1
ATOM 11640 O O . SER I 9 52 ? 155.698 270.049 159.552 1.00 131.20 52 SER I O 1
ATOM 11643 N N . ILE I 9 53 ? 154.395 268.477 160.524 1.00 129.49 53 ILE I N 1
ATOM 11644 C CA . ILE I 9 53 ? 153.994 269.296 161.671 1.00 127.33 53 ILE I CA 1
ATOM 11645 C C . ILE I 9 53 ? 154.436 268.579 162.950 1.00 124.05 53 ILE I C 1
ATOM 11646 O O . ILE I 9 53 ? 154.127 267.401 163.144 1.00 123.92 53 ILE I O 1
ATOM 11651 N N . ALA I 9 54 ? 155.167 269.304 163.802 1.00 118.33 54 ALA I N 1
ATOM 11652 C CA . ALA I 9 54 ? 155.851 268.742 164.976 1.00 115.14 54 ALA I CA 1
ATOM 11653 C C . ALA I 9 54 ? 156.893 267.668 164.613 1.00 116.04 54 ALA I C 1
ATOM 11654 O O . ALA I 9 54 ? 157.216 266.806 165.436 1.00 117.39 54 ALA I O 1
ATOM 11656 N N . GLY I 9 55 ? 157.429 267.744 163.392 1.00 116.24 55 GLY I N 1
ATOM 11657 C CA . GLY I 9 55 ? 158.358 266.744 162.861 1.00 116.13 55 GLY I CA 1
ATOM 11658 C C . GLY I 9 55 ? 157.768 265.359 162.675 1.00 114.79 55 GLY I C 1
ATOM 11659 O O . GLY I 9 55 ? 158.510 264.376 162.632 1.00 115.86 55 GLY I O 1
ATOM 11660 N N . THR I 9 56 ? 156.445 265.285 162.537 1.00 114.82 56 THR I N 1
ATOM 11661 C CA . THR I 9 56 ? 155.717 264.021 162.604 1.00 116.52 56 THR I CA 1
ATOM 11662 C C . THR I 9 56 ? 155.027 263.714 161.272 1.00 118.70 56 THR I C 1
ATOM 11663 O O . THR I 9 56 ? 154.661 264.623 160.523 1.00 116.75 56 THR I O 1
ATOM 11667 N N . ARG I 9 57 ? 154.866 262.421 160.997 1.00 122.44 57 ARG I N 1
ATOM 11668 C CA . ARG I 9 57 ? 154.200 261.917 159.787 1.00 125.37 57 ARG I CA 1
ATOM 11669 C C . ARG I 9 57 ? 152.732 262.354 159.739 1.00 125.61 57 ARG I C 1
ATOM 11670 O O . ARG I 9 57 ? 152.237 262.757 158.683 1.00 122.60 57 ARG I O 1
ATOM 11678 N N . ILE I 9 58 ? 152.052 262.271 160.886 1.00 124.06 58 ILE I N 1
ATOM 11679 C CA . ILE I 9 58 ? 150.680 262.777 161.026 1.00 120.60 58 ILE I CA 1
ATOM 11680 C C . ILE I 9 58 ? 150.611 264.284 160.762 1.00 120.24 58 ILE I C 1
ATOM 11681 O O . ILE I 9 58 ? 151.410 265.058 161.294 1.00 123.26 58 ILE I O 1
ATOM 11686 N N . VAL I 9 59 ? 149.670 264.670 159.905 1.00 118.86 59 VAL I N 1
ATOM 11687 C CA . VAL I 9 59 ? 149.384 266.078 159.589 1.00 117.79 59 VAL I CA 1
ATOM 11688 C C . VAL I 9 59 ? 147.874 266.275 159.448 1.00 119.73 59 VAL I C 1
ATOM 11689 O O . VAL I 9 59 ? 147.303 267.170 160.076 1.00 119.83 59 VAL I O 1
ATOM 11693 N N . GLY I 9 60 ? 147.249 265.449 158.606 1.00 122.90 60 GLY I N 1
ATOM 11694 C CA . GLY I 9 60 ? 145.798 265.406 158.419 1.00 124.58 60 GLY I CA 1
ATOM 11695 C C . GLY I 9 60 ? 144.914 265.460 159.655 1.00 127.46 60 GLY I C 1
ATOM 11696 O O . GLY I 9 60 ? 143.837 266.055 159.609 1.00 128.64 60 GLY I O 1
ATOM 11697 N N . ARG I 9 61 ? 145.350 264.826 160.747 1.00 128.89 61 ARG I N 1
ATOM 11698 C CA . ARG I 9 61 ? 144.624 264.880 162.027 1.00 129.30 61 ARG I CA 1
ATOM 11699 C C . ARG I 9 61 ? 145.524 265.260 163.215 1.00 124.73 61 ARG I C 1
ATOM 11700 O O . ARG I 9 61 ? 145.337 264.779 164.336 1.00 123.07 61 ARG I O 1
ATOM 11708 N N . LEU I 9 62 ? 146.505 266.120 162.942 1.00 122.66 62 LEU I N 1
ATOM 11709 C CA . LEU I 9 62 ? 147.200 266.911 163.960 1.00 121.52 62 LEU I CA 1
ATOM 11710 C C . LEU I 9 62 ? 146.780 268.389 163.907 1.00 122.22 62 LEU I C 1
ATOM 11711 O O . LEU I 9 62 ? 146.892 269.094 164.912 1.00 122.00 62 LEU I O 1
ATOM 11716 N N . SER I 9 63 ? 146.311 268.849 162.742 1.00 123.09 63 SER I N 1
ATOM 11717 C CA . SER I 9 63 ? 145.835 270.219 162.548 1.00 123.15 63 SER I CA 1
ATOM 11718 C C . SER I 9 63 ? 144.371 270.239 162.125 1.00 126.54 63 SER I C 1
ATOM 11719 O O . SER I 9 63 ? 143.869 269.277 161.539 1.00 126.59 63 SER I O 1
ATOM 11722 N N . ALA I 9 64 ? 143.698 271.342 162.450 1.00 130.45 64 ALA I N 1
ATOM 11723 C CA . ALA I 9 64 ? 142.315 271.594 162.038 1.00 134.02 64 ALA I CA 1
ATOM 11724 C C . ALA I 9 64 ? 142.178 273.039 161.559 1.00 138.14 64 ALA I C 1
ATOM 11725 O O . ALA I 9 64 ? 142.859 273.934 162.067 1.00 140.97 64 ALA I O 1
ATOM 11727 N N . GLY I 9 65 ? 141.305 273.263 160.581 1.00 141.05 65 GLY I N 1
ATOM 11728 C CA . GLY I 9 65 ? 141.111 274.602 160.028 1.00 144.16 65 GLY I CA 1
ATOM 11729 C C . GLY I 9 65 ? 140.030 274.689 158.971 1.00 150.34 65 GLY I C 1
ATOM 11730 O O . GLY I 9 65 ? 139.430 273.680 158.594 1.00 151.62 65 GLY I O 1
ATOM 11731 N N . ASN I 9 66 ? 139.778 275.915 158.515 1.00 158.93 66 ASN I N 1
ATOM 11732 C CA . ASN I 9 66 ? 138.857 276.197 157.411 1.00 166.91 66 ASN I CA 1
ATOM 11733 C C . ASN I 9 66 ? 139.589 277.115 156.416 1.00 173.52 66 ASN I C 1
ATOM 11734 O O . ASN I 9 66 ? 140.724 276.803 156.044 1.00 175.06 66 ASN I O 1
ATOM 11739 N N . LYS I 9 67 ? 138.966 278.214 155.978 1.00 180.87 67 LYS I N 1
ATOM 11740 C CA . LYS I 9 67 ? 139.652 279.242 155.181 1.00 187.14 67 LYS I CA 1
ATOM 11741 C C . LYS I 9 67 ? 139.964 280.524 155.970 1.00 184.53 67 LYS I C 1
ATOM 11742 O O . LYS I 9 67 ? 140.792 281.322 155.530 1.00 185.13 67 LYS I O 1
ATOM 11748 N N . ASN I 9 68 ? 139.319 280.710 157.125 1.00 180.25 68 ASN I N 1
ATOM 11749 C CA . ASN I 9 68 ? 139.471 281.922 157.943 1.00 177.84 68 ASN I CA 1
ATOM 11750 C C . ASN I 9 68 ? 140.446 281.751 159.116 1.00 169.86 68 ASN I C 1
ATOM 11751 O O . ASN I 9 68 ? 140.787 282.732 159.780 1.00 170.36 68 ASN I O 1
ATOM 11756 N N . GLY I 9 69 ? 140.888 280.518 159.368 1.00 159.79 69 GLY I N 1
ATOM 11757 C CA . GLY I 9 69 ? 141.880 280.245 160.409 1.00 154.02 69 GLY I CA 1
ATOM 11758 C C . GLY I 9 69 ? 142.452 278.840 160.336 1.00 149.06 69 GLY I C 1
ATOM 11759 O O . GLY I 9 69 ? 141.816 277.931 159.793 1.00 148.66 69 GLY I O 1
ATOM 11760 N N . LEU I 9 70 ? 143.658 278.674 160.883 1.00 142.86 70 LEU I N 1
ATOM 11761 C CA . LEU I 9 70 ? 144.326 277.371 160.972 1.00 135.38 70 LEU I CA 1
ATOM 11762 C C . LEU I 9 70 ? 144.844 277.143 162.388 1.00 131.36 70 LEU I C 1
ATOM 11763 O O . LEU I 9 70 ? 145.421 278.049 162.995 1.00 131.00 70 LEU I O 1
ATOM 11768 N N . LEU I 9 71 ? 144.646 275.925 162.893 1.00 128.27 71 LEU I N 1
ATOM 11769 C CA . LEU I 9 71 ? 145.088 275.535 164.229 1.00 126.47 71 LEU I CA 1
ATOM 11770 C C . LEU I 9 71 ? 146.297 274.605 164.132 1.00 122.34 71 LEU I C 1
ATOM 11771 O O . LEU I 9 71 ? 146.272 273.628 163.379 1.00 120.58 71 LEU I O 1
ATOM 11776 N N . LEU I 9 72 ? 147.347 274.925 164.888 1.00 118.54 72 LEU I N 1
ATOM 11777 C CA . LEU I 9 72 ? 148.543 274.090 164.997 1.00 116.65 72 LEU I CA 1
ATOM 11778 C C . LEU I 9 72 ? 148.808 273.772 166.466 1.00 116.54 72 LEU I C 1
ATOM 11779 O O . LEU I 9 72 ? 148.396 274.535 167.344 1.00 116.74 72 LEU I O 1
ATOM 11784 N N . PRO I 9 73 ? 149.504 272.650 166.742 1.00 119.58 73 PRO I N 1
ATOM 11785 C CA . PRO I 9 73 ? 149.817 272.298 168.129 1.00 122.24 73 PRO I CA 1
ATOM 11786 C C . PRO I 9 73 ? 150.903 273.178 168.748 1.00 125.32 73 PRO I C 1
ATOM 11787 O O . PRO I 9 73 ? 151.612 273.894 168.036 1.00 128.35 73 PRO I O 1
ATOM 11791 N N . ASN I 9 74 ? 151.016 273.106 170.071 1.00 126.99 74 ASN I N 1
ATOM 11792 C CA . ASN I 9 74 ? 152.001 273.886 170.828 1.00 128.83 74 ASN I CA 1
ATOM 11793 C C . ASN I 9 74 ? 153.436 273.423 170.563 1.00 129.62 74 ASN I C 1
ATOM 11794 O O . ASN I 9 74 ? 154.375 274.216 170.649 1.00 129.02 74 ASN I O 1
ATOM 11799 N N . THR I 9 75 ? 153.586 272.139 170.238 1.00 133.42 75 THR I N 1
ATOM 11800 C CA . THR I 9 75 ? 154.887 271.528 169.951 1.00 137.38 75 THR I CA 1
ATOM 11801 C C . THR I 9 75 ? 155.437 271.792 168.538 1.00 139.89 75 THR I C 1
ATOM 11802 O O . THR I 9 75 ? 156.563 271.382 168.238 1.00 140.34 75 THR I O 1
ATOM 11806 N N . CYS I 9 76 ? 154.660 272.461 167.680 1.00 141.13 76 CYS I N 1
ATOM 11807 C CA . CYS I 9 76 ? 155.073 272.739 166.298 1.00 143.06 76 CYS I CA 1
ATOM 11808 C C . CYS I 9 76 ? 156.331 273.611 166.226 1.00 148.25 76 CYS I C 1
ATOM 11809 O O . CYS I 9 76 ? 156.468 274.580 166.978 1.00 150.33 76 CYS I O 1
ATOM 11812 N N . THR I 9 77 ? 157.236 273.254 165.315 1.00 151.32 77 THR I N 1
ATOM 11813 C CA . THR I 9 77 ? 158.515 273.951 165.143 1.00 151.59 77 THR I CA 1
ATOM 11814 C C . THR I 9 77 ? 158.295 275.290 164.435 1.00 150.24 77 THR I C 1
ATOM 11815 O O . THR I 9 77 ? 157.345 275.438 163.660 1.00 147.71 77 THR I O 1
ATOM 11819 N N . ASP I 9 78 ? 159.172 276.256 164.708 1.00 152.43 78 ASP I N 1
ATOM 11820 C CA . ASP I 9 78 ? 159.034 277.610 164.166 1.00 154.76 78 ASP I CA 1
ATOM 11821 C C . ASP I 9 78 ? 159.328 277.636 162.682 1.00 152.08 78 ASP I C 1
ATOM 11822 O O . ASP I 9 78 ? 158.591 278.273 161.922 1.00 152.76 78 ASP I O 1
ATOM 11827 N N . GLN I 9 79 ? 160.369 276.916 162.288 1.00 150.02 79 GLN I N 1
ATOM 11828 C CA . GLN I 9 79 ? 160.771 276.778 160.887 1.00 150.64 79 GLN I CA 1
ATOM 11829 C C . GLN I 9 79 ? 159.607 276.213 160.064 1.00 148.75 79 GLN I C 1
ATOM 11830 O O . GLN I 9 79 ? 159.269 276.730 158.982 1.00 147.80 79 GLN I O 1
ATOM 11836 N N . GLU I 9 80 ? 159.026 275.155 160.617 1.00 147.52 80 GLU I N 1
ATOM 11837 C CA . GLU I 9 80 ? 157.899 274.458 159.984 1.00 147.82 80 GLU I CA 1
ATOM 11838 C C . GLU I 9 80 ? 156.735 275.425 159.778 1.00 149.36 80 GLU I C 1
ATOM 11839 O O . GLU I 9 80 ? 156.126 275.477 158.700 1.00 150.33 80 GLU I O 1
ATOM 11845 N N . LEU I 9 81 ? 156.459 276.182 160.831 1.00 151.62 81 LEU I N 1
ATOM 11846 C CA . LEU I 9 81 ? 155.380 277.168 160.856 1.00 154.31 81 LEU I CA 1
ATOM 11847 C C . LEU I 9 81 ? 155.584 278.189 159.760 1.00 158.70 81 LEU I C 1
ATOM 11848 O O . LEU I 9 81 ? 154.623 278.591 159.097 1.00 160.88 81 LEU I O 1
ATOM 11853 N N . GLN I 9 82 ? 156.834 278.655 159.628 1.00 163.33 82 GLN I N 1
ATOM 11854 C CA . GLN I 9 82 ? 157.222 279.647 158.637 1.00 167.12 82 GLN I CA 1
ATOM 11855 C C . GLN I 9 82 ? 156.843 279.172 157.235 1.00 166.54 82 GLN I C 1
ATOM 11856 O O . GLN I 9 82 ? 156.264 279.946 156.449 1.00 167.45 82 GLN I O 1
ATOM 11862 N N . GLN I 9 83 ? 157.182 277.914 156.962 1.00 164.68 83 GLN I N 1
ATOM 11863 C CA . GLN I 9 83 ? 156.904 277.293 155.671 1.00 163.12 83 GLN I CA 1
ATOM 11864 C C . GLN I 9 83 ? 155.407 277.330 155.367 1.00 156.60 83 GLN I C 1
ATOM 11865 O O . GLN I 9 83 ? 154.981 277.693 154.261 1.00 157.23 83 GLN I O 1
ATOM 11871 N N . ILE I 9 84 ? 154.647 276.947 156.384 1.00 151.48 84 ILE I N 1
ATOM 11872 C CA . ILE I 9 84 ? 153.180 276.906 156.310 1.00 148.45 84 ILE I CA 1
ATOM 11873 C C . ILE I 9 84 ? 152.637 278.290 155.966 1.00 149.82 84 ILE I C 1
ATOM 11874 O O . ILE I 9 84 ? 151.770 278.432 155.090 1.00 150.17 84 ILE I O 1
ATOM 11879 N N . ARG I 9 85 ? 153.169 279.278 156.671 1.00 152.06 85 ARG I N 1
ATOM 11880 C CA . ARG I 9 85 ? 152.781 280.681 156.494 1.00 155.22 85 ARG I CA 1
ATOM 11881 C C . ARG I 9 85 ? 153.020 281.111 155.048 1.00 157.31 85 ARG I C 1
ATOM 11882 O O . ARG I 9 85 ? 152.154 281.736 154.415 1.00 159.22 85 ARG I O 1
ATOM 11890 N N . ASN I 9 86 ? 154.203 280.754 154.562 1.00 159.20 86 ASN I N 1
ATOM 11891 C CA . ASN I 9 86 ? 154.630 281.076 153.199 1.00 161.52 86 ASN I CA 1
ATOM 11892 C C . ASN I 9 86 ? 153.656 280.486 152.192 1.00 163.90 86 ASN I C 1
ATOM 11893 O O . ASN I 9 86 ? 153.225 281.173 151.243 1.00 165.93 86 ASN I O 1
ATOM 11898 N N . SER I 9 87 ? 153.309 279.223 152.430 1.00 166.09 87 SER I N 1
ATOM 11899 C CA . SER I 9 87 ? 152.469 278.452 151.505 1.00 169.08 87 SER I CA 1
ATOM 11900 C C . SER I 9 87 ? 150.982 278.831 151.477 1.00 170.96 87 SER I C 1
ATOM 11901 O O . SER I 9 87 ? 150.281 278.489 150.523 1.00 168.58 87 SER I O 1
ATOM 11904 N N . LEU I 9 88 ? 150.515 279.507 152.527 1.00 175.82 88 LEU I N 1
ATOM 11905 C CA . LEU I 9 88 ? 149.124 279.946 152.648 1.00 180.36 88 LEU I CA 1
ATOM 11906 C C . LEU I 9 88 ? 149.036 281.459 152.393 1.00 192.44 88 LEU I C 1
ATOM 11907 O O . LEU I 9 88 ? 149.396 282.244 153.275 1.00 193.35 88 LEU I O 1
ATOM 11912 N N . PRO I 9 89 ? 148.594 281.874 151.180 1.00 207.55 89 PRO I N 1
ATOM 11913 C CA . PRO I 9 89 ? 148.296 283.281 150.876 1.00 215.07 89 PRO I CA 1
ATOM 11914 C C . PRO I 9 89 ? 147.467 284.036 151.924 1.00 218.98 89 PRO I C 1
ATOM 11915 O O . PRO I 9 89 ? 146.663 283.432 152.639 1.00 218.07 89 PRO I O 1
ATOM 11919 N N . ASP I 9 90 ? 147.664 285.352 151.984 1.00 223.55 90 ASP I N 1
ATOM 11920 C CA . ASP I 9 90 ? 147.112 286.186 153.059 1.00 226.13 90 ASP I CA 1
ATOM 11921 C C . ASP I 9 90 ? 145.594 286.375 152.971 1.00 220.41 90 ASP I C 1
ATOM 11922 O O . ASP I 9 90 ? 145.099 287.381 152.455 1.00 220.83 90 ASP I O 1
ATOM 11927 N N . ASP I 9 91 ? 144.875 285.373 153.467 1.00 215.47 91 ASP I N 1
ATOM 11928 C CA . ASP I 9 91 ? 143.432 285.465 153.720 1.00 213.24 91 ASP I CA 1
ATOM 11929 C C . ASP I 9 91 ? 143.019 284.486 154.837 1.00 205.97 91 ASP I C 1
ATOM 11930 O O . ASP I 9 91 ? 141.909 283.949 154.832 1.00 205.47 91 ASP I O 1
ATOM 11935 N N . VAL I 9 92 ? 143.915 284.292 155.808 1.00 197.64 92 VAL I N 1
ATOM 11936 C CA . VAL I 9 92 ? 143.781 283.238 156.818 1.00 189.95 92 VAL I CA 1
ATOM 11937 C C . VAL I 9 92 ? 144.730 283.498 157.993 1.00 187.02 92 VAL I C 1
ATOM 11938 O O . VAL I 9 92 ? 145.863 283.948 157.797 1.00 187.62 92 VAL I O 1
ATOM 11942 N N . VAL I 9 93 ? 144.255 283.213 159.205 1.00 184.14 93 VAL I N 1
ATOM 11943 C CA . VAL I 9 93 ? 145.041 283.392 160.427 1.00 183.59 93 VAL I CA 1
ATOM 11944 C C . VAL I 9 93 ? 145.727 282.071 160.795 1.00 179.76 93 VAL I C 1
ATOM 11945 O O . VAL I 9 93 ? 145.098 281.170 161.360 1.00 179.93 93 VAL I O 1
ATOM 11949 N N . VAL I 9 94 ? 147.011 281.964 160.456 1.00 176.22 94 VAL I N 1
ATOM 11950 C CA . VAL I 9 94 ? 147.833 280.814 160.838 1.00 173.80 94 VAL I CA 1
ATOM 11951 C C . VAL I 9 94 ? 148.333 281.051 162.264 1.00 174.52 94 VAL I C 1
ATOM 11952 O O . VAL I 9 94 ? 149.355 281.712 162.470 1.00 175.77 94 VAL I O 1
ATOM 11956 N N . GLN I 9 95 ? 147.595 280.515 163.237 1.00 175.09 95 GLN I N 1
ATOM 11957 C CA . GLN I 9 95 ? 147.875 280.724 164.659 1.00 177.50 95 GLN I CA 1
ATOM 11958 C C . GLN I 9 95 ? 148.306 279.414 165.316 1.00 172.83 95 GLN I C 1
ATOM 11959 O O . GLN I 9 95 ? 147.585 278.416 165.245 1.00 172.22 95 GLN I O 1
ATOM 11965 N N . ARG I 9 96 ? 149.477 279.428 165.955 1.00 168.56 96 ARG I N 1
ATOM 11966 C CA . ARG I 9 96 ? 149.926 278.305 166.775 1.00 168.06 96 ARG I CA 1
ATOM 11967 C C . ARG I 9 96 ? 149.182 278.391 168.106 1.00 167.01 96 ARG I C 1
ATOM 11968 O O . ARG I 9 96 ? 149.348 279.361 168.850 1.00 166.65 96 ARG I O 1
ATOM 11976 N N . ILE I 9 97 ? 148.361 277.383 168.395 1.00 170.81 97 ILE I N 1
ATOM 11977 C CA . ILE I 9 97 ? 147.473 277.407 169.563 1.00 175.30 97 ILE I CA 1
ATOM 11978 C C . ILE I 9 97 ? 148.244 276.930 170.790 1.00 180.33 97 ILE I C 1
ATOM 11979 O O . ILE I 9 97 ? 149.135 276.083 170.680 1.00 181.01 97 ILE I O 1
ATOM 11984 N N . GLU I 9 98 ? 147.881 277.465 171.957 1.00 188.26 98 GLU I N 1
ATOM 11985 C CA . GLU I 9 98 ? 148.556 277.153 173.225 1.00 194.81 98 GLU I CA 1
ATOM 11986 C C . GLU I 9 98 ? 147.864 276.018 174.005 1.00 195.94 98 GLU I C 1
ATOM 11987 O O . GLU I 9 98 ? 147.890 276.006 175.241 1.00 195.53 98 GLU I O 1
ATOM 11993 N N . GLU I 9 99 ? 147.271 275.064 173.282 1.00 198.42 99 GLU I N 1
ATOM 11994 C CA . GLU I 9 99 ? 146.560 273.934 173.873 1.00 201.30 99 GLU I CA 1
ATOM 11995 C C . GLU I 9 99 ? 147.445 272.691 173.764 1.00 205.58 99 GLU I C 1
ATOM 11996 O O . GLU I 9 99 ? 147.697 272.197 172.662 1.00 208.36 99 GLU I O 1
ATOM 12002 N N . LYS I 9 100 ? 147.916 272.206 174.913 1.00 207.02 100 LYS I N 1
ATOM 12003 C CA . LYS I 9 100 ? 148.773 271.008 174.995 1.00 205.72 100 LYS I CA 1
ATOM 12004 C C . LYS I 9 100 ? 148.105 269.812 175.692 1.00 198.99 100 LYS I C 1
ATOM 12005 O O . LYS I 9 100 ? 148.671 268.717 175.702 1.00 196.96 100 LYS I O 1
ATOM 12011 N N . PHE I 9 101 ? 146.906 270.013 176.245 1.00 191.08 101 PHE I N 1
ATOM 12012 C CA . PHE I 9 101 ? 146.172 268.957 176.952 1.00 186.46 101 PHE I CA 1
ATOM 12013 C C . PHE I 9 101 ? 145.397 268.047 175.992 1.00 180.44 101 PHE I C 1
ATOM 12014 O O . PHE I 9 101 ? 144.919 266.985 176.396 1.00 181.47 101 PHE I O 1
ATOM 12022 N N . SER I 9 102 ? 145.265 268.472 174.733 1.00 171.95 102 SER I N 1
ATOM 12023 C CA . SER I 9 102 ? 144.694 267.643 173.668 1.00 166.07 102 SER I CA 1
ATOM 12024 C C . SER I 9 102 ? 145.205 268.100 172.292 1.00 162.53 102 SER I C 1
ATOM 12025 O O . SER I 9 102 ? 145.709 269.218 172.153 1.00 161.49 102 SER I O 1
ATOM 12028 N N . ALA I 9 103 ? 145.078 267.228 171.289 1.00 158.36 103 ALA I N 1
ATOM 12029 C CA . ALA I 9 103 ? 145.529 267.528 169.918 1.00 152.01 103 ALA I CA 1
ATOM 12030 C C . ALA I 9 103 ? 144.597 268.516 169.220 1.00 149.14 103 ALA I C 1
ATOM 12031 O O . ALA I 9 103 ? 143.466 268.738 169.659 1.00 150.09 103 ALA I O 1
ATOM 12033 N N . LEU I 9 104 ? 145.086 269.087 168.121 1.00 144.31 104 LEU I N 1
ATOM 12034 C CA . LEU I 9 104 ? 144.365 270.116 167.363 1.00 142.27 104 LEU I CA 1
ATOM 12035 C C . LEU I 9 104 ? 143.823 269.550 166.042 1.00 137.04 104 LEU I C 1
ATOM 12036 O O . LEU I 9 104 ? 143.804 270.242 165.023 1.00 138.21 104 LEU I O 1
ATOM 12041 N N . GLY I 9 105 ? 143.347 268.306 166.077 1.00 129.12 105 GLY I N 1
ATOM 12042 C CA . GLY I 9 105 ? 142.954 267.582 164.863 1.00 123.82 105 GLY I CA 1
ATOM 12043 C C . GLY I 9 105 ? 142.097 266.362 165.144 1.00 119.88 105 GLY I C 1
ATOM 12044 O O . GLY I 9 105 ? 141.018 266.213 164.572 1.00 119.18 105 GLY I O 1
ATOM 12045 N N . ASN I 9 106 ? 142.592 265.485 166.016 1.00 118.88 106 ASN I N 1
ATOM 12046 C CA . ASN I 9 106 ? 141.818 264.339 166.509 1.00 117.12 106 ASN I CA 1
ATOM 12047 C C . ASN I 9 106 ? 140.659 264.766 167.414 1.00 115.60 106 ASN I C 1
ATOM 12048 O O . ASN I 9 106 ? 139.621 264.101 167.450 1.00 115.42 106 ASN I O 1
ATOM 12053 N N . CYS I 9 107 ? 140.853 265.863 168.148 1.00 115.49 107 CYS I N 1
ATOM 12054 C CA . CYS I 9 107 ? 139.857 266.390 169.087 1.00 115.29 107 CYS I CA 1
ATOM 12055 C C . CYS I 9 107 ? 139.034 267.568 168.546 1.00 114.20 107 CYS I C 1
ATOM 12056 O O . CYS I 9 107 ? 138.224 268.132 169.284 1.00 110.54 107 CYS I O 1
ATOM 12059 N N . ILE I 9 108 ? 139.248 267.943 167.280 1.00 116.45 108 ILE I N 1
ATOM 12060 C CA . ILE I 9 108 ? 138.507 269.039 166.636 1.00 118.44 108 ILE I CA 1
ATOM 12061 C C . ILE I 9 108 ? 138.120 268.650 165.206 1.00 118.73 108 ILE I C 1
ATOM 12062 O O . ILE I 9 108 ? 138.990 268.429 164.362 1.00 120.54 108 ILE I O 1
ATOM 12067 N N . ALA I 9 109 ? 136.814 268.559 164.954 1.00 119.41 109 ALA I N 1
ATOM 12068 C CA . ALA I 9 109 ? 136.264 268.464 163.601 1.00 121.53 109 ALA I CA 1
ATOM 12069 C C . ALA I 9 109 ? 135.572 269.787 163.306 1.00 122.40 109 ALA I C 1
ATOM 12070 O O . ALA I 9 109 ? 134.884 270.321 164.176 1.00 122.48 109 ALA I O 1
ATOM 12072 N N . THR I 9 110 ? 135.747 270.319 162.095 1.00 126.95 110 THR I N 1
ATOM 12073 C CA . THR I 9 110 ? 135.245 271.663 161.775 1.00 131.92 110 THR I CA 1
ATOM 12074 C C . THR I 9 110 ? 134.886 271.892 160.299 1.00 137.79 110 THR I C 1
ATOM 12075 O O . THR I 9 110 ? 135.419 271.239 159.399 1.00 139.38 110 THR I O 1
ATOM 12079 N N . ASN I 9 111 ? 133.968 272.838 160.093 1.00 141.87 111 ASN I N 1
ATOM 12080 C CA . ASN I 9 111 ? 133.558 273.338 158.772 1.00 145.44 111 ASN I CA 1
ATOM 12081 C C . ASN I 9 111 ? 133.514 274.873 158.849 1.00 148.95 111 ASN I C 1
ATOM 12082 O O . ASN I 9 111 ? 133.818 275.441 159.901 1.00 149.67 111 ASN I O 1
ATOM 12087 N N . ASP I 9 112 ? 133.127 275.543 157.764 1.00 154.81 112 ASP I N 1
ATOM 12088 C CA . ASP I 9 112 ? 133.272 277.009 157.674 1.00 160.04 112 ASP I CA 1
ATOM 12089 C C . ASP I 9 112 ? 132.281 277.838 158.515 1.00 163.11 112 ASP I C 1
ATOM 12090 O O . ASP I 9 112 ? 132.457 279.055 158.616 1.00 166.23 112 ASP I O 1
ATOM 12095 N N . TYR I 9 113 ? 131.250 277.210 159.092 1.00 164.90 113 TYR I N 1
ATOM 12096 C CA . TYR I 9 113 ? 130.274 277.921 159.957 1.00 167.83 113 TYR I CA 1
ATOM 12097 C C . TYR I 9 113 ? 130.060 277.342 161.374 1.00 163.88 113 TYR I C 1
ATOM 12098 O O . TYR I 9 113 ? 129.614 278.076 162.259 1.00 165.04 113 TYR I O 1
ATOM 12107 N N . VAL I 9 114 ? 130.354 276.054 161.589 1.00 158.58 114 VAL I N 1
ATOM 12108 C CA . VAL I 9 114 ? 130.323 275.444 162.935 1.00 154.05 114 VAL I CA 1
ATOM 12109 C C . VAL I 9 114 ? 131.533 274.540 163.180 1.00 147.87 114 VAL I C 1
ATOM 12110 O O . VAL I 9 114 ? 132.317 274.273 162.267 1.00 148.17 114 VAL I O 1
ATOM 12114 N N . ALA I 9 115 ? 131.681 274.091 164.425 1.00 143.38 115 ALA I N 1
ATOM 12115 C CA . ALA I 9 115 ? 132.745 273.163 164.810 1.00 140.09 115 ALA I CA 1
ATOM 12116 C C . ALA I 9 115 ? 132.303 272.220 165.926 1.00 135.80 115 ALA I C 1
ATOM 12117 O O . ALA I 9 115 ? 131.250 272.408 166.540 1.00 138.61 115 ALA I O 1
ATOM 12119 N N . LEU I 9 116 ? 133.130 271.208 166.169 1.00 131.29 116 LEU I N 1
ATOM 12120 C CA . LEU I 9 116 ? 132.893 270.188 167.190 1.00 128.91 116 LEU I CA 1
ATOM 12121 C C . LEU I 9 116 ? 134.174 270.038 168.010 1.00 127.09 116 LEU I C 1
ATOM 12122 O O . LEU I 9 116 ? 135.260 270.378 167.531 1.00 126.21 116 LEU I O 1
ATOM 12127 N N . VAL I 9 117 ? 134.047 269.536 169.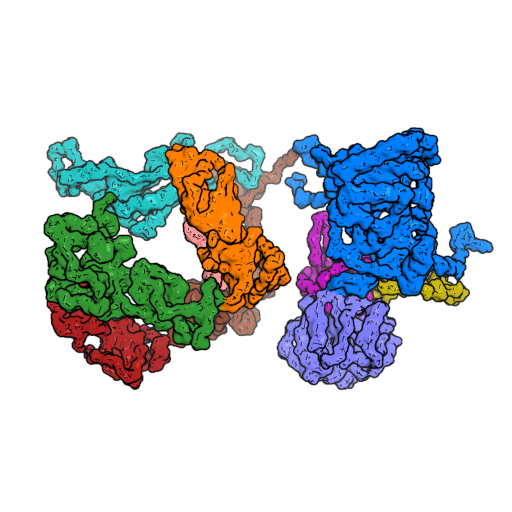239 1.00 128.19 117 VAL I N 1
ATOM 12128 C CA . VAL I 9 117 ? 135.158 269.563 170.206 1.00 131.36 117 VAL I CA 1
ATOM 12129 C C . VAL I 9 117 ? 135.098 268.337 171.165 1.00 136.59 117 VAL I C 1
ATOM 12130 O O . VAL I 9 117 ? 134.464 267.338 170.823 1.00 137.71 117 VAL I O 1
ATOM 12134 N N . HIS I 9 118 ? 135.743 268.396 172.337 1.00 140.24 118 HIS I N 1
ATOM 12135 C CA . HIS I 9 118 ? 135.989 267.224 173.196 1.00 143.97 118 HIS I CA 1
ATOM 12136 C C . HIS I 9 118 ? 134.978 267.042 174.347 1.00 151.33 118 HIS I C 1
ATOM 12137 O O . HIS I 9 118 ? 134.863 265.944 174.889 1.00 150.18 118 HIS I O 1
ATOM 12144 N N . PRO I 9 119 ? 134.165 268.073 174.652 1.00 164.01 119 PRO I N 1
ATOM 12145 C CA . PRO I 9 119 ? 133.743 268.359 176.015 1.00 170.22 119 PRO I CA 1
ATOM 12146 C C . PRO I 9 119 ? 134.751 267.995 177.124 1.00 173.54 119 PRO I C 1
ATOM 12147 O O . PRO I 9 119 ? 134.474 267.165 177.994 1.00 174.10 119 PRO I O 1
ATOM 12151 N N . ASP I 9 120 ? 135.912 268.645 177.065 1.00 179.16 120 ASP I N 1
ATOM 12152 C CA . ASP I 9 120 ? 136.995 268.463 178.049 1.00 186.02 120 ASP I CA 1
ATOM 12153 C C . ASP I 9 120 ? 138.014 269.610 177.977 1.00 190.34 120 ASP I C 1
ATOM 12154 O O . ASP I 9 120 ? 138.433 270.136 179.010 1.00 191.68 120 ASP I O 1
ATOM 12159 N N . ILE I 9 121 ? 138.438 269.927 176.751 1.00 193.95 121 ILE I N 1
ATOM 12160 C CA . ILE I 9 121 ? 139.170 271.153 176.374 1.00 196.75 121 ILE I CA 1
ATOM 12161 C C . ILE I 9 121 ? 138.981 272.360 177.310 1.00 201.59 121 ILE I C 1
ATOM 12162 O O . ILE I 9 121 ? 137.864 272.648 177.754 1.00 203.01 121 ILE I O 1
ATOM 12167 N N . ASP I 9 122 ? 140.078 273.070 177.583 1.00 208.42 122 ASP I N 1
ATOM 12168 C CA . ASP I 9 122 ? 140.043 274.269 178.432 1.00 213.53 122 ASP I CA 1
ATOM 12169 C C . ASP I 9 122 ? 139.249 275.389 177.765 1.00 214.27 122 ASP I C 1
ATOM 12170 O O . ASP I 9 122 ? 139.088 275.407 176.542 1.00 211.16 122 ASP I O 1
ATOM 12175 N N . ARG I 9 123 ? 138.760 276.321 178.577 1.00 220.63 123 ARG I N 1
ATOM 12176 C CA . ARG I 9 123 ? 137.814 277.329 178.096 1.00 225.00 123 ARG I CA 1
ATOM 12177 C C . ARG I 9 123 ? 138.543 278.338 177.214 1.00 222.05 123 ARG I C 1
ATOM 12178 O O . ARG I 9 123 ? 138.043 278.713 176.144 1.00 221.64 123 ARG I O 1
ATOM 12186 N N . GLU I 9 124 ? 139.685 278.793 177.721 1.00 219.17 124 GLU I N 1
ATOM 12187 C CA . GLU I 9 124 ? 140.492 279.817 177.069 1.00 216.16 124 GLU I CA 1
ATOM 12188 C C . GLU I 9 124 ? 140.885 279.368 175.663 1.00 207.59 124 GLU I C 1
ATOM 12189 O O . GLU I 9 124 ? 140.758 280.125 174.683 1.00 206.61 124 GLU I O 1
ATOM 12195 N N . THR I 9 125 ? 141.355 278.124 175.611 1.00 198.56 125 THR I N 1
ATOM 12196 C CA . THR I 9 125 ? 141.800 277.507 174.352 1.00 193.55 125 THR I CA 1
ATOM 12197 C C . THR I 9 125 ? 140.654 277.486 173.349 1.00 189.34 125 THR I C 1
ATOM 12198 O O . THR I 9 125 ? 140.838 277.841 172.174 1.00 189.07 125 THR I O 1
ATOM 12202 N N . GLU I 9 126 ? 139.492 277.074 173.846 1.00 185.82 126 GLU I N 1
ATOM 12203 C CA . GLU I 9 126 ? 138.270 276.985 173.038 1.00 181.27 126 GLU I CA 1
ATOM 12204 C C . GLU I 9 126 ? 137.938 278.348 172.442 1.00 182.85 126 GLU I C 1
ATOM 12205 O O . GLU I 9 126 ? 137.635 278.463 171.242 1.00 183.90 126 GLU I O 1
ATOM 12211 N N . GLU I 9 127 ? 138.004 279.352 173.308 1.00 186.14 127 GLU I N 1
ATOM 12212 C CA . GLU I 9 127 ? 137.714 280.741 172.934 1.00 188.93 127 GLU I CA 1
ATOM 12213 C C . GLU I 9 127 ? 138.642 281.185 171.810 1.00 186.21 127 GLU I C 1
ATOM 12214 O O . GLU I 9 127 ? 138.198 281.783 170.817 1.00 183.87 127 GLU I O 1
ATOM 12220 N N . ILE I 9 128 ? 139.919 280.873 172.001 1.00 186.36 128 ILE I N 1
ATOM 12221 C CA . ILE I 9 128 ? 140.972 281.215 171.038 1.00 185.47 128 ILE I CA 1
ATOM 12222 C C . ILE I 9 128 ? 140.658 280.596 169.679 1.00 179.47 128 ILE I C 1
ATOM 12223 O O . ILE I 9 128 ? 140.750 281.265 168.638 1.00 177.24 128 ILE I O 1
ATOM 12228 N N . ILE I 9 129 ? 140.290 279.323 169.732 1.00 178.14 129 ILE I N 1
ATOM 12229 C CA . ILE I 9 129 ? 139.948 278.544 168.536 1.00 178.48 129 ILE I CA 1
ATOM 12230 C C . ILE I 9 129 ? 138.797 279.214 167.786 1.00 179.81 129 ILE I C 1
ATOM 12231 O O . ILE I 9 129 ? 138.844 279.376 166.560 1.00 182.39 129 ILE I O 1
ATOM 12236 N N . ALA I 9 130 ? 137.788 279.587 168.563 1.00 180.38 130 ALA I N 1
ATOM 12237 C CA . ALA I 9 130 ? 136.586 280.244 168.041 1.00 181.54 130 ALA I CA 1
ATOM 12238 C C . ALA I 9 130 ? 136.965 281.532 167.315 1.00 184.38 130 ALA I C 1
ATOM 12239 O O . ALA I 9 130 ? 136.495 281.800 166.198 1.00 184.02 130 ALA I O 1
ATOM 12241 N N . ASP I 9 131 ? 137.824 282.298 167.978 1.00 190.61 131 ASP I N 1
ATOM 12242 C CA . ASP I 9 131 ? 138.310 283.579 167.458 1.00 194.64 131 ASP I CA 1
ATOM 12243 C C . ASP I 9 131 ? 139.001 283.368 166.115 1.00 186.91 131 ASP I C 1
ATOM 12244 O O . ASP I 9 131 ? 138.751 284.108 165.147 1.00 184.47 131 ASP I O 1
ATOM 12249 N N . VAL I 9 132 ? 139.852 282.349 166.091 1.00 180.08 132 VAL I N 1
ATOM 12250 C CA . VAL I 9 132 ? 140.653 282.018 164.909 1.00 174.96 132 VAL I CA 1
ATOM 12251 C C . VAL I 9 132 ? 139.838 281.564 163.703 1.00 169.80 132 VAL I C 1
ATOM 12252 O O . VAL I 9 132 ? 139.931 282.183 162.613 1.00 169.56 132 VAL I O 1
ATOM 12256 N N . LEU I 9 133 ? 139.075 280.493 163.892 1.00 165.79 133 LEU I N 1
ATOM 12257 C CA . LEU I 9 133 ? 138.312 279.866 162.822 1.00 163.89 133 LEU I CA 1
ATOM 12258 C C . LEU I 9 133 ? 137.142 280.741 162.390 1.00 165.66 133 LEU I C 1
ATOM 12259 O O . LEU I 9 133 ? 136.726 280.668 161.242 1.00 165.35 133 LEU I O 1
ATOM 12264 N N . GLY I 9 134 ? 136.623 281.566 163.302 1.00 169.08 134 GLY I N 1
ATOM 12265 C CA . GLY I 9 134 ? 135.491 282.446 163.011 1.00 171.09 134 GLY I CA 1
ATOM 12266 C C . GLY I 9 134 ? 134.197 281.668 162.867 1.00 171.93 134 GLY I C 1
ATOM 12267 O O . GLY I 9 134 ? 133.392 281.950 161.976 1.00 172.94 134 GLY I O 1
ATOM 12268 N N . VAL I 9 135 ? 134.008 280.690 163.753 1.00 172.12 135 VAL I N 1
ATOM 12269 C CA . VAL I 9 135 ? 132.872 279.763 163.700 1.00 173.40 135 VAL I CA 1
ATOM 12270 C C . VAL I 9 135 ? 132.353 279.461 165.101 1.00 176.17 135 VAL I C 1
ATOM 12271 O O . VAL I 9 135 ? 133.082 279.604 166.087 1.00 176.84 135 VAL I O 1
ATOM 12275 N N . GLU I 9 136 ? 131.094 279.034 165.176 1.00 179.19 136 GLU I N 1
ATOM 12276 C CA . GLU I 9 136 ? 130.472 278.668 166.448 1.00 180.76 136 GLU I CA 1
ATOM 12277 C C . GLU I 9 136 ? 130.972 277.297 166.911 1.00 178.48 136 GLU I C 1
ATOM 12278 O O . GLU I 9 136 ? 130.621 276.271 166.323 1.00 177.39 136 GLU I O 1
ATOM 12284 N N . VAL I 9 137 ? 131.794 277.302 167.962 1.00 177.45 137 VAL I N 1
ATOM 12285 C CA . VAL I 9 137 ? 132.264 276.080 168.614 1.00 176.73 137 VAL I CA 1
ATOM 12286 C C . VAL I 9 137 ? 131.322 275.775 169.776 1.00 173.37 137 VAL I C 1
ATOM 12287 O O . VAL I 9 137 ? 131.064 276.645 170.612 1.00 173.67 137 VAL I O 1
ATOM 12291 N N . PHE I 9 138 ? 130.814 274.544 169.817 1.00 171.54 138 PHE I N 1
ATOM 12292 C CA . PHE I 9 138 ? 129.919 274.083 170.886 1.00 172.43 138 PHE I CA 1
ATOM 12293 C C . PHE I 9 138 ? 130.290 272.658 171.294 1.00 171.93 138 PHE I C 1
ATOM 12294 O O . PHE I 9 138 ? 130.719 271.854 170.461 1.00 169.85 138 PHE I O 1
ATOM 12302 N N . ARG I 9 139 ? 130.102 272.355 172.576 1.00 171.81 139 ARG I N 1
ATOM 12303 C CA . ARG I 9 139 ? 130.576 271.104 173.166 1.00 170.27 139 ARG I CA 1
ATOM 12304 C C . ARG I 9 139 ? 129.575 269.961 172.986 1.00 170.98 139 ARG I C 1
ATOM 12305 O O . ARG I 9 139 ? 128.519 269.943 173.622 1.00 173.05 139 ARG I O 1
ATOM 12313 N N . GLN I 9 140 ? 129.922 269.021 172.108 1.00 169.68 140 GLN I N 1
ATOM 12314 C CA . GLN I 9 140 ? 129.129 267.810 171.878 1.00 171.21 140 GLN I CA 1
ATOM 12315 C C . GLN I 9 140 ? 130.038 266.694 171.365 1.00 168.32 140 GLN I C 1
ATOM 12316 O O . GLN I 9 140 ? 131.002 266.958 170.643 1.00 167.10 140 GLN I O 1
ATOM 12322 N N . THR I 9 141 ? 129.722 265.456 171.747 1.00 169.19 141 THR I N 1
ATOM 12323 C CA . THR I 9 141 ? 130.486 264.273 171.335 1.00 169.21 141 THR I CA 1
ATOM 12324 C C . THR I 9 141 ? 129.574 263.158 170.829 1.00 170.53 141 THR I C 1
ATOM 12325 O O . THR I 9 141 ? 128.439 263.010 171.289 1.00 173.13 141 THR I O 1
ATOM 12329 N N . VAL I 9 142 ? 130.091 262.381 169.878 1.00 169.26 142 VAL I N 1
ATOM 12330 C CA . VAL I 9 142 ? 129.404 261.195 169.357 1.00 169.45 142 VAL I CA 1
ATOM 12331 C C . VAL I 9 142 ? 129.425 260.076 170.410 1.00 173.35 142 VAL I C 1
ATOM 12332 O O . VAL I 9 142 ? 130.342 260.019 171.234 1.00 174.36 142 VAL I O 1
ATOM 12336 N N . SER I 9 143 ? 128.416 259.204 170.379 1.00 176.97 143 SER I N 1
ATOM 12337 C CA . SER I 9 143 ? 128.212 258.183 171.424 1.00 179.68 143 SER I CA 1
ATOM 12338 C C . SER I 9 143 ? 129.384 257.212 171.592 1.00 180.13 143 SER I C 1
ATOM 12339 O O . SER I 9 143 ? 130.014 256.805 170.614 1.00 176.75 143 SER I O 1
ATOM 12342 N N . GLY I 9 144 ? 129.659 256.856 172.848 1.00 181.29 144 GLY I N 1
ATOM 12343 C CA . GLY I 9 144 ? 130.749 255.944 173.196 1.00 180.18 144 GLY I CA 1
ATOM 12344 C C . GLY I 9 144 ? 132.158 256.501 173.053 1.00 176.16 144 GLY I C 1
ATOM 12345 O O . GLY I 9 144 ? 133.126 255.752 173.198 1.00 177.27 144 GLY I O 1
ATOM 12346 N N . ASN I 9 145 ? 132.277 257.807 172.792 1.00 167.84 145 ASN I N 1
ATOM 12347 C CA . ASN I 9 145 ? 133.557 258.447 172.479 1.00 161.76 145 ASN I CA 1
ATOM 12348 C C . ASN I 9 145 ? 133.612 259.873 173.013 1.00 156.73 145 ASN I C 1
ATOM 12349 O O . ASN I 9 145 ? 132.582 260.540 173.120 1.00 157.35 145 ASN I O 1
ATOM 12354 N N . VAL I 9 146 ? 134.820 260.319 173.352 1.00 151.85 146 VAL I N 1
ATOM 12355 C CA . VAL I 9 146 ? 135.085 261.723 173.711 1.00 147.52 146 VAL I CA 1
ATOM 12356 C C . VAL I 9 146 ? 135.865 262.482 172.627 1.00 141.08 146 VAL I C 1
ATOM 12357 O O . VAL I 9 146 ? 135.894 263.714 172.644 1.00 139.96 146 VAL I O 1
ATOM 12361 N N . LEU I 9 147 ? 136.492 261.753 171.700 1.00 137.72 147 LEU I N 1
ATOM 12362 C CA . LEU I 9 147 ? 137.160 262.346 170.542 1.00 136.00 147 LEU I CA 1
ATOM 12363 C C . LEU I 9 147 ? 136.158 262.463 169.399 1.00 136.01 147 LEU I C 1
ATOM 12364 O O . LEU I 9 147 ? 135.366 261.545 169.169 1.00 140.13 147 LEU I O 1
ATOM 12369 N N . VAL I 9 148 ? 136.205 263.591 168.688 1.00 132.02 148 VAL I N 1
ATOM 12370 C CA . VAL I 9 148 ? 135.282 263.865 167.572 1.00 129.31 148 VAL I CA 1
ATOM 12371 C C . VAL I 9 148 ? 135.985 263.897 166.214 1.00 129.93 148 VAL I C 1
ATOM 12372 O O . VAL I 9 148 ? 135.459 263.368 165.236 1.00 131.46 148 VAL I O 1
ATOM 12376 N N . GLY I 9 149 ? 137.171 264.501 166.154 1.00 131.00 149 GLY I N 1
ATOM 12377 C CA . GLY I 9 149 ? 137.986 264.491 164.941 1.00 133.07 149 GLY I CA 1
ATOM 12378 C C . GLY I 9 149 ? 138.532 263.125 164.553 1.00 134.86 149 GLY I C 1
ATOM 12379 O O . GLY I 9 149 ? 139.064 262.972 163.458 1.00 134.24 149 GLY I O 1
ATOM 12380 N N . THR I 9 150 ? 138.438 262.150 165.460 1.00 137.45 150 THR I N 1
ATOM 12381 C CA . THR I 9 150 ? 138.721 260.747 165.159 1.00 140.32 150 THR I CA 1
ATOM 12382 C C . THR I 9 150 ? 137.521 260.050 164.515 1.00 139.92 150 THR I C 1
ATOM 12383 O O . THR I 9 150 ? 137.678 259.338 163.522 1.00 140.97 150 THR I O 1
ATOM 12387 N N . TYR I 9 151 ? 136.334 260.248 165.091 1.00 139.72 151 TYR I N 1
ATOM 12388 C CA . TYR I 9 151 ? 135.127 259.506 164.700 1.00 140.09 151 TYR I CA 1
ATOM 12389 C C . TYR I 9 151 ? 134.063 260.327 163.949 1.00 139.13 151 TYR I C 1
ATOM 12390 O O . TYR I 9 151 ? 132.966 259.822 163.695 1.00 140.53 151 TYR I O 1
ATOM 12399 N N . CYS I 9 152 ? 134.379 261.576 163.596 1.00 137.46 152 CYS I N 1
ATOM 12400 C CA . CYS I 9 152 ? 133.518 262.399 162.734 1.00 136.86 152 CYS I CA 1
ATOM 12401 C C . CYS I 9 152 ? 134.360 263.141 161.701 1.00 135.47 152 CYS I C 1
ATOM 12402 O O . CYS I 9 152 ? 135.454 263.619 162.012 1.00 134.89 152 CYS I O 1
ATOM 12405 N N . ALA I 9 153 ? 133.837 263.230 160.478 1.00 135.73 153 ALA I N 1
ATOM 12406 C CA . ALA I 9 153 ? 134.513 263.888 159.360 1.00 137.35 153 ALA I CA 1
ATOM 12407 C C . ALA I 9 153 ? 133.556 264.883 158.711 1.00 137.73 153 ALA I C 1
ATOM 12408 O O . ALA I 9 153 ? 132.803 264.534 157.797 1.00 136.42 153 ALA I O 1
ATOM 12410 N N . LEU I 9 154 ? 133.595 266.124 159.194 1.00 141.40 154 LEU I N 1
ATOM 12411 C CA . LEU I 9 154 ? 132.651 267.159 158.775 1.00 145.14 154 LEU I CA 1
ATOM 12412 C C . LEU I 9 154 ? 133.122 267.927 157.543 1.00 145.94 154 LEU I C 1
ATOM 12413 O O . LEU I 9 154 ? 134.322 268.118 157.331 1.00 145.53 154 LEU I O 1
ATOM 12418 N N . THR I 9 155 ? 132.151 268.342 156.733 1.00 148.47 155 THR I N 1
ATOM 12419 C CA . THR I 9 155 ? 132.338 269.347 155.686 1.00 150.69 155 THR I CA 1
ATOM 12420 C C . THR I 9 155 ? 131.158 270.320 155.776 1.00 151.01 155 THR I C 1
ATOM 12421 O O . THR I 9 155 ? 130.326 270.202 156.682 1.00 151.77 155 THR I O 1
ATOM 12425 N N . ASN I 9 156 ? 131.096 271.287 154.863 1.00 150.56 156 ASN I N 1
ATOM 12426 C CA . ASN I 9 156 ? 129.933 272.174 154.763 1.00 151.80 156 ASN I CA 1
ATOM 12427 C C . ASN I 9 156 ? 128.649 271.404 154.444 1.00 151.85 156 ASN I C 1
ATOM 12428 O O . ASN I 9 156 ? 127.732 271.344 155.264 1.00 150.85 156 ASN I O 1
ATOM 12433 N N . GLN I 9 157 ? 128.609 270.800 153.260 1.00 153.64 157 GLN I N 1
ATOM 12434 C CA . GLN I 9 157 ? 127.382 270.195 152.729 1.00 156.11 157 GLN I CA 1
ATOM 12435 C C . GLN I 9 157 ? 127.039 268.817 153.311 1.00 155.07 157 GLN I C 1
ATOM 12436 O O . GLN I 9 157 ? 125.876 268.409 153.261 1.00 153.12 157 GLN I O 1
ATOM 12442 N N . GLY I 9 158 ? 128.036 268.105 153.843 1.00 155.49 158 GLY I N 1
ATOM 12443 C CA . GLY I 9 158 ? 127.832 266.759 154.399 1.00 154.97 158 GLY I CA 1
ATOM 12444 C C . GLY I 9 158 ? 128.712 266.438 155.593 1.00 152.99 158 GLY I C 1
ATOM 12445 O O . GLY I 9 158 ? 129.576 267.229 155.976 1.00 154.11 158 GLY I O 1
ATOM 12446 N N . ALA I 9 159 ? 128.474 265.268 156.184 1.00 151.15 159 ALA I N 1
ATOM 12447 C CA . ALA I 9 159 ? 129.214 264.812 157.363 1.00 150.24 159 ALA I CA 1
ATOM 12448 C C . ALA I 9 159 ? 129.039 263.311 157.587 1.00 150.82 159 ALA I C 1
ATOM 12449 O O . ALA I 9 159 ? 128.006 262.740 157.227 1.00 152.51 159 ALA I O 1
ATOM 12451 N N . LEU I 9 160 ? 130.052 262.690 158.190 1.00 151.20 160 LEU I N 1
ATOM 12452 C CA . LEU I 9 160 ? 130.037 261.263 158.514 1.00 151.72 160 LEU I CA 1
ATOM 12453 C C . LEU I 9 160 ? 130.105 261.048 160.019 1.00 149.97 160 LEU I C 1
ATOM 12454 O O . LEU I 9 160 ? 130.550 261.923 160.766 1.00 149.25 160 LEU I O 1
ATOM 12459 N N . VAL I 9 161 ? 129.650 259.872 160.447 1.00 150.41 161 VAL I N 1
ATOM 12460 C CA . VAL I 9 161 ? 129.868 259.375 161.808 1.00 150.68 161 VAL I CA 1
ATOM 12461 C C . VAL I 9 161 ? 130.149 257.875 161.767 1.00 153.13 161 VAL I C 1
ATOM 12462 O O . VAL I 9 161 ? 129.840 257.199 160.781 1.00 152.33 161 VAL I O 1
ATOM 12466 N N . HIS I 9 162 ? 130.736 257.370 162.848 1.00 157.89 162 HIS I N 1
ATOM 12467 C CA . HIS I 9 162 ? 131.093 255.952 162.959 1.00 162.85 162 HIS I CA 1
ATOM 12468 C C . HIS I 9 162 ? 129.841 255.066 163.112 1.00 166.11 162 HIS I C 1
ATOM 12469 O O . HIS I 9 162 ? 128.804 255.542 163.578 1.00 167.54 162 HIS I O 1
ATOM 12476 N N . PRO I 9 163 ? 129.934 253.779 162.713 1.00 170.47 163 PRO I N 1
ATOM 12477 C CA . PRO I 9 163 ? 128.728 252.959 162.533 1.00 173.51 163 PRO I CA 1
ATOM 12478 C C . PRO I 9 163 ? 128.016 252.508 163.820 1.00 176.57 163 PRO I C 1
ATOM 12479 O O . PRO I 9 163 ? 126.875 252.048 163.746 1.00 176.87 163 PRO I O 1
ATOM 12483 N N . MET I 9 164 ? 128.675 252.643 164.973 1.00 181.32 164 MET I N 1
ATOM 12484 C CA . MET I 9 164 ? 128.070 252.323 166.272 1.00 185.23 164 MET I CA 1
ATOM 12485 C C . MET I 9 164 ? 127.222 253.471 166.845 1.00 182.92 164 MET I C 1
ATOM 12486 O O . MET I 9 164 ? 126.626 253.311 167.913 1.00 183.55 164 MET I O 1
ATOM 12491 N N . THR I 9 165 ? 127.171 254.617 166.156 1.00 181.19 165 THR I N 1
ATOM 12492 C CA . THR I 9 165 ? 126.417 255.783 166.627 1.00 181.79 165 THR I CA 1
ATOM 12493 C C . THR I 9 165 ? 124.910 255.517 166.623 1.00 186.00 165 THR I C 1
ATOM 12494 O O . THR I 9 165 ? 124.364 255.025 165.633 1.00 186.61 165 THR I O 1
ATOM 12498 N N . SER I 9 166 ? 124.255 255.846 167.737 1.00 191.43 166 SER I N 1
ATOM 12499 C CA . SER I 9 166 ? 122.806 255.684 167.874 1.00 195.84 166 SER I CA 1
ATOM 12500 C C . SER I 9 166 ? 122.072 256.752 167.074 1.00 197.34 166 SER I C 1
ATOM 12501 O O . SER I 9 166 ? 122.617 257.826 166.816 1.00 195.69 166 SER I O 1
ATOM 12504 N N . ILE I 9 167 ? 120.831 256.449 166.700 1.00 203.28 167 ILE I N 1
ATOM 12505 C CA . ILE I 9 167 ? 120.048 257.300 165.809 1.00 209.17 167 ILE I CA 1
ATOM 12506 C C . ILE I 9 167 ? 119.780 258.647 166.461 1.00 207.34 167 ILE I C 1
ATOM 12507 O O . ILE I 9 167 ? 119.868 259.677 165.780 1.00 207.06 167 ILE I O 1
ATOM 12512 N N . ALA I 9 168 ? 119.445 258.609 167.751 1.00 204.59 168 ALA I N 1
ATOM 12513 C CA . ALA I 9 168 ? 119.121 259.806 168.514 1.00 203.17 168 ALA I CA 1
ATOM 12514 C C . ALA I 9 168 ? 120.292 260.785 168.488 1.00 202.07 168 ALA I C 1
ATOM 12515 O O . ALA I 9 168 ? 120.114 261.993 168.249 1.00 200.85 168 ALA I O 1
ATOM 12517 N N . ASP I 9 169 ? 121.473 260.223 168.734 1.00 203.97 169 ASP I N 1
ATOM 12518 C CA . ASP I 9 169 ? 122.720 261.002 168.762 1.00 205.20 169 ASP I CA 1
ATOM 12519 C C . ASP I 9 169 ? 122.937 261.684 167.418 1.00 200.86 169 ASP I C 1
ATOM 12520 O O . ASP I 9 169 ? 123.271 262.879 167.366 1.00 199.72 169 ASP I O 1
ATOM 12525 N N . GLN I 9 170 ? 122.735 260.904 166.361 1.00 196.29 170 GLN I N 1
ATOM 12526 C CA . GLN I 9 170 ? 122.891 261.384 164.983 1.00 193.65 170 GLN I CA 1
ATOM 12527 C C . GLN I 9 170 ? 121.964 262.567 164.730 1.00 194.45 170 GLN I C 1
ATOM 12528 O O . GLN I 9 170 ? 122.379 263.593 164.168 1.00 193.60 170 GLN I O 1
ATOM 12534 N N . ASP I 9 171 ? 120.722 262.388 165.160 1.00 196.68 171 ASP I N 1
ATOM 12535 C CA . ASP I 9 171 ? 119.675 263.405 165.010 1.00 197.45 171 ASP I CA 1
ATOM 12536 C C . ASP I 9 171 ? 120.102 264.700 165.696 1.00 194.36 171 ASP I C 1
ATOM 12537 O O . ASP I 9 171 ? 119.980 265.795 165.126 1.00 192.47 171 ASP I O 1
ATOM 12542 N N . GLU I 9 172 ? 120.599 264.532 166.916 1.00 192.93 172 GLU I N 1
ATOM 12543 C CA . GLU I 9 172 ? 121.064 265.649 167.744 1.00 192.31 172 GLU I CA 1
ATOM 12544 C C . GLU I 9 172 ? 122.166 266.416 167.019 1.00 188.51 172 GLU I C 1
ATOM 12545 O O . GLU I 9 172 ? 122.147 267.656 166.958 1.00 190.61 172 GLU I O 1
ATOM 12551 N N . LEU I 9 173 ? 123.102 265.645 166.479 1.00 184.15 173 LEU I N 1
ATOM 12552 C CA . LEU I 9 173 ? 124.246 266.187 165.742 1.00 182.20 173 LEU I CA 1
ATOM 12553 C C . LEU I 9 173 ? 123.762 267.025 164.562 1.00 181.28 173 LEU I C 1
ATOM 12554 O O . LEU I 9 173 ? 124.243 268.145 164.334 1.00 180.97 173 LEU I O 1
ATOM 12559 N N . SER I 9 174 ? 122.806 266.452 163.842 1.00 182.20 174 SER I N 1
ATOM 12560 C CA . SER I 9 174 ? 122.204 267.090 162.667 1.00 185.72 174 SER I CA 1
ATOM 12561 C C . SER I 9 174 ? 121.592 268.433 163.056 1.00 185.85 174 SER I C 1
ATOM 12562 O O . SER I 9 174 ? 121.797 269.450 162.376 1.00 185.34 174 SER I O 1
ATOM 12565 N N . SER I 9 175 ? 120.854 268.397 164.159 1.00 185.15 175 SER I N 1
ATOM 12566 C CA . SER I 9 175 ? 120.170 269.574 164.697 1.00 184.04 175 SER I CA 1
ATOM 12567 C C . SER I 9 175 ? 121.185 270.670 165.000 1.00 183.30 175 SER I C 1
ATOM 12568 O O . SER I 9 175 ? 120.981 271.849 164.633 1.00 182.74 175 SER I O 1
ATOM 12571 N N . LEU I 9 176 ? 122.268 270.253 165.651 1.00 184.80 176 LEU I N 1
ATOM 12572 C CA . LEU I 9 176 ? 123.308 271.182 166.104 1.00 185.78 176 LEU I CA 1
ATOM 12573 C C . LEU I 9 176 ? 124.117 271.809 164.958 1.00 183.63 176 LEU I C 1
ATOM 12574 O O . LEU I 9 176 ? 124.157 273.045 164.780 1.00 181.86 176 LEU I O 1
ATOM 12579 N N . LEU I 9 177 ? 124.751 270.927 164.190 1.00 182.36 177 LEU I N 1
ATOM 12580 C CA . LEU I 9 177 ? 125.616 271.318 163.079 1.00 182.25 177 LEU I CA 1
ATOM 12581 C C . LEU I 9 177 ? 124.861 271.959 161.911 1.00 183.36 177 LEU I C 1
ATOM 12582 O O . LEU I 9 177 ? 125.425 272.807 161.218 1.00 182.36 177 LEU I O 1
ATOM 12587 N N . GLN I 9 178 ? 123.600 271.558 161.709 1.00 184.45 178 GLN I N 1
ATOM 12588 C CA . GLN I 9 178 ? 122.802 271.944 160.534 1.00 185.14 178 GLN I CA 1
ATOM 12589 C C . GLN I 9 178 ? 123.409 271.317 159.266 1.00 180.10 178 GLN I C 1
ATOM 12590 O O . GLN I 9 178 ? 123.461 271.941 158.201 1.00 178.99 178 GLN I O 1
ATOM 12596 N N . VAL I 9 179 ? 123.855 270.067 159.412 1.00 175.81 179 VAL I N 1
ATOM 12597 C CA . VAL I 9 179 ? 124.545 269.309 158.366 1.00 173.59 179 VAL I CA 1
ATOM 12598 C C . VAL I 9 179 ? 123.900 267.917 158.302 1.00 170.66 179 VAL I C 1
ATOM 12599 O O . VAL I 9 179 ? 123.647 267.318 159.351 1.00 172.43 179 VAL I O 1
ATOM 12603 N N . PRO I 9 180 ? 123.623 267.399 157.084 1.00 165.32 180 PRO I N 1
ATOM 12604 C CA . PRO I 9 180 ? 123.075 266.038 156.991 1.00 162.47 180 PRO I CA 1
ATOM 12605 C C . PRO I 9 180 ? 124.115 264.961 157.326 1.00 159.72 180 PRO I C 1
ATOM 12606 O O . PRO I 9 180 ? 125.229 264.999 156.797 1.00 158.77 180 PRO I O 1
ATOM 12610 N N . LEU I 9 181 ? 123.739 264.019 158.193 1.00 157.88 181 LEU I N 1
ATOM 12611 C CA . LEU I 9 181 ? 124.637 262.954 158.662 1.00 157.41 181 LEU I CA 1
ATOM 12612 C C . LEU I 9 181 ? 124.321 261.603 158.026 1.00 156.00 181 LEU I C 1
ATOM 12613 O O . LEU I 9 181 ? 123.230 261.390 157.490 1.00 156.08 181 LEU I O 1
ATOM 12618 N N . VAL I 9 182 ? 125.297 260.702 158.099 1.00 156.50 182 VAL I N 1
ATOM 12619 C CA . VAL I 9 182 ? 125.128 259.311 157.678 1.00 158.24 182 VAL I CA 1
ATOM 12620 C C . VAL I 9 182 ? 126.131 258.425 158.429 1.00 161.10 182 VAL I C 1
ATOM 12621 O O . VAL I 9 182 ? 127.255 258.851 158.712 1.00 161.94 182 VAL I O 1
ATOM 12625 N N . ALA I 9 183 ? 125.717 257.197 158.737 1.00 164.88 183 ALA I N 1
ATOM 12626 C CA . ALA I 9 183 ? 126.505 256.280 159.577 1.00 167.38 183 ALA I CA 1
ATOM 12627 C C . ALA I 9 183 ? 127.531 255.420 158.821 1.00 169.62 183 ALA I C 1
ATOM 12628 O O . ALA I 9 183 ? 128.189 254.577 159.438 1.00 169.89 183 ALA I O 1
ATOM 12630 N N . GLY I 9 184 ? 127.670 255.624 157.507 1.00 171.91 184 GLY I N 1
ATOM 12631 C CA . GLY I 9 184 ? 128.604 254.854 156.682 1.00 171.95 184 GLY I CA 1
ATOM 12632 C C . GLY I 9 184 ? 130.054 255.035 157.097 1.00 170.38 184 GLY I C 1
ATOM 12633 O O . GLY I 9 184 ? 130.440 256.103 157.582 1.00 169.42 184 GLY I O 1
ATOM 12634 N N . THR I 9 185 ? 130.849 253.985 156.896 1.00 168.41 185 THR I N 1
ATOM 12635 C CA . THR I 9 185 ? 132.218 253.918 157.409 1.00 167.58 185 THR I CA 1
ATOM 12636 C C . THR I 9 185 ? 133.186 253.476 156.314 1.00 165.87 185 THR I C 1
ATOM 12637 O O . THR I 9 185 ? 133.064 252.370 155.782 1.00 165.70 185 THR I O 1
ATOM 12641 N N . VAL I 9 186 ? 134.142 254.347 155.984 1.00 165.56 186 VAL I N 1
ATOM 12642 C CA . VAL I 9 186 ? 135.203 254.022 155.015 1.00 167.13 186 VAL I CA 1
ATOM 12643 C C . VAL I 9 186 ? 136.059 252.836 155.467 1.00 168.25 186 VAL I C 1
ATOM 12644 O O . VAL I 9 186 ? 136.138 252.538 156.661 1.00 166.38 186 VAL I O 1
ATOM 12648 N N . ASN I 9 187 ? 136.681 252.169 154.494 1.00 172.02 187 ASN I N 1
ATOM 12649 C CA . ASN I 9 187 ? 137.385 250.881 154.667 1.00 175.47 187 ASN I CA 1
ATOM 12650 C C . ASN I 9 187 ? 136.477 249.695 155.020 1.00 182.98 187 ASN I C 1
ATOM 12651 O O . ASN I 9 187 ? 136.468 248.696 154.301 1.00 181.33 187 ASN I O 1
ATOM 12656 N N . ARG I 9 188 ? 135.757 249.813 156.140 1.00 194.81 188 ARG I N 1
ATOM 12657 C CA . ARG I 9 188 ? 134.870 248.776 156.715 1.00 204.43 188 ARG I CA 1
ATOM 12658 C C . ARG I 9 188 ? 135.604 247.770 157.622 1.00 207.39 188 ARG I C 1
ATOM 12659 O O . ARG I 9 188 ? 134.955 246.955 158.283 1.00 210.96 188 ARG I O 1
ATOM 12667 N N . GLY I 9 189 ? 136.938 247.826 157.647 1.00 206.73 189 GLY I N 1
ATOM 12668 C CA . GLY I 9 189 ? 137.744 247.217 158.707 1.00 203.71 189 GLY I CA 1
ATOM 12669 C C . GLY I 9 189 ? 137.975 248.173 159.871 1.00 197.44 189 GLY I C 1
ATOM 12670 O O . GLY I 9 189 ? 138.114 247.732 161.016 1.00 195.20 189 GLY I O 1
ATOM 12671 N N . ASN I 9 190 ? 138.010 249.477 159.576 1.00 190.81 190 ASN I N 1
ATOM 12672 C CA . ASN I 9 190 ? 138.247 250.524 160.574 1.00 184.96 190 ASN I CA 1
ATOM 12673 C C . ASN I 9 190 ? 136.934 251.171 161.016 1.00 180.67 190 ASN I C 1
ATOM 12674 O O . ASN I 9 190 ? 136.054 251.417 160.191 1.00 179.11 190 ASN I O 1
ATOM 12679 N N . GLU I 9 191 ? 136.815 251.443 162.315 1.00 175.86 191 GLU I N 1
ATOM 12680 C CA . GLU I 9 191 ? 135.655 252.146 162.880 1.00 170.28 191 GLU I CA 1
ATOM 12681 C C . GLU I 9 191 ? 135.698 253.644 162.553 1.00 162.04 191 GLU I C 1
ATOM 12682 O O . GLU I 9 191 ? 134.655 254.261 162.325 1.00 161.05 191 GLU I O 1
ATOM 12688 N N . CYS I 9 192 ? 136.903 254.216 162.538 1.00 155.75 192 CYS I N 1
ATOM 12689 C CA . CYS I 9 192 ? 137.097 255.651 162.314 1.00 150.99 192 CYS I CA 1
ATOM 12690 C C . CYS I 9 192 ? 136.767 256.076 160.882 1.00 146.44 192 CYS I C 1
ATOM 12691 O O . CYS I 9 192 ? 137.104 255.370 159.928 1.00 145.33 192 CYS I O 1
ATOM 12694 N N . VAL I 9 193 ? 136.105 257.227 160.751 1.00 141.56 193 VAL I N 1
ATOM 12695 C CA . VAL I 9 193 ? 135.881 257.873 159.445 1.00 140.51 193 VAL I CA 1
ATOM 12696 C C . VAL I 9 193 ? 137.028 258.824 159.081 1.00 137.33 193 VAL I C 1
ATOM 12697 O O . VAL I 9 193 ? 137.384 258.951 157.908 1.00 136.49 193 VAL I O 1
ATOM 12701 N N . ALA I 9 194 ? 137.598 259.481 160.090 1.00 136.72 194 ALA I N 1
ATOM 12702 C CA . ALA I 9 194 ? 138.701 260.427 159.901 1.00 137.42 194 ALA I CA 1
ATOM 12703 C C . ALA I 9 194 ? 140.036 259.763 159.560 1.00 136.12 194 ALA I C 1
ATOM 12704 O O . ALA I 9 194 ? 140.913 260.408 158.985 1.00 131.59 194 ALA I O 1
ATOM 12706 N N . ALA I 9 195 ? 140.198 258.496 159.944 1.00 138.82 195 ALA I N 1
ATOM 12707 C CA . ALA I 9 195 ? 141.400 257.728 159.614 1.00 140.50 195 ALA I CA 1
ATOM 12708 C C . ALA I 9 195 ? 141.467 257.454 158.116 1.00 142.58 195 ALA I C 1
ATOM 12709 O O . ALA I 9 195 ? 142.440 257.815 157.453 1.00 142.26 195 ALA I O 1
ATOM 12711 N N . GLY I 9 196 ? 140.410 256.834 157.597 1.00 144.99 196 GLY I N 1
ATOM 12712 C CA . GLY I 9 196 ? 140.363 256.379 156.213 1.00 144.51 196 GLY I CA 1
ATOM 12713 C C . GLY I 9 196 ? 140.221 257.444 155.142 1.00 143.44 196 GLY I C 1
ATOM 12714 O O . GLY I 9 196 ? 140.566 257.191 153.984 1.00 143.30 196 GLY I O 1
ATOM 12715 N N . CYS I 9 197 ? 139.713 258.623 155.505 1.00 143.22 197 CYS I N 1
ATOM 12716 C CA . CYS I 9 197 ? 139.497 259.687 154.524 1.00 145.96 197 CYS I CA 1
ATOM 12717 C C . CYS I 9 197 ? 139.429 261.088 155.126 1.00 148.03 197 CYS I C 1
ATOM 12718 O O . CYS I 9 197 ? 138.889 261.285 156.217 1.00 149.21 197 CYS I O 1
ATOM 12721 N N . VAL I 9 198 ? 140.007 262.046 154.399 1.00 148.52 198 VAL I N 1
ATOM 12722 C CA . VAL I 9 198 ? 139.677 263.468 154.549 1.00 148.51 198 VAL I CA 1
ATOM 12723 C C . VAL I 9 198 ? 138.878 263.863 153.323 1.00 148.34 198 VAL I C 1
ATOM 12724 O O . VAL I 9 198 ? 139.065 263.296 152.243 1.00 145.61 198 VAL I O 1
ATOM 12728 N N . VAL I 9 199 ? 137.998 264.842 153.499 1.00 154.46 199 VAL I N 1
ATOM 12729 C CA . VAL I 9 199 ? 137.006 265.193 152.485 1.00 159.10 199 VAL I CA 1
ATOM 12730 C C . VAL I 9 199 ? 136.871 266.700 152.310 1.00 160.43 199 VAL I C 1
ATOM 12731 O O . VAL I 9 199 ? 137.275 267.487 153.169 1.00 160.54 199 VAL I O 1
ATOM 12735 N N . ASN I 9 200 ? 136.295 267.072 151.173 1.00 164.81 200 ASN I N 1
ATOM 12736 C CA . ASN I 9 200 ? 136.087 268.461 150.790 1.00 169.61 200 ASN I CA 1
ATOM 12737 C C . ASN I 9 200 ? 134.776 268.541 150.007 1.00 172.45 200 ASN I C 1
ATOM 12738 O O . ASN I 9 200 ? 134.235 267.510 149.598 1.00 174.62 200 ASN I O 1
ATOM 12743 N N . ASP I 9 201 ? 134.256 269.749 149.814 1.00 174.38 201 ASP I N 1
ATOM 12744 C CA . ASP I 9 201 ? 132.979 269.938 149.111 1.00 176.68 201 ASP I CA 1
ATOM 12745 C C . ASP I 9 201 ? 133.042 269.613 147.609 1.00 179.70 201 ASP I C 1
ATOM 12746 O O . ASP I 9 201 ? 132.010 269.311 147.006 1.00 180.67 201 ASP I O 1
ATOM 12751 N N . TRP I 9 202 ? 134.239 269.676 147.020 1.00 183.57 202 TRP I N 1
ATOM 12752 C CA . TRP I 9 202 ? 134.454 269.332 145.606 1.00 187.63 202 TRP I CA 1
ATOM 12753 C C . TRP I 9 202 ? 135.040 267.932 145.395 1.00 179.10 202 TRP I C 1
ATOM 12754 O O . TRP I 9 202 ? 134.614 267.218 144.484 1.00 176.80 202 TRP I O 1
ATOM 12765 N N . THR I 9 203 ? 136.012 267.555 146.229 1.00 171.59 203 THR I N 1
ATOM 12766 C CA . THR I 9 203 ? 136.767 266.300 146.071 1.00 165.09 203 THR I CA 1
ATOM 12767 C C . THR I 9 203 ? 136.787 265.461 147.352 1.00 156.47 203 THR I C 1
ATOM 12768 O O . THR I 9 203 ? 136.322 265.902 148.404 1.00 155.34 203 THR I O 1
ATOM 12772 N N . ALA I 9 204 ? 137.329 264.250 147.242 1.00 149.81 204 ALA I N 1
ATOM 12773 C CA . ALA I 9 204 ? 137.452 263.339 148.380 1.00 145.49 204 ALA I CA 1
ATOM 12774 C C . ALA I 9 204 ? 138.569 262.320 148.156 1.00 141.66 204 ALA I C 1
ATOM 12775 O O . ALA I 9 204 ? 138.497 261.504 147.234 1.00 143.71 204 ALA I O 1
ATOM 12777 N N . ILE I 9 205 ? 139.604 262.388 148.991 1.00 137.62 205 ILE I N 1
ATOM 12778 C CA . ILE I 9 205 ? 140.666 261.387 149.012 1.00 135.98 205 ILE I CA 1
ATOM 12779 C C . ILE I 9 205 ? 140.259 260.330 150.037 1.00 134.99 205 ILE I C 1
ATOM 12780 O O . ILE I 9 205 ? 139.883 260.668 151.160 1.00 135.15 205 ILE I O 1
ATOM 12785 N N . VAL I 9 206 ? 140.347 259.060 149.644 1.00 135.04 206 VAL I N 1
ATOM 12786 C CA . VAL I 9 206 ? 139.789 257.945 150.420 1.00 136.10 206 VAL I CA 1
ATOM 12787 C C . VAL I 9 206 ? 140.786 256.779 150.500 1.00 136.20 206 VAL I C 1
ATOM 12788 O O . VAL I 9 206 ? 141.710 256.688 149.688 1.00 138.08 206 VAL I O 1
ATOM 12792 N N . GLY I 9 207 ? 140.604 255.911 151.494 1.00 134.49 207 GLY I N 1
ATOM 12793 C CA . GLY I 9 207 ? 141.441 254.724 151.669 1.00 133.33 207 GLY I CA 1
ATOM 12794 C C . GLY I 9 207 ? 141.341 253.699 150.553 1.00 135.04 207 GLY I C 1
ATOM 12795 O O . GLY I 9 207 ? 140.360 253.666 149.807 1.00 133.92 207 GLY I O 1
ATOM 12796 N N . ALA I 9 208 ? 142.367 252.855 150.456 1.00 140.47 208 ALA I N 1
ATOM 12797 C CA . ALA I 9 208 ? 142.468 251.847 149.396 1.00 145.58 208 ALA I CA 1
ATOM 12798 C C . ALA I 9 208 ? 141.494 250.684 149.589 1.00 149.35 208 ALA I C 1
ATOM 12799 O O . ALA I 9 208 ? 140.870 250.235 148.624 1.00 149.31 208 ALA I O 1
ATOM 12801 N N . ASP I 9 209 ? 141.370 250.201 150.827 1.00 154.27 209 ASP I N 1
ATOM 12802 C CA . ASP I 9 209 ? 140.462 249.087 151.149 1.00 159.31 209 ASP I CA 1
ATOM 12803 C C . ASP I 9 209 ? 138.970 249.451 151.013 1.00 158.68 209 ASP I C 1
ATOM 12804 O O . ASP I 9 209 ? 138.136 248.558 150.835 1.00 160.28 209 ASP I O 1
ATOM 12809 N N . THR I 9 210 ? 138.644 250.745 151.096 1.00 155.56 210 THR I N 1
ATOM 12810 C CA . THR I 9 210 ? 137.265 251.242 150.962 1.00 153.92 210 THR I CA 1
ATOM 12811 C C . THR I 9 210 ? 136.532 250.648 149.754 1.00 156.57 210 THR I C 1
ATOM 12812 O O . THR I 9 210 ? 137.076 250.608 148.652 1.00 159.31 210 THR I O 1
ATOM 12816 N N . THR I 9 211 ? 135.299 250.199 149.983 1.00 156.86 211 THR I N 1
ATOM 12817 C CA . THR I 9 211 ? 134.515 249.471 148.981 1.00 157.38 211 THR I CA 1
ATOM 12818 C C . THR I 9 211 ? 133.897 250.438 147.965 1.00 158.06 211 THR I C 1
ATOM 12819 O O . THR I 9 211 ? 133.751 251.626 148.250 1.00 155.74 211 THR I O 1
ATOM 12823 N N . ALA I 9 212 ? 133.554 249.926 146.781 1.00 163.96 212 ALA I N 1
ATOM 12824 C CA . ALA I 9 212 ? 132.929 250.719 145.715 1.00 167.93 212 ALA I CA 1
ATOM 12825 C C . ALA I 9 212 ? 131.591 251.273 146.163 1.00 171.06 212 ALA I C 1
ATOM 12826 O O . ALA I 9 212 ? 131.294 252.455 145.955 1.00 173.11 212 ALA I O 1
ATOM 12828 N N . THR I 9 213 ? 130.819 250.409 146.822 1.00 172.85 213 THR I N 1
ATOM 12829 C CA . THR I 9 213 ? 129.514 250.783 147.390 1.00 173.68 213 THR I CA 1
ATOM 12830 C C . THR I 9 213 ? 129.719 251.935 148.400 1.00 172.27 213 THR I C 1
ATOM 12831 O O . THR I 9 213 ? 128.960 252.910 148.384 1.00 172.61 213 THR I O 1
ATOM 12835 N N . GLU I 9 214 ? 130.731 251.754 149.243 1.00 169.36 214 GLU I N 1
ATOM 12836 C CA . GLU I 9 214 ? 130.986 252.638 150.357 1.00 167.51 214 GLU I CA 1
ATOM 12837 C C . GLU I 9 214 ? 131.267 254.043 149.857 1.00 166.75 214 GLU I C 1
ATOM 12838 O O . GLU I 9 214 ? 130.749 255.022 150.447 1.00 165.18 214 GLU I O 1
ATOM 12844 N N . ILE I 9 215 ? 132.091 254.132 148.798 1.00 168.85 215 ILE I N 1
ATOM 12845 C CA . ILE I 9 215 ? 132.493 255.411 148.242 1.00 170.74 215 ILE I CA 1
ATOM 12846 C C . ILE I 9 215 ? 131.327 256.173 147.686 1.00 173.29 215 ILE I C 1
ATOM 12847 O O . ILE I 9 215 ? 131.329 257.393 147.796 1.00 175.32 215 ILE I O 1
ATOM 12852 N N . SER I 9 216 ? 130.343 255.467 147.105 1.00 176.96 216 SER I N 1
ATOM 12853 C CA . SER I 9 216 ? 129.135 256.075 146.576 1.00 178.68 216 SER I CA 1
ATOM 12854 C C . SER I 9 216 ? 128.420 256.875 147.677 1.00 180.20 216 SER I C 1
ATOM 12855 O O . SER I 9 216 ? 128.011 258.025 147.447 1.00 178.36 216 SER I O 1
ATOM 12858 N N . VAL I 9 217 ? 128.300 256.234 148.831 1.00 182.95 217 VAL I N 1
ATOM 12859 C CA . VAL I 9 217 ? 127.525 256.767 149.945 1.00 184.62 217 VAL I CA 1
ATOM 12860 C C . VAL I 9 217 ? 128.130 258.091 150.401 1.00 182.30 217 VAL I C 1
ATOM 12861 O O . VAL I 9 217 ? 127.422 259.116 150.596 1.00 180.90 217 VAL I O 1
ATOM 12865 N N . ILE I 9 218 ? 129.457 258.037 150.587 1.00 180.50 218 ILE I N 1
ATOM 12866 C CA . ILE I 9 218 ? 130.214 259.221 151.038 1.00 179.28 218 ILE I CA 1
ATOM 12867 C C . ILE I 9 218 ? 130.056 260.343 150.028 1.00 179.54 218 ILE I C 1
ATOM 12868 O O . ILE I 9 218 ? 129.855 261.492 150.441 1.00 179.21 218 ILE I O 1
ATOM 12873 N N . GLU I 9 219 ? 130.143 259.993 148.741 1.00 181.22 219 GLU I N 1
ATOM 12874 C CA . GLU I 9 219 ? 130.006 260.964 147.660 1.00 182.97 219 GLU I CA 1
ATOM 12875 C C . GLU I 9 219 ? 128.652 261.673 147.748 1.00 183.50 219 GLU I C 1
ATOM 12876 O O . GLU I 9 219 ? 128.573 262.901 147.627 1.00 183.89 219 GLU I O 1
ATOM 12882 N N . SER I 9 220 ? 127.621 260.860 147.960 1.00 184.65 220 SER I N 1
ATOM 12883 C CA . SER I 9 220 ? 126.248 261.339 148.076 1.00 186.57 220 SER I CA 1
ATOM 12884 C C . SER I 9 220 ? 126.131 262.357 149.202 1.00 185.86 220 SER I C 1
ATOM 12885 O O . SER I 9 220 ? 125.503 263.430 148.979 1.00 187.25 220 SER I O 1
ATOM 12888 N N . ILE I 9 221 ? 126.727 262.007 150.342 1.00 182.48 221 ILE I N 1
ATOM 12889 C CA . ILE I 9 221 ? 126.494 262.819 151.563 1.00 180.06 221 ILE I CA 1
ATOM 12890 C C . ILE I 9 221 ? 127.056 264.205 151.374 1.00 178.08 221 ILE I C 1
ATOM 12891 O O . ILE I 9 221 ? 126.389 265.184 151.746 1.00 177.28 221 ILE I O 1
ATOM 12896 N N . PHE I 9 222 ? 128.250 264.282 150.782 1.00 176.86 222 PHE I N 1
ATOM 12897 C CA . PHE I 9 222 ? 128.907 265.563 150.502 1.00 176.24 222 PHE I CA 1
ATOM 12898 C C . PHE I 9 222 ? 128.368 266.249 149.236 1.00 178.00 222 PHE I C 1
ATOM 12899 O O . PHE I 9 222 ? 128.580 267.451 149.067 1.00 179.38 222 PHE I O 1
ATOM 12907 N N . ALA I 9 223 ? 127.713 265.490 148.351 1.00 179.60 223 ALA I N 1
ATOM 12908 C CA . ALA I 9 223 ? 127.146 265.989 147.085 1.00 180.34 223 ALA I CA 1
ATOM 12909 C C . ALA I 9 223 ? 128.249 266.366 146.090 1.00 181.59 223 ALA I C 1
ATOM 12910 O O . ALA I 9 223 ? 128.318 267.499 145.600 1.00 181.96 223 ALA I O 1
ATOM 12912 N N . LEU I 9 224 ? 129.100 265.385 145.794 1.00 183.87 224 LEU I N 1
ATOM 12913 C CA . LEU I 9 224 ? 130.257 265.569 144.916 1.00 185.98 224 LEU I CA 1
ATOM 12914 C C . LEU I 9 224 ? 129.880 265.293 143.464 1.00 183.70 224 LEU I C 1
ATOM 12915 O O . LEU I 9 224 ? 130.302 266.008 142.555 1.00 182.18 224 LEU I O 1
ATOM 12921 N N . MET J 10 1 ? 181.226 208.443 200.087 1.00 123.49 1 MET J N 1
ATOM 12922 C CA . MET J 10 1 ? 181.915 209.742 199.806 1.00 124.07 1 MET J CA 1
ATOM 12923 C C . MET J 10 1 ? 182.024 209.977 198.290 1.00 122.93 1 MET J C 1
ATOM 12924 O O . MET J 10 1 ? 181.464 209.211 197.499 1.00 118.63 1 MET J O 1
ATOM 12929 N N . SER J 10 2 ? 182.715 211.051 197.900 1.00 123.54 2 SER J N 1
ATOM 12930 C CA . SER J 10 2 ? 182.954 211.375 196.491 1.00 122.55 2 SER J CA 1
ATOM 12931 C C . SER J 10 2 ? 183.691 210.257 195.744 1.00 123.36 2 SER J C 1
ATOM 12932 O O . SER J 10 2 ? 184.775 209.831 196.154 1.00 119.80 2 SER J O 1
ATOM 12935 N N . ILE J 10 3 ? 183.079 209.803 194.650 1.00 126.85 3 ILE J N 1
ATOM 12936 C CA . ILE J 10 3 ? 183.618 208.764 193.769 1.00 129.53 3 ILE J CA 1
ATOM 12937 C C . ILE J 10 3 ? 184.117 209.444 192.484 1.00 139.84 3 ILE J C 1
ATOM 12938 O O . ILE J 10 3 ? 183.722 210.573 192.177 1.00 140.44 3 ILE J O 1
ATOM 12943 N N . PHE J 10 4 ? 184.995 208.764 191.748 1.00 148.46 4 PHE J N 1
ATOM 12944 C CA . PHE J 10 4 ? 185.459 209.237 190.430 1.00 157.20 4 PHE J CA 1
ATOM 12945 C C . PHE J 10 4 ? 184.453 208.975 189.291 1.00 159.21 4 PHE J C 1
ATOM 12946 O O . PHE J 10 4 ? 184.683 209.423 188.166 1.00 160.29 4 PHE J O 1
ATOM 12954 N N . THR J 10 5 ? 183.373 208.232 189.563 1.00 160.57 5 THR J N 1
ATOM 12955 C CA . THR J 10 5 ? 182.372 207.861 188.550 1.00 161.86 5 THR J CA 1
ATOM 12956 C C . THR J 10 5 ? 180.959 207.865 189.147 1.00 170.48 5 THR J C 1
ATOM 12957 O O . THR J 10 5 ? 180.810 207.956 190.368 1.00 169.93 5 THR J O 1
ATOM 12961 N N . PRO J 10 6 ? 179.915 207.770 188.292 1.00 184.32 6 PRO J N 1
ATOM 12962 C CA . PRO J 10 6 ? 178.565 207.579 188.831 1.00 193.76 6 PRO J CA 1
ATOM 12963 C C . PRO J 10 6 ? 178.370 206.196 189.460 1.00 203.37 6 PRO J C 1
ATOM 12964 O O . PRO J 10 6 ? 179.112 205.259 189.150 1.00 206.89 6 PRO J O 1
ATOM 12968 N N . THR J 10 7 ? 177.369 206.084 190.330 1.00 210.71 7 THR J N 1
ATOM 12969 C CA . THR J 10 7 ? 177.017 204.810 190.968 1.00 214.94 7 THR J CA 1
ATOM 12970 C C . THR J 10 7 ? 176.326 203.831 189.998 1.00 220.33 7 THR J C 1
ATOM 12971 O O . THR J 10 7 ? 176.245 202.636 190.296 1.00 221.20 7 THR J O 1
ATOM 12975 N N . ASN J 10 8 ? 175.841 204.337 188.855 1.00 226.90 8 ASN J N 1
ATOM 12976 C CA . ASN J 10 8 ? 175.131 203.555 187.828 1.00 233.07 8 ASN J CA 1
ATOM 12977 C C . ASN J 10 8 ? 173.775 203.065 188.350 1.00 236.04 8 ASN J C 1
ATOM 12978 O O . ASN J 10 8 ? 173.704 202.062 189.067 1.00 234.46 8 ASN J O 1
ATOM 12983 N N . GLN J 10 9 ? 172.710 203.784 187.992 1.00 239.66 9 GLN J N 1
ATOM 12984 C CA . GLN J 10 9 ? 171.355 203.449 188.434 1.00 241.45 9 GLN J CA 1
ATOM 12985 C C . GLN J 10 9 ? 170.320 203.585 187.308 1.00 240.79 9 GLN J C 1
ATOM 12986 O O . GLN J 10 9 ? 169.262 204.199 187.481 1.00 242.04 9 GLN J O 1
ATOM 12992 N N . ILE J 10 10 ? 170.641 202.995 186.156 1.00 237.39 10 ILE J N 1
ATOM 12993 C CA . ILE J 10 10 ? 169.764 203.005 184.981 1.00 234.46 10 ILE J CA 1
ATOM 12994 C C . ILE J 10 10 ? 169.687 201.590 184.398 1.00 234.48 10 ILE J C 1
ATOM 12995 O O . ILE J 10 10 ? 170.715 201.008 184.045 1.00 235.10 10 ILE J O 1
ATOM 13000 N N . ARG J 10 11 ? 168.472 201.043 184.327 1.00 231.11 11 ARG J N 1
ATOM 13001 C CA . ARG J 10 11 ? 168.185 199.800 183.593 1.00 226.79 11 ARG J CA 1
ATOM 13002 C C . ARG J 10 11 ? 166.962 199.976 182.671 1.00 219.36 11 ARG J C 1
ATOM 13003 O O . ARG J 10 11 ? 166.289 199.001 182.324 1.00 215.27 11 ARG J O 1
ATOM 13011 N N . LEU J 10 12 ? 166.701 201.216 182.250 1.00 215.45 12 LEU J N 1
ATOM 13012 C CA . LEU J 10 12 ? 165.491 201.555 181.496 1.00 214.77 12 LEU J CA 1
ATOM 13013 C C . LEU J 10 12 ? 165.663 201.260 180.005 1.00 209.64 12 LEU J C 1
ATOM 13014 O O . LEU J 10 12 ? 166.403 201.963 179.311 1.00 205.92 12 LEU J O 1
ATOM 13019 N N . THR J 10 13 ? 164.973 200.221 179.530 1.00 205.16 13 THR J N 1
ATOM 13020 C CA . THR J 10 13 ? 164.955 199.850 178.112 1.00 199.23 13 THR J CA 1
ATOM 13021 C C . THR J 10 13 ? 163.667 200.369 177.477 1.00 189.78 13 THR J C 1
ATOM 13022 O O . THR J 10 13 ? 162.593 200.274 178.078 1.00 185.97 13 THR J O 1
ATOM 13026 N N . ASN J 10 14 ? 163.782 200.897 176.258 1.00 185.82 14 ASN J N 1
ATOM 13027 C CA . ASN J 10 14 ? 162.684 201.615 175.593 1.00 184.60 14 ASN J CA 1
ATOM 13028 C C . ASN J 10 14 ? 161.872 200.797 174.569 1.00 179.82 14 ASN J C 1
ATOM 13029 O O . ASN J 10 14 ? 161.107 201.372 173.790 1.00 179.95 14 ASN J O 1
ATOM 13034 N N . VAL J 10 15 ? 162.021 199.471 174.578 1.00 171.86 15 VAL J N 1
ATOM 13035 C CA . VAL J 10 15 ? 161.198 198.590 173.730 1.00 163.51 15 VAL J CA 1
ATOM 13036 C C . VAL J 10 15 ? 159.798 198.418 174.330 1.00 153.75 15 VAL J C 1
ATOM 13037 O O . VAL J 10 15 ? 159.552 198.814 175.473 1.00 152.41 15 VAL J O 1
ATOM 13041 N N . ALA J 10 16 ? 158.891 197.826 173.554 1.00 148.02 16 ALA J N 1
ATOM 13042 C CA . ALA J 10 16 ? 157.506 197.611 173.993 1.00 144.58 16 ALA J CA 1
ATOM 13043 C C . ALA J 10 16 ? 157.426 196.563 175.100 1.00 143.78 16 ALA J C 1
ATOM 13044 O O . ALA J 10 16 ? 158.300 195.698 175.210 1.00 145.16 16 ALA J O 1
ATOM 13046 N N . VAL J 10 17 ? 156.377 196.657 175.916 1.00 140.53 17 VAL J N 1
ATOM 13047 C CA . VAL J 10 17 ? 156.174 195.752 177.052 1.00 138.64 17 VAL J CA 1
ATOM 13048 C C . VAL J 10 17 ? 154.762 195.170 177.004 1.00 131.22 17 VAL J C 1
ATOM 13049 O O . VAL J 10 17 ? 153.791 195.911 176.881 1.00 128.58 17 VAL J O 1
ATOM 13053 N N . VAL J 10 18 ? 154.667 193.843 177.093 1.00 128.29 18 VAL J N 1
ATOM 13054 C CA . VAL J 10 18 ? 153.390 193.135 177.165 1.00 127.52 18 VAL J CA 1
ATOM 13055 C C . VAL J 10 18 ? 153.221 192.619 178.591 1.00 127.00 18 VAL J C 1
ATOM 13056 O O . VAL J 10 18 ? 154.066 191.869 179.076 1.00 126.37 18 VAL J O 1
ATOM 13060 N N . ARG J 10 19 ? 152.124 193.013 179.239 1.00 127.13 19 ARG J N 1
ATOM 13061 C CA . ARG J 10 19 ? 151.852 192.678 180.639 1.00 127.56 19 ARG J CA 1
ATOM 13062 C C . ARG J 10 19 ? 150.827 191.552 180.775 1.00 125.50 19 ARG J C 1
ATOM 13063 O O . ARG J 10 19 ? 149.836 191.513 180.043 1.00 123.33 19 ARG J O 1
ATOM 13071 N N . MET J 10 20 ? 151.085 190.651 181.724 1.00 123.42 20 MET J N 1
ATOM 13072 C CA . MET J 10 20 ? 150.121 189.645 182.167 1.00 120.78 20 MET J CA 1
ATOM 13073 C C . MET J 10 20 ? 150.297 189.446 183.670 1.00 123.08 20 MET J C 1
ATOM 13074 O O . MET J 10 20 ? 151.395 189.116 184.127 1.00 121.57 20 MET J O 1
ATOM 13079 N N . LYS J 10 21 ? 149.223 189.667 184.428 1.00 130.66 21 LYS J N 1
ATOM 13080 C CA . LYS J 10 21 ? 149.223 189.483 185.881 1.00 137.78 21 LYS J CA 1
ATOM 13081 C C . LYS J 10 21 ? 148.482 188.195 186.236 1.00 136.73 21 LYS J C 1
ATOM 13082 O O . LYS J 10 21 ? 147.352 187.988 185.788 1.00 138.19 21 LYS J O 1
ATOM 13088 N N . ARG J 10 22 ? 149.119 187.338 187.033 1.00 136.06 22 ARG J N 1
ATOM 13089 C CA . ARG J 10 22 ? 148.503 186.087 187.480 1.00 136.97 22 ARG J CA 1
ATOM 13090 C C . ARG J 10 22 ? 149.099 185.605 188.804 1.00 135.52 22 ARG J C 1
ATOM 13091 O O . ARG J 10 22 ? 150.309 185.713 189.022 1.00 135.47 22 ARG J O 1
ATOM 13099 N N . ALA J 10 23 ? 148.233 185.073 189.670 1.00 131.74 23 ALA J N 1
ATOM 13100 C CA . ALA J 10 23 ? 148.596 184.614 191.020 1.00 128.75 23 ALA J CA 1
ATOM 13101 C C . ALA J 10 23 ? 149.125 185.733 191.938 1.00 125.00 23 ALA J C 1
ATOM 13102 O O . ALA J 10 23 ? 149.946 185.484 192.826 1.00 125.37 23 ALA J O 1
ATOM 13104 N N . GLY J 10 24 ? 148.625 186.954 191.736 1.00 120.70 24 GLY J N 1
ATOM 13105 C CA . GLY J 10 24 ? 149.075 188.128 192.488 1.00 116.95 24 GLY J CA 1
ATOM 13106 C C . GLY J 10 24 ? 150.501 188.547 192.175 1.00 114.71 24 GLY J C 1
ATOM 13107 O O . GLY J 10 24 ? 151.235 188.975 193.069 1.00 116.03 24 GLY J O 1
ATOM 13108 N N . LYS J 10 25 ? 150.890 188.417 190.907 1.00 111.84 25 LYS J N 1
ATOM 13109 C CA . LYS J 10 25 ? 152.246 188.725 190.453 1.00 111.16 25 LYS J CA 1
ATOM 13110 C C . LYS J 10 25 ? 152.197 189.239 189.017 1.00 108.38 25 LYS J C 1
ATOM 13111 O O . LYS J 10 25 ? 151.736 188.529 188.122 1.00 109.10 25 LYS J O 1
ATOM 13117 N N . ARG J 10 26 ? 152.667 190.467 188.802 1.00 106.72 26 ARG J N 1
ATOM 13118 C CA . ARG J 10 26 ? 152.722 191.062 187.466 1.00 105.61 26 ARG J CA 1
ATOM 13119 C C . ARG J 10 26 ? 153.924 190.513 186.698 1.00 104.84 26 ARG J C 1
ATOM 13120 O O . ARG J 10 26 ? 155.052 190.565 187.195 1.00 105.33 26 ARG J O 1
ATOM 13128 N N . PHE J 10 27 ? 153.676 189.996 185.493 1.00 104.13 27 PHE J N 1
ATOM 13129 C CA . PHE J 10 27 ? 154.734 189.489 184.616 1.00 105.07 27 PHE J CA 1
ATOM 13130 C C . PHE J 10 27 ? 154.753 190.246 183.289 1.00 105.72 27 PHE J C 1
ATOM 13131 O O . PHE J 10 27 ? 153.709 190.478 182.683 1.00 102.65 27 PHE J O 1
ATOM 13139 N N . GLU J 10 28 ? 155.955 190.628 182.860 1.00 108.04 28 GLU J N 1
ATOM 13140 C CA . GLU J 10 28 ? 156.173 191.380 181.629 1.00 109.01 28 GLU J CA 1
ATOM 13141 C C . GLU J 10 28 ? 157.257 190.722 180.782 1.00 111.30 28 GLU J C 1
ATOM 13142 O O . GLU J 10 28 ? 158.002 189.857 181.257 1.00 110.94 28 GLU J O 1
ATOM 13148 N N . ILE J 10 29 ? 157.339 191.159 179.527 1.00 111.54 29 ILE J N 1
ATOM 13149 C CA . ILE J 10 29 ? 158.337 190.680 178.564 1.00 110.06 29 ILE J CA 1
ATOM 13150 C C . ILE J 10 29 ? 158.726 191.799 177.595 1.00 112.26 29 ILE J C 1
ATOM 13151 O O . ILE J 10 29 ? 157.911 192.673 177.292 1.00 110.89 29 ILE J O 1
ATOM 13156 N N . ALA J 10 30 ? 159.964 191.759 177.109 1.00 115.33 30 ALA J N 1
ATOM 13157 C CA . ALA J 10 30 ? 160.449 192.734 176.131 1.00 119.10 30 ALA J CA 1
ATOM 13158 C C . ALA J 10 30 ? 160.143 192.259 174.710 1.00 123.01 30 ALA J C 1
ATOM 13159 O O . ALA J 10 30 ? 160.738 191.289 174.232 1.00 124.13 30 ALA J O 1
ATOM 13161 N N . CYS J 10 31 ? 159.200 192.938 174.056 1.00 125.99 31 CYS J N 1
ATOM 13162 C CA . CYS J 10 31 ? 158.881 192.729 172.639 1.00 128.22 31 CYS J CA 1
ATOM 13163 C C . CYS J 10 31 ? 158.996 194.062 171.908 1.00 136.23 31 CYS J C 1
ATOM 13164 O O . CYS J 10 31 ? 159.286 195.086 172.531 1.00 138.72 31 CYS J O 1
ATOM 13167 N N . TYR J 10 32 ? 158.785 194.049 170.592 1.00 144.54 32 TYR J N 1
ATOM 13168 C CA . TYR J 10 32 ? 158.772 195.286 169.805 1.00 152.07 32 TYR J CA 1
ATOM 13169 C C . TYR J 10 32 ? 157.345 195.822 169.648 1.00 149.75 32 TYR J C 1
ATOM 13170 O O . TYR J 10 32 ? 156.369 195.095 169.848 1.00 146.84 32 TYR J O 1
ATOM 13179 N N . LYS J 10 33 ? 157.247 197.103 169.296 1.00 155.56 33 LYS J N 1
ATOM 13180 C CA . LYS J 10 33 ? 155.971 197.832 169.238 1.00 163.41 33 LYS J CA 1
ATOM 13181 C C . LYS J 10 33 ? 155.031 197.297 168.155 1.00 167.93 33 LYS J C 1
ATOM 13182 O O . LYS J 10 33 ? 153.824 197.185 168.378 1.00 172.29 33 LYS J O 1
ATOM 13188 N N . ASN J 10 34 ? 155.595 196.969 166.994 1.00 168.07 34 ASN J N 1
ATOM 13189 C CA . ASN J 10 34 ? 154.818 196.506 165.841 1.00 168.95 34 ASN J CA 1
ATOM 13190 C C . ASN J 10 34 ? 154.488 195.012 165.874 1.00 163.67 34 ASN J C 1
ATOM 13191 O O . ASN J 10 34 ? 153.466 194.593 165.325 1.00 165.70 34 ASN J O 1
ATOM 13196 N N . LYS J 10 35 ? 155.342 194.221 166.522 1.00 158.91 35 LYS J N 1
ATOM 13197 C CA . LYS J 10 35 ? 155.320 192.767 166.388 1.00 157.43 35 LYS J CA 1
ATOM 13198 C C . LYS J 10 35 ? 154.248 192.112 167.235 1.00 156.42 35 LYS J C 1
ATOM 13199 O O . LYS J 10 35 ? 153.683 191.091 166.811 1.00 157.53 35 LYS J O 1
ATOM 13205 N N . VAL J 10 36 ? 153.957 192.711 168.389 1.00 155.65 36 VAL J N 1
ATOM 13206 C CA . VAL J 10 36 ? 152.918 192.235 169.290 1.00 155.10 36 VAL J CA 1
ATOM 13207 C C . VAL J 10 36 ? 151.570 192.205 168.562 1.00 155.85 36 VAL J C 1
ATOM 13208 O O . VAL J 10 36 ? 150.817 191.210 168.623 1.00 155.38 36 VAL J O 1
ATOM 13212 N N . VAL J 10 37 ? 151.299 193.324 167.893 1.00 157.89 37 VAL J N 1
ATOM 13213 C CA . VAL J 10 37 ? 150.050 193.502 167.138 1.00 158.90 37 VAL J CA 1
ATOM 13214 C C . VAL J 10 37 ? 149.928 192.415 166.071 1.00 157.87 37 VAL J C 1
ATOM 13215 O O . VAL J 10 37 ? 148.863 191.810 165.907 1.00 158.73 37 VAL J O 1
ATOM 13219 N N . GLY J 10 38 ? 151.037 192.199 165.370 1.00 157.11 38 GLY J N 1
ATOM 13220 C CA . GLY J 10 38 ? 151.123 191.219 164.295 1.00 157.03 38 GLY J CA 1
ATOM 13221 C C . GLY J 10 38 ? 150.805 189.838 164.822 1.00 156.96 38 GLY J C 1
ATOM 13222 O O . GLY J 10 38 ? 150.076 189.079 164.154 1.00 158.14 38 GLY J O 1
ATOM 13223 N N . TRP J 10 39 ? 151.366 189.516 165.996 1.00 159.99 39 TRP J N 1
ATOM 13224 C CA . TRP J 10 39 ? 151.196 188.211 166.612 1.00 165.70 39 TRP J CA 1
ATOM 13225 C C . TRP J 10 39 ? 149.720 187.953 166.879 1.00 167.92 39 TRP J C 1
ATOM 13226 O O . TRP J 10 39 ? 149.167 186.866 166.553 1.00 164.79 39 TRP J O 1
ATOM 13237 N N . ARG J 10 40 ? 149.093 188.959 167.487 1.00 177.15 40 ARG J N 1
ATOM 13238 C CA . ARG J 10 40 ? 147.664 188.889 167.841 1.00 185.21 40 ARG J CA 1
ATOM 13239 C C . ARG J 10 40 ? 146.713 188.873 166.653 1.00 192.34 40 ARG J C 1
ATOM 13240 O O . ARG J 10 40 ? 145.586 188.370 166.761 1.00 193.44 40 ARG J O 1
ATOM 13248 N N . SER J 10 41 ? 147.182 189.449 165.541 1.00 198.01 41 SER J N 1
ATOM 13249 C CA . SER J 10 41 ? 146.482 189.343 164.253 1.00 201.51 41 SER J CA 1
ATOM 13250 C C . SER J 10 41 ? 146.445 187.917 163.688 1.00 204.97 41 SER J C 1
ATOM 13251 O O . SER J 10 41 ? 145.524 187.586 162.939 1.00 205.06 41 SER J O 1
ATOM 13254 N N . GLY J 10 42 ? 147.428 187.087 164.041 1.00 209.48 42 GLY J N 1
ATOM 13255 C CA . GLY J 10 42 ? 147.543 185.712 163.534 1.00 210.39 42 GLY J CA 1
ATOM 13256 C C . GLY J 10 42 ? 148.649 185.503 162.508 1.00 210.44 42 GLY J C 1
ATOM 13257 O O . GLY J 10 42 ? 148.762 184.414 161.940 1.00 209.04 42 GLY J O 1
ATOM 13258 N N . VAL J 10 43 ? 149.468 186.533 162.278 1.00 212.23 43 VAL J N 1
ATOM 13259 C CA . VAL J 10 43 ? 150.560 186.484 161.304 1.00 213.88 43 VAL J CA 1
ATOM 13260 C C . VAL J 10 43 ? 151.833 186.029 162.016 1.00 217.69 43 VAL J C 1
ATOM 13261 O O . VAL J 10 43 ? 152.280 186.675 162.967 1.00 216.47 43 VAL J O 1
ATOM 13265 N N . GLU J 10 44 ? 152.412 184.924 161.546 1.00 223.69 44 GLU J N 1
ATOM 13266 C CA . GLU J 10 44 ? 153.604 184.341 162.168 1.00 227.26 44 GLU J CA 1
ATOM 13267 C C . GLU J 10 44 ? 154.879 185.088 161.788 1.00 226.15 44 GLU J C 1
ATOM 13268 O O . GLU J 10 44 ? 154.992 185.636 160.689 1.00 227.20 44 GLU J O 1
ATOM 13274 N N . LYS J 10 45 ? 155.826 185.107 162.723 1.00 227.05 45 LYS J N 1
ATOM 13275 C CA . LYS J 10 45 ? 157.181 185.612 162.482 1.00 229.10 45 LYS J CA 1
ATOM 13276 C C . LYS J 10 45 ? 158.229 184.929 163.383 1.00 228.34 45 LYS J C 1
ATOM 13277 O O . LYS J 10 45 ? 159.297 185.494 163.634 1.00 226.48 45 LYS J O 1
ATOM 13283 N N . ASP J 10 46 ? 157.926 183.704 163.828 1.00 227.99 46 ASP J N 1
ATOM 13284 C CA . ASP J 10 46 ? 158.667 182.994 164.886 1.00 227.33 46 ASP J CA 1
ATOM 13285 C C . ASP J 10 46 ? 158.715 183.732 166.234 1.00 223.13 46 ASP J C 1
ATOM 13286 O O . ASP J 10 46 ? 158.449 184.934 166.317 1.00 221.80 46 ASP J O 1
ATOM 13291 N N . LEU J 10 47 ? 159.046 182.990 167.289 1.00 219.93 47 LEU J N 1
ATOM 13292 C CA . LEU J 10 47 ? 159.260 183.573 168.620 1.00 216.24 47 LEU J CA 1
ATOM 13293 C C . LEU J 10 47 ? 160.618 184.275 168.743 1.00 209.32 47 LEU J C 1
ATOM 13294 O O . LEU J 10 47 ? 160.830 185.045 169.683 1.00 205.28 47 LEU J O 1
ATOM 13299 N N . ASP J 10 48 ? 161.529 184.005 167.805 1.00 207.85 48 ASP J N 1
ATOM 13300 C CA . ASP J 10 48 ? 162.838 184.669 167.758 1.00 207.51 48 ASP J CA 1
ATOM 13301 C C . ASP J 10 48 ? 162.729 186.170 167.455 1.00 201.35 48 ASP J C 1
ATOM 13302 O O . ASP J 10 48 ? 163.478 186.969 168.022 1.00 197.79 48 ASP J O 1
ATOM 13307 N N . GLU J 10 49 ? 161.795 186.541 166.577 1.00 198.19 49 GLU J N 1
ATOM 13308 C CA . GLU J 10 49 ? 161.662 187.924 166.100 1.00 197.40 49 GLU J CA 1
ATOM 13309 C C . GLU J 10 49 ? 160.753 188.784 166.984 1.00 189.87 49 GLU J C 1
ATOM 13310 O O . GLU J 10 49 ? 161.127 189.899 167.353 1.00 190.86 49 GLU J O 1
ATOM 13316 N N . VAL J 10 50 ? 159.564 188.268 167.303 1.00 179.54 50 VAL J N 1
ATOM 13317 C CA . VAL J 10 50 ? 158.583 188.993 168.137 1.00 171.40 50 VAL J CA 1
ATOM 13318 C C . VAL J 10 50 ? 159.107 189.341 169.540 1.00 164.07 50 VAL J C 1
ATOM 13319 O O . VAL J 10 50 ? 158.839 190.433 170.046 1.00 160.22 50 VAL J O 1
ATOM 13323 N N . LEU J 10 51 ? 159.854 188.418 170.147 1.00 158.02 51 LEU J N 1
ATOM 13324 C CA . LEU J 10 51 ? 160.472 188.639 171.454 1.00 152.22 51 LEU J CA 1
ATOM 13325 C C . LEU J 10 51 ? 161.841 189.286 171.264 1.00 150.39 51 LEU J C 1
ATOM 13326 O O . LEU J 10 51 ? 162.679 188.758 170.529 1.00 150.75 51 LEU J O 1
ATOM 13331 N N . GLN J 10 52 ? 162.061 190.424 171.921 1.00 148.04 52 GLN J N 1
ATOM 13332 C CA . GLN J 10 52 ? 163.364 191.099 171.919 1.00 146.90 52 GLN J CA 1
ATOM 13333 C C . GLN J 10 52 ? 164.300 190.416 172.911 1.00 141.65 52 GLN J C 1
ATOM 13334 O O . GLN J 10 52 ? 165.501 190.300 172.656 1.00 143.95 52 GLN J O 1
ATOM 13340 N N . THR J 10 53 ? 163.744 189.987 174.044 1.00 134.53 53 THR J N 1
ATOM 13341 C CA . THR J 10 53 ? 164.434 189.099 174.979 1.00 131.17 53 THR J CA 1
ATOM 13342 C C . THR J 10 53 ? 163.511 187.930 175.327 1.00 131.58 53 THR J C 1
ATOM 13343 O O . THR J 10 53 ? 162.295 188.107 175.454 1.00 129.80 53 THR J O 1
ATOM 13347 N N . HIS J 10 54 ? 164.104 186.746 175.488 1.00 133.65 54 HIS J N 1
ATOM 13348 C CA . HIS J 10 54 ? 163.361 185.492 175.686 1.00 135.00 54 HIS J CA 1
ATOM 13349 C C . HIS J 10 54 ? 163.212 185.094 177.169 1.00 131.59 54 HIS J C 1
ATOM 13350 O O . HIS J 10 54 ? 162.778 183.978 177.468 1.00 130.57 54 HIS J O 1
ATOM 13357 N N . SER J 10 55 ? 163.543 186.010 178.085 1.00 130.32 55 SER J N 1
ATOM 13358 C CA . SER J 10 55 ? 163.475 185.772 179.529 1.00 129.74 55 SER J CA 1
ATOM 13359 C C . SER J 10 55 ? 162.368 186.629 180.141 1.00 131.65 55 SER J C 1
ATOM 13360 O O . SER J 10 55 ? 162.183 187.784 179.748 1.00 135.27 55 SER J O 1
ATOM 13363 N N . VAL J 10 56 ? 161.647 186.065 181.109 1.00 131.43 56 VAL J N 1
ATOM 13364 C CA . VAL J 10 56 ? 160.469 186.716 181.695 1.00 132.15 56 VAL J CA 1
ATOM 13365 C C . VAL J 10 56 ? 160.896 187.769 182.714 1.00 131.67 56 VAL J C 1
ATOM 13366 O O . VAL J 10 56 ? 161.799 187.528 183.521 1.00 131.20 56 VAL J O 1
ATOM 13370 N N . PHE J 10 57 ? 160.233 188.926 182.670 1.00 129.34 57 PHE J N 1
ATOM 13371 C CA . PHE J 10 57 ? 160.491 190.028 183.592 1.00 128.44 57 PHE J CA 1
ATOM 13372 C C . PHE J 10 57 ? 159.355 190.179 184.594 1.00 125.13 57 PHE J C 1
ATOM 13373 O O . PHE J 10 57 ? 158.212 189.821 184.307 1.00 122.54 57 PHE J O 1
ATOM 13381 N N . VAL J 10 58 ? 159.689 190.707 185.769 1.00 128.48 58 VAL J N 1
ATOM 13382 C CA . VAL J 10 58 ? 158.706 191.211 186.727 1.00 130.90 58 VAL J CA 1
ATOM 13383 C C . VAL J 10 58 ? 158.389 192.654 186.342 1.00 133.99 58 VAL J C 1
ATOM 13384 O O . VAL J 10 58 ? 157.220 193.023 186.207 1.00 133.82 58 VAL J O 1
ATOM 13388 N N . ASN J 10 59 ? 159.443 193.459 186.183 1.00 136.75 59 ASN J N 1
ATOM 13389 C CA . ASN J 10 59 ? 159.338 194.844 185.717 1.00 139.24 59 ASN J CA 1
ATOM 13390 C C . ASN J 10 59 ? 160.403 195.155 184.664 1.00 137.23 59 ASN J C 1
ATOM 13391 O O . ASN J 10 59 ? 161.600 195.043 184.938 1.00 138.73 59 ASN J O 1
ATOM 13396 N N . VAL J 10 60 ? 159.960 195.544 183.470 1.00 136.50 60 VAL J N 1
ATOM 13397 C CA . VAL J 10 60 ? 160.862 195.906 182.370 1.00 139.71 60 VAL J CA 1
ATOM 13398 C C . VAL J 10 60 ? 161.476 197.291 182.608 1.00 135.68 60 VAL J C 1
ATOM 13399 O O . VAL J 10 60 ? 162.613 197.547 182.202 1.00 137.24 60 VAL J O 1
ATOM 13403 N N . SER J 10 61 ? 160.721 198.176 183.258 1.00 130.49 61 SER J N 1
ATOM 13404 C CA . SER J 10 61 ? 161.206 199.508 183.623 1.00 128.49 61 SER J CA 1
ATOM 13405 C C . SER J 10 61 ? 162.329 199.438 184.657 1.00 125.07 61 SER J C 1
ATOM 13406 O O . SER J 10 61 ? 163.369 200.080 184.495 1.00 125.54 61 SER J O 1
ATOM 13409 N N . LYS J 10 62 ? 162.109 198.655 185.712 1.00 121.10 62 LYS J N 1
ATOM 13410 C CA . LYS J 10 62 ? 163.122 198.432 186.750 1.00 119.55 62 LYS J CA 1
ATOM 13411 C C . LYS J 10 62 ? 164.219 197.472 186.287 1.00 120.06 62 LYS J C 1
ATOM 13412 O O . LYS J 10 62 ? 165.354 197.550 186.765 1.00 121.88 62 LYS J O 1
ATOM 13418 N N . GLY J 10 63 ? 163.874 196.567 185.371 1.00 119.79 63 GLY J N 1
ATOM 13419 C CA . GLY J 10 63 ? 164.794 195.542 184.892 1.00 121.41 63 GLY J CA 1
ATOM 13420 C C . GLY J 10 63 ? 164.977 194.436 185.913 1.00 124.43 63 GLY J C 1
ATOM 13421 O O . GLY J 10 63 ? 166.091 193.943 186.106 1.00 126.44 63 GLY J O 1
ATOM 13422 N N . GLN J 10 64 ? 163.877 194.055 186.563 1.00 128.26 64 GLN J N 1
ATOM 13423 C CA . GLN J 10 64 ? 163.875 193.006 187.577 1.00 134.38 64 GLN J CA 1
ATOM 13424 C C . GLN J 10 64 ? 163.375 191.722 186.932 1.00 137.35 64 GLN J C 1
ATOM 13425 O O . GLN J 10 64 ? 162.205 191.632 186.572 1.00 136.61 64 GLN J O 1
ATOM 13431 N N . VAL J 10 65 ? 164.263 190.742 186.772 1.00 147.23 65 VAL J N 1
ATOM 13432 C CA . VAL J 10 65 ? 163.896 189.456 186.159 1.00 152.63 65 VAL J CA 1
ATOM 13433 C C . VAL J 10 65 ? 163.147 188.563 187.148 1.00 155.85 65 VAL J C 1
ATOM 13434 O O . VAL J 10 65 ? 163.431 188.574 188.350 1.00 153.32 65 VAL J O 1
ATOM 13438 N N . ALA J 10 66 ? 162.187 187.799 186.632 1.00 163.65 66 ALA J N 1
ATOM 13439 C CA . ALA J 10 66 ? 161.393 186.885 187.451 1.00 171.92 66 ALA J CA 1
ATOM 13440 C C . ALA J 10 66 ? 162.197 185.623 187.741 1.00 181.84 66 ALA J C 1
ATOM 13441 O O . ALA J 10 66 ? 162.773 185.028 186.826 1.00 185.05 66 ALA J O 1
ATOM 13443 N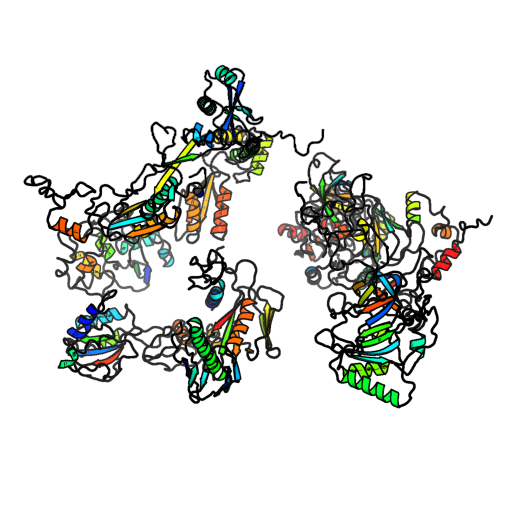 N . LYS J 10 67 ? 162.240 185.226 189.013 1.00 192.53 67 LYS J N 1
ATOM 13444 C CA . LYS J 10 67 ? 162.924 183.998 189.423 1.00 200.94 67 LYS J CA 1
ATOM 13445 C C . LYS J 10 67 ? 162.062 182.775 189.123 1.00 204.50 67 LYS J C 1
ATOM 13446 O O . LYS J 10 67 ? 160.836 182.874 189.048 1.00 204.33 67 LYS J O 1
ATOM 13452 N N . LYS J 10 68 ? 162.721 181.626 188.962 1.00 208.20 68 LYS J N 1
ATOM 13453 C CA . LYS J 10 68 ? 162.064 180.344 188.746 1.00 208.96 68 LYS J CA 1
ATOM 13454 C C . LYS J 10 68 ? 161.062 180.034 189.831 1.00 205.30 68 LYS J C 1
ATOM 13455 O O . LYS J 10 68 ? 160.025 179.470 189.521 1.00 204.19 68 LYS J O 1
ATOM 13461 N N . GLU J 10 69 ? 161.379 180.426 191.068 1.00 202.59 69 GLU J N 1
ATOM 13462 C CA . GLU J 10 69 ? 160.507 180.219 192.215 1.00 200.62 69 GLU J CA 1
ATOM 13463 C C . GLU J 10 69 ? 159.151 180.880 191.970 1.00 199.93 69 GLU J C 1
ATOM 13464 O O . GLU J 10 69 ? 158.088 180.266 192.199 1.00 200.24 69 GLU J O 1
ATOM 13470 N N . ASP J 10 70 ? 159.223 182.123 191.491 1.00 201.20 70 ASP J N 1
ATOM 13471 C CA . ASP J 10 70 ? 158.038 182.933 191.232 1.00 201.70 70 ASP J CA 1
ATOM 13472 C C . ASP J 10 70 ? 157.282 182.358 190.024 1.00 196.52 70 ASP J C 1
ATOM 13473 O O . ASP J 10 70 ? 156.044 182.258 190.061 1.00 194.47 70 ASP J O 1
ATOM 13478 N N . LEU J 10 71 ? 158.053 182.045 188.981 1.00 191.63 71 LEU J N 1
ATOM 13479 C CA . LEU J 10 71 ? 157.501 181.639 187.705 1.00 187.99 71 LEU J CA 1
ATOM 13480 C C . LEU J 10 71 ? 156.669 180.386 187.858 1.00 186.42 71 LEU J C 1
ATOM 13481 O O . LEU J 10 71 ? 155.530 180.316 187.323 1.00 185.88 71 LEU J O 1
ATOM 13486 N N . ILE J 10 72 ? 157.226 179.424 188.605 1.00 184.20 72 ILE J N 1
ATOM 13487 C CA . ILE J 10 72 ? 156.519 178.156 188.866 1.00 181.13 72 ILE J CA 1
ATOM 13488 C C . ILE J 10 72 ? 155.298 178.318 189.785 1.00 180.25 72 ILE J C 1
ATOM 13489 O O . ILE J 10 72 ? 154.358 177.529 189.689 1.00 179.11 72 ILE J O 1
ATOM 13494 N N . SER J 10 73 ? 155.306 179.326 190.658 1.00 181.09 73 SER J N 1
ATOM 13495 C CA . SER J 10 73 ? 154.146 179.632 191.510 1.00 180.14 73 SER J CA 1
ATOM 13496 C C . SER J 10 73 ? 152.926 180.182 190.748 1.00 178.54 73 SER J C 1
ATOM 13497 O O . SER J 10 73 ? 151.800 180.073 191.242 1.00 179.22 73 SER J O 1
ATOM 13500 N N . ALA J 10 74 ? 153.147 180.762 189.564 1.00 175.47 74 ALA J N 1
ATOM 13501 C CA . ALA J 10 74 ? 152.076 181.378 188.769 1.00 173.86 74 ALA J CA 1
ATOM 13502 C C . ALA J 10 74 ? 151.601 180.480 187.623 1.00 174.05 74 ALA J C 1
ATOM 13503 O O . ALA J 10 74 ? 150.445 180.053 187.605 1.00 172.61 74 ALA J O 1
ATOM 13505 N N . PHE J 10 75 ? 152.500 180.197 186.680 1.00 179.15 75 PHE J N 1
ATOM 13506 C CA . PHE J 10 75 ? 152.155 179.488 185.436 1.00 184.57 75 PHE J CA 1
ATOM 13507 C C . PHE J 10 75 ? 152.208 177.957 185.524 1.00 189.31 75 PHE J C 1
ATOM 13508 O O . PHE J 10 75 ? 151.728 177.276 184.615 1.00 190.08 75 PHE J O 1
ATOM 13516 N N . GLY J 10 76 ? 152.785 177.422 186.601 1.00 192.96 76 GLY J N 1
ATOM 13517 C CA . GLY J 10 76 ? 152.985 175.977 186.744 1.00 193.93 76 GLY J CA 1
ATOM 13518 C C . GLY J 10 76 ? 154.150 175.436 185.927 1.00 192.60 76 GLY J C 1
ATOM 13519 O O . GLY J 10 76 ? 154.135 174.275 185.514 1.00 194.37 76 GLY J O 1
ATOM 13520 N N . THR J 10 77 ? 155.155 176.280 185.697 1.00 190.44 77 THR J N 1
ATOM 13521 C CA . THR J 10 77 ? 156.374 175.892 184.982 1.00 190.83 77 THR J CA 1
ATOM 13522 C C . THR J 10 77 ? 157.472 176.937 185.201 1.00 195.12 77 THR J C 1
ATOM 13523 O O . THR J 10 77 ? 157.176 178.104 185.472 1.00 197.40 77 THR J O 1
ATOM 13527 N N . ASP J 10 78 ? 158.727 176.504 185.083 1.00 196.98 78 ASP J N 1
ATOM 13528 C CA . ASP J 10 78 ? 159.894 177.388 185.243 1.00 197.58 78 ASP J CA 1
ATOM 13529 C C . ASP J 10 78 ? 160.630 177.704 183.927 1.00 192.59 78 ASP J C 1
ATOM 13530 O O . ASP J 10 78 ? 161.609 178.455 183.944 1.00 192.09 78 ASP J O 1
ATOM 13535 N N . ASP J 10 79 ? 160.169 177.142 182.804 1.00 187.58 79 ASP J N 1
ATOM 13536 C CA . ASP J 10 79 ? 160.750 177.433 181.486 1.00 183.99 79 ASP J CA 1
ATOM 13537 C C . ASP J 10 79 ? 160.279 178.810 181.023 1.00 179.15 79 ASP J C 1
ATOM 13538 O O . ASP J 10 79 ? 159.076 179.057 180.930 1.00 176.42 79 ASP J O 1
ATOM 13543 N N . GLN J 10 80 ? 161.231 179.689 180.715 1.00 174.51 80 GLN J N 1
ATOM 13544 C CA . GLN J 10 80 ? 160.953 181.106 180.557 1.00 170.48 80 GLN J CA 1
ATOM 13545 C C . GLN J 10 80 ? 160.356 181.383 179.191 1.00 163.55 80 GLN J C 1
ATOM 13546 O O . GLN J 10 80 ? 159.459 182.223 179.095 1.00 163.11 80 GLN J O 1
ATOM 13552 N N . THR J 10 81 ? 160.899 180.724 178.166 1.00 157.50 81 THR J N 1
ATOM 13553 C CA . THR J 10 81 ? 160.499 180.936 176.788 1.00 154.08 81 THR J CA 1
ATOM 13554 C C . THR J 10 81 ? 159.000 180.668 176.623 1.00 150.14 81 THR J C 1
ATOM 13555 O O . THR J 10 81 ? 158.264 181.474 176.010 1.00 150.73 81 THR J O 1
ATOM 13559 N N . GLU J 10 82 ? 158.590 179.538 177.189 1.00 144.92 82 GLU J N 1
ATOM 13560 C CA . GLU J 10 82 ? 157.191 179.100 177.127 1.00 143.32 82 GLU J CA 1
ATOM 13561 C C . GLU J 10 82 ? 156.285 180.149 177.769 1.00 140.36 82 GLU J C 1
ATOM 13562 O O . GLU J 10 82 ? 155.238 180.516 177.211 1.00 139.06 82 GLU J O 1
ATOM 13568 N N . ILE J 10 83 ? 156.725 180.622 178.930 1.00 137.97 83 ILE J N 1
ATOM 13569 C CA . ILE J 10 83 ? 156.001 181.626 179.707 1.00 136.41 83 ILE J CA 1
ATOM 13570 C C . ILE J 10 83 ? 155.832 182.885 178.895 1.00 128.32 83 ILE J C 1
ATOM 13571 O O . ILE J 10 83 ? 154.771 183.518 178.950 1.00 125.52 83 ILE J O 1
ATOM 13576 N N . CYS J 10 84 ? 156.901 183.296 178.207 1.00 121.78 84 CYS J N 1
ATOM 13577 C CA . CYS J 10 84 ? 156.921 184.482 177.366 1.00 120.16 84 CYS J CA 1
ATOM 13578 C C . CYS J 10 84 ? 155.807 184.415 176.330 1.00 121.91 84 CYS J C 1
ATOM 13579 O O . CYS J 10 84 ? 155.088 185.412 176.146 1.00 120.95 84 CYS J O 1
ATOM 13582 N N . LYS J 10 85 ? 155.691 183.259 175.686 1.00 125.25 85 LYS J N 1
ATOM 13583 C CA . LYS J 10 85 ? 154.678 183.027 174.667 1.00 128.90 85 LYS J CA 1
ATOM 13584 C C . LYS J 10 85 ? 153.275 183.260 175.234 1.00 124.20 85 LYS J C 1
ATOM 13585 O O . LYS J 10 85 ? 152.434 183.940 174.627 1.00 122.97 85 LYS J O 1
ATOM 13591 N N . GLN J 10 86 ? 153.075 182.675 176.407 1.00 121.02 86 GLN J N 1
ATOM 13592 C CA . GLN J 10 86 ? 151.802 182.768 177.135 1.00 118.98 86 GLN J CA 1
ATOM 13593 C C . GLN J 10 86 ? 151.460 184.229 177.404 1.00 113.61 86 GLN J C 1
ATOM 13594 O O . GLN J 10 86 ? 150.322 184.671 177.183 1.00 110.15 86 GLN J O 1
ATOM 13600 N N . ILE J 10 87 ? 152.470 184.946 177.881 1.00 110.71 87 ILE J N 1
ATOM 13601 C CA . ILE J 10 87 ? 152.348 186.369 178.212 1.00 106.40 87 ILE J CA 1
ATOM 13602 C C . ILE J 10 87 ? 151.909 187.157 176.976 1.00 106.76 87 ILE J C 1
ATOM 13603 O O . ILE J 10 87 ? 150.995 187.994 177.044 1.00 106.80 87 ILE J O 1
ATOM 13608 N N . LEU J 10 88 ? 152.577 186.856 175.871 1.00 109.26 88 LEU J N 1
ATOM 13609 C CA . LEU J 10 88 ? 152.316 187.501 174.583 1.00 111.37 88 LEU J CA 1
ATOM 13610 C C . LEU J 10 88 ? 150.865 187.284 174.175 1.00 117.86 88 LEU J C 1
ATOM 13611 O O . LEU J 10 88 ? 150.180 188.241 173.757 1.00 121.99 88 LEU J O 1
ATOM 13616 N N . THR J 10 89 ? 150.433 186.033 174.318 1.00 123.03 89 THR J N 1
ATOM 13617 C CA . THR J 10 89 ? 149.110 185.616 173.816 1.00 128.38 89 THR J CA 1
ATOM 13618 C C . THR J 10 89 ? 147.922 186.207 174.589 1.00 129.09 89 THR J C 1
ATOM 13619 O O . THR J 10 89 ? 147.073 186.905 174.013 1.00 128.16 89 THR J O 1
ATOM 13623 N N . LYS J 10 90 ? 147.872 185.922 175.886 1.00 134.61 90 LYS J N 1
ATOM 13624 C CA . LYS J 10 90 ? 146.727 186.278 176.734 1.00 138.42 90 LYS J CA 1
ATOM 13625 C C . LYS J 10 90 ? 146.856 187.651 177.405 1.00 136.53 90 LYS J C 1
ATOM 13626 O O . LYS J 10 90 ? 145.846 188.246 177.787 1.00 136.55 90 LYS J O 1
ATOM 13632 N N . GLY J 10 91 ? 148.085 188.150 177.543 1.00 136.62 91 GLY J N 1
ATOM 13633 C CA . GLY J 10 91 ? 148.340 189.424 178.213 1.00 136.23 91 GLY J CA 1
ATOM 13634 C C . GLY J 10 91 ? 147.981 190.646 177.389 1.00 136.37 91 GLY J C 1
ATOM 13635 O O . GLY J 10 91 ? 147.825 190.561 176.169 1.00 133.84 91 GLY J O 1
ATOM 13636 N N . GLU J 10 92 ? 147.863 191.784 178.075 1.00 142.36 92 GLU J N 1
ATOM 13637 C CA . GLU J 10 92 ? 147.529 193.075 177.451 1.00 147.66 92 GLU J CA 1
ATOM 13638 C C . GLU J 10 92 ? 148.778 193.943 177.312 1.00 148.07 92 GLU J C 1
ATOM 13639 O O . GLU J 10 92 ? 149.693 193.849 178.131 1.00 148.83 92 GLU J O 1
ATOM 13645 N N . VAL J 10 93 ? 148.805 194.788 176.282 1.00 147.82 93 VAL J N 1
ATOM 13646 C CA . VAL J 10 93 ? 149.961 195.654 176.015 1.00 148.80 93 VAL J CA 1
ATOM 13647 C C . VAL J 10 93 ? 150.072 196.772 177.065 1.00 153.59 93 VAL J C 1
ATOM 13648 O O . VAL J 10 93 ? 149.067 197.375 177.452 1.00 156.15 93 VAL J O 1
ATOM 13652 N N . GLN J 10 94 ? 151.300 197.016 177.525 1.00 155.81 94 GLN J N 1
ATOM 13653 C CA . GLN J 10 94 ? 151.609 198.036 178.529 1.00 156.12 94 GLN J CA 1
ATOM 13654 C C . GLN J 10 94 ? 152.498 199.104 177.892 1.00 161.29 94 GLN J C 1
ATOM 13655 O O . GLN J 10 94 ? 153.423 198.776 177.145 1.00 161.92 94 GLN J O 1
ATOM 13661 N N . VAL J 10 95 ? 152.228 200.372 178.196 1.00 169.21 95 VAL J N 1
ATOM 13662 C CA . VAL J 10 95 ? 153.013 201.480 177.630 1.00 179.06 95 VAL J CA 1
ATOM 13663 C C . VAL J 10 95 ? 154.369 201.676 178.338 1.00 190.21 95 VAL J C 1
ATOM 13664 O O . VAL J 10 95 ? 154.423 201.893 179.550 1.00 187.17 95 VAL J O 1
ATOM 13668 N N . SER J 10 96 ? 155.456 201.561 177.569 1.00 206.73 96 SER J N 1
ATOM 13669 C CA . SER J 10 96 ? 156.800 201.988 177.992 1.00 219.23 96 SER J CA 1
ATOM 13670 C C . SER J 10 96 ? 156.953 203.516 177.795 1.00 230.83 96 SER J C 1
ATOM 13671 O O . SER J 10 96 ? 155.944 204.223 177.711 1.00 229.86 96 SER J O 1
ATOM 13674 N N . ASP J 10 97 ? 158.189 204.026 177.719 1.00 243.41 97 ASP J N 1
ATOM 13675 C CA . ASP J 10 97 ? 158.429 205.479 177.653 1.00 252.77 97 ASP J CA 1
ATOM 13676 C C . ASP J 10 97 ? 157.976 206.016 176.298 1.00 259.19 97 ASP J C 1
ATOM 13677 O O . ASP J 10 97 ? 157.220 207.010 176.201 1.00 260.08 97 ASP J O 1
ATOM 13682 N N . LYS J 10 98 ? 158.436 205.312 175.265 1.00 264.65 98 LYS J N 1
ATOM 13683 C CA . LYS J 10 98 ? 158.093 205.647 173.872 1.00 267.40 98 LYS J CA 1
ATOM 13684 C C . LYS J 10 98 ? 156.569 205.580 173.696 1.00 268.11 98 LYS J C 1
ATOM 13685 O O . LYS J 10 98 ? 155.979 206.480 173.083 1.00 270.73 98 LYS J O 1
ATOM 13691 N N . GLU J 10 99 ? 155.988 204.511 174.237 1.00 264.02 99 GLU J N 1
ATOM 13692 C CA . GLU J 10 99 ? 154.579 204.220 174.080 1.00 258.58 99 GLU J CA 1
ATOM 13693 C C . GLU J 10 99 ? 153.717 205.231 174.765 1.00 249.15 99 GLU J C 1
ATOM 13694 O O . GLU J 10 99 ? 152.645 205.516 174.219 1.00 247.75 99 GLU J O 1
ATOM 13700 N N . ARG J 10 100 ? 154.178 205.806 175.883 1.00 240.26 100 ARG J N 1
ATOM 13701 C CA . ARG J 10 100 ? 153.442 206.862 176.573 1.00 233.61 100 ARG J CA 1
ATOM 13702 C C . ARG J 10 100 ? 153.215 208.047 175.636 1.00 232.55 100 ARG J C 1
ATOM 13703 O O . ARG J 10 100 ? 152.095 208.584 175.560 1.00 225.84 100 ARG J O 1
ATOM 13711 N N . HIS J 10 101 ? 154.283 208.416 174.940 1.00 238.89 101 HIS J N 1
ATOM 13712 C CA . HIS J 10 101 ? 154.257 209.529 173.987 1.00 243.56 101 HIS J CA 1
ATOM 13713 C C . HIS J 10 101 ? 153.206 209.273 172.908 1.00 243.47 101 HIS J C 1
ATOM 13714 O O . HIS J 10 101 ? 152.401 210.154 172.567 1.00 245.31 101 HIS J O 1
ATOM 13721 N N . THR J 10 102 ? 153.241 208.049 172.396 1.00 240.79 102 THR J N 1
ATOM 13722 C CA . THR J 10 102 ? 152.328 207.592 171.347 1.00 236.66 102 THR J CA 1
ATOM 13723 C C . THR J 10 102 ? 150.901 207.714 171.813 1.00 230.16 102 THR J C 1
ATOM 13724 O O . THR J 10 102 ? 150.028 208.084 171.033 1.00 230.48 102 THR J O 1
ATOM 13728 N N . GLN J 10 103 ? 150.653 207.288 173.051 1.00 222.08 103 GLN J N 1
ATOM 13729 C CA . GLN J 10 103 ? 149.340 207.344 173.686 1.00 216.97 103 GLN J CA 1
ATOM 13730 C C . GLN J 10 103 ? 148.762 208.755 173.620 1.00 215.59 103 GLN J C 1
ATOM 13731 O O . GLN J 10 103 ? 147.581 208.911 173.246 1.00 213.19 103 GLN J O 1
ATOM 13737 N N . LEU J 10 104 ? 149.586 209.738 173.969 1.00 217.93 104 LEU J N 1
ATOM 13738 C CA . LEU J 10 104 ? 149.188 211.133 173.959 1.00 219.31 104 LEU J CA 1
ATOM 13739 C C . LEU J 10 104 ? 148.718 211.555 172.567 1.00 214.95 104 LEU J C 1
ATOM 13740 O O . LEU J 10 104 ? 147.667 212.194 172.402 1.00 213.48 104 LEU J O 1
ATOM 13745 N N . GLU J 10 105 ? 149.522 211.163 171.588 1.00 213.40 105 GLU J N 1
ATOM 13746 C CA . GLU J 10 105 ? 149.262 211.462 170.176 1.00 212.41 105 GLU J CA 1
ATOM 13747 C C . GLU J 10 105 ? 147.941 210.832 169.658 1.00 205.53 105 GLU J C 1
ATOM 13748 O O . GLU J 10 105 ? 147.272 211.331 168.745 1.00 206.36 105 GLU J O 1
ATOM 13754 N N . GLN J 10 106 ? 147.718 209.629 170.161 1.00 199.04 106 GLN J N 1
ATOM 13755 C CA . GLN J 10 106 ? 146.666 208.732 169.728 1.00 196.26 106 GLN J CA 1
ATOM 13756 C C . GLN J 10 106 ? 145.319 209.409 169.863 1.00 196.17 106 GLN J C 1
ATOM 13757 O O . GLN J 10 106 ? 144.505 209.370 168.927 1.00 198.25 106 GLN J O 1
ATOM 13763 N N . MET J 10 107 ? 145.115 210.020 171.028 1.00 194.59 107 MET J N 1
ATOM 13764 C CA . MET J 10 107 ? 143.856 210.716 171.337 1.00 194.90 107 MET J CA 1
ATOM 13765 C C . MET J 10 107 ? 143.610 211.822 170.318 1.00 199.58 107 MET J C 1
ATOM 13766 O O . MET J 10 107 ? 142.493 211.962 169.795 1.00 200.11 107 MET J O 1
ATOM 13771 N N . PHE J 10 108 ? 144.675 212.580 170.059 1.00 208.31 108 PHE J N 1
ATOM 13772 C CA . PHE J 10 108 ? 144.634 213.696 169.107 1.00 217.20 108 PHE J CA 1
ATOM 13773 C C . PHE J 10 108 ? 144.214 213.192 167.728 1.00 216.00 108 PHE J C 1
ATOM 13774 O O . PHE J 10 108 ? 143.349 213.791 167.065 1.00 217.87 108 PHE J O 1
ATOM 13782 N N . ARG J 10 109 ? 144.843 212.092 167.334 1.00 213.52 109 ARG J N 1
ATOM 13783 C CA . ARG J 10 109 ? 144.587 211.454 166.040 1.00 212.54 109 ARG J CA 1
ATOM 13784 C C . ARG J 10 109 ? 143.113 211.072 165.926 1.00 206.01 109 ARG J C 1
ATOM 13785 O O . ARG J 10 109 ? 142.478 211.335 164.893 1.00 206.08 109 ARG J O 1
ATOM 13793 N N . ASP J 10 110 ? 142.622 210.463 166.998 1.00 196.77 110 ASP J N 1
ATOM 13794 C CA . ASP J 10 110 ? 141.266 209.876 166.995 1.00 190.97 110 ASP J CA 1
ATOM 13795 C C . ASP J 10 110 ? 140.249 210.975 166.805 1.00 187.50 110 ASP J C 1
ATOM 13796 O O . ASP J 10 110 ? 139.308 210.849 165.985 1.00 186.78 110 ASP J O 1
ATOM 13801 N N . ILE J 10 111 ? 140.434 212.052 167.590 1.00 186.36 111 ILE J N 1
ATOM 13802 C CA . ILE J 10 111 ? 139.524 213.212 167.528 1.00 187.00 111 ILE J CA 1
ATOM 13803 C C . ILE J 10 111 ? 139.541 213.798 166.126 1.00 187.33 111 ILE J C 1
ATOM 13804 O O . ILE J 10 111 ? 138.458 214.119 165.604 1.00 188.82 111 ILE J O 1
ATOM 13809 N N . ALA J 10 112 ? 140.736 213.907 165.543 1.00 188.04 112 ALA J N 1
ATOM 13810 C CA . ALA J 10 112 ? 140.908 214.455 164.210 1.00 190.76 112 ALA J CA 1
ATOM 13811 C C . ALA J 10 112 ? 140.105 213.638 163.195 1.00 194.97 112 ALA J C 1
ATOM 13812 O O . ALA J 10 112 ? 139.383 214.204 162.341 1.00 194.27 112 ALA J O 1
ATOM 13814 N N . THR J 10 113 ? 140.233 212.318 163.329 1.00 198.00 113 THR J N 1
ATOM 13815 C CA . THR J 10 113 ? 139.608 211.382 162.393 1.00 199.57 113 THR J CA 1
ATOM 13816 C C . THR J 10 113 ? 138.073 211.311 162.509 1.00 198.49 113 THR J C 1
ATOM 13817 O O . THR J 10 113 ? 137.318 211.620 161.561 1.00 199.15 113 THR J O 1
ATOM 13821 N N . ILE J 10 114 ? 137.653 210.922 163.710 1.00 199.38 114 ILE J N 1
ATOM 13822 C CA . ILE J 10 114 ? 136.274 210.545 164.026 1.00 203.69 114 ILE J CA 1
ATOM 13823 C C . ILE J 10 114 ? 135.300 211.706 163.803 1.00 208.00 114 ILE J C 1
ATOM 13824 O O . ILE J 10 114 ? 134.190 211.508 163.304 1.00 208.02 114 ILE J O 1
ATOM 13829 N N . VAL J 10 115 ? 135.736 212.910 164.163 1.00 215.69 115 VAL J N 1
ATOM 13830 C CA . VAL J 10 115 ? 134.896 214.108 164.112 1.00 223.59 115 VAL J CA 1
ATOM 13831 C C . VAL J 10 115 ? 134.763 214.657 162.683 1.00 225.39 115 VAL J C 1
ATOM 13832 O O . VAL J 10 115 ? 133.680 215.098 162.287 1.00 225.75 115 VAL J O 1
ATOM 13836 N N . ALA J 10 116 ? 135.851 214.609 161.913 1.00 225.04 116 ALA J N 1
ATOM 13837 C CA . ALA J 10 116 ? 135.915 215.243 160.584 1.00 224.22 116 ALA J CA 1
ATOM 13838 C C . ALA J 10 116 ? 135.255 214.470 159.426 1.00 221.86 116 ALA J C 1
ATOM 13839 O O . ALA J 10 116 ? 135.291 214.940 158.285 1.00 217.63 116 ALA J O 1
ATOM 13841 N N . ASP J 10 117 ? 134.657 213.310 159.704 1.00 224.03 117 ASP J N 1
ATOM 13842 C CA . ASP J 10 117 ? 134.082 212.458 158.655 1.00 227.74 117 ASP J CA 1
ATOM 13843 C C . ASP J 10 117 ? 132.842 213.072 157.999 1.00 236.97 117 ASP J C 1
ATOM 13844 O O . ASP J 10 117 ? 132.802 213.227 156.776 1.00 237.48 117 ASP J O 1
ATOM 13849 N N . LYS J 10 118 ? 131.843 213.415 158.815 1.00 247.80 118 LYS J N 1
ATOM 13850 C CA . LYS J 10 118 ? 130.562 213.945 158.326 1.00 256.01 118 LYS J CA 1
ATOM 13851 C C . LYS J 10 118 ? 130.071 215.126 159.159 1.00 266.15 118 LYS J C 1
ATOM 13852 O O . LYS J 10 118 ? 129.778 214.963 160.344 1.00 265.19 118 LYS J O 1
ATOM 13858 N N . CYS J 10 119 ? 129.982 216.298 158.525 1.00 280.04 119 CYS J N 1
ATOM 13859 C CA . CYS J 10 119 ? 129.344 217.494 159.102 1.00 291.61 119 CYS J CA 1
ATOM 13860 C C . CYS J 10 119 ? 129.330 218.663 158.108 1.00 294.78 119 CYS J C 1
ATOM 13861 O O . CYS J 10 119 ? 130.144 218.713 157.181 1.00 293.52 119 CYS J O 1
ATOM 13864 N N . VAL J 10 120 ? 128.390 219.586 158.313 1.00 299.22 120 VAL J N 1
ATOM 13865 C CA . VAL J 10 120 ? 128.376 220.889 157.633 1.00 301.48 120 VAL J CA 1
ATOM 13866 C C . VAL J 10 120 ? 127.983 221.983 158.625 1.00 309.66 120 VAL J C 1
ATOM 13867 O O . VAL J 10 120 ? 127.390 221.699 159.669 1.00 308.88 120 VAL J O 1
ATOM 13871 N N . ASN J 10 121 ? 128.321 223.228 158.292 1.00 319.69 121 ASN J N 1
ATOM 13872 C CA . ASN J 10 121 ? 127.952 224.382 159.124 1.00 326.62 121 ASN J CA 1
ATOM 13873 C C . ASN J 10 121 ? 126.430 224.618 159.095 1.00 328.30 121 ASN J C 1
ATOM 13874 O O . ASN J 10 121 ? 125.792 224.340 158.074 1.00 327.09 121 ASN J O 1
ATOM 13879 N N . PRO J 10 122 ? 125.842 225.101 160.214 1.00 329.55 122 PRO J N 1
ATOM 13880 C CA . PRO J 10 122 ? 124.418 225.473 160.222 1.00 329.06 122 PRO J CA 1
ATOM 13881 C C . PRO J 10 122 ? 124.041 226.518 159.163 1.00 326.24 122 PRO J C 1
ATOM 13882 O O . PRO J 10 122 ? 124.871 227.357 158.804 1.00 328.33 122 PRO J O 1
ATOM 13886 N N . GLU J 10 123 ? 122.793 226.450 158.694 1.00 318.71 123 GLU J N 1
ATOM 13887 C CA . GLU J 10 123 ? 122.278 227.244 157.564 1.00 310.49 123 GLU J CA 1
ATOM 13888 C C . GLU J 10 123 ? 122.928 226.813 156.240 1.00 297.42 123 GLU J C 1
ATOM 13889 O O . GLU J 10 123 ? 124.102 227.095 155.996 1.00 295.55 123 GLU J O 1
ATOM 13895 N N . THR J 10 124 ? 122.145 226.126 155.403 1.00 284.28 124 THR J N 1
ATOM 13896 C CA . THR J 10 124 ? 122.584 225.572 154.105 1.00 275.46 124 THR J CA 1
ATOM 13897 C C . THR J 10 124 ? 123.629 224.452 154.233 1.00 267.65 124 THR J C 1
ATOM 13898 O O . THR J 10 124 ? 124.159 224.196 155.319 1.00 263.17 124 THR J O 1
ATOM 13902 N N . LYS J 10 125 ? 123.901 223.786 153.111 1.00 262.97 125 LYS J N 1
ATOM 13903 C CA . LYS J 10 125 ? 124.848 222.672 153.052 1.00 261.30 125 LYS J CA 1
ATOM 13904 C C . LYS J 10 125 ? 126.135 223.103 152.346 1.00 260.09 125 LYS J C 1
ATOM 13905 O O . LYS J 10 125 ? 126.193 223.155 151.114 1.00 257.75 125 LYS J O 1
ATOM 13911 N N . ARG J 10 126 ? 127.152 223.426 153.147 1.00 263.11 126 ARG J N 1
ATOM 13912 C CA . ARG J 10 126 ? 128.465 223.857 152.657 1.00 265.45 126 ARG J CA 1
ATOM 13913 C C . ARG J 10 126 ? 129.582 223.132 153.417 1.00 268.62 126 ARG J C 1
ATOM 13914 O O . ARG J 10 126 ? 129.392 222.756 154.576 1.00 269.10 126 ARG J O 1
ATOM 13922 N N . PRO J 10 127 ? 130.756 222.945 152.778 1.00 273.53 127 PRO J N 1
ATOM 13923 C CA . PRO J 10 127 ? 131.903 222.346 153.471 1.00 274.61 127 PRO J CA 1
ATOM 13924 C C . PRO J 10 127 ? 132.574 223.325 154.436 1.00 271.81 127 PRO J C 1
ATOM 13925 O O . PRO J 10 127 ? 132.471 224.541 154.252 1.00 273.47 127 PRO J O 1
ATOM 13929 N N . TYR J 10 128 ? 133.261 222.789 155.445 1.00 265.92 128 TYR J N 1
ATOM 13930 C CA . TYR J 10 128 ? 133.975 223.613 156.434 1.00 262.67 128 TYR J CA 1
ATOM 13931 C C . TYR J 10 128 ? 135.071 222.846 157.178 1.00 257.05 128 TYR J C 1
ATOM 13932 O O . TYR J 10 128 ? 135.040 221.615 157.256 1.00 256.00 128 TYR J O 1
ATOM 13941 N N . THR J 10 129 ? 136.032 223.594 157.715 1.00 251.35 129 THR J N 1
ATOM 13942 C CA . THR J 10 129 ? 137.277 223.028 158.246 1.00 246.47 129 THR J CA 1
ATOM 13943 C C . THR J 10 129 ? 137.089 222.229 159.536 1.00 242.82 129 THR J C 1
ATOM 13944 O O . THR J 10 129 ? 136.090 222.381 160.237 1.00 241.84 129 THR J O 1
ATOM 13948 N N . VAL J 10 130 ? 138.094 221.408 159.833 1.00 240.00 130 VAL J N 1
ATOM 13949 C CA . VAL J 10 130 ? 138.070 220.429 160.894 1.00 237.99 130 VAL J CA 1
ATOM 13950 C C . VAL J 10 130 ? 138.146 221.087 162.254 1.00 238.83 130 VAL J C 1
ATOM 13951 O O . VAL J 10 130 ? 137.572 220.531 163.187 1.00 237.61 130 VAL J O 1
ATOM 13955 N N . ILE J 10 131 ? 138.886 222.197 162.361 1.00 241.21 131 ILE J N 1
ATOM 13956 C CA . ILE J 10 131 ? 139.102 222.877 163.618 1.00 244.34 131 ILE J CA 1
ATOM 13957 C C . ILE J 10 131 ? 137.764 223.287 164.246 1.00 244.75 131 ILE J C 1
ATOM 13958 O O . ILE J 10 131 ? 137.535 223.071 165.449 1.00 245.08 131 ILE J O 1
ATOM 13963 N N . LEU J 10 132 ? 136.914 223.858 163.399 1.00 245.04 132 LEU J N 1
ATOM 13964 C CA . LEU J 10 132 ? 135.588 224.319 163.804 1.00 245.07 132 LEU J CA 1
ATOM 13965 C C . LEU J 10 132 ? 134.778 223.155 164.383 1.00 245.03 132 LEU J C 1
ATOM 13966 O O . LEU J 10 132 ? 134.148 223.272 165.449 1.00 244.88 132 LEU J O 1
ATOM 13971 N N . ILE J 10 133 ? 134.831 222.048 163.646 1.00 246.18 133 ILE J N 1
ATOM 13972 C CA . ILE J 10 133 ? 134.119 220.820 164.024 1.00 246.31 133 ILE J CA 1
ATOM 13973 C C . ILE J 10 133 ? 134.585 220.346 165.394 1.00 247.21 133 ILE J C 1
ATOM 13974 O O . ILE J 10 133 ? 133.768 219.988 166.250 1.00 246.76 133 ILE J O 1
ATOM 13979 N N . GLU J 10 134 ? 135.900 220.354 165.564 1.00 249.89 134 GLU J N 1
ATOM 13980 C CA . GLU J 10 134 ? 136.550 219.939 166.812 1.00 254.06 134 GLU J CA 1
ATOM 13981 C C . GLU J 10 134 ? 136.035 220.781 167.972 1.00 258.37 134 GLU J C 1
ATOM 13982 O O . GLU J 10 134 ? 135.694 220.252 169.037 1.00 258.84 134 GLU J O 1
ATOM 13988 N N . ARG J 10 135 ? 136.001 222.089 167.729 1.00 264.68 135 ARG J N 1
ATOM 13989 C CA . ARG J 10 135 ? 135.538 223.066 168.720 1.00 271.03 135 ARG J CA 1
ATOM 13990 C C . ARG J 10 135 ? 134.107 222.741 169.154 1.00 272.32 135 ARG J C 1
ATOM 13991 O O . ARG J 10 135 ? 133.786 222.728 170.350 1.00 271.12 135 ARG J O 1
ATOM 13999 N N . ALA J 10 136 ? 133.285 222.483 168.144 1.00 276.16 136 ALA J N 1
ATOM 14000 C CA . ALA J 10 136 ? 131.869 222.166 168.333 1.00 280.48 136 ALA J CA 1
ATOM 14001 C C . ALA J 10 136 ? 131.727 220.934 169.220 1.00 284.34 136 ALA J C 1
ATOM 14002 O O . ALA J 10 136 ? 130.917 220.928 170.178 1.00 286.42 136 ALA J O 1
ATOM 14004 N N . MET J 10 137 ? 132.527 219.922 168.883 1.00 287.48 137 MET J N 1
ATOM 14005 C CA . MET J 10 137 ? 132.486 218.643 169.612 1.00 290.37 137 MET J CA 1
ATOM 14006 C C . MET J 10 137 ? 132.987 218.724 171.059 1.00 294.07 137 MET J C 1
ATOM 14007 O O . MET J 10 137 ? 132.593 217.924 171.915 1.00 294.07 137 MET J O 1
ATOM 14012 N N . LYS J 10 138 ? 133.896 219.690 171.276 1.00 297.26 138 LYS J N 1
ATOM 14013 C CA . LYS J 10 138 ? 134.394 220.003 172.609 1.00 299.41 138 LYS J CA 1
ATOM 14014 C C . LYS J 10 138 ? 133.350 220.722 173.440 1.00 300.68 138 LYS J C 1
ATOM 14015 O O . LYS J 10 138 ? 133.253 220.471 174.640 1.00 299.02 138 LYS J O 1
ATOM 14021 N N . ASP J 10 139 ? 132.601 221.623 172.776 1.00 301.54 139 ASP J N 1
ATOM 14022 C CA . ASP J 10 139 ? 131.564 222.401 173.438 1.00 301.49 139 ASP J CA 1
ATOM 14023 C C . ASP J 10 139 ? 130.522 221.488 174.063 1.00 300.97 139 ASP J C 1
ATOM 14024 O O . ASP J 10 139 ? 130.127 221.669 175.233 1.00 304.50 139 ASP J O 1
ATOM 14029 N N . ILE J 10 140 ? 130.101 220.506 173.270 1.00 296.07 140 ILE J N 1
ATOM 14030 C CA . ILE J 10 140 ? 129.140 219.484 173.717 1.00 292.23 140 ILE J CA 1
ATOM 14031 C C . ILE J 10 140 ? 129.817 218.394 174.567 1.00 286.25 140 ILE J C 1
ATOM 14032 O O . ILE J 10 140 ? 129.160 217.733 175.369 1.00 286.21 140 ILE J O 1
ATOM 14037 N N . HIS J 10 141 ? 131.127 218.228 174.363 1.00 279.27 141 HIS J N 1
ATOM 14038 C CA . HIS J 10 141 ? 132.025 217.358 175.148 1.00 274.90 141 HIS J CA 1
ATOM 14039 C C . HIS J 10 141 ? 131.928 215.903 174.704 1.00 270.49 141 HIS J C 1
ATOM 14040 O O . HIS J 10 141 ? 130.840 215.323 174.679 1.00 270.93 141 HIS J O 1
ATOM 14047 N N . TYR J 10 142 ? 133.079 215.332 174.352 1.00 265.59 142 TYR J N 1
ATOM 14048 C CA . TYR J 10 142 ? 133.176 213.946 173.901 1.00 262.09 142 TYR J CA 1
ATOM 14049 C C . TYR J 10 142 ? 134.501 213.335 174.354 1.00 259.77 142 TYR J C 1
ATOM 14050 O O . TYR J 10 142 ? 135.539 214.002 174.325 1.00 258.80 142 TYR J O 1
ATOM 14059 N N . SER J 10 143 ? 134.450 212.069 174.768 1.00 257.69 143 SER J N 1
ATOM 14060 C CA . SER J 10 143 ? 135.627 211.322 175.214 1.00 256.06 143 SER J CA 1
ATOM 14061 C C . SER J 10 143 ? 135.844 210.117 174.302 1.00 255.15 143 SER J C 1
ATOM 14062 O O . SER J 10 143 ? 135.055 209.169 174.324 1.00 253.14 143 SER J O 1
ATOM 14065 N N . VAL J 10 144 ? 136.905 210.168 173.495 1.00 257.26 144 VAL J N 1
ATOM 14066 C CA . VAL J 10 144 ? 137.242 209.071 172.575 1.00 260.09 144 VAL J CA 1
ATOM 14067 C C . VAL J 10 144 ? 137.739 207.825 173.314 1.00 261.26 144 VAL J C 1
ATOM 14068 O O . VAL J 10 144 ? 138.228 207.914 174.443 1.00 262.71 144 VAL J O 1
ATOM 14072 N N . LYS J 10 145 ? 137.604 206.676 172.655 1.00 262.57 145 LYS J N 1
ATOM 14073 C CA . LYS J 10 145 ? 137.960 205.371 173.217 1.00 264.17 145 LYS J CA 1
ATOM 14074 C C . LYS J 10 145 ? 138.683 204.525 172.173 1.00 265.08 145 LYS J C 1
ATOM 14075 O O . LYS J 10 145 ? 138.276 204.490 171.009 1.00 265.61 145 LYS J O 1
ATOM 14081 N N . THR J 10 146 ? 139.749 203.846 172.595 1.00 269.55 146 THR J N 1
ATOM 14082 C CA . THR J 10 146 ? 140.431 202.851 171.760 1.00 274.03 146 THR J CA 1
ATOM 14083 C C . THR J 10 146 ? 139.744 201.478 171.807 1.00 273.27 146 THR J C 1
ATOM 14084 O O . THR J 10 146 ? 140.038 200.615 170.977 1.00 274.70 146 THR J O 1
ATOM 14088 N N . ASN J 10 147 ? 138.840 201.281 172.771 1.00 270.38 147 ASN J N 1
ATOM 14089 C CA . ASN J 10 147 ? 138.063 200.038 172.886 1.00 267.48 147 ASN J CA 1
ATOM 14090 C C . ASN J 10 147 ? 136.894 199.976 171.891 1.00 264.18 147 ASN J C 1
ATOM 14091 O O . ASN J 10 147 ? 136.422 198.884 171.563 1.00 265.18 147 ASN J O 1
ATOM 14096 N N . LYS J 10 148 ? 136.433 201.142 171.427 1.00 257.57 148 LYS J N 1
ATOM 14097 C CA . LYS J 10 148 ? 135.398 201.242 170.391 1.00 252.13 148 LYS J CA 1
ATOM 14098 C C . LYS J 10 148 ? 136.032 201.471 169.020 1.00 248.14 148 LYS J C 1
ATOM 14099 O O . LYS J 10 148 ? 137.178 201.920 168.922 1.00 249.04 148 LYS J O 1
ATOM 14105 N N . SER J 10 149 ? 135.276 201.163 167.967 1.00 243.44 149 SER J N 1
ATOM 14106 C CA . SER J 10 149 ? 135.705 201.425 166.588 1.00 239.93 149 SER J CA 1
ATOM 14107 C C . SER J 10 149 ? 135.584 202.914 166.269 1.00 233.69 149 SER J C 1
ATOM 14108 O O . SER J 10 149 ? 134.785 203.622 166.884 1.00 230.56 149 SER J O 1
ATOM 14111 N N . THR J 10 150 ? 136.378 203.378 165.304 1.00 229.49 150 THR J N 1
ATOM 14112 C CA . THR J 10 150 ? 136.378 204.787 164.902 1.00 228.08 150 THR J CA 1
ATOM 14113 C C . THR J 10 150 ? 135.081 205.138 164.193 1.00 225.27 150 THR J C 1
ATOM 14114 O O . THR J 10 150 ? 134.468 206.179 164.479 1.00 223.87 150 THR J O 1
ATOM 14118 N N . LYS J 10 151 ? 134.680 204.247 163.287 1.00 223.80 151 LYS J N 1
ATOM 14119 C CA . LYS J 10 151 ? 133.439 204.402 162.520 1.00 221.46 151 LYS J CA 1
ATOM 14120 C C . LYS J 10 151 ? 132.249 204.505 163.468 1.00 220.53 151 LYS J C 1
ATOM 14121 O O . LYS J 10 151 ? 131.384 205.381 163.303 1.00 220.04 151 LYS J O 1
ATOM 14127 N N . GLN J 10 152 ? 132.241 203.601 164.443 1.00 220.58 152 GLN J N 1
ATOM 14128 C CA . GLN J 10 152 ? 131.178 203.536 165.451 1.00 220.98 152 GLN J CA 1
ATOM 14129 C C . GLN J 10 152 ? 131.086 204.866 166.200 1.00 218.54 152 GLN J C 1
ATOM 14130 O O . GLN J 10 152 ? 129.995 205.414 166.402 1.00 216.85 152 GLN J O 1
ATOM 14136 N N . GLN J 10 153 ? 132.254 205.354 166.595 1.00 217.38 153 GLN J N 1
ATOM 14137 C CA . GLN J 10 153 ? 132.397 206.595 167.347 1.00 216.10 153 GLN J CA 1
ATOM 14138 C C . GLN J 10 153 ? 131.955 207.802 166.562 1.00 214.19 153 GLN J C 1
ATOM 14139 O O . GLN J 10 153 ? 131.415 208.732 167.167 1.00 214.70 153 GLN J O 1
ATOM 14145 N N . ALA J 10 154 ? 132.157 207.770 165.245 1.00 211.39 154 ALA J N 1
ATOM 14146 C CA . ALA J 10 154 ? 131.743 208.841 164.350 1.00 208.13 154 ALA J CA 1
ATOM 14147 C C . ALA J 10 154 ? 130.240 209.089 164.477 1.00 204.83 154 ALA J C 1
ATOM 14148 O O . ALA J 10 154 ? 129.788 210.243 164.596 1.00 203.28 154 ALA J O 1
ATOM 14150 N N . LEU J 10 155 ? 129.504 207.977 164.453 1.00 203.41 155 LEU J N 1
ATOM 14151 C CA . LEU J 10 155 ? 128.043 208.002 164.557 1.00 203.24 155 LEU J CA 1
ATOM 14152 C C . LEU J 10 155 ? 127.620 208.675 165.859 1.00 201.17 155 LEU J C 1
ATOM 14153 O O . LEU J 10 155 ? 126.723 209.535 165.870 1.00 201.62 155 LEU J O 1
ATOM 14158 N N . GLU J 10 156 ? 128.287 208.268 166.930 1.00 199.52 156 GLU J N 1
ATOM 14159 C CA . GLU J 10 156 ? 128.029 208.782 168.276 1.00 199.82 156 GLU J CA 1
ATOM 14160 C C . GLU J 10 156 ? 128.231 210.295 168.299 1.00 199.58 156 GLU J C 1
ATOM 14161 O O . GLU J 10 156 ? 127.380 211.048 168.830 1.00 201.60 156 GLU J O 1
ATOM 14167 N N . VAL J 10 157 ? 129.344 210.709 167.703 1.00 199.07 157 VAL J N 1
ATOM 14168 C CA . VAL J 10 157 ? 129.747 212.115 167.686 1.00 200.75 157 VAL J CA 1
ATOM 14169 C C . VAL J 10 157 ? 128.697 212.933 166.964 1.00 204.40 157 VAL J C 1
ATOM 14170 O O . VAL J 10 157 ? 128.273 214.016 167.464 1.00 205.14 157 VAL J O 1
ATOM 14174 N N . ILE J 10 158 ? 128.282 212.422 165.801 1.00 207.61 158 ILE J N 1
ATOM 14175 C CA . ILE J 10 158 ? 127.271 213.112 164.982 1.00 208.77 158 ILE J CA 1
ATOM 14176 C C . ILE J 10 158 ? 125.893 213.163 165.645 1.00 208.56 158 ILE J C 1
ATOM 14177 O O . ILE J 10 158 ? 125.148 214.127 165.438 1.00 208.48 158 ILE J O 1
ATOM 14182 N N . LYS J 10 159 ? 125.601 212.156 166.448 1.00 210.72 159 LYS J N 1
ATOM 14183 C CA . LYS J 10 159 ? 124.368 212.049 167.202 1.00 215.04 159 LYS J CA 1
ATOM 14184 C C . LYS J 10 159 ? 124.189 213.272 168.102 1.00 215.12 159 LYS J C 1
ATOM 14185 O O . LYS J 10 159 ? 123.101 213.895 168.136 1.00 212.50 159 LYS J O 1
ATOM 14191 N N . GLN J 10 160 ? 125.276 213.597 168.797 1.00 219.88 160 GLN J N 1
ATOM 14192 C CA . GLN J 10 160 ? 125.295 214.733 169.723 1.00 223.75 160 GLN J CA 1
ATOM 14193 C C . GLN J 10 160 ? 124.982 216.024 168.976 1.00 227.57 160 GLN J C 1
ATOM 14194 O O . GLN J 10 160 ? 124.169 216.840 169.437 1.00 228.26 160 GLN J O 1
ATOM 14200 N N . LEU J 10 161 ? 125.656 216.227 167.845 1.00 232.75 161 LEU J N 1
ATOM 14201 C CA . LEU J 10 161 ? 125.565 217.480 167.089 1.00 237.12 161 LEU J CA 1
ATOM 14202 C C . LEU J 10 161 ? 124.401 217.537 166.090 1.00 242.67 161 LEU J C 1
ATOM 14203 O O . LEU J 10 161 ? 124.147 218.595 165.513 1.00 243.08 161 LEU J O 1
ATOM 14208 N N . LYS J 10 162 ? 123.705 216.417 165.881 1.00 249.63 162 LYS J N 1
ATOM 14209 C CA . LYS J 10 162 ? 122.423 216.416 165.162 1.00 256.20 162 LYS J CA 1
ATOM 14210 C C . LYS J 10 162 ? 121.328 217.028 166.041 1.00 261.03 162 LYS J C 1
ATOM 14211 O O . LYS J 10 162 ? 120.458 217.748 165.545 1.00 261.77 162 LYS J O 1
ATOM 14217 N N . GLU J 10 163 ? 121.377 216.727 167.340 1.00 267.65 163 GLU J N 1
ATOM 14218 C CA . GLU J 10 163 ? 120.456 217.304 168.325 1.00 272.74 163 GLU J CA 1
ATOM 14219 C C . GLU J 10 163 ? 120.720 218.798 168.534 1.00 269.64 163 GLU J C 1
ATOM 14220 O O . GLU J 10 163 ? 119.787 219.603 168.545 1.00 269.84 163 GLU J O 1
ATOM 14226 N N . LYS J 10 164 ? 121.995 219.150 168.698 1.00 265.87 164 LYS J N 1
ATOM 14227 C CA . LYS J 10 164 ? 122.407 220.526 168.989 1.00 263.24 164 LYS J CA 1
ATOM 14228 C C . LYS J 10 164 ? 122.305 221.431 167.757 1.00 260.59 164 LYS J C 1
ATOM 14229 O O . LYS J 10 164 ? 121.571 222.422 167.771 1.00 260.46 164 LYS J O 1
ATOM 14235 N N . MET J 10 165 ? 123.040 221.074 166.704 1.00 258.24 165 MET J N 1
ATOM 14236 C CA . MET J 10 165 ? 123.182 221.904 165.501 1.00 257.67 165 MET J CA 1
ATOM 14237 C C . MET J 10 165 ? 122.475 221.288 164.292 1.00 257.47 165 MET J C 1
ATOM 14238 O O . MET J 10 165 ? 121.946 220.176 164.365 1.00 258.93 165 MET J O 1
ATOM 14243 N N . LYS J 10 166 ? 122.465 222.037 163.190 1.00 254.03 166 LYS J N 1
ATOM 14244 C CA . LYS J 10 166 ? 122.027 221.536 161.886 1.00 250.30 166 LYS J CA 1
ATOM 14245 C C . LYS J 10 166 ? 123.260 221.029 161.143 1.00 245.99 166 LYS J C 1
ATOM 14246 O O . LYS J 10 166 ? 124.155 221.813 160.816 1.00 244.35 166 LYS J O 1
ATOM 14252 N N . ILE J 10 167 ? 123.299 219.721 160.886 1.00 241.66 167 ILE J N 1
ATOM 14253 C CA . ILE J 10 167 ? 124.448 219.068 160.246 1.00 240.15 167 ILE J CA 1
ATOM 14254 C C . ILE J 10 167 ? 124.007 218.046 159.196 1.00 239.99 167 ILE J C 1
ATOM 14255 O O . ILE J 10 167 ? 122.829 217.684 159.122 1.00 237.76 167 ILE J O 1
ATOM 14260 N N . GLU J 10 168 ? 124.972 217.588 158.399 1.00 243.72 168 GLU J N 1
ATOM 14261 C CA . GLU J 10 168 ? 124.742 216.645 157.307 1.00 247.09 168 GLU J CA 1
ATOM 14262 C C . GLU J 10 168 ? 125.482 215.338 157.598 1.00 245.29 168 GLU J C 1
ATOM 14263 O O . GLU J 10 168 ? 126.711 215.284 157.509 1.00 245.01 168 GLU J O 1
ATOM 14269 N N . ARG J 10 169 ? 124.723 214.294 157.936 1.00 245.86 169 ARG J N 1
ATOM 14270 C CA . ARG J 10 169 ? 125.277 212.959 158.201 1.00 248.48 169 ARG J CA 1
ATOM 14271 C C . ARG J 10 169 ? 125.352 212.059 156.957 1.00 243.96 169 ARG J C 1
ATOM 14272 O O . ARG J 10 169 ? 125.854 210.936 157.043 1.00 241.78 169 ARG J O 1
ATOM 14280 N N . ALA J 10 170 ? 124.864 212.550 155.814 1.00 241.73 170 ALA J N 1
ATOM 14281 C CA . ALA J 10 170 ? 124.804 211.780 154.568 1.00 240.47 170 ALA J CA 1
ATOM 14282 C C . ALA J 10 170 ? 125.622 212.456 153.461 1.00 234.01 170 ALA J C 1
ATOM 14283 O O . ALA J 10 170 ? 126.290 213.463 153.702 1.00 234.00 170 ALA J O 1
ATOM 14285 N N . HIS J 10 171 ? 125.575 211.889 152.254 1.00 225.29 171 HIS J N 1
ATOM 14286 C CA . HIS J 10 171 ? 126.259 212.472 151.093 1.00 218.44 171 HIS J CA 1
ATOM 14287 C C . HIS J 10 171 ? 125.481 213.659 150.530 1.00 214.43 171 HIS J C 1
ATOM 14288 O O . HIS J 10 171 ? 124.336 213.914 150.915 1.00 213.39 171 HIS J O 1
ATOM 14295 N N . MET J 10 172 ? 126.131 214.379 149.619 1.00 212.14 172 MET J N 1
ATOM 14296 C CA . MET J 10 172 ? 125.476 215.354 148.744 1.00 211.14 172 MET J CA 1
ATOM 14297 C C . MET J 10 172 ? 125.800 215.005 147.295 1.00 210.25 172 MET J C 1
ATOM 14298 O O . MET J 10 172 ? 126.645 214.143 147.031 1.00 211.96 172 MET J O 1
ATOM 14303 N N . ARG J 10 173 ? 125.120 215.671 146.365 1.00 208.23 173 ARG J N 1
ATOM 14304 C CA . ARG J 10 173 ? 125.383 215.514 144.936 1.00 206.59 173 ARG J CA 1
ATOM 14305 C C . ARG J 10 173 ? 125.740 216.861 144.321 1.00 206.27 173 ARG J C 1
ATOM 14306 O O . ARG J 10 173 ? 125.117 217.879 144.633 1.00 205.26 173 ARG J O 1
ATOM 14314 N N . LEU J 10 174 ? 126.745 216.848 143.447 1.00 208.80 174 LEU J N 1
ATOM 14315 C CA . LEU J 10 174 ? 127.227 218.046 142.766 1.00 212.89 174 LEU J CA 1
ATOM 14316 C C . LEU J 10 174 ? 126.889 217.976 141.283 1.00 213.35 174 LEU J C 1
ATOM 14317 O O . LEU J 10 174 ? 126.511 216.921 140.773 1.00 211.64 174 LEU J O 1
ATOM 14322 N N . ARG J 10 175 ? 127.008 219.118 140.611 1.00 214.92 175 ARG J N 1
ATOM 14323 C CA . ARG J 10 175 ? 126.925 219.203 139.153 1.00 214.95 175 ARG J CA 1
ATOM 14324 C C . ARG J 10 175 ? 127.977 220.190 138.653 1.00 216.17 175 ARG J C 1
ATOM 14325 O O . ARG J 10 175 ? 127.919 221.380 138.976 1.00 216.99 175 ARG J O 1
ATOM 14333 N N . PHE J 10 176 ? 128.927 219.684 137.869 1.00 217.68 176 PHE J N 1
ATOM 14334 C CA . PHE J 10 176 ? 129.954 220.509 137.238 1.00 220.91 176 PHE J CA 1
ATOM 14335 C C . PHE J 10 176 ? 129.607 220.771 135.774 1.00 217.09 176 PHE J C 1
ATOM 14336 O O . PHE J 10 176 ? 128.963 219.942 135.124 1.00 216.74 176 PHE J O 1
ATOM 14344 N N . ILE J 10 177 ? 130.039 221.928 135.271 1.00 215.90 177 ILE J N 1
ATOM 14345 C CA . ILE J 10 177 ? 129.895 222.299 133.861 1.00 217.30 177 ILE J CA 1
ATOM 14346 C C . ILE J 10 177 ? 131.298 222.454 133.267 1.00 216.68 177 ILE J C 1
ATOM 14347 O O . ILE J 10 177 ? 131.942 223.495 133.432 1.00 215.92 177 ILE J O 1
ATOM 14352 N N . LEU J 10 178 ? 131.757 221.406 132.582 1.00 218.22 178 LEU J N 1
ATOM 14353 C CA . LEU J 10 178 ? 133.112 221.345 132.027 1.00 219.28 178 LEU J CA 1
ATOM 14354 C C . LEU J 10 178 ? 133.127 221.759 130.556 1.00 218.47 178 LEU J C 1
ATOM 14355 O O . LEU J 10 178 ? 132.164 221.493 129.835 1.00 218.83 178 LEU J O 1
ATOM 14360 N N . PRO J 10 179 ? 134.223 222.403 130.102 1.00 217.60 179 PRO J N 1
ATOM 14361 C CA . PRO J 10 179 ? 134.453 222.521 128.658 1.00 216.12 179 PRO J CA 1
ATOM 14362 C C . PRO J 10 179 ? 134.804 221.179 128.007 1.00 213.01 179 PRO J C 1
ATOM 14363 O O . PRO J 10 179 ? 135.193 220.231 128.698 1.00 210.96 179 PRO J O 1
ATOM 14367 N N . VAL J 10 180 ? 134.681 221.122 126.685 1.00 210.81 180 VAL J N 1
ATOM 14368 C CA . VAL J 10 180 ? 134.938 219.895 125.923 1.00 210.50 180 VAL J CA 1
ATOM 14369 C C . VAL J 10 180 ? 136.442 219.640 125.791 1.00 211.16 180 VAL J C 1
ATOM 14370 O O . VAL J 10 180 ? 136.897 218.503 125.935 1.00 208.92 180 VAL J O 1
ATOM 14374 N N . ASN J 10 181 ? 137.201 220.703 125.532 1.00 215.24 181 ASN J N 1
ATOM 14375 C CA . ASN J 10 181 ? 138.638 220.597 125.263 1.00 220.67 181 ASN J CA 1
ATOM 14376 C C . ASN J 10 181 ? 139.447 220.421 126.547 1.00 223.41 181 ASN J C 1
ATOM 14377 O O . ASN J 10 181 ? 140.264 219.504 126.653 1.00 224.36 181 ASN J O 1
ATOM 14382 N N . GLU J 10 182 ? 139.201 221.301 127.517 1.00 227.46 182 GLU J N 1
ATOM 14383 C CA . GLU J 10 182 ? 139.985 221.363 128.758 1.00 230.59 182 GLU J CA 1
ATOM 14384 C C . GLU J 10 182 ? 139.490 220.453 129.895 1.00 232.61 182 GLU J C 1
ATOM 14385 O O . GLU J 10 182 ? 140.143 220.377 130.937 1.00 237.14 182 GLU J O 1
ATOM 14391 N N . GLY J 10 183 ? 138.363 219.765 129.705 1.00 232.48 183 GLY J N 1
ATOM 14392 C CA . GLY J 10 183 ? 137.691 219.064 130.796 1.00 232.40 183 GLY J CA 1
ATOM 14393 C C . GLY J 10 183 ? 138.099 217.613 130.986 1.00 232.04 183 GLY J C 1
ATOM 14394 O O . GLY J 10 183 ? 137.811 217.049 132.043 1.00 230.51 183 GLY J O 1
ATOM 14395 N N . LYS J 10 184 ? 138.681 217.025 129.940 1.00 232.99 184 LYS J N 1
ATOM 14396 C CA . LYS J 10 184 ? 139.029 215.618 129.918 1.00 233.96 184 LYS J CA 1
ATOM 14397 C C . LYS J 10 184 ? 139.977 215.286 131.072 1.00 234.03 184 LYS J C 1
ATOM 14398 O O . LYS J 10 184 ? 139.780 214.294 131.805 1.00 236.44 184 LYS J O 1
ATOM 14404 N N . LYS J 10 185 ? 140.986 216.144 131.203 1.00 234.90 185 LYS J N 1
ATOM 14405 C CA . LYS J 10 185 ? 142.008 215.988 132.248 1.00 235.91 185 LYS J CA 1
ATOM 14406 C C . LYS J 10 185 ? 141.354 216.014 133.627 1.00 236.77 185 LYS J C 1
ATOM 14407 O O . LYS J 10 185 ? 141.664 215.178 134.487 1.00 235.54 185 LYS J O 1
ATOM 14413 N N . LEU J 10 186 ? 140.452 216.975 133.794 1.00 237.80 186 LEU J N 1
ATOM 14414 C CA . LEU J 10 186 ? 139.721 217.170 135.046 1.00 237.90 186 LEU J CA 1
ATOM 14415 C C . LEU J 10 186 ? 138.942 215.901 135.394 1.00 236.10 186 LEU J C 1
ATOM 14416 O O . LEU J 10 186 ? 138.964 215.453 136.549 1.00 234.78 186 LEU J O 1
ATOM 14421 N N . LYS J 10 187 ? 138.271 215.361 134.376 1.00 235.96 187 LYS J N 1
ATOM 14422 C CA . LYS J 10 187 ? 137.415 214.197 134.527 1.00 237.83 187 LYS J CA 1
ATOM 14423 C C . LYS J 10 187 ? 138.205 213.020 135.042 1.00 238.78 187 LYS J C 1
ATOM 14424 O O . LYS J 10 187 ? 137.696 212.276 135.891 1.00 237.93 187 LYS J O 1
ATOM 14430 N N . GLU J 10 188 ? 139.415 212.832 134.493 1.00 242.30 188 GLU J N 1
ATOM 14431 C CA . GLU J 10 188 ? 140.271 211.713 134.848 1.00 245.61 188 GLU J CA 1
ATOM 14432 C C . GLU J 10 188 ? 140.815 211.748 136.265 1.00 243.83 188 GLU J C 1
ATOM 14433 O O . GLU J 10 188 ? 141.176 210.690 136.800 1.00 244.25 188 GLU J O 1
ATOM 14439 N N . LYS J 10 189 ? 140.891 212.949 136.842 1.00 240.92 189 LYS J N 1
ATOM 14440 C CA . LYS J 10 189 ? 141.226 213.128 138.245 1.00 239.41 189 LYS J CA 1
ATOM 14441 C C . LYS J 10 189 ? 140.041 212.749 139.120 1.00 239.90 189 LYS J C 1
ATOM 14442 O O . LYS J 10 189 ? 140.218 212.073 140.150 1.00 238.26 189 LYS J O 1
ATOM 14448 N N . LEU J 10 190 ? 138.853 213.188 138.703 1.00 242.87 190 LEU J N 1
ATOM 14449 C CA . LEU J 10 190 ? 137.630 213.007 139.466 1.00 245.74 190 LEU J CA 1
ATOM 14450 C C . LEU J 10 190 ? 137.071 211.581 139.489 1.00 252.37 190 LEU J C 1
ATOM 14451 O O . LEU J 10 190 ? 136.535 211.142 140.504 1.00 249.85 190 LEU J O 1
ATOM 14456 N N . LYS J 10 191 ? 137.193 210.886 138.356 1.00 263.48 191 LYS J N 1
ATOM 14457 C CA . LYS J 10 191 ? 136.611 209.548 138.150 1.00 272.76 191 LYS J CA 1
ATOM 14458 C C . LYS J 10 191 ? 137.042 208.482 139.180 1.00 277.51 191 LYS J C 1
ATOM 14459 O O . LYS J 10 191 ? 136.176 207.816 139.754 1.00 279.29 191 LYS J O 1
ATOM 14465 N N . PRO J 10 192 ? 138.364 208.309 139.415 1.00 280.69 192 PRO J N 1
ATOM 14466 C CA . PRO J 10 192 ? 138.783 207.369 140.466 1.00 281.93 192 PRO J CA 1
ATOM 14467 C C . PRO J 10 192 ? 138.592 207.899 141.895 1.00 279.56 192 PRO J C 1
ATOM 14468 O O . PRO J 10 192 ? 138.531 207.103 142.836 1.00 281.92 192 PRO J O 1
ATOM 14472 N N . LEU J 10 193 ? 138.509 209.222 142.049 1.00 272.38 193 LEU J N 1
ATOM 14473 C CA . LEU J 10 193 ? 138.340 209.860 143.358 1.00 266.17 193 LEU J CA 1
ATOM 14474 C C . LEU J 10 193 ? 136.948 209.613 143.949 1.00 264.40 193 LEU J C 1
ATOM 14475 O O . LEU J 10 193 ? 136.830 209.226 145.115 1.00 266.05 193 LEU J O 1
ATOM 14480 N N . ILE J 10 194 ? 135.909 209.837 143.142 1.00 258.00 194 ILE J N 1
ATOM 14481 C CA . ILE J 10 194 ? 134.508 209.684 143.573 1.00 252.15 194 ILE J CA 1
ATOM 14482 C C . ILE J 10 194 ? 133.610 209.176 142.442 1.00 253.68 194 ILE J C 1
ATOM 14483 O O . ILE J 10 194 ? 133.989 209.218 141.269 1.00 252.53 194 ILE J O 1
ATOM 14488 N N . LYS J 10 195 ? 132.420 208.701 142.812 1.00 258.29 195 LYS J N 1
ATOM 14489 C CA . LYS J 10 195 ? 131.475 208.098 141.863 1.00 262.60 195 LYS J CA 1
ATOM 14490 C C . LYS J 10 195 ? 130.862 209.135 140.923 1.00 263.73 195 LYS J C 1
ATOM 14491 O O . LYS J 10 195 ? 130.307 210.134 141.382 1.00 262.42 195 LYS J O 1
ATOM 14497 N N . VAL J 10 196 ? 130.960 208.879 139.617 1.00 264.30 196 VAL J N 1
ATOM 14498 C CA . VAL J 10 196 ? 130.402 209.755 138.584 1.00 262.49 196 VAL J CA 1
ATOM 14499 C C . VAL J 10 196 ? 129.095 209.156 138.061 1.00 256.73 196 VAL J C 1
ATOM 14500 O O . VAL J 10 196 ? 129.036 207.968 137.735 1.00 255.81 196 VAL J O 1
ATOM 14504 N N . ILE J 10 197 ? 128.058 209.990 137.993 1.00 253.26 197 ILE J N 1
ATOM 14505 C CA . ILE J 10 197 ? 126.746 209.615 137.452 1.00 252.17 197 ILE J CA 1
ATOM 14506 C C . ILE J 10 197 ? 126.200 210.733 136.562 1.00 247.76 197 ILE J C 1
ATOM 14507 O O . ILE J 10 197 ? 126.696 211.862 136.602 1.00 247.88 197 ILE J O 1
ATOM 14512 N N . GLU J 10 198 ? 125.184 210.406 135.763 1.00 244.21 198 GLU J N 1
ATOM 14513 C CA . GLU J 10 198 ? 124.528 211.362 134.858 1.00 241.96 198 GLU J CA 1
ATOM 14514 C C . GLU J 10 198 ? 125.523 212.061 133.911 1.00 239.69 198 GLU J C 1
ATOM 14515 O O . GLU J 10 198 ? 125.406 213.262 133.648 1.00 238.19 198 GLU J O 1
ATOM 14521 N N . SER J 10 199 ? 126.494 211.301 133.404 1.00 239.41 199 SER J N 1
ATOM 14522 C CA . SER J 10 199 ? 127.577 211.856 132.584 1.00 239.29 199 SER J CA 1
ATOM 14523 C C . SER J 10 199 ? 127.103 212.115 131.153 1.00 244.28 199 SER J C 1
ATOM 14524 O O . SER J 10 199 ? 127.058 211.194 130.331 1.00 247.43 199 SER J O 1
ATOM 14527 N N . GLU J 10 200 ? 126.747 213.370 130.869 1.00 247.15 200 GLU J N 1
ATOM 14528 C CA . GLU J 10 200 ? 126.284 213.779 129.541 1.00 248.63 200 GLU J CA 1
ATOM 14529 C C . GLU J 10 200 ? 127.396 214.542 128.811 1.00 246.00 200 GLU J C 1
ATOM 14530 O O . GLU J 10 200 ? 127.695 215.692 129.149 1.00 244.64 200 GLU J O 1
ATOM 14536 N N . ASP J 10 201 ? 128.003 213.889 127.819 1.00 246.71 201 ASP J N 1
ATOM 14537 C CA . ASP J 10 201 ? 129.108 214.459 127.042 1.00 248.38 201 ASP J CA 1
ATOM 14538 C C . ASP J 10 201 ? 128.634 214.913 125.664 1.00 251.49 201 ASP J C 1
ATOM 14539 O O . ASP J 10 201 ? 127.906 214.186 124.983 1.00 252.07 201 ASP J O 1
ATOM 14544 N N . TYR J 10 202 ? 129.049 216.118 125.266 1.00 257.64 202 TYR J N 1
ATOM 14545 C CA . TYR J 10 202 ? 128.723 216.690 123.955 1.00 265.69 202 TYR J CA 1
ATOM 14546 C C . TYR J 10 202 ? 129.937 217.398 123.353 1.00 268.33 202 TYR J C 1
ATOM 14547 O O . TYR J 10 202 ? 130.854 217.797 124.074 1.00 267.04 202 TYR J O 1
ATOM 14556 N N . GLY J 10 203 ? 129.926 217.544 122.028 1.00 273.16 203 GLY J N 1
ATOM 14557 C CA . GLY J 10 203 ? 130.930 218.326 121.300 1.00 275.33 203 GLY J CA 1
ATOM 14558 C C . GLY J 10 203 ? 130.449 219.747 121.072 1.00 278.16 203 GLY J C 1
ATOM 14559 O O . GLY J 10 203 ? 131.151 220.708 121.395 1.00 276.74 203 GLY J O 1
ATOM 14560 N N . GLN J 10 204 ? 129.250 219.870 120.504 1.00 285.08 204 GLN J N 1
ATOM 14561 C CA . GLN J 10 204 ? 128.604 221.173 120.275 1.00 289.33 204 GLN J CA 1
ATOM 14562 C C . GLN J 10 204 ? 128.231 221.920 121.569 1.00 284.00 204 GLN J C 1
ATOM 14563 O O . GLN J 10 204 ? 128.213 223.154 121.583 1.00 281.83 204 GLN J O 1
ATOM 14569 N N . GLN J 10 205 ? 127.941 221.171 122.636 1.00 278.78 205 GLN J N 1
ATOM 14570 C CA . GLN J 10 205 ? 127.620 221.731 123.957 1.00 275.49 205 GLN J CA 1
ATOM 14571 C C . GLN J 10 205 ? 128.705 221.402 124.985 1.00 267.11 205 GLN J C 1
ATOM 14572 O O . GLN J 10 205 ? 129.602 220.595 124.726 1.00 264.29 205 GLN J O 1
ATOM 14578 N N . LEU J 10 206 ? 128.603 222.038 126.151 1.00 259.62 206 LEU J N 1
ATOM 14579 C CA . LEU J 10 206 ? 129.534 221.821 127.263 1.00 253.66 206 LEU J CA 1
ATOM 14580 C C . LEU J 10 206 ? 129.274 220.476 127.945 1.00 246.18 206 LEU J C 1
ATOM 14581 O O . LEU J 10 206 ? 128.132 220.009 127.991 1.00 245.75 206 LEU J O 1
ATOM 14586 N N . GLU J 10 207 ? 130.335 219.867 128.476 1.00 237.98 207 GLU J N 1
ATOM 14587 C CA . GLU J 10 207 ? 130.231 218.575 129.164 1.00 232.31 207 GLU J CA 1
ATOM 14588 C C . GLU J 10 207 ? 129.617 218.739 130.553 1.00 225.59 207 GLU J C 1
ATOM 14589 O O . GLU J 10 207 ? 129.998 219.646 131.298 1.00 223.27 207 GLU J O 1
ATOM 14595 N N . ILE J 10 208 ? 128.681 217.848 130.890 1.00 222.60 208 ILE J N 1
ATOM 14596 C CA . ILE J 10 208 ? 127.970 217.871 132.173 1.00 220.19 208 ILE J CA 1
ATOM 14597 C C . ILE J 10 208 ? 128.148 216.524 132.883 1.00 219.23 208 ILE J C 1
ATOM 14598 O O . ILE J 10 208 ? 127.967 215.464 132.273 1.00 219.09 208 ILE J O 1
ATOM 14603 N N . VAL J 10 209 ? 128.501 216.586 134.168 1.00 218.48 209 VAL J N 1
ATOM 14604 C CA . VAL J 10 209 ? 128.622 215.406 135.035 1.00 218.37 209 VAL J CA 1
ATOM 14605 C C . VAL J 10 209 ? 127.979 215.689 136.390 1.00 217.58 209 VAL J C 1
ATOM 14606 O O . VAL J 10 209 ? 127.769 216.848 136.753 1.00 214.81 209 VAL J O 1
ATOM 14610 N N . CYS J 10 210 ? 127.664 214.621 137.122 1.00 220.17 210 CYS J N 1
ATOM 14611 C CA . CYS J 10 210 ? 127.156 214.719 138.494 1.00 221.00 210 CYS J CA 1
ATOM 14612 C C . CYS J 10 210 ? 127.875 213.715 139.392 1.00 220.66 210 CYS J C 1
ATOM 14613 O O . CYS J 10 210 ? 128.206 212.615 138.953 1.00 221.10 210 CYS J O 1
ATOM 14616 N N . LEU J 10 211 ? 128.117 214.103 140.643 1.00 220.48 211 LEU J N 1
ATOM 14617 C CA . LEU J 10 211 ? 128.912 213.299 141.576 1.00 221.84 211 LEU J CA 1
ATOM 14618 C C . LEU J 10 211 ? 128.088 212.807 142.763 1.00 220.02 211 LEU J C 1
ATOM 14619 O O . LEU J 10 211 ? 126.964 213.259 142.987 1.00 215.39 211 LEU J O 1
ATOM 14624 N N . ILE J 10 212 ? 128.663 211.852 143.494 1.00 221.50 212 ILE J N 1
ATOM 14625 C CA . ILE J 10 212 ? 128.166 211.420 144.803 1.00 221.90 212 ILE J CA 1
ATOM 14626 C C . ILE J 10 212 ? 129.359 211.479 145.762 1.00 218.53 212 ILE J C 1
ATOM 14627 O O . ILE J 10 212 ? 130.321 210.720 145.606 1.00 216.45 212 ILE J O 1
ATOM 14632 N N . ASP J 10 213 ? 129.295 212.386 146.738 1.00 215.23 213 ASP J N 1
ATOM 14633 C CA . ASP J 10 213 ? 130.399 212.621 147.678 1.00 212.43 213 ASP J CA 1
ATOM 14634 C C . ASP J 10 213 ? 129.895 213.185 149.013 1.00 213.13 213 ASP J C 1
ATOM 14635 O O . ASP J 10 213 ? 128.802 213.751 149.063 1.00 211.61 213 ASP J O 1
ATOM 14640 N N . PRO J 10 214 ? 130.690 213.042 150.098 1.00 215.62 214 PRO J N 1
ATOM 14641 C CA . PRO J 10 214 ? 130.289 213.632 151.387 1.00 218.47 214 PRO J CA 1
ATOM 14642 C C . PRO J 10 214 ? 130.315 215.165 151.405 1.00 221.65 214 PRO J C 1
ATOM 14643 O O . PRO J 10 214 ? 130.872 215.792 150.499 1.00 220.37 214 PRO J O 1
ATOM 14647 N N . GLY J 10 215 ? 129.709 215.745 152.440 1.00 227.74 215 GLY J N 1
ATOM 14648 C CA . GLY J 10 215 ? 129.567 217.199 152.571 1.00 233.41 215 GLY J CA 1
ATOM 14649 C C . GLY J 10 215 ? 130.860 217.994 152.677 1.00 238.75 215 GLY J C 1
ATOM 14650 O O . GLY J 10 215 ? 130.899 219.160 152.280 1.00 240.57 215 GLY J O 1
ATOM 14651 N N . CYS J 10 216 ? 131.911 217.367 153.210 1.00 241.18 216 CYS J N 1
ATOM 14652 C CA . CYS J 10 216 ? 133.233 217.999 153.350 1.00 240.08 216 CYS J CA 1
ATOM 14653 C C . CYS J 10 216 ? 134.109 217.930 152.083 1.00 236.39 216 CYS J C 1
ATOM 14654 O O . CYS J 10 216 ? 135.142 218.601 152.012 1.00 235.17 216 CYS J O 1
ATOM 14657 N N . PHE J 10 217 ? 133.693 217.136 151.095 1.00 232.48 217 PHE J N 1
ATOM 14658 C CA . PHE J 10 217 ? 134.499 216.839 149.893 1.00 229.78 217 PHE J CA 1
ATOM 14659 C C . PHE J 10 217 ? 134.315 217.812 148.724 1.00 226.47 217 PHE J C 1
ATOM 14660 O O . PHE J 10 217 ? 135.097 217.772 147.759 1.00 225.44 217 PHE J O 1
ATOM 14668 N N . ARG J 10 218 ? 133.266 218.632 148.813 1.00 224.32 218 ARG J N 1
ATOM 14669 C CA . ARG J 10 218 ? 132.922 219.595 147.798 1.00 222.68 218 ARG J CA 1
ATOM 14670 C C . ARG J 10 218 ? 134.094 220.545 147.527 1.00 221.76 218 ARG J C 1
ATOM 14671 O O . ARG J 10 218 ? 134.462 220.809 146.376 1.00 223.10 218 ARG J O 1
ATOM 14679 N N . GLU J 10 219 ? 134.648 221.033 148.632 1.00 221.29 219 GLU J N 1
ATOM 14680 C CA . GLU J 10 219 ? 135.784 221.960 148.608 1.00 221.03 219 GLU J CA 1
ATOM 14681 C C . GLU J 10 219 ? 136.961 221.328 147.869 1.00 218.65 219 GLU J C 1
ATOM 14682 O O . GLU J 10 219 ? 137.591 221.961 147.008 1.00 214.65 219 GLU J O 1
ATOM 14688 N N . ILE J 10 220 ? 137.222 220.079 148.236 1.00 222.00 220 ILE J N 1
ATOM 14689 C CA . ILE J 10 220 ? 138.316 219.293 147.652 1.00 226.87 220 ILE J CA 1
ATOM 14690 C C . ILE J 10 220 ? 138.131 219.186 146.139 1.00 227.15 220 ILE J C 1
ATOM 14691 O O . ILE J 10 220 ? 139.083 219.385 145.371 1.00 226.53 220 ILE J O 1
ATOM 14696 N N . ASP J 10 221 ? 136.899 218.872 145.757 1.00 230.56 221 ASP J N 1
ATOM 14697 C CA . ASP J 10 221 ? 136.519 218.724 144.352 1.00 232.75 221 ASP J CA 1
ATOM 14698 C C . ASP J 10 221 ? 136.763 220.010 143.563 1.00 231.45 221 ASP J C 1
ATOM 14699 O O . ASP J 10 221 ? 137.401 219.967 142.483 1.00 230.20 221 ASP J O 1
ATOM 14704 N N . GLU J 10 222 ? 136.127 221.081 144.029 1.00 234.29 222 GLU J N 1
ATOM 14705 C CA . GLU J 10 222 ? 136.072 222.340 143.278 1.00 237.77 222 GLU J CA 1
ATOM 14706 C C . GLU J 10 222 ? 137.497 222.869 143.051 1.00 238.58 222 GLU J C 1
ATOM 14707 O O . GLU J 10 222 ? 137.816 223.294 141.935 1.00 236.23 222 GLU J O 1
ATOM 14713 N N . LEU J 10 223 ? 138.289 222.815 144.116 1.00 242.71 223 LEU J N 1
ATOM 14714 C CA . LEU J 10 223 ? 139.642 223.338 144.110 1.00 247.88 223 LEU J CA 1
ATOM 14715 C C . LEU J 10 223 ? 140.506 222.727 143.019 1.00 247.19 223 LEU J C 1
ATOM 14716 O O . LEU J 10 223 ? 141.185 223.460 142.284 1.00 247.25 223 LEU J O 1
ATOM 14721 N N . ILE J 10 224 ? 140.537 221.396 142.935 1.00 246.92 224 ILE J N 1
ATOM 14722 C CA . ILE J 10 224 ? 141.443 220.699 141.992 1.00 246.31 224 ILE J CA 1
ATOM 14723 C C . ILE J 10 224 ? 141.120 220.926 140.507 1.00 240.73 224 ILE J C 1
ATOM 14724 O O . ILE J 10 224 ? 141.988 220.738 139.652 1.00 240.23 224 ILE J O 1
ATOM 14729 N N . LYS J 10 225 ? 139.883 221.321 140.209 1.00 236.54 225 LYS J N 1
ATOM 14730 C CA . LYS J 10 225 ? 139.480 221.669 138.844 1.00 235.71 225 LYS J CA 1
ATOM 14731 C C . LYS J 10 225 ? 140.106 222.976 138.367 1.00 233.56 225 LYS J C 1
ATOM 14732 O O . LYS J 10 225 ? 140.509 223.086 137.209 1.00 233.20 225 LYS J O 1
ATOM 14738 N N . LYS J 10 226 ? 140.183 223.955 139.266 1.00 231.96 226 LYS J N 1
ATOM 14739 C CA . LYS J 10 226 ? 140.600 225.313 138.913 1.00 232.11 226 LYS J CA 1
ATOM 14740 C C . LYS J 10 226 ? 142.092 225.410 138.587 1.00 236.38 226 LYS J C 1
ATOM 14741 O O . LYS J 10 226 ? 142.459 226.003 137.569 1.00 232.87 226 LYS J O 1
ATOM 14747 N N . GLU J 10 227 ? 142.941 224.831 139.439 1.00 245.25 227 GLU J N 1
ATOM 14748 C CA . GLU J 10 227 ? 144.400 224.861 139.225 1.00 251.54 227 GLU J CA 1
ATOM 14749 C C . GLU J 10 227 ? 144.868 223.979 138.062 1.00 255.35 227 GLU J C 1
ATOM 14750 O O . GLU J 10 227 ? 145.858 224.308 137.403 1.00 256.04 227 GLU J O 1
ATOM 14756 N N . THR J 10 228 ? 144.170 222.870 137.818 1.00 259.08 228 THR J N 1
ATOM 14757 C CA . THR J 10 228 ? 144.479 221.985 136.689 1.00 260.46 228 THR J CA 1
ATOM 14758 C C . THR J 10 228 ? 144.047 222.608 135.356 1.00 257.04 228 THR J C 1
ATOM 14759 O O . THR J 10 228 ? 144.799 222.568 134.379 1.00 258.66 228 THR J O 1
ATOM 14763 N N . LYS J 10 229 ? 142.839 223.173 135.323 1.00 249.78 229 LYS J N 1
ATOM 14764 C CA . LYS J 10 229 ? 142.319 223.854 134.130 1.00 245.43 229 LYS J CA 1
ATOM 14765 C C . LYS J 10 229 ? 143.033 225.179 133.859 1.00 249.17 229 LYS J C 1
ATOM 14766 O O . LYS J 10 229 ? 143.396 225.470 132.717 1.00 250.50 229 LYS J O 1
ATOM 14772 N N . GLY J 10 230 ? 143.225 225.971 134.912 1.00 251.90 230 GLY J N 1
ATOM 14773 C CA . GLY J 10 230 ? 143.731 227.338 134.789 1.00 254.88 230 GLY J CA 1
ATOM 14774 C C . GLY J 10 230 ? 142.643 228.347 134.452 1.00 257.01 230 GLY J C 1
ATOM 14775 O O . GLY J 10 230 ? 142.933 229.400 133.884 1.00 255.09 230 GLY J O 1
ATOM 14776 N N . LYS J 10 231 ? 141.393 228.010 134.779 1.00 260.53 231 LYS J N 1
ATOM 14777 C CA . LYS J 10 231 ? 140.247 228.923 134.675 1.00 264.06 231 LYS J CA 1
ATOM 14778 C C . LYS J 10 231 ? 139.275 228.632 135.821 1.00 268.39 231 LYS J C 1
ATOM 14779 O O . LYS J 10 231 ? 139.465 227.674 136.576 1.00 267.20 231 LYS J O 1
ATOM 14785 N N . GLY J 10 232 ? 138.240 229.460 135.946 1.00 274.16 232 GLY J N 1
ATOM 14786 C CA . GLY J 10 232 ? 137.179 229.239 136.930 1.00 278.52 232 GLY J CA 1
ATOM 14787 C C . GLY J 10 232 ? 136.283 228.070 136.549 1.00 281.29 232 GLY J C 1
ATOM 14788 O O . GLY J 10 232 ? 136.091 227.794 135.361 1.00 279.88 232 GLY J O 1
ATOM 14789 N N . SER J 10 233 ? 135.739 227.391 137.561 1.00 282.97 233 SER J N 1
ATOM 14790 C CA . SER J 10 233 ? 134.868 226.226 137.371 1.00 281.32 233 SER J CA 1
ATOM 14791 C C . SER J 10 233 ? 133.547 226.416 138.117 1.00 277.66 233 SER J C 1
ATOM 14792 O O . SER J 10 233 ? 133.543 226.745 139.306 1.00 277.66 233 SER J O 1
ATOM 14795 N N . LEU J 10 234 ? 132.435 226.197 137.414 1.00 270.55 234 LEU J N 1
ATOM 14796 C CA . LEU J 10 234 ? 131.097 226.424 137.966 1.00 264.25 234 LEU J CA 1
ATOM 14797 C C . LEU J 10 234 ? 130.666 225.262 138.861 1.00 259.51 234 LEU J C 1
ATOM 14798 O O . LEU J 10 234 ? 130.508 224.135 13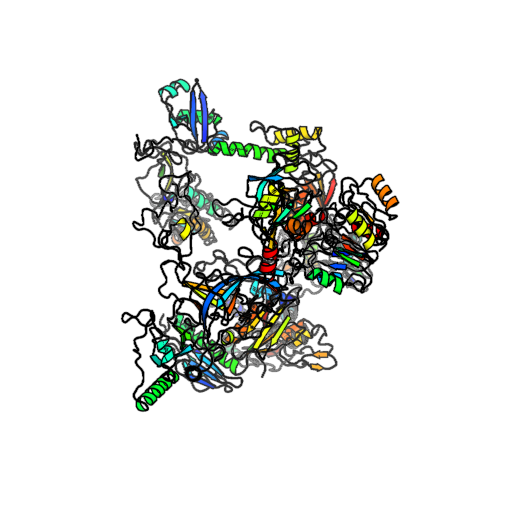8.386 1.00 255.29 234 LEU J O 1
ATOM 14803 N N . GLU J 10 235 ? 130.479 225.552 140.150 1.00 258.92 235 GLU J N 1
ATOM 14804 C CA . GLU J 10 235 ? 130.018 224.571 141.133 1.00 259.38 235 GLU J CA 1
ATOM 14805 C C . GLU J 10 235 ? 128.537 224.811 141.431 1.00 258.18 235 GLU J C 1
ATOM 14806 O O . GLU J 10 235 ? 128.157 225.903 141.860 1.00 256.61 235 GLU J O 1
ATOM 14812 N N . VAL J 10 236 ? 127.717 223.786 141.196 1.00 258.94 236 VAL J N 1
ATOM 14813 C CA . VAL J 10 236 ? 126.275 223.828 141.464 1.00 261.21 236 VAL J CA 1
ATOM 14814 C C . VAL J 10 236 ? 125.872 222.562 142.219 1.00 261.76 236 VAL J C 1
ATOM 14815 O O . VAL J 10 236 ? 126.429 221.492 141.977 1.00 261.19 236 VAL J O 1
ATOM 14819 N N . LEU J 10 237 ? 124.911 222.691 143.133 1.00 264.02 237 LEU J N 1
ATOM 14820 C CA . LEU J 10 237 ? 124.379 221.545 143.873 1.00 266.73 237 LEU J CA 1
ATOM 14821 C C . LEU J 10 237 ? 123.280 220.856 143.064 1.00 267.24 237 LEU J C 1
ATOM 14822 O O . LEU J 10 237 ? 122.260 221.474 142.749 1.00 265.94 237 LEU J O 1
ATOM 14827 N N . ASN J 10 238 ? 123.499 219.584 142.728 1.00 268.51 238 ASN J N 1
ATOM 14828 C CA . ASN J 10 238 ? 122.481 218.754 142.072 1.00 270.16 238 ASN J CA 1
ATOM 14829 C C . ASN J 10 238 ? 121.362 218.458 143.067 1.00 271.00 238 ASN J C 1
ATOM 14830 O O . ASN J 10 238 ? 120.179 218.610 142.755 1.00 271.72 238 ASN J O 1
ATOM 14835 N N . LEU J 10 239 ? 121.768 218.028 144.260 1.00 272.09 239 LEU J N 1
ATOM 14836 C CA . LEU J 10 239 ? 120.917 217.997 145.447 1.00 272.61 239 LEU J CA 1
ATOM 14837 C C . LEU J 10 239 ? 121.698 218.614 146.603 1.00 272.28 239 LEU J C 1
ATOM 14838 O O . LEU J 10 239 ? 122.929 218.517 146.646 1.00 272.08 239 LEU J O 1
ATOM 14843 N N . LYS J 10 240 ? 120.987 219.251 147.531 1.00 273.90 240 LYS J N 1
ATOM 14844 C CA . LYS J 10 240 ? 121.599 219.733 148.777 1.00 277.08 240 LYS J CA 1
ATOM 14845 C C . LYS J 10 240 ? 122.078 218.568 149.657 1.00 278.70 240 LYS J C 1
ATOM 14846 O O . LYS J 10 240 ? 123.091 218.687 150.349 1.00 277.60 240 LYS J O 1
ATOM 14852 N N . ASP J 10 241 ? 121.344 217.454 149.621 1.00 282.53 241 ASP J N 1
ATOM 14853 C CA . ASP J 10 241 ? 121.759 216.208 150.279 1.00 287.60 241 ASP J CA 1
ATOM 14854 C C . ASP J 10 241 ? 121.144 214.972 149.613 1.00 288.76 241 ASP J C 1
ATOM 14855 O O . ASP J 10 241 ? 120.170 215.078 148.863 1.00 286.69 241 ASP J O 1
ATOM 14860 N N . VAL J 10 242 ? 121.731 213.809 149.893 1.00 293.37 242 VAL J N 1
ATOM 14861 C CA . VAL J 10 242 ? 121.235 212.522 149.386 1.00 298.19 242 VAL J CA 1
ATOM 14862 C C . VAL J 10 242 ? 121.537 211.409 150.395 1.00 306.22 242 VAL J C 1
ATOM 14863 O O . VAL J 10 242 ? 122.494 211.512 151.162 1.00 306.08 242 VAL J O 1
ATOM 14867 N N . GLU J 10 243 ? 120.718 210.357 150.382 1.00 316.50 243 GLU J N 1
ATOM 14868 C CA . GLU J 10 243 ? 120.852 209.218 151.313 1.00 324.38 243 GLU J CA 1
ATOM 14869 C C . GLU J 10 243 ? 122.206 208.488 151.266 1.00 326.53 243 GLU J C 1
ATOM 14870 O O . GLU J 10 243 ? 123.000 208.680 150.341 1.00 327.10 243 GLU J O 1
ATOM 14876 N N . GLU J 10 244 ? 122.441 207.663 152.289 1.00 328.51 244 GLU J N 1
ATOM 14877 C CA . GLU J 10 244 ? 123.679 206.880 152.487 1.00 330.86 244 GLU J CA 1
ATOM 14878 C C . GLU J 10 244 ? 124.902 207.719 152.879 1.00 329.68 244 GLU J C 1
ATOM 14879 O O . GLU J 10 244 ? 124.944 208.933 152.660 1.00 330.14 244 GLU J O 1
ATOM 14885 N N . GLY J 10 245 ? 125.890 207.036 153.458 1.00 327.57 245 GLY J N 1
ATOM 14886 C CA . GLY J 10 245 ? 127.090 207.656 154.033 1.00 325.56 245 GLY J CA 1
ATOM 14887 C C . GLY J 10 245 ? 127.243 207.178 155.465 1.00 323.49 245 GLY J C 1
ATOM 14888 O O . GLY J 10 245 ? 127.750 206.079 155.704 1.00 322.52 245 GLY J O 1
ATOM 14889 N N . ASP J 10 246 ? 126.818 208.015 156.412 1.00 322.38 246 ASP J N 1
ATOM 14890 C CA . ASP J 10 246 ? 126.584 207.597 157.800 1.00 322.92 246 ASP J CA 1
ATOM 14891 C C . ASP J 10 246 ? 125.094 207.697 158.178 1.00 325.02 246 ASP J C 1
ATOM 14892 O O . ASP J 10 246 ? 124.743 207.569 159.355 1.00 324.18 246 ASP J O 1
ATOM 14897 N N . GLU J 10 247 ? 124.225 207.907 157.182 1.00 329.49 247 GLU J N 1
ATOM 14898 C CA . GLU J 10 247 ? 122.770 207.916 157.384 1.00 334.01 247 GLU J CA 1
ATOM 14899 C C . GLU J 10 247 ? 122.179 206.504 157.283 1.00 339.31 247 GLU J C 1
ATOM 14900 O O . GLU J 10 247 ? 121.152 206.223 157.902 1.00 340.90 247 GLU J O 1
ATOM 14906 N N . LYS J 10 248 ? 122.813 205.632 156.494 1.00 344.05 248 LYS J N 1
ATOM 14907 C CA . LYS J 10 248 ? 122.470 204.199 156.474 1.00 347.77 248 LYS J CA 1
ATOM 14908 C C . LYS J 10 248 ? 122.974 203.430 157.713 1.00 353.12 248 LYS J C 1
ATOM 14909 O O . LYS J 10 248 ? 122.567 202.286 157.928 1.00 355.50 248 LYS J O 1
ATOM 14915 N N . PHE J 10 249 ? 123.862 204.052 158.496 1.00 356.23 249 PHE J N 1
ATOM 14916 C CA . PHE J 10 249 ? 124.325 203.541 159.798 1.00 357.03 249 PHE J CA 1
ATOM 14917 C C . PHE J 10 249 ? 125.147 202.255 159.662 1.00 352.29 249 PHE J C 1
ATOM 14918 O O . PHE J 10 249 ? 124.636 201.149 159.860 1.00 352.90 249 PHE J O 1
ATOM 14926 N N . GLU J 10 250 ? 126.424 202.424 159.323 1.00 346.70 250 GLU J N 1
ATOM 14927 C CA . GLU J 10 250 ? 127.347 201.303 159.123 1.00 343.29 250 GLU J CA 1
ATOM 14928 C C . GLU J 10 250 ? 127.979 200.891 160.449 1.00 343.82 250 GLU J C 1
ATOM 14929 O O . GLU J 10 250 ? 128.038 199.707 160.782 1.00 343.94 250 GLU J O 1
#

Organism: Dictyostelium discoideum (NCBI:txid44689)